Protein 3JZ4 (pdb70)

Foldseek 3Di:
DAPDPVLFAAAWAAQNDGHAEPVRDWFWAAFQQPGHTPHTHHAYFLVSLVRLLVLQQVCQVVLQPDDLLVLLQLLVLLLVVLLVRLQRLLVLLCRQFPAASVLSSVLSNQLSQLSNQLSVLLNVQDKDWDDDPDPQKTKIKGKAFLEEAEEEEESLSQRNSLSLPLNLNSSRSYAYEYEYHRSRCSSVVSSVVSSVVSPPGGSRYTYDYHDPCRSLLNLLQPLSHQEYEYEEELVVVVVSVVSNVVNVHQYWYFYAAQAEEEEEPQFPLLLSLVLLCCQCCSSQNQDRARHLEYEYEPNCQVVNVVSNVVVQVLAAEHRSHDPRHRHTFHSFVVLVVLLLVLLVQQVVVPKDKPDFNAADPSDRRGGGQTEIEPRDLVGPSLADRNSHRYYYYDYDHDLVVVLCSRQVYQWAFEYEYGHDDPVSCCVSVVSRRHPYYHYSHNDDDHQADWGFTPGSRIDFTTHHSRSSSSRIDMDMDMDGD/DAPDPVLFAQFWAAQNDGHAAPVRDWQWAAFLQPGHTPHTHHAYFLVRLVRLLVLQQVCQVVLQPDQLLVLLQLLVLLLVVLLVRLQRLLVLLCRQFNAASVLSSVLSNQLSQLSNQLSVLLNVQDKDWDDDPDPQKTKIKGKAFLEEAEEEEESLSQRNSLSLPLRLNSSRSYAYEYEYHRSRCSSVVSSVVSSVVSPPGGSRYTYDYHDCCRNLLSLLQDLNHQEYEYEEELVVVVVSVVSNVVNVHQYWYFYADAAEAEEEPAFPLLLSLVLLCCQCCSSQNQDRARHLEYEYEPNCQVVSVVSNVVVQVLAAEHGSHDPPHRHTFGSFPVLQVLLLVLLVQQVVVPKDWPDFRHADPSDRRGGGQTEIEPGDCPGCSNAGHNSHNYYYYHYDHDDVVVLCSRQVYQWAFEYEYGHDDPVSCVVSVVSHRHPYYHYSHNDDDHQADWGFGPGSRIDFTTHHSRSSSSRIDMDMDMDGD/DAPDPVLFAQFWAAQNDGDAEPVNDWFWAAFLQPGHTPHTHHAYFLVRLVSLLVLQQVCQVVLQPDQLLVLLQLLVLLLVVLLVRLQRLLVLLCRQFPAASVLSSVLSNQLSQLSNQLSVLLNVQDKDWDDDPDPQKTKIKGKAFLEEAEEEEESLSQRNSLSLALRLNSSRSYAYEYEYHRSRCSSVVSSVVSSVVSPPGGSRYTYDYHDPCRSLLSLLQPLNHQEYEYEEELVVVVVSVVSNVVNVHQYWYFYADAAEEEEEPAFPLLLSLVLLCCQCCSSQNQDRARHLEYEYEPNCQVVSVVSNVVVLVLAAEHGSHDPSHRHTFGSFPVLVVLLLVLLVQQVVVPKDWPDFNAADPSDTRGGRQTEIEPGDCPGCSNAGRNSHNYYYYDYDHDDVVVLCSQQVYQWAFEYEYGHDDPVSCVVSVVSRQHPYYHYSHNDDRHQADWGFTPGSRIDFTTHHSRSSVSRIDMDMDMDGD/DFPDPVLFAQAWAAQNDGDAEPVNDWFWAAFLQPGHTPHTHHAYFLVRLVSLLVLQQVCQVVLQPDDLLVLLQLLVLLLVVLLVRLQRLLVLLCRQFPAASVLSSVLSNQLSQLSNQLSVLLNVQDKDWDDDPDPQKTKIKGKAFLEEAEEEEESLSQRNSLSLPLRLQSSRSYAYEYEYHRSRCSSVVSSVVSSVVSPPGGSRYTYDYHDPVRSLLNLLQPLNHQEYEYEEELVVVVVSVVSNVVNVHQYWYFYAAAAEAEEEPAFPLLLSLVLLCCQCCSSQNQDRARHLAYEYEPNCQVVSVVSNVVVLVQAAEHRSHDPSHRHTFHSFVVLQVLLLVLLVQQVVVPKDWPDFRHADPSDRRGGRQTEIEPGDCPRVSLAGRSSHNYYYYDYDHDDVTVLCSQQVYQWAFEYEYGHDDPVSCVVSVVSHRHPYYHYSHNDDRHQADWGHTPGSRIDFTTHHSRSSNSRIDMDMDMDGD

Secondary structure (DSSP, 8-state):
--SSGGG---SEEETTEEE--TT--EEEEE-TTT--EEEEEE-B-HHHHHHHHHHHHHHHHHHHHS-HHHHHHHHHHHHHHHHHTHHHHHHHHHHHH---HHHHHHHHHHHHHHHHHHHHHGGG--EEEE--SSTTEEEEEEEEE--EEEEE--SSSTTHHHHHHHHHHHHHT-EEEEE--TTS-HHHHHHHHHHHHHTPPTTTEEE--B-THHHHHHHHH-TTEEEEEEES-HHHHHHHHHHHTTTT-EEEEE----EEEEE-TTS-HHHHHHHHHHHHHGGGG-STTSEEEEEEEGGGHHHHHHHHHHHHTT--BS-TTSTT--B---S-HHHHHHHHHHHHHHHHTT-EEEE--SB-TT-TT-B--EEEES--TTSGGGTS---SSEEEEEEE--HHHHHHHHH-SS--SEEEEE--BHHHHHHHHHH---SEEEES-S----SSS-B--SGGGEES-BSHHHHHHTTEEEEEEEEE-/--SSGGG---SEEETTEEE--TT--EEEEE-TTT--EEEEEE-B-HHHHHHHHHHHHHHHHHHHHS-HHHHHHHHHHHHHHHHHTHHHHHHHHHHHH---HHHHHHHHHHHHHHHHHHHHHGGG--EEEE--SSTTEEEEEEEEE--EEEEE--SSSTTHHHHHHHHHHHHHT-EEEEE--TTS-HHHHHHHHHHHHHTPPTTTEEE--B-HHHHHHHHHH-TTEEEEEEES-HHHHHHHHHHHGGGT-EEEEE----EEEEE-TTS-HHHHHHHHHHHHHGGGG--TTSEEEEEEEGGGHHHHHHHHHHHHTT--BS-TTSTT--B---SSHHHHHHHHHHHHHHHHTT-EEEE--SB-TT-TT-B--EEEES--TTSHHHHS---SSEEEEEEE-SHHHHHHHHT-SS--SEEEEE--BHHHHHHHHHH---SEEEES-S----SSS-B--SGGGEES-BSTTGGGGGGEEEEEEEEE-/--SSGGG---SEEETTEEE--TT--EEEEE-TTT--EEEEEE-B-HHHHHHHHHHHHHHHHHHHTS-HHHHHHHHHHHHHHHHHTHHHHHHHHHHHH---HHHHHHHHHHHHHHHHHHHHHGGG--EEEE--SSTTEEEEEEEEE--EEEEE--SSSTTHHHHHHHHHHHHHT-EEEEE--TTSHHHHHHHHHHHHHHTPPTTTEEE--B-HHHHHHHHHH-TTEEEEEEES-HHHHHHHHHHHTTTT-EEEEE----EEEEE-TTS-HHHHHHHHHHHHHGGGG-STTSEEEEEEEGGGHHHHHHHHHHHHTT--BS-TTSTT--B---SSHHHHHHHHHHHHHHHHTT-EEEE--SB-TT-TT-B--EEEES--TTSHHHHS---SSEEEEEEE--HHHHHHHHH-SS--SEEEEE--BHHHHHHHHHH---SEEEES-S----SSS-B--SGGGEES-BSHHHHHHTTEEEEEEEEE-/--SSGGG---SEEETTEEE--TT--EEEEE-TTT--EEEEEE---HHHHHHHHHHHHHHHHHHHTS-HHHHHHHHHHHHHHHHHTHHHHHHHHHHHH---HHHHHHHHHHHHHHHHHHHHHGGG--EEEE--SSTTEEEEEEEEE--EEEEE--SSSTTHHHHHHHHHHHHHT-EEEEE--TTS-HHHHHHHHHHHHHTPPTTTEEE----THHHHHHHHH-TTEEEEEEES-HHHHHHHHHHHTTTT-EEEEE----EEEEE-TTS-HHHHHHHHHHHHHGGGG-STTSEEEEEEETTTHHHHHHHHHHHGGG--BS-TTSTT--B---SSHHHHHHHHHHHHHHHHTT-EEEE--SB-TT-TT-B--EEEES--TTSGGGTS---SSEEEEEEE--HHHHHHHHH-SS--SEEEEE--BHHHHHHHHHH---SEEEES-S----SSS-B--SGGGEES-BSHHHHTGGGEEEEEEEEE-

GO terms:
  GO:0050661 NADP binding (F, IDA)
  GO:0036243 succinate-semialdehyde dehydrogenase (NADP+) activity (F, EXP)
  GO:0102810 glutarate-semialdehyde dehydrogenase (NADP+) activity (F, IDA)
  GO:0036243 succinate-semialdehyde dehydrogenase (NADP+) activity (F, IDA)
  GO:0042802 identical protein binding (F, IDA)
  GO:0032991 protein-containing complex (C, IDA)
  GO:0009013 succinate-semialdehyde dehydrogenase [NAD(P)+] activity (F, IDA)
  GO:0051289 protein homotetramerization (P, IDA)
  GO:0009450 GABA catabolic process (P, IMP)
  GO:0004777 succinate-semialdehyde dehydrogenase (NAD+) activity (F, IDA)
  GO:0009450 GABA catabolic process (P, IDA)
  GO:1990748 cellular detoxification (P, TAS)
  GO:0070401 NADP+ binding (F, IDA)

Organism: Escherichia coli (strain K12) (NCBI:txid83333)

InterPro domains:
  IPR010102 Succinate semialdehyde dehydrogenase [TIGR01780] (30-476)
  IPR015590 Aldehyde dehydrogenase domain [PF00171] (19-477)
  IPR016160 Aldehyde dehydrogenase, cysteine active site [PS00070] (282-293)
  IPR016161 Aldehyde/histidinol dehydrogenase [SSF53720] (7-481)
  IPR016162 Aldehyde dehydrogenase, N-terminal [G3DSA:3.40.605.10] (25-472)
  IPR016163 Aldehyde dehydrogenase, C-terminal [G3DSA:3.40.309.10] (258-447)
  IPR029510 Aldehyde dehydrogenase, glutamic acid active site [PS00687] (254-261)
  IPR050740 Aldehyde Dehydrogenase Superfamily [PTHR43353] (4-481)

Nearest PDB structures (foldseek):
  3jz4-assembly1_D  TM=1.001E+00  e=0.000E+00  Escherichia coli
  8s33-assembly2_F  TM=9.940E-01  e=1.547E-83  Acinetobacter baumannii
  8of1-assembly1_A  TM=9.950E-01  e=2.136E-81  Physcomitrium patens
  4v6h-assembly1_A  TM=9.960E-01  e=1.552E-80  Burkholderia pseudomallei 1710b
  8c54-assembly1_D  TM=9.943E-01  e=3.131E-79  Rhizobium leguminosarum bv. trifolii SRDI565

B-factor: mean 19.6, std 7.21, range [2.0, 69.15]

Solvent-accessible surface area: 58274 Å² total; per-residue (Å²): 132,28,120,32,88,93,0,46,50,83,57,0,1,9,57,37,86,53,62,81,6,118,104,54,90,56,27,86,2,68,9,9,16,87,51,85,127,39,6,21,0,3,88,2,19,48,98,17,0,76,51,0,0,62,2,0,54,162,18,13,67,71,2,104,69,54,19,8,81,71,24,11,77,27,1,31,58,0,33,78,30,0,69,131,26,39,96,11,4,0,78,3,0,5,19,1,1,1,6,7,50,82,49,0,76,40,8,2,45,38,0,0,7,0,0,19,1,0,2,3,11,4,9,12,23,44,1,8,19,6,34,17,45,83,64,67,16,63,3,23,0,27,48,43,28,9,3,2,0,0,0,18,5,21,50,9,19,3,1,0,10,2,0,1,1,0,0,1,0,0,3,3,1,0,0,0,0,0,12,2,12,31,70,2,0,2,5,0,0,0,0,0,13,0,1,69,90,4,38,8,57,54,1,0,5,0,0,0,1,0,54,78,37,49,0,5,87,22,0,1,52,16,93,60,0,56,0,0,1,11,8,22,62,14,89,74,0,61,76,12,4,77,66,0,0,95,23,4,3,55,18,10,4,8,3,4,2,0,2,0,0,0,0,0,63,43,8,46,14,93,118,0,9,62,7,0,41,41,3,3,6,61,2,4,1,2,3,18,2,9,0,5,2,0,3,0,19,58,63,18,7,105,135,0,16,102,45,1,69,98,19,9,95,146,30,111,45,2,28,3,50,82,156,56,20,62,2,4,2,2,15,41,124,174,16,14,56,74,0,79,60,1,8,49,15,0,75,150,87,54,10,139,48,49,36,36,21,49,43,38,124,128,25,60,23,4,3,51,15,0,1,0,8,72,8,37,56,108,0,91,0,4,97,62,30,1,36,0,1,0,0,0,0,3,97,6,118,73,25,69,66,0,26,62,40,0,26,88,16,83,29,0,0,0,0,2,0,6,0,110,43,3,31,42,8,37,117,0,1,44,42,2,50,3,0,0,0,0,2,31,7,7,66,4,34,11,7,11,2,0,14,2,1,15,31,7,0,3,28,28,17,15,1,0,53,18,2,8,64,24,6,9,23,29,6,2,19,0,6,10,56,117,27,143,32,87,90,0,48,48,80,58,0,0,9,75,34,106,53,54,84,6,116,114,51,98,52,30,87,2,70,9,10,23,85,51,84,129,35,8,22,0,4,90,2,18,38,87,16,0,100,51,0,0,58,6,0,55,197,16,13,68,72,2,110,68,55,16,7,78,72,23,12,77,28,1,27,60,0,32,76,31,0,68,129,25,40,89,8,5,0,78,3,0,5,17,1,1,2,6,8,49,81,48,0,75,40,7,2,46,39,0,0,5,0,0,19,0,0,2,2,10,3,7,13,22,43,1,8,19,7,33,20,47,82,67,68,15,64,3,22,0,26,50,49,29,8,5,2,0,0,0,17,5,22,49,7,20,3,1,0,10,2,0,2,1,0,0,2,0,0,2,3,0,0,0,0,0,0,13,2,11,35,66,2,0,1,5,0,0,0,1,0,13,0,1,67,89,5,39,9,57,54,1,1,5,0,0,0,2,0,44,74,41,40,0,5,88,17,0,2,53,18,90,66,0,65,0,0,0,12,8,22,58,15,87,74,0,51,72,11,4,78,66,0,0,96,25,5,3,52,18,8,4,7,2,2,4,1,2,0,0,0,0,0,74,40,8,44,23,90,110,0,10,132,7,1,42,42,3,2,8,62,3,5,1,1,5,19,4,8,0,7,5,4,14,0,10,77,63,20,24,100,105,0,24,80,66,4,82,73,16,14,96,153,30,54,34,2,36,3,54,82,154,60,20,69,2,4,3,2,14,44,73,121,19,14,55,83,0,80,56,2,10,61,18,0,78,145,76,53,13,139,52,39,29,32,14,146,39,42,141,145,26,73,25,7,4,52,14,0,4,0,9,98,11,43,74,101,0,82,0,8,57,73,29,1,40,0,0,0,2,0,5,23,123,15,89,65,25,73,46,0,31,64,55,0,24,116,24,100,13,0,0,1,0,3,0,4,0,107,44,7,30,40,9,37,117,0,1,50,41,2,46,2,0,0,0,0,3,31,9,7,68,2,33,8,5,10,1,0,13,2,0,15,25,7,0,4,28,27,17,17,0,0,55,17,1,8,65,25,6,10,26,29,7,4,17,0,6,7,54,128,28,138,33,87,89,0,50,49,80,60,0,1,8,66,34,97,54,59,84,6,117,108,53,100,56,27,87,2,69,10,9,17,85,53,84,130,34,7,20,0,5,96,3,18,46,98,13,0,77,53,0,0,57,7,0,55,195,18,13,67,72,2,107,67,56,17,7,79,71,23,12,74,26,1,27,61,0,33,77,29,0,70,129,26,40,86,7,3,0,72,2,0,5,18,1,1,1,6,7,48,80,49,0,77,39,8,2,46,40,0,0,6,1,0,19,0,0,2,3,12,4,8,11,22,42,1,9,19,6,32,17,46,83,64,66,15,63,3,24,0,26,50,46,29,8,4,2,0,0,0,19,5,22,50,7,19,2,1,0,10,1,0,2,2,0,0,2,0,0,2,4,1,0,0,0,0,0,11,3,13,34,68,2,0,1,4,0,0,0,1,0,13,0,0,68,88,4,38,8,58,56,1,0,5,0,0,0,2,1,50,73,40,50,0,5,85,23,0,1,52,18,90,63,0,61,1,0,1,11,9,22,59,17,66,75,0,78,81,11,3,79,67,0,0,95,25,3,3,56,19,9,4,8,3,2,3,1,2,0,0,0,0,0,70,42,8,43,24,92,117,0,10,85,6,1,42,41,3,2,7,62,2,5,1,2,4,18,3,8,0,7,5,1,11,0,11,57,65,19,26,100,131,0,23,74,53,1,77,86,26,12,84,115,23,101,42,1,33,3,60,79,158,54,20,60,2,3,3,2,13,43,73,100,17,12,53,82,0,79,80,0,9,61,17,0,80,127,78,55,11,139,48,45,39,32,15,81,43,37,168,128,24,68,24,5,4,56,13,0,2,0,8,90,15,40,73,103,0,70,0,5,93,72,32,1,39,0,1,0,0,0,3,18,129,11,148,64,23,73,44,0,28,63,67,0,25,94,23,67,30,0,0,1,0,2,0,5,0,112,41,4,30,41,8,35,115,0,1,47,42,2,52,2,0,0,0,0,2,31,10,7,76,4,34,10,6,10,1,0,15,2,1,16,31,8,0,3,28,28,18,16,0,0,52,18,1,7,83,24,6,9,28,30,7,2,18,0,6,9,55,153,20,136,34,79,93,0,46,48,81,58,0,1,9,69,34,102,54,66,87,7,115,106,55,100,54,28,88,2,67,9,10,13,89,52,84,129,41,7,21,0,3,103,3,19,46,99,15,0,77,52,0,0,56,8,0,56,196,17,13,69,72,2,110,69,54,19,7,85,73,24,11,74,26,1,29,61,0,32,77,31,0,70,129,24,40,87,7,4,0,40,3,0,4,23,2,1,1,6,8,47,83,49,0,75,41,7,2,46,38,0,0,7,0,0,20,0,0,1,2,10,4,8,12,24,44,1,9,20,5,35,19,42,70,66,66,14,65,4,22,0,25,52,49,29,8,4,3,0,0,0,18,5,22,48,8,17,2,1,0,11,2,0,2,2,0,0,2,0,0,2,3,0,0,0,0,0,0,11,2,12,31,72,2,0,1,5,0,0,0,1,0,14,0,0,70,88,5,38,8,57,54,2,0,5,0,0,0,2,1,55,70,34,49,0,4,89,22,0,1,53,16,91,64,1,63,0,0,1,12,9,23,59,15,87,75,0,55,76,12,4,76,65,0,0,94,24,4,3,54,19,10,5,8,2,3,3,1,2,0,0,0,0,0,68,43,8,43,16,86,117,0,8,75,7,1,22,42,3,3,7,62,3,4,1,2,4,18,3,10,0,6,3,0,4,0,11,55,65,19,16,98,147,0,19,72,46,1,76,124,7,15,98,134,26,94,38,4,28,3,74,82,116,57,12,62,2,3,3,2,15,40,70,124,13,15,55,75,0,80,90,1,10,56,32,0,76,116,56,55,10,138,48,42,36,34,16,96,35,38,108,126,26,68,23,4,2,56,12,0,1,0,6,91,15,38,69,112,1,89,0,11,54,66,36,1,36,0,1,1,0,0,1,6,128,7,106,65,26,74,55,0,30,64,60,0,25,118,21,92,19,0,0,1,0,2,0,5,0,108,42,6,31,42,8,36,115,0,1,48,42,1,50,3,0,0,0,0,3,33,8,7,66,3,34,9,6,9,1,0,13,2,1,14,29,7,0,3,29,28,16,16,0,0,51,34,1,7,55,26,6,8,26,29,8,4,18,0,5,8,56

CATH classification: 3.40.605.10 (+1 more: 3.40.309.10)

Radius of gyration: 35.91 Å; Cα contacts (8 Å, |Δi|>4): 5128; chains: 4; bounding box: 89×90×89 Å

Sequence (1924 aa):
KLNDSNLFRQQALINGEWLLDANNGEAIDVTNPANGDKLGSVPKMGADETRAAIDDAANRALPAWRALTAKERATILRNWFNLMMEHQDDLARLMTLEQGKPLAEAKGEISYAASFIEWFAEEGKRIYGDTIPGHQADKRLIVIKQPIGVTAAITPWNFPAAMITRKAGPALAAGCTMVLKPASQTPFSALALAELAIRAGVPAGVFNVVTGSAGAVGNELTSNPLVRKLSFTGSTEIGRQLMEQCAKDIKKVSLEELGGNAPFIVFDDDADLDKAVEGALASKFRNAGQTCVCANRLYVQDDGVYDRFAEKLQQAMSKLHIGDGLDNNGVTIGPLIDEKAVAKVEEHIADALEKGARVVCGGKAHERGGNFFQPTILVDVPANAKVSKEETFGPLAPLFRFKDEADVIAQANDTEFGLAAYFYARDLSRVFRVGEALEYGIVGINTGIISNEVAPFFGGIKASGLGREGSKYGIEEDYLEIKYMCIGLKLNDSNLFRQQALINGEEWLDANNGEAIDVTNPANGDKLGSVPKMGADETRAAIDDAANRALPAWRALTAKERATILRNWFNLMMEHQDDLARLMTLEQGKPLAEAKGEISYAASFIEWFAEEGKRIYGDTIPGHQADKRLIVIKQPIGVTAAITPWNFPAAMITRKAGPALAAGCTMVLKPASQTPFSALALAELAIRAGVPAGVFNVVTGSAGAVGNELTSNPLVRKLSFTGSTEIGRQLMEQCAKDIKKVSLEELGGNAPFIVFDDDADLDKAVEGALASKFRNAGQTCVCANRLYVQDDGVYDRFAEKLQQAMSKLHIGDGLDNGVTIGPLIDEKAVAKVEEHIADALEKGARVVCGGKAHERGGNFFQPTILVDVPANAKVSKEETFGPLAPLFRFKDEADVIAQANDTEFGLAAYFYARDLSRVFRVGEALEYGIVGINTGIISNEVAPFFGGIKASGLGREGSKYGIEEDYLEIKYMCIGLKLNDSNLFRQQALINGEEWLDANNGEEAIDVTNPANGDKLGSVPKMGADETRAAIDDAANRALPAWRALTAKERATILRNWFNLMMEHQDDLARLMTLEQGKPLAEAKGEISYAASFIEWFAEEGKRIYGDTIPGHQADKRLIVIKQPIGVTAAITPWNFPAAMITRKAGPALAAGCTMVLKPASQTPFSALALAELAIRAGVPAGVFNVVTGSAGAVGNELTSNPLVRKLSFTGSTEIGRQLMEQCAKDIKKVSLEELGGNAPFIVFDDADLDKAVEGALASKFRNAGQTCVCANRLYVQDGVYDRFAEKLQQAMSKLHIGDGLDNGVTIGPLIDEKAVAKVEEHIADALEKGARVVCGGKAHERGGNFFQPTILVDVPANAKVSKEETFGPLAPLFRFKDEADVIAQANDTEFGLAAYFYARDLSRVFRVGEALEYGIVGINTGIISNEVAPFFGGIKASGLGREGSKYGIEDYLEIKYMCIGLKKLNDSNLFRQQALINGEEWLDANNNGEEAIDVTNPANGDKLGSVPKMGADDETRAAIDDAANRALPAWRALTAKERATILRNWFNLMMEHQDDLARLMTLEQGKPLAEAKGEISYAASFIEWFAEEGKRIYGDTIPGHQADKRLIVIKQPIGVTAAITPWNFPAAMITRKAGPALAAGCTMVLKPASQTPFSALALAELAIRAGVPAGVFNVVTGSAGAVGNELTSNPLVRKLSFTGSTEIGRQLMEQCAKDIKKVSLEELGGNAPFIVFDDDADLDKAVEGALASKFRNAGQTCVCANRLYVQDGVYDRFAEKLQQAMSKLHIGDGLDNGVTIGPLIDEKAVAKVEEHIADALEKGARVVCGGKAHERGGNFFQPTILVDVPANAKVSKEETFGPLAPLFRFKDEADVIAQANDTEFGLAAYFYARDLSRVFRVGEALEYGIVGINTGIISNEVAPFFGGIKASGLGREGSKYGIEDYLEIKYMCIGL

Structure (mmCIF, N/CA/C/O backbone):
data_3JZ4
#
_entry.id   3JZ4
#
_cell.length_a   151.885
_cell.length_b   151.885
_cell.length_c   165.772
_cell.angle_alpha   90.000
_cell.angle_beta   90.000
_cell.angle_gamma   90.000
#
_symmetry.space_group_name_H-M   'P 4 21 2'
#
loop_
_entity.id
_entity.type
_entity.pdbx_description
1 polymer 'Succinate-semialdehyde dehydrogenase [NADP+]'
2 non-polymer 'NADP NICOTINAMIDE-ADENINE-DINUCLEOTIDE PHOSPHATE'
3 water water
#
loop_
_atom_site.group_PDB
_atom_site.id
_atom_site.type_symbol
_atom_site.label_atom_id
_atom_site.label_alt_id
_atom_site.label_comp_id
_atom_site.label_asym_id
_atom_site.label_entity_id
_atom_site.label_seq_id
_atom_site.pdbx_PDB_ins_code
_atom_site.Cartn_x
_atom_site.Cartn_y
_atom_site.Cartn_z
_atom_site.occupancy
_atom_site.B_iso_or_equiv
_atom_site.auth_seq_id
_atom_site.auth_comp_id
_atom_site.auth_asym_id
_atom_site.auth_atom_id
_atom_site.pdbx_PDB_model_num
ATOM 1 N N . LYS A 1 1 ? -3.721 62.515 14.103 1.00 32.42 1 LYS A N 1
ATOM 2 C CA . LYS A 1 1 ? -4.980 62.016 14.726 1.00 33.11 1 LYS A CA 1
ATOM 3 C C . LYS A 1 1 ? -4.821 61.401 16.138 1.00 31.72 1 LYS A C 1
ATOM 4 O O . LYS A 1 1 ? -5.245 62.031 17.107 1.00 33.90 1 LYS A O 1
ATOM 10 N N . LEU A 1 2 ? -4.220 60.209 16.284 1.00 26.21 2 LEU A N 1
ATOM 11 C CA . LEU A 1 2 ? -4.311 59.486 17.585 1.00 22.93 2 LEU A CA 1
ATOM 12 C C . LEU A 1 2 ? -3.209 59.783 18.600 1.00 21.41 2 LEU A C 1
ATOM 13 O O . LEU A 1 2 ? -2.054 59.983 18.237 1.00 20.88 2 LEU A O 1
ATOM 18 N N . ASN A 1 3 ? -3.574 59.817 19.876 1.00 20.75 3 ASN A N 1
ATOM 19 C CA . ASN A 1 3 ? -2.589 59.896 20.957 1.00 20.44 3 ASN A CA 1
ATOM 20 C C . ASN A 1 3 ? -1.693 58.648 20.986 1.00 18.77 3 ASN A C 1
ATOM 21 O O . ASN A 1 3 ? -0.496 58.743 21.240 1.00 17.49 3 ASN A O 1
ATOM 24 N N . ASP A 1 4 ? -2.288 57.483 20.744 1.00 17.90 4 ASP A N 1
ATOM 25 C CA . ASP A 1 4 ? -1.556 56.223 20.699 1.00 18.87 4 ASP A CA 1
ATOM 26 C C . ASP A 1 4 ? -1.716 55.665 19.294 1.00 20.08 4 ASP A C 1
ATOM 27 O O . ASP A 1 4 ? -2.752 55.104 18.948 1.00 18.50 4 ASP A O 1
ATOM 32 N N . SER A 1 5 ? -0.684 55.835 18.475 1.00 22.27 5 SER A N 1
ATOM 33 C CA . SER A 1 5 ? -0.755 55.471 17.064 1.00 23.47 5 SER A CA 1
ATOM 34 C C . SER A 1 5 ? -0.928 53.975 16.835 1.00 22.87 5 SER A C 1
ATOM 35 O O . SER A 1 5 ? -1.489 53.570 15.812 1.00 22.39 5 SER A O 1
ATOM 38 N N . ASN A 1 6 ? -0.459 53.159 17.784 1.00 21.78 6 ASN A N 1
ATOM 39 C CA . ASN A 1 6 ? -0.527 51.680 17.648 1.00 20.65 6 ASN A CA 1
ATOM 40 C C . ASN A 1 6 ? -1.939 51.080 17.773 1.00 19.05 6 ASN A C 1
ATOM 41 O O . ASN A 1 6 ? -2.129 49.877 17.608 1.00 19.54 6 ASN A O 1
ATOM 46 N N . LEU A 1 7 ? -2.914 51.927 18.082 1.00 18.50 7 LEU A N 1
ATOM 47 C CA . LEU A 1 7 ? -4.317 51.545 18.143 1.00 17.56 7 LEU A CA 1
ATOM 48 C C . LEU A 1 7 ? -4.934 51.409 16.745 1.00 17.80 7 LEU A C 1
ATOM 49 O O . LEU A 1 7 ? -5.932 50.679 16.551 1.00 17.90 7 LEU A O 1
ATOM 54 N N . PHE A 1 8 ? -4.349 52.129 15.783 1.00 16.65 8 PHE A N 1
ATOM 55 C CA . PHE A 1 8 ? -4.768 52.059 14.396 1.00 17.20 8 PHE A CA 1
ATOM 56 C C . PHE A 1 8 ? -4.066 50.905 13.687 1.00 16.94 8 PHE A C 1
ATOM 57 O O . PHE A 1 8 ? -2.860 50.959 13.436 1.00 18.03 8 PHE A O 1
ATOM 65 N N . ARG A 1 9 ? -4.835 49.864 13.368 1.00 17.43 9 ARG A N 1
ATOM 66 C CA . ARG A 1 9 ? -4.301 48.615 12.830 1.00 17.06 9 ARG A CA 1
ATOM 67 C C . ARG A 1 9 ? -4.853 48.328 11.446 1.00 18.38 9 ARG A C 1
ATOM 68 O O . ARG A 1 9 ? -6.069 48.440 11.216 1.00 19.22 9 ARG A O 1
ATOM 76 N N . GLN A 1 10 ? -3.969 47.932 10.529 1.00 17.13 10 GLN A N 1
ATOM 77 C CA . GLN A 1 10 ? -4.380 47.643 9.153 1.00 17.07 10 GLN A CA 1
ATOM 78 C C . GLN A 1 10 ? -4.108 46.190 8.784 1.00 18.08 10 GLN A C 1
ATOM 79 O O . GLN A 1 10 ? -3.952 45.849 7.610 1.00 19.11 10 GLN A O 1
ATOM 85 N N . GLN A 1 11 ? -4.057 45.346 9.809 1.00 18.84 11 GLN A N 1
ATOM 86 C CA . GLN A 1 11 ? -3.796 43.921 9.669 1.00 17.81 11 GLN A CA 1
ATOM 87 C C . GLN A 1 11 ? -4.747 43.179 10.588 1.00 17.55 11 GLN A C 1
ATOM 88 O O . GLN A 1 11 ? -5.214 43.727 11.588 1.00 18.13 11 GLN A O 1
ATOM 94 N N . ALA A 1 12 ? -5.045 41.934 10.239 1.00 16.39 12 ALA A N 1
ATOM 95 C CA . ALA A 1 12 ? -5.890 41.078 11.083 1.00 15.36 12 ALA A CA 1
ATOM 96 C C . ALA A 1 12 ? -5.068 40.446 12.222 1.00 15.77 12 ALA A C 1
ATOM 97 O O . ALA A 1 12 ? -3.839 40.444 12.189 1.00 14.33 12 ALA A O 1
ATOM 99 N N . LEU A 1 13 ? -5.756 39.927 13.237 1.00 15.99 13 LEU A N 1
ATOM 100 C CA . LEU A 1 13 ? -5.078 39.302 14.364 1.00 15.94 13 LEU A CA 1
ATOM 101 C C . LEU A 1 13 ? -5.448 37.812 14.441 1.00 17.06 13 LEU A C 1
ATOM 102 O O . LEU A 1 13 ? -6.601 37.453 14.741 1.00 16.93 13 LEU A O 1
ATOM 107 N N . ILE A 1 14 ? -4.470 36.955 14.159 1.00 16.77 14 ILE A N 1
ATOM 108 C CA . ILE A 1 14 ? -4.667 35.509 14.227 1.00 17.18 14 ILE A CA 1
ATOM 109 C C . ILE A 1 14 ? -3.560 34.873 15.064 1.00 17.39 14 ILE A C 1
ATOM 110 O O . ILE A 1 14 ? -2.377 34.982 14.728 1.00 15.73 14 ILE A O 1
ATOM 115 N N . ASN A 1 15 ? -3.961 34.227 16.158 1.00 16.35 15 ASN A N 1
ATOM 116 C CA . ASN A 1 15 ? -3.042 33.530 17.051 1.00 15.95 15 ASN A CA 1
ATOM 117 C C . ASN A 1 15 ? -1.926 34.434 17.530 1.00 15.43 15 ASN A C 1
ATOM 118 O O . ASN A 1 15 ? -0.778 34.038 17.517 1.00 17.85 15 ASN A O 1
ATOM 123 N N . GLY A 1 16 ? -2.267 35.663 17.929 1.00 16.52 16 GLY A N 1
ATOM 124 C CA . GLY A 1 16 ? -1.303 36.602 18.501 1.00 16.39 16 GLY A CA 1
ATOM 125 C C . GLY A 1 16 ? -0.430 37.291 17.475 1.00 18.48 16 GLY A C 1
ATOM 126 O O . GLY A 1 16 ? 0.469 38.068 17.809 1.00 21.35 16 GLY A O 1
ATOM 127 N N . GLU A 1 17 ? -0.719 37.028 16.214 1.00 18.16 17 GLU A N 1
ATOM 128 C CA . GLU A 1 17 ? 0.085 37.535 15.126 1.00 20.51 17 GLU A CA 1
ATOM 129 C C . GLU A 1 17 ? -0.679 38.541 14.276 1.00 17.20 17 GLU A C 1
ATOM 130 O O . GLU A 1 17 ? -1.807 38.270 13.864 1.00 17.26 17 GLU A O 1
ATOM 136 N N . TRP A 1 18 ? -0.089 39.708 14.028 1.00 17.26 18 TRP A N 1
ATOM 137 C CA . TRP A 1 18 ? -0.669 40.664 13.076 1.00 16.53 18 TRP A CA 1
ATOM 138 C C . TRP A 1 18 ? -0.258 40.231 11.677 1.00 16.57 18 TRP A C 1
ATOM 139 O O . TRP A 1 18 ? 0.935 40.114 11.399 1.00 16.13 18 TRP A O 1
ATOM 150 N N . LEU A 1 19 ? -1.232 39.973 10.808 1.00 16.00 19 LEU A N 1
ATOM 151 C CA A LEU A 1 19 ? -1.007 39.338 9.490 0.50 18.12 19 LEU A CA 1
ATOM 152 C CA B LEU A 1 19 ? -0.919 39.431 9.483 0.50 15.50 19 LEU A CA 1
ATOM 153 C C . LEU A 1 19 ? -1.797 39.979 8.351 1.00 17.67 19 LEU A C 1
ATOM 154 O O . LEU A 1 19 ? -2.905 40.495 8.563 1.00 17.15 19 LEU A O 1
ATOM 163 N N . ASP A 1 20 ? -1.258 39.897 7.145 1.00 18.51 20 ASP A N 1
ATOM 164 C CA . ASP A 1 20 ? -1.983 40.272 5.935 1.00 19.28 20 ASP A CA 1
ATOM 165 C C . ASP A 1 20 ? -2.667 38.994 5.429 1.00 18.45 20 ASP A C 1
ATOM 166 O O . ASP A 1 20 ? -2.374 37.893 5.922 1.00 17.30 20 ASP A O 1
ATOM 171 N N . ALA A 1 21 ? -3.589 39.133 4.471 1.00 17.65 21 ALA A N 1
ATOM 172 C CA . ALA A 1 21 ? -4.153 37.981 3.756 1.00 17.00 21 ALA A CA 1
ATOM 173 C C . ALA A 1 21 ? -3.034 37.228 3.038 1.00 18.39 21 ALA A C 1
ATOM 174 O O . ALA A 1 21 ? -2.050 37.841 2.599 1.00 18.04 21 ALA A O 1
ATOM 176 N N . ASN A 1 22 ? -3.183 35.917 2.922 1.00 18.60 22 ASN A N 1
ATOM 177 C CA . ASN A 1 22 ? -2.277 35.084 2.151 1.00 19.88 22 ASN A CA 1
ATOM 178 C C . ASN A 1 22 ? -1.979 35.647 0.754 1.00 22.28 22 ASN A C 1
ATOM 179 O O . ASN A 1 22 ? -0.844 35.690 0.343 1.00 22.54 22 ASN A O 1
ATOM 184 N N . ASN A 1 23 ? -3.002 36.082 0.038 1.00 22.26 23 ASN A N 1
ATOM 185 C CA . ASN A 1 23 ? -2.826 36.612 -1.299 1.00 23.53 23 ASN A CA 1
ATOM 186 C C . ASN A 1 23 ? -2.487 38.073 -1.396 1.00 23.75 23 ASN A C 1
ATOM 187 O O . ASN A 1 23 ? -2.384 38.605 -2.453 1.00 25.87 23 ASN A O 1
ATOM 192 N N . GLY A 1 24 ? -2.362 38.714 -0.253 1.00 22.63 24 GLY A N 1
ATOM 193 C CA . GLY A 1 24 ? -2.138 40.122 -0.149 1.00 22.17 24 GLY A CA 1
ATOM 194 C C . GLY A 1 24 ? -3.258 41.103 -0.419 1.00 22.00 24 GLY A C 1
ATOM 195 O O . GLY A 1 24 ? -3.040 42.276 -0.264 1.00 23.08 24 GLY A O 1
ATOM 196 N N . GLU A 1 25 ? -4.438 40.646 -0.797 1.00 18.75 25 GLU A N 1
ATOM 197 C CA . GLU A 1 25 ? -5.539 41.549 -1.080 0.50 14.75 25 GLU A CA 1
ATOM 198 C C . GLU A 1 25 ? -6.075 42.288 0.148 1.00 18.40 25 GLU A C 1
ATOM 199 O O . GLU A 1 25 ? -6.069 41.765 1.219 1.00 18.77 25 GLU A O 1
ATOM 205 N N . ALA A 1 26 ? -6.543 43.506 -0.044 1.00 17.14 26 ALA A N 1
ATOM 206 C CA . ALA A 1 26 ? -7.046 44.294 1.071 1.00 17.37 26 ALA A CA 1
ATOM 207 C C . ALA A 1 26 ? -8.394 44.926 0.719 1.00 17.25 26 ALA A C 1
ATOM 208 O O . ALA A 1 26 ? -8.725 45.076 -0.458 1.00 17.53 26 ALA A O 1
ATOM 210 N N . ILE A 1 27 ? -9.161 45.279 1.748 1.00 17.14 27 ILE A N 1
ATOM 211 C CA . ILE A 1 27 ? -10.407 46.021 1.610 1.00 17.99 27 ILE A CA 1
ATOM 212 C C . ILE A 1 27 ? -10.167 47.462 2.065 1.00 19.10 27 ILE A C 1
ATOM 213 O O . ILE A 1 27 ? -9.795 47.680 3.222 1.00 18.92 27 ILE A O 1
ATOM 218 N N . ASP A 1 28 ? -10.399 48.435 1.178 1.00 17.04 28 ASP A N 1
ATOM 219 C CA . ASP A 1 28 ? -10.289 49.847 1.543 1.00 17.74 28 ASP A CA 1
ATOM 220 C C . ASP A 1 28 ? -11.432 50.255 2.481 1.00 17.34 28 ASP A C 1
ATOM 221 O O . ASP A 1 28 ? -12.591 49.843 2.291 1.00 15.73 28 ASP A O 1
ATOM 226 N N . VAL A 1 29 ? -11.103 51.083 3.475 1.00 16.02 29 VAL A N 1
ATOM 227 C CA . VAL A 1 29 ? -12.092 51.649 4.388 1.00 14.88 29 VAL A CA 1
ATOM 228 C C . VAL A 1 29 ? -12.123 53.165 4.224 1.00 14.82 29 VAL A C 1
ATOM 229 O O . VAL A 1 29 ? -11.075 53.811 4.298 1.00 15.66 29 VAL A O 1
ATOM 233 N N . THR A 1 30 ? -13.312 53.724 3.999 1.00 14.65 30 THR A N 1
ATOM 234 C CA . THR A 1 30 ? -13.469 55.155 3.733 1.00 15.36 30 THR A CA 1
ATOM 235 C C . THR A 1 30 ? -14.256 55.882 4.832 1.00 15.36 30 THR A C 1
ATOM 236 O O . THR A 1 30 ? -15.012 55.268 5.583 1.00 16.45 30 THR A O 1
ATOM 240 N N . ASN A 1 31 ? -14.053 57.195 4.912 1.00 13.97 31 ASN A N 1
ATOM 241 C CA . ASN A 1 31 ? -14.785 58.057 5.833 1.00 13.78 31 ASN A CA 1
ATOM 242 C C . ASN A 1 31 ? -16.144 58.458 5.234 1.00 14.31 31 ASN A C 1
ATOM 243 O O . ASN A 1 31 ? -16.207 59.133 4.195 1.00 15.76 31 ASN A O 1
ATOM 248 N N . PRO A 1 32 ? -17.250 58.032 5.877 1.00 14.81 32 PRO A N 1
ATOM 249 C CA . PRO A 1 32 ? -18.610 58.292 5.336 1.00 14.27 32 PRO A CA 1
ATOM 250 C C . PRO A 1 32 ? -19.051 59.768 5.274 1.00 13.08 32 PRO A C 1
ATOM 251 O O . PRO A 1 32 ? -20.023 60.099 4.585 1.00 12.87 32 PRO A O 1
ATOM 255 N N . ALA A 1 33 ? -18.339 60.632 5.987 1.00 13.53 33 ALA A N 1
ATOM 256 C CA . ALA A 1 33 ? -18.600 62.068 5.950 1.00 13.18 33 ALA A CA 1
ATOM 257 C C . ALA A 1 33 ? -18.092 62.749 4.672 1.00 15.51 33 ALA A C 1
ATOM 258 O O . ALA A 1 33 ? -18.620 63.798 4.295 1.00 15.95 33 ALA A O 1
ATOM 260 N N . ASN A 1 34 ? -17.072 62.168 4.022 1.00 16.46 34 ASN A N 1
ATOM 261 C CA . ASN A 1 34 ? -16.406 62.825 2.874 1.00 17.95 34 ASN A CA 1
ATOM 262 C C . ASN A 1 34 ? -15.841 61.901 1.786 1.00 17.96 34 ASN A C 1
ATOM 263 O O . ASN A 1 34 ? -15.410 62.383 0.747 1.00 18.56 34 ASN A O 1
ATOM 268 N N . GLY A 1 35 ? -15.831 60.592 2.035 1.00 17.79 35 GLY A N 1
ATOM 269 C CA . GLY A 1 35 ? -15.333 59.639 1.061 1.00 17.17 35 GLY A CA 1
ATOM 270 C C . GLY A 1 35 ? -13.833 59.364 1.066 1.00 18.31 35 GLY A C 1
ATOM 271 O O . GLY A 1 35 ? -13.388 58.498 0.328 1.00 16.54 35 GLY A O 1
ATOM 272 N N . ASP A 1 36 ? -13.065 60.095 1.888 1.00 19.66 36 ASP A N 1
ATOM 273 C CA . ASP A 1 36 ? -11.616 59.902 2.016 1.00 20.55 36 ASP A CA 1
ATOM 274 C C . ASP A 1 36 ? -11.272 58.472 2.410 1.00 20.24 36 ASP A C 1
ATOM 275 O O . ASP A 1 36 ? -11.954 57.870 3.237 1.00 18.96 36 ASP A O 1
ATOM 280 N N . LYS A 1 37 ? -10.198 57.946 1.831 1.00 20.13 37 LYS A N 1
ATOM 281 C CA . LYS A 1 37 ? -9.634 56.678 2.275 1.00 21.11 37 LYS A CA 1
ATOM 282 C C . LYS A 1 37 ? -8.953 56.845 3.650 1.00 19.57 37 LYS A C 1
ATOM 283 O O . LYS A 1 37 ? -8.118 57.721 3.856 1.00 17.76 37 LYS A O 1
ATOM 289 N N . LEU A 1 38 ? -9.344 56.008 4.594 1.00 17.84 38 LEU A N 1
ATOM 290 C CA . LEU A 1 38 ? -8.726 56.005 5.921 1.00 17.01 38 LEU A CA 1
ATOM 291 C C . LEU A 1 38 ? -7.572 55.016 5.986 1.00 16.78 38 LEU A C 1
ATOM 292 O O . LEU A 1 38 ? -6.544 55.279 6.616 1.00 16.46 38 LEU A O 1
ATOM 297 N N . GLY A 1 39 ? -7.775 53.874 5.355 1.00 14.98 39 GLY A N 1
ATOM 298 C CA . GLY A 1 39 ? -6.836 52.795 5.299 1.00 14.71 39 GLY A CA 1
ATOM 299 C C . GLY A 1 39 ? -7.447 51.539 4.727 1.00 14.45 39 GLY A C 1
ATOM 300 O O . GLY A 1 39 ? -8.433 51.578 4.079 1.00 14.92 39 GLY A O 1
ATOM 301 N N . SER A 1 40 ? -6.820 50.417 5.008 1.00 14.00 40 SER A N 1
ATOM 302 C CA . SER A 1 40 ? -7.322 49.118 4.623 1.00 14.01 40 SER A CA 1
ATOM 303 C C . SER A 1 40 ? -7.113 48.002 5.632 1.00 15.68 40 SER A C 1
ATOM 304 O O . SER A 1 40 ? -6.505 48.163 6.639 1.00 15.76 40 SER A O 1
ATOM 307 N N . VAL A 1 41 ? -7.635 46.850 5.287 1.00 15.72 41 VAL A N 1
ATOM 308 C CA . VAL A 1 41 ? -7.730 45.745 6.188 1.00 15.33 41 VAL A CA 1
ATOM 309 C C . VAL A 1 41 ? -7.660 44.514 5.318 1.00 16.06 41 VAL A C 1
ATOM 310 O O . VAL A 1 41 ? -8.143 44.565 4.235 1.00 15.28 41 VAL A O 1
ATOM 314 N N . PRO A 1 42 ? -7.016 43.433 5.762 1.00 16.72 42 PRO A N 1
ATOM 315 C CA . PRO A 1 42 ? -6.878 42.261 4.891 1.00 15.38 42 PRO A CA 1
ATOM 316 C C . PRO A 1 42 ? -8.211 41.726 4.348 1.00 14.91 42 PRO A C 1
ATOM 317 O O . PRO A 1 42 ? -9.219 41.729 5.042 1.00 13.58 42 PRO A O 1
ATOM 321 N N . LYS A 1 43 ? -8.203 41.294 3.092 1.00 14.98 43 LYS A N 1
ATOM 322 C CA . LYS A 1 43 ? -9.336 40.608 2.506 1.00 16.48 43 LYS A CA 1
ATOM 323 C C . LYS A 1 43 ? -9.151 39.091 2.652 1.00 18.40 43 LYS A C 1
ATOM 324 O O . LYS A 1 43 ? -8.759 38.398 1.714 1.00 18.87 43 LYS A O 1
ATOM 330 N N . MET A 1 44 ? -9.421 38.574 3.843 1.00 18.15 44 MET A N 1
ATOM 331 C CA . MET A 1 44 ? -9.145 37.177 4.106 1.00 18.83 44 MET A CA 1
ATOM 332 C C . MET A 1 44 ? -10.258 36.256 3.634 1.00 17.05 44 MET A C 1
ATOM 333 O O . MET A 1 44 ? -11.346 36.705 3.337 1.00 19.02 44 MET A O 1
ATOM 338 N N . GLY A 1 45 ? -9.962 34.972 3.526 1.00 15.47 45 GLY A N 1
ATOM 339 C CA . GLY A 1 45 ? -10.934 33.986 3.122 1.00 13.30 45 GLY A CA 1
ATOM 340 C C . GLY A 1 45 ? -10.949 32.771 4.036 1.00 14.66 45 GLY A C 1
ATOM 341 O O . GLY A 1 45 ? -10.599 32.854 5.217 1.00 12.15 45 GLY A O 1
ATOM 342 N N . ALA A 1 46 ? -11.350 31.642 3.458 1.00 13.79 46 ALA A N 1
ATOM 343 C CA . ALA A 1 46 ? -11.479 30.370 4.172 1.00 14.99 46 ALA A CA 1
ATOM 344 C C . ALA A 1 46 ? -10.202 29.949 4.875 1.00 15.14 46 ALA A C 1
ATOM 345 O O . ALA A 1 46 ? -10.249 29.591 6.048 1.00 17.01 46 ALA A O 1
ATOM 347 N N . ASP A 1 47 ? -9.072 30.011 4.157 1.00 15.32 47 ASP A N 1
ATOM 348 C CA . ASP A 1 47 ? -7.781 29.529 4.664 1.00 14.65 47 ASP A CA 1
ATOM 349 C C . ASP A 1 47 ? -7.304 30.217 5.948 1.00 13.11 47 ASP A C 1
ATOM 350 O O . ASP A 1 47 ? -6.936 29.542 6.903 1.00 13.01 47 ASP A O 1
ATOM 355 N N . GLU A 1 48 ? -7.327 31.544 5.971 1.00 11.43 48 GLU A N 1
ATOM 356 C CA . GLU A 1 48 ? -6.975 32.318 7.166 1.00 12.46 48 GLU A CA 1
ATOM 357 C C . GLU A 1 48 ? -7.988 32.088 8.285 1.00 14.75 48 GLU A C 1
ATOM 358 O O . GLU A 1 48 ? -7.611 31.925 9.444 1.00 14.83 48 GLU A O 1
ATOM 364 N N . THR A 1 49 ? -9.268 32.038 7.926 1.00 15.05 49 THR A N 1
ATOM 365 C CA . THR A 1 49 ? -10.342 31.770 8.879 1.00 15.80 49 THR A CA 1
ATOM 366 C C . THR A 1 49 ? -10.159 30.393 9.513 1.00 17.15 49 THR A C 1
ATOM 367 O O . THR A 1 49 ? -10.311 30.254 10.736 1.00 15.85 49 THR A O 1
ATOM 371 N N . ARG A 1 50 ? -9.822 29.397 8.683 1.00 15.65 50 ARG A N 1
ATOM 372 C CA . ARG A 1 50 ? -9.537 28.037 9.151 1.00 15.33 50 ARG A CA 1
ATOM 373 C C . ARG A 1 50 ? -8.360 28.048 10.133 1.00 14.95 50 ARG A C 1
ATOM 374 O O . ARG A 1 50 ? -8.443 27.436 11.202 1.00 14.03 50 ARG A O 1
ATOM 379 N N . ALA A 1 51 ? -7.293 28.775 9.784 1.00 14.73 51 ALA A 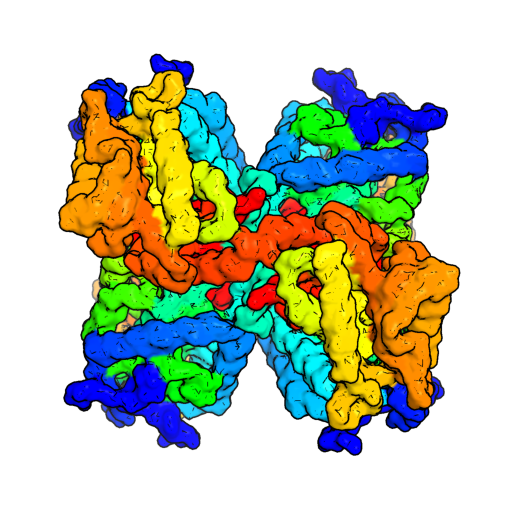N 1
ATOM 380 C CA . ALA A 1 51 ? -6.135 28.914 10.672 1.00 14.93 51 ALA A CA 1
ATOM 381 C C . ALA A 1 51 ? -6.525 29.598 11.985 1.00 15.37 51 ALA A C 1
ATOM 382 O O . ALA A 1 51 ? -6.037 29.233 13.057 1.00 17.44 51 ALA A O 1
ATOM 384 N N . ALA A 1 52 ? -7.416 30.580 11.911 1.00 15.21 52 ALA A N 1
ATOM 385 C CA . ALA A 1 52 ? -7.880 31.245 13.133 1.00 16.61 52 ALA A CA 1
ATOM 386 C C . ALA A 1 52 ? -8.691 30.298 14.025 1.00 17.45 52 ALA A C 1
ATOM 387 O O . ALA A 1 52 ? -8.540 30.307 15.258 1.00 18.31 52 ALA A O 1
ATOM 389 N N . ILE A 1 53 ? -9.537 29.472 13.410 1.00 16.92 53 ILE A N 1
ATOM 390 C CA . ILE A 1 53 ? -10.320 28.490 14.176 1.00 17.17 53 ILE A CA 1
ATOM 391 C C . ILE A 1 53 ? -9.404 27.451 14.867 1.00 17.69 53 ILE A C 1
ATOM 392 O O . ILE A 1 53 ? -9.619 27.104 16.036 1.00 17.67 53 ILE A O 1
ATOM 397 N N A ASP A 1 54 ? -8.393 26.974 14.138 0.50 16.75 54 ASP A N 1
ATOM 398 N N B ASP A 1 54 ? -8.392 26.973 14.142 0.50 17.12 54 ASP A N 1
ATOM 399 C CA A ASP A 1 54 ? -7.415 26.033 14.680 0.50 17.19 54 ASP A CA 1
ATOM 400 C CA B ASP A 1 54 ? -7.429 26.034 14.702 0.50 17.75 54 ASP A CA 1
ATOM 401 C C A ASP A 1 54 ? -6.620 26.634 15.843 0.50 15.71 54 ASP A C 1
ATOM 402 C C B ASP A 1 54 ? -6.679 26.652 15.881 0.50 16.21 54 ASP A C 1
ATOM 403 O O A ASP A 1 54 ? -6.287 25.929 16.792 0.50 15.94 54 ASP A O 1
ATOM 404 O O B ASP A 1 54 ? -6.444 25.982 16.883 0.50 16.77 54 ASP A O 1
ATOM 413 N N . ALA A 1 55 ? -6.318 27.931 15.751 1.00 14.50 55 ALA A N 1
ATOM 414 C CA . ALA A 1 55 ? -5.629 28.682 16.819 1.00 12.70 55 ALA A CA 1
ATOM 415 C C . ALA A 1 55 ? -6.523 28.808 18.049 1.00 13.59 55 ALA A C 1
ATOM 416 O O . ALA A 1 55 ? -6.062 28.594 19.163 1.00 12.77 55 ALA A O 1
ATOM 418 N N . ALA A 1 56 ? -7.802 29.125 17.830 1.00 12.77 56 ALA A N 1
ATOM 419 C CA . ALA A 1 56 ? -8.794 29.213 18.904 1.00 11.83 56 ALA A CA 1
ATOM 420 C C . ALA A 1 56 ? -8.958 27.897 19.631 1.00 14.18 56 ALA A C 1
ATOM 421 O O . ALA A 1 56 ? -9.042 27.872 20.863 1.00 14.69 56 ALA A O 1
ATOM 423 N N . ASN A 1 57 ? -9.005 26.809 18.856 1.00 14.10 57 ASN A N 1
ATOM 424 C CA . ASN A 1 57 ? -9.124 25.462 19.386 1.00 13.66 57 ASN A CA 1
ATOM 425 C C . ASN A 1 57 ? -7.898 25.052 20.206 1.00 13.97 57 ASN A C 1
ATOM 426 O O . ASN A 1 57 ? -8.029 24.452 21.281 1.00 13.32 57 ASN A O 1
ATOM 431 N N . ARG A 1 58 ? -6.718 25.340 19.685 0.50 12.78 58 ARG A N 1
ATOM 432 C CA . ARG A 1 58 ? -5.472 25.061 20.382 0.50 15.07 58 ARG A CA 1
ATOM 433 C C . ARG A 1 58 ? -5.290 25.832 21.688 0.50 13.58 58 ARG A C 1
ATOM 434 O O . ARG A 1 58 ? -4.746 25.305 22.620 0.50 12.03 58 ARG A O 1
ATOM 442 N N . ALA A 1 59 ? -5.787 27.055 21.736 1.00 13.24 59 ALA A N 1
ATOM 443 C CA . ALA A 1 59 ? -5.683 27.922 22.913 1.00 14.84 59 ALA A CA 1
ATOM 444 C C . ALA A 1 59 ? -6.735 27.653 23.980 1.00 15.36 59 ALA A C 1
ATOM 445 O O . ALA A 1 59 ? -6.610 28.112 25.112 1.00 17.89 59 ALA A O 1
ATOM 447 N N . LEU A 1 60 ? -7.783 26.918 23.603 1.00 16.35 60 LEU A N 1
ATOM 448 C CA . LEU A 1 60 ? -8.930 26.673 24.477 1.00 14.91 60 LEU A CA 1
ATOM 449 C C . LEU A 1 60 ? -8.604 25.950 25.799 1.00 15.81 60 LEU A C 1
ATOM 450 O O . LEU A 1 60 ? -8.993 26.441 26.865 1.00 16.86 60 LEU A O 1
ATOM 455 N N . PRO A 1 61 ? -7.916 24.791 25.754 1.00 15.46 61 PRO A N 1
ATOM 456 C CA . PRO A 1 61 ? -7.670 24.100 27.028 1.00 15.70 61 PRO A CA 1
ATOM 457 C C . PRO A 1 61 ? -6.994 24.951 28.119 1.00 17.20 61 PRO A C 1
ATOM 458 O O . PRO A 1 61 ? -7.403 24.888 29.304 1.00 15.21 61 PRO A O 1
ATOM 462 N N . ALA A 1 62 ? -5.994 25.746 27.734 1.00 16.08 62 ALA A N 1
ATOM 463 C CA . ALA A 1 62 ? -5.261 26.543 28.713 1.00 17.09 62 ALA A CA 1
ATOM 464 C C . ALA A 1 62 ? -6.067 27.754 29.200 1.00 17.13 62 ALA A C 1
ATOM 465 O O . ALA A 1 62 ? -5.923 28.191 30.358 1.00 18.69 62 ALA A O 1
ATOM 467 N N . TRP A 1 63 ? -6.903 28.296 28.315 1.00 17.18 63 TRP A N 1
ATOM 468 C CA . TRP A 1 63 ? -7.772 29.418 28.683 1.00 17.21 63 TRP A CA 1
ATOM 469 C C . TRP A 1 63 ? -8.873 28.966 29.653 1.00 16.50 63 TRP A C 1
ATOM 470 O O . TRP A 1 63 ? -9.082 29.572 30.722 1.00 16.20 63 TRP A O 1
ATOM 481 N N . ARG A 1 64 ? -9.564 27.905 29.246 1.00 17.74 64 ARG A N 1
ATOM 482 C CA . ARG A 1 64 ? -10.552 27.190 30.043 1.00 17.32 64 ARG A CA 1
ATOM 483 C C . ARG A 1 64 ? -9.989 26.783 31.435 1.00 17.03 64 ARG A C 1
ATOM 484 O O . ARG A 1 64 ? -10.712 26.835 32.441 1.00 15.76 64 ARG A O 1
ATOM 492 N N . ALA A 1 65 ? -8.705 26.414 31.501 1.00 16.46 65 ALA A N 1
ATOM 493 C CA . ALA A 1 65 ? -8.106 25.884 32.747 1.00 16.74 65 ALA A CA 1
ATOM 494 C C . ALA A 1 65 ? -7.710 26.936 33.783 1.00 17.04 65 ALA A C 1
ATOM 495 O O . ALA A 1 65 ? -7.482 26.591 34.950 1.00 17.93 65 ALA A O 1
ATOM 497 N N . LEU A 1 66 ? -7.624 28.206 33.369 1.00 14.45 66 LEU A N 1
ATOM 498 C CA . LEU A 1 66 ? -7.370 29.304 34.309 1.00 13.90 66 LEU A CA 1
ATOM 499 C C . LEU A 1 66 ? -8.496 29.378 35.353 1.00 14.94 66 LEU A C 1
ATOM 500 O O . LEU A 1 66 ? -9.602 28.871 35.124 1.00 16.69 66 LEU A O 1
ATOM 505 N N . THR A 1 67 ? -8.228 29.972 36.515 1.00 14.30 67 THR A N 1
ATOM 506 C CA . THR A 1 67 ? -9.327 30.249 37.449 1.00 14.12 67 THR A CA 1
ATOM 507 C C . THR A 1 67 ? -10.175 31.385 36.877 1.00 15.15 67 THR A C 1
ATOM 508 O O . THR A 1 67 ? -9.690 32.150 36.042 1.00 15.49 67 THR A O 1
ATOM 512 N N . ALA A 1 68 ? -11.431 31.470 37.316 1.00 13.50 68 ALA A N 1
ATOM 513 C CA . ALA A 1 68 ? -12.320 32.600 36.986 1.00 12.98 68 ALA A CA 1
ATOM 514 C C . ALA A 1 68 ? -11.723 33.953 37.387 1.00 14.26 68 ALA A C 1
ATOM 515 O O . ALA A 1 68 ? -11.886 34.945 36.654 1.00 15.72 68 ALA A O 1
ATOM 517 N N . LYS A 1 69 ? -11.028 34.002 38.525 1.00 13.93 69 LYS A N 1
ATOM 518 C CA . LYS A 1 69 ? -10.346 35.232 38.923 1.00 16.32 69 LYS A CA 1
ATOM 519 C C . LYS A 1 69 ? -9.206 35.647 37.980 1.00 15.97 69 LYS A C 1
ATOM 520 O O . LYS A 1 69 ? -9.059 36.841 37.673 1.00 17.16 69 LYS A O 1
ATOM 526 N N . GLU A 1 70 ? -8.401 34.701 37.515 1.00 15.90 70 GLU A N 1
ATOM 527 C CA . GLU A 1 70 ? -7.349 35.107 36.591 1.00 18.74 70 GLU A CA 1
ATOM 528 C C . GLU A 1 70 ? -7.878 35.544 35.211 1.00 16.87 70 GLU A C 1
ATOM 529 O O . GLU A 1 70 ? -7.322 36.466 34.619 1.00 16.89 70 GLU A O 1
ATOM 535 N N . ARG A 1 71 ? -8.963 34.925 34.731 1.00 15.99 71 ARG A N 1
ATOM 536 C CA . ARG A 1 71 ? -9.680 35.448 33.555 1.00 14.86 71 ARG A CA 1
ATOM 537 C C . ARG A 1 71 ? -10.263 36.836 33.869 1.00 14.39 71 ARG A C 1
ATOM 538 O O . ARG A 1 71 ? -10.154 37.764 33.069 1.00 14.75 71 ARG A O 1
ATOM 546 N N . ALA A 1 72 ? -10.830 36.999 35.057 1.00 12.25 72 ALA A N 1
ATOM 547 C CA . ALA A 1 72 ? -11.375 38.302 35.459 1.00 13.88 72 ALA A CA 1
ATOM 548 C C . ALA A 1 72 ? -10.298 39.402 35.483 1.00 14.96 72 ALA A C 1
ATOM 549 O O . ALA A 1 72 ? -10.556 40.530 35.064 1.00 14.58 72 ALA A O 1
ATOM 551 N N . THR A 1 73 ? -9.092 39.055 35.933 1.00 15.73 73 THR A N 1
ATOM 552 C CA . THR A 1 73 ? -7.965 39.982 35.958 1.00 15.81 73 THR A CA 1
ATOM 553 C C . THR A 1 73 ? -7.581 40.463 34.554 1.00 16.38 73 THR A C 1
ATOM 554 O O . THR A 1 73 ? -7.406 41.660 34.332 1.00 16.59 73 THR A O 1
ATOM 558 N N . ILE A 1 74 ? -7.458 39.529 33.621 1.00 15.64 74 ILE A N 1
ATOM 559 C CA . ILE A 1 74 ? -7.156 39.862 32.228 1.00 15.17 74 ILE A CA 1
ATOM 560 C C . ILE A 1 74 ? -8.284 40.719 31.612 1.00 15.59 74 ILE A C 1
ATOM 561 O O . ILE A 1 74 ? -8.012 41.777 31.036 1.00 16.23 74 ILE A O 1
ATOM 566 N N . LEU A 1 75 ? -9.535 40.285 31.782 1.00 14.08 75 LEU A N 1
ATOM 567 C CA . LEU A 1 75 ? -10.673 40.998 31.220 1.00 14.42 75 LEU A CA 1
ATOM 568 C C . LEU A 1 75 ? -10.824 42.394 31.810 1.00 16.08 75 LEU A C 1
ATOM 569 O O . LEU A 1 75 ? -11.089 43.353 31.074 1.00 17.68 75 LEU A O 1
ATOM 574 N N . ARG A 1 76 ? -10.628 42.527 33.122 1.00 14.94 76 ARG A N 1
ATOM 575 C CA . ARG A 1 76 ? -10.638 43.862 33.752 1.00 15.51 76 ARG A CA 1
ATOM 576 C C . ARG A 1 76 ? -9.505 44.788 33.244 1.00 14.53 76 ARG A C 1
ATOM 577 O O . ARG A 1 76 ? -9.715 46.006 33.070 1.00 15.47 76 ARG A O 1
ATOM 585 N N . ASN A 1 77 ? -8.325 44.216 32.995 1.00 13.15 77 ASN A N 1
ATOM 586 C CA . ASN A 1 77 ? -7.262 44.942 32.297 1.00 14.60 77 ASN A CA 1
ATOM 587 C C . ASN A 1 77 ? -7.741 45.478 30.941 1.00 14.54 77 ASN A C 1
ATOM 588 O O . ASN A 1 77 ? -7.478 46.634 30.606 1.00 16.25 77 ASN A O 1
ATOM 593 N N . TRP A 1 78 ? -8.443 44.640 30.185 1.00 14.48 78 TRP A N 1
ATOM 594 C CA . TRP A 1 78 ? -9.007 45.012 28.886 1.00 15.61 78 TRP A CA 1
ATOM 595 C C . TRP A 1 78 ? -9.988 46.173 29.015 1.00 16.20 78 TRP A C 1
ATOM 596 O O . TRP A 1 78 ? -9.899 47.155 28.258 1.00 15.79 78 TRP A O 1
ATOM 607 N N . PHE A 1 79 ? -10.900 46.059 29.988 1.00 16.22 79 PHE A N 1
ATOM 608 C CA . PHE A 1 79 ? -11.864 47.104 30.324 1.00 15.10 79 PHE A CA 1
ATOM 609 C C . PHE A 1 79 ? -11.178 48.433 30.657 1.00 16.32 79 PHE A C 1
ATOM 610 O O . PHE A 1 79 ? -11.516 49.485 30.079 1.00 15.04 79 PHE A O 1
ATOM 618 N N . ASN A 1 80 ? -10.232 48.387 31.603 1.00 15.92 80 ASN A N 1
ATOM 619 C CA . ASN A 1 80 ? -9.467 49.571 32.008 1.00 15.99 80 ASN A CA 1
ATOM 620 C C . ASN A 1 80 ? -8.742 50.233 30.824 1.00 16.49 80 ASN A C 1
ATOM 621 O O . ASN A 1 80 ? -8.720 51.462 30.704 1.00 15.60 80 ASN A O 1
ATOM 626 N N . LEU A 1 81 ? -8.159 49.409 29.955 1.00 15.20 81 LEU A N 1
ATOM 627 C CA . LEU A 1 81 ? -7.454 49.918 28.778 1.00 15.64 81 LEU A CA 1
ATOM 628 C C . LEU A 1 81 ? -8.399 50.652 27.817 1.00 16.24 81 LEU A C 1
ATOM 629 O O . LEU A 1 81 ? -8.037 51.710 27.267 1.00 14.05 81 LEU A O 1
ATOM 634 N N . MET A 1 82 ? -9.603 50.097 27.641 1.00 15.07 82 MET A N 1
ATOM 635 C CA . MET A 1 82 ? -10.640 50.720 26.819 1.00 16.31 82 MET A CA 1
ATOM 636 C C . MET A 1 82 ? -10.999 52.100 27.348 1.00 16.88 82 MET A C 1
ATOM 637 O O . MET A 1 82 ? -11.125 53.053 26.573 1.00 16.98 82 MET A O 1
ATOM 642 N N . MET A 1 83 ? -11.140 52.218 28.666 1.00 15.02 83 MET A N 1
ATOM 643 C CA . MET A 1 83 ? -11.496 53.506 29.271 1.00 16.29 83 MET A CA 1
ATOM 644 C C . MET A 1 83 ? -10.337 54.493 29.215 1.00 16.58 83 MET A C 1
ATOM 645 O O . MET A 1 83 ? -10.547 55.663 28.953 1.00 18.35 83 MET A O 1
ATOM 650 N N . GLU A 1 84 ? -9.120 54.005 29.449 1.00 18.15 84 GLU A N 1
ATOM 651 C CA . GLU A 1 84 ? -7.894 54.800 29.313 1.00 21.18 84 GLU A CA 1
ATOM 652 C C . GLU A 1 84 ? -7.754 55.386 27.900 1.00 19.97 84 GLU A C 1
ATOM 653 O O . GLU A 1 84 ? -7.457 56.575 27.730 1.00 17.36 84 GLU A O 1
ATOM 659 N N . HIS A 1 85 ? -7.986 54.549 26.888 1.00 17.58 85 HIS A N 1
ATOM 660 C CA . HIS A 1 85 ? -7.844 54.994 25.505 1.00 17.62 85 HIS A CA 1
ATOM 661 C C . HIS A 1 85 ? -9.148 55.463 24.853 1.00 16.98 85 HIS A C 1
ATOM 662 O O . HIS A 1 85 ? -9.250 55.507 23.628 1.00 19.11 85 HIS A O 1
ATOM 669 N N . GLN A 1 86 ? -10.109 55.858 25.677 1.00 16.35 86 GLN A N 1
ATOM 670 C CA . GLN A 1 86 ? -11.446 56.208 25.215 1.00 16.62 86 GLN A CA 1
ATOM 671 C C . GLN A 1 86 ? -11.468 57.250 24.101 1.00 16.48 86 GLN A C 1
ATOM 672 O O . GLN A 1 86 ? -12.183 57.061 23.110 1.00 16.53 86 GLN A O 1
ATOM 678 N N . ASP A 1 87 ? -10.716 58.340 24.275 1.00 15.37 87 ASP A N 1
ATOM 679 C CA . ASP A 1 87 ? -10.693 59.422 23.287 1.00 17.74 87 ASP A CA 1
ATOM 680 C C . ASP A 1 87 ? -10.194 58.958 21.921 1.00 16.94 87 ASP A C 1
ATOM 681 O O . ASP A 1 87 ? -10.789 59.301 20.912 1.00 17.33 87 ASP A O 1
ATOM 686 N N . ASP A 1 88 ? -9.133 58.154 21.890 1.00 16.65 88 ASP A N 1
ATOM 687 C CA . ASP A 1 88 ? -8.621 57.644 20.618 1.00 17.20 88 ASP A CA 1
ATOM 688 C C . ASP A 1 88 ? -9.618 56.724 19.966 1.00 16.57 88 ASP A C 1
ATOM 689 O O . ASP A 1 88 ? -9.846 56.827 18.761 1.00 15.95 88 ASP A O 1
ATOM 694 N N . LEU A 1 89 ? -10.223 55.840 20.765 1.00 15.96 89 LEU A N 1
ATOM 695 C CA . LEU A 1 89 ? -11.160 54.848 20.253 1.00 16.18 89 LEU A CA 1
ATOM 696 C C . LEU A 1 89 ? -12.420 55.486 19.664 1.00 16.11 89 LEU A C 1
ATOM 697 O O . LEU A 1 89 ? -12.903 55.077 18.613 1.00 15.71 89 LEU A O 1
ATOM 702 N N . ALA A 1 90 ? -12.926 56.494 20.357 1.00 14.73 90 ALA A N 1
ATOM 703 C CA . ALA A 1 90 ? -14.053 57.279 19.891 1.00 15.07 90 ALA A CA 1
ATOM 704 C C . ALA A 1 90 ? -13.744 57.988 18.563 1.00 15.14 90 ALA A C 1
ATOM 705 O O . ALA A 1 90 ? -14.579 57.996 17.645 1.00 16.23 90 ALA A O 1
ATOM 707 N N . ARG A 1 91 ? -12.555 58.583 18.469 1.00 16.91 91 ARG A N 1
ATOM 708 C CA . ARG A 1 91 ? -12.129 59.291 17.252 1.00 19.11 91 ARG A CA 1
ATOM 709 C C . ARG A 1 91 ? -12.059 58.330 16.066 1.00 18.76 91 ARG A C 1
ATOM 710 O O . ARG A 1 91 ? -12.544 58.630 14.972 1.00 19.64 91 ARG A O 1
ATOM 718 N N . LEU A 1 92 ? -11.476 57.164 16.310 1.00 18.18 92 LEU A N 1
ATOM 719 C CA . LEU A 1 92 ? -11.359 56.117 15.311 1.00 19.31 92 LEU A CA 1
ATOM 720 C C . LEU A 1 92 ? -12.729 55.690 14.788 1.00 19.12 92 LEU A C 1
ATOM 721 O O . LEU A 1 92 ? -12.936 55.533 13.586 1.00 18.53 92 LEU A O 1
ATOM 726 N N . MET A 1 93 ? -13.668 55.527 15.709 1.00 17.57 93 MET A N 1
ATOM 727 C CA . MET A 1 93 ? -15.015 55.123 15.373 1.00 17.67 93 MET A CA 1
ATOM 728 C C . MET A 1 93 ? -15.788 56.188 14.590 1.00 15.16 93 MET A C 1
ATOM 729 O O . MET A 1 93 ? -16.436 55.864 13.606 1.00 15.62 93 MET A O 1
ATOM 734 N N . THR A 1 94 ? -15.735 57.444 15.034 1.00 14.11 94 THR A N 1
ATOM 735 C CA . THR A 1 94 ? -16.362 58.530 14.281 1.00 13.32 94 THR A CA 1
ATOM 736 C C . THR A 1 94 ? -15.851 58.569 12.831 1.00 14.14 94 THR A C 1
ATOM 737 O O . THR A 1 94 ? -16.653 58.702 11.904 1.00 13.59 94 THR A O 1
ATOM 741 N N . LEU A 1 95 ? -14.529 58.435 12.652 1.00 12.53 95 LEU A N 1
ATOM 742 C CA . LEU A 1 95 ? -13.910 58.515 11.325 1.00 13.77 95 LEU A CA 1
ATOM 743 C C . LEU A 1 95 ? -14.413 57.418 10.389 1.00 14.60 95 LEU A C 1
ATOM 744 O O . LEU A 1 95 ? -14.719 57.686 9.227 1.00 14.15 95 LEU A O 1
ATOM 749 N N . GLU A 1 96 ? -14.525 56.190 10.898 1.00 14.23 96 GLU A N 1
ATOM 750 C CA . GLU A 1 96 ? -14.914 55.061 10.041 1.00 15.65 96 GLU A CA 1
ATOM 751 C C . GLU A 1 96 ? -16.426 54.846 9.922 1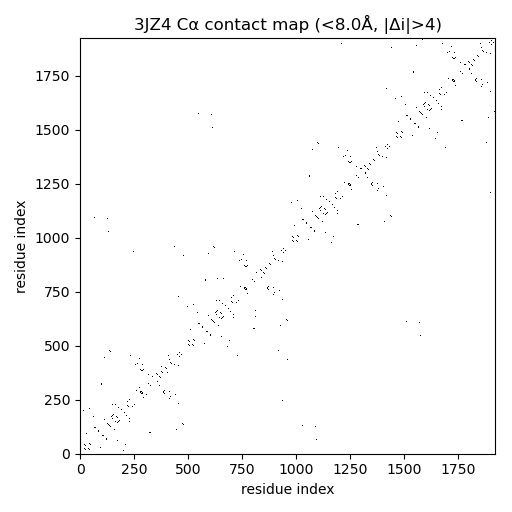.00 15.33 96 GLU A C 1
ATOM 752 O O . GLU A 1 96 ? -16.897 54.370 8.876 1.00 14.21 96 GLU A O 1
ATOM 758 N N . GLN A 1 97 ? -17.186 55.169 10.976 1.00 14.50 97 GLN A N 1
ATOM 759 C CA . GLN A 1 97 ? -18.623 54.893 10.939 1.00 14.05 97 GLN A CA 1
ATOM 760 C C . GLN A 1 97 ? -19.522 56.113 10.842 1.00 13.00 97 GLN A C 1
ATOM 761 O O . GLN A 1 97 ? -20.647 56.000 10.369 1.00 12.65 97 GLN A O 1
ATOM 767 N N . GLY A 1 98 ? -19.038 57.263 11.297 1.00 12.73 98 GLY A N 1
ATOM 768 C CA . GLY A 1 98 ? -19.730 58.532 11.049 1.00 12.01 98 GLY A CA 1
ATOM 769 C C . GLY A 1 98 ? -20.425 59.219 12.209 1.00 12.71 98 GLY A C 1
ATOM 770 O O . GLY A 1 98 ? -20.641 60.427 12.172 1.00 13.58 98 GLY A O 1
ATOM 771 N N . LYS A 1 99 ? -20.771 58.475 13.259 1.00 13.28 99 LYS A N 1
ATOM 772 C CA . LYS A 1 99 ? -21.589 59.051 14.338 1.00 12.39 99 LYS A CA 1
ATOM 773 C C . LYS A 1 99 ? -20.833 60.155 15.072 1.00 13.98 99 LYS A C 1
ATOM 774 O O . LYS A 1 99 ? -19.586 60.134 15.080 1.00 13.72 99 LYS A O 1
ATOM 780 N N . PRO A 1 100 ? -21.567 61.128 15.668 1.00 13.90 100 PRO A N 1
ATOM 781 C CA . PRO A 1 100 ? -20.928 62.225 16.405 1.00 14.44 100 PRO A CA 1
ATOM 782 C C . PRO A 1 100 ? -19.961 61.712 17.471 1.00 16.00 100 PRO A C 1
ATOM 783 O O . PRO A 1 100 ? -20.169 60.641 18.056 1.00 17.37 100 PRO A O 1
ATOM 787 N N . LEU A 1 101 ? -18.910 62.476 17.715 1.00 15.16 101 LEU A N 1
ATOM 788 C CA . LEU A 1 101 ? -17.871 62.089 18.650 1.00 17.69 101 LEU A CA 1
ATOM 789 C C . LEU A 1 101 ? -18.404 61.768 20.048 1.00 17.85 101 LEU A C 1
ATOM 790 O O . LEU A 1 101 ? -17.947 60.814 20.684 1.00 17.95 101 LEU A O 1
ATOM 795 N N . ALA A 1 102 ? -19.372 62.553 20.514 1.00 16.62 102 ALA A N 1
ATOM 796 C CA . ALA A 1 102 ? -19.993 62.329 21.822 1.00 17.32 102 ALA A CA 1
ATOM 797 C C . ALA A 1 102 ? -20.730 61.002 21.875 1.00 18.15 102 ALA A C 1
ATOM 798 O O . ALA A 1 102 ? -20.687 60.333 22.907 1.00 19.18 102 ALA A O 1
ATOM 800 N N . GLU A 1 103 ? -21.391 60.629 20.770 1.00 17.52 103 GLU A N 1
ATOM 801 C CA . GLU A 1 103 ? -22.047 59.321 20.642 1.00 17.63 103 GLU A CA 1
ATOM 802 C C . GLU A 1 103 ? -21.013 58.207 20.678 1.00 15.98 103 GLU A C 1
ATOM 803 O O . GLU A 1 103 ? -21.220 57.174 21.329 1.00 15.56 103 GLU A O 1
ATOM 809 N N . ALA A 1 104 ? -19.896 58.432 19.995 1.00 14.48 104 ALA A N 1
ATOM 810 C CA . ALA A 1 104 ? -18.828 57.436 19.900 1.00 14.99 104 ALA A CA 1
ATOM 811 C C . ALA A 1 104 ? -18.165 57.222 21.272 1.00 15.75 104 ALA A C 1
ATOM 812 O O . ALA A 1 104 ? -17.908 56.090 21.657 1.00 16.44 104 ALA A O 1
ATOM 814 N N . LYS A 1 105 ? -17.931 58.312 22.014 1.00 16.22 105 LYS A N 1
ATOM 815 C CA . LYS A 1 105 ? -17.436 58.225 23.393 1.00 19.05 105 LYS A CA 1
ATOM 816 C C . LYS A 1 105 ? -18.401 57.462 24.280 1.00 16.84 105 LYS A C 1
ATOM 817 O O . LYS A 1 105 ? -17.967 56.631 25.083 1.00 16.44 105 LYS A O 1
ATOM 823 N N . GLY A 1 106 ? -19.699 57.767 24.149 1.00 14.62 106 GLY A N 1
ATOM 824 C CA . GLY A 1 106 ? -20.763 57.010 24.847 1.00 12.80 106 GLY A CA 1
ATOM 825 C C . GLY A 1 106 ? -20.733 55.517 24.508 1.00 14.90 106 GLY A C 1
ATOM 826 O O . GLY A 1 106 ? -20.860 54.688 25.404 1.00 16.30 106 GLY A O 1
ATOM 827 N N . GLU A 1 107 ? -20.526 55.174 23.225 1.00 14.82 107 GLU A N 1
ATOM 828 C CA . GLU A 1 107 ? -20.452 53.774 22.820 1.00 15.23 107 GLU A CA 1
ATOM 829 C C . GLU A 1 107 ? -19.241 53.071 23.427 1.00 14.53 107 GLU A C 1
ATOM 830 O O . GLU A 1 107 ? -19.350 51.919 23.839 1.00 14.77 107 GLU A O 1
ATOM 836 N N . ILE A 1 108 ? -18.101 53.758 23.497 1.00 13.55 108 ILE A N 1
ATOM 837 C CA . ILE A 1 108 ? -16.899 53.143 24.078 1.00 15.45 108 ILE A CA 1
ATOM 838 C C . ILE A 1 108 ? -17.148 52.753 25.542 1.00 15.42 108 ILE A C 1
ATOM 839 O O . ILE A 1 108 ? -16.835 51.643 25.972 1.00 16.84 108 ILE A O 1
ATOM 844 N N . SER A 1 109 ? -17.755 53.664 26.277 1.00 14.52 109 SER A N 1
ATOM 845 C CA . SER A 1 109 ? -18.105 53.441 27.654 1.00 15.32 109 SER A CA 1
ATOM 846 C C . SER A 1 109 ? -19.084 52.277 27.857 1.00 15.27 109 SER A C 1
ATOM 847 O O . SER A 1 109 ? -18.904 51.433 28.751 1.00 14.58 109 SER A O 1
ATOM 850 N N . TYR A 1 110 ? -20.125 52.253 27.033 1.00 14.68 110 TYR A N 1
ATOM 851 C CA . TYR A 1 110 ? -21.091 51.177 27.017 1.00 14.85 110 TYR A CA 1
ATOM 852 C C . TYR A 1 110 ? -20.431 49.835 26.600 1.00 14.45 110 TYR A C 1
ATOM 853 O O . TYR A 1 110 ? -20.636 48.813 27.249 1.00 15.13 110 TYR A O 1
ATOM 862 N N . ALA A 1 111 ? -19.641 49.850 25.531 1.00 12.86 111 ALA A N 1
ATOM 863 C CA . ALA A 1 111 ? -18.958 48.667 25.043 1.00 11.42 111 ALA A CA 1
ATOM 864 C C . ALA A 1 111 ? -18.083 48.079 26.141 1.00 12.86 111 ALA A C 1
ATOM 865 O O . ALA A 1 111 ? -18.127 46.863 26.420 1.00 12.36 111 ALA A O 1
ATOM 867 N N . ALA A 1 112 ? -17.277 48.944 26.757 1.00 11.98 112 ALA A N 1
ATOM 868 C CA . ALA A 1 112 ? -16.371 48.535 27.837 1.00 12.18 112 ALA A CA 1
ATOM 869 C C . ALA A 1 112 ? -17.151 47.915 29.011 1.00 13.69 112 ALA A C 1
ATOM 870 O O . ALA A 1 112 ? -16.683 46.977 29.650 1.00 14.90 112 ALA A O 1
ATOM 872 N N . SER A 1 113 ? -18.352 48.408 29.271 1.00 12.44 113 SER A N 1
ATOM 873 C CA . SER A 1 113 ? -19.115 47.903 30.409 1.00 14.59 113 SER A CA 1
ATOM 874 C C . SER A 1 113 ? -19.463 46.411 30.298 1.00 15.62 113 SER A C 1
ATOM 875 O O . SER A 1 113 ? -19.611 45.726 31.314 1.00 17.43 113 SER A O 1
ATOM 878 N N . PHE A 1 114 ? -19.560 45.908 29.072 1.00 14.83 114 PHE A N 1
ATOM 879 C CA . PHE A 1 114 ? -19.767 44.480 28.858 1.00 16.15 114 PHE A CA 1
ATOM 880 C C . PHE A 1 114 ? -18.552 43.646 29.268 1.00 16.00 114 PHE A C 1
ATOM 881 O O . PHE A 1 114 ? -18.687 42.554 29.834 1.00 15.96 114 PHE A O 1
ATOM 889 N N . ILE A 1 115 ? -17.363 44.167 28.991 1.00 14.70 115 ILE A N 1
ATOM 890 C CA . ILE A 1 115 ? -16.147 43.485 29.406 1.00 15.31 115 ILE A CA 1
ATOM 891 C C . ILE A 1 115 ? -16.060 43.427 30.935 1.00 15.43 115 ILE A C 1
ATOM 892 O O . ILE A 1 115 ? -15.828 42.368 31.509 1.00 18.01 115 ILE A O 1
ATOM 897 N N . GLU A 1 116 ? -16.293 44.552 31.598 1.00 15.32 116 GLU A N 1
ATOM 898 C CA . GLU A 1 116 ? -16.312 44.575 33.059 1.00 17.34 116 GLU A CA 1
ATOM 899 C C . GLU A 1 116 ? -17.377 43.652 33.668 1.00 16.83 116 GLU A C 1
ATOM 900 O O . GLU A 1 116 ? -17.073 42.889 34.595 1.00 16.50 116 GLU A O 1
ATOM 906 N N . TRP A 1 117 ? -18.620 43.760 33.178 1.00 14.90 117 TRP A N 1
ATOM 907 C CA . TRP A 1 117 ? -19.732 42.972 33.711 1.00 14.55 117 TRP A CA 1
ATOM 908 C C . TRP A 1 117 ? -19.433 41.469 33.631 1.00 14.93 117 TRP A C 1
ATOM 909 O O . TRP A 1 117 ? -19.602 40.741 34.619 1.00 14.88 117 TRP A O 1
ATOM 920 N N . PHE A 1 118 ? -18.994 41.011 32.452 1.00 13.53 118 PHE A N 1
ATOM 921 C CA . PHE A 1 118 ? -18.748 39.589 32.252 1.00 12.71 118 PHE A CA 1
ATOM 922 C C . PHE A 1 118 ? -17.497 39.054 32.977 1.00 13.75 118 PHE A C 1
ATOM 923 O O . PHE A 1 118 ? -17.497 37.899 33.430 1.00 14.12 118 PHE A O 1
ATOM 931 N N . ALA A 1 119 ? -16.468 39.897 33.125 1.00 11.20 119 ALA A N 1
ATOM 932 C CA . ALA A 1 119 ? -15.328 39.571 33.995 1.00 13.55 119 ALA A CA 1
ATOM 933 C C . ALA A 1 119 ? -15.858 39.173 35.394 1.00 14.21 119 ALA A C 1
ATOM 934 O O . ALA A 1 119 ? -15.441 38.176 35.983 1.00 14.64 119 ALA A O 1
ATOM 936 N N . GLU A 1 120 ? -16.807 39.954 35.886 1.00 13.84 120 GLU A N 1
ATOM 937 C CA . GLU A 1 120 ? -17.462 39.709 37.164 1.00 14.62 120 GLU A CA 1
ATOM 938 C C . GLU A 1 120 ? -18.356 38.484 37.124 1.00 15.64 120 GLU A C 1
ATOM 939 O O . GLU A 1 120 ? -18.314 37.649 38.052 1.00 16.03 120 GLU A O 1
ATOM 945 N N . GLU A 1 121 ? -19.142 38.364 36.053 1.00 14.85 121 GLU A N 1
ATOM 946 C CA . GLU A 1 121 ? -20.056 37.233 35.899 1.00 14.80 121 GLU A CA 1
ATOM 947 C C . GLU A 1 121 ? -19.331 35.884 35.871 1.00 14.59 121 GLU A C 1
ATOM 948 O O . GLU A 1 121 ? -19.848 34.901 36.365 1.00 13.80 121 GLU A O 1
ATOM 954 N N . GLY A 1 122 ? -18.135 35.846 35.290 1.00 13.55 122 GLY A N 1
ATOM 955 C CA . GLY A 1 122 ? -17.375 34.608 35.166 1.00 12.76 122 GLY A CA 1
ATOM 956 C C . GLY A 1 122 ? -17.116 33.948 36.508 1.00 14.05 122 GLY A C 1
ATOM 957 O O . GLY A 1 122 ? -16.969 32.726 36.607 1.00 14.20 122 GLY A O 1
ATOM 958 N N . LYS A 1 123 ? -17.086 34.757 37.553 1.00 15.02 123 LYS A N 1
ATOM 959 C CA . LYS A 1 123 ? -16.871 34.251 38.909 1.00 15.86 123 LYS A CA 1
ATOM 960 C C . LYS A 1 123 ? -18.166 33.731 39.555 1.00 16.22 123 LYS A C 1
ATOM 961 O O . LYS A 1 123 ? -18.142 33.249 40.686 1.00 14.67 123 LYS A O 1
ATOM 967 N N . ARG A 1 124 ? -19.270 33.807 38.811 1.00 14.43 124 ARG A N 1
ATOM 968 C CA . ARG A 1 124 ? -20.610 33.525 39.325 1.00 15.33 124 ARG A CA 1
ATOM 969 C C . ARG A 1 124 ? -21.356 32.567 38.407 1.00 15.55 124 ARG A C 1
ATOM 970 O O . ARG A 1 124 ? -22.579 32.597 38.317 1.00 17.13 124 ARG A O 1
ATOM 978 N N . ILE A 1 125 ? -20.609 31.728 37.703 1.00 14.48 125 ILE A N 1
ATOM 979 C CA . ILE A 1 125 ? -21.202 30.657 36.934 1.00 14.71 125 ILE A CA 1
ATOM 980 C C . ILE A 1 125 ? -21.566 29.539 37.904 1.00 15.36 125 ILE A C 1
ATOM 981 O O . ILE A 1 125 ? -20.735 28.710 38.257 1.00 17.76 125 ILE A O 1
ATOM 986 N N . TYR A 1 126 ? -22.820 29.538 38.338 1.00 14.56 126 TYR A N 1
ATOM 987 C CA . TYR A 1 126 ? -23.268 28.624 39.373 1.00 14.53 126 TYR A CA 1
ATOM 988 C C . TYR A 1 126 ? -23.847 27.327 38.821 1.00 14.92 126 TYR A C 1
ATOM 989 O O . TYR A 1 126 ? -24.775 27.348 38.002 1.00 14.72 126 TYR A O 1
ATOM 998 N N . GLY A 1 127 ? -23.315 26.195 39.290 1.00 15.29 127 GLY A N 1
ATOM 999 C CA . GLY A 1 127 ? -23.983 24.923 39.098 1.00 14.49 127 GLY A CA 1
ATOM 1000 C C . GLY A 1 127 ? -25.043 24.737 40.176 1.00 15.31 127 GLY A C 1
ATOM 1001 O O . GLY A 1 127 ? -25.362 25.680 40.933 1.00 14.34 127 GLY A O 1
ATOM 1002 N N . ASP A 1 128 ? -25.588 23.524 40.241 1.00 13.10 128 ASP A N 1
ATOM 1003 C CA . ASP A 1 128 ? -26.636 23.165 41.197 1.00 14.99 128 ASP A CA 1
ATOM 1004 C C . ASP A 1 128 ? -26.346 21.792 41.767 1.00 15.43 128 ASP A C 1
ATOM 1005 O O . ASP A 1 128 ? -25.664 20.970 41.155 1.00 15.24 128 ASP A O 1
ATOM 1010 N N . THR A 1 129 ? -26.874 21.558 42.955 1.00 14.62 129 THR A N 1
ATOM 1011 C CA . THR A 1 129 ? -27.134 20.218 43.416 1.00 13.71 129 THR A CA 1
ATOM 1012 C C . THR A 1 129 ? -28.658 20.150 43.480 1.00 14.27 129 THR A C 1
ATOM 1013 O O . THR A 1 129 ? -29.319 21.143 43.832 1.00 12.05 129 THR A O 1
ATOM 1017 N N . ILE A 1 130 ? -29.212 18.990 43.126 1.00 13.91 130 ILE A N 1
ATOM 1018 C CA . ILE A 1 130 ? -30.673 18.774 43.079 1.00 11.89 130 ILE A CA 1
ATOM 1019 C C . ILE A 1 130 ? -31.040 17.561 43.935 1.00 11.07 130 ILE A C 1
ATOM 1020 O O . ILE A 1 130 ? -30.363 16.528 43.840 1.00 10.68 130 ILE A O 1
ATOM 1025 N N . PRO A 1 131 ? -32.095 17.672 44.783 1.00 11.55 131 PRO A N 1
ATOM 1026 C CA . PRO A 1 131 ? -32.430 16.499 45.606 1.00 10.96 131 PRO A CA 1
ATOM 1027 C C . PRO A 1 131 ? -32.650 15.266 44.725 1.00 11.95 131 PRO A C 1
ATOM 1028 O O . PRO A 1 131 ? -33.306 15.358 43.674 1.00 10.51 131 PRO A O 1
ATOM 1032 N N . GLY A 1 132 ? -32.058 14.140 45.135 1.00 11.51 132 GLY A N 1
ATOM 1033 C CA . GLY A 1 132 ? -32.038 12.928 44.313 1.00 13.29 132 GLY A CA 1
ATOM 1034 C C . GLY A 1 132 ? -33.355 12.171 44.187 1.00 14.93 132 GLY A C 1
ATOM 1035 O O . GLY A 1 132 ? -34.234 12.233 45.065 1.00 13.51 132 GLY A O 1
ATOM 1036 N N . HIS A 1 133 ? -33.481 11.435 43.081 1.00 15.32 133 HIS A N 1
ATOM 1037 C CA . HIS A 1 133 ? -34.671 10.609 42.831 1.00 18.07 133 HIS A CA 1
ATOM 1038 C C . HIS A 1 133 ? -34.657 9.309 43.651 1.00 17.68 133 HIS A C 1
ATOM 1039 O O . HIS A 1 133 ? -35.712 8.696 43.887 1.00 19.53 133 HIS A O 1
ATOM 1046 N N . GLN A 1 134 ? -33.465 8.907 44.091 1.00 17.48 134 GLN A N 1
ATOM 1047 C CA . GLN A 1 134 ? -33.308 7.770 45.004 1.00 19.44 134 GLN A CA 1
ATOM 1048 C C . GLN A 1 134 ? -32.319 8.111 46.108 1.00 18.64 134 GLN A C 1
ATOM 1049 O O . GLN A 1 134 ? -31.424 8.924 45.886 1.00 19.29 134 GLN A O 1
ATOM 1055 N N . ALA A 1 135 ? -32.467 7.469 47.269 1.00 18.78 135 ALA A N 1
ATOM 1056 C CA . ALA A 1 135 ? -31.626 7.736 48.458 1.00 19.39 135 ALA A CA 1
ATOM 1057 C C . ALA A 1 135 ? -30.119 7.537 48.190 1.00 19.94 135 ALA A C 1
ATOM 1058 O O . ALA A 1 135 ? -29.260 8.185 48.804 1.00 20.10 135 ALA A O 1
ATOM 1060 N N . ASP A 1 136 ? -29.816 6.640 47.256 1.00 20.47 136 ASP A N 1
ATOM 1061 C CA . ASP A 1 136 ? -28.439 6.323 46.914 1.00 21.00 136 ASP A CA 1
ATOM 1062 C C . ASP A 1 136 ? -27.961 7.037 45.658 1.00 19.94 136 ASP A C 1
ATOM 1063 O O . ASP A 1 136 ? -26.970 6.621 45.033 1.00 21.19 136 ASP A O 1
ATOM 1068 N N . LYS A 1 137 ? -28.656 8.113 45.284 1.00 16.48 137 LYS A N 1
ATOM 1069 C CA . LYS A 1 137 ? -28.238 8.909 44.134 1.00 15.03 137 LYS A CA 1
ATOM 1070 C C . LYS A 1 137 ? -27.969 10.357 44.516 1.00 14.94 137 LYS A C 1
ATOM 1071 O O . LYS A 1 137 ? -28.626 10.905 45.408 1.00 13.02 137 LYS A O 1
ATOM 1077 N N . ARG A 1 138 ? -27.005 10.972 43.827 1.00 13.74 138 ARG A N 1
ATOM 1078 C CA . ARG A 1 138 ? -26.717 12.397 43.998 1.00 13.86 138 ARG A CA 1
ATOM 1079 C C . ARG A 1 138 ? -26.666 13.108 42.660 1.00 13.91 138 ARG A C 1
ATOM 1080 O O . ARG A 1 138 ? -26.045 12.609 41.704 1.00 15.56 138 ARG A O 1
ATOM 1088 N N . LEU A 1 139 ? -27.311 14.270 42.584 1.00 12.60 139 LEU A N 1
ATOM 1089 C CA . LEU A 1 139 ? -27.425 14.984 41.320 1.00 14.33 139 LEU A CA 1
ATOM 1090 C C . LEU A 1 139 ? -26.707 16.322 41.360 1.00 14.64 139 LEU A C 1
ATOM 1091 O O . LEU A 1 139 ? -26.970 17.174 42.215 1.00 13.22 139 LEU A O 1
ATOM 1096 N N . ILE A 1 140 ? -25.794 16.502 40.418 1.00 15.43 140 ILE A N 1
ATOM 1097 C CA . ILE A 1 140 ? -25.003 17.721 40.350 1.00 18.10 140 ILE A CA 1
ATOM 1098 C C . ILE A 1 140 ? -25.027 18.244 38.930 1.00 17.05 140 ILE A C 1
ATOM 1099 O O . ILE A 1 140 ? -24.851 17.485 37.979 1.00 17.97 140 ILE A O 1
ATOM 1104 N N . VAL A 1 141 ? -25.274 19.540 38.804 1.00 16.84 141 VAL A N 1
ATOM 1105 C CA . VAL A 1 141 ? -25.229 20.229 37.525 1.00 16.08 141 VAL A CA 1
ATOM 1106 C C . VAL A 1 141 ? -24.057 21.206 37.537 1.00 16.13 141 VAL A C 1
ATOM 1107 O O . VAL A 1 141 ? -23.920 21.998 38.466 1.00 15.21 141 VAL A O 1
ATOM 1111 N N . ILE A 1 142 ? -23.201 21.127 36.514 1.00 15.69 142 ILE A N 1
ATOM 1112 C CA . ILE A 1 142 ? -22.144 22.123 36.306 1.00 15.45 142 ILE A CA 1
ATOM 1113 C C . ILE A 1 142 ? -22.296 22.768 34.931 1.00 15.40 142 ILE A C 1
ATOM 1114 O O . ILE A 1 142 ? -22.908 22.199 34.037 1.00 16.15 142 ILE A O 1
ATOM 1119 N N . LYS A 1 143 ? -21.753 23.964 34.774 1.00 16.50 143 LYS A N 1
ATOM 1120 C CA . LYS A 1 143 ? -21.826 24.679 33.495 1.00 16.12 143 LYS A CA 1
ATOM 1121 C C . LYS A 1 143 ? -20.420 24.923 32.980 1.00 16.59 143 LYS A C 1
ATOM 1122 O O . LYS A 1 143 ? -19.563 25.435 33.696 1.00 16.51 143 LYS A O 1
ATOM 1128 N N . GLN A 1 144 ? -20.180 24.523 31.739 1.00 15.01 144 GLN A N 1
ATOM 1129 C CA . GLN A 1 144 ? -18.844 24.593 31.171 1.00 15.48 144 GLN A CA 1
ATOM 1130 C C . GLN A 1 144 ? -18.859 25.354 29.851 1.00 15.02 144 GLN A C 1
ATOM 1131 O O . GLN A 1 144 ? -19.867 25.361 29.138 1.00 14.59 144 GLN A O 1
ATOM 1137 N N . PRO A 1 145 ? -17.727 25.975 29.489 1.00 16.10 145 PRO A N 1
ATOM 1138 C CA . PRO A 1 145 ? -17.656 26.702 28.215 1.00 14.48 145 PRO A CA 1
ATOM 1139 C C . PRO A 1 145 ? -18.036 25.810 27.029 1.00 14.99 145 PRO A C 1
ATOM 1140 O O . PRO A 1 145 ? -17.633 24.651 26.976 1.00 15.69 145 PRO A O 1
ATOM 1144 N N . ILE A 1 146 ? -18.824 26.348 26.102 1.00 14.01 146 ILE A N 1
ATOM 1145 C CA . ILE A 1 146 ? -19.249 25.588 24.933 1.00 13.96 146 ILE A CA 1
ATOM 1146 C C . ILE A 1 146 ? -18.055 25.242 24.028 1.00 14.74 146 ILE A C 1
ATOM 1147 O O . ILE A 1 146 ? -18.082 24.225 23.339 1.00 15.49 146 ILE A O 1
ATOM 1152 N N . GLY A 1 147 ? -17.007 26.072 24.068 1.00 14.20 147 GLY A N 1
ATOM 1153 C CA . GLY A 1 147 ? -15.744 25.770 23.377 1.00 14.52 147 GLY A CA 1
ATOM 1154 C C . GLY A 1 147 ? -15.318 26.877 22.427 1.00 15.58 147 GLY A C 1
ATOM 1155 O O . GLY A 1 147 ? -15.276 28.034 22.807 1.00 16.84 147 GLY A O 1
ATOM 1156 N N . VAL A 1 148 ? -15.019 26.525 21.180 1.00 13.78 148 VAL A N 1
ATOM 1157 C CA . VAL A 1 148 ? -14.631 27.525 20.182 1.00 14.13 148 VAL A CA 1
ATOM 1158 C C . VAL A 1 148 ? -15.885 28.222 19.678 1.00 13.63 148 VAL A C 1
ATOM 1159 O O . VAL A 1 148 ? -16.852 27.561 19.308 1.00 14.94 148 VAL A O 1
ATOM 1163 N N . THR A 1 149 ? -15.881 29.554 19.692 1.00 12.70 149 THR A N 1
ATOM 1164 C CA . THR A 1 149 ? -17.046 30.312 19.241 1.00 14.42 149 THR A CA 1
ATOM 1165 C C . THR A 1 149 ? -16.716 31.285 18.101 1.00 14.61 149 THR A C 1
ATOM 1166 O O . THR A 1 149 ? -15.595 31.756 17.962 1.00 15.22 149 THR A O 1
ATOM 1170 N N . ALA A 1 150 ? -17.712 31.561 17.276 1.00 13.53 150 ALA A N 1
ATOM 1171 C CA . ALA A 1 150 ? -17.580 32.515 16.201 1.00 13.09 150 ALA A CA 1
ATOM 1172 C C . ALA A 1 150 ? -18.561 33.669 16.408 1.00 13.64 150 ALA A C 1
ATOM 1173 O O . ALA A 1 150 ? -19.687 33.468 16.899 1.00 12.99 150 ALA A O 1
ATOM 1175 N N . ALA A 1 151 ? -18.116 34.869 16.025 1.00 12.84 151 ALA A N 1
ATOM 1176 C CA . ALA A 1 151 ? -18.936 36.076 16.077 1.00 13.10 151 ALA A CA 1
ATOM 1177 C C . ALA A 1 151 ? -18.833 36.847 14.766 1.00 15.41 151 ALA A C 1
ATOM 1178 O O . ALA A 1 151 ? -17.735 37.024 14.207 1.00 15.92 151 ALA A O 1
ATOM 1180 N N . ILE A 1 152 ? -19.991 37.294 14.286 1.00 15.42 152 ILE A N 1
ATOM 1181 C CA . ILE A 1 152 ? -20.088 38.157 13.120 1.00 15.00 152 ILE A CA 1
ATOM 1182 C C . ILE A 1 152 ? -20.795 39.451 13.544 1.00 15.85 152 ILE A C 1
ATOM 1183 O O . ILE A 1 152 ? -21.899 39.417 14.092 1.00 16.08 152 ILE A O 1
ATOM 1188 N N . THR A 1 153 ? -20.160 40.593 13.308 1.00 15.19 153 THR A N 1
ATOM 1189 C CA . THR A 1 153 ? -20.662 41.846 13.873 1.00 16.21 153 THR A CA 1
ATOM 1190 C C . THR A 1 153 ? -20.828 42.925 12.801 1.00 16.65 153 THR A C 1
ATOM 1191 O O . THR A 1 153 ? -20.041 42.995 11.853 1.00 16.76 153 THR A O 1
ATOM 1195 N N . PRO A 1 154 ? -21.859 43.769 12.960 1.00 16.50 154 PRO A N 1
ATOM 1196 C CA . PRO A 1 154 ? -22.211 44.798 11.994 1.00 15.50 154 PRO A CA 1
ATOM 1197 C C . PRO A 1 154 ? -21.463 46.125 12.250 1.00 15.62 154 PRO A C 1
ATOM 1198 O O . PRO A 1 154 ? -20.604 46.203 13.158 1.00 13.34 154 PRO A O 1
ATOM 1202 N N . TRP A 1 155 ? -21.809 47.142 11.456 1.00 12.72 155 TRP A N 1
ATOM 1203 C CA . TRP A 1 155 ? -21.054 48.381 11.342 1.00 13.59 155 TRP A CA 1
ATOM 1204 C C . TRP A 1 155 ? -21.636 49.497 12.193 1.00 16.13 155 TRP A C 1
ATOM 1205 O O . TRP A 1 155 ? -21.025 50.558 12.306 1.00 18.50 155 TRP A O 1
ATOM 1216 N N . ASN A 1 156 ? -22.834 49.300 12.736 1.00 15.97 156 ASN A N 1
ATOM 1217 C CA . ASN A 1 156 ? -23.545 50.417 13.373 1.00 17.92 156 ASN A CA 1
ATOM 1218 C C . ASN A 1 156 ? -23.102 50.725 14.803 1.00 18.48 156 ASN A C 1
ATOM 1219 O O . ASN A 1 156 ? -23.131 51.880 15.227 1.00 18.65 156 ASN A O 1
ATOM 1224 N N . PHE A 1 157 ? -22.694 49.687 15.529 1.00 17.65 157 PHE A N 1
ATOM 1225 C CA . PHE A 1 157 ? -22.020 49.841 16.804 1.00 19.40 157 PHE A CA 1
ATOM 1226 C C . PHE A 1 157 ? -20.718 49.053 16.771 1.00 20.28 157 PHE A C 1
ATOM 1227 O O . PHE A 1 157 ? -20.631 47.942 17.314 1.00 20.71 157 PHE A O 1
ATOM 1235 N N . PRO A 1 158 ? -19.688 49.638 16.138 1.00 20.14 158 PRO A N 1
ATOM 1236 C CA . PRO A 1 158 ? -18.454 48.918 15.800 1.00 19.36 158 PRO A CA 1
ATOM 1237 C C . PRO A 1 158 ? -17.642 48.432 17.013 1.00 18.24 158 PRO A C 1
ATOM 1238 O O . PRO A 1 158 ? -16.779 47.583 16.845 1.00 19.90 158 PRO A O 1
ATOM 1242 N N . ALA A 1 159 ? -17.889 48.980 18.203 1.00 15.72 159 ALA A N 1
ATOM 1243 C CA . ALA A 1 159 ? -17.193 48.537 19.422 1.00 15.32 159 ALA A CA 1
ATOM 1244 C C . ALA A 1 159 ? -18.084 47.687 20.345 1.00 16.06 159 ALA A C 1
ATOM 1245 O O . ALA A 1 159 ? -17.678 46.621 20.812 1.00 16.11 159 ALA A O 1
ATOM 1247 N N . ALA A 1 160 ? -19.309 48.147 20.571 1.00 14.06 160 ALA A N 1
ATOM 1248 C CA . ALA A 1 160 ? -20.223 47.480 21.481 1.00 15.11 160 ALA A CA 1
ATOM 1249 C C . ALA A 1 160 ? -20.663 46.095 20.994 1.00 16.43 160 ALA A C 1
ATOM 1250 O O . ALA A 1 160 ? -20.820 45.179 21.794 1.00 17.30 160 ALA A O 1
ATOM 1252 N N . MET A 1 161 ? -20.842 45.938 19.687 1.00 16.42 161 MET A N 1
ATOM 1253 C CA . MET A 1 161 ? -21.137 44.623 19.104 1.00 18.91 161 MET A CA 1
ATOM 1254 C C . MET A 1 161 ? -20.041 43.598 19.388 1.00 17.97 161 MET A C 1
ATOM 1255 O O . MET A 1 161 ? -20.337 42.431 19.562 1.00 20.86 161 MET A O 1
ATOM 1260 N N . ILE A 1 162 ? -18.776 44.034 19.390 1.00 16.44 162 ILE A N 1
ATOM 1261 C CA . ILE A 1 162 ? -17.651 43.157 19.699 1.00 14.48 162 ILE A CA 1
ATOM 1262 C C . ILE A 1 162 ? -17.729 42.686 21.144 1.00 16.15 162 ILE A C 1
ATOM 1263 O O . ILE A 1 162 ? -17.716 41.486 21.419 1.00 16.70 162 ILE A O 1
ATOM 1268 N N . THR A 1 163 ? -17.793 43.641 22.072 1.00 15.54 163 THR A N 1
ATOM 1269 C CA . THR A 1 163 ? -17.708 43.334 23.492 1.00 15.04 163 THR A CA 1
ATOM 1270 C C . THR A 1 163 ? -18.945 42.597 24.039 1.00 16.08 163 THR A C 1
ATOM 1271 O O . THR A 1 163 ? -18.828 41.836 25.006 1.00 14.03 163 THR A O 1
ATOM 1275 N N . ARG A 1 164 ? -20.109 42.810 23.418 1.00 17.13 164 ARG A N 1
ATOM 1276 C CA . ARG A 1 164 ? -21.334 42.070 23.769 1.00 17.60 164 ARG A CA 1
ATOM 1277 C C . ARG A 1 164 ? -21.226 40.564 23.502 1.00 17.31 164 ARG A C 1
ATOM 1278 O O . ARG A 1 164 ? -21.989 39.774 24.056 1.00 18.08 164 ARG A O 1
ATOM 1286 N N . LYS A 1 165 ? -20.286 40.182 22.643 1.00 15.27 165 LYS A N 1
ATOM 1287 C CA . LYS A 1 165 ? -20.062 38.781 22.297 1.00 14.36 165 LYS A CA 1
ATOM 1288 C C . LYS A 1 165 ? -18.751 38.232 22.882 1.00 14.10 165 LYS A C 1
ATOM 1289 O O . LYS A 1 165 ? -18.761 37.167 23.485 1.00 13.91 165 LYS A O 1
ATOM 1295 N N . ALA A 1 166 ? -17.640 38.951 22.707 1.00 12.97 166 ALA A N 1
ATOM 1296 C CA . ALA A 1 166 ? -16.343 38.532 23.271 1.00 14.15 166 ALA A CA 1
ATOM 1297 C C . ALA A 1 166 ? -16.349 38.483 24.803 1.00 15.21 166 ALA A C 1
ATOM 1298 O O . ALA A 1 166 ? -15.770 37.566 25.401 1.00 16.22 166 ALA A O 1
ATOM 1300 N N . GLY A 1 167 ? -17.021 39.453 25.430 1.00 15.28 167 GLY A N 1
ATOM 1301 C CA . GLY A 1 167 ? -17.141 39.529 26.899 1.00 14.41 167 GLY A CA 1
ATOM 1302 C C . GLY A 1 167 ? -17.659 38.224 27.501 1.00 15.58 167 GLY A C 1
ATOM 1303 O O . GLY A 1 167 ? -16.939 37.538 28.244 1.00 13.16 167 GLY A O 1
ATOM 1304 N N . PRO A 1 168 ? -18.897 37.842 27.154 1.00 14.76 168 PRO A N 1
ATOM 1305 C CA . PRO A 1 168 ? -19.412 36.596 27.726 1.00 13.93 168 PRO A CA 1
ATOM 1306 C C . PRO A 1 168 ? -18.663 35.338 27.258 1.00 13.74 168 PRO A C 1
ATOM 1307 O O . PRO A 1 168 ? -18.480 34.391 28.051 1.00 12.10 168 PRO A O 1
ATOM 1311 N N . ALA A 1 169 ? -18.240 35.313 25.992 1.00 13.02 169 ALA A N 1
ATOM 1312 C CA . ALA A 1 169 ? -17.503 34.156 25.478 1.00 13.93 169 ALA A CA 1
ATOM 1313 C C . ALA A 1 169 ? -16.245 33.919 26.311 1.00 13.62 169 ALA A C 1
ATOM 1314 O O . ALA A 1 169 ? -16.046 32.821 26.840 1.00 14.68 169 ALA A O 1
ATOM 1316 N N . LEU A 1 170 ? -15.411 34.948 26.452 1.00 11.96 170 LEU A N 1
ATOM 1317 C CA . LEU A 1 170 ? -14.137 34.754 27.154 1.00 14.23 170 LEU A CA 1
ATOM 1318 C C . LEU A 1 170 ? -14.338 34.510 28.635 1.00 14.69 170 LEU A C 1
ATOM 1319 O O . LEU A 1 170 ? -13.602 33.717 29.217 1.00 15.88 170 LEU A O 1
ATOM 1324 N N . ALA A 1 171 ? -15.328 35.189 29.235 1.00 14.17 171 ALA A N 1
ATOM 1325 C CA . ALA A 1 171 ? -15.657 34.989 30.652 1.00 14.28 171 ALA A CA 1
ATOM 1326 C C . ALA A 1 171 ? -16.225 33.586 30.936 1.00 14.73 171 ALA A C 1
ATOM 1327 O O . ALA A 1 171 ? -16.063 33.050 32.040 1.00 13.77 171 ALA A O 1
ATOM 1329 N N . ALA A 1 172 ? -16.871 32.997 29.930 1.00 14.45 172 ALA A N 1
ATOM 1330 C CA . ALA A 1 172 ? -17.358 31.628 30.043 1.00 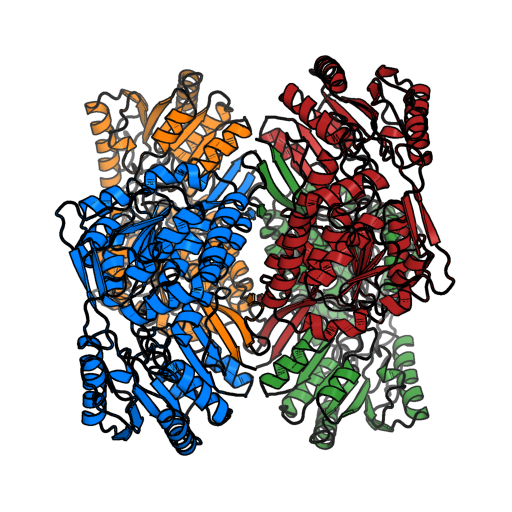15.16 172 ALA A CA 1
ATOM 1331 C C . ALA A 1 172 ? -16.210 30.618 30.011 1.00 16.45 172 ALA A C 1
ATOM 1332 O O . ALA A 1 172 ? -16.389 29.475 30.428 1.00 18.44 172 ALA A O 1
ATOM 1334 N N . GLY A 1 173 ? -15.038 31.052 29.528 1.00 15.58 173 GLY A N 1
ATOM 1335 C CA . GLY A 1 173 ? -13.890 30.165 29.293 1.00 13.54 173 GLY A CA 1
ATOM 1336 C C . GLY A 1 173 ? -13.764 29.709 27.840 1.00 16.05 173 GLY A C 1
ATOM 1337 O O . GLY A 1 173 ? -12.945 28.838 27.533 1.00 16.48 173 GLY A O 1
ATOM 1338 N N . CYS A 1 174 ? -14.565 30.292 26.942 1.00 14.45 174 CYS A N 1
ATOM 1339 C CA . CYS A 1 174 ? -14.480 29.993 25.494 1.00 15.54 174 CYS A CA 1
ATOM 1340 C C . CYS A 1 174 ? -13.364 30.787 24.809 1.00 15.97 174 CYS A C 1
ATOM 1341 O O . CYS A 1 174 ? -12.872 31.788 25.327 1.00 16.39 174 CYS A O 1
ATOM 1344 N N . THR A 1 175 ? -13.000 30.342 23.622 1.00 15.06 175 THR A N 1
ATOM 1345 C CA . THR A 1 175 ? -12.182 31.140 22.716 1.00 14.36 175 THR A CA 1
ATOM 1346 C C . THR A 1 175 ? -13.040 31.625 21.542 1.00 16.16 175 THR A C 1
ATOM 1347 O O . THR A 1 175 ? -14.165 31.147 21.343 1.00 16.39 175 THR A O 1
ATOM 1351 N N . MET A 1 176 ? -12.531 32.593 20.784 1.00 15.73 176 MET A N 1
ATOM 1352 C CA . MET A 1 176 ? -13.364 33.278 19.797 1.00 15.77 176 MET A CA 1
ATOM 1353 C C . MET A 1 176 ? -12.632 33.661 18.524 1.00 13.99 176 MET A C 1
ATOM 1354 O O . MET A 1 176 ? -11.505 34.121 18.581 1.00 14.04 176 MET A O 1
ATOM 1359 N N . VAL A 1 177 ? -13.309 33.476 17.391 1.00 10.91 177 VAL A N 1
ATOM 1360 C CA . VAL A 1 177 ? -12.907 34.039 16.120 1.00 11.38 177 VAL A CA 1
ATOM 1361 C C . VAL A 1 177 ? -14.007 35.008 15.685 1.00 13.08 177 VAL A C 1
ATOM 1362 O O . VAL A 1 177 ? -15.160 34.621 15.495 1.00 13.91 177 VAL A O 1
ATOM 1366 N N . LEU A 1 178 ? -13.640 36.275 15.543 1.00 14.10 178 LEU A N 1
ATOM 1367 C CA . LEU A 1 178 ? -14.595 37.327 15.272 1.00 14.22 178 LEU A CA 1
ATOM 1368 C C . LEU A 1 178 ? -14.349 37.909 13.881 1.00 15.03 178 LEU A C 1
ATOM 1369 O O . LEU A 1 178 ? -13.208 38.152 13.491 1.00 15.04 178 LEU A O 1
ATOM 1374 N N . LYS A 1 179 ? -15.429 38.100 13.132 1.00 14.61 179 LYS A N 1
ATOM 1375 C CA . LYS A 1 179 ? -15.365 38.779 11.844 1.00 14.36 179 LYS A CA 1
ATOM 1376 C C . LYS A 1 179 ? -16.159 40.072 11.935 1.00 15.39 179 LYS A C 1
ATOM 1377 O O . LYS A 1 179 ? -17.392 40.053 11.965 1.00 15.00 179 LYS A O 1
ATOM 1383 N N . PRO A 1 180 ? -15.452 41.208 11.963 1.00 15.79 180 PRO A N 1
ATOM 1384 C CA . PRO A 1 180 ? -16.103 42.508 12.059 1.00 15.29 180 PRO A CA 1
ATOM 1385 C C . PRO A 1 180 ? -16.603 43.014 10.688 1.00 15.31 180 PRO A C 1
ATOM 1386 O O . PRO A 1 180 ? -16.195 42.500 9.644 1.00 14.31 180 PRO A O 1
ATOM 1390 N N . ALA A 1 181 ? -17.464 44.027 10.708 1.00 14.84 181 ALA A N 1
ATOM 1391 C CA . ALA A 1 181 ? -17.977 44.635 9.472 1.00 14.95 181 ALA A CA 1
ATOM 1392 C C . ALA A 1 181 ? -16.849 45.234 8.631 1.00 14.00 181 ALA A C 1
ATOM 1393 O O . ALA A 1 181 ? -16.028 45.988 9.159 1.00 14.22 181 ALA A O 1
ATOM 1395 N N . SER A 1 182 ? -16.821 44.899 7.338 1.00 11.65 182 SER A N 1
ATOM 1396 C CA . SER A 1 182 ? -15.818 45.435 6.409 1.00 13.81 182 SER A CA 1
ATOM 1397 C C . SER A 1 182 ? -15.812 46.952 6.305 1.00 14.14 182 SER A C 1
ATOM 1398 O O . SER A 1 182 ? -14.802 47.533 5.973 1.00 14.30 182 SER A O 1
ATOM 1401 N N . GLN A 1 183 ? -16.950 47.582 6.582 1.00 15.02 183 GLN A N 1
ATOM 1402 C CA . GLN A 1 183 ? -17.060 49.052 6.598 1.00 16.31 183 GLN A CA 1
ATOM 1403 C C . GLN A 1 183 ? -16.528 49.732 7.869 1.00 16.61 183 GLN A C 1
ATOM 1404 O O . GLN A 1 183 ? -16.185 50.920 7.842 1.00 16.71 183 GLN A O 1
ATOM 1410 N N . THR A 1 184 ? -16.477 48.992 8.977 1.00 14.51 184 THR A N 1
ATOM 1411 C CA . THR A 1 184 ? -15.937 49.534 10.231 1.00 14.92 184 THR A CA 1
ATOM 1412 C C . THR A 1 184 ? -15.058 48.514 10.989 1.00 14.58 184 THR A C 1
ATOM 1413 O O . THR A 1 184 ? -15.391 48.115 12.120 1.00 15.11 184 THR A O 1
ATOM 1417 N N . PRO A 1 185 ? -13.937 48.081 10.371 1.00 13.87 185 PRO A N 1
ATOM 1418 C CA . PRO A 1 185 ? -13.133 47.049 11.021 1.00 11.56 185 PRO A CA 1
ATOM 1419 C C . PRO A 1 185 ? -12.127 47.609 12.029 1.00 11.53 185 PRO A C 1
ATOM 1420 O O . PRO A 1 185 ? -11.675 46.873 12.896 1.00 14.82 185 PRO A O 1
ATOM 1424 N N . PHE A 1 186 ? -11.789 48.897 11.931 1.00 12.43 186 PHE A N 1
ATOM 1425 C CA . PHE A 1 186 ? -10.701 49.473 12.724 1.00 12.10 186 PHE A CA 1
ATOM 1426 C C . PHE A 1 186 ? -11.017 49.453 14.197 1.00 13.97 186 PHE A C 1
ATOM 1427 O O . PHE A 1 186 ? -10.119 49.227 15.032 1.00 15.06 186 PHE A O 1
ATOM 1435 N N . SER A 1 187 ? -12.286 49.695 14.528 1.00 13.11 187 SER A N 1
ATOM 1436 C CA . SER A 1 187 ? -12.690 49.662 15.913 1.00 12.97 187 SER A CA 1
ATOM 1437 C C . SER A 1 187 ? -12.438 48.277 16.533 1.00 14.34 187 SER A C 1
ATOM 1438 O O . SER A 1 187 ? -11.946 48.178 17.663 1.00 12.75 187 SER A O 1
ATOM 1441 N N . ALA A 1 188 ? -12.753 47.230 15.768 1.00 14.63 188 ALA A N 1
ATOM 1442 C CA . ALA A 1 188 ? -12.595 45.837 16.187 1.00 14.39 188 ALA A CA 1
ATOM 1443 C C . ALA A 1 188 ? -11.140 45.500 16.403 1.00 14.50 188 ALA A C 1
ATOM 1444 O O . ALA A 1 188 ? -10.799 44.850 17.416 1.00 13.81 188 ALA A O 1
ATOM 1446 N N . LEU A 1 189 ? -10.292 45.936 15.459 1.00 13.19 189 LEU A N 1
ATOM 1447 C CA . LEU A 1 189 ? -8.857 45.663 15.521 1.00 12.95 189 LEU A CA 1
ATOM 1448 C C . LEU A 1 189 ? -8.175 46.421 16.663 1.00 16.12 189 LEU A C 1
ATOM 1449 O O . LEU A 1 189 ? -7.257 45.897 17.303 1.00 18.61 189 LEU A O 1
ATOM 1454 N N . ALA A 1 190 ? -8.618 47.649 16.924 1.00 15.63 190 ALA A N 1
ATOM 1455 C CA . ALA A 1 190 ? -8.100 48.404 18.064 1.00 14.67 190 ALA A CA 1
ATOM 1456 C C . ALA A 1 190 ? -8.382 47.651 19.369 1.00 15.00 190 ALA A C 1
ATOM 1457 O O . ALA A 1 190 ? -7.517 47.507 20.217 1.00 16.22 190 ALA A O 1
ATOM 1459 N N . LEU A 1 191 ? -9.604 47.165 19.517 1.00 15.56 191 LEU A N 1
ATOM 1460 C CA . LEU A 1 191 ? -9.986 46.334 20.669 1.00 15.21 191 LEU A CA 1
ATOM 1461 C C . LEU A 1 191 ? -9.129 45.067 20.788 1.00 15.79 191 LEU A C 1
ATOM 1462 O O . LEU A 1 191 ? -8.763 44.672 21.892 1.00 16.38 191 LEU A O 1
ATOM 1467 N N . ALA A 1 192 ? -8.820 44.459 19.641 1.00 14.24 192 ALA A N 1
ATOM 1468 C CA . ALA A 1 192 ? -7.910 43.320 19.546 1.00 15.20 192 ALA A CA 1
ATOM 1469 C C . ALA A 1 192 ? -6.520 43.668 20.062 1.00 16.48 192 ALA A C 1
ATOM 1470 O O . ALA A 1 192 ? -5.914 42.872 20.771 1.00 16.08 192 ALA A O 1
ATOM 1472 N N . GLU A 1 193 ? -6.025 44.850 19.685 1.00 15.88 193 GLU A N 1
ATOM 1473 C CA . GLU A 1 193 ? -4.746 45.366 20.150 1.00 16.25 193 GLU A CA 1
ATOM 1474 C C . GLU A 1 193 ? -4.761 45.488 21.672 1.00 15.96 193 GLU A C 1
ATOM 1475 O O . GLU A 1 193 ? -3.838 45.036 22.345 1.00 16.66 193 GLU A O 1
ATOM 1481 N N . LEU A 1 194 ? -5.831 46.051 22.216 1.00 15.01 194 LEU A N 1
ATOM 1482 C CA . LEU A 1 194 ? -5.916 46.244 23.667 1.00 14.95 194 LEU A CA 1
ATOM 1483 C C . LEU A 1 194 ? -6.045 44.923 24.405 1.00 15.74 194 LEU A C 1
ATOM 1484 O O . LEU A 1 194 ? -5.583 44.794 25.533 1.00 17.52 194 LEU A O 1
ATOM 1489 N N . ALA A 1 195 ? -6.638 43.930 23.746 1.00 16.20 195 ALA A N 1
ATOM 1490 C CA . ALA A 1 195 ? -6.698 42.576 24.287 1.00 16.17 195 ALA A CA 1
ATOM 1491 C C . ALA A 1 195 ? -5.291 41.993 24.472 1.00 16.08 195 ALA A C 1
ATOM 1492 O O . ALA A 1 195 ? -4.993 41.440 25.533 1.00 16.64 195 ALA A O 1
ATOM 1494 N N . ILE A 1 196 ? -4.424 42.146 23.467 1.00 16.24 196 ILE A N 1
ATOM 1495 C CA . ILE A 1 196 ? -3.015 41.761 23.595 1.00 17.47 196 ILE A CA 1
ATOM 1496 C C . ILE A 1 196 ? -2.364 42.419 24.810 1.00 16.89 196 ILE A C 1
ATOM 1497 O O . ILE A 1 196 ? -1.754 41.736 25.636 1.00 18.39 196 ILE A O 1
ATOM 1502 N N . ARG A 1 197 ? -2.517 43.741 24.916 1.00 15.44 197 ARG A N 1
ATOM 1503 C CA . ARG A 1 197 ? -1.934 44.518 25.998 1.00 15.36 197 ARG A CA 1
ATOM 1504 C C . ARG A 1 197 ? -2.487 44.098 27.348 1.00 16.64 197 ARG A C 1
ATOM 1505 O O . ARG A 1 197 ? -1.784 44.163 28.354 1.00 16.69 197 ARG A O 1
ATOM 1513 N N . ALA A 1 198 ? -3.742 43.664 27.364 1.00 15.85 198 ALA A N 1
ATOM 1514 C CA . ALA A 1 198 ? -4.398 43.248 28.593 1.00 14.87 198 ALA A CA 1
ATOM 1515 C C . ALA A 1 198 ? -3.903 41.905 29.132 1.00 14.91 198 ALA A C 1
ATOM 1516 O O . ALA A 1 198 ? -4.174 41.582 30.286 1.00 15.15 198 ALA A O 1
ATOM 1518 N N . GLY A 1 199 ? -3.215 41.120 28.290 1.00 14.66 199 GLY A N 1
ATOM 1519 C CA . GLY A 1 199 ? -2.814 39.755 28.648 1.00 13.47 199 GLY A CA 1
ATOM 1520 C C . GLY A 1 199 ? -3.674 38.623 28.083 1.00 14.62 199 GLY A C 1
ATOM 1521 O O . GLY A 1 199 ? -3.533 37.478 28.503 1.00 14.57 199 GLY A O 1
ATOM 1522 N N . VAL A 1 200 ? -4.576 38.921 27.139 1.00 14.58 200 VAL A N 1
ATOM 1523 C CA . VAL A 1 200 ? -5.340 37.857 26.484 1.00 13.11 200 VAL A CA 1
ATOM 1524 C C . VAL A 1 200 ? -4.353 36.997 25.660 1.00 14.49 200 VAL A C 1
ATOM 1525 O O . VAL A 1 200 ? -3.666 37.510 24.765 1.00 15.13 200 VAL A O 1
ATOM 1529 N N . PRO A 1 201 ? -4.237 35.704 25.989 1.00 15.17 201 PRO A N 1
ATOM 1530 C CA . PRO A 1 201 ? -3.239 34.878 25.302 1.00 15.33 201 PRO A CA 1
ATOM 1531 C C . PRO A 1 201 ? -3.466 34.719 23.780 1.00 15.76 201 PRO A C 1
ATOM 1532 O O . PRO A 1 201 ? -4.577 34.883 23.261 1.00 14.29 201 PRO A O 1
ATOM 1536 N N . ALA A 1 202 ? -2.396 34.416 23.065 1.00 15.15 202 ALA A N 1
ATOM 1537 C CA . ALA A 1 202 ? -2.498 34.171 21.636 1.00 15.94 202 ALA A CA 1
ATOM 1538 C C . ALA A 1 202 ? -3.555 33.096 21.344 1.00 16.63 202 ALA A C 1
ATOM 1539 O O . ALA A 1 202 ? -3.548 32.016 21.970 1.00 16.24 202 ALA A O 1
ATOM 1541 N N . GLY A 1 203 ? -4.460 33.403 20.407 1.00 15.12 203 GLY A N 1
ATOM 1542 C CA . GLY A 1 203 ? -5.432 32.432 19.909 1.00 13.20 203 GLY A CA 1
ATOM 1543 C C . GLY A 1 203 ? -6.769 32.460 20.621 1.00 13.80 203 GLY A C 1
ATOM 1544 O O . GLY A 1 203 ? -7.743 31.888 20.116 1.00 14.08 203 GLY A O 1
ATOM 1545 N N . VAL A 1 204 ? -6.825 33.140 21.765 1.00 12.17 204 VAL A N 1
ATOM 1546 C CA . VAL A 1 204 ? -8.051 33.215 22.579 1.00 12.66 204 VAL A CA 1
ATOM 1547 C C . VAL A 1 204 ? -9.069 34.162 21.952 1.00 13.94 204 VAL A C 1
ATOM 1548 O O . VAL A 1 204 ? -10.282 33.881 21.971 1.00 14.62 204 VAL A O 1
ATOM 1552 N N . PHE A 1 205 ? -8.578 35.268 21.384 1.00 13.73 205 PHE A N 1
ATOM 1553 C CA . PHE A 1 205 ? -9.431 36.226 20.687 1.00 13.44 205 PHE A CA 1
ATOM 1554 C C . PHE A 1 205 ? -8.804 36.595 19.353 1.00 15.14 205 PHE A C 1
ATOM 1555 O O . PHE A 1 205 ? -7.734 37.194 19.298 1.00 16.83 205 PHE A O 1
ATOM 1563 N N . ASN A 1 206 ? -9.457 36.198 18.268 1.00 15.18 206 ASN A N 1
ATOM 1564 C CA . ASN A 1 206 ? -8.922 36.429 16.927 1.00 13.78 206 ASN A CA 1
ATOM 1565 C C . ASN A 1 206 ? -9.894 37.290 16.148 1.00 14.45 206 ASN A C 1
ATOM 1566 O O . ASN A 1 206 ? -11.109 37.143 16.290 1.00 14.34 206 ASN A O 1
ATOM 1571 N N . VAL A 1 207 ? -9.358 38.194 15.339 1.00 13.26 207 VAL A N 1
ATOM 1572 C CA . VAL A 1 207 ? -10.168 39.065 14.505 1.00 11.56 207 VAL A CA 1
ATOM 1573 C C . VAL A 1 207 ? -9.751 38.884 13.062 1.00 13.65 207 VAL A C 1
ATOM 1574 O O . VAL A 1 207 ? -8.605 39.208 12.670 1.00 14.66 207 VAL A O 1
ATOM 1578 N N . VAL A 1 208 ? -10.677 38.324 12.282 1.00 13.89 208 VAL A N 1
ATOM 1579 C CA . VAL A 1 208 ? -10.478 38.055 10.858 1.00 13.09 208 VAL A CA 1
ATOM 1580 C C . VAL A 1 208 ? -11.356 38.985 9.984 1.00 13.88 208 VAL A C 1
ATOM 1581 O O . VAL A 1 208 ? -12.576 38.983 10.093 1.00 14.77 208 VAL A O 1
ATOM 1585 N N . THR A 1 209 ? -10.735 39.768 9.111 1.00 12.86 209 THR A N 1
ATOM 1586 C CA . THR A 1 209 ? -11.466 40.648 8.206 1.00 13.49 209 THR A CA 1
ATOM 1587 C C . THR A 1 209 ? -11.565 40.031 6.813 1.00 13.67 209 THR A C 1
ATOM 1588 O O . THR A 1 209 ? -10.648 39.348 6.377 1.00 15.04 209 THR A O 1
ATOM 1592 N N . GLY A 1 210 ? -12.674 40.271 6.124 1.00 14.14 210 GLY A N 1
ATOM 1593 C CA . GLY A 1 210 ? -12.862 39.790 4.749 1.00 17.83 210 GLY A CA 1
ATOM 1594 C C . GLY A 1 210 ? -14.285 40.033 4.278 1.00 21.45 210 GLY A C 1
ATOM 1595 O O . GLY A 1 210 ? -15.080 40.627 5.013 1.00 21.37 210 GLY A O 1
ATOM 1596 N N . SER A 1 211 ? -14.625 39.546 3.082 1.00 25.14 211 SER A N 1
ATOM 1597 C CA . SER A 1 211 ? -15.952 39.804 2.484 1.00 30.55 211 SER A CA 1
ATOM 1598 C C . SER A 1 211 ? -17.004 38.797 2.922 1.00 29.94 211 SER A C 1
ATOM 1599 O O . SER A 1 211 ? -16.911 37.622 2.559 1.00 33.37 211 SER A O 1
ATOM 1602 N N . ALA A 1 212 ? -17.985 39.262 3.703 1.00 28.30 212 ALA A N 1
ATOM 1603 C CA . ALA A 1 212 ? -19.159 38.462 4.128 1.00 26.37 212 ALA A CA 1
ATOM 1604 C C . ALA A 1 212 ? -18.988 36.929 4.026 1.00 25.15 212 ALA A C 1
ATOM 1605 O O . ALA A 1 212 ? -18.445 36.294 4.929 1.00 24.51 212 ALA A O 1
ATOM 1607 N N . GLY A 1 213 ? -19.417 36.362 2.899 1.00 24.54 213 GLY A N 1
ATOM 1608 C CA . GLY A 1 213 ? -19.432 34.914 2.666 1.00 23.86 213 GLY A CA 1
ATOM 1609 C C . GLY A 1 213 ? -18.147 34.106 2.742 1.00 21.30 213 GLY A C 1
ATOM 1610 O O . GLY A 1 213 ? -18.169 33.001 3.244 1.00 23.30 213 GLY A O 1
ATOM 1611 N N . ALA A 1 214 ? -17.036 34.632 2.236 1.00 21.44 214 ALA A N 1
ATOM 1612 C CA . ALA A 1 214 ? -15.731 33.933 2.298 1.00 22.36 214 ALA A CA 1
ATOM 1613 C C . ALA A 1 214 ? -15.350 33.447 3.713 1.00 22.76 214 ALA A C 1
ATOM 1614 O O . ALA A 1 214 ? -15.111 32.247 3.931 1.00 25.57 214 ALA A O 1
ATOM 1616 N N . VAL A 1 215 ? -15.319 34.386 4.661 1.00 18.93 215 VAL A N 1
ATOM 1617 C CA . VAL A 1 215 ? -15.063 34.111 6.069 1.00 16.75 215 VAL A CA 1
ATOM 1618 C C . VAL A 1 215 ? -16.228 33.358 6.723 1.00 17.44 215 VAL A C 1
ATOM 1619 O O . VAL A 1 215 ? -16.017 32.331 7.407 1.00 16.47 215 VAL A O 1
ATOM 1623 N N . GLY A 1 216 ? -17.446 33.856 6.483 1.00 16.37 216 GLY A N 1
ATOM 1624 C CA . GLY A 1 216 ? -18.670 33.310 7.069 1.00 14.76 216 GLY A CA 1
ATOM 1625 C C . GLY A 1 216 ? -18.921 31.850 6.764 1.00 15.69 216 GLY A C 1
ATOM 1626 O O . GLY A 1 216 ? -19.338 31.085 7.646 1.00 15.69 216 GLY A O 1
ATOM 1627 N N . ASN A 1 217 ? -18.690 31.450 5.519 1.00 15.07 217 ASN A N 1
ATOM 1628 C CA . ASN A 1 217 ? -18.879 30.052 5.139 1.00 17.66 217 ASN A CA 1
ATOM 1629 C C . ASN A 1 217 ? -18.000 29.102 5.929 1.00 17.24 217 ASN A C 1
ATOM 1630 O O . ASN A 1 217 ? -18.419 28.000 6.267 1.00 18.14 217 ASN A O 1
ATOM 1635 N N . GLU A 1 218 ? -16.785 29.532 6.225 1.00 15.56 218 GLU A N 1
ATOM 1636 C CA . GLU A 1 218 ? -15.851 28.707 6.990 1.00 15.41 218 GLU A CA 1
ATOM 1637 C C . GLU A 1 218 ? -16.283 28.632 8.459 1.00 15.12 218 GLU A C 1
ATOM 1638 O O . GLU A 1 218 ? -16.258 27.557 9.070 1.00 14.14 218 GLU A O 1
ATOM 1644 N N . LEU A 1 219 ? -16.699 29.771 9.004 1.00 14.77 219 LEU A N 1
ATOM 1645 C CA . LEU A 1 219 ? -17.200 29.836 10.375 1.00 15.43 219 LEU A CA 1
ATOM 1646 C C . LEU A 1 219 ? -18.395 28.901 10.583 1.00 17.10 219 LEU A C 1
ATOM 1647 O O . LEU A 1 219 ? -18.464 28.189 11.588 1.00 16.87 219 LEU A O 1
ATOM 1652 N N . THR A 1 220 ? -19.316 28.870 9.625 1.00 17.69 220 THR A N 1
ATOM 1653 C CA . THR A 1 220 ? -20.525 28.047 9.780 1.00 17.48 220 THR A CA 1
ATOM 1654 C C . THR A 1 220 ? -20.361 26.568 9.399 1.00 18.18 220 THR A C 1
ATOM 1655 O O . THR A 1 220 ? -21.162 25.738 9.810 1.00 20.44 220 THR A O 1
ATOM 1659 N N . SER A 1 221 ? -19.337 26.233 8.621 1.00 18.08 221 SER A N 1
ATOM 1660 C CA . SER A 1 221 ? -19.163 24.856 8.175 1.00 17.61 221 SER A CA 1
ATOM 1661 C C . SER A 1 221 ? -18.060 24.074 8.911 1.00 18.19 221 SER A C 1
ATOM 1662 O O . SER A 1 221 ? -17.999 22.840 8.803 1.00 18.07 221 SER A O 1
ATOM 1665 N N . ASN A 1 222 ? -17.192 24.774 9.645 1.00 16.83 222 ASN A N 1
ATOM 1666 C CA . ASN A 1 222 ? -16.148 24.122 10.430 1.00 16.28 222 ASN A CA 1
ATOM 1667 C C . ASN A 1 222 ? -16.703 23.579 11.756 1.00 17.00 222 ASN A C 1
ATOM 1668 O O . ASN A 1 222 ? -17.115 24.363 12.621 1.00 17.04 222 ASN A O 1
ATOM 1673 N N . PRO A 1 223 ? -16.700 22.239 11.925 1.00 17.65 223 PRO A N 1
ATOM 1674 C CA . PRO A 1 223 ? -17.298 21.623 13.116 1.00 18.34 223 PRO A CA 1
ATOM 1675 C C . PRO A 1 223 ? -16.578 21.943 14.436 1.00 19.62 223 PRO A C 1
ATOM 1676 O O . PRO A 1 223 ? -17.116 21.633 15.499 1.00 20.93 223 PRO A O 1
ATOM 1680 N N . LEU A 1 224 ? -15.381 22.529 14.372 1.00 18.29 224 LEU A N 1
ATOM 1681 C CA . LEU A 1 224 ? -14.683 22.937 15.570 1.00 17.98 224 LEU A CA 1
ATOM 1682 C C . LEU A 1 224 ? -15.396 24.136 16.203 1.00 18.75 224 LEU A C 1
ATOM 1683 O O . LEU A 1 224 ? -15.314 24.337 17.420 1.00 20.63 224 LEU A O 1
ATOM 1688 N N . VAL A 1 225 ? -16.099 24.920 15.374 1.00 16.16 225 VAL A N 1
ATOM 1689 C CA . VAL A 1 225 ? -16.915 26.030 15.862 1.00 15.62 225 VAL A CA 1
ATOM 1690 C C . VAL A 1 225 ? -18.227 25.476 16.407 1.00 17.15 225 VAL A C 1
ATOM 1691 O O . VAL A 1 225 ? -19.032 24.898 15.660 1.00 17.03 225 VAL A O 1
ATOM 1695 N N . ARG A 1 226 ? -18.449 25.668 17.704 1.00 16.43 226 ARG A N 1
ATOM 1696 C CA . ARG A 1 226 ? -19.606 25.060 18.356 1.00 16.74 226 ARG A CA 1
ATOM 1697 C C . ARG A 1 226 ? -20.745 26.029 18.594 1.00 15.01 226 ARG A C 1
ATOM 1698 O O . ARG A 1 226 ? -21.850 25.631 18.933 1.00 14.05 226 ARG A O 1
ATOM 1706 N N . LYS A 1 227 ? -20.459 27.307 18.392 1.00 14.15 227 LYS A N 1
ATOM 1707 C CA . LYS A 1 227 ? -21.392 28.372 18.723 1.00 14.95 227 LYS A CA 1
ATOM 1708 C C . LYS A 1 227 ? -21.159 29.560 17.792 1.00 15.29 227 LYS A C 1
ATOM 1709 O O . LYS A 1 227 ? -20.012 29.952 17.539 1.00 16.82 227 LYS A O 1
ATOM 1715 N N . LEU A 1 228 ? -22.247 30.095 17.247 1.00 13.98 228 LEU A N 1
ATOM 1716 C CA . LEU A 1 228 ? -22.168 31.274 16.415 1.00 14.46 228 LEU A CA 1
ATOM 1717 C C . LEU A 1 228 ? -23.074 32.349 16.986 1.00 14.66 228 LEU A C 1
ATOM 1718 O O . LEU A 1 228 ? -24.228 32.078 17.325 1.00 14.68 228 LEU A O 1
ATOM 1723 N N . SER A 1 229 ? -22.540 33.563 17.077 1.00 14.52 229 SER A N 1
ATOM 1724 C CA . SER A 1 229 ? -23.330 34.726 17.399 1.00 13.84 229 SER A CA 1
ATOM 1725 C C . SER A 1 229 ? -23.244 35.750 16.260 1.00 15.16 229 SER A C 1
ATOM 1726 O O . SER A 1 229 ? -22.145 36.101 15.811 1.00 13.27 229 SER A O 1
ATOM 1729 N N . PHE A 1 230 ? -24.409 36.215 15.804 1.00 14.38 230 PHE A N 1
ATOM 1730 C CA . PHE A 1 230 ? -24.498 37.172 14.711 1.00 13.60 230 PHE A CA 1
ATOM 1731 C C . PHE A 1 230 ? -25.436 38.336 15.055 1.00 15.23 230 PHE A C 1
ATOM 1732 O O . PHE A 1 230 ? -26.505 38.134 15.614 1.00 17.98 230 PHE A O 1
ATOM 1740 N N . THR A 1 231 ? -25.031 39.548 14.709 1.00 14.26 231 THR A N 1
ATOM 1741 C CA . THR A 1 231 ? -25.946 40.682 14.705 1.00 13.38 231 THR A CA 1
ATOM 1742 C C . THR A 1 231 ? -25.974 41.309 13.304 1.00 13.55 231 THR A C 1
ATOM 1743 O O . THR A 1 231 ? -24.932 41.575 12.718 1.00 14.17 231 THR A O 1
ATOM 1747 N N . GLY A 1 232 ? -27.166 41.488 12.754 1.00 12.91 232 GLY A N 1
ATOM 1748 C CA . GLY A 1 232 ? -27.312 42.091 11.440 1.00 12.60 232 GLY A CA 1
ATOM 1749 C C . GLY A 1 232 ? -28.694 41.870 10.877 1.00 13.84 232 GLY A C 1
ATOM 1750 O O . GLY A 1 232 ? -29.661 41.753 11.638 1.00 14.63 232 GLY A O 1
ATOM 1751 N N . SER A 1 233 ? -28.785 41.794 9.550 1.00 12.48 233 SER A N 1
ATOM 1752 C CA . SER A 1 233 ? -30.075 41.681 8.868 1.00 15.68 233 SER A CA 1
ATOM 1753 C C . SER A 1 233 ? -30.717 40.334 9.091 1.00 18.30 233 SER A C 1
ATOM 1754 O O . SER A 1 233 ? -30.025 39.310 9.259 1.00 19.83 233 SER A O 1
ATOM 1757 N N . THR A 1 234 ? -32.045 40.342 9.071 1.00 17.91 234 THR A N 1
ATOM 1758 C CA . THR A 1 234 ? -32.840 39.129 9.207 1.00 20.38 234 THR A CA 1
ATOM 1759 C C . THR A 1 234 ? -32.528 38.077 8.126 1.00 18.63 234 THR A C 1
ATOM 1760 O O . THR A 1 234 ? -32.427 36.894 8.431 1.00 19.46 234 THR A O 1
ATOM 1764 N N . GLU A 1 235 ? -32.354 38.511 6.881 1.00 18.05 235 GLU A N 1
ATOM 1765 C CA . GLU A 1 235 ? -32.079 37.590 5.788 1.00 18.76 235 GLU A CA 1
ATOM 1766 C C . GLU A 1 235 ? -30.756 36.833 5.951 1.00 18.01 235 GLU A C 1
ATOM 1767 O O . GLU A 1 235 ? -30.698 35.625 5.667 1.00 17.78 235 GLU A O 1
ATOM 1773 N N . ILE A 1 236 ? -29.711 37.527 6.420 1.00 16.04 236 ILE A N 1
ATOM 1774 C CA . ILE A 1 236 ? -28.398 36.901 6.643 1.00 14.98 236 ILE A CA 1
ATOM 1775 C C . ILE A 1 236 ? -28.462 36.000 7.876 1.00 16.08 236 ILE A C 1
ATOM 1776 O O . ILE A 1 236 ? -27.844 34.920 7.885 1.00 15.47 236 ILE A O 1
ATOM 1781 N N . GLY A 1 237 ? -29.239 36.429 8.880 1.00 14.30 237 GLY A N 1
ATOM 1782 C CA . GLY A 1 237 ? -29.560 35.607 10.040 1.00 13.52 237 GLY A CA 1
ATOM 1783 C C . GLY A 1 237 ? -30.173 34.280 9.655 1.00 15.43 237 GLY A C 1
ATOM 1784 O O . GLY A 1 237 ? -29.749 33.242 10.152 1.00 15.64 237 GLY A O 1
ATOM 1785 N N . ARG A 1 238 ? -31.172 34.309 8.765 1.00 15.62 238 ARG A N 1
ATOM 1786 C CA . ARG A 1 238 ? -31.775 33.083 8.211 1.00 17.56 238 ARG A CA 1
ATOM 1787 C C . ARG A 1 238 ? -30.723 32.176 7.583 1.00 16.47 238 ARG A C 1
ATOM 1788 O O . ARG A 1 238 ? -30.664 30.996 7.888 1.00 16.15 238 ARG A O 1
ATOM 1796 N N . GLN A 1 239 ? -29.901 32.736 6.700 1.00 16.09 239 GLN A N 1
ATOM 1797 C CA . GLN A 1 239 ? -28.883 31.956 5.982 1.00 17.41 239 GLN A CA 1
ATOM 1798 C C . GLN A 1 239 ? -27.838 31.377 6.937 1.00 15.72 239 GLN A C 1
ATOM 1799 O O . GLN A 1 239 ? -27.442 30.233 6.791 1.00 15.99 239 GLN A O 1
ATOM 1805 N N . LEU A 1 240 ? -27.404 32.170 7.915 1.00 14.03 240 LEU A N 1
ATOM 1806 C CA . LEU A 1 240 ? -26.436 31.685 8.875 1.00 15.08 240 LEU A CA 1
ATOM 1807 C C . LEU A 1 240 ? -27.009 30.561 9.734 1.00 16.39 240 LEU A C 1
ATOM 1808 O O . LEU A 1 240 ? -26.311 29.571 9.978 1.00 18.02 240 LEU A O 1
ATOM 1813 N N . MET A 1 241 ? -28.274 30.679 10.150 1.00 14.47 241 MET A N 1
ATOM 1814 C CA . MET A 1 241 ? -28.903 29.616 10.931 1.00 15.74 241 MET A CA 1
ATOM 1815 C C . MET A 1 241 ? -29.045 28.327 10.118 1.00 15.45 241 MET A C 1
ATOM 1816 O O . MET A 1 241 ? -28.813 27.238 10.638 1.00 15.70 241 MET A O 1
ATOM 1821 N N . GLU A 1 242 ? -29.431 28.440 8.851 1.00 16.02 242 GLU A N 1
ATOM 1822 C CA . GLU A 1 242 ? -29.465 27.294 7.953 1.00 18.03 242 GLU A CA 1
ATOM 1823 C C . GLU A 1 242 ? -28.114 26.616 7.890 1.00 17.02 242 GLU A C 1
ATOM 1824 O O . GLU A 1 242 ? -28.020 25.403 8.046 1.00 17.03 242 GLU A O 1
ATOM 1830 N N . GLN A 1 243 ? -27.071 27.402 7.649 1.00 16.11 243 GLN A N 1
ATOM 1831 C CA . GLN A 1 243 ? -25.712 26.863 7.568 1.00 16.66 243 GLN A CA 1
ATOM 1832 C C . GLN A 1 243 ? -25.259 26.154 8.860 1.00 16.07 243 GLN A C 1
ATOM 1833 O O . GLN A 1 243 ? -24.585 25.135 8.794 1.00 15.76 243 GLN A O 1
ATOM 1839 N N . CYS A 1 244 ? -25.676 26.672 10.008 1.00 13.58 244 CYS A N 1
ATOM 1840 C CA . CYS A 1 244 ? -25.331 26.099 11.303 1.00 14.95 244 CYS A CA 1
ATOM 1841 C C . CYS A 1 244 ? -26.017 24.782 11.640 1.00 16.39 244 CYS A C 1
ATOM 1842 O O . CYS A 1 244 ? -25.642 24.113 12.616 1.00 15.33 244 CYS A O 1
ATOM 1845 N N . ALA A 1 245 ? -27.009 24.413 10.832 1.00 16.82 245 ALA A N 1
ATOM 1846 C CA . ALA A 1 245 ? -27.786 23.199 11.061 1.00 17.31 245 ALA A CA 1
ATOM 1847 C C . ALA A 1 245 ? -26.947 21.951 10.889 1.00 19.04 245 ALA A C 1
ATOM 1848 O O . ALA A 1 245 ? -27.189 20.968 11.584 1.00 20.76 245 ALA A O 1
ATOM 1850 N N . LYS A 1 246 ? -25.969 21.989 9.978 1.00 18.60 246 LYS A N 1
ATOM 1851 C CA . LYS A 1 246 ? -25.124 20.824 9.688 1.00 20.99 246 LYS A CA 1
ATOM 1852 C C . LYS A 1 246 ? -24.454 20.262 10.944 1.00 20.33 246 LYS A C 1
ATOM 1853 O O . LYS A 1 246 ? -24.405 19.043 11.130 1.00 22.06 246 LYS A O 1
ATOM 1859 N N . ASP A 1 247 ? -23.947 21.149 11.792 1.00 17.87 247 ASP A N 1
ATOM 1860 C CA . ASP A 1 247 ? -23.228 20.751 12.993 1.00 19.52 247 ASP A CA 1
ATOM 1861 C C . ASP A 1 247 ? -24.093 20.878 14.234 1.00 18.58 247 ASP A C 1
ATOM 1862 O O . ASP A 1 247 ? -23.609 20.626 15.340 1.00 18.58 247 ASP A O 1
ATOM 1867 N N . ILE A 1 248 ? -25.355 21.276 14.054 1.00 16.10 248 ILE A N 1
ATOM 1868 C CA . ILE A 1 248 ? -26.275 21.539 15.180 1.00 14.37 248 ILE A CA 1
ATOM 1869 C C . ILE A 1 248 ? -25.617 22.551 16.137 1.00 14.75 248 ILE A C 1
ATOM 1870 O O . ILE A 1 248 ? -25.575 22.341 17.360 1.00 15.54 248 ILE A O 1
ATOM 1875 N N . LYS A 1 249 ? -25.058 23.623 15.578 1.00 13.74 249 LYS A N 1
ATOM 1876 C CA . LYS A 1 249 ? -24.417 24.649 16.398 1.00 13.95 249 LYS A CA 1
ATOM 1877 C C . LYS A 1 249 ? -25.462 25.371 17.241 1.00 15.92 249 LYS A C 1
ATOM 1878 O O . LYS A 1 249 ? -26.611 25.554 16.810 1.00 16.46 249 LYS A O 1
ATOM 1884 N N . LYS A 1 250 ? -25.058 25.783 18.443 1.00 15.92 250 LYS A N 1
ATOM 1885 C CA . LYS A 1 250 ? -25.806 26.765 19.209 1.00 17.97 250 LYS A CA 1
ATOM 1886 C C . LYS A 1 250 ? -25.684 28.140 18.535 1.00 16.72 250 LYS A C 1
ATOM 1887 O O . LYS A 1 250 ? -24.585 28.615 18.279 1.00 18.44 250 LYS A O 1
ATOM 1893 N N . VAL A 1 251 ? -26.814 28.776 18.245 1.00 16.71 251 VAL A N 1
ATOM 1894 C CA . VAL A 1 251 ? -26.819 30.027 17.492 1.00 16.44 251 VAL A CA 1
ATOM 1895 C C . VAL A 1 251 ? -27.500 31.156 18.271 1.00 17.82 251 VAL A C 1
ATOM 1896 O O . VAL A 1 251 ? -28.611 30.991 18.764 1.00 19.54 251 VAL A O 1
ATOM 1900 N N . SER A 1 252 ? -26.818 32.291 18.394 1.00 17.88 252 SER A N 1
ATOM 1901 C CA . SER A 1 252 ? -27.427 33.519 18.901 1.00 18.03 252 SER A CA 1
ATOM 1902 C C . SER A 1 252 ? -27.567 34.507 17.756 1.00 16.90 252 SER A C 1
ATOM 1903 O O . SER A 1 252 ? -26.647 34.664 16.951 1.00 17.83 252 SER A O 1
ATOM 1906 N N . LEU A 1 253 ? -28.711 35.175 17.698 1.00 15.59 253 LEU A N 1
ATOM 1907 C CA . LEU A 1 253 ? -29.014 36.108 16.623 1.00 14.71 253 LEU A CA 1
ATOM 1908 C C . LEU A 1 253 ? -29.699 37.333 17.182 1.00 16.19 253 LEU A C 1
ATOM 1909 O O . LEU A 1 253 ? -30.587 37.220 18.018 1.00 17.51 253 LEU A O 1
ATOM 1914 N N . GLU A 1 254 ? -29.246 38.503 16.744 1.00 16.45 254 GLU A N 1
ATOM 1915 C CA A GLU A 1 254 ? -29.959 39.747 16.991 0.50 16.17 254 GLU A CA 1
ATOM 1916 C CA B GLU A 1 254 ? -29.920 39.768 17.014 0.50 16.05 254 GLU A CA 1
ATOM 1917 C C . GLU A 1 254 ? -30.184 40.368 15.630 1.00 16.49 254 GLU A C 1
ATOM 1918 O O . GLU A 1 254 ? -29.246 40.775 14.931 1.00 14.83 254 GLU A O 1
ATOM 1929 N N . LEU A 1 255 ? -31.441 40.414 15.228 1.00 15.99 255 LEU A N 1
ATOM 1930 C CA . LEU A 1 255 ? -31.746 40.710 13.853 1.00 15.53 255 LEU A CA 1
ATOM 1931 C C . LEU A 1 255 ? -32.479 42.033 13.637 1.00 17.67 255 LEU A C 1
ATOM 1932 O O . LEU A 1 255 ? -32.306 43.003 14.395 1.00 18.03 255 LEU A O 1
ATOM 1937 N N . GLY A 1 256 ? -33.298 42.067 12.595 1.00 19.04 256 GLY A N 1
ATOM 1938 C CA . GLY A 1 256 ? -34.123 43.235 12.319 1.00 24.23 256 GLY A CA 1
ATOM 1939 C C . GLY A 1 256 ? -35.085 43.610 13.440 1.00 25.58 256 GLY A C 1
ATOM 1940 O O . GLY A 1 256 ? -35.504 42.767 14.242 1.00 22.58 256 GLY A O 1
ATOM 1941 N N . GLY A 1 257 ? -35.418 44.894 13.492 1.00 25.60 257 GLY A N 1
ATOM 1942 C CA . GLY A 1 257 ? -36.498 45.379 14.320 1.00 25.71 257 GLY A CA 1
ATOM 1943 C C . GLY A 1 257 ? -37.372 46.362 13.576 1.00 25.09 257 GLY A C 1
ATOM 1944 O O . GLY A 1 257 ? -37.002 46.896 12.532 1.00 25.06 257 GLY A O 1
ATOM 1945 N N . ASN A 1 258 ? -38.552 46.596 14.126 1.00 25.68 258 ASN A N 1
ATOM 1946 C CA . ASN A 1 258 ? -39.468 47.592 13.589 1.00 25.70 258 ASN A CA 1
ATOM 1947 C C . ASN A 1 258 ? -40.208 48.141 14.807 1.00 22.98 258 ASN A C 1
ATOM 1948 O O . ASN A 1 258 ? -41.369 47.793 15.083 1.00 21.97 258 ASN A O 1
ATOM 1953 N N . ALA A 1 259 ? -39.497 48.978 15.557 1.00 19.91 259 ALA A N 1
ATOM 1954 C CA . ALA A 1 259 ? -39.928 49.364 16.892 1.00 17.39 259 ALA A CA 1
ATOM 1955 C C . ALA A 1 259 ? -41.088 50.332 16.846 1.00 15.92 259 ALA A C 1
ATOM 1956 O O . ALA A 1 259 ? -40.988 51.405 16.245 1.00 16.31 259 ALA A O 1
ATOM 1958 N N . PRO A 1 260 ? -42.210 49.949 17.470 1.00 14.75 260 PRO A N 1
ATOM 1959 C CA . PRO A 1 260 ? -43.270 50.921 17.660 1.00 13.80 260 PRO A CA 1
ATOM 1960 C C . PRO A 1 260 ? -42.934 51.812 18.853 1.00 13.12 260 PRO A C 1
ATOM 1961 O O . PRO A 1 260 ? -42.344 51.345 19.824 1.00 14.97 260 PRO A O 1
ATOM 1965 N N . PHE A 1 261 ? -43.294 53.085 18.769 1.00 13.28 261 PHE A N 1
ATOM 1966 C CA . PHE A 1 261 ? -43.081 54.056 19.850 1.00 13.03 261 PHE A CA 1
ATOM 1967 C C . PHE A 1 261 ? -44.453 54.706 20.068 1.00 12.80 261 PHE A C 1
ATOM 1968 O O . PHE A 1 261 ? -44.935 55.449 19.207 1.00 14.21 261 PHE A O 1
ATOM 1976 N N . ILE A 1 262 ? -45.083 54.394 21.201 1.00 11.01 262 ILE A N 1
ATOM 1977 C CA . ILE A 1 262 ? -46.509 54.687 21.431 1.00 11.13 262 ILE A CA 1
ATOM 1978 C C . ILE A 1 262 ? -46.738 55.784 22.481 1.00 12.18 262 ILE A C 1
ATOM 1979 O O . ILE A 1 262 ? -46.268 55.685 23.615 1.00 13.14 262 ILE A O 1
ATOM 1984 N N . VAL A 1 263 ? -47.461 56.828 22.097 1.00 13.16 263 VAL A N 1
ATOM 1985 C CA . VAL A 1 263 ? -47.735 57.929 23.006 1.00 11.53 263 VAL A CA 1
ATOM 1986 C C . VAL A 1 263 ? -49.230 57.977 23.307 1.00 12.05 263 VAL A C 1
ATOM 1987 O O . VAL A 1 263 ? -50.027 58.256 22.418 1.00 11.75 263 VAL A O 1
ATOM 1991 N N . PHE A 1 264 ? -49.600 57.706 24.557 1.00 13.31 264 PHE A N 1
ATOM 1992 C CA . PHE A 1 264 ? -51.008 57.744 24.962 1.00 14.03 264 PHE A CA 1
ATOM 1993 C C . PHE A 1 264 ? -51.396 59.143 25.391 1.00 16.06 264 PHE A C 1
ATOM 1994 O O . PHE A 1 264 ? -50.520 59.969 25.653 1.00 14.63 264 PHE A O 1
ATOM 2002 N N . ASP A 1 265 ? -52.700 59.412 25.444 1.00 19.38 265 ASP A N 1
ATOM 2003 C CA A ASP A 1 265 ? -53.193 60.731 25.839 0.50 21.04 265 ASP A CA 1
ATOM 2004 C CA B ASP A 1 265 ? -53.196 60.730 25.830 0.50 20.32 265 ASP A CA 1
ATOM 2005 C C . ASP A 1 265 ? -52.775 61.162 27.246 1.00 22.28 265 ASP A C 1
ATOM 2006 O O . ASP A 1 265 ? -52.700 62.355 27.520 1.00 22.10 265 ASP A O 1
ATOM 2015 N N . ASP A 1 266 ? -52.480 60.198 28.126 1.00 21.24 266 ASP A N 1
ATOM 2016 C CA . ASP A 1 266 ? -52.086 60.524 29.508 1.00 23.53 266 ASP A CA 1
ATOM 2017 C C . ASP A 1 266 ? -50.570 60.612 29.693 1.00 23.48 266 ASP A C 1
ATOM 2018 O O . ASP A 1 266 ? -50.077 60.668 30.818 1.00 27.37 266 ASP A O 1
ATOM 2023 N N . ALA A 1 267 ? -49.834 60.638 28.594 1.00 22.22 267 ALA A N 1
ATOM 2024 C CA . ALA A 1 267 ? -48.370 60.728 28.656 1.00 22.30 267 ALA A CA 1
ATOM 2025 C C . ALA A 1 267 ? -47.930 62.129 29.051 1.00 22.74 267 ALA A C 1
ATOM 2026 O O . ALA A 1 267 ? -48.652 63.095 28.818 1.00 23.20 267 ALA A O 1
ATOM 2028 N N . ASP A 1 268 ? -46.753 62.236 29.656 1.00 21.72 268 ASP A N 1
ATOM 2029 C CA . ASP A 1 268 ? -46.044 63.513 29.746 1.00 21.74 268 ASP A CA 1
ATOM 2030 C C . ASP A 1 268 ? -45.462 63.801 28.358 1.00 20.66 268 ASP A C 1
ATOM 2031 O O . ASP A 1 268 ? -44.498 63.144 27.940 1.00 20.16 268 ASP A O 1
ATOM 2036 N N . LEU A 1 269 ? -46.047 64.770 27.651 1.00 19.58 269 LEU A N 1
ATOM 2037 C CA . LEU A 1 269 ? -45.724 64.998 26.234 1.00 20.09 269 LEU A CA 1
ATOM 2038 C C . LEU A 1 269 ? -44.317 65.467 25.969 1.00 19.52 269 LEU A C 1
ATOM 2039 O O . LEU A 1 269 ? -43.689 65.037 25.002 1.00 19.94 269 LEU A O 1
ATOM 2044 N N . ASP A 1 270 ? -43.821 66.357 26.818 1.00 20.23 270 ASP A N 1
ATOM 2045 C CA . ASP A 1 270 ? -42.456 66.867 26.669 1.00 21.15 270 ASP A CA 1
ATOM 2046 C C . ASP A 1 270 ? -41.441 65.746 26.817 1.00 20.63 270 ASP A C 1
ATOM 2047 O O . ASP A 1 270 ? -40.489 65.670 26.033 1.00 19.76 270 ASP A O 1
ATOM 2052 N N . LYS A 1 271 ? -41.668 64.879 27.813 1.00 19.86 271 LYS A N 1
ATOM 2053 C CA . LYS A 1 271 ? -40.882 63.661 28.001 1.00 19.47 271 LYS A CA 1
ATOM 2054 C C . LYS A 1 271 ? -41.004 62.640 26.861 1.00 18.38 271 LYS A C 1
ATOM 2055 O O . LYS A 1 271 ? -40.003 62.040 26.467 1.00 18.91 271 LYS A O 1
ATOM 2061 N N . ALA A 1 272 ? -42.217 62.436 26.345 1.00 17.98 272 ALA A N 1
ATOM 2062 C CA . ALA A 1 272 ? -42.414 61.626 25.145 1.00 18.31 272 ALA A CA 1
ATOM 2063 C C . ALA A 1 272 ? -41.586 62.158 23.980 1.00 19.76 272 ALA A C 1
ATOM 2064 O O . ALA A 1 272 ? -40.890 61.377 23.317 1.00 19.47 272 ALA A O 1
ATOM 2066 N N . VAL A 1 273 ? -41.646 63.478 23.749 1.00 19.49 273 VAL A N 1
ATOM 2067 C CA . VAL A 1 273 ? -40.903 64.100 22.647 1.00 21.71 273 VAL A CA 1
ATOM 2068 C C . VAL A 1 273 ? -39.391 63.925 22.798 1.00 22.83 273 VAL A C 1
ATOM 2069 O O . VAL A 1 273 ? -38.705 63.594 21.831 1.00 22.92 273 VAL A O 1
ATOM 2073 N N . GLU A 1 274 ? -38.882 64.138 24.014 1.00 22.75 274 GLU A N 1
ATOM 2074 C CA . GLU A 1 274 ? -37.465 63.906 24.322 1.00 24.05 274 GLU A CA 1
ATOM 2075 C C . GLU A 1 274 ? -37.079 62.432 24.113 1.00 23.94 274 GLU A C 1
ATOM 2076 O O . GLU A 1 274 ? -36.039 62.120 23.505 1.00 24.29 274 GLU A O 1
ATOM 2078 N N . GLY A 1 275 ? -37.926 61.529 24.609 1.00 20.91 275 GLY A N 1
ATOM 2079 C CA . GLY A 1 275 ? -37.723 60.098 24.399 1.00 20.34 275 GLY A CA 1
ATOM 2080 C C . GLY A 1 275 ? -37.690 59.727 22.932 1.00 21.68 275 GLY A C 1
ATOM 2081 O O . GLY A 1 275 ? -36.873 58.904 22.534 1.00 23.26 275 GLY A O 1
ATOM 2082 N N . ALA A 1 276 ? -38.567 60.354 22.137 1.00 19.96 276 ALA A N 1
ATOM 2083 C CA . ALA A 1 276 ? -38.723 60.051 20.712 1.00 20.58 276 ALA A CA 1
ATOM 2084 C C . ALA A 1 276 ? -37.511 60.529 19.934 1.00 20.61 276 ALA A C 1
ATOM 2085 O O . ALA A 1 276 ? -36.986 59.812 19.083 1.00 22.36 276 ALA A O 1
ATOM 2087 N N . LEU A 1 277 ? -37.051 61.727 20.258 1.00 21.52 277 LEU A N 1
ATOM 2088 C CA . LEU A 1 277 ? -35.873 62.297 19.638 1.00 23.16 277 LEU A CA 1
ATOM 2089 C C . LEU A 1 277 ? -34.619 61.443 19.917 1.00 24.27 277 LEU A C 1
ATOM 2090 O O . LEU A 1 277 ? -33.846 61.111 18.998 1.00 24.01 277 LEU A O 1
ATOM 2095 N N . ALA A 1 278 ? -34.435 61.068 21.178 1.00 23.35 278 ALA A N 1
ATOM 2096 C CA . ALA A 1 278 ? -33.332 60.170 21.572 1.00 23.90 278 ALA A CA 1
ATOM 2097 C C . ALA A 1 278 ? -33.401 58.778 20.930 1.00 25.39 278 ALA A C 1
ATOM 2098 O O . ALA A 1 278 ? -32.384 58.224 20.498 1.00 26.71 278 ALA A O 1
ATOM 2100 N N . SER A 1 279 ? -34.602 58.221 20.866 1.00 24.40 279 SER A N 1
ATOM 2101 C CA . SER A 1 279 ? -34.783 56.883 20.336 1.00 25.20 279 SER A CA 1
ATOM 2102 C C . SER A 1 279 ? -34.657 56.819 18.799 1.00 25.21 279 SER A C 1
ATOM 2103 O O . SER A 1 279 ? -34.009 55.921 18.253 1.00 26.92 279 SER A O 1
ATOM 2106 N N . LYS A 1 280 ? -35.266 57.778 18.118 1.00 22.66 280 LYS A N 1
ATOM 2107 C CA . LYS A 1 280 ? -35.296 57.773 16.654 1.00 22.64 280 LYS A CA 1
ATOM 2108 C C . LYS A 1 280 ? -33.968 58.181 16.025 1.00 21.20 280 LYS A C 1
ATOM 2109 O O . LYS A 1 280 ? -33.499 57.539 15.103 1.00 20.09 280 LYS A O 1
ATOM 2115 N N . PHE A 1 281 ? -33.360 59.237 16.553 1.00 21.32 281 PHE A N 1
ATOM 2116 C CA . PHE A 1 281 ? -32.254 59.926 15.866 1.00 21.55 281 PHE A CA 1
ATOM 2117 C C . PHE A 1 281 ? -30.851 59.618 16.400 1.00 23.56 281 PHE A C 1
ATOM 2118 O O . PHE A 1 281 ? -29.851 60.138 15.897 1.00 25.06 281 PHE A O 1
ATOM 2126 N N . ARG A 1 282 ? -30.775 58.746 17.397 1.00 23.74 282 ARG A N 1
ATOM 2127 C CA . ARG A 1 282 ? -29.494 58.182 17.833 1.00 24.90 282 ARG A CA 1
ATOM 2128 C C . ARG A 1 282 ? -28.848 57.413 16.670 1.00 23.83 282 ARG A C 1
ATOM 2129 O O . ARG A 1 282 ? -29.529 56.661 15.967 1.00 23.27 282 ARG A O 1
ATOM 2137 N N . ASN A 1 283 ? -27.554 57.646 16.441 1.00 21.64 283 ASN A N 1
ATOM 2138 C CA . ASN A 1 283 ? -26.843 57.008 15.326 1.00 21.45 283 ASN A CA 1
ATOM 2139 C C . ASN A 1 283 ? -27.547 57.264 13.991 1.00 20.98 283 ASN A C 1
ATOM 2140 O O . ASN A 1 283 ? -27.550 56.421 13.107 1.00 21.41 283 ASN A O 1
ATOM 2145 N N . ALA A 1 284 ? -28.157 58.440 13.870 1.00 21.31 284 ALA A N 1
ATOM 2146 C CA . ALA A 1 284 ? -28.933 58.831 12.681 1.00 21.70 284 ALA A CA 1
ATOM 2147 C C . ALA A 1 284 ? -30.049 57.830 12.325 1.00 22.38 284 ALA A C 1
ATOM 2148 O O . ALA A 1 284 ? -30.394 57.666 11.150 1.00 23.12 284 ALA A O 1
ATOM 2150 N N . GLY A 1 285 ? -30.594 57.180 13.345 1.00 21.43 285 GLY A N 1
ATOM 2151 C CA . GLY A 1 285 ? -31.573 56.125 13.195 1.00 20.89 285 GLY A CA 1
ATOM 2152 C C . GLY A 1 285 ? -31.064 54.758 12.790 1.00 20.72 285 GLY A C 1
ATOM 2153 O O . GLY A 1 285 ? -31.831 53.884 12.532 1.00 21.01 285 GLY A O 1
ATOM 2154 N N . GLN A 1 286 ? -29.754 54.592 12.779 1.00 21.36 286 GLN A N 1
ATOM 2155 C CA . GLN A 1 286 ? -29.115 53.362 12.375 1.00 22.23 286 GLN A CA 1
ATOM 2156 C C . GLN A 1 286 ? -28.873 52.407 13.529 1.00 25.52 286 GLN A C 1
ATOM 2157 O O . GLN A 1 286 ? -27.774 52.085 13.882 1.00 24.91 286 GLN A O 1
ATOM 2163 N N . THR A 1 287 ? -29.963 51.954 14.107 1.00 28.88 287 THR A N 1
ATOM 2164 C CA . THR A 1 287 ? -29.964 51.210 15.337 1.00 30.48 287 THR A CA 1
ATOM 2165 C C . THR A 1 287 ? -31.093 50.214 15.280 1.00 30.35 287 THR A C 1
ATOM 2166 O O . THR A 1 287 ? -32.144 50.508 14.789 1.00 28.39 287 THR A O 1
ATOM 2170 N N . CYS A 1 288 ? -30.840 49.013 15.761 1.00 30.60 288 CYS A N 1
ATOM 2171 C CA . CYS A 1 288 ? -31.827 47.935 15.706 1.00 34.12 288 CYS A CA 1
ATOM 2172 C C . CYS A 1 288 ? -33.007 48.148 16.666 1.00 32.23 288 CYS A C 1
ATOM 2173 O O . CYS A 1 288 ? -34.041 47.483 16.556 1.00 31.72 288 CYS A O 1
ATOM 2176 N N . VAL A 1 289 ? -32.846 49.083 17.598 1.00 29.30 289 VAL A N 1
ATOM 2177 C CA . VAL A 1 289 ? -33.894 49.401 18.561 1.00 28.03 289 VAL A CA 1
ATOM 2178 C C . VAL A 1 289 ? -34.474 50.812 18.408 1.00 28.89 289 VAL A C 1
ATOM 2179 O O . VAL A 1 289 ? -35.265 51.245 19.244 1.00 29.33 289 VAL A O 1
ATOM 2183 N N . CYS A 1 290 ? -34.079 51.524 17.352 1.00 28.55 290 CYS A N 1
ATOM 2184 C CA . CYS A 1 290 ? -34.625 52.850 17.052 1.00 29.65 290 CYS A CA 1
ATOM 2185 C C . CYS A 1 290 ? -36.120 52.783 16.829 1.00 28.96 290 CYS A C 1
ATOM 2186 O O . CYS A 1 290 ? -36.613 51.842 16.188 1.00 28.23 290 CYS A O 1
ATOM 2189 N N . ALA A 1 291 ? -36.841 53.778 17.342 1.00 27.83 291 ALA A N 1
ATOM 2190 C CA . ALA A 1 291 ? -38.244 53.942 17.015 1.00 27.13 291 ALA A CA 1
ATOM 2191 C C . ALA A 1 291 ? -38.357 53.989 15.483 1.00 28.58 291 ALA A C 1
ATOM 2192 O O . ALA A 1 291 ? -37.678 54.778 14.823 1.00 30.29 291 ALA A O 1
ATOM 2194 N N . ASN A 1 292 ? -39.180 53.108 14.929 1.00 30.00 292 ASN A N 1
ATOM 2195 C CA . ASN A 1 292 ? -39.420 53.039 13.487 1.00 30.44 292 ASN A CA 1
ATOM 2196 C C . ASN A 1 292 ? -40.847 53.477 13.137 1.00 30.89 292 ASN A C 1
ATOM 2197 O O . ASN A 1 292 ? -41.110 53.918 12.022 1.00 32.00 292 ASN A O 1
ATOM 2202 N N . ARG A 1 293 ? -41.762 53.345 14.098 1.00 26.55 293 ARG A N 1
ATOM 2203 C CA . ARG A 1 293 ? -43.148 53.745 13.913 1.00 24.04 293 ARG A CA 1
ATOM 2204 C C . ARG A 1 293 ? -43.614 54.520 15.147 1.00 23.29 293 ARG A C 1
ATOM 2205 O O . ARG A 1 293 ? -43.590 53.980 16.255 1.00 22.12 293 ARG A O 1
ATOM 2213 N N . LEU A 1 294 ? -44.060 55.760 14.955 1.00 22.13 294 LEU A N 1
ATOM 2214 C CA . LEU A 1 294 ? -44.546 56.571 16.065 1.00 22.49 294 LEU A CA 1
ATOM 2215 C C . LEU A 1 294 ? -46.062 56.643 16.097 1.00 21.43 294 LEU A C 1
ATOM 2216 O O . LEU A 1 294 ? -46.677 57.335 15.287 1.00 21.92 294 LEU A O 1
ATOM 2221 N N . TYR A 1 295 ? -46.652 55.905 17.033 1.00 20.69 295 TYR A N 1
ATOM 2222 C CA . TYR A 1 295 ? -48.098 55.902 17.272 1.00 19.26 295 TYR A CA 1
ATOM 2223 C C . TYR A 1 295 ? -48.452 56.895 18.356 1.00 19.18 295 TYR A C 1
ATOM 2224 O O . TYR A 1 295 ? -47.993 56.750 19.494 1.00 20.25 295 TYR A O 1
ATOM 2233 N N . VAL A 1 296 ? -49.263 57.893 18.007 1.00 18.79 296 VAL A N 1
ATOM 2234 C CA . VAL A 1 296 ? -49.691 58.921 18.966 1.00 18.80 296 VAL A CA 1
ATOM 2235 C C . VAL A 1 296 ? -51.217 58.977 19.020 1.00 18.44 296 VAL A C 1
ATOM 2236 O O . VAL A 1 296 ? -51.851 59.032 17.974 1.00 18.91 296 VAL A O 1
ATOM 2240 N N . GLN A 1 297 ? -51.792 58.948 20.225 1.00 18.50 297 GLN A N 1
ATOM 2241 C CA . GLN A 1 297 ? -53.241 58.880 20.405 1.00 19.52 297 GLN A CA 1
ATOM 2242 C C . GLN A 1 297 ? -53.881 60.169 19.887 1.00 21.49 297 GLN A C 1
ATOM 2243 O O . GLN A 1 297 ? -53.285 61.249 19.972 1.00 22.18 297 GLN A O 1
ATOM 2249 N N . ASP A 1 298 ? -55.087 60.053 19.343 1.00 23.03 298 ASP A N 1
ATOM 2250 C CA A ASP A 1 298 ? -55.729 61.190 18.701 0.50 24.56 298 ASP A CA 1
ATOM 2251 C CA B ASP A 1 298 ? -55.788 61.177 18.723 0.50 22.59 298 ASP A CA 1
ATOM 2252 C C . ASP A 1 298 ? -55.836 62.436 19.596 1.00 24.28 298 ASP A C 1
ATOM 2253 O O . ASP A 1 298 ? -55.653 63.543 19.104 1.00 25.00 298 ASP A O 1
ATOM 2262 N N . GLY A 1 299 ? -56.096 62.279 20.893 1.00 24.39 299 GLY A N 1
ATOM 2263 C CA . GLY A 1 299 ? -56.209 63.450 21.774 1.00 23.95 299 GLY A CA 1
ATOM 2264 C C . GLY A 1 299 ? -54.979 64.347 21.811 1.00 24.38 299 GLY A C 1
ATOM 2265 O O . GLY A 1 299 ? -55.095 65.544 22.041 1.00 24.85 299 GLY A O 1
ATOM 2266 N N . VAL A 1 300 ? -53.796 63.769 21.592 1.00 23.04 300 VAL A N 1
ATOM 2267 C CA . VAL A 1 300 ? -52.525 64.509 21.744 1.00 20.50 300 VAL A CA 1
ATOM 2268 C C . VAL A 1 300 ? -51.692 64.551 20.458 1.00 20.67 300 VAL A C 1
ATOM 2269 O O . VAL A 1 300 ? -50.570 65.068 20.439 1.00 20.83 300 VAL A O 1
ATOM 2273 N N . TYR A 1 301 ? -52.253 64.017 19.382 1.00 19.55 301 TYR A N 1
ATOM 2274 C CA . TYR A 1 301 ? -51.536 63.899 18.123 1.00 20.68 301 TYR A CA 1
ATOM 2275 C C . TYR A 1 301 ? -50.981 65.239 17.602 1.00 22.15 301 TYR A C 1
ATOM 2276 O O . TYR A 1 301 ? -49.801 65.356 17.275 1.00 21.24 301 TYR A O 1
ATOM 2285 N N . ASP A 1 302 ? -51.846 66.243 17.506 1.00 23.12 302 ASP A N 1
ATOM 2286 C CA . ASP A 1 302 ? -51.451 67.543 16.984 1.00 24.60 302 ASP A CA 1
ATOM 2287 C C . ASP A 1 302 ? -50.378 68.197 17.850 1.00 24.05 302 ASP A C 1
ATOM 2288 O O . ASP A 1 302 ? -49.378 68.679 17.324 1.00 24.13 302 ASP A O 1
ATOM 2293 N N . ARG A 1 303 ? -50.574 68.197 19.169 1.00 22.46 303 ARG A N 1
ATOM 2294 C CA . ARG A 1 303 ? -49.605 68.796 20.093 1.00 22.80 303 ARG A CA 1
ATOM 2295 C C . ARG A 1 303 ? -48.226 68.120 20.046 1.00 20.04 303 ARG A C 1
ATOM 2296 O O . ARG A 1 303 ? -47.198 68.790 20.027 1.00 17.33 303 ARG A O 1
ATOM 2304 N N . PHE A 1 304 ? -48.222 66.791 20.020 1.00 20.46 304 PHE A N 1
ATOM 2305 C CA . PHE A 1 304 ? -46.995 66.019 19.926 1.00 20.97 304 PHE A CA 1
ATOM 2306 C C . PHE A 1 304 ? -46.256 66.298 18.609 1.00 21.89 304 PHE A C 1
ATOM 2307 O O . PHE A 1 304 ? -45.041 66.530 18.614 1.00 22.09 304 PHE A O 1
ATOM 2315 N N . ALA A 1 305 ? -46.977 66.276 17.488 1.00 20.89 305 ALA A N 1
ATOM 2316 C CA . ALA A 1 305 ? -46.356 66.533 16.189 1.00 21.45 305 ALA A CA 1
ATOM 2317 C C . ALA A 1 305 ? -45.680 67.900 16.170 1.00 21.95 305 ALA A C 1
ATOM 2318 O O . ALA A 1 305 ? -44.559 68.019 15.699 1.00 23.57 305 ALA A O 1
ATOM 2320 N N . GLU A 1 306 ? -46.361 68.918 16.698 1.00 21.18 306 GLU A N 1
ATOM 2321 C CA . GLU A 1 306 ? -45.822 70.276 16.804 1.00 22.38 306 GLU A CA 1
ATOM 2322 C C . GLU A 1 306 ? -44.541 70.296 17.649 1.00 22.46 306 GLU A C 1
ATOM 2323 O O . GLU A 1 306 ? -43.534 70.863 17.230 1.00 20.81 306 GLU A O 1
ATOM 2329 N N . LYS A 1 307 ? -44.581 69.658 18.825 1.00 21.57 307 LYS A N 1
ATOM 2330 C CA . LYS A 1 307 ? -43.444 69.663 19.749 1.00 20.27 307 LYS A CA 1
ATOM 2331 C C . LYS A 1 307 ? -42.275 68.873 19.158 1.00 21.93 307 LYS A C 1
ATOM 2332 O O . LYS A 1 307 ? -41.113 69.276 19.272 1.00 21.97 307 LYS A O 1
ATOM 2338 N N . LEU A 1 308 ? -42.576 67.747 18.514 1.00 21.40 308 LEU A N 1
ATOM 2339 C CA . LEU A 1 308 ? -41.545 66.962 17.884 1.00 22.01 308 LEU A CA 1
ATOM 2340 C C . LEU A 1 308 ? -40.856 67.762 16.770 1.00 22.79 308 LEU A C 1
ATOM 2341 O O . LEU A 1 308 ? -39.634 67.668 16.580 1.00 21.38 308 LEU A O 1
ATOM 2346 N N . GLN A 1 309 ? -41.644 68.535 16.025 1.00 22.63 309 GLN A N 1
ATOM 2347 C CA . GLN A 1 309 ? -41.102 69.340 14.956 1.00 24.12 309 GLN A CA 1
ATOM 2348 C C . GLN A 1 309 ? -40.220 70.467 15.514 1.00 23.40 309 GLN A C 1
ATOM 2349 O O . GLN A 1 309 ? -39.162 70.747 14.961 1.00 22.09 309 GLN A O 1
ATOM 2355 N N . GLN A 1 310 ? -40.652 71.090 16.615 1.00 23.00 310 GLN A N 1
ATOM 2356 C CA . GLN A 1 310 ? -39.832 72.080 17.298 1.00 23.97 310 GLN A CA 1
ATOM 2357 C C . GLN A 1 310 ? -38.488 71.444 17.691 1.00 25.05 310 GLN A C 1
ATOM 2358 O O . GLN A 1 310 ? -37.423 71.971 17.364 1.00 23.84 310 GLN A O 1
ATOM 2364 N N . ALA A 1 311 ? -38.543 70.281 18.340 1.00 25.13 311 ALA A N 1
ATOM 2365 C CA . ALA A 1 311 ? -37.346 69.624 18.866 1.00 27.00 311 ALA A CA 1
ATOM 2366 C C . ALA A 1 311 ? -36.366 69.193 17.769 1.00 29.47 311 ALA A C 1
ATOM 2367 O O . ALA A 1 311 ? -35.151 69.229 17.963 1.00 30.26 311 ALA A O 1
ATOM 2369 N N . MET A 1 312 ? -36.897 68.770 16.623 1.00 30.36 312 MET A N 1
ATOM 2370 C CA . MET A 1 312 ? -36.074 68.294 15.515 1.00 31.79 312 MET A CA 1
ATOM 2371 C C . MET A 1 312 ? -35.259 69.362 14.775 1.00 32.10 312 MET A C 1
ATOM 2372 O O . MET A 1 312 ? -34.152 69.084 14.305 1.00 32.99 312 MET A O 1
ATOM 2377 N N . SER A 1 313 ? -35.813 70.552 14.609 1.00 24.96 313 SER A N 1
ATOM 2378 C CA . SER A 1 313 ? -35.098 71.607 13.930 1.00 21.21 313 SER A CA 1
ATOM 2379 C C . SER A 1 313 ? -33.810 71.966 14.686 1.00 22.78 313 SER A C 1
ATOM 2380 O O . SER A 1 313 ? -32.940 72.639 14.137 1.00 20.55 313 SER A O 1
ATOM 2383 N N . LYS A 1 314 ? -33.675 71.479 15.926 1.00 23.00 314 LYS A N 1
ATOM 2384 C CA . LYS A 1 314 ? -32.494 71.783 16.754 1.00 23.90 314 LYS A CA 1
ATOM 2385 C C . LYS A 1 314 ? -31.300 70.854 16.529 1.00 24.87 314 LYS A C 1
ATOM 2386 O O . LYS A 1 314 ? -30.212 71.121 17.045 1.00 23.49 314 LYS A O 1
ATOM 2392 N N . LEU A 1 315 ? -31.505 69.777 15.759 1.00 23.07 315 LEU A N 1
ATOM 2393 C CA . LEU A 1 315 ? -30.431 68.860 15.421 1.00 20.87 315 LEU A CA 1
ATOM 2394 C C . LEU A 1 315 ? -29.469 69.475 14.394 1.00 22.40 315 LEU A C 1
ATOM 2395 O O . LEU A 1 315 ? -29.893 70.193 13.480 1.00 16.62 315 LEU A O 1
ATOM 2400 N N . HIS A 1 316 ? -28.179 69.175 14.555 1.00 22.86 316 HIS A N 1
ATOM 2401 C CA . HIS A 1 316 ? -27.139 69.667 13.663 1.00 25.38 316 HIS A CA 1
ATOM 2402 C C . HIS A 1 316 ? -26.494 68.558 12.843 1.00 26.04 316 HIS A C 1
ATOM 2403 O O . HIS A 1 316 ? -25.862 67.640 13.387 1.00 25.91 316 HIS A O 1
ATOM 2410 N N . ILE A 1 317 ? -26.696 68.644 11.532 1.00 23.63 317 ILE A N 1
ATOM 2411 C CA . ILE A 1 317 ? -26.150 67.685 10.592 1.00 23.36 317 ILE A CA 1
ATOM 2412 C C . ILE A 1 317 ? -24.740 68.123 10.202 1.00 22.50 317 ILE A C 1
ATOM 2413 O O . ILE A 1 317 ? -24.487 69.301 9.964 1.00 21.86 317 ILE A O 1
ATOM 2418 N N . GLY A 1 318 ? -23.811 67.174 10.162 1.00 22.17 318 GLY A N 1
ATOM 2419 C CA . GLY A 1 318 ? -22.444 67.482 9.749 1.00 22.23 318 GLY A CA 1
ATOM 2420 C C . GLY A 1 318 ? -21.457 66.362 10.006 1.00 22.66 318 GLY A C 1
ATOM 2421 O O . GLY A 1 318 ? -21.848 65.224 10.317 1.00 23.54 318 GLY A O 1
ATOM 2422 N N . ASP A 1 319 ? -20.178 66.704 9.853 1.00 21.85 319 ASP A N 1
ATOM 2423 C CA . ASP A 1 319 ? -19.052 65.835 10.152 1.00 20.49 319 ASP A CA 1
ATOM 2424 C C . ASP A 1 319 ? -19.023 65.566 11.651 1.00 19.70 319 ASP A C 1
ATOM 2425 O O . ASP A 1 319 ? -18.995 66.491 12.455 1.00 19.25 319 ASP A O 1
ATOM 2430 N N . GLY A 1 320 ? -19.034 64.292 12.023 1.00 18.17 320 GLY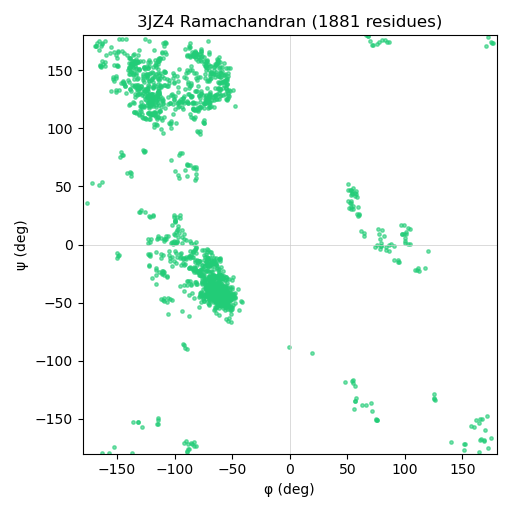 A N 1
ATOM 2431 C CA . GLY A 1 320 ? -19.115 63.891 13.416 1.00 17.81 320 GLY A CA 1
ATOM 2432 C C . GLY A 1 320 ? -17.980 64.348 14.312 1.00 18.28 320 GLY A C 1
ATOM 2433 O O . GLY A 1 320 ? -18.080 64.252 15.539 1.00 17.81 320 GLY A O 1
ATOM 2434 N N . LEU A 1 321 ? -16.904 64.851 13.714 1.00 16.95 321 LEU A N 1
ATOM 2435 C CA . LEU A 1 321 ? -15.808 65.444 14.487 1.00 17.92 321 LEU A CA 1
ATOM 2436 C C . LEU A 1 321 ? -16.002 66.926 14.801 1.00 17.95 321 LEU A C 1
ATOM 2437 O O . LEU A 1 321 ? -15.233 67.489 15.577 1.00 16.76 321 LEU A O 1
ATOM 2442 N N . ASP A 1 322 ? -16.989 67.568 14.184 1.00 16.99 322 ASP A N 1
ATOM 2443 C CA . ASP A 1 322 ? -17.200 68.991 14.401 1.00 19.15 322 ASP A CA 1
ATOM 2444 C C . ASP A 1 322 ? -18.072 69.295 15.618 1.00 19.18 322 ASP A C 1
ATOM 2445 O O . ASP A 1 322 ? -18.924 68.473 16.014 1.00 17.51 322 ASP A O 1
ATOM 2450 N N . ASN A 1 323 ? -17.845 70.490 16.170 1.00 19.87 323 ASN A N 1
ATOM 2451 C CA A ASN A 1 323 ? -18.553 70.970 17.347 0.50 21.96 323 ASN A CA 1
ATOM 2452 C CA B ASN A 1 323 ? -18.556 70.999 17.349 0.50 19.78 323 ASN A CA 1
ATOM 2453 C C . ASN A 1 323 ? -20.069 71.078 17.160 1.00 21.02 323 ASN A C 1
ATOM 2454 O O . ASN A 1 323 ? -20.534 71.726 16.228 1.00 20.48 323 ASN A O 1
ATOM 2463 N N . GLY A 1 324 ? -20.829 70.428 18.042 1.00 20.07 324 GLY A N 1
ATOM 2464 C CA . GLY A 1 324 ? -22.280 70.584 18.062 1.00 20.61 324 GLY A CA 1
ATOM 2465 C C . GLY A 1 324 ? -23.068 69.734 17.102 1.00 21.05 324 GLY A C 1
ATOM 2466 O O . GLY A 1 324 ? -24.299 69.740 17.144 1.00 23.72 324 GLY A O 1
ATOM 2467 N N . VAL A 1 325 ? -22.371 68.983 16.256 1.00 19.69 325 VAL A N 1
ATOM 2468 C CA . VAL A 1 325 ? -23.021 68.026 15.350 1.00 19.40 325 VAL A CA 1
ATOM 2469 C C . VAL A 1 325 ? -23.698 66.903 16.131 1.00 19.63 325 VAL A C 1
ATOM 2470 O O . VAL A 1 325 ? -23.069 66.287 16.991 1.00 21.32 325 VAL A O 1
ATOM 2474 N N . THR A 1 326 ? -24.973 66.659 15.827 1.00 19.31 326 THR A N 1
ATOM 2475 C CA . THR A 1 326 ? -25.759 65.618 16.495 1.00 19.70 326 THR A CA 1
ATOM 2476 C C . THR A 1 326 ? -26.343 64.570 15.526 1.00 19.62 326 THR A C 1
ATOM 2477 O O . THR A 1 326 ? -26.898 63.564 15.964 1.00 21.00 326 THR A O 1
ATOM 2481 N N . ILE A 1 327 ? -26.230 64.821 14.224 1.00 18.84 327 ILE A N 1
ATOM 2482 C CA . ILE A 1 327 ? -26.560 63.837 13.210 1.00 20.50 327 ILE A CA 1
ATOM 2483 C C . ILE A 1 327 ? -25.383 63.773 12.240 1.00 19.34 327 ILE A C 1
ATOM 2484 O O . ILE A 1 327 ? -25.047 64.769 11.587 1.00 19.65 327 ILE A O 1
ATOM 2489 N N . GLY A 1 328 ? -24.775 62.596 12.145 1.00 17.89 328 GLY A N 1
ATOM 2490 C CA . GLY A 1 328 ? -23.747 62.329 11.157 1.00 17.55 328 GLY A CA 1
ATOM 2491 C C . GLY A 1 328 ? -24.319 61.821 9.838 1.00 19.31 328 GLY A C 1
ATOM 2492 O O . GLY A 1 328 ? -25.545 61.833 9.648 1.00 19.09 328 GLY A O 1
ATOM 2493 N N . PRO A 1 329 ? -23.440 61.377 8.912 1.00 17.62 329 PRO A N 1
ATOM 2494 C CA . PRO A 1 329 ? -23.915 60.777 7.671 1.00 17.19 329 PRO A CA 1
ATOM 2495 C C . PRO A 1 329 ? -24.391 59.346 7.940 1.00 17.99 329 PRO A C 1
ATOM 2496 O O . PRO A 1 329 ? -23.997 58.739 8.936 1.00 15.75 329 PRO A O 1
ATOM 2500 N N . LEU A 1 330 ? -25.245 58.821 7.063 1.00 18.51 330 LEU A N 1
ATOM 2501 C CA . LEU A 1 330 ? -25.536 57.390 7.035 1.00 16.29 330 LEU A CA 1
ATOM 2502 C C . LEU A 1 330 ? -24.300 56.626 6.526 1.00 17.19 330 LEU A C 1
ATOM 2503 O O . LEU A 1 330 ? -23.367 57.232 5.953 1.00 11.62 330 LEU A O 1
ATOM 2508 N N . ILE A 1 331 ? -24.302 55.301 6.716 1.00 16.67 331 ILE A N 1
ATOM 2509 C CA . ILE A 1 331 ? -23.151 54.449 6.350 1.00 16.30 331 ILE A CA 1
ATOM 2510 C C . ILE A 1 331 ? -22.799 54.379 4.829 1.00 18.75 331 ILE A C 1
ATOM 2511 O O . ILE A 1 331 ? -21.622 54.319 4.442 1.00 17.19 331 ILE A O 1
ATOM 2516 N N . ASP A 1 332 ? -23.813 54.379 3.973 1.00 21.20 332 ASP A N 1
ATOM 2517 C CA . ASP A 1 332 ? -23.573 54.317 2.532 1.00 20.75 332 ASP A CA 1
ATOM 2518 C C . ASP A 1 332 ? -24.787 54.810 1.738 1.00 20.41 332 ASP A C 1
ATOM 2519 O O . ASP A 1 332 ? -25.830 55.130 2.312 1.00 19.69 332 ASP A O 1
ATOM 2524 N N . GLU A 1 333 ? -24.639 54.884 0.426 1.00 19.41 333 GLU A N 1
ATOM 2525 C CA . GLU A 1 333 ? -25.694 55.395 -0.420 1.00 21.66 333 GLU A CA 1
ATOM 2526 C C . GLU A 1 333 ? -26.833 54.392 -0.476 1.00 19.34 333 GLU A C 1
ATOM 2527 O O . GLU A 1 333 ? -27.966 54.743 -0.759 1.00 20.78 333 GLU A O 1
ATOM 2533 N N . LYS A 1 334 ? -26.527 53.136 -0.201 1.00 20.34 334 LYS A N 1
ATOM 2534 C CA . LYS A 1 334 ? -27.566 52.129 -0.128 1.00 21.96 334 LYS A CA 1
ATOM 2535 C C . LYS A 1 334 ? -28.551 52.410 1.011 1.00 20.84 334 LYS A C 1
ATOM 2536 O O . LYS A 1 334 ? -29.758 52.208 0.851 1.00 20.82 334 LYS A O 1
ATOM 2542 N N . ALA A 1 335 ? -28.032 52.892 2.143 1.00 19.66 335 ALA A N 1
ATOM 2543 C CA . ALA A 1 335 ? -28.857 53.315 3.277 1.00 18.82 335 ALA A CA 1
ATOM 2544 C C . ALA A 1 335 ? -29.745 54.490 2.899 1.00 19.01 335 ALA A C 1
ATOM 2545 O O . ALA A 1 335 ? -30.922 54.524 3.264 1.00 22.63 335 ALA A O 1
ATOM 2547 N N . VAL A 1 336 ? -29.180 55.451 2.181 1.00 16.88 336 VAL A N 1
ATOM 2548 C CA . VAL A 1 336 ? -29.926 56.622 1.718 1.00 18.88 336 VAL A CA 1
ATOM 2549 C C . VAL A 1 336 ? -31.107 56.242 0.812 1.00 20.08 336 VAL A C 1
ATOM 2550 O O . VAL A 1 336 ? -32.233 56.743 1.000 1.00 17.68 336 VAL A O 1
ATOM 2554 N N . ALA A 1 337 ? -30.834 55.377 -0.170 1.00 18.63 337 ALA A N 1
ATOM 2555 C CA . ALA A 1 337 ? -31.852 54.895 -1.095 1.00 20.68 337 ALA A CA 1
ATOM 2556 C C . ALA A 1 337 ? -33.042 54.258 -0.370 1.00 21.15 337 ALA A C 1
ATOM 2557 O O . ALA A 1 337 ? -34.182 54.450 -0.775 1.00 20.31 337 ALA A O 1
ATOM 2559 N N . LYS A 1 338 ? -32.779 53.520 0.709 1.00 21.71 338 LYS A N 1
ATOM 2560 C CA . LYS A 1 338 ? -33.856 52.896 1.469 1.00 23.55 338 LYS A CA 1
ATOM 2561 C C . LYS A 1 338 ? -34.727 53.934 2.166 1.00 23.22 338 LYS A C 1
ATOM 2562 O O . LYS A 1 338 ? -35.948 53.796 2.211 1.00 22.86 338 LYS A O 1
ATOM 2568 N N . VAL A 1 339 ? -34.096 54.962 2.721 1.00 22.39 339 VAL A N 1
ATOM 2569 C CA . VAL A 1 339 ? -34.835 56.041 3.367 1.00 22.21 339 VAL A CA 1
ATOM 2570 C C . VAL A 1 339 ? -35.681 56.723 2.298 1.00 22.34 339 VAL A C 1
ATOM 2571 O O . VAL A 1 339 ? -36.883 56.912 2.483 1.00 21.57 339 VAL A O 1
ATOM 2575 N N . GLU A 1 340 ? -35.066 57.037 1.158 1.00 21.83 340 GLU A N 1
ATOM 2576 C CA . GLU A 1 340 ? -35.793 57.685 0.082 1.00 23.13 340 GLU A CA 1
ATOM 2577 C C . GLU A 1 340 ? -37.014 56.868 -0.336 1.00 23.48 340 GLU A C 1
ATOM 2578 O O . GLU A 1 340 ? -38.097 57.428 -0.513 1.00 23.33 340 GLU A O 1
ATOM 2584 N N . GLU A 1 341 ? -36.829 55.551 -0.449 1.00 23.15 341 GLU A N 1
ATOM 2585 C CA . GLU A 1 341 ? -37.868 54.608 -0.881 1.00 24.57 341 GLU A CA 1
ATOM 2586 C C . GLU A 1 341 ? -39.057 54.557 0.085 1.00 23.79 341 GLU A C 1
ATOM 2587 O O . GLU A 1 341 ? -40.216 54.501 -0.329 1.00 24.45 341 GLU A O 1
ATOM 2590 N N . HIS A 1 342 ? -38.756 54.579 1.374 1.00 23.68 342 HIS A N 1
ATOM 2591 C CA . HIS A 1 342 ? -39.767 54.569 2.422 1.00 24.29 342 HIS A CA 1
ATOM 2592 C C . HIS A 1 342 ? -40.608 55.843 2.395 1.00 24.40 342 HIS A C 1
ATOM 2593 O O . HIS A 1 342 ? -41.838 55.788 2.605 1.00 23.03 342 HIS A O 1
ATOM 2600 N N . ILE A 1 343 ? -39.942 56.978 2.146 1.00 22.77 343 ILE A N 1
ATOM 2601 C CA . ILE A 1 343 ? -40.626 58.262 2.007 1.00 22.22 343 ILE A CA 1
ATOM 2602 C C . ILE A 1 343 ? -41.568 58.220 0.796 1.00 22.59 343 ILE A C 1
ATOM 2603 O O . ILE A 1 343 ? -42.766 58.466 0.945 1.00 24.28 343 ILE A O 1
ATOM 2608 N N . ALA A 1 344 ? -41.044 57.866 -0.375 1.00 21.13 344 ALA A N 1
ATOM 2609 C CA . ALA A 1 344 ? -41.855 57.744 -1.590 1.00 22.32 344 ALA A CA 1
ATOM 2610 C C . ALA A 1 344 ? -43.073 56.852 -1.374 1.00 23.29 344 ALA A C 1
ATOM 2611 O O . ALA A 1 344 ? -44.182 57.211 -1.750 1.00 22.71 344 ALA A O 1
ATOM 2613 N N . ASP A 1 345 ? -42.861 55.690 -0.762 1.00 25.04 345 ASP A N 1
ATOM 2614 C CA . ASP A 1 345 ? -43.945 54.731 -0.543 1.00 25.47 345 ASP A CA 1
ATOM 2615 C C . ASP A 1 345 ? -45.045 55.287 0.360 1.00 25.15 345 ASP A C 1
ATOM 2616 O O . ASP A 1 345 ? -46.233 55.084 0.083 1.00 25.12 345 ASP A O 1
ATOM 2621 N N . ALA A 1 346 ? -44.651 55.987 1.424 1.00 23.16 346 ALA A N 1
ATOM 2622 C CA . ALA A 1 346 ? -45.622 56.608 2.329 1.00 23.18 346 ALA A CA 1
ATOM 2623 C C . ALA A 1 346 ? -46.431 57.697 1.604 1.00 23.48 346 ALA A C 1
ATOM 2624 O O . ALA A 1 346 ? -47.637 57.837 1.819 1.00 21.62 346 ALA A O 1
ATOM 2626 N N . LEU A 1 347 ? -45.764 58.434 0.721 1.00 24.16 347 LEU A N 1
ATOM 2627 C CA . LEU A 1 347 ? -46.418 59.455 -0.087 1.00 24.82 347 LEU A CA 1
ATOM 2628 C C . LEU A 1 347 ? -47.442 58.872 -1.062 1.00 27.01 347 LEU A C 1
ATOM 2629 O O . LEU A 1 347 ? -48.600 59.296 -1.040 1.00 27.84 347 LEU A O 1
ATOM 2634 N N . GLU A 1 348 ? -47.029 57.902 -1.891 1.00 28.51 348 GLU A N 1
ATOM 2635 C CA . GLU A 1 348 ? -47.938 57.179 -2.805 1.00 30.33 348 GLU A CA 1
ATOM 2636 C C . GLU A 1 348 ? -49.200 56.670 -2.097 1.00 30.85 348 GLU A C 1
ATOM 2637 O O . GLU A 1 348 ? -50.253 56.494 -2.733 1.00 31.14 348 GLU A O 1
ATOM 2643 N N . LYS A 1 349 ? -49.074 56.418 -0.791 1.00 28.20 349 LYS A N 1
ATOM 2644 C CA . LYS A 1 349 ? -50.179 55.950 0.046 1.00 27.19 349 LYS A CA 1
ATOM 2645 C C . LYS A 1 349 ? -50.850 57.066 0.876 1.00 27.20 349 LYS A C 1
ATOM 2646 O O . LYS A 1 349 ? -51.686 56.786 1.736 1.00 26.48 349 LYS A O 1
ATOM 2652 N N . GLY A 1 350 ? -50.480 58.322 0.627 1.00 27.21 350 GLY A N 1
ATOM 2653 C CA . GLY A 1 350 ? -51.209 59.457 1.199 1.00 27.69 350 GLY A CA 1
ATOM 2654 C C . GLY A 1 350 ? -50.609 60.234 2.361 1.00 28.38 350 GLY A C 1
ATOM 2655 O O . GLY A 1 350 ? -51.231 61.189 2.858 1.00 27.84 350 GLY A O 1
ATOM 2656 N N . ALA A 1 351 ? -49.416 59.837 2.812 1.00 28.49 351 ALA A N 1
ATOM 2657 C CA . ALA A 1 351 ? -48.721 60.575 3.862 1.00 27.64 351 ALA A CA 1
ATOM 2658 C C . ALA A 1 351 ? -48.246 61.913 3.327 1.00 28.24 351 ALA A C 1
ATOM 2659 O O . ALA A 1 351 ? -48.193 62.130 2.116 1.00 26.17 351 ALA A O 1
ATOM 2661 N N . ARG A 1 352 ? -47.900 62.799 4.255 1.00 29.42 352 ARG A N 1
ATOM 2662 C CA . ARG A 1 352 ? -47.418 64.125 3.938 1.00 29.70 352 ARG A CA 1
ATOM 2663 C C . ARG A 1 352 ? -46.065 64.344 4.641 1.00 29.35 352 ARG A C 1
ATOM 2664 O O . ARG A 1 352 ? -45.915 64.017 5.829 1.00 28.42 352 ARG A O 1
ATOM 2672 N N . VAL A 1 353 ? -45.074 64.843 3.894 1.00 26.85 353 VAL A N 1
ATOM 2673 C CA . VAL A 1 353 ? -43.825 65.313 4.494 1.00 27.14 353 VAL A CA 1
ATOM 2674 C C . VAL A 1 353 ? -44.114 66.645 5.177 1.00 26.97 353 VAL A C 1
ATOM 2675 O O . VAL A 1 353 ? -44.594 67.580 4.545 1.00 27.20 353 VAL A O 1
ATOM 2679 N N . VAL A 1 354 ? -43.863 66.708 6.477 1.00 28.76 354 VAL A N 1
ATOM 2680 C CA . VAL A 1 354 ? -44.000 67.951 7.233 1.00 30.22 354 VAL A CA 1
ATOM 2681 C C . VAL A 1 354 ? -42.688 68.737 7.172 1.00 29.78 354 VAL A C 1
ATOM 2682 O O . VAL A 1 354 ? -42.690 69.955 6.993 1.00 29.31 354 VAL A O 1
ATOM 2686 N N . CYS A 1 355 ? -41.572 68.032 7.338 1.00 29.42 355 CYS A N 1
ATOM 2687 C CA . CYS A 1 355 ? -40.252 68.649 7.257 1.00 30.11 355 CYS A CA 1
ATOM 2688 C C . CYS A 1 355 ? -39.237 67.633 6.747 1.00 27.51 355 CYS A C 1
ATOM 2689 O O . CYS A 1 355 ? -39.494 66.426 6.793 1.00 26.68 355 CYS A O 1
ATOM 2692 N N . GLY A 1 356 ? -38.099 68.126 6.247 1.00 25.78 356 GLY A N 1
ATOM 2693 C CA . GLY A 1 356 ? -37.042 67.265 5.698 1.00 21.01 356 GLY A CA 1
ATOM 2694 C C . GLY A 1 356 ? -37.486 66.652 4.385 1.00 19.21 356 GLY A C 1
ATOM 2695 O O . GLY A 1 356 ? -38.057 67.335 3.552 1.00 17.44 356 GLY A O 1
ATOM 2696 N N . GLY A 1 357 ? -37.216 65.361 4.206 1.00 21.65 357 GLY A N 1
ATOM 2697 C CA . GLY A 1 357 ? -37.807 64.579 3.120 1.00 22.77 357 GLY A CA 1
ATOM 2698 C C . GLY A 1 357 ? -36.883 64.322 1.952 1.00 26.72 357 GLY A C 1
ATOM 2699 O O . GLY A 1 357 ? -37.273 63.689 0.963 1.00 28.22 357 GLY A O 1
ATOM 2700 N N . LYS A 1 358 ? -35.654 64.815 2.051 1.00 27.76 358 LYS A N 1
ATOM 2701 C CA . LYS A 1 358 ? -34.721 64.714 0.933 1.00 29.41 358 LYS A CA 1
ATOM 2702 C C . LYS A 1 358 ? -33.296 64.537 1.437 1.00 29.27 358 LYS A C 1
ATOM 2703 O O . LYS A 1 358 ? -33.012 64.719 2.624 1.00 28.93 358 LYS A O 1
ATOM 2705 N N . ALA A 1 359 ? -32.407 64.152 0.530 1.00 29.61 359 ALA A N 1
ATOM 2706 C CA . ALA A 1 359 ? -30.990 64.095 0.827 1.00 29.10 359 ALA A CA 1
ATOM 2707 C C . ALA A 1 359 ? -30.523 65.491 1.227 1.00 29.57 359 ALA A C 1
ATOM 2708 O O . ALA A 1 359 ? -31.013 66.482 0.687 1.00 28.54 359 ALA A O 1
ATOM 2710 N N . HIS A 1 360 ? -29.596 65.564 2.180 1.00 29.84 360 HIS A N 1
ATOM 2711 C CA . HIS A 1 360 ? -29.024 66.836 2.628 1.00 30.41 360 HIS A CA 1
ATOM 2712 C C . HIS A 1 360 ? -28.232 67.551 1.522 1.00 31.61 360 HIS A C 1
ATOM 2713 O O . HIS A 1 360 ? -27.720 66.897 0.601 1.00 30.06 360 HIS A O 1
ATOM 2720 N N . GLU A 1 361 ? -28.136 68.882 1.624 1.00 33.45 361 GLU A N 1
ATOM 2721 C CA . GLU A 1 361 ? -27.407 69.709 0.645 1.00 36.04 361 GLU A CA 1
ATOM 2722 C C . GLU A 1 361 ? -25.937 69.279 0.460 1.00 36.73 361 GLU A C 1
ATOM 2723 O O . GLU A 1 361 ? -25.384 69.422 -0.629 1.00 35.93 361 GLU A O 1
ATOM 2726 N N . ARG A 1 362 ? -25.329 68.737 1.522 1.00 37.04 362 ARG A N 1
ATOM 2727 C CA . ARG A 1 362 ? -23.958 68.202 1.477 1.00 36.63 362 ARG A CA 1
ATOM 2728 C C . ARG A 1 362 ? -23.829 67.048 0.494 1.00 35.07 362 ARG A C 1
ATOM 2729 O O . ARG A 1 362 ? -22.756 66.809 -0.054 1.00 35.58 362 ARG A O 1
ATOM 2737 N N . GLY A 1 363 ? -24.926 66.333 0.279 1.00 33.83 363 GLY A N 1
ATOM 2738 C CA . GLY A 1 363 ? -24.920 65.171 -0.598 1.00 33.05 363 GLY A CA 1
ATOM 2739 C C . GLY A 1 363 ? -24.239 63.995 0.075 1.00 32.48 363 GLY A C 1
ATOM 2740 O O . GLY A 1 363 ? -24.267 63.879 1.307 1.00 32.58 363 GLY A O 1
ATOM 2741 N N . GLY A 1 364 ? -23.633 63.134 -0.744 1.00 30.57 364 GLY A N 1
ATOM 2742 C CA . GLY A 1 364 ? -23.000 61.898 -0.292 1.00 29.18 364 GLY A CA 1
ATOM 2743 C C . GLY A 1 364 ? -23.927 61.011 0.533 1.00 27.23 364 GLY A C 1
ATOM 2744 O O . GLY A 1 364 ? -24.971 60.546 0.052 1.00 26.74 364 GLY A O 1
ATOM 2745 N N . ASN A 1 365 ? -23.549 60.787 1.786 1.00 25.00 365 ASN A N 1
ATOM 2746 C CA . ASN A 1 365 ? -24.328 59.912 2.659 1.00 22.34 365 ASN A CA 1
ATOM 2747 C C . ASN A 1 365 ? -25.216 60.683 3.628 1.00 21.68 365 ASN A C 1
ATOM 2748 O O . ASN A 1 365 ? -25.819 60.087 4.519 1.00 22.28 365 ASN A O 1
ATOM 2753 N N . PHE A 1 366 ? -25.320 61.999 3.447 1.00 20.73 366 PHE A N 1
ATOM 2754 C CA . PHE A 1 366 ? -26.116 62.829 4.366 1.00 22.59 366 PHE A CA 1
ATOM 2755 C C . PHE A 1 366 ? -27.604 62.930 3.992 1.00 22.95 366 PHE A C 1
ATOM 2756 O O . PHE A 1 366 ? -27.950 63.247 2.857 1.00 25.05 366 PHE A O 1
ATOM 2764 N N . PHE A 1 367 ? -28.473 62.668 4.970 1.00 22.55 367 PHE A N 1
ATOM 2765 C CA . PHE A 1 367 ? -29.898 62.782 4.769 1.00 21.99 367 PHE A CA 1
ATOM 2766 C C . PHE A 1 367 ? -30.550 63.665 5.832 1.00 23.34 367 PHE A C 1
ATOM 2767 O O . PHE A 1 367 ? -30.117 63.679 6.991 1.00 23.15 367 PHE A O 1
ATOM 2775 N N . GLN A 1 368 ? -31.594 64.388 5.423 1.00 21.96 368 GLN A N 1
ATOM 2776 C CA . GLN A 1 368 ? -32.331 65.310 6.294 1.00 22.80 368 GLN A CA 1
ATOM 2777 C C . GLN A 1 368 ? -33.219 64.577 7.296 1.00 22.19 368 GLN A C 1
ATOM 2778 O O . GLN A 1 368 ? -34.050 63.740 6.907 1.00 23.57 368 GLN A O 1
ATOM 2784 N N . PRO A 1 369 ? -33.054 64.870 8.593 1.00 20.13 369 PRO A N 1
ATOM 2785 C CA . PRO A 1 369 ? -34.099 64.386 9.495 1.00 20.25 369 PRO A CA 1
ATOM 2786 C C . PRO A 1 369 ? -35.489 64.764 8.960 1.00 19.05 369 PRO A C 1
ATOM 2787 O O . PRO A 1 369 ? -35.712 65.897 8.527 1.00 18.50 369 PRO A O 1
ATOM 2791 N N . THR A 1 370 ? -36.398 63.795 8.962 1.00 19.20 370 THR A N 1
ATOM 2792 C CA . THR A 1 370 ? -37.689 63.933 8.280 1.00 18.92 370 THR A CA 1
ATOM 2793 C C . THR A 1 370 ? -38.872 63.513 9.178 1.00 19.03 370 THR A C 1
ATOM 2794 O O . THR A 1 370 ? -38.754 62.571 9.953 1.00 19.00 370 THR A O 1
ATOM 2798 N N . ILE A 1 371 ? -40.000 64.215 9.057 1.00 20.88 371 ILE A N 1
ATOM 2799 C CA . ILE A 1 371 ? -41.269 63.817 9.692 1.00 22.05 371 ILE A CA 1
ATOM 2800 C C . ILE A 1 371 ? -42.379 63.553 8.662 1.00 21.82 371 ILE A C 1
ATOM 2801 O O . ILE A 1 371 ? -42.687 64.409 7.821 1.00 21.02 371 ILE A O 1
ATOM 2806 N N . LEU A 1 372 ? -42.970 62.365 8.729 1.00 21.16 372 LEU A N 1
ATOM 2807 C CA . LEU A 1 372 ? -44.177 62.076 7.960 1.00 21.81 372 LEU A CA 1
ATOM 2808 C C . LEU A 1 372 ? -45.373 62.055 8.910 1.00 24.38 372 LEU A C 1
ATOM 2809 O O . LEU A 1 372 ? -45.282 61.496 10.014 1.00 24.83 372 LEU A O 1
ATOM 2814 N N . VAL A 1 373 ? -46.478 62.675 8.485 1.00 23.86 373 VAL A N 1
ATOM 2815 C CA . VAL A 1 373 ? -47.754 62.549 9.183 1.00 22.44 373 VAL A CA 1
ATOM 2816 C C . VAL A 1 373 ? -48.782 61.898 8.275 1.00 24.62 373 VAL A C 1
ATOM 2817 O O . VAL A 1 373 ? -48.559 61.779 7.061 1.00 25.11 373 VAL A O 1
ATOM 2821 N N . ASP A 1 374 ? -49.905 61.480 8.872 1.00 25.93 374 ASP A N 1
ATOM 2822 C CA . ASP A 1 374 ? -50.987 60.804 8.153 1.00 26.18 374 ASP A CA 1
ATOM 2823 C C . ASP A 1 374 ? -50.474 59.524 7.496 1.00 25.25 374 ASP A C 1
ATOM 2824 O O . ASP A 1 374 ? -50.950 59.136 6.419 1.00 25.25 374 ASP A O 1
ATOM 2829 N N . VAL A 1 375 ? -49.494 58.877 8.133 1.00 25.13 375 VAL A N 1
ATOM 2830 C CA . VAL A 1 375 ? -48.932 57.648 7.568 1.00 26.06 375 VAL A CA 1
ATOM 2831 C C . VAL A 1 375 ? -49.918 56.528 7.856 1.00 26.48 375 VAL A C 1
ATOM 2832 O O . VAL A 1 375 ? -50.299 56.343 9.019 1.00 25.99 375 VAL A O 1
ATOM 2836 N N . PRO A 1 376 ? -50.345 55.800 6.801 1.00 26.53 376 PRO A N 1
ATOM 2837 C CA . PRO A 1 376 ? -51.291 54.691 6.929 1.00 28.23 376 PRO A CA 1
ATOM 2838 C C . PRO A 1 376 ? -50.627 53.379 7.353 1.00 28.87 376 PRO A C 1
ATOM 2839 O O . PRO A 1 376 ? -49.409 53.210 7.220 1.00 29.11 376 PRO A O 1
ATOM 2843 N N . ALA A 1 377 ? -51.437 52.455 7.852 1.00 30.08 377 ALA A N 1
ATOM 2844 C CA . ALA A 1 377 ? -50.927 51.187 8.370 1.00 31.86 377 ALA A CA 1
ATOM 2845 C C . ALA A 1 377 ? -50.409 50.205 7.301 1.00 31.80 377 ALA A C 1
ATOM 2846 O O . ALA A 1 377 ? -49.852 49.166 7.647 1.00 34.07 377 ALA A O 1
ATOM 2848 N N . ASN A 1 378 ? -50.580 50.526 6.017 1.00 31.43 378 ASN A N 1
ATOM 2849 C CA . ASN A 1 378 ? -50.121 49.626 4.935 1.00 32.05 378 ASN A CA 1
ATOM 2850 C C . ASN A 1 378 ? -48.802 50.054 4.277 1.00 30.20 378 ASN A C 1
ATOM 2851 O O . ASN A 1 378 ? -48.303 49.386 3.364 1.00 29.13 378 ASN A O 1
ATOM 2856 N N . ALA A 1 379 ? -48.254 51.165 4.769 1.00 28.30 379 ALA A N 1
ATOM 2857 C CA . ALA A 1 379 ? -46.981 51.712 4.316 1.00 27.23 379 ALA A CA 1
ATOM 2858 C C . ALA A 1 379 ? -45.825 50.751 4.582 1.00 26.42 379 ALA A C 1
ATOM 2859 O O . ALA A 1 379 ? -45.833 50.042 5.590 1.00 27.36 379 ALA A O 1
ATOM 2861 N N . LYS A 1 380 ? -44.846 50.733 3.670 1.00 25.08 380 LYS A N 1
ATOM 2862 C CA . LYS A 1 380 ? -43.603 49.971 3.837 1.00 24.20 380 LYS A CA 1
ATOM 2863 C C . LYS A 1 380 ? -42.984 50.189 5.201 1.00 23.87 380 LYS A C 1
ATOM 2864 O O . LYS A 1 380 ? -42.680 49.235 5.896 1.00 25.06 380 LYS A O 1
ATOM 2870 N N . VAL A 1 381 ? -42.825 51.443 5.596 1.00 22.75 381 VAL A N 1
ATOM 2871 C CA . VAL A 1 381 ? -42.247 51.753 6.892 1.00 23.51 381 VAL A CA 1
ATOM 2872 C C . VAL A 1 381 ? -42.976 51.080 8.064 1.00 23.94 381 VAL A C 1
ATOM 2873 O O . VAL A 1 381 ? -42.351 50.770 9.077 1.00 26.91 381 VAL A O 1
ATOM 2877 N N . SER A 1 382 ? -44.272 50.804 7.922 1.00 23.78 382 SER A N 1
ATOM 2878 C CA . SER A 1 382 ? -44.984 50.086 8.986 1.00 25.57 382 SER A CA 1
ATOM 2879 C C . SER A 1 382 ? -44.571 48.611 9.120 1.00 24.92 382 SER A C 1
ATOM 2880 O O . SER A 1 382 ? -44.885 47.972 10.124 1.00 25.52 382 SER A O 1
ATOM 2883 N N . LYS A 1 383 ? -43.878 48.081 8.115 1.00 22.94 383 LYS A N 1
ATOM 2884 C CA . LYS A 1 383 ? -43.532 46.663 8.070 1.00 24.59 383 LYS A CA 1
ATOM 2885 C C . LYS A 1 383 ? -42.028 46.419 7.980 1.00 24.33 383 LYS A C 1
ATOM 2886 O O . LYS A 1 383 ? -41.541 45.317 8.258 1.00 24.63 383 LYS A O 1
ATOM 2892 N N . GLU A 1 384 ? -41.302 47.456 7.603 1.00 23.26 384 GLU A N 1
ATOM 2893 C CA . GLU A 1 384 ? -39.930 47.316 7.192 1.00 26.70 384 GLU A CA 1
ATOM 2894 C C . GLU A 1 384 ? -39.097 48.290 8.010 1.00 29.86 384 GLU A C 1
ATOM 2895 O O . GLU A 1 384 ? -39.548 49.399 8.309 1.00 30.22 384 GLU A O 1
ATOM 2901 N N . GLU A 1 385 ? -37.888 47.867 8.372 1.00 31.17 385 GLU A N 1
ATOM 2902 C CA . GLU A 1 385 ? -36.958 48.679 9.154 1.00 31.94 385 GLU A CA 1
ATOM 2903 C C . GLU A 1 385 ? -36.411 49.796 8.260 1.00 30.48 385 GLU A C 1
ATOM 2904 O O . GLU A 1 385 ? -35.879 49.516 7.186 1.00 28.89 385 GLU A O 1
ATOM 2910 N N . THR A 1 386 ? -36.550 51.053 8.682 1.00 29.39 386 THR A N 1
ATOM 2911 C CA . THR A 1 386 ? -35.976 52.169 7.908 1.00 29.20 386 THR A CA 1
ATOM 2912 C C . THR A 1 386 ? -34.452 52.325 8.024 1.00 27.77 386 THR A C 1
ATOM 2913 O O . THR A 1 386 ? -33.785 52.533 7.013 1.00 27.30 386 THR A O 1
ATOM 2917 N N . PHE A 1 387 ? -33.922 52.256 9.246 1.00 26.30 387 PHE A N 1
ATOM 2918 C CA . PHE A 1 387 ? -32.489 52.476 9.519 1.00 26.34 387 PHE A CA 1
ATOM 2919 C C . PHE A 1 387 ? -31.984 53.845 9.053 1.00 27.20 387 PHE A C 1
ATOM 2920 O O . PHE A 1 387 ? -30.920 53.968 8.426 1.00 29.67 387 PHE A O 1
ATOM 2928 N N . GLY A 1 388 ? -32.743 54.883 9.371 1.00 24.92 388 GLY A N 1
ATOM 2929 C CA . GLY A 1 388 ? -32.382 56.236 8.964 1.00 22.85 388 GLY A CA 1
ATOM 2930 C C . GLY A 1 388 ? -33.237 57.230 9.701 1.00 24.48 388 GLY A C 1
ATOM 2931 O O . GLY A 1 388 ? -34.183 56.833 10.397 1.00 25.74 388 GLY A O 1
ATOM 2932 N N . PRO A 1 389 ? -32.941 58.533 9.536 1.00 23.96 389 PRO A N 1
ATOM 2933 C CA . PRO A 1 389 ? -33.517 59.602 10.378 1.00 22.70 389 PRO A CA 1
ATOM 2934 C C . PRO A 1 389 ? -34.927 60.052 9.938 1.00 21.81 389 PRO A C 1
ATOM 2935 O O . PRO A 1 389 ? -35.177 61.242 9.707 1.00 20.62 389 PRO A O 1
ATOM 2939 N N . LEU A 1 390 ? -35.835 59.092 9.848 1.00 19.44 390 LEU A N 1
ATOM 2940 C CA . LEU A 1 390 ? -37.199 59.349 9.452 1.00 21.16 390 LEU A CA 1
ATOM 2941 C C . LEU A 1 390 ? -38.180 59.016 10.593 1.00 22.51 390 LEU A C 1
ATOM 2942 O O . LEU A 1 390 ? -38.203 57.881 11.087 1.00 23.39 390 LEU A O 1
ATOM 2947 N N . ALA A 1 391 ? -38.975 60.008 11.007 1.00 19.72 391 ALA A N 1
ATOM 2948 C CA . ALA A 1 391 ? -40.027 59.812 12.016 1.00 19.96 391 ALA A CA 1
ATOM 2949 C C . ALA A 1 391 ? -41.396 59.754 11.357 1.00 18.70 391 ALA A C 1
ATOM 2950 O O . ALA A 1 391 ? -41.934 60.793 10.999 1.00 18.95 391 ALA A O 1
ATOM 2952 N N . PRO A 1 392 ? -41.956 58.542 11.162 1.00 19.68 392 PRO A N 1
ATOM 2953 C CA . PRO A 1 392 ? -43.315 58.459 10.614 1.00 18.60 392 PRO A CA 1
ATOM 2954 C C . PRO A 1 392 ? -44.353 58.401 11.731 1.00 19.36 392 PRO A C 1
ATOM 2955 O O . PRO A 1 392 ? -44.266 57.554 12.630 1.00 17.43 392 PRO A O 1
ATOM 2959 N N . LEU A 1 393 ? -45.322 59.305 11.669 1.00 19.49 393 LEU A N 1
ATOM 2960 C CA . LEU A 1 393 ? -46.320 59.430 12.717 1.00 21.52 393 LEU A CA 1
ATOM 2961 C C . LEU A 1 393 ? -47.651 58.787 12.343 1.00 18.98 393 LEU A C 1
ATOM 2962 O O . LEU A 1 393 ? -48.349 59.257 11.456 1.00 16.66 393 LEU A O 1
ATOM 2967 N N . PHE A 1 394 ? -47.981 57.706 13.043 1.00 19.44 394 PHE A N 1
ATOM 2968 C CA . PHE A 1 394 ? -49.267 57.020 12.903 1.00 19.52 394 PHE A CA 1
ATOM 2969 C C . PHE A 1 394 ? -50.234 57.474 13.992 1.00 18.39 394 PHE A C 1
ATOM 2970 O O . PHE A 1 394 ? -49.891 57.505 15.171 1.00 20.26 394 PHE A O 1
ATOM 2978 N N . ARG A 1 395 ? -51.444 57.816 13.582 1.00 20.90 395 ARG A N 1
ATOM 2979 C CA . ARG A 1 395 ? -52.506 58.214 14.500 1.00 21.23 395 ARG A CA 1
ATOM 2980 C C . ARG A 1 395 ? -53.217 56.979 15.030 1.00 20.39 395 ARG A C 1
ATOM 2981 O O . ARG A 1 395 ? -53.262 55.941 14.365 1.00 21.22 395 ARG A O 1
ATOM 2989 N N . PHE A 1 396 ? -53.744 57.067 16.243 1.00 18.17 396 PHE A N 1
ATOM 2990 C CA . PHE A 1 396 ? -54.551 55.976 16.756 1.00 14.18 396 PHE A CA 1
ATOM 2991 C C . PHE A 1 396 ? -55.571 56.485 17.730 1.00 14.17 396 PHE A C 1
ATOM 2992 O O . PHE A 1 396 ? -55.473 57.609 18.221 1.00 13.44 396 PHE A O 1
ATOM 3000 N N . LYS A 1 397 ? -56.576 55.660 17.987 1.00 17.77 397 LYS A N 1
ATOM 3001 C CA . LYS A 1 397 ? -57.687 56.077 18.808 1.00 20.08 397 LYS A CA 1
ATOM 3002 C C . LYS A 1 397 ? -57.753 55.247 20.068 1.00 20.96 397 LYS A C 1
ATOM 3003 O O . LYS A 1 397 ? -58.074 55.756 21.144 1.00 20.02 397 LYS A O 1
ATOM 3007 N N . ASP A 1 398 ? -57.370 53.984 19.939 1.00 22.21 398 ASP A N 1
ATOM 3008 C CA . ASP A 1 398 ? -57.718 52.989 20.935 1.00 24.04 398 ASP A CA 1
ATOM 3009 C C . ASP A 1 398 ? -56.538 52.104 21.371 1.00 21.92 398 ASP A C 1
ATOM 3010 O O . ASP A 1 398 ? -55.748 51.654 20.542 1.00 21.69 398 ASP A O 1
ATOM 3015 N N . GLU A 1 399 ? -56.440 51.853 22.675 1.00 20.66 399 GLU A N 1
ATOM 3016 C CA . GLU A 1 399 ? -55.358 51.055 23.265 1.00 18.54 399 GLU A CA 1
ATOM 3017 C C . GLU A 1 399 ? -55.275 49.636 22.687 1.00 17.57 399 GLU A C 1
ATOM 3018 O O . GLU A 1 399 ? -54.224 49.200 22.241 1.00 19.71 399 GLU A O 1
ATOM 3024 N N . ALA A 1 400 ? -56.385 48.920 22.681 1.00 17.49 400 ALA A N 1
ATOM 3025 C CA . ALA A 1 400 ? -56.434 47.602 22.071 1.00 17.13 400 ALA A CA 1
ATOM 3026 C C . ALA A 1 400 ? -55.998 47.689 20.609 1.00 18.33 400 ALA A C 1
ATOM 3027 O O . ALA A 1 400 ? -55.214 46.847 20.151 1.00 19.60 400 ALA A O 1
ATOM 3029 N N . ASP A 1 401 ? -56.504 48.704 19.892 1.00 16.86 401 ASP A N 1
ATOM 3030 C CA . ASP A 1 401 ? -56.144 48.912 18.506 1.00 17.51 401 ASP A CA 1
ATOM 3031 C C . ASP A 1 401 ? -54.633 49.103 18.297 1.00 16.18 401 ASP A C 1
ATOM 3032 O O . ASP A 1 401 ? -54.028 48.427 17.465 1.00 14.52 401 ASP A O 1
ATOM 3037 N N . VAL A 1 402 ? -54.026 50.011 19.058 1.00 15.69 402 VAL A N 1
ATOM 3038 C CA . VAL A 1 402 ? -52.584 50.243 18.928 1.00 14.69 402 VAL A CA 1
ATOM 3039 C C . VAL A 1 402 ? -51.720 49.009 19.282 1.00 14.25 402 VAL A C 1
ATOM 3040 O O . VAL A 1 402 ? -50.674 48.799 18.666 1.00 14.07 402 VAL A O 1
ATOM 3044 N N . ILE A 1 403 ? -52.167 48.199 20.248 1.00 14.50 403 ILE A N 1
ATOM 3045 C CA . ILE A 1 403 ? -51.455 46.976 20.625 1.00 14.59 403 ILE A CA 1
ATOM 3046 C C . ILE A 1 403 ? -51.482 46.004 19.444 1.00 14.39 403 ILE A C 1
ATOM 3047 O O . ILE A 1 403 ? -50.460 45.404 19.110 1.00 13.46 403 ILE A O 1
ATOM 3052 N N . ALA A 1 404 ? -52.646 45.878 18.808 1.00 13.85 404 ALA A N 1
ATOM 3053 C CA . ALA A 1 404 ? -52.795 45.027 17.635 1.00 15.67 404 ALA A CA 1
ATOM 3054 C C . ALA A 1 404 ? -51.889 45.526 16.513 1.00 17.27 404 ALA A C 1
ATOM 3055 O O . ALA A 1 404 ? -51.225 44.728 15.852 1.00 19.51 404 ALA A O 1
ATOM 3057 N N . GLN A 1 405 ? -51.851 46.843 16.312 1.00 16.28 405 GLN A N 1
ATOM 3058 C CA . GLN A 1 405 ? -51.001 47.426 15.277 1.00 17.26 405 GLN A CA 1
ATOM 3059 C C . GLN A 1 405 ? -49.514 47.227 15.578 1.00 16.07 405 GLN A C 1
ATOM 3060 O O . GLN A 1 405 ? -48.726 46.860 14.688 1.00 16.81 405 GLN A O 1
ATOM 3066 N N . ALA A 1 406 ? -49.135 47.459 16.830 1.00 13.41 406 ALA A N 1
ATOM 3067 C CA . ALA A 1 406 ? -47.757 47.332 17.236 1.00 12.40 406 ALA A CA 1
ATOM 3068 C C . ALA A 1 406 ? -47.274 45.907 16.988 1.00 13.86 406 ALA A C 1
ATOM 3069 O O . ALA A 1 406 ? -46.180 45.715 16.466 1.00 13.95 406 ALA A O 1
ATOM 3071 N N . ASN A 1 407 ? -48.115 44.932 17.318 1.00 12.93 407 ASN A N 1
ATOM 3072 C CA . ASN A 1 407 ? -47.749 43.525 17.252 1.00 14.13 407 ASN A CA 1
ATOM 3073 C C . ASN A 1 407 ? -47.911 42.920 15.848 1.00 16.33 407 ASN A C 1
ATOM 3074 O O . ASN A 1 407 ? -47.546 41.756 15.631 1.00 17.28 407 ASN A O 1
ATOM 3079 N N . ASP A 1 408 ? -48.461 43.687 14.908 1.00 15.08 408 ASP A N 1
ATOM 3080 C CA . ASP A 1 408 ? -48.771 43.139 13.585 1.00 16.36 408 ASP A CA 1
ATOM 3081 C C . ASP A 1 408 ? -47.548 43.150 12.660 1.00 16.05 408 ASP A C 1
ATOM 3082 O O . ASP A 1 408 ? -47.499 43.866 11.657 1.00 15.97 408 ASP A O 1
ATOM 3087 N N . THR A 1 409 ? -46.565 42.339 13.022 1.00 15.75 409 THR A N 1
ATOM 3088 C CA . THR A 1 409 ? -45.273 42.317 12.363 1.00 16.17 409 THR A CA 1
ATOM 3089 C C . THR A 1 409 ? -44.535 41.044 12.759 1.00 17.25 409 THR A C 1
ATOM 3090 O O . THR A 1 409 ? -44.771 40.496 13.824 1.00 15.48 409 THR A O 1
ATOM 3094 N N . GLU A 1 410 ? -43.654 40.596 11.899 1.00 19.32 410 GLU A N 1
ATOM 3095 C CA . GLU A 1 410 ? -42.834 39.454 12.163 1.00 19.54 410 GLU A CA 1
ATOM 3096 C C . GLU A 1 410 ? -41.689 39.727 13.112 1.00 17.83 410 GLU A C 1
ATOM 3097 O O . GLU A 1 410 ? -41.144 38.825 13.639 1.00 19.29 410 GLU A O 1
ATOM 3100 N N . PHE A 1 411 ? -41.350 40.992 13.298 1.00 16.81 411 PHE A N 1
ATOM 3101 C CA . PHE A 1 411 ? -40.309 41.412 14.201 1.00 20.41 411 PHE A CA 1
ATOM 3102 C C . PHE A 1 411 ? -40.787 41.520 15.631 1.00 20.13 411 PHE A C 1
ATOM 3103 O O . PHE A 1 411 ? -41.954 41.547 15.906 1.00 22.23 411 PHE A O 1
ATOM 3111 N N . GLY A 1 412 ? -39.831 41.586 16.525 1.00 20.99 412 GLY A N 1
ATOM 3112 C CA . GLY A 1 412 ? -40.104 41.664 17.920 1.00 19.30 412 GLY A CA 1
ATOM 3113 C C . GLY A 1 412 ? -38.931 41.924 18.795 1.00 16.52 412 GLY A C 1
ATOM 3114 O O . GLY A 1 412 ? -38.725 41.238 19.730 1.00 16.33 412 GLY A O 1
ATOM 3115 N N . LEU A 1 413 ? -38.205 42.970 18.486 1.00 15.10 413 LEU A N 1
ATOM 3116 C CA . LEU A 1 413 ? -37.084 43.385 19.275 1.00 16.72 413 LEU A CA 1
ATOM 3117 C C . LEU A 1 413 ? -37.418 44.436 20.354 1.00 15.66 413 LEU A C 1
ATOM 3118 O O . LEU A 1 413 ? -37.677 44.081 21.458 1.00 16.87 413 LEU A O 1
ATOM 3123 N N . ALA A 1 414 ? -37.421 45.717 20.013 1.00 15.35 414 ALA A N 1
ATOM 3124 C CA . ALA A 1 414 ? -37.765 46.751 21.000 1.00 14.66 414 ALA A CA 1
ATOM 3125 C C . ALA A 1 414 ? -39.068 47.461 20.686 1.00 13.92 414 ALA A C 1
ATOM 3126 O O . ALA A 1 414 ? -39.422 47.641 19.528 1.00 15.18 414 ALA A O 1
ATOM 3128 N N . ALA A 1 415 ? -39.771 47.858 21.729 1.00 12.58 415 ALA A N 1
ATOM 3129 C CA . ALA A 1 415 ? -40.945 48.702 21.617 1.00 12.84 415 ALA A CA 1
ATOM 3130 C C . ALA A 1 415 ? -40.881 49.706 22.775 1.00 13.81 415 ALA A C 1
ATOM 3131 O O . ALA A 1 415 ? -40.219 49.463 23.789 1.00 12.80 415 ALA A O 1
ATOM 3133 N N . TYR A 1 416 ? -41.547 50.847 22.599 1.00 14.22 416 TYR A N 1
ATOM 3134 C CA . TYR A 1 416 ? -41.583 51.906 23.625 1.00 13.55 416 TYR A CA 1
ATOM 3135 C C . TYR A 1 416 ? -42.990 52.434 23.765 1.00 13.22 416 TYR A C 1
ATOM 3136 O O . TYR A 1 416 ? -43.739 52.501 22.769 1.00 14.36 416 TYR A O 1
ATOM 3145 N N . PHE A 1 417 ? -43.352 52.827 24.991 1.00 12.85 417 PHE A N 1
ATOM 3146 C CA . PHE A 1 417 ? -44.597 53.577 25.176 1.00 11.99 417 PHE A CA 1
ATOM 3147 C C . PHE A 1 417 ? -44.562 54.544 26.358 1.00 12.42 417 PHE A C 1
ATOM 3148 O O . PHE A 1 417 ? -43.799 54.368 27.309 1.00 10.22 417 PHE A O 1
ATOM 3156 N N . TYR A 1 418 ? -45.389 55.576 26.258 1.00 11.72 418 TYR A N 1
ATOM 3157 C CA . TYR A 1 418 ? -45.487 56.607 27.284 1.00 11.34 418 TYR A CA 1
ATOM 3158 C C . TYR A 1 418 ? -46.926 56.659 27.789 1.00 11.22 418 TYR A C 1
ATOM 3159 O O . TYR A 1 418 ? -47.869 56.878 27.011 1.00 11.32 418 TYR A O 1
ATOM 3168 N N . ALA A 1 419 ? -47.072 56.445 29.094 1.00 11.10 419 ALA A N 1
ATOM 3169 C CA . ALA A 1 419 ? -48.360 56.472 29.785 1.00 10.92 419 ALA A CA 1
ATOM 3170 C C . ALA A 1 419 ? -48.086 56.561 31.288 1.00 13.95 419 ALA A C 1
ATOM 3171 O O . ALA A 1 419 ? -47.029 56.132 31.745 1.00 12.44 419 ALA A O 1
ATOM 3173 N N . ARG A 1 420 ? -49.038 57.112 32.041 1.00 14.07 420 ARG A N 1
ATOM 3174 C CA . ARG A 1 420 ? -48.877 57.313 33.489 1.00 16.42 420 ARG A CA 1
ATOM 3175 C C . ARG A 1 420 ? -49.787 56.401 34.329 1.00 16.13 420 ARG A C 1
ATOM 3176 O O . ARG A 1 420 ? -49.512 56.151 35.502 1.00 17.80 420 ARG A O 1
ATOM 3184 N N . ASP A 1 421 ? -50.878 55.926 33.736 1.00 14.83 421 ASP A N 1
ATOM 3185 C CA . ASP A 1 421 ? -51.795 55.031 34.424 1.00 16.26 421 ASP A CA 1
ATOM 3186 C C . ASP A 1 421 ? -51.221 53.631 34.690 1.00 16.14 421 ASP A C 1
ATOM 3187 O O . ASP A 1 421 ? -50.836 52.921 33.750 1.00 15.13 421 ASP A O 1
ATOM 3192 N N . LEU A 1 422 ? -51.191 53.236 35.966 1.00 14.35 422 LEU A N 1
ATOM 3193 C CA . LEU A 1 422 ? -50.572 51.970 36.375 1.00 16.04 422 LEU A CA 1
ATOM 3194 C C . LEU A 1 422 ? -51.133 50.757 35.597 1.00 16.02 422 LEU A C 1
ATOM 3195 O O . LEU A 1 422 ? -50.386 49.980 34.994 1.00 15.67 422 LEU A O 1
ATOM 3200 N N . SER A 1 423 ? -52.453 50.626 35.602 1.00 16.93 423 SER A N 1
ATOM 3201 C CA . SER A 1 423 ? -53.131 49.513 34.944 1.00 17.94 423 SER A CA 1
ATOM 3202 C C . SER A 1 423 ? -52.878 49.443 33.452 1.00 17.44 423 SER A C 1
ATOM 3203 O O . SER A 1 423 ? -52.672 48.360 32.895 1.00 18.80 423 SER A O 1
ATOM 3206 N N . ARG A 1 424 ? -52.913 50.603 32.801 1.00 16.98 424 ARG A N 1
ATOM 3207 C CA . ARG A 1 424 ? -52.507 50.725 31.398 1.00 16.27 424 ARG A CA 1
ATOM 3208 C C . ARG A 1 424 ? -51.073 50.242 31.164 1.00 17.55 424 ARG A C 1
ATOM 3209 O O . ARG A 1 424 ? -50.819 49.517 30.194 1.00 19.20 424 ARG A O 1
ATOM 3217 N N . VAL A 1 425 ? -50.151 50.655 32.040 1.00 17.10 425 VAL A N 1
ATOM 3218 C CA . VAL A 1 425 ? -48.755 50.302 31.894 1.00 16.64 425 VAL A CA 1
ATOM 3219 C C . VAL A 1 425 ? -48.626 48.779 31.892 1.00 18.08 425 VAL A C 1
ATOM 3220 O O . VAL A 1 425 ? -47.954 48.216 31.018 1.00 18.57 425 VAL A O 1
ATOM 3224 N N . PHE A 1 426 ? -49.279 48.120 32.848 1.00 17.62 426 PHE A N 1
ATOM 3225 C CA . PHE A 1 426 ? -49.193 46.667 32.963 1.00 17.78 426 PHE A CA 1
ATOM 3226 C C . PHE A 1 426 ? -49.763 46.001 31.714 1.00 17.02 426 PHE A C 1
ATOM 3227 O O . PHE A 1 426 ? -49.114 45.141 31.113 1.00 17.71 426 PHE A O 1
ATOM 3235 N N . ARG A 1 427 ? -50.977 46.401 31.332 1.00 14.73 427 ARG A N 1
ATOM 3236 C CA . ARG A 1 427 ? -51.690 45.826 30.187 1.00 14.70 427 ARG A CA 1
ATOM 3237 C C . ARG A 1 427 ? -50.868 45.940 28.911 1.00 14.72 427 ARG A C 1
ATOM 3238 O O . ARG A 1 427 ? -50.719 44.959 28.161 1.00 14.66 427 ARG A O 1
ATOM 3246 N N . VAL A 1 428 ? -50.348 47.133 28.644 1.00 12.50 428 VAL A N 1
ATOM 3247 C CA . VAL A 1 428 ? -49.595 47.346 27.411 1.00 13.25 428 VAL A CA 1
ATOM 3248 C C . VAL A 1 428 ? -48.228 46.655 27.492 1.00 14.28 428 VAL A C 1
ATOM 3249 O O . VAL A 1 428 ? -47.846 45.955 26.571 1.00 15.02 428 VAL A O 1
ATOM 3253 N N . GLY A 1 429 ? -47.515 46.833 28.605 1.00 15.74 429 GLY A N 1
ATOM 3254 C CA . GLY A 1 429 ? -46.229 46.183 28.811 1.00 16.33 429 GLY A CA 1
ATOM 3255 C C . GLY A 1 429 ? -46.301 44.673 28.616 1.00 18.03 429 GLY A C 1
ATOM 3256 O O . GLY A 1 429 ? -45.435 44.072 27.965 1.00 17.73 429 GLY A O 1
ATOM 3257 N N . GLU A 1 430 ? -47.338 44.055 29.175 1.00 16.56 430 GLU A N 1
ATOM 3258 C CA . GLU A 1 430 ? -47.496 42.616 29.073 1.00 15.06 430 GLU A CA 1
ATOM 3259 C C . GLU A 1 430 ? -47.909 42.151 27.668 1.00 13.74 430 GLU A C 1
ATOM 3260 O O . GLU A 1 430 ? -47.447 41.110 27.209 1.00 11.15 430 GLU A O 1
ATOM 3266 N N . ALA A 1 431 ? -48.737 42.942 26.980 1.00 12.21 431 ALA A N 1
ATOM 3267 C CA . ALA A 1 431 ? -49.309 42.534 25.700 1.00 13.16 431 ALA A CA 1
ATOM 3268 C C . ALA A 1 431 ? -48.393 42.759 24.503 1.00 14.50 431 ALA A C 1
ATOM 3269 O O . ALA A 1 431 ? -48.585 42.155 23.454 1.00 15.17 431 ALA A O 1
ATOM 3271 N N . LEU A 1 432 ? -47.421 43.650 24.638 1.00 14.52 432 LEU A N 1
ATOM 3272 C CA . LEU A 1 432 ? -46.489 43.919 23.544 1.00 12.98 432 LEU A CA 1
ATOM 3273 C C . LEU A 1 432 ? -45.624 42.689 23.266 1.00 14.21 432 LEU A C 1
ATOM 3274 O O . LEU A 1 432 ? -45.009 42.135 24.172 1.00 15.15 432 LEU A O 1
ATOM 3279 N N . GLU A 1 433 ? -45.588 42.264 22.005 1.00 13.89 433 GLU A N 1
ATOM 3280 C CA . GLU A 1 433 ? -44.783 41.117 21.601 1.00 15.53 433 GLU A CA 1
ATOM 3281 C C . GLU A 1 433 ? -43.354 41.522 21.222 1.00 14.88 433 GLU A C 1
ATOM 3282 O O . GLU A 1 433 ? -42.948 41.437 20.049 1.00 14.22 433 GLU A O 1
ATOM 3288 N N . TYR A 1 434 ? -42.596 41.946 22.232 1.00 15.48 434 TYR A N 1
ATOM 3289 C CA . TYR A 1 434 ? -41.240 42.433 22.035 1.00 14.33 434 TYR A CA 1
ATOM 3290 C C . TYR A 1 434 ? -40.332 41.896 23.151 1.00 15.40 434 TYR A C 1
ATOM 3291 O O . TYR A 1 434 ? -40.808 41.602 24.242 1.00 14.06 434 TYR A O 1
ATOM 3300 N N . GLY A 1 435 ? -39.037 41.758 22.856 1.00 13.98 435 GLY A N 1
ATOM 3301 C CA . GLY A 1 435 ? -38.066 41.329 23.847 1.00 13.39 435 GLY A CA 1
ATOM 3302 C C . GLY A 1 435 ? -37.629 42.441 24.790 1.00 15.04 435 GLY A C 1
ATOM 3303 O O . GLY A 1 435 ? -37.190 42.181 25.904 1.00 15.31 435 GLY A O 1
ATOM 3304 N N . ILE A 1 436 ? -37.756 43.681 24.337 1.00 16.01 436 ILE A N 1
ATOM 3305 C CA . ILE A 1 436 ? -37.346 44.861 25.092 1.00 16.87 436 ILE A CA 1
ATOM 3306 C C . ILE A 1 436 ? -38.481 45.880 25.041 1.00 16.61 436 ILE A C 1
ATOM 3307 O O . ILE A 1 436 ? -38.998 46.190 23.948 1.00 13.56 436 ILE A O 1
ATOM 3312 N N . VAL A 1 437 ? -38.880 46.382 26.215 1.00 16.47 437 VAL A N 1
ATOM 3313 C CA . VAL A 1 437 ? -39.936 47.390 26.283 1.00 15.37 437 VAL A CA 1
ATOM 3314 C C . VAL A 1 437 ? -39.519 48.568 27.143 1.00 15.38 437 VAL A C 1
ATOM 3315 O O . VAL A 1 437 ? -39.362 48.419 28.362 1.00 16.15 437 VAL A O 1
ATOM 3319 N N . GLY A 1 438 ? -39.336 49.728 26.507 1.00 15.52 438 GLY A N 1
ATOM 3320 C CA . GLY A 1 438 ? -39.073 50.987 27.222 1.00 13.26 438 GLY A CA 1
ATOM 3321 C C . GLY A 1 438 ? -40.384 51.637 27.627 1.00 14.57 438 GLY A C 1
ATOM 3322 O O . GLY A 1 438 ? -41.262 51.820 26.787 1.00 13.13 438 GLY A O 1
ATOM 3323 N N . ILE A 1 439 ? -40.516 51.985 28.910 1.00 13.27 439 ILE A N 1
ATOM 3324 C CA . ILE A 1 439 ? -41.738 52.591 29.462 1.00 12.37 439 ILE A CA 1
ATOM 3325 C C . ILE A 1 439 ? -41.420 53.959 30.037 1.00 12.70 439 ILE A C 1
ATOM 3326 O O . ILE A 1 439 ? -40.704 54.068 31.038 1.00 13.80 439 ILE A O 1
ATOM 3331 N N . ASN A 1 440 ? -41.947 55.004 29.396 1.00 11.55 440 ASN A N 1
ATOM 3332 C CA . ASN A 1 440 ? -41.627 56.395 29.730 1.00 10.79 440 ASN A CA 1
ATOM 3333 C C . ASN A 1 440 ? -40.161 56.758 29.602 1.00 12.27 440 ASN A C 1
ATOM 3334 O O . ASN A 1 440 ? -39.692 57.703 30.220 1.00 13.67 440 ASN A O 1
ATOM 3339 N N . THR A 1 441 ? -39.442 56.018 28.773 1.00 13.50 441 THR A N 1
ATOM 3340 C CA . THR A 1 441 ? -38.061 56.341 28.454 1.00 15.85 441 THR A CA 1
ATOM 3341 C C . THR A 1 441 ? -37.729 55.845 27.049 1.00 17.84 441 THR A C 1
ATOM 3342 O O . THR A 1 441 ? -38.241 54.805 26.613 1.00 17.58 441 THR A O 1
ATOM 3346 N N . GLY A 1 442 ? -36.888 56.603 26.351 1.00 19.05 442 GLY A N 1
ATOM 3347 C CA . GLY A 1 442 ? -36.454 56.238 25.011 1.00 23.22 442 GLY A CA 1
ATOM 3348 C C . GLY A 1 442 ? -35.092 55.583 24.977 1.00 24.76 442 GLY A C 1
ATOM 3349 O O . GLY A 1 442 ? -34.666 55.097 23.920 1.00 28.31 442 GLY A O 1
ATOM 3350 N N . ILE A 1 443 ? -34.419 55.571 26.130 1.00 24.59 443 ILE A N 1
ATOM 3351 C CA . ILE A 1 443 ? -33.085 54.990 26.263 1.00 27.01 443 ILE A CA 1
ATOM 3352 C C . ILE A 1 443 ? -33.029 53.859 27.305 1.00 28.03 443 ILE A C 1
ATOM 3353 O O . ILE A 1 443 ? -33.068 54.075 28.535 1.00 29.50 443 ILE A O 1
ATOM 3357 N N . ILE A 1 444 ? -32.895 52.652 26.775 1.00 27.26 444 ILE A N 1
ATOM 3358 C CA . ILE A 1 444 ? -33.005 51.415 27.530 1.00 26.37 444 ILE A CA 1
ATOM 3359 C C . ILE A 1 444 ? -31.659 50.684 27.697 1.00 25.63 444 ILE A C 1
ATOM 3360 O O . ILE A 1 444 ? -31.575 49.731 28.452 1.00 25.08 444 ILE A O 1
ATOM 3365 N N . SER A 1 445 ? -30.623 51.144 26.992 1.00 24.04 445 SER A N 1
ATOM 3366 C CA . SER A 1 445 ? -29.321 50.472 26.915 1.00 22.84 445 SER A CA 1
ATOM 3367 C C . SER A 1 445 ? -28.552 50.362 28.232 1.00 20.68 445 SER A C 1
ATOM 3368 O O . SER A 1 445 ? -28.387 51.349 28.937 1.00 22.60 445 SER A O 1
ATOM 3371 N N . ASN A 1 446 ? -28.110 49.144 28.551 1.00 18.12 446 ASN A N 1
ATOM 3372 C CA . ASN A 1 446 ? -27.145 48.873 29.631 1.00 18.90 446 ASN A CA 1
ATOM 3373 C C . ASN A 1 446 ? -26.624 47.427 29.541 1.00 17.83 446 ASN A C 1
ATOM 3374 O O . ASN A 1 446 ? -27.168 46.618 28.787 1.00 20.16 446 ASN A O 1
ATOM 3379 N N . GLU A 1 447 ? -25.604 47.094 30.336 1.00 14.54 447 GLU A N 1
ATOM 3380 C CA . GLU A 1 447 ? -24.995 45.768 30.281 1.00 12.68 447 GLU A CA 1
ATOM 3381 C C . GLU A 1 447 ? -25.642 44.755 31.236 1.00 13.54 447 GLU A C 1
ATOM 3382 O O . GLU A 1 447 ? -25.416 43.554 31.119 1.00 13.51 447 GLU A O 1
ATOM 3388 N N . VAL A 1 448 ? -26.466 45.246 32.161 1.00 13.67 448 VAL A N 1
ATOM 3389 C CA . VAL A 1 448 ? -26.983 44.431 33.275 1.00 12.25 448 VAL A CA 1
ATOM 3390 C C . VAL A 1 448 ? -28.316 43.725 32.994 1.00 13.98 448 VAL A C 1
ATOM 3391 O O . VAL A 1 448 ? -28.671 42.788 33.729 1.00 15.85 448 VAL A O 1
ATOM 3395 N N . ALA A 1 449 ? -29.036 44.172 31.956 1.00 12.03 449 ALA A N 1
ATOM 3396 C CA . ALA A 1 449 ? -30.346 43.599 31.572 1.00 12.56 449 ALA A CA 1
ATOM 3397 C C . ALA A 1 449 ? -30.259 42.785 30.272 1.00 15.06 449 ALA A C 1
ATOM 3398 O O . ALA A 1 449 ? -29.451 43.115 29.401 1.00 15.61 449 ALA A O 1
ATOM 3400 N N . PRO A 1 450 ? -31.092 41.731 30.129 1.00 15.31 450 PRO A N 1
ATOM 3401 C CA . PRO A 1 450 ? -31.066 40.913 28.902 1.00 15.53 450 PRO A CA 1
ATOM 3402 C C . PRO A 1 450 ? -31.679 41.642 27.688 1.00 16.51 450 PRO A C 1
ATOM 3403 O O . PRO A 1 450 ? -32.843 42.074 27.740 1.00 15.80 450 PRO A O 1
ATOM 3407 N N . PHE A 1 451 ? -30.876 41.750 26.631 1.00 14.16 451 PHE A N 1
ATOM 3408 C CA A PHE A 1 451 ? -31.204 42.455 25.396 0.50 14.77 451 PHE A CA 1
ATOM 3409 C CA B PHE A 1 451 ? -31.259 42.427 25.404 0.50 16.02 451 PHE A CA 1
ATOM 3410 C C . PHE A 1 451 ? -31.310 41.418 24.274 1.00 15.96 451 PHE A C 1
ATOM 3411 O O . PHE A 1 451 ? -30.328 40.718 23.992 1.00 16.38 451 PHE A O 1
ATOM 3426 N N . GLY A 1 452 ? -32.473 41.325 23.634 1.00 14.47 452 GLY A N 1
ATOM 3427 C CA . GLY A 1 452 ? -32.653 40.402 22.521 1.00 13.39 452 GLY A CA 1
ATOM 3428 C C . GLY A 1 452 ? -34.078 40.406 22.017 1.00 15.81 452 GLY A C 1
ATOM 3429 O O . GLY A 1 452 ? -34.952 41.041 22.614 1.00 14.25 452 GLY A O 1
ATOM 3430 N N . GLY A 1 453 ? -34.317 39.694 20.922 1.00 15.60 453 GLY A N 1
ATOM 3431 C CA . GLY A 1 453 ? -35.616 39.724 20.280 1.00 15.67 453 GLY A CA 1
ATOM 3432 C C . GLY A 1 453 ? -36.399 38.424 20.346 1.00 16.07 453 GLY A C 1
ATOM 3433 O O . GLY A 1 453 ? -35.847 37.345 20.607 1.00 19.38 453 GLY A O 1
ATOM 3434 N N . ILE A 1 454 ? -37.695 38.534 20.150 1.00 14.70 454 ILE A N 1
ATOM 3435 C CA . ILE A 1 454 ? -38.569 37.395 19.938 1.00 13.05 454 ILE A CA 1
ATOM 3436 C C . ILE A 1 454 ? -39.001 37.359 18.486 1.00 13.18 454 ILE A C 1
ATOM 3437 O O . ILE A 1 454 ? -38.706 38.237 17.746 1.00 11.76 454 ILE A O 1
ATOM 3442 N N . LYS A 1 455 ? -39.689 36.315 18.088 1.00 12.26 455 LYS A N 1
ATOM 3443 C CA . LYS A 1 455 ? -40.128 36.151 16.723 1.00 13.21 455 LYS A CA 1
ATOM 3444 C C . LYS A 1 455 ? -38.985 36.187 15.709 1.00 13.29 455 LYS A C 1
ATOM 3445 O O . LYS A 1 455 ? -37.973 35.593 15.921 1.00 13.11 455 LYS A O 1
ATOM 3451 N N . ALA A 1 456 ? -39.164 36.908 14.627 1.00 11.17 456 ALA A N 1
ATOM 3452 C CA . ALA A 1 456 ? -38.138 37.012 13.622 1.00 11.04 456 ALA A CA 1
ATOM 3453 C C . ALA A 1 456 ? -36.938 37.860 13.995 1.00 12.55 456 ALA A C 1
ATOM 3454 O O . ALA A 1 456 ? -35.966 37.846 13.317 1.00 14.71 456 ALA A O 1
ATOM 3456 N N . SER A 1 457 ? -37.027 38.548 15.110 1.00 12.41 457 SER A N 1
ATOM 3457 C CA . SER A 1 457 ? -35.960 39.362 15.615 1.00 13.49 457 SER A CA 1
ATOM 3458 C C . SER A 1 457 ? -34.733 38.703 16.263 1.00 15.24 457 SER A C 1
ATOM 3459 O O . SER A 1 457 ? -33.807 39.380 16.599 1.00 14.10 457 SER A O 1
ATOM 3462 N N . GLY A 1 458 ? -34.723 37.394 16.427 1.00 15.58 458 GLY A N 1
ATOM 3463 C CA . GLY A 1 458 ? -33.555 36.739 16.960 1.00 15.05 458 GLY A CA 1
ATOM 3464 C C . GLY A 1 458 ? -33.695 35.605 17.935 1.00 15.74 458 GLY A C 1
ATOM 3465 O O . GLY A 1 458 ? -34.755 35.082 18.113 1.00 16.20 458 GLY A O 1
ATOM 3466 N N . LEU A 1 459 ? -32.569 35.214 18.515 1.00 15.35 459 LEU A N 1
ATOM 3467 C CA . LEU A 1 459 ? -32.459 34.112 19.460 1.00 15.33 459 LEU A CA 1
ATOM 3468 C C . LEU A 1 459 ? -31.399 34.471 20.491 1.00 14.37 459 LEU A C 1
ATOM 3469 O O . LEU A 1 459 ? -30.333 34.996 20.133 1.00 14.29 459 LEU A O 1
ATOM 3474 N N . GLY A 1 460 ? -31.665 34.134 21.754 1.00 13.64 460 GLY A N 1
ATOM 3475 C CA . GLY A 1 460 ? -30.718 34.383 22.839 1.00 13.49 460 GLY A CA 1
ATOM 3476 C C . GLY A 1 460 ? -30.763 35.829 23.311 1.00 15.26 460 GLY A C 1
ATOM 3477 O O . GLY A 1 460 ? -31.489 36.661 22.740 1.00 15.46 460 GLY A O 1
ATOM 3478 N N . ARG A 1 461 ? -29.991 36.118 24.357 1.00 14.70 461 ARG A N 1
ATOM 3479 C CA . ARG A 1 461 ? -29.961 37.433 24.986 1.00 14.26 461 ARG A CA 1
ATOM 3480 C C . ARG A 1 461 ? -28.526 37.879 25.212 1.00 14.09 461 ARG A C 1
ATOM 3481 O O . ARG A 1 461 ? -27.671 37.061 25.470 1.00 14.10 461 ARG A O 1
ATOM 3489 N N . GLU A 1 462 ? -28.284 39.182 25.126 1.00 13.07 462 GLU A N 1
ATOM 3490 C CA . GLU A 1 462 ? -26.973 39.747 25.391 1.00 16.01 462 GLU A CA 1
ATOM 3491 C C . GLU A 1 462 ? -27.026 40.637 26.631 1.00 15.73 462 GLU A C 1
ATOM 3492 O O . GLU A 1 462 ? -28.080 41.195 26.937 1.00 14.57 462 GLU A O 1
ATOM 3498 N N . GLY A 1 463 ? -25.898 40.745 27.339 1.00 11.14 463 GLY A N 1
ATOM 3499 C CA . GLY A 1 463 ? -25.843 41.420 28.639 1.00 11.87 463 GLY A CA 1
ATOM 3500 C C . GLY A 1 463 ? -26.540 40.606 29.726 1.00 12.07 463 GLY A C 1
ATOM 3501 O O . GLY A 1 463 ? -27.198 39.599 29.427 1.00 8.97 463 GLY A O 1
ATOM 3502 N N . SER A 1 464 ? -26.404 41.050 30.980 1.00 11.61 464 SER A N 1
ATOM 3503 C CA . SER A 1 464 ? -27.031 40.418 32.186 1.00 12.26 464 SER A CA 1
ATOM 3504 C C . SER A 1 464 ? -26.483 39.033 32.553 1.00 13.08 464 SER A C 1
ATOM 3505 O O . SER A 1 464 ? -25.621 38.485 31.854 1.00 12.73 464 SER A O 1
ATOM 3508 N N . LYS A 1 465 ? -27.023 38.460 33.629 1.00 11.61 465 LYS A N 1
ATOM 3509 C CA . LYS A 1 465 ? -26.732 37.065 33.990 1.00 13.63 465 LYS A CA 1
ATOM 3510 C C . LYS A 1 465 ? -27.172 36.084 32.897 1.00 14.72 465 LYS A C 1
ATOM 3511 O O . LYS A 1 465 ? -26.551 35.021 32.735 1.00 14.40 465 LYS A O 1
ATOM 3517 N N . TYR A 1 466 ? -28.220 36.443 32.138 1.00 15.10 466 TYR A N 1
ATOM 3518 C CA . TYR A 1 466 ? -28.707 35.569 31.051 1.00 16.62 466 TYR A CA 1
ATOM 3519 C C . TYR A 1 466 ? -27.709 35.485 29.884 1.00 15.78 466 TYR A C 1
ATOM 3520 O O . TYR A 1 466 ? -27.601 34.439 29.231 1.00 18.00 466 TYR A O 1
ATOM 3529 N N . GLY A 1 467 ? -26.967 36.569 29.663 1.00 17.06 467 GLY A N 1
ATOM 3530 C CA . GLY A 1 467 ? -26.043 36.695 28.528 1.00 18.03 467 GLY A CA 1
ATOM 3531 C C . GLY A 1 467 ? -24.958 35.631 28.432 1.00 18.75 467 GLY A C 1
ATOM 3532 O O . GLY A 1 467 ? -24.628 35.189 27.342 1.00 22.09 467 GLY A O 1
ATOM 3533 N N . ILE A 1 468 ? -24.415 35.203 29.565 1.00 17.61 468 ILE A N 1
ATOM 3534 C CA . ILE A 1 468 ? -23.342 34.192 29.578 1.00 17.17 468 ILE A CA 1
ATOM 3535 C C . ILE A 1 468 ? -23.831 32.754 29.330 1.00 19.45 468 ILE A C 1
ATOM 3536 O O . ILE A 1 468 ? -23.064 31.900 28.857 1.00 19.67 468 ILE A O 1
ATOM 3541 N N A GLU A 1 469 ? -25.103 32.508 29.669 0.50 19.97 469 GLU A N 1
ATOM 3542 N N B GLU A 1 469 ? -25.098 32.503 29.621 0.50 18.75 469 GLU A N 1
ATOM 3543 C CA A GLU A 1 469 ? -25.792 31.233 29.444 0.50 21.67 469 GLU A CA 1
ATOM 3544 C CA B GLU A 1 469 ? -25.661 31.178 29.468 0.50 19.35 469 GLU A CA 1
ATOM 3545 C C A GLU A 1 469 ? -25.530 30.683 28.043 0.50 21.50 469 GLU A C 1
ATOM 3546 C C B GLU A 1 469 ? -25.612 30.652 28.027 0.50 20.16 469 GLU A C 1
ATOM 3547 O O A GLU A 1 469 ? -25.211 29.500 27.885 0.50 18.59 469 GLU A O 1
ATOM 3548 O O B GLU A 1 469 ? -25.503 29.439 27.826 0.50 17.24 469 GLU A O 1
ATOM 3559 N N . ASP A 1 470 ? -25.659 31.559 27.042 1.00 21.71 470 ASP A N 1
ATOM 3560 C CA . ASP A 1 470 ? -25.582 31.181 25.622 1.00 22.77 470 ASP A CA 1
ATOM 3561 C C . ASP A 1 470 ? -24.217 30.617 25.226 1.00 20.74 470 ASP A C 1
ATOM 3562 O O . ASP A 1 470 ? -24.083 29.978 24.170 1.00 22.63 470 ASP A O 1
ATOM 3567 N N . TYR A 1 471 ? -23.218 30.852 26.080 1.00 17.42 471 TYR A N 1
ATOM 3568 C CA . TYR A 1 471 ? -21.827 30.453 25.827 1.00 14.18 471 TYR A CA 1
ATOM 3569 C C . TYR A 1 471 ? -21.398 29.286 26.707 1.00 14.44 471 TYR A C 1
ATOM 3570 O O . TYR A 1 471 ? -20.237 28.883 26.683 1.00 14.63 471 TYR A O 1
ATOM 3579 N N . LEU A 1 472 ? -22.346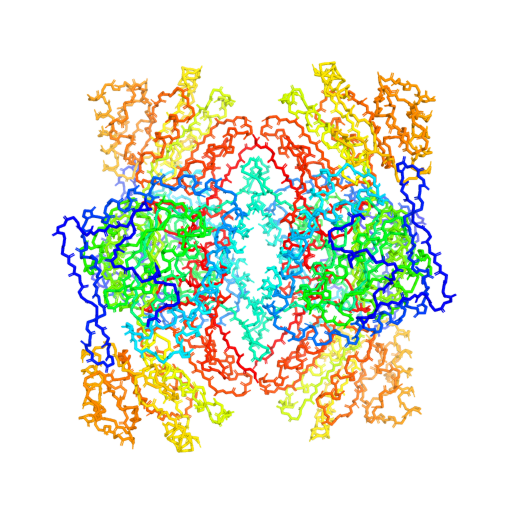 28.754 27.479 1.00 13.42 472 LEU A N 1
ATOM 3580 C CA . LEU A 1 472 ? -22.116 27.605 28.348 1.00 14.59 472 LEU A CA 1
ATOM 3581 C C . LEU A 1 472 ? -22.923 26.381 27.916 1.00 16.02 472 LEU A C 1
ATOM 3582 O O . LEU A 1 472 ? -23.958 26.516 27.254 1.00 17.34 472 LEU A O 1
ATOM 3587 N N . GLU A 1 473 ? -22.437 25.194 28.284 1.00 16.01 473 GLU A N 1
ATOM 3588 C CA . GLU A 1 473 ? -23.231 23.960 28.192 1.00 14.44 473 GLU A CA 1
ATOM 3589 C C . GLU A 1 473 ? -23.490 23.458 29.587 1.00 14.68 473 GLU A C 1
ATOM 3590 O O . GLU A 1 473 ? -22.587 23.445 30.418 1.00 14.64 473 GLU A O 1
ATOM 3596 N N . ILE A 1 474 ? -24.739 23.082 29.836 1.00 15.20 474 ILE A N 1
ATOM 3597 C CA . ILE A 1 474 ? -25.144 22.430 31.061 1.00 15.56 474 ILE A CA 1
ATOM 3598 C C . ILE A 1 474 ? -24.713 20.966 31.015 1.00 16.19 474 ILE A C 1
ATOM 3599 O O . ILE A 1 474 ? -24.970 20.259 30.029 1.00 15.11 474 ILE A O 1
ATOM 3604 N N . LYS A 1 475 ? -24.059 20.525 32.087 1.00 14.73 475 LYS A N 1
ATOM 3605 C CA . LYS A 1 475 ? -23.722 19.109 32.257 1.00 14.31 475 LYS A CA 1
ATOM 3606 C C . LYS A 1 475 ? -24.382 18.529 33.513 1.00 14.94 475 LYS A C 1
ATOM 3607 O O . LYS A 1 475 ? -24.126 19.007 34.637 1.00 13.84 475 LYS A O 1
ATOM 3613 N N . TYR A 1 476 ? -25.205 17.498 33.312 1.00 13.20 476 TYR A N 1
ATOM 3614 C CA . TYR A 1 476 ? -25.871 16.814 34.408 1.00 13.51 476 TYR A CA 1
ATOM 3615 C C . TYR A 1 476 ? -25.063 15.576 34.781 1.00 14.74 476 TYR A C 1
ATOM 3616 O O . TYR A 1 476 ? -24.806 14.714 33.938 1.00 14.63 476 TYR A O 1
ATOM 3625 N N . MET A 1 477 ? -24.652 15.516 36.049 1.00 16.74 477 MET A N 1
ATOM 3626 C CA . MET A 1 477 ? -23.948 14.367 36.583 1.00 18.08 477 MET A CA 1
ATOM 3627 C C . MET A 1 477 ? -24.781 13.665 37.639 1.00 15.66 477 MET A C 1
ATOM 3628 O O . MET A 1 477 ? -25.306 14.296 38.548 1.00 13.96 477 MET A O 1
ATOM 3633 N N . CYS A 1 478 ? -24.892 12.352 37.502 1.00 14.93 478 CYS A N 1
ATOM 3634 C CA . CYS A 1 478 ? -25.695 11.547 38.399 1.00 15.11 478 CYS A CA 1
ATOM 3635 C C . CYS A 1 478 ? -24.765 10.546 39.059 1.00 14.22 478 CYS A C 1
ATOM 3636 O O . CYS A 1 478 ? -24.233 9.667 38.386 1.00 13.14 478 CYS A O 1
ATOM 3639 N N . ILE A 1 479 ? -24.551 10.691 40.362 1.00 14.30 479 ILE A N 1
ATOM 3640 C CA . ILE A 1 479 ? -23.605 9.823 41.072 1.00 14.50 479 ILE A CA 1
ATOM 3641 C C . ILE A 1 479 ? -24.331 8.734 41.858 1.00 14.08 479 ILE A C 1
ATOM 3642 O O . ILE A 1 479 ? -25.248 9.018 42.647 1.00 12.60 479 ILE A O 1
ATOM 3647 N N . GLY A 1 480 ? -23.911 7.490 41.627 1.00 13.48 480 GLY A N 1
ATOM 3648 C CA . GLY A 1 480 ? -24.422 6.332 42.374 1.00 15.20 480 GLY A CA 1
ATOM 3649 C C . GLY A 1 480 ? -23.605 6.087 43.629 1.00 17.42 480 GLY A C 1
ATOM 3650 O O . GLY A 1 480 ? -22.393 5.913 43.566 1.00 17.85 480 GLY A O 1
ATOM 3651 N N . LEU A 1 481 ? -24.262 6.114 44.780 1.00 20.16 481 LEU A N 1
ATOM 3652 C CA . LEU A 1 481 ? -23.638 5.664 46.022 1.00 20.79 481 LEU A CA 1
ATOM 3653 C C . LEU A 1 481 ? -24.036 4.209 46.241 1.00 21.80 481 LEU A C 1
ATOM 3654 O O . LEU A 1 481 ? -23.426 3.511 47.040 1.00 25.85 481 LEU A O 1
ATOM 3659 N N . LYS B 1 1 ? -58.414 -6.112 25.245 1.00 30.83 1 LYS B N 1
ATOM 3660 C CA . LYS B 1 1 ? -57.184 -5.995 25.995 1.00 30.17 1 LYS B CA 1
ATOM 3661 C C . LYS B 1 1 ? -57.327 -5.220 27.305 1.00 27.26 1 LYS B C 1
ATOM 3662 O O . LYS B 1 1 ? -56.910 -5.663 28.351 1.00 22.51 1 LYS B O 1
ATOM 3668 N N . LEU B 1 2 ? -57.904 -4.043 27.216 1.00 25.76 2 LEU B N 1
ATOM 3669 C CA . LEU B 1 2 ? -57.758 -3.030 28.258 1.00 22.85 2 LEU B CA 1
ATOM 3670 C C . LEU B 1 2 ? -58.882 -2.970 29.280 1.00 21.41 2 LEU B C 1
ATOM 3671 O O . LEU B 1 2 ? -60.029 -3.301 28.983 1.00 20.73 2 LEU B O 1
ATOM 3676 N N . ASN B 1 3 ? -58.530 -2.545 30.494 1.00 20.86 3 ASN B N 1
ATOM 3677 C CA . ASN B 1 3 ? -59.508 -2.271 31.546 1.00 20.51 3 ASN B CA 1
ATOM 3678 C C . ASN B 1 3 ? -60.454 -1.138 31.181 1.00 18.73 3 ASN B C 1
ATOM 3679 O O . ASN B 1 3 ? -61.652 -1.211 31.473 1.00 17.18 3 ASN B O 1
ATOM 3684 N N . ASP B 1 4 ? -59.898 -0.097 30.564 1.00 17.85 4 ASP B N 1
ATOM 3685 C CA . ASP B 1 4 ? -60.658 1.027 30.044 1.00 18.68 4 ASP B CA 1
ATOM 3686 C C . ASP B 1 4 ? -60.461 1.029 28.533 1.00 20.09 4 ASP B C 1
ATOM 3687 O O . ASP B 1 4 ? -59.400 1.424 28.039 1.00 18.42 4 ASP B O 1
ATOM 3692 N N . SER B 1 5 ? -61.481 0.578 27.803 1.00 22.26 5 SER B N 1
ATOM 3693 C CA . SER B 1 5 ? -61.377 0.443 26.340 1.00 23.50 5 SER B CA 1
ATOM 3694 C C . SER B 1 5 ? -61.215 1.775 25.612 1.00 22.90 5 SER B C 1
ATOM 3695 O O . SER B 1 5 ? -60.612 1.819 24.532 1.00 22.57 5 SER B O 1
ATOM 3698 N N . ASN B 1 6 ? -61.726 2.850 26.222 1.00 21.93 6 ASN B N 1
ATOM 3699 C CA . ASN B 1 6 ? -61.663 4.189 25.629 1.00 20.66 6 ASN B CA 1
ATOM 3700 C C . ASN B 1 6 ? -60.285 4.809 25.539 1.00 19.05 6 ASN B C 1
ATOM 3701 O O . ASN B 1 6 ? -60.138 5.863 24.942 1.00 19.77 6 ASN B O 1
ATOM 3706 N N . LEU B 1 7 ? -59.283 4.144 26.113 1.00 18.81 7 LEU B N 1
ATOM 3707 C CA . LEU B 1 7 ? -57.871 4.577 26.005 1.00 17.68 7 LEU B CA 1
ATOM 3708 C C . LEU B 1 7 ? -57.251 4.222 24.665 1.00 17.45 7 LEU B C 1
ATOM 3709 O O . LEU B 1 7 ? -56.299 4.857 24.228 1.00 17.89 7 LEU B O 1
ATOM 3714 N N . PHE B 1 8 ? -57.784 3.182 24.030 1.00 16.83 8 PHE B N 1
ATOM 3715 C CA . PHE B 1 8 ? -57.347 2.786 22.699 1.00 17.35 8 PHE B CA 1
ATOM 3716 C C . PHE B 1 8 ? -58.052 3.647 21.645 1.00 16.83 8 PHE B C 1
ATOM 3717 O O . PHE B 1 8 ? -59.267 3.531 21.435 1.00 17.66 8 PHE B O 1
ATOM 3725 N N . ARG B 1 9 ? -57.282 4.525 21.007 1.00 17.57 9 ARG B N 1
ATOM 3726 C CA . ARG B 1 9 ? -57.817 5.495 20.038 1.00 17.41 9 ARG B CA 1
ATOM 3727 C C . ARG B 1 9 ? -57.241 5.282 18.651 1.00 18.27 9 ARG B C 1
ATOM 3728 O O . ARG B 1 9 ? -56.046 5.064 18.518 1.00 19.36 9 ARG B O 1
ATOM 3736 N N . GLN B 1 10 ? -58.094 5.363 17.632 1.00 16.88 10 GLN B N 1
ATOM 3737 C CA . GLN B 1 10 ? -57.691 5.151 16.254 1.00 16.96 10 GLN B CA 1
ATOM 3738 C C . GLN B 1 10 ? -58.026 6.387 15.416 1.00 17.84 10 GLN B C 1
ATOM 3739 O O . GLN B 1 10 ? -58.188 6.325 14.200 1.00 18.93 10 GLN B O 1
ATOM 3745 N N . GLN B 1 11 ? -58.109 7.518 16.101 1.00 18.82 11 GLN B N 1
ATOM 3746 C CA . GLN B 1 11 ? -58.380 8.810 15.493 1.00 17.84 11 GLN B CA 1
ATOM 3747 C C . GLN B 1 11 ? -57.474 9.857 16.103 1.00 17.65 11 GLN B C 1
ATOM 3748 O O . GLN B 1 11 ? -57.001 9.683 17.235 1.00 18.27 11 GLN B O 1
ATOM 3754 N N . ALA B 1 12 ? -57.223 10.928 15.350 1.00 16.22 12 ALA B N 1
ATOM 3755 C CA . ALA B 1 12 ? -56.373 12.010 15.805 1.00 15.37 12 ALA B CA 1
ATOM 3756 C C . ALA B 1 12 ? -57.192 12.968 16.681 1.00 15.97 12 ALA B C 1
ATOM 3757 O O . ALA B 1 12 ? -58.428 12.948 16.665 1.00 14.25 12 ALA B O 1
ATOM 3759 N N . LEU B 1 13 ? -56.504 13.796 17.462 1.00 16.01 13 LEU B N 1
ATOM 3760 C CA . LEU B 1 13 ? -57.189 14.787 18.291 1.00 15.92 13 LEU B CA 1
ATOM 3761 C C . LEU B 1 13 ? -56.871 16.206 17.849 1.00 16.72 13 LEU B C 1
ATOM 3762 O O . LEU B 1 13 ? -55.748 16.682 18.028 1.00 17.27 13 LEU B O 1
ATOM 3767 N N . ILE B 1 14 ? -57.856 16.877 17.274 1.00 16.69 14 ILE B N 1
ATOM 3768 C CA . ILE B 1 14 ? -57.675 18.260 16.840 1.00 17.26 14 ILE B CA 1
ATOM 3769 C C . ILE B 1 14 ? -58.796 19.101 17.425 1.00 17.27 14 ILE B C 1
ATOM 3770 O O . ILE B 1 14 ? -59.972 18.846 17.188 1.00 15.71 14 ILE B O 1
ATOM 3775 N N . ASN B 1 15 ? -58.406 20.093 18.222 1.00 16.79 15 ASN B N 1
ATOM 3776 C CA . ASN B 1 15 ? -59.328 21.083 18.770 1.00 16.16 15 ASN B CA 1
ATOM 3777 C C . ASN B 1 15 ? -60.428 20.420 19.562 1.00 15.28 15 ASN B C 1
ATOM 3778 O O . ASN B 1 15 ? -61.591 20.775 19.426 1.00 17.59 15 ASN B O 1
ATOM 3783 N N . GLY B 1 16 ? -60.049 19.434 20.369 1.00 16.09 16 GLY B N 1
ATOM 3784 C CA . GLY B 1 16 ? -60.990 18.683 21.199 1.00 16.34 16 GLY B CA 1
ATOM 3785 C C . GLY B 1 16 ? -61.862 17.652 20.499 1.00 18.44 16 GLY B C 1
ATOM 3786 O O . GLY B 1 16 ? -62.662 16.993 21.152 1.00 21.44 16 GLY B O 1
ATOM 3787 N N . GLU B 1 17 ? -61.710 17.505 19.187 1.00 18.18 17 GLU B N 1
ATOM 3788 C CA A GLU B 1 17 ? -62.485 16.558 18.384 0.50 18.28 17 GLU B CA 1
ATOM 3789 C CA B GLU B 1 17 ? -62.493 16.532 18.457 0.50 17.94 17 GLU B CA 1
ATOM 3790 C C . GLU B 1 17 ? -61.616 15.383 17.982 1.00 17.02 17 GLU B C 1
ATOM 3791 O O . GLU B 1 17 ? -60.470 15.568 17.585 1.00 17.08 17 GLU B O 1
ATOM 3802 N N . TRP B 1 18 ? -62.174 14.182 18.058 1.00 17.79 18 TRP B N 1
ATOM 3803 C CA . TRP B 1 18 ? -61.553 12.985 17.483 1.00 16.78 18 TRP B CA 1
ATOM 3804 C C . TRP B 1 18 ? -61.928 12.915 15.995 1.00 16.63 18 TRP B C 1
ATOM 3805 O O . TRP B 1 18 ? -63.116 12.911 15.659 1.00 16.01 18 TRP B O 1
ATOM 3816 N N . LEU B 1 19 ? -60.922 12.877 15.121 1.00 16.19 19 LEU B N 1
ATOM 3817 C CA . LEU B 1 19 ? -61.150 12.947 13.665 1.00 19.65 19 LEU B CA 1
ATOM 3818 C C . LEU B 1 19 ? -60.361 11.888 12.871 1.00 18.00 19 LEU B C 1
ATOM 3819 O O . LEU B 1 19 ? -59.295 11.450 13.308 1.00 17.21 19 LEU B O 1
ATOM 3824 N N . ASP B 1 20 ? -60.888 11.490 11.713 1.00 18.56 20 ASP B N 1
ATOM 3825 C CA . ASP B 1 20 ? -60.096 10.822 10.680 1.00 19.13 20 ASP B CA 1
ATOM 3826 C C . ASP B 1 20 ? -59.422 11.861 9.780 1.00 18.22 20 ASP B C 1
ATOM 3827 O O . ASP B 1 20 ? -59.747 13.039 9.878 1.00 17.48 20 ASP B O 1
ATOM 3832 N N . ALA B 1 21 ? -58.494 11.431 8.918 1.00 17.75 21 ALA B N 1
ATOM 3833 C CA . ALA B 1 21 ? -57.921 12.304 7.882 1.00 17.24 21 ALA B CA 1
ATOM 3834 C C . ALA B 1 21 ? -59.076 12.782 7.019 1.00 18.26 21 ALA B C 1
ATOM 3835 O O . ALA B 1 21 ? -60.060 12.063 6.897 1.00 18.27 21 ALA B O 1
ATOM 3837 N N . ASN B 1 22 ? -58.967 13.983 6.451 1.00 18.50 22 ASN B N 1
ATOM 3838 C CA . ASN B 1 22 ? -59.920 14.429 5.447 1.00 21.26 22 ASN B CA 1
ATOM 3839 C C . ASN B 1 22 ? -60.157 13.392 4.327 1.00 22.26 22 ASN B C 1
ATOM 3840 O O . ASN B 1 22 ? -61.306 13.176 3.965 1.00 22.44 22 ASN B O 1
ATOM 3845 N N . ASN B 1 23 ? -59.097 12.758 3.793 1.00 22.42 23 ASN B N 1
ATOM 3846 C CA . ASN B 1 23 ? -59.237 11.802 2.654 1.00 23.47 23 ASN B CA 1
ATOM 3847 C C . ASN B 1 23 ? -59.545 10.378 3.113 1.00 23.79 23 ASN B C 1
ATOM 3848 O O . ASN B 1 23 ? -59.644 9.446 2.307 1.00 25.95 23 ASN B O 1
ATOM 3853 N N . GLY B 1 24 ? -59.691 10.248 4.429 1.00 22.76 24 GLY B N 1
ATOM 3854 C CA . GLY B 1 24 ? -59.870 8.993 5.144 1.00 22.31 24 GLY B CA 1
ATOM 3855 C C . GLY B 1 24 ? -58.796 7.912 5.105 1.00 21.85 24 GLY B C 1
ATOM 3856 O O . GLY B 1 24 ? -59.063 6.788 5.520 1.00 22.75 24 GLY B O 1
ATOM 3857 N N . GLU B 1 25 ? -57.601 8.229 4.612 1.00 18.91 25 GLU B N 1
ATOM 3858 C CA . GLU B 1 25 ? -56.525 7.274 4.592 0.50 13.73 25 GLU B CA 1
ATOM 3859 C C . GLU B 1 25 ? -55.949 7.056 5.981 1.00 18.45 25 GLU B C 1
ATOM 3860 O O . GLU B 1 25 ? -55.922 7.982 6.825 1.00 18.82 25 GLU B O 1
ATOM 3866 N N . ALA B 1 26 ? -55.513 5.825 6.230 1.00 17.12 26 ALA B N 1
ATOM 3867 C CA . ALA B 1 26 ? -54.956 5.470 7.532 1.00 17.45 26 ALA B CA 1
ATOM 3868 C C . ALA B 1 26 ? -53.566 4.809 7.452 1.00 17.09 26 ALA B C 1
ATOM 3869 O O . ALA B 1 26 ? -53.191 4.289 6.413 1.00 17.26 26 ALA B O 1
ATOM 3871 N N . ILE B 1 27 ? -52.816 4.874 8.548 1.00 16.99 27 ILE B N 1
ATOM 3872 C CA . ILE B 1 27 ? -51.560 4.147 8.721 1.00 17.96 27 ILE B CA 1
ATOM 3873 C C . ILE B 1 27 ? -51.825 2.918 9.607 1.00 18.94 27 ILE B C 1
ATOM 3874 O O . ILE B 1 27 ? -52.282 3.067 10.740 1.00 18.93 27 ILE B O 1
ATOM 3879 N N . ASP B 1 28 ? -51.555 1.717 9.105 1.00 17.07 28 ASP B N 1
ATOM 3880 C CA . ASP B 1 28 ? -51.621 0.508 9.941 1.00 17.78 28 ASP B CA 1
ATOM 3881 C C . ASP B 1 28 ? -50.503 0.469 10.969 1.00 17.14 28 ASP B C 1
ATOM 3882 O O . ASP B 1 28 ? -49.371 0.868 10.688 1.00 16.12 28 ASP B O 1
ATOM 3887 N N . VAL B 1 29 ? -50.828 -0.018 12.156 1.00 15.84 29 VAL B N 1
ATOM 3888 C CA . VAL B 1 29 ? -49.846 -0.189 13.237 1.00 15.24 29 VAL B CA 1
ATOM 3889 C C . VAL B 1 29 ? -49.782 -1.669 13.596 1.00 14.81 29 VAL B C 1
ATOM 3890 O O . VAL B 1 29 ? -50.807 -2.271 13.871 1.00 15.48 29 VAL B O 1
ATOM 3894 N N . THR B 1 30 ? -48.589 -2.257 13.573 1.00 14.93 30 THR B N 1
ATOM 3895 C CA . THR B 1 30 ? -48.431 -3.683 13.856 1.00 15.12 30 THR B CA 1
ATOM 3896 C C . THR B 1 30 ? -47.659 -3.966 15.155 1.00 15.32 30 THR B C 1
ATOM 3897 O O . THR B 1 30 ? -46.933 -3.116 15.679 1.00 16.91 30 THR B O 1
ATOM 3901 N N . ASN B 1 31 ? -47.825 -5.174 15.670 1.00 13.87 31 ASN B N 1
ATOM 3902 C CA . ASN B 1 31 ? -47.097 -5.620 16.843 1.00 14.12 31 ASN B CA 1
ATOM 3903 C C . ASN B 1 31 ? -45.712 -6.160 16.419 1.00 14.38 31 ASN B C 1
ATOM 3904 O O . ASN B 1 31 ? -45.631 -7.142 15.687 1.00 15.77 31 ASN B O 1
ATOM 3909 N N . PRO B 1 32 ? -44.616 -5.510 16.869 1.00 14.72 32 PRO B N 1
ATOM 3910 C CA . PRO B 1 32 ? -43.251 -5.927 16.462 1.00 14.18 32 PRO B CA 1
ATOM 3911 C C . PRO B 1 32 ? -42.820 -7.326 16.913 1.00 12.84 32 PRO B C 1
ATOM 3912 O O . PRO B 1 32 ? -41.850 -7.843 16.386 1.00 12.80 32 PRO B O 1
ATOM 3916 N N . ALA B 1 33 ? -43.517 -7.907 17.891 1.00 13.52 33 ALA B N 1
ATOM 3917 C CA . ALA B 1 33 ? -43.210 -9.250 18.398 1.00 13.04 33 ALA B CA 1
ATOM 3918 C C . ALA B 1 33 ? -43.649 -10.343 17.422 1.00 15.42 33 ALA B C 1
ATOM 3919 O O . ALA B 1 33 ? -43.071 -11.420 17.415 1.00 15.77 33 ALA B O 1
ATOM 3921 N N . ASN B 1 34 ? -44.654 -10.055 16.589 1.00 16.55 34 ASN B N 1
ATOM 3922 C CA . ASN B 1 34 ? -45.286 -11.086 15.762 1.00 17.79 34 ASN B CA 1
ATOM 3923 C C . ASN B 1 34 ? -45.872 -10.619 14.424 1.00 17.92 34 ASN B C 1
ATOM 3924 O O . ASN B 1 34 ? -46.245 -11.446 13.600 1.00 18.90 34 ASN B O 1
ATOM 3929 N N . GLY B 1 35 ? -45.988 -9.311 14.218 1.00 17.88 35 GLY B N 1
ATOM 3930 C CA . GLY B 1 35 ? -46.458 -8.783 12.938 1.00 17.14 35 GLY B CA 1
ATOM 3931 C C . GLY B 1 35 ? -47.956 -8.577 12.821 1.00 18.11 35 GLY B C 1
ATOM 3932 O O . GLY B 1 35 ? -48.424 -8.116 11.794 1.00 16.81 35 GLY B O 1
ATOM 3933 N N . ASP B 1 36 ? -48.707 -8.914 13.867 1.00 19.50 36 ASP B N 1
ATOM 3934 C CA . ASP B 1 36 ? -50.159 -8.735 13.892 1.00 20.47 36 ASP B CA 1
ATOM 3935 C C . ASP B 1 36 ? -50.559 -7.284 13.776 1.00 20.49 36 ASP B C 1
ATOM 3936 O O . ASP B 1 36 ? -49.941 -6.419 14.403 1.00 19.22 36 ASP B O 1
ATOM 3941 N N . LYS B 1 37 ? -51.624 -7.021 13.014 1.00 20.47 37 LYS B N 1
ATOM 3942 C CA . LYS B 1 37 ? -52.195 -5.683 12.966 1.00 21.20 37 LYS B CA 1
ATOM 3943 C C . LYS B 1 37 ? -52.903 -5.383 14.293 1.00 19.86 37 LYS B C 1
ATOM 3944 O O . LYS B 1 37 ? -53.760 -6.150 14.743 1.00 17.94 37 LYS B O 1
ATOM 3950 N N . LEU B 1 38 ? -52.523 -4.274 14.918 1.00 18.01 38 LEU B N 1
ATOM 3951 C CA . LEU B 1 38 ? -53.179 -3.819 16.121 1.00 16.88 38 LEU B CA 1
ATOM 3952 C C . LEU B 1 38 ? -54.355 -2.896 15.783 1.00 16.89 38 LEU B C 1
ATOM 3953 O O . LEU B 1 38 ? -55.383 -2.904 16.469 1.00 16.67 38 LEU B O 1
ATOM 3958 N N . GLY B 1 39 ? -54.202 -2.114 14.720 1.00 15.11 39 GLY B N 1
ATOM 3959 C CA . GLY B 1 39 ? -55.208 -1.128 14.316 1.00 14.56 39 GLY B CA 1
ATOM 3960 C C . GLY B 1 39 ? -54.566 -0.123 13.393 1.00 14.40 39 GLY B C 1
ATOM 3961 O O . GLY B 1 39 ? -53.592 -0.438 12.698 1.00 15.04 39 GLY B O 1
ATOM 3962 N N . SER B 1 40 ? -55.085 1.098 13.393 1.00 13.76 40 SER B N 1
ATOM 3963 C CA . SER B 1 40 ? -54.557 2.121 12.513 1.00 14.07 40 SER B CA 1
ATOM 3964 C C . SER B 1 40 ? -54.839 3.501 13.077 1.00 15.84 40 SER B C 1
ATOM 3965 O O . SER B 1 40 ? -55.618 3.643 14.018 1.00 15.92 40 SER B O 1
ATOM 3968 N N . VAL B 1 41 ? -54.248 4.521 12.500 1.00 16.29 41 VAL B N 1
ATOM 3969 C CA . VAL B 1 41 ? -54.466 5.892 12.897 1.00 15.46 41 VAL B CA 1
ATOM 3970 C C . VAL B 1 41 ? -54.596 6.677 11.618 1.00 15.88 41 VAL B C 1
ATOM 3971 O O . VAL B 1 41 ? -54.122 6.248 10.605 1.00 15.40 41 VAL B O 1
ATOM 3975 N N . PRO B 1 42 ? -55.227 7.832 11.686 1.00 16.52 42 PRO B N 1
ATOM 3976 C CA . PRO B 1 42 ? -55.360 8.695 10.526 1.00 15.34 42 PRO B CA 1
ATOM 3977 C C . PRO B 1 42 ? -54.045 9.048 9.836 1.00 14.93 42 PRO B C 1
ATOM 3978 O O . PRO B 1 42 ? -53.019 9.189 10.434 1.00 14.00 42 PRO B O 1
ATOM 3982 N N . LYS B 1 43 ? -54.093 9.139 8.532 1.00 14.88 43 LYS B N 1
ATOM 3983 C CA . LYS B 1 43 ? -52.959 9.574 7.792 1.00 16.42 43 LYS B CA 1
ATOM 3984 C C . LYS B 1 43 ? -53.103 11.015 7.324 1.00 18.25 43 LYS B C 1
ATOM 3985 O O . LYS B 1 43 ? -53.288 11.271 6.179 1.00 18.86 43 LYS B O 1
ATOM 3991 N N . MET B 1 44 ? -52.989 11.956 8.236 1.00 18.10 44 MET B N 1
ATOM 3992 C CA . MET B 1 44 ? -53.161 13.355 7.924 1.00 18.89 44 MET B CA 1
ATOM 3993 C C . MET B 1 44 ? -52.007 14.043 7.227 1.00 17.12 44 MET B C 1
ATOM 3994 O O . MET B 1 44 ? -50.908 13.567 7.237 1.00 19.05 44 MET B O 1
ATOM 3999 N N . GLY B 1 45 ? -52.305 15.168 6.610 1.00 15.74 45 GLY B N 1
ATOM 4000 C CA . GLY B 1 45 ? -51.344 15.957 5.878 1.00 13.16 45 GLY B CA 1
ATOM 4001 C C . GLY B 1 45 ? -51.351 17.397 6.309 1.00 14.59 45 GLY B C 1
ATOM 4002 O O . GLY B 1 45 ? -51.753 17.671 7.408 1.00 12.54 45 GLY B O 1
ATOM 4003 N N . ALA B 1 46 ? -50.887 18.286 5.436 1.00 13.58 46 ALA B N 1
ATOM 4004 C CA . ALA B 1 46 ? -50.752 19.712 5.681 1.00 14.72 46 ALA B CA 1
ATOM 4005 C C . ALA B 1 46 ? -52.063 20.338 6.153 1.00 15.04 46 ALA B C 1
ATOM 4006 O O . ALA B 1 46 ? -52.066 21.098 7.110 1.00 16.71 46 ALA B O 1
ATOM 4008 N N . ASP B 1 47 ? -53.166 19.991 5.484 1.00 15.01 47 ASP B N 1
ATOM 4009 C CA . ASP B 1 47 ? -54.505 20.553 5.763 1.00 13.48 47 ASP B CA 1
ATOM 4010 C C . ASP B 1 47 ? -54.937 20.408 7.224 1.00 13.36 47 ASP B C 1
ATOM 4011 O O . ASP B 1 47 ? -55.328 21.381 7.865 1.00 12.79 47 ASP B O 1
ATOM 4016 N N . GLU B 1 48 ? -54.896 19.176 7.728 1.00 11.75 48 GLU B N 1
ATOM 4017 C CA . GLU B 1 48 ? -55.258 18.883 9.108 1.00 12.54 48 GLU B CA 1
ATOM 4018 C C . GLU B 1 48 ? -54.268 19.507 10.073 1.00 14.65 48 GLU B C 1
ATOM 4019 O O . GLU B 1 48 ? -54.672 20.028 11.107 1.00 14.49 48 GLU B O 1
ATOM 4025 N N . THR B 1 49 ? -52.981 19.468 9.727 1.00 15.13 49 THR B N 1
ATOM 4026 C CA . THR B 1 49 ? -51.936 20.066 10.565 1.00 15.74 49 THR B CA 1
ATOM 4027 C C . THR B 1 49 ? -52.181 21.571 10.696 1.00 17.32 49 THR B C 1
ATOM 4028 O O . THR B 1 49 ? -52.095 22.135 11.809 1.00 15.41 49 THR B O 1
ATOM 4032 N N . ARG B 1 50 ? -52.516 22.195 9.555 1.00 15.83 50 ARG B N 1
ATOM 4033 C CA . ARG B 1 50 ? -52.803 23.609 9.494 1.00 15.16 50 ARG B CA 1
ATOM 4034 C C . ARG B 1 50 ? -53.949 23.914 10.428 1.00 14.87 50 ARG B C 1
ATOM 4035 O O . ARG B 1 50 ? -53.857 24.828 11.237 1.00 14.04 50 ARG B O 1
ATOM 4043 N N . ALA B 1 51 ? -55.013 23.122 10.336 1.00 14.57 51 ALA B N 1
ATOM 4044 C CA . ALA B 1 51 ? -56.180 23.286 11.193 1.00 14.82 51 ALA B CA 1
ATOM 4045 C C . ALA B 1 51 ? -55.819 23.086 12.668 1.00 15.38 51 ALA B C 1
ATOM 4046 O O . ALA B 1 51 ? -56.347 23.772 13.529 1.00 17.39 51 ALA B O 1
ATOM 4048 N N . ALA B 1 52 ? -54.901 22.168 12.956 1.00 15.45 52 ALA B N 1
ATOM 4049 C CA . ALA B 1 52 ? -54.452 21.958 14.331 1.00 16.69 52 ALA B CA 1
ATOM 4050 C C . ALA B 1 52 ? -53.689 23.182 14.838 1.00 17.55 52 ALA B C 1
ATOM 4051 O O . ALA B 1 52 ? -53.906 23.627 15.978 1.00 18.06 52 ALA B O 1
ATOM 4053 N N . ILE B 1 53 ? -52.819 23.734 13.988 1.00 16.84 53 ILE B N 1
ATOM 4054 C CA . ILE B 1 53 ? -52.057 24.931 14.347 1.00 17.07 53 ILE B CA 1
ATOM 4055 C C . ILE B 1 53 ? -52.989 26.108 14.648 1.00 17.63 53 ILE B C 1
ATOM 4056 O O . ILE B 1 53 ? -52.758 26.855 15.620 1.00 17.71 53 ILE B O 1
ATOM 4061 N N . ASP B 1 54 ? -54.043 26.246 13.833 1.00 15.92 54 ASP B N 1
ATOM 4062 C CA A ASP B 1 54 ? -54.995 27.337 13.983 0.50 17.13 54 ASP B CA 1
ATOM 4063 C CA B ASP B 1 54 ? -54.987 27.339 13.996 0.50 17.67 54 ASP B CA 1
ATOM 4064 C C . ASP B 1 54 ? -55.788 27.157 15.283 1.00 17.29 54 ASP B C 1
ATOM 4065 O O . ASP B 1 54 ? -56.087 28.124 15.979 1.00 14.74 54 ASP B O 1
ATOM 4074 N N . ALA B 1 55 ? -56.123 25.909 15.607 1.00 14.31 55 ALA B N 1
ATOM 4075 C CA . ALA B 1 55 ? -56.802 25.605 16.872 1.00 12.63 55 ALA B CA 1
ATOM 4076 C C . ALA B 1 55 ? -55.915 25.956 18.091 1.00 13.66 55 ALA B C 1
ATOM 4077 O O . ALA B 1 55 ? -56.390 26.541 19.062 1.00 12.51 55 ALA B O 1
ATOM 4079 N N . ALA B 1 56 ? -54.629 25.609 18.014 1.00 12.80 56 ALA B N 1
ATOM 4080 C CA . ALA B 1 56 ? -53.659 25.898 19.064 1.00 11.83 56 ALA B CA 1
ATOM 4081 C C . ALA B 1 56 ? -53.483 27.399 19.240 1.00 14.21 56 ALA B C 1
ATOM 4082 O O . ALA B 1 56 ? -53.456 27.899 20.370 1.00 14.36 56 ALA B O 1
ATOM 4084 N N . ASN B 1 57 ? -53.368 28.112 18.124 1.00 13.81 57 ASN B N 1
ATOM 4085 C CA . ASN B 1 57 ? -53.398 29.553 18.121 1.00 13.57 57 ASN B CA 1
ATOM 4086 C C . ASN B 1 57 ? -54.623 30.206 18.713 1.00 13.91 57 ASN B C 1
ATOM 4087 O O . ASN B 1 57 ? -54.520 31.174 19.409 1.00 13.70 57 ASN B O 1
ATOM 4092 N N . ARG B 1 58 ? -55.774 29.648 18.430 1.00 13.04 58 ARG B N 1
ATOM 4093 C CA . ARG B 1 58 ? -57.022 30.135 18.946 1.00 15.11 58 ARG B CA 1
ATOM 4094 C C . ARG B 1 58 ? -57.173 29.935 20.445 1.00 13.69 58 ARG B C 1
ATOM 4095 O O . ARG B 1 58 ? -57.754 30.727 21.099 1.00 12.38 58 ARG B O 1
ATOM 4103 N N . ALA B 1 59 ? -56.660 28.827 20.940 1.00 13.67 59 ALA B N 1
ATOM 4104 C CA . ALA B 1 59 ? -56.775 28.416 22.317 1.00 14.81 59 ALA B CA 1
ATOM 4105 C C . ALA B 1 59 ? -55.727 29.094 23.205 1.00 15.47 59 ALA B C 1
ATOM 4106 O O . ALA B 1 59 ? -55.837 29.097 24.380 1.00 18.01 59 ALA B O 1
ATOM 4108 N N . LEU B 1 60 ? -54.735 29.699 22.603 1.00 15.84 60 LEU B N 1
ATOM 4109 C CA . LEU B 1 60 ? -53.611 30.219 23.357 1.00 14.85 60 LEU B CA 1
ATOM 4110 C C . LEU B 1 60 ? -53.921 31.374 24.326 1.00 15.77 60 LEU B C 1
ATOM 4111 O O . LEU B 1 60 ? -53.482 31.318 25.469 1.00 16.65 60 LEU B O 1
ATOM 4116 N N . PRO B 1 61 ? -54.643 32.433 23.878 1.00 15.79 61 PRO B N 1
ATOM 4117 C CA . PRO B 1 61 ? -54.924 33.515 24.839 1.00 15.80 61 PRO B CA 1
ATOM 4118 C C . PRO B 1 61 ? -55.593 33.075 26.143 1.00 17.04 61 PRO B C 1
ATOM 4119 O O . PRO B 1 61 ? -55.155 33.522 27.208 1.00 15.00 61 PRO B O 1
ATOM 4123 N N . ALA B 1 62 ? -56.599 32.195 26.068 1.00 16.05 62 ALA B N 1
ATOM 4124 C CA . ALA B 1 62 ? -57.330 31.777 27.272 1.00 16.93 62 ALA B CA 1
ATOM 4125 C C . ALA B 1 62 ? -56.501 30.842 28.136 1.00 17.01 62 ALA B C 1
ATOM 4126 O O . ALA B 1 62 ? -56.685 30.802 29.344 1.00 18.70 62 ALA B O 1
ATOM 4128 N N . TRP B 1 63 ? -55.606 30.066 27.518 1.00 17.43 63 TRP B N 1
ATOM 4129 C CA . TRP B 1 63 ? -54.783 29.109 28.268 1.00 17.18 63 TRP B CA 1
ATOM 4130 C C . TRP B 1 63 ? -53.697 29.876 29.020 1.00 16.30 63 TRP B C 1
ATOM 4131 O O . TRP B 1 63 ? -53.441 29.687 30.209 1.00 16.06 63 TRP B O 1
ATOM 4142 N N . ARG B 1 64 ? -53.077 30.767 28.282 1.00 17.69 64 ARG B N 1
ATOM 4143 C CA . ARG B 1 64 ? -52.095 31.721 28.769 1.00 17.49 64 ARG B CA 1
ATOM 4144 C C . ARG B 1 64 ? -52.653 32.595 29.904 1.00 16.95 64 ARG B C 1
ATOM 4145 O O . ARG B 1 64 ? -51.932 32.892 30.848 1.00 15.39 64 ARG B O 1
ATOM 4153 N N . ALA B 1 65 ? -53.932 32.967 29.820 1.00 16.34 65 ALA B N 1
ATOM 4154 C CA . ALA B 1 65 ? -54.572 33.841 30.814 1.00 16.93 65 ALA B CA 1
ATOM 4155 C C . ALA B 1 65 ? -54.992 33.161 32.137 1.00 16.86 65 ALA B C 1
ATOM 4156 O O . ALA B 1 65 ? -55.297 33.841 33.106 1.00 17.74 65 ALA B O 1
ATOM 4158 N N . LEU B 1 66 ? -55.019 31.831 32.178 1.00 14.49 66 LEU B N 1
ATOM 4159 C CA . LEU B 1 66 ? -55.294 31.118 33.435 1.00 13.82 66 LEU B CA 1
ATOM 4160 C C . LEU B 1 66 ? -54.200 31.423 34.462 1.00 14.60 66 LEU B C 1
ATOM 4161 O O . LEU B 1 66 ? -53.130 31.841 34.094 1.00 16.09 66 LEU B O 1
ATOM 4166 N N . THR B 1 67 ? -54.469 31.246 35.752 1.00 14.39 67 THR B N 1
ATOM 4167 C CA . THR B 1 67 ? -53.416 31.363 36.738 1.00 13.91 67 THR B CA 1
ATOM 4168 C C . THR B 1 67 ? -52.542 30.122 36.602 1.00 15.40 67 THR B C 1
ATOM 4169 O O . THR B 1 67 ? -52.999 29.086 36.085 1.00 15.82 67 THR B O 1
ATOM 4173 N N . ALA B 1 68 ? -51.296 30.220 37.069 1.00 13.52 68 ALA B N 1
ATOM 4174 C CA . ALA B 1 68 ? -50.422 29.062 37.162 1.00 12.98 68 ALA B CA 1
ATOM 4175 C C . ALA B 1 68 ? -51.039 27.909 37.976 1.00 14.20 68 ALA B C 1
ATOM 4176 O O . ALA B 1 68 ? -50.838 26.738 37.614 1.00 15.46 68 ALA B O 1
ATOM 4178 N N . LYS B 1 69 ? -51.784 28.238 39.046 1.00 14.35 69 LYS B N 1
ATOM 4179 C CA . LYS B 1 69 ? -52.452 27.211 39.875 1.00 16.23 69 LYS B CA 1
ATOM 4180 C C . LYS B 1 69 ? -53.561 26.479 39.134 1.00 15.76 69 LYS B C 1
ATOM 4181 O O . LYS B 1 69 ? -53.730 25.268 39.301 1.00 17.12 69 LYS B O 1
ATOM 4187 N N . GLU B 1 70 ? -54.328 27.185 38.313 1.00 15.98 70 GLU B N 1
ATOM 4188 C CA . GLU B 1 70 ? -55.371 26.473 37.576 1.00 18.61 70 GLU B CA 1
ATOM 4189 C C . GLU B 1 70 ? -54.819 25.591 36.455 1.00 16.87 70 GLU B C 1
ATOM 4190 O O . GLU B 1 70 ? -55.355 24.518 36.207 1.00 16.55 70 GLU B O 1
ATOM 4196 N N . ARG B 1 71 ? -53.723 26.030 35.824 1.00 16.06 71 ARG B N 1
ATOM 4197 C CA . ARG B 1 71 ? -52.972 25.177 34.909 1.00 14.75 71 ARG B CA 1
ATOM 4198 C C . ARG B 1 71 ? -52.387 23.976 35.651 1.00 14.60 71 ARG B C 1
ATOM 4199 O O . ARG B 1 71 ? -52.513 22.842 35.163 1.00 15.03 71 ARG B O 1
ATOM 4207 N N . ALA B 1 72 ? -51.778 24.219 36.820 1.00 12.14 72 ALA B N 1
ATOM 4208 C CA . ALA B 1 72 ? -51.300 23.139 37.699 1.00 13.77 72 ALA B CA 1
ATOM 4209 C C . ALA B 1 72 ? -52.387 22.116 38.054 1.00 14.66 72 ALA B C 1
ATOM 4210 O O . ALA B 1 72 ? -52.122 20.923 38.084 1.00 14.30 72 ALA B O 1
ATOM 4212 N N . THR B 1 73 ? -53.609 22.584 38.305 1.00 15.71 73 THR B N 1
ATOM 4213 C CA . THR B 1 73 ? -54.724 21.694 38.684 1.00 15.82 73 THR B CA 1
ATOM 4214 C C . THR B 1 73 ? -55.056 20.732 37.542 1.00 16.33 73 THR B C 1
ATOM 4215 O O . THR B 1 73 ? -55.179 19.519 37.737 1.00 16.94 73 THR B O 1
ATOM 4219 N N . ILE B 1 74 ? -55.149 21.276 36.340 1.00 15.67 74 ILE B N 1
ATOM 4220 C CA . ILE B 1 74 ? -55.438 20.491 35.161 1.00 14.89 74 ILE B CA 1
ATOM 4221 C C . ILE B 1 74 ? -54.287 19.509 34.875 1.00 15.61 74 ILE B C 1
ATOM 4222 O O . ILE B 1 74 ? -54.524 18.326 34.610 1.00 16.49 74 ILE B O 1
ATOM 4227 N N . LEU B 1 75 ? -53.045 19.987 34.947 1.00 14.32 75 LEU B N 1
ATOM 4228 C CA . LEU B 1 75 ? -51.898 19.124 34.678 1.00 14.59 75 LEU B CA 1
ATOM 4229 C C . LEU B 1 75 ? -51.743 18.002 35.715 1.00 15.95 75 LEU B C 1
ATOM 4230 O O . LEU B 1 75 ? -51.441 16.859 35.357 1.00 17.20 75 LEU B O 1
ATOM 4235 N N . ARG B 1 76 ? -51.969 18.325 36.990 1.00 15.00 76 ARG B N 1
ATOM 4236 C CA . ARG B 1 76 ? -51.925 17.311 38.052 1.00 15.33 76 ARG B CA 1
ATOM 4237 C C . ARG B 1 76 ? -53.035 16.287 37.880 1.00 14.25 76 ARG B C 1
ATOM 4238 O O . ARG B 1 76 ? -52.830 15.112 38.164 1.00 15.72 76 ARG B O 1
ATOM 4246 N N . ASN B 1 77 ? -54.206 16.722 37.415 1.00 13.31 77 ASN B N 1
ATOM 4247 C CA . ASN B 1 77 ? -55.258 15.781 37.005 1.00 14.56 77 ASN B CA 1
ATOM 4248 C C . ASN B 1 77 ? -54.776 14.788 35.933 1.00 14.36 77 ASN B C 1
ATOM 4249 O O . ASN B 1 77 ? -55.042 13.599 36.010 1.00 15.99 77 ASN B O 1
ATOM 4254 N N . TRP B 1 78 ? -54.060 15.301 34.939 1.00 14.85 78 TRP B N 1
ATOM 4255 C CA . TRP B 1 78 ? -53.497 14.494 33.848 1.00 15.77 78 TRP B CA 1
ATOM 4256 C C . TRP B 1 78 ? -52.488 13.501 34.401 1.00 15.95 78 TRP B C 1
ATOM 4257 O O . TRP B 1 78 ? -52.534 12.333 34.053 1.00 15.51 78 TRP B O 1
ATOM 4268 N N . PHE B 1 79 ? -51.593 13.976 35.273 1.00 16.00 79 PHE B N 1
ATOM 4269 C CA . PHE B 1 79 ? -50.624 13.136 35.980 1.00 14.95 79 PHE B CA 1
ATOM 4270 C C . PHE B 1 79 ? -51.318 12.007 36.728 1.00 16.05 79 PHE B C 1
ATOM 4271 O O . PHE B 1 79 ? -51.007 10.835 36.516 1.00 14.96 79 PHE B O 1
ATOM 4279 N N . ASN B 1 80 ? -52.272 12.362 37.585 1.00 15.68 80 ASN B N 1
ATOM 4280 C CA . ASN B 1 80 ? -53.017 11.384 38.364 1.00 15.87 80 ASN B CA 1
ATOM 4281 C C . ASN B 1 80 ? -53.699 10.336 37.473 1.00 16.34 80 ASN B C 1
ATOM 4282 O O . ASN B 1 80 ? -53.683 9.136 37.781 1.00 15.82 80 ASN B O 1
ATOM 4287 N N . LEU B 1 81 ? -54.293 10.787 36.371 1.00 15.14 81 LEU B N 1
ATOM 4288 C CA . LEU B 1 81 ? -54.947 9.873 35.426 1.00 15.68 81 LEU B CA 1
ATOM 4289 C C . LEU B 1 81 ? -53.957 8.875 34.831 1.00 16.11 81 LEU B C 1
ATOM 4290 O O . LEU B 1 81 ? -54.266 7.684 34.716 1.00 13.98 81 LEU B O 1
ATOM 4295 N N . MET B 1 82 ? -52.766 9.363 34.482 1.00 14.96 82 MET B N 1
ATOM 4296 C CA . MET B 1 82 ? -51.714 8.506 33.941 1.00 16.46 82 MET B CA 1
ATOM 4297 C C . MET B 1 82 ? -51.359 7.373 34.901 1.00 17.11 82 MET B C 1
ATOM 4298 O O . MET B 1 82 ? -51.241 6.212 34.483 1.00 16.83 82 MET B O 1
ATOM 4303 N N . MET B 1 83 ? -51.223 7.716 36.182 1.00 14.98 83 MET B N 1
ATOM 4304 C CA . MET B 1 83 ? -50.866 6.752 37.200 1.00 16.33 83 MET B CA 1
ATOM 4305 C C . MET B 1 83 ? -52.020 5.821 37.512 1.00 16.51 83 MET B C 1
ATOM 4306 O O . MET B 1 83 ? -51.798 4.637 37.731 1.00 18.64 83 MET B O 1
ATOM 4311 N N . GLU B 1 84 ? -53.239 6.350 37.513 1.00 17.98 84 GLU B N 1
ATOM 4312 C CA . GLU B 1 84 ? -54.441 5.526 37.662 1.00 21.23 84 GLU B CA 1
ATOM 4313 C C . GLU B 1 84 ? -54.536 4.439 36.560 1.00 20.09 84 GLU B C 1
ATOM 4314 O O . GLU B 1 84 ? -54.819 3.274 36.858 1.00 17.67 84 GLU B O 1
ATOM 4320 N N . HIS B 1 85 ? -54.281 4.828 35.307 1.00 17.53 85 HIS B N 1
ATOM 4321 C CA . HIS B 1 85 ? -54.422 3.929 34.170 1.00 17.38 85 HIS B CA 1
ATOM 4322 C C . HIS B 1 85 ? -53.085 3.358 33.709 1.00 17.03 85 HIS B C 1
ATOM 4323 O O . HIS B 1 85 ? -52.931 2.956 32.553 1.00 18.76 85 HIS B O 1
ATOM 4330 N N . GLN B 1 86 ? -52.133 3.302 34.635 1.00 16.49 86 GLN B N 1
ATOM 4331 C CA . GLN B 1 86 ? -50.791 2.815 34.355 1.00 16.45 86 GLN B CA 1
ATOM 4332 C C . GLN B 1 86 ? -50.726 1.449 33.676 1.00 16.35 86 GLN B C 1
ATOM 4333 O O . GLN B 1 86 ? -49.973 1.277 32.707 1.00 16.28 86 GLN B O 1
ATOM 4339 N N . ASP B 1 87 ? -51.481 0.481 34.196 1.00 15.49 87 ASP B N 1
ATOM 4340 C CA . ASP B 1 87 ? -51.456 -0.875 33.650 1.00 17.55 87 ASP B CA 1
ATOM 4341 C C . ASP B 1 87 ? -51.930 -0.935 32.189 1.00 17.07 87 ASP B C 1
ATOM 4342 O O . ASP B 1 87 ? -51.294 -1.579 31.363 1.00 17.39 87 ASP B O 1
ATOM 4347 N N . ASP B 1 88 ? -53.037 -0.267 31.875 1.00 16.65 88 ASP B N 1
ATOM 4348 C CA . ASP B 1 88 ? -53.523 -0.225 30.509 1.00 17.31 88 ASP B CA 1
ATOM 4349 C C . ASP B 1 88 ? -52.513 0.445 29.589 1.00 16.65 88 ASP B C 1
ATOM 4350 O O . ASP B 1 88 ? -52.266 -0.044 28.494 1.00 15.93 88 ASP B O 1
ATOM 4355 N N . LEU B 1 89 ? -51.945 1.566 30.035 1.00 16.05 89 LEU B N 1
ATOM 4356 C CA . LEU B 1 89 ? -51.000 2.331 29.220 1.00 16.14 89 LEU B CA 1
ATOM 4357 C C . LEU B 1 89 ? -49.725 1.542 28.921 1.00 16.23 89 LEU B C 1
ATOM 4358 O O . LEU B 1 89 ? -49.203 1.600 27.807 1.00 15.64 89 LEU B O 1
ATOM 4363 N N . ALA B 1 90 ? -49.227 0.822 29.932 1.00 14.76 90 ALA B N 1
ATOM 4364 C CA . ALA B 1 90 ? -48.080 -0.054 29.765 1.00 14.78 90 ALA B CA 1
ATOM 4365 C C . ALA B 1 90 ? -48.359 -1.159 28.766 1.00 15.32 90 ALA B C 1
ATOM 4366 O O . ALA B 1 90 ? -47.531 -1.403 27.885 1.00 16.44 90 ALA B O 1
ATOM 4368 N N . ARG B 1 91 ? -49.512 -1.823 28.897 1.00 17.11 91 ARG B N 1
ATOM 4369 C CA . ARG B 1 91 ? -49.921 -2.883 27.962 1.00 19.20 91 ARG B CA 1
ATOM 4370 C C . ARG B 1 91 ? -49.947 -2.364 26.521 1.00 18.72 91 ARG B C 1
ATOM 4371 O O . ARG B 1 91 ? -49.366 -2.973 25.609 1.00 19.35 91 ARG B O 1
ATOM 4379 N N . LEU B 1 92 ? -50.592 -1.219 26.342 1.00 18.20 92 LEU B N 1
ATOM 4380 C CA . LEU B 1 92 ? -50.721 -0.575 25.043 1.00 19.33 92 LEU B CA 1
ATOM 4381 C C . LEU B 1 92 ? -49.347 -0.317 24.416 1.00 19.31 92 LEU B C 1
ATOM 4382 O O . LEU B 1 92 ? -49.150 -0.518 23.212 1.00 18.57 92 LEU B O 1
ATOM 4387 N N . MET B 1 93 ? -48.395 0.101 25.251 1.00 17.70 93 MET B N 1
ATOM 4388 C CA . MET B 1 93 ? -47.061 0.421 24.802 1.00 17.43 93 MET B CA 1
ATOM 4389 C C . MET B 1 93 ? -46.245 -0.818 24.455 1.00 15.22 93 MET B C 1
ATOM 4390 O O . MET B 1 93 ? -45.543 -0.836 23.454 1.00 15.83 93 MET B O 1
ATOM 4395 N N . THR B 1 94 ? -46.324 -1.851 25.285 1.00 13.83 94 THR B N 1
ATOM 4396 C CA . THR B 1 94 ? -45.667 -3.105 24.983 1.00 13.11 94 THR B CA 1
ATOM 4397 C C . THR B 1 94 ? -46.159 -3.663 23.632 1.00 14.12 94 THR B C 1
ATOM 4398 O O . THR B 1 94 ? -45.343 -4.033 22.779 1.00 13.63 94 THR B O 1
ATOM 4402 N N . LEU B 1 95 ? -47.479 -3.702 23.446 1.00 12.25 95 LEU B N 1
ATOM 4403 C CA . LEU B 1 95 ? -48.065 -4.184 22.203 1.00 13.78 95 LEU B CA 1
ATOM 4404 C C . LEU B 1 95 ? -47.545 -3.468 20.940 1.00 14.71 95 LEU B C 1
ATOM 4405 O O . LEU B 1 95 ? -47.178 -4.142 19.966 1.00 13.99 95 LEU B O 1
ATOM 4410 N N . GLU B 1 96 ? -47.487 -2.129 20.972 1.00 14.10 96 GLU B N 1
ATOM 4411 C CA . GLU B 1 96 ? -47.087 -1.346 19.795 1.00 15.47 96 GLU B CA 1
ATOM 4412 C C . GLU B 1 96 ? -45.570 -1.157 19.629 1.00 15.22 96 GLU B C 1
ATOM 4413 O O . GLU B 1 96 ? -45.074 -1.126 18.504 1.00 14.18 96 GLU B O 1
ATOM 4419 N N . GLN B 1 97 ? -44.825 -1.021 20.724 1.00 14.66 97 GLN B N 1
ATOM 4420 C CA . GLN B 1 97 ? -43.378 -0.776 20.575 1.00 14.18 97 GLN B CA 1
ATOM 4421 C C . GLN B 1 97 ? -42.472 -1.969 20.911 1.00 13.29 97 GLN B C 1
ATOM 4422 O O . GLN B 1 97 ? -41.366 -2.073 20.362 1.00 13.02 97 GLN B O 1
ATOM 4428 N N . GLY B 1 98 ? -42.937 -2.854 21.799 1.00 12.89 98 GLY B N 1
ATOM 4429 C CA . GLY B 1 98 ? -42.270 -4.130 22.002 1.00 11.96 98 GLY B CA 1
ATOM 4430 C C . GLY B 1 98 ? -41.568 -4.372 23.323 1.00 12.91 98 GLY B C 1
ATOM 4431 O O . GLY B 1 98 ? -41.325 -5.537 23.693 1.00 14.00 98 GLY B O 1
ATOM 4432 N N . LYS B 1 99 ? -41.245 -3.309 24.054 1.00 13.15 99 LYS B N 1
ATOM 4433 C CA . LYS B 1 99 ? -40.460 -3.470 25.270 1.00 12.48 99 LYS B CA 1
ATOM 4434 C C . LYS B 1 99 ? -41.191 -4.306 26.321 1.00 13.92 99 LYS B C 1
ATOM 4435 O O . LYS B 1 99 ? -42.426 -4.395 26.281 1.00 13.55 99 LYS B O 1
ATOM 4441 N N . PRO B 1 100 ? -40.435 -4.951 27.244 1.00 14.19 100 PRO B N 1
ATOM 4442 C CA . PRO B 1 100 ? -41.074 -5.750 28.296 1.00 14.42 100 PRO B CA 1
ATOM 4443 C C . PRO B 1 100 ? -42.044 -4.916 29.122 1.00 15.96 100 PRO B C 1
ATOM 4444 O O . PRO B 1 100 ? -41.801 -3.717 29.351 1.00 17.11 100 PRO B O 1
ATOM 4448 N N . LEU B 1 101 ? -43.125 -5.550 29.566 1.00 15.05 101 LEU B N 1
ATOM 4449 C CA . LEU B 1 101 ? -44.171 -4.873 30.340 1.00 17.70 101 LEU B CA 1
ATOM 4450 C C . LEU B 1 101 ? -43.617 -4.060 31.534 1.00 17.82 101 LEU B C 1
ATOM 4451 O O . LEU B 1 101 ? -44.031 -2.916 31.772 1.00 17.85 101 LEU B O 1
ATOM 4456 N N . ALA B 1 102 ? -42.660 -4.628 32.259 1.00 16.37 102 ALA B N 1
ATOM 4457 C CA . ALA B 1 102 ? -42.082 -3.947 33.415 1.00 17.27 102 ALA B CA 1
ATOM 4458 C C . ALA B 1 102 ? -41.361 -2.658 32.996 1.00 18.40 102 ALA B C 1
ATOM 4459 O O . ALA B 1 102 ? -41.372 -1.673 33.726 1.00 19.18 102 ALA B O 1
ATOM 4461 N N . GLU B 1 103 ? -40.730 -2.680 31.820 1.00 17.70 103 GLU B N 1
ATOM 4462 C CA . GLU B 1 103 ? -40.091 -1.492 31.268 1.00 17.68 103 GLU B CA 1
ATOM 4463 C C . GLU B 1 103 ? -41.138 -0.465 30.852 1.00 16.09 103 GLU B C 1
ATOM 4464 O O . GLU B 1 103 ? -40.954 0.736 31.044 1.00 15.51 103 GLU B O 1
ATOM 4470 N N . ALA B 1 104 ? -42.236 -0.947 30.276 1.00 14.61 104 ALA B N 1
ATOM 4471 C CA . ALA B 1 104 ? -43.333 -0.082 29.884 1.00 15.05 104 ALA B CA 1
ATOM 4472 C C . ALA B 1 104 ? -44.007 0.587 31.095 1.00 15.71 104 ALA B C 1
ATOM 4473 O O . ALA B 1 104 ? -44.315 1.784 31.046 1.00 16.64 104 ALA B O 1
ATOM 4475 N N . LYS B 1 105 ? -44.213 -0.168 32.176 1.00 16.16 105 LYS B N 1
ATOM 4476 C CA . LYS B 1 105 ? -44.754 0.395 33.427 1.00 18.97 105 LYS B CA 1
ATOM 4477 C C . LYS B 1 105 ? -43.801 1.451 33.983 1.00 17.07 105 LYS B C 1
ATOM 4478 O O . LYS B 1 105 ? -44.237 2.520 34.438 1.00 16.64 105 LYS B O 1
ATOM 4484 N N . GLY B 1 106 ? -42.504 1.149 33.933 1.00 14.48 106 GLY B N 1
ATOM 4485 C CA . GLY B 1 106 ? -41.475 2.079 34.354 1.00 12.78 106 GLY B CA 1
ATOM 4486 C C . GLY B 1 106 ? -41.533 3.369 33.550 1.00 15.03 106 GLY B C 1
ATOM 4487 O O . GLY B 1 106 ? -41.444 4.477 34.113 1.00 16.23 106 GLY B O 1
ATOM 4488 N N . GLU B 1 107 ? -41.709 3.240 32.234 1.00 14.94 107 GLU B N 1
ATOM 4489 C CA . GLU B 1 107 ? -41.798 4.421 31.379 1.00 15.15 107 GLU B CA 1
ATOM 4490 C C . GLU B 1 107 ? -43.042 5.260 31.654 1.00 14.40 107 GLU B C 1
ATOM 4491 O O . GLU B 1 107 ? -42.987 6.485 31.600 1.00 14.73 107 GLU B O 1
ATOM 4497 N N . ILE B 1 108 ? -44.160 4.610 31.953 1.00 13.73 108 ILE B N 1
ATOM 4498 C CA . ILE B 1 108 ? -45.387 5.370 32.271 1.00 15.43 108 ILE B CA 1
ATOM 4499 C C . ILE B 1 108 ? -45.172 6.241 33.497 1.00 15.17 108 ILE B C 1
ATOM 4500 O O . ILE B 1 108 ? -45.550 7.393 33.508 1.00 16.70 108 ILE B O 1
ATOM 4505 N N . SER B 1 109 ? -44.527 5.674 34.509 1.00 14.79 109 SER B N 1
ATOM 4506 C CA . SER B 1 109 ? -44.222 6.367 35.747 1.00 15.54 109 SER B CA 1
ATOM 4507 C C . SER B 1 109 ? -43.277 7.564 35.538 1.00 15.13 109 SER B C 1
ATOM 4508 O O . SER B 1 109 ? -43.460 8.651 36.100 1.00 14.42 109 SER B O 1
ATOM 4511 N N . TYR B 1 110 ? -42.268 7.339 34.713 1.00 14.50 110 TYR B N 1
ATOM 4512 C CA . TYR B 1 110 ? -41.280 8.340 34.368 1.00 14.52 110 TYR B CA 1
ATOM 4513 C C . TYR B 1 110 ? -41.927 9.423 33.497 1.00 14.53 110 TYR B C 1
ATOM 4514 O O . TYR B 1 110 ? -41.813 10.620 33.779 1.00 15.09 110 TYR B O 1
ATOM 4523 N N . ALA B 1 111 ? -42.661 9.006 32.469 1.00 13.08 111 ALA B N 1
ATOM 4524 C CA . ALA B 1 111 ? -43.389 9.948 31.629 1.00 11.65 111 ALA B CA 1
ATOM 4525 C C . ALA B 1 111 ? -44.327 10.837 32.451 1.00 12.98 111 ALA B C 1
ATOM 4526 O O . ALA B 1 111 ? -44.333 12.062 32.275 1.00 12.53 111 ALA B O 1
ATOM 4528 N N . ALA B 1 112 ? -45.124 10.222 33.324 1.00 11.82 112 ALA B N 1
ATOM 4529 C CA . ALA B 1 112 ? -46.046 10.959 34.185 1.00 12.13 112 ALA B CA 1
ATOM 4530 C C . ALA B 1 112 ? -45.315 11.986 35.059 1.00 13.87 112 ALA B C 1
ATOM 4531 O O . ALA B 1 112 ? -45.832 13.090 35.265 1.00 15.04 112 ALA B O 1
ATOM 4533 N N . SER B 1 113 ? -44.112 11.649 35.538 1.00 12.80 113 SER B N 1
ATOM 4534 C CA . SER B 1 113 ? -43.382 12.547 36.448 1.00 14.30 113 SER B CA 1
ATOM 4535 C C . SER B 1 113 ? -43.079 13.911 35.827 1.00 15.59 113 SER B C 1
ATOM 4536 O O . SER B 1 113 ? -43.017 14.918 36.537 1.00 17.49 113 SER B O 1
ATOM 4539 N N . PHE B 1 114 ? -42.905 13.950 34.508 1.00 14.72 114 PHE B N 1
ATOM 4540 C CA . PHE B 1 114 ? -42.684 15.212 33.798 1.00 16.05 114 PHE B CA 1
ATOM 4541 C C . PHE B 1 114 ? -43.918 16.102 33.868 1.00 15.91 114 PHE B C 1
ATOM 4542 O O . PHE B 1 114 ? -43.811 17.320 34.033 1.00 15.92 114 PHE B O 1
ATOM 4550 N N . ILE B 1 115 ? -45.094 15.495 33.740 1.00 14.85 115 ILE B N 1
ATOM 4551 C CA . ILE B 1 115 ? -46.328 16.261 33.888 1.00 15.48 115 ILE B CA 1
ATOM 4552 C C . ILE B 1 115 ? -46.440 16.847 35.300 1.00 15.59 115 ILE B C 1
ATOM 4553 O O . ILE B 1 115 ? -46.718 18.038 35.449 1.00 18.03 115 ILE B O 1
ATOM 4558 N N . GLU B 1 116 ? -46.194 16.035 36.320 1.00 15.26 116 GLU B N 1
ATOM 4559 C CA . GLU B 1 116 ? -46.230 16.532 37.708 1.00 17.37 116 GLU B CA 1
ATOM 4560 C C . GLU B 1 116 ? -45.175 17.626 37.950 1.00 16.68 116 GLU B C 1
ATOM 4561 O O . GLU B 1 116 ? -45.493 18.711 38.451 1.00 16.35 116 GLU B O 1
ATOM 4567 N N . TRP B 1 117 ? -43.928 17.333 37.582 1.00 14.75 117 TRP B N 1
ATOM 4568 C CA . TRP B 1 117 ? -42.843 18.273 37.793 1.00 14.55 117 TRP B CA 1
ATOM 4569 C C . TRP B 1 117 ? -43.158 19.639 37.193 1.00 14.84 117 TRP B C 1
ATOM 4570 O O . TRP B 1 117 ? -42.994 20.658 37.864 1.00 15.20 117 TRP B O 1
ATOM 4581 N N . PHE B 1 118 ? -43.632 19.658 35.946 1.00 13.23 118 PHE B N 1
ATOM 4582 C CA . PHE B 1 118 ? -43.879 20.931 35.279 1.00 12.72 118 PHE B CA 1
ATOM 4583 C C . PHE B 1 118 ? -45.137 21.658 35.733 1.00 13.64 118 PHE B C 1
ATOM 4584 O O . PHE B 1 118 ? -45.148 22.894 35.782 1.00 14.28 118 PHE B O 1
ATOM 4592 N N . ALA B 1 119 ? -46.172 20.907 36.115 1.00 11.36 119 ALA B N 1
ATOM 4593 C CA . ALA B 1 119 ? -47.307 21.487 36.847 1.00 13.55 119 ALA B CA 1
ATOM 4594 C C . ALA B 1 119 ? -46.820 22.375 38.027 1.00 14.08 119 ALA B C 1
ATOM 4595 O O . ALA B 1 119 ? -47.284 23.501 38.231 1.00 14.51 119 ALA B O 1
ATOM 4597 N N . GLU B 1 120 ? -45.857 21.849 38.770 1.00 13.78 120 GLU B N 1
ATOM 4598 C CA . GLU B 1 120 ? -45.232 22.533 39.887 1.00 14.42 120 GLU B CA 1
ATOM 4599 C C . GLU B 1 120 ? -44.324 23.672 39.431 1.00 15.73 120 GLU B C 1
ATOM 4600 O O . GLU B 1 120 ? -44.356 24.777 39.997 1.00 16.24 120 GLU B O 1
ATOM 4606 N N . GLU B 1 121 ? -43.534 23.419 38.387 1.00 14.87 121 GLU B N 1
ATOM 4607 C CA . GLU B 1 121 ? -42.622 24.430 37.878 1.00 14.76 121 GLU B CA 1
ATOM 4608 C C . GLU B 1 121 ? -43.324 25.679 37.346 1.00 14.83 121 GLU B C 1
ATOM 4609 O O . GLU B 1 121 ? -42.761 26.783 37.427 1.00 13.88 121 GLU B O 1
ATOM 4615 N N . GLY B 1 122 ? -44.525 25.488 36.778 1.00 13.54 122 GLY B N 1
ATOM 4616 C CA . GLY B 1 122 ? -45.345 26.580 36.242 1.00 12.70 122 GLY B CA 1
ATOM 4617 C C . GLY B 1 122 ? -45.618 27.686 37.246 1.00 13.91 122 GLY B C 1
ATOM 4618 O O . GLY B 1 122 ? -45.776 28.840 36.871 1.00 13.81 122 GLY B O 1
ATOM 4619 N N . LYS B 1 123 ? -45.656 27.314 38.528 1.00 15.32 123 LYS B N 1
ATOM 4620 C CA . LYS B 1 123 ? -45.916 28.224 39.630 1.00 15.70 123 LYS B CA 1
ATOM 4621 C C . LYS B 1 123 ? -44.643 28.958 40.040 1.00 16.30 123 LYS B C 1
ATOM 4622 O O . LYS B 1 123 ? -44.679 29.858 40.909 1.00 15.23 123 LYS B O 1
ATOM 4628 N N . ARG B 1 124 ? -43.526 28.578 39.415 1.00 14.35 124 ARG B N 1
ATOM 4629 C CA . ARG B 1 124 ? -42.183 29.057 39.811 1.00 15.43 124 ARG B CA 1
ATOM 4630 C C . ARG B 1 124 ? -41.418 29.678 38.619 1.00 15.64 124 ARG B C 1
ATOM 4631 O O . ARG B 1 124 ? -40.188 29.672 38.567 1.00 16.68 124 ARG B O 1
ATOM 4639 N N . ILE B 1 125 ? -42.162 30.214 37.659 1.00 14.34 125 ILE B N 1
ATOM 4640 C CA . ILE B 1 125 ? -41.545 30.982 36.608 1.00 14.71 125 ILE B CA 1
ATOM 4641 C C . ILE B 1 125 ? -41.233 32.376 37.191 1.00 15.58 125 ILE B C 1
ATOM 4642 O O . ILE B 1 125 ? -42.104 33.248 37.281 1.00 17.75 125 ILE B O 1
ATOM 4647 N N . TYR B 1 126 ? -39.980 32.559 37.610 1.00 14.59 126 TYR B N 1
ATOM 4648 C CA . TYR B 1 126 ? -39.578 33.785 38.288 1.00 14.74 126 TYR B CA 1
ATOM 4649 C C . TYR B 1 126 ? -38.981 34.831 37.346 1.00 14.70 126 TYR B C 1
ATOM 4650 O O . TYR B 1 126 ? -38.019 34.566 36.636 1.00 14.27 126 TYR B O 1
ATOM 4659 N N . GLY B 1 127 ? -39.547 36.030 37.372 1.00 15.21 127 GLY B N 1
ATOM 4660 C CA . GLY B 1 127 ? -38.922 37.170 36.695 1.00 14.77 127 GLY B CA 1
ATOM 4661 C C . GLY B 1 127 ? -37.886 37.729 37.640 1.00 15.18 127 GLY B C 1
ATOM 4662 O O . GLY B 1 127 ? -37.639 37.142 38.704 1.00 14.34 127 GLY B O 1
ATOM 4663 N N . ASP B 1 128 ? -37.297 38.857 37.257 1.00 13.20 128 ASP B N 1
ATOM 4664 C CA . ASP B 1 128 ? -36.307 39.552 38.075 1.00 15.01 128 ASP B CA 1
ATOM 4665 C C . ASP B 1 128 ? -36.653 41.018 38.208 1.00 15.32 128 ASP B C 1
ATOM 4666 O O . ASP B 1 128 ? -37.367 41.584 37.368 1.00 15.30 128 ASP B O 1
ATOM 4671 N N . THR B 1 129 ? -36.126 41.633 39.258 1.00 14.65 129 THR B N 1
ATOM 4672 C CA . THR B 1 129 ? -35.868 43.077 39.240 1.00 14.11 129 THR B CA 1
ATOM 4673 C C . THR B 1 129 ? -34.346 43.208 39.308 1.00 14.29 129 THR B C 1
ATOM 4674 O O . THR B 1 129 ? -33.692 42.411 39.989 1.00 12.10 129 THR B O 1
ATOM 4678 N N . ILE B 1 130 ? -33.796 44.183 38.588 1.00 13.62 130 ILE B N 1
ATOM 4679 C CA . ILE B 1 130 ? -32.340 44.373 38.482 1.00 11.86 130 ILE B CA 1
ATOM 4680 C C . ILE B 1 130 ? -32.018 45.823 38.847 1.00 11.04 130 ILE B C 1
ATOM 4681 O O . ILE B 1 130 ? -32.703 46.725 38.379 1.00 10.87 130 ILE B O 1
ATOM 4686 N N . PRO B 1 131 ? -30.993 46.056 39.692 1.00 11.55 131 PRO B N 1
ATOM 4687 C CA . PRO B 1 131 ? -30.663 47.456 40.034 1.00 10.93 131 PRO B CA 1
ATOM 4688 C C . PRO B 1 131 ? -30.423 48.321 38.793 1.00 11.71 131 PRO B C 1
ATOM 4689 O O . PRO B 1 131 ? -29.706 47.905 37.886 1.00 10.35 131 PRO B O 1
ATOM 4693 N N . GLY B 1 132 ? -31.037 49.508 38.783 1.00 11.42 132 GLY B N 1
ATOM 4694 C CA . GLY B 1 132 ? -31.056 50.385 37.626 1.00 13.56 132 GLY B CA 1
ATOM 4695 C C . GLY B 1 132 ? -29.712 51.004 37.261 1.00 14.99 132 GLY B C 1
ATOM 4696 O O . GLY B 1 132 ? -28.834 51.174 38.110 1.00 13.96 132 GLY B O 1
ATOM 4697 N N . HIS B 1 133 ? -29.565 51.335 35.985 1.00 15.17 133 HIS B N 1
ATOM 4698 C CA . HIS B 1 133 ? -28.399 52.039 35.494 1.00 18.08 133 HIS B CA 1
ATOM 4699 C C . HIS B 1 133 ? -28.433 53.533 35.862 1.00 17.58 133 HIS B C 1
ATOM 4700 O O . HIS B 1 133 ? -27.392 54.180 35.906 1.00 19.10 133 HIS B O 1
ATOM 4707 N N . GLN B 1 134 ? -29.623 54.065 36.121 1.00 17.40 134 GLN B N 1
ATOM 4708 C CA . GLN B 1 134 ? -29.777 55.456 36.553 1.00 19.38 134 GLN B CA 1
ATOM 4709 C C . GLN B 1 134 ? -30.786 55.479 37.685 1.00 18.78 134 GLN B C 1
ATOM 4710 O O . GLN B 1 134 ? -31.615 54.567 37.796 1.00 19.19 134 GLN B O 1
ATOM 4716 N N . ALA B 1 135 ? -30.738 56.529 38.504 1.00 18.86 135 ALA B N 1
ATOM 4717 C CA . ALA B 1 135 ? -31.596 56.625 39.687 1.00 19.11 135 ALA B CA 1
ATOM 4718 C C . ALA B 1 135 ? -33.083 56.697 39.338 1.00 19.68 135 ALA B C 1
ATOM 4719 O O . ALA B 1 135 ? -33.931 56.288 40.133 1.00 20.22 135 ALA B O 1
ATOM 4721 N N . ASP B 1 136 ? -33.389 57.211 38.150 1.00 20.37 136 ASP B N 1
ATOM 4722 C CA . ASP B 1 136 ? -34.770 57.384 37.718 1.00 21.05 136 ASP B CA 1
ATOM 4723 C C . ASP B 1 136 ? -35.236 56.267 36.784 1.00 19.83 136 ASP B C 1
ATOM 4724 O O . ASP B 1 136 ? -36.208 56.433 36.051 1.00 21.36 136 ASP B O 1
ATOM 4729 N N . LYS B 1 137 ? -34.546 55.132 36.819 1.00 16.34 137 LYS B N 1
ATOM 4730 C CA . LYS B 1 137 ? -34.908 53.992 35.980 1.00 14.97 137 LYS B CA 1
ATOM 4731 C C . LYS B 1 137 ? -35.137 52.746 36.819 1.00 14.93 137 LYS B C 1
ATOM 4732 O O . LYS B 1 137 ? -34.453 52.534 37.835 1.00 13.23 137 LYS B O 1
ATOM 4738 N N . ARG B 1 138 ? -36.098 51.922 36.402 1.00 13.71 138 ARG B N 1
ATOM 4739 C CA . ARG B 1 138 ? -36.352 50.637 37.059 1.00 14.12 138 ARG B CA 1
ATOM 4740 C C . ARG B 1 138 ? -36.330 49.521 36.030 1.00 13.64 138 ARG B C 1
ATOM 4741 O O . ARG B 1 138 ? -36.836 49.678 34.927 1.00 15.50 138 ARG B O 1
ATOM 4749 N N . LEU B 1 139 ? -35.745 48.392 36.404 1.00 12.58 139 LEU B N 1
ATOM 4750 C CA . LEU B 1 139 ? -35.543 47.297 35.475 1.00 14.39 139 LEU B CA 1
ATOM 4751 C C . LEU B 1 139 ? -36.257 46.053 35.960 1.00 14.74 139 LEU B C 1
ATOM 4752 O O . LEU B 1 139 ? -36.022 45.610 37.085 1.00 13.07 139 LEU B O 1
ATOM 4757 N N . ILE B 1 140 ? -37.143 45.524 35.113 1.00 15.19 140 ILE B N 1
ATOM 4758 C CA . ILE B 1 140 ? -37.948 44.363 35.435 1.00 17.90 140 ILE B CA 1
ATOM 4759 C C . ILE B 1 140 ? -37.893 43.375 34.268 1.00 17.33 140 ILE B C 1
ATOM 4760 O O . ILE B 1 140 ? -38.019 43.760 33.099 1.00 18.13 140 ILE B O 1
ATOM 4765 N N . VAL B 1 141 ? -37.660 42.109 34.597 1.00 17.03 141 VAL B N 1
ATOM 4766 C CA . VAL B 1 141 ? -37.661 41.033 33.624 1.00 16.15 141 VAL B CA 1
ATOM 4767 C C . VAL B 1 141 ? -38.808 40.068 33.922 1.00 16.16 141 VAL B C 1
ATOM 4768 O O . VAL B 1 141 ? -38.959 39.610 35.053 1.00 15.44 141 VAL B O 1
ATOM 4772 N N . ILE B 1 142 ? -39.633 39.786 32.916 1.00 15.44 142 ILE B N 1
ATOM 4773 C CA . ILE B 1 142 ? -40.681 38.785 33.067 1.00 15.36 142 ILE B CA 1
ATOM 4774 C C . ILE B 1 142 ? -40.468 37.717 32.004 1.00 15.39 142 ILE B C 1
ATOM 4775 O O . ILE B 1 142 ? -39.776 37.945 31.024 1.00 15.97 142 ILE B O 1
ATOM 4780 N N . LYS B 1 143 ? -41.026 36.538 32.224 1.00 16.87 143 LYS B N 1
ATOM 4781 C CA . LYS B 1 143 ? -40.908 35.426 31.280 1.00 15.94 143 LYS B CA 1
ATOM 4782 C C . LYS B 1 143 ? -42.300 35.000 30.901 1.00 16.72 143 LYS B C 1
ATOM 4783 O O . LYS B 1 143 ? -43.152 34.764 31.770 1.00 16.98 143 LYS B O 1
ATOM 4789 N N . GLN B 1 144 ? -42.543 34.956 29.597 1.00 15.03 144 GLN B N 1
ATOM 4790 C CA . GLN B 1 144 ? -43.879 34.679 29.066 1.00 15.64 144 GLN B CA 1
ATOM 4791 C C . GLN B 1 144 ? -43.827 33.521 28.073 1.00 14.96 144 GLN B C 1
ATOM 4792 O O . GLN B 1 144 ? -42.794 33.313 27.441 1.00 14.60 144 GLN B O 1
ATOM 4798 N N . PRO B 1 145 ? -44.945 32.769 27.921 1.00 15.99 145 PRO B N 1
ATOM 4799 C CA . PRO B 1 145 ? -44.977 31.642 26.984 1.00 14.26 145 PRO B CA 1
ATOM 4800 C C . PRO B 1 145 ? -44.562 32.089 25.596 1.00 14.97 145 PRO B C 1
ATOM 4801 O O . PRO B 1 145 ? -44.938 33.180 25.158 1.00 15.55 145 PRO B O 1
ATOM 4805 N N . ILE B 1 146 ? -43.760 31.272 24.920 1.00 14.08 146 ILE B N 1
ATOM 4806 C CA . ILE B 1 146 ? -43.321 31.593 23.558 1.00 13.84 146 ILE B CA 1
ATOM 4807 C C . ILE B 1 146 ? -44.498 31.604 22.565 1.00 14.60 146 ILE B C 1
ATOM 4808 O O . ILE B 1 146 ? -44.475 32.333 21.573 1.00 15.49 146 ILE B O 1
ATOM 4813 N N . GLY B 1 147 ? -45.536 30.823 22.857 1.00 14.69 147 GLY B N 1
ATOM 4814 C CA . GLY B 1 147 ? -46.772 30.818 22.038 1.00 14.58 147 GLY B CA 1
ATOM 4815 C C . GLY B 1 147 ? -47.139 29.417 21.562 1.00 15.78 147 GLY B C 1
ATOM 4816 O O . GLY B 1 147 ? -47.128 28.459 22.342 1.00 17.32 147 GLY B O 1
ATOM 4817 N N . VAL B 1 148 ? -47.470 29.299 20.279 1.00 13.97 148 VAL B N 1
ATOM 4818 C CA . VAL B 1 148 ? -47.805 28.001 19.677 1.00 14.14 148 VAL B CA 1
ATOM 4819 C C . VAL B 1 148 ? -46.536 27.176 19.461 1.00 13.54 148 VAL B C 1
ATOM 4820 O O . VAL B 1 148 ? -45.555 27.654 18.897 1.00 14.70 148 VAL B O 1
ATOM 4824 N N . THR B 1 149 ? -46.542 25.938 19.935 1.00 12.74 149 THR B N 1
ATOM 4825 C CA . THR B 1 149 ? -45.361 25.109 19.811 1.00 14.55 149 THR B CA 1
ATOM 4826 C C . THR B 1 149 ? -45.669 23.808 19.062 1.00 14.56 149 THR B C 1
ATOM 4827 O O . THR B 1 149 ? -46.794 23.330 19.062 1.00 15.67 149 THR B O 1
ATOM 4831 N N . ALA B 1 150 ? -44.661 23.266 18.390 1.00 13.45 150 ALA B N 1
ATOM 4832 C CA . ALA B 1 150 ? -44.777 21.984 17.732 1.00 13.03 150 ALA B CA 1
ATOM 4833 C C . ALA B 1 150 ? -43.802 21.011 18.358 1.00 13.67 150 ALA B C 1
ATOM 4834 O O . ALA B 1 150 ? -42.690 21.397 18.763 1.00 13.41 150 ALA B O 1
ATOM 4836 N N . ALA B 1 151 ? -44.223 19.756 18.425 1.00 12.73 151 ALA B N 1
ATOM 4837 C CA . ALA B 1 151 ? -43.391 18.665 18.921 1.00 13.19 151 ALA B CA 1
ATOM 4838 C C . ALA B 1 151 ? -43.455 17.485 17.949 1.00 15.38 151 ALA B C 1
ATOM 4839 O O . ALA B 1 151 ? -44.524 17.153 17.422 1.00 15.93 151 ALA B O 1
ATOM 4841 N N . ILE B 1 152 ? -42.292 16.900 17.670 1.00 15.80 152 ILE B N 1
ATOM 4842 C CA . ILE B 1 152 ? -42.181 15.685 16.858 1.00 14.88 152 ILE B CA 1
ATOM 4843 C C . ILE B 1 152 ? -41.463 14.632 17.702 1.00 15.90 152 ILE B C 1
ATOM 4844 O O . ILE B 1 152 ? -40.366 14.876 18.188 1.00 15.97 152 ILE B O 1
ATOM 4849 N N . THR B 1 153 ? -42.106 13.489 17.913 1.00 15.06 153 THR B N 1
ATOM 4850 C CA . THR B 1 153 ? -41.593 12.500 18.851 1.00 16.18 153 THR B CA 1
ATOM 4851 C C . THR B 1 153 ? -41.353 11.132 18.208 1.00 16.66 153 THR B C 1
ATOM 4852 O O . THR B 1 153 ? -42.104 10.730 17.315 1.00 16.82 153 THR B O 1
ATOM 4856 N N . PRO B 1 154 ? -40.314 10.404 18.681 1.00 16.68 154 PRO B N 1
ATOM 4857 C CA . PRO B 1 154 ? -39.933 9.116 18.125 1.00 15.28 154 PRO B CA 1
ATOM 4858 C C . PRO B 1 154 ? -40.686 7.934 18.769 1.00 15.45 154 PRO B C 1
ATOM 4859 O O . PRO B 1 154 ? -41.557 8.143 19.620 1.00 13.40 154 PRO B O 1
ATOM 4863 N N . TRP B 1 155 ? -40.323 6.715 18.367 1.00 12.91 155 TRP B N 1
ATOM 4864 C CA . TRP B 1 155 ? -41.030 5.472 18.719 1.00 13.85 155 TRP B CA 1
ATOM 4865 C C . TRP B 1 155 ? -40.446 4.748 19.916 1.00 15.85 155 TRP B C 1
ATOM 4866 O O . TRP B 1 155 ? -41.052 3.809 20.405 1.00 18.59 155 TRP B O 1
ATOM 4877 N N . ASN B 1 156 ? -39.261 5.143 20.369 1.00 16.02 156 ASN B N 1
ATOM 4878 C CA . ASN B 1 156 ? -38.557 4.344 21.383 1.00 17.88 156 ASN B CA 1
ATOM 4879 C C . ASN B 1 156 ? -39.045 4.554 22.819 1.00 18.36 156 ASN B C 1
ATOM 4880 O O . ASN B 1 156 ? -39.050 3.628 23.630 1.00 18.62 156 ASN B O 1
ATOM 4885 N N . PHE B 1 157 ? -39.458 5.781 23.117 1.00 17.82 157 PHE B N 1
ATOM 4886 C CA . PHE B 1 157 ? -40.156 6.088 24.370 1.00 19.68 157 PHE B CA 1
ATOM 4887 C C . PHE B 1 157 ? -41.470 6.784 24.036 1.00 20.25 157 PHE B C 1
ATOM 4888 O O . PHE B 1 157 ? -41.570 8.003 24.128 1.00 20.49 157 PHE B O 1
ATOM 4896 N N . PRO B 1 158 ? -42.492 5.985 23.658 1.00 20.18 158 PRO B N 1
ATOM 4897 C CA . PRO B 1 158 ? -43.730 6.517 23.073 1.00 19.32 158 PRO B CA 1
ATOM 4898 C C . PRO B 1 158 ? -44.592 7.353 24.039 1.00 18.41 158 PRO B C 1
ATOM 4899 O O . PRO B 1 158 ? -45.486 8.058 23.577 1.00 19.84 158 PRO B O 1
ATOM 4903 N N . ALA B 1 159 ? -44.340 7.274 25.346 1.00 15.84 159 ALA B N 1
ATOM 4904 C CA . ALA B 1 159 ? -45.061 8.102 26.334 1.00 15.30 159 ALA B CA 1
ATOM 4905 C C . ALA B 1 159 ? -44.167 9.218 26.894 1.00 16.12 159 ALA B C 1
ATOM 4906 O O . ALA B 1 159 ? -44.566 10.398 26.917 1.00 16.13 159 ALA B O 1
ATOM 4908 N N . ALA B 1 160 ? -42.959 8.850 27.335 1.00 14.12 160 ALA B N 1
ATOM 4909 C CA . ALA B 1 160 ? -42.036 9.835 27.922 1.00 15.33 160 ALA B CA 1
ATOM 4910 C C . ALA B 1 160 ? -41.673 10.985 26.977 1.00 16.44 160 ALA B C 1
ATOM 4911 O O . ALA B 1 160 ? -41.640 12.141 27.398 1.00 17.24 160 ALA B O 1
ATOM 4913 N N . MET B 1 161 ? -41.434 10.672 25.705 1.00 16.26 161 MET B N 1
ATOM 4914 C CA . MET B 1 161 ? -41.153 11.711 24.700 1.00 18.88 161 MET B CA 1
ATOM 4915 C C . MET B 1 161 ? -42.259 12.760 24.556 1.00 17.97 161 MET B C 1
ATOM 4916 O O . MET B 1 161 ? -41.963 13.934 24.324 1.00 20.87 161 MET B O 1
ATOM 4921 N N . ILE B 1 162 ? -43.518 12.332 24.677 1.00 16.09 162 ILE B N 1
ATOM 4922 C CA . ILE B 1 162 ? -44.658 13.232 24.670 1.00 14.44 162 ILE B CA 1
ATOM 4923 C C . ILE B 1 162 ? -44.604 14.169 25.873 1.00 16.01 162 ILE B C 1
ATOM 4924 O O . ILE B 1 162 ? -44.564 15.380 25.696 1.00 16.80 162 ILE B O 1
ATOM 4929 N N . THR B 1 163 ? -44.600 13.602 27.088 1.00 15.50 163 THR B N 1
ATOM 4930 C CA . THR B 1 163 ? -44.682 14.389 28.326 1.00 15.05 163 THR B CA 1
ATOM 4931 C C . THR B 1 163 ? -43.462 15.294 28.578 1.00 15.91 163 THR B C 1
ATOM 4932 O O . THR B 1 163 ? -43.604 16.366 29.167 1.00 14.18 163 THR B O 1
ATOM 4936 N N . ARG B 1 164 ? -42.282 14.881 28.121 1.00 17.03 164 ARG B N 1
ATOM 4937 C CA . ARG B 1 164 ? -41.075 15.711 28.248 1.00 17.62 164 ARG B CA 1
ATOM 4938 C C . ARG B 1 164 ? -41.201 17.027 27.472 1.00 17.45 164 ARG B C 1
ATOM 4939 O O . ARG B 1 164 ? -40.450 17.973 27.722 1.00 18.29 164 ARG B O 1
ATOM 4947 N N . LYS B 1 165 ? -42.145 17.076 26.528 1.00 15.57 165 LYS B N 1
ATOM 4948 C CA . LYS B 1 165 ? -42.363 18.272 25.703 1.00 14.32 165 LYS B CA 1
ATOM 4949 C C . LYS B 1 165 ? -43.679 18.955 26.037 1.00 14.13 165 LYS B C 1
ATOM 4950 O O . LYS B 1 165 ? -43.708 20.174 26.228 1.00 14.10 165 LYS B O 1
ATOM 4956 N N . ALA B 1 166 ? -44.766 18.185 26.118 1.00 12.98 166 ALA B N 1
ATOM 4957 C CA . ALA B 1 166 ? -46.076 18.764 26.451 1.00 14.26 166 ALA B CA 1
ATOM 4958 C C . ALA B 1 166 ? -46.108 19.336 27.880 1.00 15.25 166 ALA B C 1
ATOM 4959 O O . ALA B 1 166 ? -46.742 20.370 28.132 1.00 15.99 166 ALA B O 1
ATOM 4961 N N . GLY B 1 167 ? -45.417 18.666 28.804 1.00 15.05 167 GLY B N 1
ATOM 4962 C CA . GLY B 1 167 ? -45.346 19.111 30.203 1.00 14.41 167 GLY B CA 1
ATOM 4963 C C . GLY B 1 167 ? -44.885 20.561 30.304 1.00 15.40 167 GLY B C 1
ATOM 4964 O O . GLY B 1 167 ? -45.668 21.431 30.713 1.00 12.59 167 GLY B O 1
ATOM 4965 N N . PRO B 1 168 ? -43.616 20.835 29.914 1.00 14.74 168 PRO B N 1
ATOM 4966 C CA . PRO B 1 168 ? -43.115 22.213 30.008 1.00 14.00 168 PRO B CA 1
ATOM 4967 C C . PRO B 1 168 ? -43.860 23.227 29.113 1.00 13.73 168 PRO B C 1
ATOM 4968 O O . PRO B 1 168 ? -44.035 24.382 29.506 1.00 12.45 168 PRO B O 1
ATOM 4972 N N . ALA B 1 169 ? -44.297 22.804 27.933 1.00 12.85 169 ALA B N 1
ATOM 4973 C CA . ALA B 1 169 ? -45.013 23.690 27.026 1.00 13.96 169 ALA B CA 1
ATOM 4974 C C . ALA B 1 169 ? -46.305 24.186 27.674 1.00 13.79 169 ALA B C 1
ATOM 4975 O O . ALA B 1 169 ? -46.552 25.403 27.735 1.00 14.49 169 ALA B O 1
ATOM 4977 N N . LEU B 1 170 ? -47.118 23.260 28.167 1.00 11.95 170 LEU B N 1
ATOM 4978 C CA . LEU B 1 170 ? -48.395 23.651 28.746 1.00 13.92 170 LEU B CA 1
ATOM 4979 C C . LEU B 1 170 ? -48.207 24.432 30.042 1.00 14.67 170 LEU B C 1
ATOM 4980 O O . LEU B 1 170 ? -48.944 25.383 30.286 1.00 15.85 170 LEU B O 1
ATOM 4985 N N . ALA B 1 171 ? -47.212 24.051 30.847 1.00 14.04 171 ALA B N 1
ATOM 4986 C CA . ALA B 1 171 ? -46.950 24.710 32.119 1.00 14.25 171 ALA B CA 1
ATOM 4987 C C . ALA B 1 171 ? -46.397 26.117 31.890 1.00 14.75 171 ALA B C 1
ATOM 4988 O O . ALA B 1 171 ? -46.589 27.028 32.713 1.00 13.90 171 ALA B O 1
ATOM 4990 N N . ALA B 1 172 ? -45.700 26.300 30.776 1.00 14.43 172 ALA B N 1
ATOM 4991 C CA . ALA B 1 172 ? -45.224 27.628 30.416 1.00 15.11 172 ALA B CA 1
ATOM 4992 C C . ALA B 1 172 ? -46.372 28.525 29.992 1.00 16.38 172 ALA B C 1
ATOM 4993 O O . ALA B 1 172 ? -46.219 29.738 29.991 1.00 18.68 172 ALA B O 1
ATOM 4995 N N . GLY B 1 173 ? -47.514 27.937 29.634 1.00 15.11 173 GLY B N 1
ATOM 4996 C CA . GLY B 1 173 ? -48.638 28.711 29.114 1.00 13.67 173 GLY B CA 1
ATOM 4997 C C . GLY B 1 173 ? -48.732 28.674 27.585 1.00 16.05 173 GLY B C 1
ATOM 4998 O O . GLY B 1 173 ? -49.521 29.404 26.987 1.00 16.58 173 GLY B O 1
ATOM 4999 N N . CYS B 1 174 ? -47.924 27.822 26.959 1.00 14.44 174 CYS B N 1
ATOM 5000 C CA . CYS B 1 174 ? -48.015 27.533 25.529 1.00 15.53 174 CYS B CA 1
ATOM 5001 C C . CYS B 1 174 ? -49.095 26.518 25.179 1.00 16.02 174 CYS B C 1
ATOM 5002 O O . CYS B 1 174 ? -49.522 25.715 26.025 1.00 16.08 174 CYS B O 1
ATOM 5005 N N . THR B 1 175 ? -49.488 26.544 23.902 1.00 14.91 175 THR B N 1
ATOM 5006 C CA . THR B 1 175 ? -50.279 25.479 23.313 1.00 14.03 175 THR B CA 1
ATOM 5007 C C . THR B 1 175 ? -49.419 24.639 22.341 1.00 16.12 175 THR B C 1
ATOM 5008 O O . THR B 1 175 ? -48.319 25.053 21.949 1.00 16.15 175 THR B O 1
ATOM 5012 N N . MET B 1 176 ? -49.906 23.452 21.983 1.00 15.54 176 MET B N 1
ATOM 5013 C CA . MET B 1 176 ? -49.072 22.464 21.318 1.00 15.81 176 MET B CA 1
ATOM 5014 C C . MET B 1 176 ? -49.789 21.637 20.242 1.00 14.11 176 MET B C 1
ATOM 5015 O O . MET B 1 176 ? -50.910 21.172 20.436 1.00 13.86 176 MET B O 1
ATOM 5020 N N . VAL B 1 177 ? -49.109 21.454 19.114 1.00 11.39 177 VAL B N 1
ATOM 5021 C CA . VAL B 1 177 ? -49.488 20.461 18.107 1.00 11.14 177 VAL B CA 1
ATOM 5022 C C . VAL B 1 177 ? -48.369 19.437 18.106 1.00 12.82 177 VAL B C 1
ATOM 5023 O O . VAL B 1 177 ? -47.204 19.782 17.864 1.00 14.04 177 VAL B O 1
ATOM 5027 N N . LEU B 1 178 ? -48.714 18.190 18.406 1.00 13.93 178 LEU B N 1
ATOM 5028 C CA . LEU B 1 178 ? -47.739 17.122 18.537 1.00 14.18 178 LEU B CA 1
ATOM 5029 C C . LEU B 1 178 ? -47.927 16.100 17.431 1.00 14.95 178 LEU B C 1
ATOM 5030 O O . LEU B 1 178 ? -49.056 15.658 17.199 1.00 15.38 178 LEU B O 1
ATOM 5035 N N . LYS B 1 179 ? -46.840 15.736 16.748 1.00 14.34 179 LYS B N 1
ATOM 5036 C CA . LYS B 1 179 ? -46.850 14.613 15.807 1.00 14.11 179 LYS B CA 1
ATOM 5037 C C . LYS B 1 179 ? -46.042 13.433 16.372 1.00 15.33 179 LYS B C 1
ATOM 5038 O O . LYS B 1 179 ? -44.820 13.501 16.442 1.00 14.73 179 LYS B O 1
ATOM 5044 N N . PRO B 1 180 ? -46.729 12.344 16.766 1.00 15.56 180 PRO B N 1
ATOM 5045 C CA . PRO B 1 180 ? -46.060 11.172 17.325 1.00 15.12 180 PRO B CA 1
ATOM 5046 C C . PRO B 1 180 ? -45.553 10.223 16.234 1.00 15.54 180 PRO B C 1
ATOM 5047 O O . PRO B 1 180 ? -45.959 10.336 15.069 1.00 14.43 180 PRO B O 1
ATOM 5051 N N . ALA B 1 181 ? -44.683 9.288 16.614 1.00 15.05 181 ALA B N 1
ATOM 5052 C CA . ALA B 1 181 ? -44.160 8.313 15.664 1.00 14.89 181 ALA B CA 1
ATOM 5053 C C . ALA B 1 181 ? -45.291 7.458 15.061 1.00 13.94 181 ALA B C 1
ATOM 5054 O O . ALA B 1 181 ? -46.146 6.960 15.783 1.00 14.23 181 ALA B O 1
ATOM 5056 N N . SER B 1 182 ? -45.278 7.295 13.739 1.00 11.54 182 SER B N 1
ATOM 5057 C CA . SER B 1 182 ? -46.242 6.448 13.044 1.00 13.78 182 SER B CA 1
ATOM 5058 C C . SER B 1 182 ? -46.216 4.979 13.478 1.00 14.47 182 SER B C 1
ATOM 5059 O O . SER B 1 182 ? -47.234 4.283 13.360 1.00 14.53 182 SER B O 1
ATOM 5062 N N . GLN B 1 183 ? -45.073 4.505 13.975 1.00 14.93 183 GLN B N 1
ATOM 5063 C CA . GLN B 1 183 ? -44.987 3.128 14.473 1.00 16.03 183 GLN B CA 1
ATOM 5064 C C . GLN B 1 183 ? -45.566 2.934 15.887 1.00 16.54 183 GLN B C 1
ATOM 5065 O O . GLN B 1 183 ? -45.925 1.815 16.257 1.00 16.80 183 GLN B O 1
ATOM 5071 N N . THR B 1 184 ? -45.629 4.006 16.679 1.00 14.59 184 THR B N 1
ATOM 5072 C CA . THR B 1 184 ? -46.134 3.914 18.055 1.00 14.88 184 THR B CA 1
ATOM 5073 C C . THR B 1 184 ? -47.043 5.096 18.407 1.00 14.31 184 THR B C 1
ATOM 5074 O O . THR B 1 184 ? -46.744 5.861 19.325 1.00 15.34 184 THR B O 1
ATOM 5078 N N . PRO B 1 185 ? -48.164 5.249 17.681 1.00 13.50 185 PRO B N 1
ATOM 5079 C CA . PRO B 1 185 ? -49.005 6.426 17.898 1.00 11.86 185 PRO B CA 1
ATOM 5080 C C . PRO B 1 185 ? -50.052 6.269 18.996 1.00 11.46 185 PRO B C 1
ATOM 5081 O O . PRO B 1 185 ? -50.539 7.268 19.529 1.00 14.72 185 PRO B O 1
ATOM 5085 N N . PHE B 1 186 ? -50.379 5.029 19.341 1.00 12.19 186 PHE B N 1
ATOM 5086 C CA . PHE B 1 186 ? -51.438 4.750 20.302 1.00 12.26 186 PHE B CA 1
ATOM 5087 C C . PHE B 1 186 ? -51.142 5.271 21.693 1.00 13.81 186 PHE B C 1
ATOM 5088 O O . PHE B 1 186 ? -52.047 5.744 22.377 1.00 14.80 186 PHE B O 1
ATOM 5096 N N . SER B 1 187 ? -49.883 5.176 22.112 1.00 13.01 187 SER B N 1
ATOM 5097 C CA . SER B 1 187 ? -49.475 5.716 23.383 1.00 12.71 187 SER B CA 1
ATOM 5098 C C . SER B 1 187 ? -49.779 7.205 23.438 1.00 14.31 187 SER B C 1
ATOM 5099 O O . SER B 1 187 ? -50.269 7.701 24.459 1.00 12.75 187 SER B O 1
ATOM 5102 N N . ALA B 1 188 ? -49.498 7.909 22.337 1.00 14.65 188 ALA B N 1
ATOM 5103 C CA . ALA B 1 188 ? -49.667 9.358 22.287 1.00 14.36 188 ALA B CA 1
ATOM 5104 C C . ALA B 1 188 ? -51.129 9.697 22.415 1.00 14.03 188 ALA B C 1
ATOM 5105 O O . ALA B 1 188 ? -51.505 10.569 23.169 1.00 13.26 188 ALA B O 1
ATOM 5107 N N . LEU B 1 189 ? -51.949 8.971 21.664 1.00 13.50 189 LEU B N 1
ATOM 5108 C CA . LEU B 1 189 ? -53.384 9.224 21.583 1.00 13.15 189 LEU B CA 1
ATOM 5109 C C . LEU B 1 189 ? -54.119 8.888 22.886 1.00 16.23 189 LEU B C 1
ATOM 5110 O O . LEU B 1 189 ? -55.117 9.525 23.219 1.00 18.41 189 LEU B O 1
ATOM 5115 N N . ALA B 1 190 ? -53.616 7.893 23.622 1.00 15.51 190 ALA B N 1
ATOM 5116 C CA . ALA B 1 190 ? -54.153 7.564 24.932 1.00 14.28 190 ALA B CA 1
ATOM 5117 C C . ALA B 1 190 ? -53.890 8.721 25.914 1.00 15.05 190 ALA B C 1
ATOM 5118 O O . ALA B 1 190 ? -54.771 9.135 26.695 1.00 15.68 190 ALA B O 1
ATOM 5120 N N . LEU B 1 191 ? -52.668 9.242 25.878 1.00 15.39 191 LEU B N 1
ATOM 5121 C CA . LEU B 1 191 ? -52.309 10.428 26.645 1.00 15.03 191 LEU B CA 1
ATOM 5122 C C . LEU B 1 191 ? -53.201 11.637 26.287 1.00 15.95 191 LEU B C 1
ATOM 5123 O O . LEU B 1 191 ? -53.636 12.374 27.173 1.00 16.84 191 LEU B O 1
ATOM 5128 N N . ALA B 1 192 ? -53.481 11.808 24.995 1.00 14.08 192 ALA B N 1
ATOM 5129 C CA . ALA B 1 192 ? -54.431 12.795 24.507 1.00 15.39 192 ALA B CA 1
ATOM 5130 C C . ALA B 1 192 ? -55.810 12.619 25.141 1.00 16.71 192 ALA B C 1
ATOM 5131 O O . ALA B 1 192 ? -56.426 13.588 25.607 1.00 16.06 192 ALA B O 1
ATOM 5133 N N . GLU B 1 193 ? -56.289 11.378 25.150 1.00 15.87 193 GLU B N 1
ATOM 5134 C CA . GLU B 1 193 ? -57.564 11.064 25.768 1.00 16.22 193 GLU B CA 1
ATOM 5135 C C . GLU B 1 193 ? -57.595 11.471 27.262 1.00 16.15 193 GLU B C 1
ATOM 5136 O O . GLU B 1 193 ? -58.550 12.080 27.739 1.00 16.72 193 GLU B O 1
ATOM 5142 N N . LEU B 1 194 ? -56.541 11.134 27.996 1.00 15.12 194 LEU B N 1
ATOM 5143 C CA . LEU B 1 194 ? -56.467 11.487 29.391 1.00 14.94 194 LEU B CA 1
ATOM 5144 C C . LEU B 1 194 ? -56.355 13.005 29.599 1.00 15.88 194 LEU B C 1
ATOM 5145 O O . LEU B 1 194 ? -56.832 13.530 30.597 1.00 17.65 194 LEU B O 1
ATOM 5150 N N . ALA B 1 195 ? -55.750 13.708 28.643 1.00 16.34 195 ALA B N 1
ATOM 5151 C CA . ALA B 1 195 ? -55.706 15.172 28.670 1.00 16.24 195 ALA B CA 1
ATOM 5152 C C . ALA B 1 195 ? -57.116 15.773 28.606 1.00 16.13 195 ALA B C 1
ATOM 5153 O O . ALA B 1 195 ? -57.427 16.686 29.367 1.00 16.38 195 ALA B O 1
ATOM 5155 N N . ILE B 1 196 ? -57.968 15.241 27.723 1.00 16.24 196 ILE B N 1
ATOM 5156 C CA . ILE B 1 196 ? -59.386 15.619 27.690 1.00 17.44 196 ILE B CA 1
ATOM 5157 C C . ILE B 1 196 ? -60.029 15.400 29.058 1.00 17.06 196 ILE B C 1
ATOM 5158 O O . ILE B 1 196 ? -60.620 16.320 29.627 1.00 18.55 196 ILE B O 1
ATOM 5163 N N . ARG B 1 197 ? -59.893 14.190 29.591 1.00 15.58 197 ARG B N 1
ATOM 5164 C CA . ARG B 1 197 ? -60.482 13.849 30.887 1.00 15.69 197 ARG B CA 1
ATOM 5165 C C . ARG B 1 197 ? -59.970 14.733 32.024 1.00 16.58 197 ARG B C 1
ATOM 5166 O O . ARG B 1 197 ? -60.683 14.987 32.981 1.00 16.69 197 ARG B O 1
ATOM 5174 N N . ALA B 1 198 ? -58.724 15.180 31.914 1.00 16.12 198 ALA B N 1
ATOM 5175 C CA . ALA B 1 198 ? -58.089 16.023 32.930 1.00 14.83 198 ALA B CA 1
ATOM 5176 C C . ALA B 1 198 ? -58.604 17.469 32.927 1.00 14.86 198 ALA B C 1
ATOM 5177 O O . ALA B 1 198 ? -58.416 18.187 33.895 1.00 15.14 198 ALA B O 1
ATOM 5179 N N . GLY B 1 199 ? -59.232 17.896 31.833 1.00 14.63 199 GLY B N 1
ATOM 5180 C CA . GLY B 1 199 ? -59.713 19.266 31.704 1.00 13.47 199 GLY B CA 1
ATOM 5181 C C . GLY B 1 199 ? -58.879 20.152 30.802 1.00 14.52 199 GLY B C 1
ATOM 5182 O O . GLY B 1 199 ? -59.041 21.377 30.806 1.00 14.62 199 GLY B O 1
ATOM 5183 N N . VAL B 1 200 ? -57.980 19.561 30.024 1.00 14.40 200 VAL B N 1
ATOM 5184 C CA . VAL B 1 200 ? -57.173 20.353 29.086 1.00 13.15 200 VAL B CA 1
ATOM 5185 C C . VAL B 1 200 ? -58.125 20.847 28.009 1.00 14.45 200 VAL B C 1
ATOM 5186 O O . VAL B 1 200 ? -58.781 20.041 27.345 1.00 15.27 200 VAL B O 1
ATOM 5190 N N . PRO B 1 201 ? -58.272 22.180 27.874 1.00 15.84 201 PRO B N 1
ATOM 5191 C CA . PRO B 1 201 ? -59.276 22.729 26.941 1.00 15.07 201 PRO B CA 1
ATOM 5192 C C . PRO B 1 201 ? -58.983 22.403 25.486 1.00 15.68 201 PRO B C 1
ATOM 5193 O O . PRO B 1 201 ? -57.827 22.147 25.119 1.00 14.45 201 PRO B O 1
ATOM 5197 N N . ALA B 1 202 ? -60.035 22.408 24.670 1.00 15.05 202 ALA B N 1
ATOM 5198 C CA . ALA B 1 202 ? -59.913 22.145 23.240 1.00 15.99 202 ALA B CA 1
ATOM 5199 C C . ALA B 1 202 ? -58.864 23.050 22.573 1.00 16.64 202 ALA B C 1
ATOM 5200 O O . ALA B 1 202 ? -58.882 24.272 22.734 1.00 15.93 202 ALA B O 1
ATOM 5202 N N . GLY B 1 203 ? -57.933 22.435 21.855 1.00 15.16 203 GLY B N 1
ATOM 5203 C CA . GLY B 1 203 ? -56.956 23.171 21.080 1.00 13.10 203 GLY B CA 1
ATOM 5204 C C . GLY B 1 203 ? -55.635 23.423 21.792 1.00 13.90 203 GLY B C 1
ATOM 5205 O O . GLY B 1 203 ? -54.640 23.787 21.163 1.00 14.04 203 GLY B O 1
ATOM 5206 N N . VAL B 1 204 ? -55.612 23.237 23.102 1.00 12.49 204 VAL B N 1
ATOM 5207 C CA . VAL B 1 204 ? -54.379 23.442 23.871 1.00 12.76 204 VAL B CA 1
ATOM 5208 C C . VAL B 1 204 ? -53.349 22.336 23.586 1.00 13.70 204 VAL B C 1
ATOM 5209 O O . VAL B 1 204 ? -52.162 22.606 23.507 1.00 14.11 204 VAL B O 1
ATOM 5213 N N . PHE B 1 205 ? -53.819 21.099 23.432 1.00 13.65 205 PHE B N 1
ATOM 5214 C CA . PHE B 1 205 ? -52.965 19.964 23.142 1.00 13.51 205 PHE B CA 1
ATOM 5215 C C . PHE B 1 205 ? -53.597 19.152 22.017 1.00 15.04 205 PHE B C 1
ATOM 5216 O O . PHE B 1 205 ? -54.683 18.610 22.162 1.00 16.67 205 PHE B O 1
ATOM 5224 N N . ASN B 1 206 ? -52.927 19.117 20.875 1.00 15.17 206 ASN B N 1
ATOM 5225 C CA . ASN B 1 206 ? -53.440 18.430 19.691 1.00 13.71 206 ASN B CA 1
ATOM 5226 C C . ASN B 1 206 ? -52.442 17.386 19.262 1.00 14.43 206 ASN B C 1
ATOM 5227 O O . ASN B 1 206 ? -51.231 17.615 19.311 1.00 14.10 206 ASN B O 1
ATOM 5232 N N . VAL B 1 207 ? -52.951 16.239 18.832 1.00 13.41 207 VAL B N 1
ATOM 5233 C CA . VAL B 1 207 ? -52.104 15.157 18.371 1.00 11.70 207 VAL B CA 1
ATOM 5234 C C . VAL B 1 207 ? -52.500 14.837 16.954 1.00 13.61 207 VAL B C 1
ATOM 5235 O O . VAL B 1 207 ? -53.635 14.444 16.697 1.00 14.96 207 VAL B O 1
ATOM 5239 N N . VAL B 1 208 ? -51.566 15.028 16.032 1.00 13.93 208 VAL B N 1
ATOM 5240 C CA . VAL B 1 208 ? -51.815 14.806 14.614 1.00 13.08 208 VAL B CA 1
ATOM 5241 C C . VAL B 1 208 ? -50.952 13.646 14.141 1.00 13.69 208 VAL B C 1
ATOM 5242 O O . VAL B 1 208 ? -49.725 13.677 14.265 1.00 15.25 208 VAL B O 1
ATOM 5246 N N . THR B 1 209 ? -51.591 12.615 13.612 1.00 11.55 209 THR B N 1
ATOM 5247 C CA . THR B 1 209 ? -50.855 11.506 13.029 1.00 13.69 209 THR B CA 1
ATOM 5248 C C . THR B 1 209 ? -50.823 11.612 11.502 1.00 13.11 209 THR B C 1
ATOM 5249 O O . THR B 1 209 ? -51.830 11.937 10.864 1.00 13.25 209 THR B O 1
ATOM 5253 N N . GLY B 1 210 ? -49.669 11.316 10.914 1.00 12.35 210 GLY B N 1
ATOM 5254 C CA . GLY B 1 210 ? -49.562 11.288 9.469 1.00 18.81 210 GLY B CA 1
ATOM 5255 C C . GLY B 1 210 ? -48.154 11.061 8.991 1.00 20.29 210 GLY B C 1
ATOM 5256 O O . GLY B 1 210 ? -47.281 10.683 9.780 1.00 20.01 210 GLY B O 1
ATOM 5257 N N . SER B 1 211 ? -47.938 11.304 7.700 1.00 22.93 211 SER B N 1
ATOM 5258 C CA . SER B 1 211 ? -46.622 11.130 7.092 1.00 29.29 211 SER B CA 1
ATOM 5259 C C . SER B 1 211 ? -45.690 12.205 7.624 1.00 28.73 211 SER B C 1
ATOM 5260 O O . SER B 1 211 ? -46.123 13.337 7.880 1.00 29.34 211 SER B O 1
ATOM 5263 N N . ALA B 1 212 ? -44.423 11.846 7.800 1.00 26.17 212 ALA B N 1
ATOM 5264 C CA . ALA B 1 212 ? -43.434 12.772 8.340 1.00 27.68 212 ALA B CA 1
ATOM 5265 C C . ALA B 1 212 ? -43.361 14.044 7.507 1.00 27.85 212 ALA B C 1
ATOM 5266 O O . ALA B 1 212 ? -43.494 15.146 8.032 1.00 29.18 212 ALA B O 1
ATOM 5268 N N . GLY B 1 213 ? -43.165 13.880 6.202 1.00 26.96 213 GLY B N 1
ATOM 5269 C CA . GLY B 1 213 ? -43.069 15.011 5.286 1.00 26.27 213 GLY B CA 1
ATOM 5270 C C . GLY B 1 213 ? -44.274 15.926 5.344 1.00 25.26 213 GLY B C 1
ATOM 5271 O O . GLY B 1 213 ? -44.133 17.117 5.619 1.00 26.49 213 GLY B O 1
ATOM 5272 N N . ALA B 1 214 ? -45.457 15.360 5.111 1.00 24.20 214 ALA B N 1
ATOM 5273 C CA . ALA B 1 214 ? -46.698 16.135 5.019 1.00 23.32 214 ALA B CA 1
ATOM 5274 C C . ALA B 1 214 ? -47.033 16.895 6.302 1.00 22.30 214 ALA B C 1
ATOM 5275 O O . ALA B 1 214 ? -47.411 18.068 6.217 1.00 22.32 214 ALA B O 1
ATOM 5277 N N . VAL B 1 215 ? -46.870 16.259 7.474 1.00 19.06 215 VAL B N 1
ATOM 5278 C CA . VAL B 1 215 ? -47.113 16.946 8.766 1.00 16.62 215 VAL B CA 1
ATOM 5279 C C . VAL B 1 215 ? -45.964 17.876 9.162 1.00 17.32 215 VAL B C 1
ATOM 5280 O O . VAL B 1 215 ? -46.204 19.034 9.509 1.00 16.57 215 VAL B O 1
ATOM 5284 N N . GLY B 1 216 ? -44.731 17.367 9.100 1.00 16.32 216 GLY B N 1
ATOM 5285 C CA . GLY B 1 216 ? -43.543 18.123 9.515 1.00 15.24 216 GLY B CA 1
ATOM 5286 C C . GLY B 1 216 ? -43.279 19.385 8.717 1.00 15.58 216 GLY B C 1
ATOM 5287 O O . GLY B 1 216 ? -42.887 20.406 9.282 1.00 15.49 216 GLY B O 1
ATOM 5288 N N . ASN B 1 217 ? -43.488 19.319 7.404 1.00 15.41 217 ASN B N 1
ATOM 5289 C CA . ASN B 1 217 ? -43.280 20.484 6.544 1.00 17.63 217 ASN B CA 1
ATOM 5290 C C . ASN B 1 217 ? -44.199 21.634 6.924 1.00 17.34 217 ASN B C 1
ATOM 5291 O O . ASN B 1 217 ? -43.804 22.807 6.849 1.00 17.99 217 ASN B O 1
ATOM 5296 N N . GLU B 1 218 ? -45.423 21.293 7.325 1.00 15.52 218 GLU B N 1
ATOM 5297 C CA . GLU B 1 218 ? -46.394 22.297 7.758 1.00 15.41 218 GLU B CA 1
ATOM 5298 C C . GLU B 1 218 ? -46.019 22.886 9.117 1.00 15.06 218 GLU B C 1
ATOM 5299 O O . GLU B 1 218 ? -46.066 24.110 9.295 1.00 13.98 218 GLU B O 1
ATOM 5305 N N . LEU B 1 219 ? -45.630 22.019 10.055 1.00 14.65 219 LEU B N 1
ATOM 5306 C CA . LEU B 1 219 ? -45.114 22.458 11.359 1.00 15.35 219 LEU B CA 1
ATOM 5307 C C . LEU B 1 219 ? -43.951 23.454 11.237 1.00 17.23 219 LEU B C 1
ATOM 5308 O O . LEU B 1 219 ? -43.974 24.503 11.893 1.00 16.65 219 LEU B O 1
ATOM 5313 N N . THR B 1 220 ? -42.972 23.155 10.369 1.00 17.63 220 THR B N 1
ATOM 5314 C CA . THR B 1 220 ? -41.773 24.003 10.256 1.00 17.47 220 THR B CA 1
ATOM 5315 C C . THR B 1 220 ? -41.972 25.270 9.416 1.00 18.18 220 THR B C 1
ATOM 5316 O O . THR B 1 220 ? -41.227 26.239 9.590 1.00 20.63 220 THR B O 1
ATOM 5320 N N . SER B 1 221 ? -42.968 25.275 8.529 1.00 17.92 221 SER B N 1
ATOM 5321 C CA . SER B 1 221 ? -43.149 26.387 7.602 1.00 17.78 221 SER B CA 1
ATOM 5322 C C . SER B 1 221 ? -44.257 27.368 7.985 1.00 18.00 221 SER B C 1
ATOM 5323 O O . SER B 1 221 ? -44.276 28.510 7.501 1.00 17.76 221 SER B O 1
ATOM 5326 N N . ASN B 1 222 ? -45.160 26.938 8.857 1.00 16.65 222 ASN B N 1
ATOM 5327 C CA . ASN B 1 222 ? -46.191 27.824 9.399 1.00 16.36 222 ASN B CA 1
ATOM 5328 C C . ASN B 1 222 ? -45.635 28.801 10.439 1.00 16.90 222 ASN B C 1
ATOM 5329 O O . ASN B 1 222 ? -45.140 28.362 11.484 1.00 17.07 222 ASN B O 1
ATOM 5334 N N . PRO B 1 223 ? -45.709 30.119 10.160 1.00 17.66 223 PRO B N 1
ATOM 5335 C CA . PRO B 1 223 ? -45.146 31.133 11.075 1.00 18.46 223 PRO B CA 1
ATOM 5336 C C . PRO B 1 223 ? -45.880 31.289 12.382 1.00 19.46 223 PRO B C 1
ATOM 5337 O O . PRO B 1 223 ? -45.357 31.942 13.287 1.00 21.13 223 PRO B O 1
ATOM 5341 N N . LEU B 1 224 ? -47.070 30.701 12.492 1.00 18.55 224 LEU B N 1
ATOM 5342 C CA . LEU B 1 224 ? -47.781 30.673 13.780 1.00 18.09 224 LEU B CA 1
ATOM 5343 C C . LEU B 1 224 ? -47.051 29.792 14.798 1.00 18.51 224 LEU B C 1
ATOM 5344 O O . LEU B 1 224 ? -47.138 30.035 15.995 1.00 20.69 224 LEU B O 1
ATOM 5349 N N . VAL B 1 225 ? -46.328 28.784 14.312 1.00 16.02 225 VAL B N 1
ATOM 5350 C CA . VAL B 1 225 ? -45.483 27.953 15.174 1.00 15.83 225 VAL B CA 1
ATOM 5351 C C . VAL B 1 225 ? -44.190 28.692 15.494 1.00 16.88 225 VAL B C 1
ATOM 5352 O O . VAL B 1 225 ? -43.393 28.989 14.598 1.00 16.79 225 VAL B O 1
ATOM 5356 N N . ARG B 1 226 ? -43.964 28.960 16.775 1.00 16.64 226 ARG B N 1
ATOM 5357 C CA . ARG B 1 226 ? -42.819 29.784 17.191 1.00 16.39 226 ARG B CA 1
ATOM 5358 C C . ARG B 1 226 ? -41.677 28.968 17.785 1.00 15.35 226 ARG B C 1
ATOM 5359 O O . ARG B 1 226 ? -40.550 29.462 17.964 1.00 14.26 226 ARG B O 1
ATOM 5367 N N . LYS B 1 227 ? -41.974 27.702 18.049 1.00 14.08 227 LYS B N 1
ATOM 5368 C CA . LYS B 1 227 ? -41.072 26.832 18.740 1.00 15.05 227 LYS B CA 1
ATOM 5369 C C . LYS B 1 227 ? -41.259 25.398 18.247 1.00 15.17 227 LYS B C 1
ATOM 5370 O O . LYS B 1 227 ? -42.383 24.922 18.106 1.00 17.14 227 LYS B O 1
ATOM 5376 N N . LEU B 1 228 ? -40.160 24.724 17.955 1.00 14.06 228 LEU B N 1
ATOM 5377 C CA . LEU B 1 228 ? -40.194 23.299 17.600 1.00 14.51 228 LEU B CA 1
ATOM 5378 C C . LEU B 1 228 ? -39.289 22.491 18.535 1.00 14.41 228 LEU B C 1
ATOM 5379 O O . LEU B 1 228 ? -38.150 22.879 18.810 1.00 14.58 228 LEU B O 1
ATOM 5384 N N . SER B 1 229 ? -39.806 21.371 19.010 1.00 14.37 229 SER B N 1
ATOM 5385 C CA . SER B 1 229 ? -39.017 20.425 19.749 1.00 13.83 229 SER B CA 1
ATOM 5386 C C . SER B 1 229 ? -39.047 19.080 19.028 1.00 14.97 229 SER B C 1
ATOM 5387 O O . SER B 1 229 ? -40.109 18.579 18.673 1.00 13.25 229 SER B O 1
ATOM 5390 N N . PHE B 1 230 ? -37.873 18.503 18.807 1.00 14.43 230 PHE B N 1
ATOM 5391 C CA . PHE B 1 230 ? -37.752 17.225 18.104 1.00 13.53 230 PHE B CA 1
ATOM 5392 C C . PHE B 1 230 ? -36.804 16.266 18.811 1.00 15.15 230 PHE B C 1
ATOM 5393 O O . PHE B 1 230 ? -35.733 16.667 19.275 1.00 17.90 230 PHE B O 1
ATOM 5401 N N . THR B 1 231 ? -37.205 15.000 18.898 1.00 14.24 231 THR B N 1
ATOM 5402 C CA . THR B 1 231 ? -36.309 13.921 19.321 1.00 13.19 231 THR B CA 1
ATOM 5403 C C . THR B 1 231 ? -36.272 12.852 18.229 1.00 13.74 231 THR B C 1
ATOM 5404 O O . THR B 1 231 ? -37.321 12.382 17.774 1.00 14.02 231 THR B O 1
ATOM 5408 N N . GLY B 1 232 ? -35.058 12.495 17.793 1.00 13.22 232 GLY B N 1
ATOM 5409 C CA . GLY B 1 232 ? -34.865 11.528 16.723 1.00 12.67 232 GLY B CA 1
ATOM 5410 C C . GLY B 1 232 ? -33.452 11.563 16.161 1.00 13.91 232 GLY B C 1
ATOM 5411 O O . GLY B 1 232 ? -32.503 11.940 16.851 1.00 14.53 232 GLY B O 1
ATOM 5412 N N . SER B 1 233 ? -33.315 11.173 14.905 1.00 12.17 233 SER B N 1
ATOM 5413 C CA . SER B 1 233 ? -32.016 11.052 14.276 1.00 15.70 233 SER B CA 1
ATOM 5414 C C . SER B 1 233 ? -31.401 12.412 14.002 1.00 18.30 233 SER B C 1
ATOM 5415 O O . SER B 1 233 ? -32.114 13.391 13.762 1.00 19.77 233 SER B O 1
ATOM 5418 N N . THR B 1 234 ? -30.070 12.437 14.000 1.00 17.90 234 THR B N 1
ATOM 5419 C CA . THR B 1 234 ? -29.291 13.628 13.742 1.00 20.23 234 THR B CA 1
ATOM 5420 C C . THR B 1 234 ? -29.605 14.242 12.380 1.00 18.45 234 THR B C 1
ATOM 5421 O O . THR B 1 234 ? -29.754 15.443 12.274 1.00 19.31 234 THR B O 1
ATOM 5425 N N . GLU B 1 235 ? -29.742 13.412 11.359 1.00 17.92 235 GLU B N 1
ATOM 5426 C CA . GLU B 1 235 ? -30.008 13.898 10.014 1.00 18.89 235 GLU B CA 1
ATOM 5427 C C . GLU B 1 235 ? -31.351 14.634 9.901 1.00 17.93 235 GLU B C 1
ATOM 5428 O O . GLU B 1 235 ? -31.432 15.680 9.248 1.00 17.50 235 GLU B O 1
ATOM 5434 N N . ILE B 1 236 ? -32.391 14.111 10.552 1.00 15.88 236 ILE B N 1
ATOM 5435 C CA . ILE B 1 236 ? -33.708 14.768 10.525 1.00 14.86 236 ILE B CA 1
ATOM 5436 C C . ILE B 1 236 ? -33.670 16.048 11.368 1.00 15.86 236 ILE B C 1
ATOM 5437 O O . ILE B 1 236 ? -34.251 17.080 10.990 1.00 15.24 236 ILE B O 1
ATOM 5442 N N . GLY B 1 237 ? -32.948 15.993 12.488 1.00 14.12 237 GLY B N 1
ATOM 5443 C CA . GLY B 1 237 ? -32.646 17.194 13.269 1.00 13.67 237 GLY B CA 1
ATOM 5444 C C . GLY B 1 237 ? -32.034 18.317 12.418 1.00 15.84 237 GLY B C 1
ATOM 5445 O O . GLY B 1 237 ? -32.463 19.476 12.513 1.00 15.83 237 GLY B O 1
ATOM 5446 N N . ARG B 1 238 ? -31.041 17.976 11.590 1.00 15.39 238 ARG B N 1
ATOM 5447 C CA . ARG B 1 238 ? -30.418 18.941 10.693 1.00 17.61 238 ARG B CA 1
ATOM 5448 C C . ARG B 1 238 ? -31.459 19.574 9.769 1.00 16.81 238 ARG B C 1
ATOM 5449 O O . ARG B 1 238 ? -31.542 20.806 9.648 1.00 16.02 238 ARG B O 1
ATOM 5457 N N . GLN B 1 239 ? -32.241 18.719 9.109 1.00 16.31 239 GLN B N 1
ATOM 5458 C CA . GLN B 1 239 ? -33.262 19.164 8.157 1.00 17.17 239 GLN B CA 1
ATOM 5459 C C . GLN B 1 239 ? -34.323 20.039 8.819 1.00 15.88 239 GLN B C 1
ATOM 5460 O O . GLN B 1 239 ? -34.713 21.066 8.252 1.00 16.17 239 GLN B O 1
ATOM 5466 N N . LEU B 1 240 ? -34.765 19.648 10.021 1.00 14.17 240 LEU B N 1
ATOM 5467 C CA . LEU B 1 240 ? -35.774 20.416 10.759 1.00 15.20 240 LEU B CA 1
ATOM 5468 C C . LEU B 1 240 ? -35.259 21.781 11.196 1.00 16.01 240 LEU B C 1
ATOM 5469 O O . LEU B 1 240 ? -35.979 22.763 11.111 1.00 17.54 240 LEU B O 1
ATOM 5474 N N . MET B 1 241 ? -34.005 21.833 11.635 1.00 14.55 241 MET B N 1
ATOM 5475 C CA . MET B 1 241 ? -33.362 23.100 12.009 1.00 16.03 241 MET B CA 1
ATOM 5476 C C . MET B 1 241 ? -33.237 24.033 10.797 1.00 15.45 241 MET B C 1
ATOM 5477 O O . MET B 1 241 ? -33.536 25.214 10.898 1.00 15.53 241 MET B O 1
ATOM 5482 N N . GLU B 1 242 ? -32.815 23.495 9.655 1.00 15.93 242 GLU B N 1
ATOM 5483 C CA . GLU B 1 242 ? -32.784 24.252 8.406 1.00 18.08 242 GLU B CA 1
ATOM 5484 C C . GLU B 1 242 ? -34.138 24.868 8.090 1.00 17.02 242 GLU B C 1
ATOM 5485 O O . GLU B 1 242 ? -34.236 26.057 7.796 1.00 16.91 242 GLU B O 1
ATOM 5491 N N . GLN B 1 243 ? -35.176 24.042 8.163 1.00 16.46 243 GLN B N 1
ATOM 5492 C CA . GLN B 1 243 ? -36.534 24.466 7.837 1.00 16.60 243 GLN B CA 1
ATOM 5493 C C . GLN B 1 243 ? -37.045 25.550 8.793 1.00 16.01 243 GLN B C 1
ATOM 5494 O O . GLN B 1 243 ? -37.792 26.434 8.380 1.00 15.13 243 GLN B O 1
ATOM 5500 N N . CYS B 1 244 ? -36.610 25.486 10.052 1.00 13.68 244 CYS B N 1
ATOM 5501 C CA . CYS B 1 244 ? -37.014 26.454 11.054 1.00 14.78 244 CYS B CA 1
ATOM 5502 C C . CYS B 1 244 ? -36.356 27.821 10.908 1.00 16.26 244 CYS B C 1
ATOM 5503 O O . CYS B 1 244 ? -36.793 28.792 11.530 1.00 15.49 244 CYS B O 1
ATOM 5506 N N . ALA B 1 245 ? -35.315 27.894 10.085 1.00 16.96 245 ALA B N 1
ATOM 5507 C CA . ALA B 1 245 ? -34.568 29.128 9.872 1.00 17.54 245 ALA B CA 1
ATOM 5508 C C . ALA B 1 245 ? -35.411 30.226 9.266 1.00 18.95 245 ALA B C 1
ATOM 5509 O O . ALA B 1 245 ? -35.180 31.401 9.563 1.00 20.76 245 ALA B O 1
ATOM 5511 N N . LYS B 1 246 ? -36.380 29.854 8.428 1.00 18.48 246 LYS B N 1
ATOM 5512 C CA . LYS B 1 246 ? -37.217 30.831 7.736 1.00 20.81 246 LYS B CA 1
ATOM 5513 C C . LYS B 1 246 ? -37.901 31.800 8.718 1.00 20.44 246 LYS B C 1
ATOM 5514 O O . LYS B 1 246 ? -37.890 33.024 8.507 1.00 22.12 246 LYS B O 1
ATOM 5520 N N . ASP B 1 247 ? -38.467 31.253 9.795 1.00 18.06 247 ASP B N 1
ATOM 5521 C CA . ASP B 1 247 ? -39.183 32.044 10.786 1.00 19.28 247 ASP B CA 1
ATOM 5522 C C . ASP B 1 247 ? -38.311 32.369 12.004 1.00 18.71 247 ASP B C 1
ATOM 5523 O O . ASP B 1 247 ? -38.792 32.985 12.973 1.00 18.45 247 ASP B O 1
ATOM 5528 N N . ILE B 1 248 ? -37.041 31.954 11.976 1.00 16.12 248 ILE B N 1
ATOM 5529 C CA . ILE B 1 248 ? -36.166 32.088 13.151 1.00 14.38 248 ILE B CA 1
ATOM 5530 C C . ILE B 1 248 ? -36.845 31.453 14.372 1.00 14.56 248 ILE B C 1
ATOM 5531 O O . ILE B 1 248 ? -36.842 32.013 15.471 1.00 15.33 248 ILE B O 1
ATOM 5536 N N . LYS B 1 249 ? -37.448 30.285 14.178 1.00 13.84 249 LYS B N 1
ATOM 5537 C CA . LYS B 1 249 ? -38.042 29.557 15.315 1.00 14.18 249 LYS B CA 1
ATOM 5538 C C . LYS B 1 249 ? -37.005 29.192 16.384 1.00 15.63 249 LYS B C 1
ATOM 5539 O O . LYS B 1 249 ? -35.839 28.906 16.068 1.00 16.36 249 LYS B O 1
ATOM 5545 N N . LYS B 1 250 ? -37.442 29.174 17.636 1.00 15.71 250 LYS B N 1
ATOM 5546 C CA . LYS B 1 250 ? -36.674 28.571 18.703 1.00 18.07 250 LYS B CA 1
ATOM 5547 C C . LYS B 1 250 ? -36.736 27.048 18.537 1.00 17.01 250 LYS B C 1
ATOM 5548 O O . LYS B 1 250 ? -37.819 26.466 18.423 1.00 18.63 250 LYS B O 1
ATOM 5554 N N . VAL B 1 251 ? -35.581 26.393 18.527 1.00 16.81 251 VAL B N 1
ATOM 5555 C CA . VAL B 1 251 ? -35.543 24.948 18.279 1.00 16.69 251 VAL B CA 1
ATOM 5556 C C . VAL B 1 251 ? -34.895 24.167 19.424 1.00 17.79 251 VAL B C 1
ATOM 5557 O O . VAL B 1 251 ? -33.808 24.497 19.850 1.00 19.36 251 VAL B O 1
ATOM 5561 N N . SER B 1 252 ? -35.583 23.141 19.923 1.00 17.92 252 SER B N 1
ATOM 5562 C CA . SER B 1 252 ? -34.982 22.151 20.827 1.00 17.94 252 SER B CA 1
ATOM 5563 C C . SER B 1 252 ? -34.817 20.833 20.087 1.00 16.90 252 SER B C 1
ATOM 5564 O O . SER B 1 252 ? -35.721 20.400 19.369 1.00 17.66 252 SER B O 1
ATOM 5567 N N . LEU B 1 253 ? -33.666 20.193 20.291 1.00 15.70 253 LEU B N 1
ATOM 5568 C CA . LEU B 1 253 ? -33.319 18.963 19.591 1.00 14.84 253 LEU B CA 1
ATOM 5569 C C . LEU B 1 253 ? -32.653 18.002 20.565 1.00 16.36 253 LEU B C 1
ATOM 5570 O O . LEU B 1 253 ? -31.805 18.407 21.359 1.00 17.82 253 LEU B O 1
ATOM 5575 N N . GLU B 1 254 ? -33.079 16.747 20.535 1.00 16.06 254 GLU B N 1
ATOM 5576 C CA A GLU B 1 254 ? -32.352 15.687 21.209 0.50 16.18 254 GLU B CA 1
ATOM 5577 C CA B GLU B 1 254 ? -32.392 15.674 21.238 0.50 16.06 254 GLU B CA 1
ATOM 5578 C C . GLU B 1 254 ? -32.098 14.619 20.167 1.00 16.41 254 GLU B C 1
ATOM 5579 O O . GLU B 1 254 ? -33.023 13.960 19.667 1.00 14.39 254 GLU B O 1
ATOM 5590 N N . LEU B 1 255 ? -30.828 14.467 19.822 1.00 16.07 255 LEU B N 1
ATOM 5591 C CA . LEU B 1 255 ? -30.467 13.712 18.643 1.00 15.73 255 LEU B CA 1
ATOM 5592 C C . LEU B 1 255 ? -29.678 12.420 18.923 1.00 17.84 255 LEU B C 1
ATOM 5593 O O . LEU B 1 255 ? -29.775 11.818 20.006 1.00 18.15 255 LEU B O 1
ATOM 5598 N N . GLY B 1 256 ? -28.898 12.004 17.932 1.00 19.23 256 GLY B N 1
ATOM 5599 C CA . GLY B 1 256 ? -28.014 10.864 18.073 1.00 24.25 256 GLY B CA 1
ATOM 5600 C C . GLY B 1 256 ? -27.055 10.923 19.262 1.00 25.64 256 GLY B C 1
ATOM 5601 O O . GLY B 1 256 ? -26.652 11.996 19.744 1.00 22.57 256 GLY B O 1
ATOM 5602 N N . GLY B 1 257 ? -26.700 9.740 19.735 1.00 25.71 257 GLY B N 1
ATOM 5603 C CA . GLY B 1 257 ? -25.644 9.595 20.719 1.00 25.91 257 GLY B CA 1
ATOM 5604 C C . GLY B 1 257 ? -24.794 8.388 20.394 1.00 24.97 257 GLY B C 1
ATOM 5605 O O . GLY B 1 257 ? -25.203 7.501 19.664 1.00 24.94 257 GLY B O 1
ATOM 5606 N N . ASN B 1 258 ? -23.601 8.365 20.954 1.00 25.81 258 ASN B N 1
ATOM 5607 C CA . ASN B 1 258 ? -22.711 7.229 20.843 1.00 25.50 258 ASN B CA 1
ATOM 5608 C C . ASN B 1 258 ? -21.971 7.144 22.185 1.00 22.91 258 ASN B C 1
ATOM 5609 O O . ASN B 1 258 ? -20.813 7.568 22.323 1.00 22.04 258 ASN B O 1
ATOM 5614 N N . ALA B 1 259 ? -22.679 6.630 23.186 1.00 19.68 259 ALA B N 1
ATOM 5615 C CA . ALA B 1 259 ? -22.270 6.797 24.578 1.00 17.48 259 ALA B CA 1
ATOM 5616 C C . ALA B 1 259 ? -21.093 5.912 24.929 1.00 15.79 259 ALA B C 1
ATOM 5617 O O . ALA B 1 259 ? -21.165 4.697 24.768 1.00 16.38 259 ALA B O 1
ATOM 5619 N N . PRO B 1 260 ? -19.990 6.518 25.385 1.00 14.53 260 PRO B N 1
ATOM 5620 C CA . PRO B 1 260 ? -18.889 5.692 25.931 1.00 13.84 260 PRO B CA 1
ATOM 5621 C C . PRO B 1 260 ? -19.178 5.271 27.365 1.00 13.18 260 PRO B C 1
ATOM 5622 O O . PRO B 1 260 ? -19.761 6.041 28.137 1.00 14.50 260 PRO B O 1
ATOM 5626 N N . PHE B 1 261 ? -18.813 4.038 27.697 1.00 13.15 261 PHE B N 1
ATOM 5627 C CA . PHE B 1 261 ? -19.047 3.490 29.031 1.00 13.29 261 PHE B CA 1
ATOM 5628 C C . PHE B 1 261 ? -17.684 3.000 29.515 1.00 12.75 261 PHE B C 1
ATOM 5629 O O . PHE B 1 261 ? -17.155 2.014 28.997 1.00 13.97 261 PHE B O 1
ATOM 5637 N N . ILE B 1 262 ? -17.116 3.715 30.486 1.00 10.79 262 ILE B N 1
ATOM 5638 C CA . ILE B 1 262 ? -15.708 3.549 30.859 1.00 11.11 262 ILE B CA 1
ATOM 5639 C C . ILE B 1 262 ? -15.504 2.909 32.244 1.00 12.26 262 ILE B C 1
ATOM 5640 O O . ILE B 1 262 ? -15.985 3.418 33.260 1.00 12.81 262 ILE B O 1
ATOM 5645 N N . VAL B 1 263 ? -14.769 1.801 32.278 1.00 13.34 263 VAL B N 1
ATOM 5646 C CA . VAL B 1 263 ? -14.486 1.085 33.530 1.00 11.38 263 VAL B CA 1
ATOM 5647 C C . VAL B 1 263 ? -12.999 1.159 33.848 1.00 12.04 263 VAL B C 1
ATOM 5648 O O . VAL B 1 263 ? -12.170 0.605 33.120 1.00 12.11 263 VAL B O 1
ATOM 5652 N N . PHE B 1 264 ? -12.664 1.834 34.946 1.00 13.12 264 PHE B N 1
ATOM 5653 C CA . PHE B 1 264 ? -11.272 1.987 35.373 1.00 13.88 264 PHE B CA 1
ATOM 5654 C C . PHE B 1 264 ? -10.821 0.857 36.295 1.00 16.19 264 PHE B C 1
ATOM 5655 O O . PHE B 1 264 ? -11.659 0.165 36.879 1.00 14.41 264 PHE B O 1
ATOM 5663 N N . ASP B 1 265 ? -9.490 0.713 36.433 1.00 19.63 265 ASP B N 1
ATOM 5664 C CA A ASP B 1 265 ? -8.847 -0.283 37.316 0.50 20.67 265 ASP B CA 1
ATOM 5665 C CA B ASP B 1 265 ? -8.857 -0.295 37.298 0.50 21.69 265 ASP B CA 1
ATOM 5666 C C . ASP B 1 265 ? -9.434 -0.343 38.713 1.00 22.45 265 ASP B C 1
ATOM 5667 O O . ASP B 1 265 ? -9.485 -1.420 39.345 1.00 22.06 265 ASP B O 1
ATOM 5676 N N . ASP B 1 266 ? -9.845 0.822 39.210 1.00 21.09 266 ASP B N 1
ATOM 5677 C CA . ASP B 1 266 ? -10.278 0.944 40.592 1.00 23.46 266 ASP B CA 1
ATOM 5678 C C . ASP B 1 266 ? -11.780 0.881 40.758 1.00 23.62 266 ASP B C 1
ATOM 5679 O O . ASP B 1 266 ? -12.281 1.190 41.828 1.00 27.08 266 ASP B O 1
ATOM 5684 N N . ALA B 1 267 ? -12.492 0.481 39.707 1.00 22.37 267 ALA B N 1
ATOM 5685 C CA . ALA B 1 267 ? -13.943 0.381 39.756 1.00 22.10 267 ALA B CA 1
ATOM 5686 C C . ALA B 1 267 ? -14.391 -0.811 40.597 1.00 22.82 267 ALA B C 1
ATOM 5687 O O . ALA B 1 267 ? -13.654 -1.793 40.741 1.00 23.08 267 ALA B O 1
ATOM 5689 N N . ASP B 1 268 ? -15.594 -0.718 41.164 1.00 21.59 268 ASP B N 1
ATOM 5690 C CA . ASP B 1 268 ? -16.289 -1.895 41.657 1.00 21.63 268 ASP B CA 1
ATOM 5691 C C . ASP B 1 268 ? -16.811 -2.668 40.439 1.00 20.60 268 ASP B C 1
ATOM 5692 O O . ASP B 1 268 ? -17.780 -2.248 39.812 1.00 20.28 268 ASP B O 1
ATOM 5697 N N . LEU B 1 269 ? -16.161 -3.782 40.097 1.00 19.60 269 LEU B N 1
ATOM 5698 C CA . LEU B 1 269 ? -16.457 -4.498 38.852 1.00 19.94 269 LEU B CA 1
ATOM 5699 C C . LEU B 1 269 ? -17.862 -5.084 38.757 1.00 19.64 269 LEU B C 1
ATOM 5700 O O . LEU B 1 269 ? -18.462 -5.050 37.681 1.00 19.87 269 LEU B O 1
ATOM 5705 N N . ASP B 1 270 ? -18.379 -5.630 39.858 1.00 20.02 270 ASP B N 1
ATOM 5706 C CA . ASP B 1 270 ? -19.745 -6.170 39.874 1.00 21.02 270 ASP B CA 1
ATOM 5707 C C . ASP B 1 270 ? -20.777 -5.075 39.629 1.00 20.54 270 ASP B C 1
ATOM 5708 O O . ASP B 1 270 ? -21.740 -5.279 38.895 1.00 19.64 270 ASP B O 1
ATOM 5713 N N . LYS B 1 271 ? -20.562 -3.908 40.240 1.00 19.88 271 LYS B N 1
ATOM 5714 C CA . LYS B 1 271 ? -21.393 -2.732 39.976 1.00 19.65 271 LYS B CA 1
ATOM 5715 C C . LYS B 1 271 ? -21.250 -2.217 38.542 1.00 18.50 271 LYS B C 1
ATOM 5716 O O . LYS B 1 271 ? -22.239 -1.848 37.919 1.00 18.89 271 LYS B O 1
ATOM 5722 N N . ALA B 1 272 ? -20.026 -2.200 38.017 1.00 18.08 272 ALA B N 1
ATOM 5723 C CA . ALA B 1 272 ? -19.805 -1.794 36.634 1.00 18.41 272 ALA B CA 1
ATOM 5724 C C . ALA B 1 272 ? -20.580 -2.707 35.674 1.00 19.82 272 ALA B C 1
ATOM 5725 O O . ALA B 1 272 ? -21.247 -2.213 34.754 1.00 19.55 272 ALA B O 1
ATOM 5727 N N . VAL B 1 273 ? -20.503 -4.022 35.899 1.00 19.43 273 VAL B N 1
ATOM 5728 C CA . VAL B 1 273 ? -21.240 -4.993 35.081 1.00 21.77 273 VAL B CA 1
ATOM 5729 C C . VAL B 1 273 ? -22.762 -4.776 35.146 1.00 22.81 273 VAL B C 1
ATOM 5730 O O . VAL B 1 273 ? -23.415 -4.735 34.096 1.00 22.85 273 VAL B O 1
ATOM 5734 N N . GLU B 1 274 ? -23.303 -4.622 36.361 1.00 22.74 274 GLU B N 1
ATOM 5735 C CA . GLU B 1 274 ? -24.718 -4.312 36.568 1.00 24.29 274 GLU B CA 1
ATOM 5736 C C . GLU B 1 274 ? -25.100 -3.050 35.782 1.00 24.05 274 GLU B C 1
ATOM 5737 O O . GLU B 1 274 ? -26.099 -3.047 35.051 1.00 24.32 274 GLU B O 1
ATOM 5743 N N . GLY B 1 275 ? -24.308 -1.986 35.936 1.00 21.11 275 GLY B N 1
ATOM 5744 C CA . GLY B 1 275 ? -24.553 -0.716 35.243 1.00 20.37 275 GLY B CA 1
ATOM 5745 C C . GLY B 1 275 ? -24.494 -0.860 33.725 1.00 21.81 275 GLY B C 1
ATOM 5746 O O . GLY B 1 275 ? -25.283 -0.258 33.019 1.00 23.19 275 GLY B O 1
ATOM 5747 N N . ALA B 1 276 ? -23.559 -1.667 33.230 1.00 19.89 276 ALA B N 1
ATOM 5748 C CA . ALA B 1 276 ? -23.398 -1.905 31.795 1.00 20.58 276 ALA B CA 1
ATOM 5749 C C . ALA B 1 276 ? -24.575 -2.668 31.227 1.00 20.58 276 ALA B C 1
ATOM 5750 O O . ALA B 1 276 ? -25.049 -2.365 30.138 1.00 21.93 276 ALA B O 1
ATOM 5752 N N . LEU B 1 277 ? -25.044 -3.658 31.974 1.00 21.75 277 LEU B N 1
ATOM 5753 C CA . LEU B 1 277 ? -26.194 -4.445 31.560 1.00 23.12 277 LEU B CA 1
ATOM 5754 C C . LEU B 1 277 ? -27.447 -3.568 31.473 1.00 24.15 277 LEU B C 1
ATOM 5755 O O . LEU B 1 277 ? -28.174 -3.618 30.475 1.00 23.57 277 LEU B O 1
ATOM 5760 N N . ALA B 1 278 ? -27.671 -2.755 32.508 1.00 23.40 278 ALA B N 1
ATOM 5761 C CA . ALA B 1 278 ? -28.816 -1.856 32.562 1.00 23.85 278 ALA B CA 1
ATOM 5762 C C . ALA B 1 278 ? -28.760 -0.779 31.468 1.00 25.32 278 ALA B C 1
ATOM 5763 O O . ALA B 1 278 ? -29.778 -0.429 30.877 1.00 26.61 278 ALA B O 1
ATOM 5765 N N . SER B 1 279 ? -27.565 -0.271 31.193 1.00 24.49 279 SER B N 1
ATOM 5766 C CA . SER B 1 279 ? -27.408 0.850 30.280 1.00 25.07 279 SER B CA 1
ATOM 5767 C C . SER B 1 279 ? -27.504 0.398 28.829 1.00 25.14 279 SER B C 1
ATOM 5768 O O . SER B 1 279 ? -28.124 1.048 27.996 1.00 26.62 279 SER B O 1
ATOM 5771 N N . LYS B 1 280 ? -26.888 -0.729 28.535 1.00 22.76 280 LYS B N 1
ATOM 5772 C CA . LYS B 1 280 ? -26.791 -1.195 27.168 1.00 22.37 280 LYS B CA 1
ATOM 5773 C C . LYS B 1 280 ? -28.098 -1.845 26.698 1.00 21.47 280 LYS B C 1
ATOM 5774 O O . LYS B 1 280 ? -28.579 -1.556 25.598 1.00 19.87 280 LYS B O 1
ATOM 5780 N N . PHE B 1 281 ? -28.681 -2.697 27.536 1.00 20.97 281 PHE B N 1
ATOM 5781 C CA . PHE B 1 281 ? -29.770 -3.563 27.085 1.00 21.58 281 PHE B CA 1
ATOM 5782 C C . PHE B 1 281 ? -31.202 -3.096 27.430 1.00 23.79 281 PHE B C 1
ATOM 5783 O O . PHE B 1 281 ? -32.193 -3.773 27.087 1.00 25.11 281 PHE B O 1
ATOM 5791 N N . ARG B 1 282 ? -31.310 -1.939 28.078 1.00 23.51 282 ARG B N 1
ATOM 5792 C CA . ARG B 1 282 ? -32.606 -1.314 28.321 1.00 24.79 282 ARG B CA 1
ATOM 5793 C C . ARG B 1 282 ? -33.238 -0.986 26.961 1.00 23.89 282 ARG B C 1
ATOM 5794 O O . ARG B 1 282 ? -32.557 -0.483 26.047 1.00 23.25 282 ARG B O 1
ATOM 5802 N N . ASN B 1 283 ? -34.523 -1.314 26.814 1.00 21.53 283 ASN B N 1
ATOM 5803 C CA . ASN B 1 283 ? -35.248 -1.126 25.555 1.00 21.20 283 ASN B CA 1
ATOM 5804 C C . ASN B 1 283 ? -34.513 -1.772 24.380 1.00 21.22 283 ASN B C 1
ATOM 5805 O O . ASN B 1 283 ? -34.484 -1.223 23.281 1.00 21.57 283 ASN B O 1
ATOM 5810 N N . ALA B 1 284 ? -33.905 -2.930 24.634 1.00 21.22 284 ALA B N 1
ATOM 5811 C CA . ALA B 1 284 ? -33.086 -3.667 23.657 1.00 21.49 284 ALA B CA 1
ATOM 5812 C C . ALA B 1 284 ? -31.997 -2.826 22.985 1.00 22.50 284 ALA B C 1
ATOM 5813 O O . ALA B 1 284 ? -31.634 -3.079 21.834 1.00 23.18 284 ALA B O 1
ATOM 5815 N N . GLY B 1 285 ? -31.453 -1.839 23.680 1.00 21.67 285 GLY B N 1
ATOM 5816 C CA . GLY B 1 285 ? -30.441 -0.974 23.125 1.00 20.51 285 GLY B CA 1
ATOM 5817 C C . GLY B 1 285 ? -30.925 0.165 22.267 1.00 20.45 285 GLY B C 1
ATOM 5818 O O . GLY B 1 285 ? -30.138 0.830 21.678 1.00 20.96 285 GLY B O 1
ATOM 5819 N N . GLN B 1 286 ? -32.224 0.383 22.212 1.00 21.27 286 GLN B N 1
ATOM 5820 C CA . GLN B 1 286 ? -32.832 1.418 21.371 1.00 22.24 286 GLN B CA 1
ATOM 5821 C C . GLN B 1 286 ? -33.087 2.707 22.158 1.00 25.65 286 GLN B C 1
ATOM 5822 O O . GLN B 1 286 ? -34.183 3.177 22.258 1.00 25.18 286 GLN B O 1
ATOM 5828 N N . THR B 1 287 ? -32.032 3.241 22.727 1.00 28.72 287 THR B N 1
ATOM 5829 C CA . THR B 1 287 ? -32.090 4.348 23.643 1.00 30.42 287 THR B CA 1
ATOM 5830 C C . THR B 1 287 ? -31.026 5.340 23.192 1.00 30.49 287 THR B C 1
ATOM 5831 O O . THR B 1 287 ? -29.955 4.970 22.782 1.00 28.69 287 THR B O 1
ATOM 5835 N N . CYS B 1 288 ? -31.326 6.613 23.287 1.00 30.47 288 CYS B N 1
ATOM 5836 C CA . CYS B 1 288 ? -30.361 7.611 22.859 1.00 34.08 288 CYS B CA 1
ATOM 5837 C C . CYS B 1 288 ? -29.168 7.740 23.821 1.00 32.28 288 CYS B C 1
ATOM 5838 O O . CYS B 1 288 ? -28.134 8.322 23.468 1.00 31.94 288 CYS B O 1
ATOM 5841 N N . VAL B 1 289 ? -29.310 7.181 25.020 1.00 29.36 289 VAL B N 1
ATOM 5842 C CA . VAL B 1 289 ? -28.276 7.277 26.046 1.00 28.04 289 VAL B CA 1
ATOM 5843 C C . VAL B 1 289 ? -27.670 5.930 26.396 1.00 28.89 289 VAL B C 1
ATOM 5844 O O . VAL B 1 289 ? -26.850 5.850 27.301 1.00 29.47 289 VAL B O 1
ATOM 5848 N N . CYS B 1 290 ? -28.072 4.881 25.675 1.00 28.68 290 CYS B N 1
ATOM 5849 C CA . CYS B 1 290 ? -27.508 3.534 25.845 1.00 29.77 290 CYS B CA 1
ATOM 5850 C C . CYS B 1 290 ? -25.991 3.508 25.669 1.00 28.72 290 CYS B C 1
ATOM 5851 O O . CYS B 1 290 ? -25.454 4.151 24.771 1.00 27.84 290 CYS B O 1
ATOM 5854 N N . ALA B 1 291 ? -25.305 2.738 26.503 1.00 27.76 291 ALA B N 1
ATOM 5855 C CA . ALA B 1 291 ? -23.883 2.484 26.284 1.00 27.46 291 ALA B CA 1
ATOM 5856 C C . ALA B 1 291 ? -23.694 1.934 24.876 1.00 28.48 291 ALA B C 1
ATOM 5857 O O . ALA B 1 291 ? -24.333 0.968 24.497 1.00 30.38 291 ALA B O 1
ATOM 5859 N N . ASN B 1 292 ? -22.837 2.568 24.094 1.00 29.89 292 ASN B N 1
ATOM 5860 C CA . ASN B 1 292 ? -22.611 2.149 22.718 1.00 30.48 292 ASN B CA 1
ATOM 5861 C C . ASN B 1 292 ? -21.178 1.684 22.519 1.00 31.09 292 ASN B C 1
ATOM 5862 O O . ASN B 1 292 ? -20.889 0.974 21.545 1.00 32.20 292 ASN B O 1
ATOM 5867 N N . ARG B 1 293 ? -20.290 2.104 23.427 1.00 26.77 293 ARG B N 1
ATOM 5868 C CA . ARG B 1 293 ? -18.867 1.742 23.404 1.00 23.96 293 ARG B CA 1
ATOM 5869 C C . ARG B 1 293 ? -18.396 1.434 24.824 1.00 23.32 293 ARG B C 1
ATOM 5870 O O . ARG B 1 293 ? -18.473 2.291 25.714 1.00 22.14 293 ARG B O 1
ATOM 5878 N N . LEU B 1 294 ? -17.908 0.218 25.039 1.00 22.20 294 LEU B N 1
ATOM 5879 C CA . LEU B 1 294 ? -17.469 -0.190 26.373 1.00 22.73 294 LEU B CA 1
ATOM 5880 C C . LEU B 1 294 ? -15.934 -0.190 26.504 1.00 21.74 294 LEU B C 1
ATOM 5881 O O . LEU B 1 294 ? -15.238 -1.053 25.939 1.00 21.94 294 LEU B O 1
ATOM 5886 N N . TYR B 1 295 ? -15.421 0.816 27.216 1.00 20.69 295 TYR B N 1
ATOM 5887 C CA . TYR B 1 295 ? -13.978 0.982 27.439 1.00 19.43 295 TYR B CA 1
ATOM 5888 C C . TYR B 1 295 ? -13.596 0.451 28.817 1.00 19.21 295 TYR B C 1
ATOM 5889 O O . TYR B 1 295 ? -14.056 0.954 29.835 1.00 20.02 295 TYR B O 1
ATOM 5898 N N . VAL B 1 296 ? -12.761 -0.578 28.840 1.00 18.96 296 VAL B N 1
ATOM 5899 C CA . VAL B 1 296 ? -12.352 -1.221 30.085 1.00 18.81 296 VAL B CA 1
ATOM 5900 C C . VAL B 1 296 ? -10.827 -1.211 30.189 1.00 18.53 296 VAL B C 1
ATOM 5901 O O . VAL B 1 296 ? -10.130 -1.628 29.262 1.00 18.45 296 VAL B O 1
ATOM 5905 N N . GLN B 1 297 ? -10.318 -0.717 31.316 1.00 18.36 297 GLN B N 1
ATOM 5906 C CA . GLN B 1 297 ? -8.878 -0.595 31.524 1.00 19.52 297 GLN B CA 1
ATOM 5907 C C . GLN B 1 297 ? -8.136 -1.943 31.584 1.00 21.57 297 GLN B C 1
ATOM 5908 O O . GLN B 1 297 ? -8.672 -2.947 32.100 1.00 22.27 297 GLN B O 1
ATOM 5914 N N . ASP B 1 298 ? -6.909 -1.929 31.041 1.00 23.02 298 ASP B N 1
ATOM 5915 C CA A ASP B 1 298 ? -6.045 -3.101 30.905 0.50 23.85 298 ASP B CA 1
ATOM 5916 C CA B ASP B 1 298 ? -6.096 -3.131 30.879 0.50 21.77 298 ASP B CA 1
ATOM 5917 C C . ASP B 1 298 ? -6.155 -4.088 32.071 1.00 24.33 298 ASP B C 1
ATOM 5918 O O . ASP B 1 298 ? -6.362 -5.303 31.887 1.00 24.94 298 ASP B O 1
ATOM 5927 N N . GLY B 1 299 ? -5.976 -3.545 33.277 1.00 24.42 299 GLY B N 1
ATOM 5928 C CA . GLY B 1 299 ? -5.895 -4.343 34.497 1.00 23.76 299 GLY B CA 1
ATOM 5929 C C . GLY B 1 299 ? -7.121 -5.170 34.818 1.00 24.38 299 GLY B C 1
ATOM 5930 O O . GLY B 1 299 ? -7.012 -6.192 35.486 1.00 24.70 299 GLY B O 1
ATOM 5931 N N . VAL B 1 300 ? -8.289 -4.733 34.341 1.00 22.98 300 VAL B N 1
ATOM 5932 C CA . VAL B 1 300 ? -9.559 -5.393 34.680 1.00 20.52 300 VAL B CA 1
ATOM 5933 C C . VAL B 1 300 ? -10.346 -5.905 33.475 1.00 20.50 300 VAL B C 1
ATOM 5934 O O . VAL B 1 300 ? -11.433 -6.468 33.648 1.00 21.12 300 VAL B O 1
ATOM 5938 N N . TYR B 1 301 ? -9.780 -5.734 32.276 1.00 19.52 301 TYR B N 1
ATOM 5939 C CA . TYR B 1 301 ? -10.430 -6.126 31.025 1.00 20.82 301 TYR B CA 1
ATOM 5940 C C . TYR B 1 301 ? -10.972 -7.556 31.029 1.00 22.01 301 TYR B C 1
ATOM 5941 O O . TYR B 1 301 ? -12.148 -7.772 30.734 1.00 21.61 301 TYR B O 1
ATOM 5950 N N . ASP B 1 302 ? -10.113 -8.517 31.355 1.00 22.94 302 ASP B N 1
ATOM 5951 C CA . ASP B 1 302 ? -10.463 -9.935 31.272 1.00 24.62 302 ASP B CA 1
ATOM 5952 C C . ASP B 1 302 ? -11.548 -10.315 32.275 1.00 24.12 302 ASP B C 1
ATOM 5953 O O . ASP B 1 302 ? -12.532 -10.984 31.921 1.00 24.53 302 ASP B O 1
ATOM 5958 N N . ARG B 1 303 ? -11.384 -9.860 33.513 1.00 22.39 303 ARG B N 1
ATOM 5959 C CA . ARG B 1 303 ? -12.376 -10.110 34.558 1.00 22.82 303 ARG B CA 1
ATOM 5960 C C . ARG B 1 303 ? -13.739 -9.487 34.266 1.00 20.19 303 ARG B C 1
ATOM 5961 O O . ARG B 1 303 ? -14.774 -10.105 34.550 1.00 17.58 303 ARG B O 1
ATOM 5966 N N . PHE B 1 304 ? -13.732 -8.263 33.734 1.00 20.25 304 PHE B N 1
ATOM 5967 C CA . PHE B 1 304 ? -14.974 -7.582 33.380 1.00 21.19 304 PHE B CA 1
ATOM 5968 C C . PHE B 1 304 ? -15.683 -8.346 32.270 1.00 21.50 304 PHE B C 1
ATOM 5969 O O . PHE B 1 304 ? -16.885 -8.574 32.357 1.00 22.15 304 PHE B O 1
ATOM 5977 N N . ALA B 1 305 ? -14.926 -8.763 31.255 1.00 20.85 305 ALA B N 1
ATOM 5978 C CA . ALA B 1 305 ? -15.492 -9.448 30.091 1.00 21.58 305 ALA B CA 1
ATOM 5979 C C . ALA B 1 305 ? -16.154 -10.756 30.519 1.00 22.04 305 ALA B C 1
ATOM 5980 O O . ALA B 1 305 ? -17.258 -11.089 30.070 1.00 24.00 305 ALA B O 1
ATOM 5982 N N . GLU B 1 306 ? -15.483 -11.477 31.407 1.00 20.71 306 GLU B N 1
ATOM 5983 C CA . GLU B 1 306 ? -16.013 -12.721 31.949 1.00 22.47 306 GLU B CA 1
ATOM 5984 C C . GLU B 1 306 ? -17.311 -12.474 32.724 1.00 22.64 306 GLU B C 1
ATOM 5985 O O . GLU B 1 306 ? -18.300 -13.202 32.536 1.00 21.33 306 GLU B O 1
ATOM 5988 N N . LYS B 1 307 ? -17.302 -11.439 33.574 1.00 21.58 307 LYS B N 1
ATOM 5989 C CA . LYS B 1 307 ? -18.442 -11.132 34.419 1.00 20.44 307 LYS B CA 1
ATOM 5990 C C . LYS B 1 307 ? -19.611 -10.666 33.585 1.00 21.82 307 LYS B C 1
ATOM 5991 O O . LYS B 1 307 ? -20.748 -11.067 33.850 1.00 22.31 307 LYS B O 1
ATOM 5997 N N . LEU B 1 308 ? -19.326 -9.844 32.572 1.00 21.21 308 LEU B N 1
ATOM 5998 C CA . LEU B 1 308 ? -20.373 -9.329 31.688 1.00 22.24 308 LEU B CA 1
ATOM 5999 C C . LEU B 1 308 ? -21.048 -10.476 30.959 1.00 22.48 308 LEU B C 1
ATOM 6000 O O . LEU B 1 308 ? -22.272 -10.513 30.843 1.00 21.49 308 LEU B O 1
ATOM 6005 N N . GLN B 1 309 ? -20.234 -11.419 30.497 1.00 22.39 309 GLN B N 1
ATOM 6006 C CA . GLN B 1 309 ? -20.730 -12.577 29.786 1.00 24.09 309 GLN B CA 1
ATOM 6007 C C . GLN B 1 309 ? -21.581 -13.500 30.665 1.00 23.25 309 GLN B C 1
ATOM 6008 O O . GLN B 1 309 ? -22.576 -14.030 30.198 1.00 22.54 309 GLN B O 1
ATOM 6014 N N . GLN B 1 310 ? -21.196 -13.673 31.929 1.00 22.85 310 GLN B N 1
ATOM 6015 C CA . GLN B 1 310 ? -22.040 -14.368 32.908 1.00 24.13 310 GLN B CA 1
ATOM 6016 C C . GLN B 1 310 ? -23.400 -13.686 33.067 1.00 24.93 310 GLN B C 1
ATOM 6017 O O . GLN B 1 310 ? -24.428 -14.350 33.019 1.00 24.06 310 GLN B O 1
ATOM 6020 N N . ALA B 1 311 ? -23.388 -12.362 33.226 1.00 25.07 311 ALA B N 1
ATOM 6021 C CA . ALA B 1 311 ? -24.593 -11.587 33.478 1.00 27.13 311 ALA B CA 1
ATOM 6022 C C . ALA B 1 311 ? -25.544 -11.591 32.274 1.00 29.25 311 ALA B C 1
ATOM 6023 O O . ALA B 1 311 ? -26.768 -11.553 32.428 1.00 30.28 311 ALA B O 1
ATOM 6025 N N . MET B 1 312 ? -24.970 -11.638 31.080 1.00 30.26 312 MET B N 1
ATOM 6026 C CA . MET B 1 312 ? -25.747 -11.571 29.841 1.00 32.11 312 MET B CA 1
ATOM 6027 C C . MET B 1 312 ? -26.458 -12.862 29.499 1.00 32.36 312 MET B C 1
ATOM 6028 O O . MET B 1 312 ? -27.535 -12.847 28.897 1.00 33.21 312 MET B O 1
ATOM 6033 N N . SER B 1 313 ? -25.822 -13.978 29.842 1.00 34.24 313 SER B N 1
ATOM 6034 C CA . SER B 1 313 ? -26.394 -15.295 29.577 1.00 36.96 313 SER B CA 1
ATOM 6035 C C . SER B 1 313 ? -27.747 -15.449 30.283 1.00 36.74 313 SER B C 1
ATOM 6036 O O . SER B 1 313 ? -28.563 -16.287 29.900 1.00 37.93 313 SER B O 1
ATOM 6039 N N . LYS B 1 314 ? -27.979 -14.609 31.290 1.00 35.91 314 LYS B N 1
ATOM 6040 C CA . LYS B 1 314 ? -29.242 -14.568 32.013 1.00 38.44 314 LYS B CA 1
ATOM 6041 C C . LYS B 1 314 ? -30.365 -13.779 31.299 1.00 37.87 314 LYS B C 1
ATOM 6042 O O . LYS B 1 314 ? -31.545 -13.950 31.647 1.00 38.77 314 LYS B O 1
ATOM 6048 N N . LEU B 1 315 ? -30.006 -12.927 30.325 1.00 33.06 315 LEU B N 1
ATOM 6049 C CA . LEU B 1 315 ? -30.987 -12.172 29.508 1.00 30.21 315 LEU B CA 1
ATOM 6050 C C . LEU B 1 315 ? -31.985 -13.088 28.792 1.00 28.41 315 LEU B C 1
ATOM 6051 O O . LEU B 1 315 ? -31.610 -14.133 28.265 1.00 26.69 315 LEU B O 1
ATOM 6056 N N . HIS B 1 316 ? -33.257 -12.695 28.801 1.00 26.23 316 HIS B N 1
ATOM 6057 C CA . HIS B 1 316 ? -34.325 -13.523 28.252 1.00 23.18 316 HIS B CA 1
ATOM 6058 C C . HIS B 1 316 ? -35.068 -12.780 27.170 1.00 23.43 316 HIS B C 1
ATOM 6059 O O . HIS B 1 316 ? -35.587 -11.668 27.371 1.00 22.46 316 HIS B O 1
ATOM 6062 N N . ILE B 1 317 ? -35.098 -13.403 26.005 1.00 23.65 317 ILE B N 1
ATOM 6063 C CA . ILE B 1 317 ? -35.656 -12.785 24.817 1.00 23.46 317 ILE B CA 1
ATOM 6064 C C . ILE B 1 317 ? -37.057 -13.327 24.589 1.00 22.27 317 ILE B C 1
ATOM 6065 O O . ILE B 1 317 ? -37.285 -14.510 24.771 1.00 22.15 317 ILE B O 1
ATOM 6070 N N . GLY B 1 318 ? -37.987 -12.472 24.192 1.00 21.56 318 GLY B N 1
ATOM 6071 C CA . GLY B 1 318 ? -39.339 -12.931 23.884 1.00 22.24 318 GLY B CA 1
ATOM 6072 C C . GLY B 1 318 ? -40.360 -11.833 23.695 1.00 22.57 318 GLY B C 1
ATOM 6073 O O . GLY B 1 318 ? -39.995 -10.659 23.560 1.00 23.80 318 GLY B O 1
ATOM 6074 N N . ASP B 1 319 ? -41.635 -12.227 23.664 1.00 21.94 319 ASP B N 1
ATOM 6075 C CA . ASP B 1 319 ? -42.777 -11.316 23.629 1.00 20.52 319 ASP B CA 1
ATOM 6076 C C . ASP B 1 319 ? -42.780 -10.542 24.949 1.00 19.73 319 ASP B C 1
ATOM 6077 O O . ASP B 1 319 ? -42.701 -11.141 26.027 1.00 19.24 319 ASP B O 1
ATOM 6082 N N . GLY B 1 320 ? -42.839 -9.217 24.848 1.00 18.06 320 GLY B N 1
ATOM 6083 C CA . GLY B 1 320 ? -42.800 -8.342 25.999 1.00 17.77 320 GLY B CA 1
ATOM 6084 C C . GLY B 1 320 ? -43.928 -8.525 27.003 1.00 18.48 320 GLY B C 1
ATOM 6085 O O . GLY B 1 320 ? -43.834 -8.000 28.123 1.00 18.08 320 GLY B O 1
ATOM 6086 N N . LEU B 1 321 ? -44.992 -9.239 26.618 1.00 16.79 321 LEU B N 1
ATOM 6087 C CA . LEU B 1 321 ? -46.105 -9.510 27.545 1.00 18.12 321 LEU B CA 1
ATOM 6088 C C . LEU B 1 321 ? -45.867 -10.742 28.430 1.00 18.15 321 LEU B C 1
ATOM 6089 O O . LEU B 1 321 ? -46.609 -10.975 29.386 1.00 16.81 321 LEU B O 1
ATOM 6094 N N . ASP B 1 322 ? -44.828 -11.519 28.118 1.00 17.05 322 ASP B N 1
ATOM 6095 C CA . ASP B 1 322 ? -44.610 -12.790 28.799 1.00 19.31 322 ASP B CA 1
ATOM 6096 C C . ASP B 1 322 ? -43.734 -12.659 30.044 1.00 19.21 322 ASP B C 1
ATOM 6097 O O . ASP B 1 322 ? -42.841 -11.807 30.102 1.00 17.26 322 ASP B O 1
ATOM 6102 N N . ASN B 1 323 ? -43.991 -13.501 31.046 1.00 19.76 323 ASN B N 1
ATOM 6103 C CA . ASN B 1 323 ? -43.227 -13.421 32.293 1.00 18.42 323 ASN B CA 1
ATOM 6104 C C . ASN B 1 323 ? -41.742 -13.577 32.074 1.00 20.92 323 ASN B C 1
ATOM 6105 O O . ASN B 1 323 ? -41.273 -14.458 31.335 1.00 20.15 323 ASN B O 1
ATOM 6110 N N . GLY B 1 324 ? -41.007 -12.694 32.734 1.00 19.93 324 GLY B N 1
ATOM 6111 C CA . GLY B 1 324 ? -39.567 -12.814 32.847 1.00 20.58 324 GLY B CA 1
ATOM 6112 C C . GLY B 1 324 ? -38.798 -12.360 31.614 1.00 21.38 324 GLY B C 1
ATOM 6113 O O . GLY B 1 324 ? -37.564 -12.395 31.606 1.00 23.54 324 GLY B O 1
ATOM 6114 N N . VAL B 1 325 ? -39.507 -11.938 30.567 1.00 19.58 325 VAL B N 1
ATOM 6115 C CA . VAL B 1 325 ? -38.844 -11.453 29.355 1.00 19.38 325 VAL B CA 1
ATOM 6116 C C . VAL B 1 325 ? -38.168 -10.114 29.637 1.00 19.70 325 VAL B C 1
ATOM 6117 O O . VAL B 1 325 ? -38.780 -9.201 30.180 1.00 21.42 325 VAL B O 1
ATOM 6121 N N . THR B 1 326 ? -36.890 -10.013 29.303 1.00 19.01 326 THR B N 1
ATOM 6122 C CA . THR B 1 326 ? -36.145 -8.793 29.578 1.00 19.86 326 THR B CA 1
ATOM 6123 C C . THR B 1 326 ? -35.553 -8.165 28.303 1.00 19.69 326 THR B C 1
ATOM 6124 O O . THR B 1 326 ? -35.036 -7.040 28.322 1.00 20.80 326 THR B O 1
ATOM 6128 N N . ILE B 1 327 ? -35.609 -8.898 27.201 1.00 18.82 327 ILE B N 1
ATOM 6129 C CA . ILE B 1 327 ? -35.305 -8.311 25.899 1.00 20.36 327 ILE B CA 1
ATOM 6130 C C . ILE B 1 327 ? -36.447 -8.573 24.923 1.00 19.10 327 ILE B C 1
ATOM 6131 O O . ILE B 1 327 ? -36.759 -9.714 24.635 1.00 19.89 327 ILE B O 1
ATOM 6136 N N . GLY B 1 328 ? -37.074 -7.516 24.432 1.00 17.87 328 GLY B N 1
ATOM 6137 C CA . GLY B 1 328 ? -38.136 -7.647 23.442 1.00 17.71 328 GLY B CA 1
ATOM 6138 C C . GLY B 1 328 ? -37.575 -7.564 22.024 1.00 19.33 328 GLY B C 1
ATOM 6139 O O . GLY B 1 328 ? -36.344 -7.557 21.839 1.00 19.16 328 GLY B O 1
ATOM 6140 N N . PRO B 1 329 ? -38.460 -7.487 21.011 1.00 17.54 329 PRO B N 1
ATOM 6141 C CA . PRO B 1 329 ? -37.985 -7.335 19.629 1.00 17.26 329 PRO B CA 1
ATOM 6142 C C . PRO B 1 329 ? -37.549 -5.899 19.353 1.00 17.96 329 PRO B C 1
ATOM 6143 O O . PRO B 1 329 ? -37.881 -4.993 20.132 1.00 15.97 329 PRO B O 1
ATOM 6147 N N . LEU B 1 330 ? -36.822 -5.685 18.254 1.00 17.79 330 LEU B N 1
ATOM 6148 C CA . LEU B 1 330 ? -36.561 -4.323 17.762 1.00 16.98 330 LEU B CA 1
ATOM 6149 C C . LEU B 1 330 ? -37.805 -3.779 17.049 1.00 16.76 330 LEU B C 1
ATOM 6150 O O . LEU B 1 330 ? -38.727 -4.534 16.745 1.00 16.79 330 LEU B O 1
ATOM 6155 N N . ILE B 1 331 ? -37.837 -2.474 16.779 1.00 17.24 331 ILE B N 1
ATOM 6156 C CA . ILE B 1 331 ? -39.052 -1.839 16.244 1.00 16.10 331 ILE B CA 1
ATOM 6157 C C . ILE B 1 331 ? -39.446 -2.272 14.816 1.00 18.46 331 ILE B C 1
ATOM 6158 O O . ILE B 1 331 ? -40.647 -2.342 14.494 1.00 18.82 331 ILE B O 1
ATOM 6163 N N . ASP B 1 332 ? -38.457 -2.542 13.965 1.00 20.11 332 ASP B N 1
ATOM 6164 C CA . ASP B 1 332 ? -38.723 -2.987 12.579 1.00 21.11 332 ASP B CA 1
ATOM 6165 C C . ASP B 1 332 ? -37.517 -3.632 11.880 1.00 20.57 332 ASP B C 1
ATOM 6166 O O . ASP B 1 332 ? -36.403 -3.623 12.410 1.00 18.73 332 ASP B O 1
ATOM 6171 N N . GLU B 1 333 ? -37.747 -4.171 10.684 1.00 20.74 333 GLU B N 1
ATOM 6172 C CA . GLU B 1 333 ? -36.717 -4.906 9.938 1.00 20.89 333 GLU B CA 1
ATOM 6173 C C . GLU B 1 333 ? -35.461 -4.057 9.614 1.00 21.70 333 GLU B C 1
ATOM 6174 O O . GLU B 1 333 ? -34.344 -4.586 9.485 1.00 22.15 333 GLU B O 1
ATOM 6176 N N . LYS B 1 334 ? -35.651 -2.747 9.486 1.00 21.35 334 LYS B N 1
ATOM 6177 C CA . LYS B 1 334 ? -34.551 -1.832 9.208 1.00 22.53 334 LYS B CA 1
ATOM 6178 C C . LYS B 1 334 ? -33.670 -1.629 10.445 1.00 22.51 334 LYS B C 1
ATOM 6179 O O . LYS B 1 334 ? -32.463 -1.385 10.329 1.00 24.43 334 LYS B O 1
ATOM 6183 N N . ALA B 1 335 ? -34.276 -1.719 11.625 1.00 19.87 335 ALA B N 1
ATOM 6184 C CA . ALA B 1 335 ? -33.525 -1.712 12.866 1.00 19.26 335 ALA B CA 1
ATOM 6185 C C . ALA B 1 335 ? -32.562 -2.904 12.843 1.00 19.79 335 ALA B C 1
ATOM 6186 O O . ALA B 1 335 ? -31.364 -2.754 13.088 1.00 21.60 335 ALA B O 1
ATOM 6188 N N . VAL B 1 336 ? -33.090 -4.076 12.499 1.00 18.64 336 VAL B N 1
ATOM 6189 C CA . VAL B 1 336 ? -32.282 -5.279 12.402 1.00 19.02 336 VAL B CA 1
ATOM 6190 C C . VAL B 1 336 ? -31.157 -5.089 11.376 1.00 20.74 336 VAL B C 1
ATOM 6191 O O . VAL B 1 336 ? -29.984 -5.374 11.675 1.00 18.94 336 VAL B O 1
ATOM 6195 N N . ALA B 1 337 ? -31.516 -4.571 10.195 1.00 22.37 337 ALA B N 1
ATOM 6196 C CA . ALA B 1 337 ? -30.558 -4.342 9.099 1.00 22.17 337 ALA B CA 1
ATOM 6197 C C . ALA B 1 337 ? -29.378 -3.490 9.540 1.00 23.01 337 ALA B C 1
ATOM 6198 O O . ALA B 1 337 ? -28.231 -3.783 9.173 1.00 21.67 337 ALA B O 1
ATOM 6200 N N . LYS B 1 338 ? -29.649 -2.444 10.328 1.00 22.31 338 LYS B N 1
ATOM 6201 C CA . LYS B 1 338 ? -28.572 -1.594 10.789 1.00 22.97 338 LYS B CA 1
ATOM 6202 C C . LYS B 1 338 ? -27.626 -2.345 11.729 1.00 23.03 338 LYS B C 1
ATOM 6203 O O . LYS B 1 338 ? -26.405 -2.257 11.577 1.00 22.26 338 LYS B O 1
ATOM 6209 N N . VAL B 1 339 ? -28.190 -3.088 12.683 1.00 22.19 339 VAL B N 1
ATOM 6210 C CA . VAL B 1 339 ? -27.391 -3.867 13.628 1.00 21.56 339 VAL B CA 1
ATOM 6211 C C . VAL B 1 339 ? -26.507 -4.860 12.872 1.00 22.13 339 VAL B C 1
ATOM 6212 O O . VAL B 1 339 ? -25.301 -4.969 13.154 1.00 20.53 339 VAL B O 1
ATOM 6216 N N . GLU B 1 340 ? -27.120 -5.556 11.908 1.00 21.72 340 GLU B N 1
ATOM 6217 C CA . GLU B 1 340 ? -26.438 -6.500 11.022 1.00 23.90 340 GLU B CA 1
ATOM 6218 C C . GLU B 1 340 ? -25.294 -5.824 10.229 1.00 23.75 340 GLU B C 1
ATOM 6219 O O . GLU B 1 340 ? -24.201 -6.389 10.100 1.00 22.13 340 GLU B O 1
ATOM 6225 N N . GLU B 1 341 ? -25.542 -4.608 9.738 1.00 23.51 341 GLU B N 1
ATOM 6226 C CA . GLU B 1 341 ? -24.512 -3.821 9.060 1.00 25.42 341 GLU B CA 1
ATOM 6227 C C . GLU B 1 341 ? -23.339 -3.476 9.992 1.00 24.43 341 GLU B C 1
ATOM 6228 O O . GLU B 1 341 ? -22.174 -3.657 9.624 1.00 24.25 341 GLU B O 1
ATOM 6231 N N . HIS B 1 342 ? -23.637 -2.981 11.190 1.00 23.37 342 HIS B N 1
ATOM 6232 C CA . HIS B 1 342 ? -22.580 -2.655 12.148 1.00 23.62 342 HIS B CA 1
ATOM 6233 C C . HIS B 1 342 ? -21.722 -3.867 12.506 1.00 23.54 342 HIS B C 1
ATOM 6234 O O . HIS B 1 342 ? -20.508 -3.733 12.627 1.00 23.90 342 HIS B O 1
ATOM 6241 N N . ILE B 1 343 ? -22.343 -5.040 12.661 1.00 22.42 343 ILE B N 1
ATOM 6242 C CA . ILE B 1 343 ? -21.587 -6.285 12.893 1.00 22.74 343 ILE B CA 1
ATOM 6243 C C . ILE B 1 343 ? -20.720 -6.628 11.681 1.00 22.29 343 ILE B C 1
ATOM 6244 O O . ILE B 1 343 ? -19.508 -6.807 11.814 1.00 22.48 343 ILE B O 1
ATOM 6249 N N . ALA B 1 344 ? -21.342 -6.699 10.503 1.00 23.24 344 ALA B N 1
ATOM 6250 C CA . ALA B 1 344 ? -20.632 -7.012 9.254 1.00 22.42 344 ALA B CA 1
ATOM 6251 C C . ALA B 1 344 ? -19.414 -6.121 9.070 1.00 23.42 344 ALA B C 1
ATOM 6252 O O . ALA B 1 344 ? -18.343 -6.605 8.704 1.00 22.99 344 ALA B O 1
ATOM 6254 N N . ASP B 1 345 ? -19.589 -4.826 9.343 1.00 25.33 345 ASP B N 1
ATOM 6255 C CA . ASP B 1 345 ? -18.525 -3.822 9.197 1.00 25.30 345 ASP B CA 1
ATOM 6256 C C . ASP B 1 345 ? -17.362 -4.077 10.160 1.00 24.25 345 ASP B C 1
ATOM 6257 O O . ASP B 1 345 ? -16.202 -4.111 9.733 1.00 21.89 345 ASP B O 1
ATOM 6262 N N . ALA B 1 346 ? -17.676 -4.267 11.446 1.00 21.19 346 ALA B N 1
ATOM 6263 C CA . ALA B 1 346 ? -16.655 -4.569 12.451 1.00 21.94 346 ALA B CA 1
ATOM 6264 C C . ALA B 1 346 ? -15.854 -5.856 12.157 1.00 21.51 346 ALA B C 1
ATOM 6265 O O . ALA B 1 346 ? -14.635 -5.868 12.330 1.00 20.69 346 ALA B O 1
ATOM 6267 N N . LEU B 1 347 ? -16.542 -6.912 11.706 1.00 22.73 347 LEU B N 1
ATOM 6268 C CA . LEU B 1 347 ? -15.915 -8.199 11.328 1.00 23.69 347 LEU B CA 1
ATOM 6269 C C . LEU B 1 347 ? -14.955 -8.076 10.151 1.00 26.24 347 LEU B C 1
ATOM 6270 O O . LEU B 1 347 ? -13.828 -8.589 10.191 1.00 28.31 347 LEU B O 1
ATOM 6275 N N . GLU B 1 348 ? -15.414 -7.395 9.105 1.00 27.62 348 GLU B N 1
ATOM 6276 C CA . GLU B 1 348 ? -14.600 -7.062 7.940 1.00 29.03 348 GLU B CA 1
ATOM 6277 C C . GLU B 1 348 ? -13.345 -6.293 8.348 1.00 29.23 348 GLU B C 1
ATOM 6278 O O . GLU B 1 348 ? -12.307 -6.407 7.699 1.00 30.05 348 GLU B O 1
ATOM 6284 N N . LYS B 1 349 ? -13.450 -5.516 9.428 1.00 28.56 349 LYS B N 1
ATOM 6285 C CA . LYS B 1 349 ? -12.333 -4.740 9.965 1.00 26.37 349 LYS B CA 1
ATOM 6286 C C . LYS B 1 349 ? -11.536 -5.495 11.028 1.00 26.56 349 LYS B C 1
ATOM 6287 O O . LYS B 1 349 ? -10.682 -4.910 11.694 1.00 27.00 349 LYS B O 1
ATOM 6293 N N . GLY B 1 350 ? -11.824 -6.785 11.192 1.00 27.25 350 GLY B N 1
ATOM 6294 C CA . GLY B 1 350 ? -11.039 -7.661 12.063 1.00 27.66 350 GLY B CA 1
ATOM 6295 C C . GLY B 1 350 ? -11.550 -7.891 13.476 1.00 27.69 350 GLY B C 1
ATOM 6296 O O . GLY B 1 350 ? -10.802 -8.354 14.339 1.00 28.26 350 GLY B O 1
ATOM 6297 N N . ALA B 1 351 ? -12.819 -7.587 13.728 1.00 27.44 351 ALA B N 1
ATOM 6298 C CA . ALA B 1 351 ? -13.380 -7.804 15.066 1.00 28.34 351 ALA B CA 1
ATOM 6299 C C . ALA B 1 351 ? -13.811 -9.253 15.293 1.00 28.11 351 ALA B C 1
ATOM 6300 O O . ALA B 1 351 ? -13.939 -10.026 14.346 1.00 26.49 351 ALA B O 1
ATOM 6302 N N . ARG B 1 352 ? -14.032 -9.596 16.557 1.00 28.28 352 ARG B N 1
ATOM 6303 C CA . ARG B 1 352 ? -14.401 -10.940 16.966 1.00 29.50 352 ARG B CA 1
ATOM 6304 C C . ARG B 1 352 ? -15.740 -10.903 17.713 1.00 29.40 352 ARG B C 1
ATOM 6305 O O . ARG B 1 352 ? -15.972 -10.017 18.545 1.00 29.49 352 ARG B O 1
ATOM 6313 N N . VAL B 1 353 ? -16.626 -11.847 17.403 1.00 27.95 353 VAL B N 1
ATOM 6314 C CA . VAL B 1 353 ? -17.870 -12.011 18.155 1.00 27.58 353 VAL B CA 1
ATOM 6315 C C . VAL B 1 353 ? -17.594 -12.856 19.388 1.00 28.29 353 VAL B C 1
ATOM 6316 O O . VAL B 1 353 ? -17.107 -13.992 19.288 1.00 28.80 353 VAL B O 1
ATOM 6320 N N . VAL B 1 354 ? -17.886 -12.285 20.549 1.00 27.61 354 VAL B N 1
ATOM 6321 C CA . VAL B 1 354 ? -17.656 -12.961 21.814 1.00 29.57 354 VAL B CA 1
ATOM 6322 C C . VAL B 1 354 ? -18.938 -13.656 22.267 1.00 28.99 354 VAL B C 1
ATOM 6323 O O . VAL B 1 354 ? -18.886 -14.746 22.840 1.00 29.60 354 VAL B O 1
ATOM 6327 N N . CYS B 1 355 ? -20.076 -13.021 21.995 1.00 27.63 355 CYS B N 1
ATOM 6328 C CA . CYS B 1 355 ? -21.374 -13.669 22.113 1.00 28.80 355 CYS B CA 1
ATOM 6329 C C . CYS B 1 355 ? -22.440 -12.955 21.296 1.00 27.31 355 CYS B C 1
ATOM 6330 O O . CYS B 1 355 ? -22.260 -11.814 20.898 1.00 28.22 355 CYS B O 1
ATOM 6333 N N . GLY B 1 356 ? -23.555 -13.643 21.056 1.00 26.02 356 GLY B N 1
ATOM 6334 C CA . GLY B 1 356 ? -24.580 -13.180 20.128 1.00 22.07 356 GLY B CA 1
ATOM 6335 C C . GLY B 1 356 ? -23.964 -13.196 18.751 1.00 20.63 356 GLY B C 1
ATOM 6336 O O . GLY B 1 356 ? -23.232 -14.123 18.411 1.00 18.24 356 GLY B O 1
ATOM 6337 N N . GLY B 1 357 ? -24.234 -12.158 17.969 1.00 21.51 357 GLY B N 1
ATOM 6338 C CA . GLY B 1 357 ? -23.642 -12.031 16.642 1.00 24.15 357 GLY B CA 1
ATOM 6339 C C . GLY B 1 357 ? -24.612 -12.028 15.475 1.00 25.93 357 GLY B C 1
ATOM 6340 O O . GLY B 1 357 ? -24.253 -11.576 14.385 1.00 25.86 357 GLY B O 1
ATOM 6341 N N . LYS B 1 358 ? -25.829 -12.540 15.683 1.00 26.68 358 LYS B N 1
ATOM 6342 C CA . LYS B 1 358 ? -26.839 -12.556 14.612 1.00 28.41 358 LYS B CA 1
ATOM 6343 C C . LYS B 1 358 ? -28.304 -12.526 15.080 1.00 28.81 358 LYS B C 1
ATOM 6344 O O . LYS B 1 358 ? -28.575 -12.367 16.266 1.00 28.73 358 LYS B O 1
ATOM 6350 N N . ALA B 1 359 ? -29.235 -12.658 14.133 1.00 29.18 359 ALA B N 1
ATOM 6351 C CA . ALA B 1 359 ? -30.675 -12.601 14.403 1.00 29.43 359 ALA B CA 1
ATOM 6352 C C . ALA B 1 359 ? -31.217 -13.846 15.145 1.00 29.67 359 ALA B C 1
ATOM 6353 O O . ALA B 1 359 ? -30.895 -14.964 14.772 1.00 30.63 359 ALA B O 1
ATOM 6355 N N . HIS B 1 360 ? -32.048 -13.637 16.174 1.00 29.94 360 HIS B N 1
ATOM 6356 C CA . HIS B 1 360 ? -32.604 -14.696 17.018 1.00 30.47 360 HIS B CA 1
ATOM 6357 C C . HIS B 1 360 ? -33.380 -15.770 16.248 1.00 31.59 360 HIS B C 1
ATOM 6358 O O . HIS B 1 360 ? -33.865 -15.504 15.152 1.00 30.06 360 HIS B O 1
ATOM 6365 N N . GLU B 1 361 ? -33.484 -16.973 16.827 1.00 33.52 361 GLU B N 1
ATOM 6366 C CA . GLU B 1 361 ? -34.206 -18.108 16.228 1.00 35.95 361 GLU B CA 1
ATOM 6367 C C . GLU B 1 361 ? -35.681 -17.782 15.871 1.00 36.84 361 GLU B C 1
ATOM 6368 O O . GLU B 1 361 ? -36.211 -18.281 14.864 1.00 36.04 361 GLU B O 1
ATOM 6372 N N . ARG B 1 362 ? -36.326 -16.943 16.688 1.00 37.05 362 ARG B N 1
ATOM 6373 C CA . ARG B 1 362 ? -37.693 -16.468 16.438 1.00 36.77 362 ARG B CA 1
ATOM 6374 C C . ARG B 1 362 ? -37.820 -15.742 15.087 1.00 35.11 362 ARG B C 1
ATOM 6375 O O . ARG B 1 362 ? -38.884 -15.746 14.463 1.00 35.51 362 ARG B O 1
ATOM 6383 N N . GLY B 1 363 ? -36.729 -15.126 14.641 1.00 33.84 363 GLY B N 1
ATOM 6384 C CA . GLY B 1 363 ? -36.726 -14.335 13.417 1.00 33.03 363 GLY B CA 1
ATOM 6385 C C . GLY B 1 363 ? -37.427 -13.000 13.619 1.00 32.43 363 GLY B C 1
ATOM 6386 O O . GLY B 1 363 ? -37.441 -12.459 14.734 1.00 32.32 363 GLY B O 1
ATOM 6387 N N . GLY B 1 364 ? -38.012 -12.483 12.532 1.00 30.65 364 GLY B N 1
ATOM 6388 C CA . GLY B 1 364 ? -38.699 -11.186 12.525 1.00 29.16 364 GLY B CA 1
ATOM 6389 C C . GLY B 1 364 ? -37.821 -10.044 13.014 1.00 27.23 364 GLY B C 1
ATOM 6390 O O . GLY B 1 364 ? -36.767 -9.780 12.438 1.00 26.79 364 GLY B O 1
ATOM 6391 N N . ASN B 1 365 ? -38.243 -9.387 14.098 1.00 25.08 365 ASN B N 1
ATOM 6392 C CA . ASN B 1 365 ? -37.497 -8.246 14.648 1.00 22.40 365 ASN B CA 1
ATOM 6393 C C . ASN B 1 365 ? -36.576 -8.612 15.824 1.00 21.64 365 ASN B C 1
ATOM 6394 O O . ASN B 1 365 ? -35.993 -7.740 16.457 1.00 22.07 365 ASN B O 1
ATOM 6399 N N . PHE B 1 366 ? -36.446 -9.891 16.121 1.00 19.37 366 PHE B N 1
ATOM 6400 C CA . PHE B 1 366 ? -35.643 -10.265 17.266 1.00 22.01 366 PHE B CA 1
ATOM 6401 C C . PHE B 1 366 ? -34.166 -10.394 16.928 1.00 21.82 366 PHE B C 1
ATOM 6402 O O . PHE B 1 366 ? -33.803 -10.954 15.890 1.00 24.62 366 PHE B O 1
ATOM 6410 N N . PHE B 1 367 ? -33.326 -9.874 17.818 1.00 21.15 367 PHE B N 1
ATOM 6411 C CA . PHE B 1 367 ? -31.889 -9.906 17.621 1.00 22.54 367 PHE B CA 1
ATOM 6412 C C . PHE B 1 367 ? -31.149 -10.358 18.883 1.00 23.63 367 PHE B C 1
ATOM 6413 O O . PHE B 1 367 ? -31.586 -10.053 20.001 1.00 22.88 367 PHE B O 1
ATOM 6421 N N . GLN B 1 368 ? -30.037 -11.082 18.682 1.00 22.09 368 GLN B N 1
ATOM 6422 C CA . GLN B 1 368 ? -29.246 -11.665 19.757 1.00 21.63 368 GLN B CA 1
ATOM 6423 C C . GLN B 1 368 ? -28.386 -10.581 20.388 1.00 21.53 368 GLN B C 1
ATOM 6424 O O . GLN B 1 368 ? -27.610 -9.938 19.676 1.00 22.98 368 GLN B O 1
ATOM 6430 N N . PRO B 1 369 ? -28.523 -10.360 21.716 1.00 20.44 369 PRO B N 1
ATOM 6431 C CA . PRO B 1 369 ? -27.594 -9.503 22.460 1.00 20.03 369 PRO B CA 1
ATOM 6432 C C . PRO B 1 369 ? -26.134 -9.851 22.129 1.00 20.14 369 PRO B C 1
ATOM 6433 O O . PRO B 1 369 ? -25.695 -10.991 22.336 1.00 20.09 369 PRO B O 1
ATOM 6437 N N . THR B 1 370 ? -25.411 -8.872 21.593 1.00 18.60 370 THR B N 1
ATOM 6438 C CA . THR B 1 370 ? -24.121 -9.113 20.958 1.00 17.60 370 THR B CA 1
ATOM 6439 C C . THR B 1 370 ? -22.974 -8.307 21.562 1.00 18.37 370 THR B C 1
ATOM 6440 O O . THR B 1 370 ? -23.120 -7.118 21.839 1.00 18.90 370 THR B O 1
ATOM 6444 N N . ILE B 1 371 ? -21.829 -8.958 21.753 1.00 20.15 371 ILE B N 1
ATOM 6445 C CA . ILE B 1 371 ? -20.591 -8.253 22.111 1.00 21.74 371 ILE B CA 1
ATOM 6446 C C . ILE B 1 371 ? -19.548 -8.465 21.034 1.00 21.92 371 ILE B C 1
ATOM 6447 O O . ILE B 1 371 ? -19.369 -9.585 20.542 1.00 23.92 371 ILE B O 1
ATOM 6452 N N . LEU B 1 372 ? -18.870 -7.380 20.673 1.00 21.03 372 LEU B N 1
ATOM 6453 C CA . LEU B 1 372 ? -17.708 -7.444 19.805 1.00 21.63 372 LEU B CA 1
ATOM 6454 C C . LEU B 1 372 ? -16.466 -7.019 20.563 1.00 22.22 372 LEU B C 1
ATOM 6455 O O . LEU B 1 372 ? -16.550 -6.192 21.469 1.00 24.47 372 LEU B O 1
ATOM 6460 N N . VAL B 1 373 ? -15.331 -7.612 20.199 1.00 22.02 373 VAL B N 1
ATOM 6461 C CA . VAL B 1 373 ? -14.002 -7.207 20.667 1.00 21.74 373 VAL B CA 1
ATOM 6462 C C . VAL B 1 373 ? -13.069 -7.079 19.449 1.00 23.58 373 VAL B C 1
ATOM 6463 O O . VAL B 1 373 ? -13.417 -7.535 18.353 1.00 24.21 373 VAL B O 1
ATOM 6467 N N . ASP B 1 374 ? -11.898 -6.466 19.643 1.00 23.72 374 ASP B N 1
ATOM 6468 C CA . ASP B 1 374 ? -10.951 -6.202 18.547 1.00 25.23 374 ASP B CA 1
ATOM 6469 C C . ASP B 1 374 ? -11.580 -5.338 17.438 1.00 24.90 374 ASP B C 1
ATOM 6470 O O . ASP B 1 374 ? -11.384 -5.575 16.246 1.00 23.55 374 ASP B O 1
ATOM 6475 N N . VAL B 1 375 ? -12.338 -4.338 17.871 1.00 24.81 375 VAL B N 1
ATOM 6476 C CA . VAL B 1 375 ? -12.977 -3.367 16.988 1.00 26.03 375 VAL B CA 1
ATOM 6477 C C . VAL B 1 375 ? -12.110 -2.103 16.888 1.00 26.76 375 VAL B C 1
ATOM 6478 O O . VAL B 1 375 ? -11.806 -1.473 17.909 1.00 26.08 375 VAL B O 1
ATOM 6482 N N . PRO B 1 376 ? -11.717 -1.722 15.662 1.00 26.82 376 PRO B N 1
ATOM 6483 C CA . PRO B 1 376 ? -10.949 -0.493 15.487 1.00 28.57 376 PRO B CA 1
ATOM 6484 C C . PRO B 1 376 ? -11.795 0.773 15.670 1.00 28.73 376 PRO B C 1
ATOM 6485 O O . PRO B 1 376 ? -13.010 0.738 15.484 1.00 30.58 376 PRO B O 1
ATOM 6489 N N . ALA B 1 377 ? -11.148 1.881 16.021 1.00 30.35 377 ALA B N 1
ATOM 6490 C CA . ALA B 1 377 ? -11.847 3.139 16.337 1.00 31.71 377 ALA B CA 1
ATOM 6491 C C . ALA B 1 377 ? -12.678 3.726 15.184 1.00 31.73 377 ALA B C 1
ATOM 6492 O O . ALA B 1 377 ? -13.631 4.463 15.414 1.00 34.31 377 ALA B O 1
ATOM 6494 N N . ASN B 1 378 ? -12.331 3.381 13.952 1.00 31.71 378 ASN B N 1
ATOM 6495 C CA . ASN B 1 378 ? -13.039 3.885 12.769 1.00 32.14 378 ASN B CA 1
ATOM 6496 C C . ASN B 1 378 ? -14.224 3.020 12.294 1.00 30.51 378 ASN B C 1
ATOM 6497 O O . ASN B 1 378 ? -14.819 3.306 11.251 1.00 28.41 378 ASN B O 1
ATOM 6502 N N . ALA B 1 379 ? -14.547 1.963 13.039 1.00 28.26 379 ALA B N 1
ATOM 6503 C CA . ALA B 1 379 ? -15.654 1.080 12.681 1.00 26.01 379 ALA B CA 1
ATOM 6504 C C . ALA B 1 379 ? -16.999 1.787 12.852 1.00 25.59 379 ALA B C 1
ATOM 6505 O O . ALA B 1 379 ? -17.168 2.624 13.749 1.00 26.68 379 ALA B O 1
ATOM 6507 N N . LYS B 1 380 ? -17.951 1.448 11.987 1.00 23.12 380 LYS B N 1
ATOM 6508 C CA . LYS B 1 380 ? -19.287 2.022 12.041 1.00 24.16 380 LYS B CA 1
ATOM 6509 C C . LYS B 1 380 ? -19.853 1.952 13.447 1.00 24.74 380 LYS B C 1
ATOM 6510 O O . LYS B 1 380 ? -20.445 2.912 13.925 1.00 24.81 380 LYS B O 1
ATOM 6516 N N . VAL B 1 381 ? -19.645 0.811 14.104 1.00 24.13 381 VAL B N 1
ATOM 6517 C CA . VAL B 1 381 ? -20.210 0.540 15.421 1.00 24.30 381 VAL B CA 1
ATOM 6518 C C . VAL B 1 381 ? -19.634 1.471 16.479 1.00 24.37 381 VAL B C 1
ATOM 6519 O O . VAL B 1 381 ? -20.244 1.675 17.518 1.00 27.10 381 VAL B O 1
ATOM 6523 N N . SER B 1 382 ? -18.468 2.049 16.218 1.00 24.79 382 SER B N 1
ATOM 6524 C CA . SER B 1 382 ? -17.859 2.925 17.219 1.00 26.34 382 SER B CA 1
ATOM 6525 C C . SER B 1 382 ? -17.860 4.413 16.851 1.00 25.49 382 SER B C 1
ATOM 6526 O O . SER B 1 382 ? -17.360 5.239 17.612 1.00 26.05 382 SER B O 1
ATOM 6529 N N . LYS B 1 383 ? -18.464 4.738 15.705 1.00 24.67 383 LYS B N 1
ATOM 6530 C CA . LYS B 1 383 ? -18.553 6.105 15.177 1.00 24.75 383 LYS B CA 1
ATOM 6531 C C . LYS B 1 383 ? -19.996 6.563 15.014 1.00 24.43 383 LYS B C 1
ATOM 6532 O O . LYS B 1 383 ? -20.275 7.759 15.063 1.00 25.89 383 LYS B O 1
ATOM 6535 N N . GLU B 1 384 ? -20.899 5.615 14.781 1.00 23.83 384 GLU B N 1
ATOM 6536 C CA . GLU B 1 384 ? -22.298 5.910 14.505 1.00 26.72 384 GLU B CA 1
ATOM 6537 C C . GLU B 1 384 ? -23.170 5.481 15.687 1.00 29.00 384 GLU B C 1
ATOM 6538 O O . GLU B 1 384 ? -22.680 4.818 16.606 1.00 28.35 384 GLU B O 1
ATOM 6544 N N . GLU B 1 385 ? -24.453 5.867 15.655 1.00 30.87 385 GLU B N 1
ATOM 6545 C CA . GLU B 1 385 ? -25.438 5.423 16.648 1.00 32.38 385 GLU B CA 1
ATOM 6546 C C . GLU B 1 385 ? -26.017 4.061 16.263 1.00 30.58 385 GLU B C 1
ATOM 6547 O O . GLU B 1 385 ? -26.666 3.942 15.224 1.00 31.12 385 GLU B O 1
ATOM 6553 N N . THR B 1 386 ? -25.792 3.045 17.096 1.00 29.50 386 THR B N 1
ATOM 6554 C CA . THR B 1 386 ? -26.224 1.670 16.776 1.00 29.95 386 THR B CA 1
ATOM 6555 C C . THR B 1 386 ? -27.740 1.447 16.969 1.00 29.26 386 THR B C 1
ATOM 6556 O O . THR B 1 386 ? -28.403 0.821 16.115 1.00 28.03 386 THR B O 1
ATOM 6560 N N . PHE B 1 387 ? -28.278 1.973 18.072 1.00 26.32 387 PHE B N 1
ATOM 6561 C CA . PHE B 1 387 ? -29.685 1.750 18.450 1.00 28.14 387 PHE B CA 1
ATOM 6562 C C . PHE B 1 387 ? -30.140 0.278 18.459 1.00 27.87 387 PHE B C 1
ATOM 6563 O O . PHE B 1 387 ? -31.274 -0.029 18.084 1.00 28.32 387 PHE B O 1
ATOM 6571 N N . GLY B 1 388 ? -29.250 -0.614 18.888 1.00 26.46 388 GLY B N 1
ATOM 6572 C CA . GLY B 1 388 ? -29.533 -2.050 18.934 1.00 26.38 388 GLY B CA 1
ATOM 6573 C C . GLY B 1 388 ? -28.773 -2.662 20.094 1.00 25.50 388 GLY B C 1
ATOM 6574 O O . GLY B 1 388 ? -28.024 -1.959 20.770 1.00 26.06 388 GLY B O 1
ATOM 6575 N N . PRO B 1 389 ? -28.954 -3.972 20.332 1.00 24.44 389 PRO B N 1
ATOM 6576 C CA . PRO B 1 389 ? -28.361 -4.600 21.505 1.00 21.89 389 PRO B CA 1
ATOM 6577 C C . PRO B 1 389 ? -26.967 -5.120 21.186 1.00 22.52 389 PRO B C 1
ATOM 6578 O O . PRO B 1 389 ? -26.697 -6.327 21.292 1.00 23.84 389 PRO B O 1
ATOM 6582 N N . LEU B 1 390 ? -26.096 -4.207 20.772 1.00 21.92 390 LEU B N 1
ATOM 6583 C CA . LEU B 1 390 ? -24.747 -4.551 20.317 1.00 21.62 390 LEU B CA 1
ATOM 6584 C C . LEU B 1 390 ? -23.731 -3.605 20.951 1.00 22.10 390 LEU B C 1
ATOM 6585 O O . LEU B 1 390 ? -23.892 -2.391 20.878 1.00 24.64 390 LEU B O 1
ATOM 6590 N N . ALA B 1 391 ? -22.704 -4.162 21.586 1.00 20.76 391 ALA B N 1
ATOM 6591 C CA . ALA B 1 391 ? -21.659 -3.357 22.234 1.00 21.05 391 ALA B CA 1
ATOM 6592 C C . ALA B 1 391 ? -20.243 -3.785 21.829 1.00 21.19 391 ALA B C 1
ATOM 6593 O O . ALA B 1 391 ? -19.872 -4.949 21.996 1.00 21.72 391 ALA B O 1
ATOM 6595 N N . PRO B 1 392 ? -19.448 -2.854 21.277 1.00 20.47 392 PRO B N 1
ATOM 6596 C CA . PRO B 1 392 ? -18.037 -3.167 21.086 1.00 19.73 392 PRO B CA 1
ATOM 6597 C C . PRO B 1 392 ? -17.279 -2.945 22.403 1.00 20.57 392 PRO B C 1
ATOM 6598 O O . PRO B 1 392 ? -17.640 -2.070 23.207 1.00 20.57 392 PRO B O 1
ATOM 6602 N N . LEU B 1 393 ? -16.246 -3.739 22.627 1.00 20.21 393 LEU B N 1
ATOM 6603 C CA . LEU B 1 393 ? -15.530 -3.699 23.891 1.00 20.31 393 LEU B CA 1
ATOM 6604 C C . LEU B 1 393 ? -14.086 -3.295 23.595 1.00 20.55 393 LEU B C 1
ATOM 6605 O O . LEU B 1 393 ? -13.435 -3.890 22.726 1.00 17.89 393 LEU B O 1
ATOM 6610 N N . PHE B 1 394 ? -13.618 -2.247 24.282 1.00 20.49 394 PHE B N 1
ATOM 6611 C CA . PHE B 1 394 ? -12.283 -1.695 24.064 1.00 18.53 394 PHE B CA 1
ATOM 6612 C C . PHE B 1 394 ? -11.400 -1.774 25.306 1.00 20.03 394 PHE B C 1
ATOM 6613 O O . PHE B 1 394 ? -11.844 -1.519 26.426 1.00 20.57 394 PHE B O 1
ATOM 6621 N N . ARG B 1 395 ? -10.135 -2.102 25.090 1.00 21.25 395 ARG B N 1
ATOM 6622 C CA . ARG B 1 395 ? -9.121 -2.053 26.138 1.00 21.02 395 ARG B CA 1
ATOM 6623 C C . ARG B 1 395 ? -8.473 -0.674 26.098 1.00 20.80 395 ARG B C 1
ATOM 6624 O O . ARG B 1 395 ? -8.309 -0.106 25.021 1.00 23.57 395 ARG B O 1
ATOM 6632 N N . PHE B 1 396 ? -8.124 -0.125 27.257 1.00 17.85 396 PHE B N 1
ATOM 6633 C CA . PHE B 1 396 ? -7.378 1.138 27.305 1.00 16.05 396 PHE B CA 1
ATOM 6634 C C . PHE B 1 396 ? -6.321 1.126 28.433 1.00 15.89 396 PHE B C 1
ATOM 6635 O O . PHE B 1 396 ? -6.378 0.292 29.339 1.00 14.61 396 PHE B O 1
ATOM 6643 N N . LYS B 1 397 ? -5.372 2.053 28.353 1.00 16.83 397 LYS B N 1
ATOM 6644 C CA . LYS B 1 397 ? -4.174 2.043 29.193 1.00 19.17 397 LYS B CA 1
ATOM 6645 C C . LYS B 1 397 ? -4.387 2.896 30.425 1.00 20.15 397 LYS B C 1
ATOM 6646 O O . LYS B 1 397 ? -4.257 2.413 31.545 1.00 17.68 397 LYS B O 1
ATOM 6649 N N . ASP B 1 398 ? -4.715 4.168 30.183 1.00 22.47 398 ASP B N 1
ATOM 6650 C CA . ASP B 1 398 ? -4.785 5.199 31.210 1.00 23.78 398 ASP B CA 1
ATOM 6651 C C . ASP B 1 398 ? -5.873 6.230 30.952 1.00 21.61 398 ASP B C 1
ATOM 6652 O O . ASP B 1 398 ? -6.554 6.212 29.934 1.00 20.08 398 ASP B O 1
ATOM 6657 N N . GLU B 1 399 ? -5.997 7.142 31.900 1.00 20.11 399 GLU B N 1
ATOM 6658 C CA . GLU B 1 399 ? -6.944 8.239 31.865 1.00 18.76 399 GLU B CA 1
ATOM 6659 C C . GLU B 1 399 ? -6.888 9.137 30.623 1.00 18.35 399 GLU B C 1
ATOM 6660 O O . GLU B 1 399 ? -7.923 9.469 30.051 1.00 19.12 399 GLU B O 1
ATOM 6666 N N . ALA B 1 400 ? -5.694 9.565 30.229 1.00 18.42 400 ALA B N 1
ATOM 6667 C CA . ALA B 1 400 ? -5.562 10.464 29.076 1.00 18.23 400 ALA B CA 1
ATOM 6668 C C . ALA B 1 400 ? -6.104 9.823 27.779 1.00 17.57 400 ALA B C 1
ATOM 6669 O O . ALA B 1 400 ? -6.947 10.404 27.094 1.00 18.31 400 ALA B O 1
ATOM 6671 N N . ASP B 1 401 ? -5.664 8.606 27.491 1.00 16.62 401 ASP B N 1
ATOM 6672 C CA . ASP B 1 401 ? -6.054 7.905 26.271 1.00 17.71 401 ASP B CA 1
ATOM 6673 C C . ASP B 1 401 ? -7.572 7.717 26.103 1.00 16.22 401 ASP B C 1
ATOM 6674 O O . ASP B 1 401 ? -8.146 8.038 25.049 1.00 14.94 401 ASP B O 1
ATOM 6676 N N . VAL B 1 402 ? -8.221 7.212 27.140 1.00 15.56 402 VAL B N 1
ATOM 6677 C CA . VAL B 1 402 ? -9.649 6.941 27.070 1.00 14.63 402 VAL B CA 1
ATOM 6678 C C . VAL B 1 402 ? -10.507 8.208 26.944 1.00 14.22 402 VAL B C 1
ATOM 6679 O O . VAL B 1 402 ? -11.513 8.199 26.244 1.00 14.32 402 VAL B O 1
ATOM 6683 N N . ILE B 1 403 ? -10.091 9.294 27.595 1.00 14.43 403 ILE B N 1
ATOM 6684 C CA . ILE B 1 403 ? -10.773 10.583 27.456 1.00 14.64 403 ILE B CA 1
ATOM 6685 C C . ILE B 1 403 ? -10.733 11.072 26.003 1.00 14.38 403 ILE B C 1
ATOM 6686 O O . ILE B 1 403 ? -11.768 11.464 25.443 1.00 13.55 403 ILE B O 1
ATOM 6691 N N . ALA B 1 404 ? -9.544 11.019 25.400 1.00 13.78 404 ALA B N 1
ATOM 6692 C CA . ALA B 1 404 ? -9.371 11.351 23.993 1.00 15.60 404 ALA B CA 1
ATOM 6693 C C . ALA B 1 404 ? -10.249 10.474 23.086 1.00 17.24 404 ALA B C 1
ATOM 6694 O O . ALA B 1 404 ? -10.915 10.988 22.182 1.00 19.56 404 ALA B O 1
ATOM 6696 N N . GLN B 1 405 ? -10.277 9.168 23.352 1.00 16.20 405 GLN B N 1
ATOM 6697 C CA . GLN B 1 405 ? -11.125 8.242 22.585 1.00 17.24 405 GLN B CA 1
ATOM 6698 C C . GLN B 1 405 ? -12.625 8.516 22.791 1.00 15.88 405 GLN B C 1
ATOM 6699 O O . GLN B 1 405 ? -13.399 8.567 21.829 1.00 16.28 405 GLN B O 1
ATOM 6702 N N . ALA B 1 406 ? -13.012 8.716 24.051 1.00 13.63 406 ALA B N 1
ATOM 6703 C CA . ALA B 1 406 ? -14.402 8.984 24.399 1.00 12.66 406 ALA B CA 1
ATOM 6704 C C . ALA B 1 406 ? -14.928 10.230 23.686 1.00 13.89 406 ALA B C 1
ATOM 6705 O O . ALA B 1 406 ? -16.037 10.222 23.141 1.00 13.99 406 ALA B O 1
ATOM 6707 N N . ASN B 1 407 ? -14.110 11.281 23.680 1.00 13.17 407 ASN B N 1
ATOM 6708 C CA . ASN B 1 407 ? -14.474 12.565 23.091 1.00 14.13 407 ASN B CA 1
ATOM 6709 C C . ASN B 1 407 ? -14.285 12.671 21.579 1.00 16.18 407 ASN B C 1
ATOM 6710 O O . ASN B 1 407 ? -14.634 13.707 20.998 1.00 17.18 407 ASN B O 1
ATOM 6715 N N . ASP B 1 408 ? -13.731 11.625 20.954 1.00 15.38 408 ASP B N 1
ATOM 6716 C CA . ASP B 1 408 ? -13.395 11.665 19.514 1.00 16.41 408 ASP B CA 1
ATOM 6717 C C . ASP B 1 408 ? -14.596 11.335 18.626 1.00 16.00 408 ASP B C 1
ATOM 6718 O O . ASP B 1 408 ? -14.618 10.315 17.933 1.00 16.03 408 ASP B O 1
ATOM 6723 N N . THR B 1 409 ? -15.588 12.214 18.658 1.00 15.53 409 THR B N 1
ATOM 6724 C CA . THR B 1 409 ? -16.878 11.976 18.030 1.00 16.17 409 THR B CA 1
ATOM 6725 C C . THR B 1 409 ? -17.626 13.305 17.911 1.00 17.46 409 THR B C 1
ATOM 6726 O O . THR B 1 409 ? -17.385 14.231 18.694 1.00 15.88 409 THR B O 1
ATOM 6730 N N . GLU B 1 410 ? -18.514 13.395 16.923 1.00 19.39 410 GLU B N 1
ATOM 6731 C CA . GLU B 1 410 ? -19.349 14.580 16.709 1.00 19.56 410 GLU B CA 1
ATOM 6732 C C . GLU B 1 410 ? -20.475 14.624 17.736 1.00 17.95 410 GLU B C 1
ATOM 6733 O O . GLU B 1 410 ? -21.082 15.672 17.937 1.00 19.44 410 GLU B O 1
ATOM 6739 N N . PHE B 1 411 ? -20.747 13.485 18.371 1.00 16.59 411 PHE B N 1
ATOM 6740 C CA . PHE B 1 411 ? -21.755 13.430 19.421 1.00 20.51 411 PHE B CA 1
ATOM 6741 C C . PHE B 1 411 ? -21.193 13.796 20.776 1.00 20.29 411 PHE B C 1
ATOM 6742 O O . PHE B 1 411 ? -19.974 13.906 20.993 1.00 22.17 411 PHE B O 1
ATOM 6750 N N . GLY B 1 412 ? -22.160 13.873 21.672 1.00 20.72 412 GLY B N 1
ATOM 6751 C CA . GLY B 1 412 ? -22.126 14.515 22.904 1.00 19.04 412 GLY B CA 1
ATOM 6752 C C . GLY B 1 412 ? -23.315 14.422 23.831 1.00 16.49 412 GLY B C 1
ATOM 6753 O O . GLY B 1 412 ? -23.552 15.370 24.576 1.00 16.42 412 GLY B O 1
ATOM 6754 N N . LEU B 1 413 ? -24.008 13.292 23.870 1.00 15.20 413 LEU B N 1
ATOM 6755 C CA . LEU B 1 413 ? -25.213 13.180 24.693 1.00 16.87 413 LEU B CA 1
ATOM 6756 C C . LEU B 1 413 ? -24.868 12.642 26.077 1.00 15.96 413 LEU B C 1
ATOM 6757 O O . LEU B 1 413 ? -24.653 13.426 27.002 1.00 16.76 413 LEU B O 1
ATOM 6762 N N . ALA B 1 414 ? -24.828 11.313 26.214 1.00 15.30 414 ALA B N 1
ATOM 6763 C CA . ALA B 1 414 ? -24.515 10.678 27.494 1.00 14.64 414 ALA B CA 1
ATOM 6764 C C . ALA B 1 414 ? -23.188 9.920 27.487 1.00 13.83 414 ALA B C 1
ATOM 6765 O O . ALA B 1 414 ? -22.812 9.331 26.492 1.00 15.10 414 ALA B O 1
ATOM 6767 N N . ALA B 1 415 ? -22.508 9.930 28.623 1.00 12.98 415 ALA B N 1
ATOM 6768 C CA . ALA B 1 415 ? -21.334 9.113 28.856 1.00 12.82 415 ALA B CA 1
ATOM 6769 C C . ALA B 1 415 ? -21.428 8.552 30.272 1.00 13.80 415 ALA B C 1
ATOM 6770 O O . ALA B 1 415 ? -22.124 9.129 31.121 1.00 12.98 415 ALA B O 1
ATOM 6772 N N . TYR B 1 416 ? -20.747 7.427 30.517 1.00 13.44 416 TYR B N 1
ATOM 6773 C CA . TYR B 1 416 ? -20.719 6.798 31.831 1.00 13.36 416 TYR B CA 1
ATOM 6774 C C . TYR B 1 416 ? -19.312 6.376 32.200 1.00 13.10 416 TYR B C 1
ATOM 6775 O O . TYR B 1 416 ? -18.524 6.008 31.332 1.00 14.53 416 TYR B O 1
ATOM 6784 N N . PHE B 1 417 ? -18.993 6.425 33.489 1.00 12.77 417 PHE B N 1
ATOM 6785 C CA . PHE B 1 417 ? -17.743 5.828 33.963 1.00 12.00 417 PHE B CA 1
ATOM 6786 C C . PHE B 1 417 ? -17.812 5.317 35.394 1.00 12.38 417 PHE B C 1
ATOM 6787 O O . PHE B 1 417 ? -18.632 5.787 36.200 1.00 10.38 417 PHE B O 1
ATOM 6795 N N . TYR B 1 418 ? -16.961 4.332 35.678 1.00 11.74 418 TYR B N 1
ATOM 6796 C CA . TYR B 1 418 ? -16.860 3.721 36.981 1.00 10.75 418 TYR B CA 1
ATOM 6797 C C . TYR B 1 418 ? -15.449 3.848 37.534 1.00 11.22 418 TYR B C 1
ATOM 6798 O O . TYR B 1 418 ? -14.482 3.364 36.936 1.00 11.77 418 TYR B O 1
ATOM 6807 N N . ALA B 1 419 ? -15.338 4.521 38.674 1.00 10.82 419 ALA B N 1
ATOM 6808 C CA . ALA B 1 419 ? -14.067 4.752 39.349 1.00 10.93 419 ALA B CA 1
ATOM 6809 C C . ALA B 1 419 ? -14.373 5.092 40.810 1.00 14.06 419 ALA B C 1
ATOM 6810 O O . ALA B 1 419 ? -15.483 5.523 41.129 1.00 12.69 419 ALA B O 1
ATOM 6812 N N . ARG B 1 420 ? -13.411 4.879 41.702 1.00 14.16 420 ARG B N 1
ATOM 6813 C CA . ARG B 1 420 ? -13.608 5.212 43.117 1.00 16.41 420 ARG B CA 1
ATOM 6814 C C . ARG B 1 420 ? -12.772 6.384 43.608 1.00 16.22 420 ARG B C 1
ATOM 6815 O O . ARG B 1 420 ? -13.131 6.997 44.598 1.00 17.86 420 ARG B O 1
ATOM 6823 N N . ASP B 1 421 ? -11.649 6.664 42.944 1.00 15.51 421 ASP B N 1
ATOM 6824 C CA . ASP B 1 421 ? -10.754 7.763 43.340 1.00 16.48 421 ASP B CA 1
ATOM 6825 C C . ASP B 1 421 ? -11.402 9.119 43.043 1.00 16.12 421 ASP B C 1
ATOM 6826 O O . ASP B 1 421 ? -11.769 9.401 41.901 1.00 15.07 421 ASP B O 1
ATOM 6831 N N . LEU B 1 422 ? -11.520 9.939 44.088 1.00 14.56 422 LEU B N 1
ATOM 6832 C CA . LEU B 1 422 ? -12.124 11.278 44.016 1.00 16.01 422 LEU B CA 1
ATOM 6833 C C . LEU B 1 422 ? -11.555 12.198 42.927 1.00 15.68 422 LEU B C 1
ATOM 6834 O O . LEU B 1 422 ? -12.313 12.721 42.118 1.00 15.47 422 LEU B O 1
ATOM 6839 N N . SER B 1 423 ? -10.231 12.390 42.938 1.00 16.99 423 SER B N 1
ATOM 6840 C CA . SER B 1 423 ? -9.533 13.182 41.931 1.00 18.10 423 SER B CA 1
ATOM 6841 C C . SER B 1 423 ? -9.793 12.701 40.510 1.00 17.36 423 SER B C 1
ATOM 6842 O O . SER B 1 423 ? -10.062 13.528 39.632 1.00 19.07 423 SER B O 1
ATOM 6845 N N . ARG B 1 424 ? -9.718 11.381 40.302 1.00 16.57 424 ARG B N 1
ATOM 6846 C CA . ARG B 1 424 ? -10.047 10.770 39.015 1.00 16.32 424 ARG B CA 1
ATOM 6847 C C . ARG B 1 424 ? -11.470 11.113 38.589 1.00 17.56 424 ARG B C 1
ATOM 6848 O O . ARG B 1 424 ? -11.718 11.495 37.431 1.00 19.50 424 ARG B O 1
ATOM 6856 N N . VAL B 1 425 ? -12.398 11.011 39.536 1.00 17.13 425 VAL B N 1
ATOM 6857 C CA . VAL B 1 425 ? -13.805 11.291 39.250 1.00 16.75 425 VAL B CA 1
ATOM 6858 C C . VAL B 1 425 ? -14.018 12.712 38.755 1.00 18.05 425 VAL B C 1
ATOM 6859 O O . VAL B 1 425 ? -14.732 12.917 37.775 1.00 18.64 425 VAL B O 1
ATOM 6863 N N . PHE B 1 426 ? -13.385 13.685 39.412 1.00 17.85 426 PHE B N 1
ATOM 6864 C CA . PHE B 1 426 ? -13.455 15.076 38.961 1.00 17.78 426 PHE B CA 1
ATOM 6865 C C . PHE B 1 426 ? -12.812 15.282 37.611 1.00 16.99 426 PHE B C 1
ATOM 6866 O O . PHE B 1 426 ? -13.422 15.943 36.753 1.00 17.73 426 PHE B O 1
ATOM 6874 N N . ARG B 1 427 ? -11.590 14.746 37.439 1.00 14.51 427 ARG B N 1
ATOM 6875 C CA . ARG B 1 427 ? -10.839 14.913 36.195 1.00 14.83 427 ARG B CA 1
ATOM 6876 C C . ARG B 1 427 ? -11.660 14.415 35.026 1.00 14.35 427 ARG B C 1
ATOM 6877 O O . ARG B 1 427 ? -11.849 15.141 34.060 1.00 14.40 427 ARG B O 1
ATOM 6885 N N . VAL B 1 428 ? -12.163 13.192 35.148 1.00 12.27 428 VAL B N 1
ATOM 6886 C CA . VAL B 1 428 ? -12.859 12.537 34.048 1.00 13.58 428 VAL B CA 1
ATOM 6887 C C . VAL B 1 428 ? -14.235 13.176 33.837 1.00 14.46 428 VAL B C 1
ATOM 6888 O O . VAL B 1 428 ? -14.633 13.430 32.708 1.00 14.99 428 VAL B O 1
ATOM 6892 N N . GLY B 1 429 ? -14.937 13.437 34.936 1.00 15.64 429 GLY B N 1
ATOM 6893 C CA . GLY B 1 429 ? -16.258 14.045 34.884 1.00 16.38 429 GLY B CA 1
ATOM 6894 C C . GLY B 1 429 ? -16.239 15.393 34.183 1.00 18.08 429 GLY B C 1
ATOM 6895 O O . GLY B 1 429 ? -17.110 15.691 33.360 1.00 17.59 429 GLY B O 1
ATOM 6896 N N . GLU B 1 430 ? -15.230 16.204 34.500 1.00 16.91 430 GLU B N 1
ATOM 6897 C CA . GLU B 1 430 ? -15.058 17.505 33.850 1.00 15.46 430 GLU B CA 1
ATOM 6898 C C . GLU B 1 430 ? -14.578 17.437 32.409 1.00 13.56 430 GLU B C 1
ATOM 6899 O O . GLU B 1 430 ? -14.958 18.280 31.616 1.00 11.20 430 GLU B O 1
ATOM 6905 N N . ALA B 1 431 ? -13.771 16.432 32.073 1.00 12.24 431 ALA B N 1
ATOM 6906 C CA . ALA B 1 431 ? -13.142 16.372 30.748 1.00 13.40 431 ALA B CA 1
ATOM 6907 C C . ALA B 1 431 ? -14.026 15.762 29.654 1.00 14.54 431 ALA B C 1
ATOM 6908 O O . ALA B 1 431 ? -13.809 15.991 28.458 1.00 15.41 431 ALA B O 1
ATOM 6910 N N . LEU B 1 432 ? -15.015 14.982 30.067 1.00 14.34 432 LEU B N 1
ATOM 6911 C CA . LEU B 1 432 ? -15.914 14.332 29.128 1.00 13.12 432 LEU B CA 1
ATOM 6912 C C . LEU B 1 432 ? -16.817 15.349 28.426 1.00 13.93 432 LEU B C 1
ATOM 6913 O O . LEU B 1 432 ? -17.480 16.146 29.086 1.00 15.25 432 LEU B O 1
ATOM 6918 N N . GLU B 1 433 ? -16.832 15.320 27.098 1.00 13.93 433 GLU B N 1
ATOM 6919 C CA . GLU B 1 433 ? -17.611 16.266 26.290 1.00 15.25 433 GLU B CA 1
ATOM 6920 C C . GLU B 1 433 ? -19.003 15.724 26.044 1.00 14.60 433 GLU B C 1
ATOM 6921 O O . GLU B 1 433 ? -19.360 15.351 24.929 1.00 14.38 433 GLU B O 1
ATOM 6927 N N . TYR B 1 434 ? -19.793 15.673 27.112 1.00 15.64 434 TYR B N 1
ATOM 6928 C CA . TYR B 1 434 ? -21.141 15.102 27.072 1.00 14.35 434 TYR B CA 1
ATOM 6929 C C . TYR B 1 434 ? -22.058 15.959 27.921 1.00 15.52 434 TYR B C 1
ATOM 6930 O O . TYR B 1 434 ? -21.600 16.591 28.886 1.00 14.64 434 TYR B O 1
ATOM 6939 N N . GLY B 1 435 ? -23.339 15.999 27.552 1.00 14.16 435 GLY B N 1
ATOM 6940 C CA . GLY B 1 435 ? -24.332 16.735 28.323 1.00 13.59 435 GLY B CA 1
ATOM 6941 C C . GLY B 1 435 ? -24.793 16.012 29.571 1.00 15.06 435 GLY B C 1
ATOM 6942 O O . GLY B 1 435 ? -25.283 16.639 30.510 1.00 15.05 435 GLY B O 1
ATOM 6943 N N . ILE B 1 436 ? -24.669 14.682 29.554 1.00 16.26 436 ILE B N 1
ATOM 6944 C CA . ILE B 1 436 ? -25.048 13.809 30.675 1.00 16.76 436 ILE B CA 1
ATOM 6945 C C . ILE B 1 436 ? -23.907 12.859 31.000 1.00 16.06 436 ILE B C 1
ATOM 6946 O O . ILE B 1 436 ? -23.372 12.213 30.108 1.00 13.41 436 ILE B O 1
ATOM 6951 N N . VAL B 1 437 ? -23.542 12.777 32.277 1.00 16.50 437 VAL B N 1
ATOM 6952 C CA . VAL B 1 437 ? -22.478 11.878 32.735 1.00 15.34 437 VAL B CA 1
ATOM 6953 C C . VAL B 1 437 ? -22.920 11.055 33.945 1.00 15.50 437 VAL B C 1
ATOM 6954 O O . VAL B 1 437 ? -23.122 11.594 35.029 1.00 16.47 437 VAL B O 1
ATOM 6958 N N . GLY B 1 438 ? -23.075 9.745 33.754 1.00 15.47 438 GLY B N 1
ATOM 6959 C CA . GLY B 1 438 ? -23.344 8.825 34.856 1.00 13.23 438 GLY B CA 1
ATOM 6960 C C . GLY B 1 438 ? -22.045 8.366 35.519 1.00 14.66 438 GLY B C 1
ATOM 6961 O O . GLY B 1 438 ? -21.131 7.889 34.846 1.00 13.39 438 GLY B O 1
ATOM 6962 N N . ILE B 1 439 ? -21.959 8.511 36.837 1.00 13.01 439 ILE B N 1
ATOM 6963 C CA . ILE B 1 439 ? -20.748 8.166 37.568 1.00 12.50 439 ILE B CA 1
ATOM 6964 C C . ILE B 1 439 ? -21.066 7.039 38.550 1.00 12.78 439 ILE B C 1
ATOM 6965 O O . ILE B 1 439 ? -21.835 7.231 39.497 1.00 13.82 439 ILE B O 1
ATOM 6970 N N . ASN B 1 440 ? -20.489 5.855 38.300 1.00 11.76 440 ASN B N 1
ATOM 6971 C CA . ASN B 1 440 ? -20.759 4.635 39.099 1.00 11.12 440 ASN B CA 1
ATOM 6972 C C . ASN B 1 440 ? -22.221 4.238 39.067 1.00 12.45 440 ASN B C 1
ATOM 6973 O O . ASN B 1 440 ? -22.717 3.610 39.988 1.00 13.66 440 ASN B O 1
ATOM 6978 N N . THR B 1 441 ? -22.915 4.628 38.008 1.00 13.53 441 THR B N 1
ATOM 6979 C CA . THR B 1 441 ? -24.303 4.213 37.798 1.00 15.98 441 THR B CA 1
ATOM 6980 C C . THR B 1 441 ? -24.627 4.203 36.311 1.00 17.99 441 THR B C 1
ATOM 6981 O O . THR B 1 441 ? -24.190 5.088 35.562 1.00 17.93 441 THR B O 1
ATOM 6985 N N . GLY B 1 442 ? -25.387 3.197 35.893 1.00 19.15 442 GLY B N 1
ATOM 6986 C CA . GLY B 1 442 ? -25.818 3.087 34.504 1.00 23.16 442 GLY B CA 1
ATOM 6987 C C . GLY B 1 442 ? -27.187 3.681 34.221 1.00 24.62 442 GLY B C 1
ATOM 6988 O O . GLY B 1 442 ? -27.587 3.772 33.064 1.00 28.10 442 GLY B O 1
ATOM 6989 N N . ILE B 1 443 ? -27.893 4.091 35.275 1.00 24.80 443 ILE B N 1
ATOM 6990 C CA . ILE B 1 443 ? -29.241 4.666 35.163 1.00 27.04 443 ILE B CA 1
ATOM 6991 C C . ILE B 1 443 ? -29.325 6.079 35.749 1.00 27.78 443 ILE B C 1
ATOM 6992 O O . ILE B 1 443 ? -29.261 6.289 36.962 1.00 29.74 443 ILE B O 1
ATOM 6996 N N . ILE B 1 444 ? -29.515 7.031 34.854 1.00 27.15 444 ILE B N 1
ATOM 6997 C CA . ILE B 1 444 ? -29.412 8.457 35.139 1.00 26.52 444 ILE B CA 1
ATOM 6998 C C . ILE B 1 444 ? -30.748 9.218 34.966 1.00 25.73 444 ILE B C 1
ATOM 6999 O O . ILE B 1 444 ? -30.847 10.410 35.274 1.00 25.11 444 ILE B O 1
ATOM 7004 N N . SER B 1 445 ? -31.759 8.517 34.464 1.00 24.07 445 SER B N 1
ATOM 7005 C CA . SER B 1 445 ? -33.082 9.076 34.170 1.00 22.88 445 SER B CA 1
ATOM 7006 C C . SER B 1 445 ? -33.868 9.607 35.371 1.00 20.90 445 SER B C 1
ATOM 7007 O O . SER B 1 445 ? -34.081 8.877 36.348 1.00 23.01 445 SER B O 1
ATOM 7010 N N . ASN B 1 446 ? -34.295 10.867 35.283 1.00 18.12 446 ASN B N 1
ATOM 7011 C CA . ASN B 1 446 ? -35.298 11.461 36.187 1.00 18.97 446 ASN B CA 1
ATOM 7012 C C . ASN B 1 446 ? -35.855 12.756 35.557 1.00 17.68 446 ASN B C 1
ATOM 7013 O O . ASN B 1 446 ? -35.332 13.219 34.551 1.00 19.98 446 ASN B O 1
ATOM 7018 N N . GLU B 1 447 ? -36.888 13.340 36.167 1.00 14.47 447 GLU B N 1
ATOM 7019 C CA . GLU B 1 447 ? -37.512 14.562 35.659 1.00 12.67 447 GLU B CA 1
ATOM 7020 C C . GLU B 1 447 ? -36.900 15.842 36.217 1.00 13.59 447 GLU B C 1
ATOM 7021 O O . GLU B 1 447 ? -37.191 16.936 35.707 1.00 13.99 447 GLU B O 1
ATOM 7027 N N . VAL B 1 448 ? -36.058 15.714 37.246 1.00 13.29 448 VAL B N 1
ATOM 7028 C CA . VAL B 1 448 ? -35.591 16.875 38.019 1.00 12.22 448 VAL B CA 1
ATOM 7029 C C . VAL B 1 448 ? -34.270 17.471 37.524 1.00 13.89 448 VAL B C 1
ATOM 7030 O O . VAL B 1 448 ? -33.934 18.609 37.871 1.00 16.01 448 VAL B O 1
ATOM 7034 N N . ALA B 1 449 ? -33.541 16.711 36.711 1.00 11.92 449 ALA B N 1
ATOM 7035 C CA . ALA B 1 449 ? -32.232 17.121 36.205 1.00 12.46 449 ALA B CA 1
ATOM 7036 C C . ALA B 1 449 ? -32.274 17.442 34.706 1.00 15.11 449 ALA B C 1
ATOM 7037 O O . ALA B 1 449 ? -33.057 16.855 33.971 1.00 15.69 449 ALA B O 1
ATOM 7039 N N . PRO B 1 450 ? -31.425 18.377 34.244 1.00 15.89 450 PRO B N 1
ATOM 7040 C CA . PRO B 1 450 ? -31.449 18.729 32.825 1.00 15.55 450 PRO B CA 1
ATOM 7041 C C . PRO B 1 450 ? -30.838 17.634 31.927 1.00 16.23 450 PRO B C 1
ATOM 7042 O O . PRO B 1 450 ? -29.687 17.238 32.113 1.00 15.80 450 PRO B O 1
ATOM 7046 N N . PHE B 1 451 ? -31.629 17.180 30.960 1.00 14.09 451 PHE B N 1
ATOM 7047 C CA A PHE B 1 451 ? -31.266 16.100 30.045 0.50 14.88 451 PHE B CA 1
ATOM 7048 C CA B PHE B 1 451 ? -31.209 16.131 30.040 0.50 16.15 451 PHE B CA 1
ATOM 7049 C C . PHE B 1 451 ? -31.119 16.675 28.616 1.00 15.94 451 PHE B C 1
ATOM 7050 O O . PHE B 1 451 ? -32.068 17.253 28.081 1.00 16.61 451 PHE B O 1
ATOM 7065 N N . GLY B 1 452 ? -29.955 16.511 28.003 1.00 14.47 452 GLY B N 1
ATOM 7066 C CA . GLY B 1 452 ? -29.755 16.971 26.643 1.00 13.14 452 GLY B CA 1
ATOM 7067 C C . GLY B 1 452 ? -28.317 16.850 26.227 1.00 15.67 452 GLY B C 1
ATOM 7068 O O . GLY B 1 452 ? -27.463 16.459 27.030 1.00 13.76 452 GLY B O 1
ATOM 7069 N N . GLY B 1 453 ? -28.052 17.212 24.997 1.00 15.95 453 GLY B N 1
ATOM 7070 C CA . GLY B 1 453 ? -26.765 16.977 24.405 1.00 15.76 453 GLY B CA 1
ATOM 7071 C C . GLY B 1 453 ? -25.962 18.190 24.065 1.00 15.99 453 GLY B C 1
ATOM 7072 O O . GLY B 1 453 ? -26.481 19.248 23.941 1.00 19.63 453 GLY B O 1
ATOM 7073 N N . ILE B 1 454 ? -24.674 18.005 23.925 1.00 14.59 454 ILE B N 1
ATOM 7074 C CA . ILE B 1 454 ? -23.801 19.011 23.389 1.00 12.86 454 ILE B CA 1
ATOM 7075 C C . ILE B 1 454 ? -23.358 18.583 21.996 1.00 13.39 454 ILE B C 1
ATOM 7076 O O . ILE B 1 454 ? -23.636 17.503 21.552 1.00 11.64 454 ILE B O 1
ATOM 7081 N N . LYS B 1 455 ? -22.655 19.464 21.315 1.00 12.10 455 LYS B N 1
ATOM 7082 C CA . LYS B 1 455 ? -22.162 19.175 19.998 1.00 13.47 455 LYS B CA 1
ATOM 7083 C C . LYS B 1 455 ? -23.305 18.771 19.057 1.00 13.47 455 LYS B C 1
ATOM 7084 O O . LYS B 1 455 ? -24.365 19.302 19.154 1.00 13.27 455 LYS B O 1
ATOM 7090 N N . ALA B 1 456 ? -23.086 17.817 18.178 1.00 11.07 456 ALA B N 1
ATOM 7091 C CA . ALA B 1 456 ? -24.114 17.385 17.252 1.00 10.84 456 ALA B CA 1
ATOM 7092 C C . ALA B 1 456 ? -25.316 16.674 17.855 1.00 12.45 456 ALA B C 1
ATOM 7093 O O . ALA B 1 456 ? -26.274 16.448 17.180 1.00 14.53 456 ALA B O 1
ATOM 7095 N N . SER B 1 457 ? -25.223 16.356 19.136 1.00 12.46 457 SER B N 1
ATOM 7096 C CA . SER B 1 457 ? -26.249 15.702 19.915 1.00 13.53 457 SER B CA 1
ATOM 7097 C C . SER B 1 457 ? -27.532 16.446 20.307 1.00 15.02 457 SER B C 1
ATOM 7098 O O . SER B 1 457 ? -28.438 15.839 20.764 1.00 14.06 457 SER B O 1
ATOM 7101 N N . GLY B 1 458 ? -27.594 17.750 20.131 1.00 15.43 458 GLY B N 1
ATOM 7102 C CA . GLY B 1 458 ? -28.826 18.492 20.327 1.00 14.71 458 GLY B CA 1
ATOM 7103 C C . GLY B 1 458 ? -28.717 19.933 20.762 1.00 15.72 458 GLY B C 1
ATOM 7104 O O . GLY B 1 458 ? -27.625 20.523 20.785 1.00 16.50 458 GLY B O 1
ATOM 7105 N N . LEU B 1 459 ? -29.876 20.499 21.084 1.00 15.02 459 LEU B N 1
ATOM 7106 C CA . LEU B 1 459 ? -29.993 21.863 21.615 1.00 15.47 459 LEU B CA 1
ATOM 7107 C C . LEU B 1 459 ? -31.039 21.850 22.709 1.00 14.21 459 LEU B C 1
ATOM 7108 O O . LEU B 1 459 ? -32.076 21.196 22.575 1.00 14.26 459 LEU B O 1
ATOM 7113 N N . GLY B 1 460 ? -30.772 22.581 23.781 1.00 13.67 460 GLY B N 1
ATOM 7114 C CA . GLY B 1 460 ? -31.720 22.718 24.874 1.00 13.48 460 GLY B CA 1
ATOM 7115 C C . GLY B 1 460 ? -31.687 21.562 25.860 1.00 15.13 460 GLY B C 1
ATOM 7116 O O . GLY B 1 460 ? -30.954 20.581 25.679 1.00 15.51 460 GLY B O 1
ATOM 7117 N N . ARG B 1 461 ? -32.478 21.682 26.919 1.00 14.47 461 ARG B N 1
ATOM 7118 C CA . ARG B 1 461 ? -32.535 20.643 27.953 1.00 14.54 461 ARG B CA 1
ATOM 7119 C C . ARG B 1 461 ? -33.972 20.281 28.273 1.00 14.33 461 ARG B C 1
ATOM 7120 O O . ARG B 1 461 ? -34.876 21.106 28.127 1.00 14.00 461 ARG B O 1
ATOM 7128 N N . GLU B 1 462 ? -34.175 19.031 28.682 1.00 13.26 462 GLU B N 1
ATOM 7129 C CA . GLU B 1 462 ? -35.487 18.552 29.057 1.00 15.84 462 GLU B CA 1
ATOM 7130 C C . GLU B 1 462 ? -35.454 18.112 30.514 1.00 15.97 462 GLU B C 1
ATOM 7131 O O . GLU B 1 462 ? -34.404 17.661 31.018 1.00 14.56 462 GLU B O 1
ATOM 7137 N N . GLY B 1 463 ? -36.590 18.280 31.194 1.00 12.98 463 GLY B N 1
ATOM 7138 C CA . GLY B 1 463 ? -36.640 18.048 32.634 1.00 16.53 463 GLY B CA 1
ATOM 7139 C C . GLY B 1 463 ? -36.002 19.195 33.404 1.00 16.13 463 GLY B C 1
ATOM 7140 O O . GLY B 1 463 ? -35.436 20.103 32.811 1.00 17.05 463 GLY B O 1
ATOM 7141 N N . SER B 1 464 ? -36.117 19.163 34.724 1.00 14.78 464 SER B N 1
ATOM 7142 C CA . SER B 1 464 ? -35.527 20.188 35.605 1.00 17.45 464 SER B CA 1
ATOM 7143 C C . SER B 1 464 ? -36.150 21.582 35.465 1.00 16.96 464 SER B C 1
ATOM 7144 O O . SER B 1 464 ? -37.070 21.783 34.660 1.00 16.63 464 SER B O 1
ATOM 7147 N N . LYS B 1 465 ? -35.638 22.535 36.253 1.00 17.06 465 LYS B N 1
ATOM 7148 C CA . LYS B 1 465 ? -35.997 23.958 36.113 1.00 15.78 465 LYS B CA 1
ATOM 7149 C C . LYS B 1 465 ? -35.532 24.567 34.783 1.00 15.48 465 LYS B C 1
ATOM 7150 O O . LYS B 1 465 ? -36.167 25.486 34.263 1.00 19.33 465 LYS B O 1
ATOM 7156 N N . TYR B 1 466 ? -34.453 24.052 34.213 1.00 14.34 466 TYR B N 1
ATOM 7157 C CA . TYR B 1 466 ? -33.994 24.543 32.898 1.00 15.78 466 TYR B CA 1
ATOM 7158 C C . TYR B 1 466 ? -34.942 24.152 31.779 1.00 16.53 466 TYR B C 1
ATOM 7159 O O . TYR B 1 466 ? -35.026 24.856 30.782 1.00 18.16 466 TYR B O 1
ATOM 7168 N N . GLY B 1 467 ? -35.652 23.036 31.950 1.00 17.23 467 GLY B N 1
ATOM 7169 C CA . GLY B 1 467 ? -36.534 22.482 30.909 1.00 17.86 467 GLY B CA 1
ATOM 7170 C C . GLY B 1 467 ? -37.597 23.447 30.409 1.00 18.68 467 GLY B C 1
ATOM 7171 O O . GLY B 1 467 ? -37.903 23.466 29.223 1.00 21.82 467 GLY B O 1
ATOM 7172 N N . ILE B 1 468 ? -38.140 24.263 31.312 1.00 17.70 468 ILE B N 1
ATOM 7173 C CA . ILE B 1 468 ? -39.238 25.184 30.975 1.00 17.31 468 ILE B CA 1
ATOM 7174 C C . ILE B 1 468 ? -38.784 26.454 30.230 1.00 19.49 468 ILE B C 1
ATOM 7175 O O . ILE B 1 468 ? -39.579 27.099 29.516 1.00 19.36 468 ILE B O 1
ATOM 7180 N N A GLU B 1 469 ? -37.506 26.791 30.401 0.50 18.27 469 GLU B N 1
ATOM 7181 N N B GLU B 1 469 ? -37.504 26.779 30.367 0.50 19.07 469 GLU B N 1
ATOM 7182 C CA A GLU B 1 469 ? -36.884 27.952 29.764 0.50 19.31 469 GLU B CA 1
ATOM 7183 C CA B GLU B 1 469 ? -36.937 27.987 29.779 0.50 20.59 469 GLU B CA 1
ATOM 7184 C C A GLU B 1 469 ? -37.086 27.934 28.257 0.50 19.10 469 GLU B C 1
ATOM 7185 C C B GLU B 1 469 ? -36.875 27.958 28.245 0.50 20.36 469 GLU B C 1
ATOM 7186 O O A GLU B 1 469 ? -37.421 28.952 27.656 0.50 17.18 469 GLU B O 1
ATOM 7187 O O B GLU B 1 469 ? -36.825 29.009 27.609 0.50 19.99 469 GLU B O 1
ATOM 7198 N N . ASP B 1 470 ? -36.896 26.765 27.655 1.00 21.51 470 ASP B N 1
ATOM 7199 C CA . ASP B 1 470 ? -36.965 26.634 26.197 1.00 22.78 470 ASP B CA 1
ATOM 7200 C C . ASP B 1 470 ? -38.335 27.005 25.611 1.00 20.66 470 ASP B C 1
ATOM 7201 O O . ASP B 1 470 ? -38.456 27.204 24.410 1.00 22.33 470 ASP B O 1
ATOM 7206 N N . TYR B 1 471 ? -39.346 27.108 26.473 1.00 17.61 471 TYR B N 1
ATOM 7207 C CA . TYR B 1 471 ? -40.730 27.376 26.080 1.00 14.23 471 TYR B CA 1
ATOM 7208 C C . TYR B 1 471 ? -41.170 28.786 26.497 1.00 14.46 471 TYR B C 1
ATOM 7209 O O . TYR B 1 471 ? -42.334 29.171 26.325 1.00 14.65 471 TYR B O 1
ATOM 7218 N N . LEU B 1 472 ? -40.233 29.546 27.043 1.00 13.08 472 LEU B N 1
ATOM 7219 C CA . LEU B 1 472 ? -40.495 30.899 27.515 1.00 14.71 472 LEU B CA 1
ATOM 7220 C C . LEU B 1 472 ? -39.693 31.914 26.714 1.00 16.05 472 LEU B C 1
ATOM 7221 O O . LEU B 1 472 ? -38.643 31.579 26.149 1.00 17.46 472 LEU B O 1
ATOM 7226 N N . GLU B 1 473 ? -40.188 33.148 26.660 1.00 16.11 473 GLU B N 1
ATOM 7227 C CA . GLU B 1 473 ? -39.400 34.261 26.129 1.00 14.28 473 GLU B CA 1
ATOM 7228 C C . GLU B 1 473 ? -39.156 35.214 27.270 1.00 14.72 473 GLU B C 1
ATOM 7229 O O . GLU B 1 473 ? -40.040 35.464 28.073 1.00 14.56 473 GLU B O 1
ATOM 7235 N N . ILE B 1 474 ? -37.936 35.719 27.349 1.00 15.21 474 ILE B N 1
ATOM 7236 C CA . ILE B 1 474 ? -37.574 36.736 28.326 1.00 15.73 474 ILE B CA 1
ATOM 7237 C C . ILE B 1 474 ? -38.000 38.111 27.789 1.00 16.37 474 ILE B C 1
ATOM 7238 O O . ILE B 1 474 ? -37.745 38.421 26.625 1.00 15.40 474 ILE B O 1
ATOM 7243 N N . LYS B 1 475 ? -38.665 38.905 28.632 1.00 14.88 475 LYS B N 1
ATOM 7244 C CA . LYS B 1 475 ? -39.043 40.271 28.279 1.00 14.30 475 LYS B CA 1
ATOM 7245 C C . LYS B 1 475 ? -38.427 41.243 29.277 1.00 15.06 475 LYS B C 1
ATOM 7246 O O . LYS B 1 475 ? -38.686 41.151 30.478 1.00 14.12 475 LYS B O 1
ATOM 7252 N N . TYR B 1 476 ? -37.611 42.161 28.765 1.00 13.60 476 TYR B N 1
ATOM 7253 C CA . TYR B 1 476 ? -36.979 43.185 29.567 1.00 13.50 476 TYR B CA 1
ATOM 7254 C C . TYR B 1 476 ? -37.783 44.482 29.476 1.00 14.58 476 TYR B C 1
ATOM 7255 O O . TYR B 1 476 ? -37.994 45.031 28.396 1.00 14.74 476 TYR B O 1
ATOM 7264 N N . MET B 1 477 ? -38.219 44.965 30.633 1.00 16.78 477 MET B N 1
ATOM 7265 C CA . MET B 1 477 ? -38.945 46.217 30.731 1.00 18.12 477 MET B CA 1
ATOM 7266 C C . MET B 1 477 ? -38.130 47.219 31.508 1.00 15.79 477 MET B C 1
ATOM 7267 O O . MET B 1 477 ? -37.594 46.912 32.584 1.00 13.77 477 MET B O 1
ATOM 7272 N N . CYS B 1 478 ? -38.019 48.416 30.938 1.00 15.21 478 CYS B N 1
ATOM 7273 C CA . CYS B 1 478 ? -37.249 49.503 31.528 1.00 14.80 478 CYS B CA 1
ATOM 7274 C C . CYS B 1 478 ? -38.190 50.665 31.765 1.00 14.16 478 CYS B C 1
ATOM 7275 O O . CYS B 1 478 ? -38.686 51.283 30.808 1.00 13.15 478 CYS B O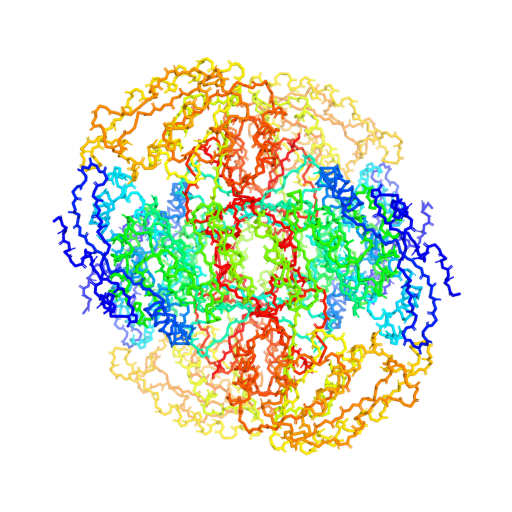 1
ATOM 7278 N N . ILE B 1 479 ? -38.449 50.962 33.038 1.00 14.28 479 ILE B N 1
ATOM 7279 C CA . ILE B 1 479 ? -39.417 52.018 33.377 1.00 14.47 479 ILE B CA 1
ATOM 7280 C C . ILE B 1 479 ? -38.722 53.335 33.737 1.00 14.08 479 ILE B C 1
ATOM 7281 O O . ILE B 1 479 ? -37.834 53.368 34.584 1.00 12.62 479 ILE B O 1
ATOM 7286 N N . GLY B 1 480 ? -39.129 54.416 33.082 1.00 13.38 480 GLY B N 1
ATOM 7287 C CA . GLY B 1 480 ? -38.616 55.736 33.405 1.00 15.01 480 GLY B CA 1
ATOM 7288 C C . GLY B 1 480 ? -39.494 56.427 34.436 1.00 17.51 480 GLY B C 1
ATOM 7289 O O . GLY B 1 480 ? -40.698 56.606 34.230 1.00 18.26 480 GLY B O 1
ATOM 7290 N N . LEU B 1 481 ? -38.902 56.806 35.563 1.00 19.97 481 LEU B N 1
ATOM 7291 C CA . LEU B 1 481 ? -39.589 57.667 36.530 1.00 20.72 481 LEU B CA 1
ATOM 7292 C C . LEU B 1 481 ? -39.151 59.099 36.274 1.00 21.77 481 LEU B C 1
ATOM 7293 O O . LEU B 1 481 ? -39.739 60.033 36.807 1.00 25.82 481 LEU B O 1
ATOM 7298 N N . LYS C 1 1 ? -72.879 17.830 64.708 1.00 33.10 1 LYS C N 1
ATOM 7299 C CA . LYS C 1 1 ? -71.453 17.571 64.687 1.00 32.04 1 LYS C CA 1
ATOM 7300 C C . LYS C 1 1 ? -70.807 17.404 63.296 1.00 29.07 1 LYS C C 1
ATOM 7301 O O . LYS C 1 1 ? -71.143 18.016 62.302 1.00 26.80 1 LYS C O 1
ATOM 7307 N N . LEU C 1 2 ? -69.874 16.494 63.318 1.00 25.74 2 LEU C N 1
ATOM 7308 C CA . LEU C 1 2 ? -68.885 16.204 62.279 1.00 23.02 2 LEU C CA 1
ATOM 7309 C C . LEU C 1 2 ? -69.219 14.980 61.415 1.00 21.51 2 LEU C C 1
ATOM 7310 O O . LEU C 1 2 ? -69.757 13.994 61.914 1.00 20.71 2 LEU C O 1
ATOM 7315 N N . ASN C 1 3 ? -68.894 15.059 60.122 1.00 20.66 3 ASN C N 1
ATOM 7316 C CA . ASN C 1 3 ? -68.986 13.907 59.218 1.00 20.54 3 ASN C CA 1
ATOM 7317 C C . ASN C 1 3 ? -68.019 12.787 59.623 1.00 18.87 3 ASN C C 1
ATOM 7318 O O . ASN C 1 3 ? -68.341 11.600 59.559 1.00 17.42 3 ASN C O 1
ATOM 7323 N N . ASP C 1 4 ? -66.821 13.182 60.028 1.00 17.98 4 ASP C N 1
ATOM 7324 C CA . ASP C 1 4 ? -65.824 12.251 60.506 1.00 18.88 4 ASP C CA 1
ATOM 7325 C C . ASP C 1 4 ? -65.541 12.632 61.961 1.00 20.19 4 ASP C C 1
ATOM 7326 O O . ASP C 1 4 ? -64.856 13.618 62.231 1.00 18.71 4 ASP C O 1
ATOM 7331 N N . SER C 1 5 ? -66.084 11.852 62.893 1.00 22.19 5 SER C N 1
ATOM 7332 C CA . SER C 1 5 ? -65.973 12.169 64.314 1.00 23.51 5 SER C CA 1
ATOM 7333 C C . SER C 1 5 ? -64.549 12.051 64.861 1.00 22.83 5 SER C C 1
ATOM 7334 O O . SER C 1 5 ? -64.215 12.697 65.855 1.00 22.60 5 SER C O 1
ATOM 7337 N N . ASN C 1 6 ? -63.710 11.249 64.210 1.00 21.78 6 ASN C N 1
ATOM 7338 C CA . ASN C 1 6 ? -62.322 11.077 64.647 1.00 20.59 6 ASN C CA 1
ATOM 7339 C C . ASN C 1 6 ? -61.411 12.275 64.410 1.00 19.07 6 ASN C C 1
ATOM 7340 O O . ASN C 1 6 ? -60.252 12.251 64.825 1.00 19.53 6 ASN C O 1
ATOM 7345 N N . LEU C 1 7 ? -61.943 13.317 63.768 1.00 18.55 7 LEU C N 1
ATOM 7346 C CA . LEU C 1 7 ? -61.222 14.583 63.580 1.00 17.58 7 LEU C CA 1
ATOM 7347 C C . LEU C 1 7 ? -61.216 15.428 64.849 1.00 17.65 7 LEU C C 1
ATOM 7348 O O . LEU C 1 7 ? -60.313 16.248 65.062 1.00 18.00 7 LEU C O 1
ATOM 7353 N N . PHE C 1 8 ? -62.229 15.227 65.686 1.00 16.69 8 PHE C N 1
ATOM 7354 C CA . PHE C 1 8 ? -62.321 15.910 66.968 1.00 17.24 8 PHE C CA 1
ATOM 7355 C C . PHE C 1 8 ? -61.496 15.185 68.021 1.00 16.95 8 PHE C C 1
ATOM 7356 O O . PHE C 1 8 ? -61.859 14.095 68.469 1.00 17.86 8 PHE C O 1
ATOM 7364 N N . ARG C 1 9 ? -60.379 15.799 68.406 1.00 17.56 9 ARG C N 1
ATOM 7365 C CA . ARG C 1 9 ? -59.413 15.185 69.321 1.00 17.26 9 ARG C CA 1
ATOM 7366 C C . ARG C 1 9 ? -59.298 15.983 70.610 1.00 18.36 9 ARG C C 1
ATOM 7367 O O . ARG C 1 9 ? -59.246 17.222 70.590 1.00 19.23 9 ARG C O 1
ATOM 7375 N N . GLN C 1 10 ? -59.262 15.279 71.731 1.00 17.18 10 GLN C N 1
ATOM 7376 C CA . GLN C 1 10 ? -59.146 15.917 73.036 1.00 17.06 10 GLN C CA 1
ATOM 7377 C C . GLN C 1 10 ? -57.905 15.409 73.758 1.00 18.04 10 GLN C C 1
ATOM 7378 O O . GLN C 1 10 ? -57.817 15.453 74.983 1.00 18.88 10 GLN C O 1
ATOM 7384 N N . GLN C 1 11 ? -56.946 14.928 72.968 1.00 18.72 11 GLN C N 1
ATOM 7385 C CA . GLN C 1 11 ? -55.661 14.450 73.477 1.00 18.04 11 GLN C CA 1
ATOM 7386 C C . GLN C 1 11 ? -54.536 14.999 72.615 1.00 17.55 11 GLN C C 1
ATOM 7387 O O . GLN C 1 11 ? -54.751 15.347 71.456 1.00 18.44 11 GLN C O 1
ATOM 7393 N N . ALA C 1 12 ? -53.341 15.081 73.186 1.00 16.30 12 ALA C N 1
ATOM 7394 C CA . ALA C 1 12 ? -52.171 15.561 72.463 1.00 15.33 12 ALA C CA 1
ATOM 7395 C C . ALA C 1 12 ? -51.562 14.424 71.668 1.00 15.81 12 ALA C C 1
ATOM 7396 O O . ALA C 1 12 ? -51.852 13.256 71.925 1.00 14.71 12 ALA C O 1
ATOM 7398 N N . LEU C 1 13 ? -50.727 14.765 70.693 1.00 15.93 13 LEU C N 1
ATOM 7399 C CA . LEU C 1 13 ? -50.057 13.757 69.882 1.00 15.84 13 LEU C CA 1
ATOM 7400 C C . LEU C 1 13 ? -48.546 13.815 70.067 1.00 16.79 13 LEU C C 1
ATOM 7401 O O . LEU C 1 13 ? -47.879 14.754 69.626 1.00 16.83 13 LEU C O 1
ATOM 7406 N N . ILE C 1 14 ? -48.014 12.795 70.725 1.00 17.04 14 ILE C N 1
ATOM 7407 C CA . ILE C 1 14 ? -46.578 12.688 70.947 1.00 17.20 14 ILE C CA 1
ATOM 7408 C C . ILE C 1 14 ? -46.095 11.327 70.462 1.00 17.35 14 ILE C C 1
ATOM 7409 O O . ILE C 1 14 ? -46.542 10.286 70.962 1.00 15.63 14 ILE C O 1
ATOM 7414 N N . ASN C 1 15 ? -45.185 11.353 69.486 1.00 16.44 15 ASN C N 1
ATOM 7415 C CA . ASN C 1 15 ? -44.550 10.141 68.975 1.00 16.21 15 ASN C CA 1
ATOM 7416 C C . ASN C 1 15 ? -45.559 9.129 68.464 1.00 15.41 15 ASN C C 1
ATOM 7417 O O . ASN C 1 15 ? -45.420 7.950 68.714 1.00 17.79 15 ASN C O 1
ATOM 7422 N N . GLY C 1 16 ? -46.579 9.603 67.761 1.00 16.20 16 GLY C N 1
ATOM 7423 C CA . GLY C 1 16 ? -47.588 8.732 67.177 1.00 16.26 16 GLY C CA 1
ATOM 7424 C C . GLY C 1 16 ? -48.656 8.242 68.142 1.00 18.67 16 GLY C C 1
ATOM 7425 O O . GLY C 1 16 ? -49.575 7.524 67.733 1.00 21.43 16 GLY C O 1
ATOM 7426 N N . GLU C 1 17 ? -48.555 8.622 69.417 1.00 18.14 17 GLU C N 1
ATOM 7427 C CA A GLU C 1 17 ? -49.525 8.221 70.441 0.50 17.03 17 GLU C CA 1
ATOM 7428 C CA B GLU C 1 17 ? -49.558 8.217 70.393 0.50 17.53 17 GLU C CA 1
ATOM 7429 C C . GLU C 1 17 ? -50.397 9.402 70.870 1.00 17.23 17 GLU C C 1
ATOM 7430 O O . GLU C 1 17 ? -49.890 10.515 71.101 1.00 17.09 17 GLU C O 1
ATOM 7441 N N . TRP C 1 18 ? -51.698 9.154 70.991 1.00 17.61 18 TRP C N 1
ATOM 7442 C CA . TRP C 1 18 ? -52.630 10.107 71.574 1.00 16.62 18 TRP C CA 1
ATOM 7443 C C . TRP C 1 18 ? -52.592 9.964 73.108 1.00 16.83 18 TRP C C 1
ATOM 7444 O O . TRP C 1 18 ? -52.851 8.890 73.653 1.00 15.63 18 TRP C O 1
ATOM 7455 N N . LEU C 1 19 ? -52.262 11.061 73.788 1.00 16.24 19 LEU C N 1
ATOM 7456 C CA . LEU C 1 19 ? -51.991 11.037 75.228 1.00 18.53 19 LEU C CA 1
ATOM 7457 C C . LEU C 1 19 ? -52.687 12.147 76.012 1.00 17.77 19 LEU C C 1
ATOM 7458 O O . LEU C 1 19 ? -52.911 13.237 75.504 1.00 16.81 19 LEU C O 1
ATOM 7463 N N . ASP C 1 20 ? -52.989 11.858 77.272 1.00 18.68 20 ASP C N 1
ATOM 7464 C CA . ASP C 1 20 ? -53.331 12.888 78.246 1.00 19.22 20 ASP C CA 1
ATOM 7465 C C . ASP C 1 20 ? -52.048 13.402 78.885 1.00 18.21 20 ASP C C 1
ATOM 7466 O O . ASP C 1 20 ? -50.988 12.808 78.702 1.00 17.09 20 ASP C O 1
ATOM 7471 N N . ALA C 1 21 ? -52.142 14.502 79.633 1.00 17.74 21 ALA C N 1
ATOM 7472 C CA . ALA C 1 21 ? -51.035 14.960 80.465 1.00 17.07 21 ALA C CA 1
ATOM 7473 C C . ALA C 1 21 ? -50.695 13.893 81.491 1.00 18.09 21 ALA C C 1
ATOM 7474 O O . ALA C 1 21 ? -51.568 13.140 81.929 1.00 18.05 21 ALA C O 1
ATOM 7476 N N . ASN C 1 22 ? -49.419 13.829 81.858 1.00 18.68 22 ASN C N 1
ATOM 7477 C CA . ASN C 1 22 ? -48.947 12.958 82.932 1.00 20.40 22 ASN C CA 1
ATOM 7478 C C . ASN C 1 22 ? -49.805 13.076 84.213 1.00 22.14 22 ASN C C 1
ATOM 7479 O O . ASN C 1 22 ? -50.135 12.062 84.812 1.00 22.65 22 ASN C O 1
ATOM 7484 N N . ASN C 1 23 ? -50.181 14.302 84.599 1.00 22.11 23 ASN C N 1
ATOM 7485 C CA . ASN C 1 23 ? -50.981 14.556 85.816 1.00 23.42 23 ASN C CA 1
ATOM 7486 C C . ASN C 1 23 ? -52.504 14.591 85.639 1.00 23.69 23 ASN C C 1
ATOM 7487 O O . ASN C 1 23 ? -53.253 14.899 86.571 1.00 25.62 23 ASN C O 1
ATOM 7492 N N . GLY C 1 24 ? -52.929 14.284 84.419 1.00 22.84 24 GLY C N 1
ATOM 7493 C CA . GLY C 1 24 ? -54.314 14.296 84.008 1.00 22.22 24 GLY C CA 1
ATOM 7494 C C . GLY C 1 24 ? -55.058 15.616 83.992 1.00 21.80 24 GLY C C 1
ATOM 7495 O O . GLY C 1 24 ? -56.276 15.610 83.830 1.00 22.91 24 GLY C O 1
ATOM 7496 N N . GLU C 1 25 ? -54.359 16.739 84.155 1.00 18.94 25 GLU C N 1
ATOM 7497 C CA A GLU C 1 25 ? -55.012 18.048 84.103 0.50 18.32 25 GLU C CA 1
ATOM 7498 C CA B GLU C 1 25 ? -54.986 18.063 84.095 0.50 18.59 25 GLU C CA 1
ATOM 7499 C C . GLU C 1 25 ? -55.323 18.453 82.661 1.00 18.58 25 GLU C C 1
ATOM 7500 O O . GLU C 1 25 ? -54.572 18.131 81.735 1.00 19.11 25 GLU C O 1
ATOM 7511 N N . ALA C 1 26 ? -56.438 19.157 82.477 1.00 17.27 26 ALA C N 1
ATOM 7512 C CA . ALA C 1 26 ? -56.877 19.554 81.143 1.00 17.45 26 ALA C CA 1
ATOM 7513 C C . ALA C 1 26 ? -57.254 21.027 81.088 1.00 17.07 26 ALA C C 1
ATOM 7514 O O . ALA C 1 26 ? -57.572 21.621 82.106 1.00 17.28 26 ALA C O 1
ATOM 7516 N N . ILE C 1 27 ? -57.208 21.600 79.888 1.00 17.32 27 ILE C N 1
ATOM 7517 C CA . ILE C 1 27 ? -57.629 22.974 79.613 1.00 17.87 27 ILE C CA 1
ATOM 7518 C C . ILE C 1 27 ? -58.984 22.918 78.919 1.00 18.81 27 ILE C C 1
ATOM 7519 O O . ILE C 1 27 ? -59.099 22.315 77.855 1.00 18.86 27 ILE C O 1
ATOM 7524 N N . ASP C 1 28 ? -60.002 23.547 79.499 1.00 16.91 28 ASP C N 1
ATOM 7525 C CA . ASP C 1 28 ? -61.314 23.646 78.846 1.00 17.78 28 ASP C CA 1
ATOM 7526 C C . ASP C 1 28 ? -61.290 24.596 77.645 1.00 17.08 28 ASP C C 1
ATOM 7527 O O . ASP C 1 28 ? -60.656 25.639 77.691 1.00 15.89 28 ASP C O 1
ATOM 7532 N N . VAL C 1 29 ? -62.000 24.233 76.583 1.00 15.81 29 VAL C N 1
ATOM 7533 C CA . VAL C 1 29 ? -62.115 25.078 75.391 1.00 15.19 29 VAL C CA 1
ATOM 7534 C C . VAL C 1 29 ? -63.588 25.424 75.195 1.00 14.89 29 VAL C C 1
ATOM 7535 O O . VAL C 1 29 ? -64.436 24.529 75.153 1.00 15.30 29 VAL C O 1
ATOM 7539 N N . THR C 1 30 ? -63.875 26.722 75.085 1.00 14.60 30 THR C N 1
ATOM 7540 C CA . THR C 1 30 ? -65.245 27.205 74.967 1.00 15.14 30 THR C CA 1
ATOM 7541 C C . THR C 1 30 ? -65.546 27.845 73.610 1.00 15.32 30 THR C C 1
ATOM 7542 O O . THR C 1 30 ? -64.641 28.274 72.883 1.00 16.90 30 THR C O 1
ATOM 7546 N N . ASN C 1 31 ? -66.829 27.886 73.266 1.00 14.04 31 ASN C N 1
ATOM 7547 C CA . ASN C 1 31 ? -67.307 28.531 72.052 1.00 13.90 31 ASN C CA 1
ATOM 7548 C C . ASN C 1 31 ? -67.471 30.033 72.327 1.00 14.42 31 ASN C C 1
ATOM 7549 O O . ASN C 1 31 ? -68.292 30.400 73.171 1.00 15.64 31 ASN C O 1
ATOM 7554 N N . PRO C 1 32 ? -66.693 30.897 71.625 1.00 14.61 32 PRO C N 1
ATOM 7555 C CA . PRO C 1 32 ? -66.721 32.354 71.853 1.00 14.08 32 PRO C CA 1
ATOM 7556 C C . PRO C 1 32 ? -68.041 33.034 71.503 1.00 12.95 32 PRO C C 1
ATOM 7557 O O . PRO C 1 32 ? -68.275 34.169 71.924 1.00 13.04 32 PRO C O 1
ATOM 7561 N N . ALA C 1 33 ? -68.896 32.346 70.755 1.00 13.33 33 ALA C N 1
ATOM 7562 C CA . ALA C 1 33 ? -70.194 32.885 70.354 1.00 12.97 33 ALA C CA 1
ATOM 7563 C C . ALA C 1 33 ? -71.223 32.823 71.474 1.00 15.52 33 ALA C C 1
ATOM 7564 O O . ALA C 1 33 ? -72.168 33.617 71.498 1.00 16.17 33 ALA C O 1
ATOM 7566 N N . ASN C 1 34 ? -71.043 31.891 72.407 1.00 16.42 34 ASN C N 1
ATOM 7567 C CA . ASN C 1 34 ? -72.035 31.674 73.467 1.00 17.88 34 ASN C CA 1
ATOM 7568 C C . ASN C 1 34 ? -71.506 31.170 74.811 1.00 17.92 34 ASN C C 1
ATOM 7569 O O . ASN C 1 34 ? -72.275 31.063 75.763 1.00 18.82 34 ASN C O 1
ATOM 7574 N N . GLY C 1 35 ? -70.222 30.825 74.888 1.00 17.89 35 GLY C N 1
ATOM 7575 C CA . GLY C 1 35 ? -69.630 30.389 76.160 1.00 17.34 35 GLY C CA 1
ATOM 7576 C C . GLY C 1 35 ? -69.762 28.914 76.512 1.00 18.21 35 GLY C C 1
ATOM 7577 O O . GLY C 1 35 ? -69.274 28.479 77.553 1.00 16.78 35 GLY C O 1
ATOM 7578 N N . ASP C 1 36 ? -70.415 28.142 75.647 1.00 19.70 36 ASP C N 1
ATOM 7579 C CA . ASP C 1 36 ? -70.536 26.691 75.812 1.00 20.53 36 ASP C CA 1
ATOM 7580 C C . ASP C 1 36 ? -69.182 26.004 75.832 1.00 20.50 36 ASP C C 1
ATOM 7581 O O . ASP C 1 36 ? -68.296 26.340 75.035 1.00 19.15 36 ASP C O 1
ATOM 7586 N N . LYS C 1 37 ? -69.033 25.025 76.724 1.00 20.27 37 LYS C N 1
ATOM 7587 C CA . LYS C 1 37 ? -67.861 24.156 76.697 1.00 21.09 37 LYS C CA 1
ATOM 7588 C C . LYS C 1 37 ? -67.921 23.224 75.482 1.00 19.69 37 LYS C C 1
ATOM 7589 O O . LYS C 1 37 ? -68.919 22.515 75.280 1.00 17.91 37 LYS C O 1
ATOM 7595 N N . LEU C 1 38 ? -66.864 23.248 74.671 1.00 17.83 38 LEU C N 1
ATOM 7596 C CA . LEU C 1 38 ? -66.762 22.353 73.518 1.00 17.06 38 LEU C CA 1
ATOM 7597 C C . LEU C 1 38 ? -66.095 21.042 73.921 1.00 16.90 38 LEU C C 1
ATOM 7598 O O . LEU C 1 38 ? -66.406 19.987 73.378 1.00 16.80 38 LEU C O 1
ATOM 7603 N N . GLY C 1 39 ? -65.187 21.124 74.891 1.00 15.18 39 GLY C N 1
ATOM 7604 C CA . GLY C 1 39 ? -64.347 20.000 75.272 1.00 14.61 39 GLY C CA 1
ATOM 7605 C C . GLY C 1 39 ? -63.095 20.504 75.953 1.00 14.41 39 GLY C C 1
ATOM 7606 O O . GLY C 1 39 ? -63.084 21.606 76.507 1.00 15.30 39 GLY C O 1
ATOM 7607 N N . SER C 1 40 ? -62.040 19.699 75.926 1.00 13.93 40 SER C N 1
ATOM 7608 C CA . SER C 1 40 ? -60.786 20.069 76.583 1.00 14.22 40 SER C CA 1
ATOM 7609 C C . SER C 1 40 ? -59.586 19.409 75.921 1.00 15.71 40 SER C C 1
ATOM 7610 O O . SER C 1 40 ? -59.729 18.483 75.114 1.00 15.74 40 SER C O 1
ATOM 7613 N N . VAL C 1 41 ? -58.404 19.907 76.260 1.00 15.86 41 VAL C N 1
ATOM 7614 C CA . VAL C 1 41 ? -57.155 19.337 75.777 1.00 15.53 41 VAL C CA 1
ATOM 7615 C C . VAL C 1 41 ? -56.185 19.192 76.956 1.00 16.04 41 VAL C C 1
ATOM 7616 O O . VAL C 1 41 ? -56.342 19.883 77.967 1.00 15.26 41 VAL C O 1
ATOM 7620 N N . PRO C 1 42 ? -55.205 18.272 76.851 1.00 16.40 42 PRO C N 1
ATOM 7621 C CA . PRO C 1 42 ? -54.254 18.130 77.962 1.00 15.59 42 PRO C CA 1
ATOM 7622 C C . PRO C 1 42 ? -53.492 19.409 78.331 1.00 15.11 42 PRO C C 1
ATOM 7623 O O . PRO C 1 42 ? -53.121 20.197 77.452 1.00 13.57 42 PRO C O 1
ATOM 7627 N N . LYS C 1 43 ? -53.311 19.611 79.636 1.00 14.88 43 LYS C N 1
ATOM 7628 C CA . LYS C 1 43 ? -52.525 20.716 80.150 1.00 16.56 43 LYS C CA 1
ATOM 7629 C C . LYS C 1 43 ? -51.118 20.199 80.421 1.00 18.15 43 LYS C C 1
ATOM 7630 O O . LYS C 1 43 ? -50.735 19.940 81.565 1.00 18.91 43 LYS C O 1
ATOM 7636 N N . MET C 1 44 ? -50.346 20.047 79.357 1.00 17.98 44 MET C N 1
ATOM 7637 C CA . MET C 1 44 ? -49.009 19.486 79.464 1.00 18.87 44 MET C CA 1
ATOM 7638 C C . MET C 1 44 ? -47.948 20.491 79.898 1.00 17.21 44 MET C C 1
ATOM 7639 O O . MET C 1 44 ? -48.174 21.702 79.891 1.00 18.81 44 MET C O 1
ATOM 7644 N N . GLY C 1 45 ? -46.796 19.966 80.303 1.00 15.61 45 GLY C N 1
ATOM 7645 C CA . GLY C 1 45 ? -45.709 20.788 80.814 1.00 13.36 45 GLY C CA 1
ATOM 7646 C C . GLY C 1 45 ? -44.368 20.374 80.248 1.00 14.52 45 GLY C C 1
ATOM 7647 O O . GLY C 1 45 ? -44.279 19.827 79.155 1.00 12.35 45 GLY C O 1
ATOM 7648 N N . ALA C 1 46 ? -43.319 20.640 81.017 1.00 14.09 46 ALA C N 1
ATOM 7649 C CA . ALA C 1 46 ? -41.946 20.397 80.597 1.00 14.92 46 ALA C CA 1
ATOM 7650 C C . ALA C 1 46 ? -41.719 18.935 80.263 1.00 15.16 46 ALA C C 1
ATOM 7651 O O . ALA C 1 46 ? -41.134 18.621 79.231 1.00 16.95 46 ALA C O 1
ATOM 7653 N N . ASP C 1 47 ? -42.199 18.047 81.129 1.00 15.17 47 ASP C N 1
ATOM 7654 C CA . ASP C 1 47 ? -41.987 16.609 80.964 1.00 15.71 47 ASP C CA 1
ATOM 7655 C C . ASP C 1 47 ? -42.448 16.072 79.616 1.00 13.23 47 ASP C C 1
ATOM 7656 O O . ASP C 1 47 ? -41.680 15.442 78.916 1.00 12.87 47 ASP C O 1
ATOM 7661 N N . GLU C 1 48 ? -43.701 16.332 79.266 1.00 11.64 48 GLU C N 1
ATOM 7662 C CA . GLU C 1 48 ? -44.280 15.819 78.031 1.00 12.68 48 GLU C CA 1
ATOM 7663 C C . GLU C 1 48 ? -43.630 16.518 76.825 1.00 14.89 48 GLU C C 1
ATOM 7664 O O . GLU C 1 48 ? -43.379 15.890 75.790 1.00 14.50 48 GLU C O 1
ATOM 7670 N N . THR C 1 49 ? -43.343 17.814 76.968 1.00 15.28 49 THR C N 1
ATOM 7671 C CA . THR C 1 49 ? -42.651 18.568 75.919 1.00 15.68 49 THR C CA 1
ATOM 7672 C C . THR C 1 49 ? -41.255 17.977 75.648 1.00 17.12 49 THR C C 1
ATOM 7673 O O . THR C 1 49 ? -40.846 17.857 74.493 1.00 15.48 49 THR C O 1
ATOM 7677 N N . ARG C 1 50 ? -40.547 17.613 76.723 1.00 15.79 50 ARG C N 1
ATOM 7678 C CA . ARG C 1 50 ? -39.223 17.000 76.649 1.00 15.18 50 ARG C CA 1
ATOM 7679 C C . ARG C 1 50 ? -39.313 15.656 75.922 1.00 14.87 50 ARG C C 1
ATOM 7680 O O . ARG C 1 50 ? -38.495 15.353 75.051 1.00 13.77 50 ARG C O 1
ATOM 7685 N N . ALA C 1 51 ? -40.321 14.859 76.273 1.00 14.93 51 ALA C N 1
ATOM 7686 C CA . ALA C 1 51 ? -40.584 13.586 75.597 1.00 14.95 51 ALA C CA 1
ATOM 7687 C C . ALA C 1 51 ? -40.910 13.808 74.112 1.00 15.42 51 ALA C C 1
ATOM 7688 O O . ALA C 1 51 ? -40.518 13.014 73.252 1.00 17.28 51 ALA C O 1
ATOM 7690 N N . ALA C 1 52 ? -41.618 14.894 73.814 1.00 15.27 52 ALA C N 1
ATOM 7691 C CA . ALA C 1 52 ? -41.930 15.232 72.425 1.00 16.80 52 ALA C CA 1
ATOM 7692 C C . ALA C 1 52 ? -40.670 15.599 71.638 1.00 17.56 52 ALA C C 1
ATOM 7693 O O . ALA C 1 52 ? -40.487 15.165 70.483 1.00 17.91 52 ALA C O 1
ATOM 7695 N N . ILE C 1 53 ? -39.805 16.393 72.267 1.00 16.88 53 ILE C N 1
ATOM 7696 C CA . ILE C 1 53 ? -38.538 16.783 71.646 1.00 17.02 53 ILE C CA 1
ATOM 7697 C C . ILE C 1 53 ? -37.645 15.567 71.365 1.00 17.69 53 ILE C C 1
ATOM 7698 O O . ILE C 1 53 ? -37.076 15.461 70.270 1.00 17.70 53 ILE C O 1
ATOM 7703 N N . ASP C 1 54 ? -37.541 14.663 72.350 1.00 18.06 54 ASP C N 1
ATOM 7704 C CA A ASP C 1 54 ? -36.783 13.420 72.215 0.50 17.19 54 ASP C CA 1
ATOM 7705 C CA B ASP C 1 54 ? -36.779 13.425 72.200 0.50 17.73 54 ASP C CA 1
ATOM 7706 C C . ASP C 1 54 ? -37.319 12.538 71.068 1.00 17.03 54 ASP C C 1
ATOM 7707 O O . ASP C 1 54 ? -36.540 11.960 70.293 1.00 18.45 54 ASP C O 1
ATOM 7716 N N . ALA C 1 55 ? -38.645 12.435 70.969 1.00 14.18 55 ALA C N 1
ATOM 7717 C CA . ALA C 1 55 ? -39.309 11.696 69.892 1.00 12.61 55 ALA C CA 1
ATOM 7718 C C . ALA C 1 55 ? -39.017 12.316 68.515 1.00 13.72 55 ALA C C 1
ATOM 7719 O O . ALA C 1 55 ? -38.758 11.585 67.556 1.00 12.71 55 ALA C O 1
ATOM 7721 N N . ALA C 1 56 ? -39.038 13.651 68.429 1.00 12.74 56 ALA C N 1
ATOM 7722 C CA . ALA C 1 56 ? -38.705 14.361 67.185 1.00 11.81 56 ALA C CA 1
ATOM 7723 C C . ALA C 1 56 ? -37.250 14.146 66.783 1.00 14.20 56 ALA C C 1
ATOM 7724 O O . ALA C 1 56 ? -36.940 13.963 65.599 1.00 14.44 56 ALA C O 1
ATOM 7726 N N . ASN C 1 57 ? -36.370 14.161 67.784 1.00 14.10 57 ASN C N 1
ATOM 7727 C CA . ASN C 1 57 ? -34.952 13.897 67.582 1.00 13.77 57 ASN C CA 1
ATOM 7728 C C . ASN C 1 57 ? -34.700 12.486 67.068 1.00 14.05 57 ASN C C 1
ATOM 7729 O O . ASN C 1 57 ? -33.872 12.271 66.190 1.00 13.72 57 ASN C O 1
ATOM 7734 N N . ARG C 1 58 ? -35.419 11.534 67.649 1.00 13.28 58 ARG C N 1
ATOM 7735 C CA . ARG C 1 58 ? -35.275 10.118 67.350 1.00 15.20 58 ARG C CA 1
ATOM 7736 C C . ARG C 1 58 ? -35.768 9.822 65.928 1.00 13.86 58 ARG C C 1
ATOM 7737 O O . ARG C 1 58 ? -35.186 9.012 65.203 1.00 12.44 58 ARG C O 1
ATOM 7745 N N . ALA C 1 59 ? -36.835 10.504 65.520 1.00 13.58 59 ALA C N 1
ATOM 7746 C CA . ALA C 1 59 ? -37.435 10.287 64.201 1.00 14.93 59 ALA C CA 1
ATOM 7747 C C . ALA C 1 59 ? -36.691 11.003 63.067 1.00 15.30 59 ALA C C 1
ATOM 7748 O O . ALA C 1 59 ? -36.929 10.721 61.902 1.00 17.85 59 ALA C O 1
ATOM 7750 N N . LEU C 1 60 ? -35.804 11.926 63.417 1.00 15.98 60 LEU C N 1
ATOM 7751 C CA . LEU C 1 60 ? -35.166 12.805 62.448 1.00 14.77 60 LEU C CA 1
ATOM 7752 C C . LEU C 1 60 ? -34.305 12.075 61.408 1.00 15.69 60 LEU C C 1
ATOM 7753 O O . LEU C 1 60 ? -34.451 12.328 60.222 1.00 16.63 60 LEU C O 1
ATOM 7758 N N . PRO C 1 61 ? -33.383 11.193 61.841 1.00 15.64 61 PRO C N 1
ATOM 7759 C CA . PRO C 1 61 ? -32.542 10.543 60.832 1.00 15.60 61 PRO C CA 1
ATOM 7760 C C . PRO C 1 61 ? -33.317 9.824 59.707 1.00 17.17 61 PRO C C 1
ATOM 7761 O O . PRO C 1 61 ? -32.939 9.928 58.528 1.00 14.91 61 PRO C O 1
ATOM 7765 N N . ALA C 1 62 ? -34.392 9.119 60.058 1.00 16.24 62 ALA C N 1
ATOM 7766 C CA . ALA C 1 62 ? -35.149 8.357 59.055 1.00 17.10 62 ALA C CA 1
ATOM 7767 C C . ALA C 1 62 ? -36.025 9.241 58.181 1.00 17.00 62 ALA C C 1
ATOM 7768 O O . ALA C 1 62 ? -36.287 8.911 57.031 1.00 18.81 62 ALA C O 1
ATOM 7770 N N . TRP C 1 63 ? -36.479 10.363 58.724 1.00 17.33 63 TRP C N 1
ATOM 7771 C CA . TRP C 1 63 ? -37.294 11.312 57.961 1.00 17.09 63 TRP C CA 1
ATOM 7772 C C . TRP C 1 63 ? -36.408 12.070 56.974 1.00 16.40 63 TRP C C 1
ATOM 7773 O O . TRP C 1 63 ? -36.722 12.196 55.780 1.00 16.12 63 TRP C O 1
ATOM 7784 N N . ARG C 1 64 ? -35.297 12.564 57.506 1.00 17.77 64 ARG C N 1
ATOM 7785 C CA . ARG C 1 64 ? -34.215 13.190 56.749 1.00 17.58 64 ARG C CA 1
ATOM 7786 C C . ARG C 1 64 ? -33.692 12.287 55.610 1.00 17.11 64 ARG C C 1
ATOM 7787 O O . ARG C 1 64 ? -33.373 12.763 54.518 1.00 15.57 64 ARG C O 1
ATOM 7795 N N . ALA C 1 65 ? -33.621 10.981 55.862 1.00 16.63 65 ALA C N 1
ATOM 7796 C CA . ALA C 1 65 ? -33.063 10.026 54.890 1.00 16.75 65 ALA C CA 1
ATOM 7797 C C . ALA C 1 65 ? -33.991 9.627 53.737 1.00 16.99 65 ALA C C 1
ATOM 7798 O O . ALA C 1 65 ? -33.526 9.030 52.764 1.00 17.90 65 ALA C O 1
ATOM 7800 N N . LEU C 1 66 ? -35.285 9.926 53.840 1.00 14.49 66 LEU C N 1
ATOM 7801 C CA . LEU C 1 66 ? -36.210 9.706 52.718 1.00 13.92 66 LEU C CA 1
ATOM 7802 C C . LEU C 1 66 ? -35.822 10.566 51.503 1.00 15.03 66 LEU C C 1
ATOM 7803 O O . LEU C 1 66 ? -35.118 11.581 51.642 1.00 16.72 66 LEU C O 1
ATOM 7808 N N . THR C 1 67 ? -36.247 10.169 50.305 1.00 14.19 67 THR C N 1
ATOM 7809 C CA . THR C 1 67 ? -36.088 11.066 49.170 1.00 14.06 67 THR C CA 1
ATOM 7810 C C . THR C 1 67 ? -37.067 12.225 49.307 1.00 15.20 67 THR C C 1
ATOM 7811 O O . THR C 1 67 ? -38.079 12.116 50.017 1.00 15.49 67 THR C O 1
ATOM 7815 N N . ALA C 1 68 ? -36.763 13.330 48.622 1.00 13.55 68 ALA C N 1
ATOM 7816 C CA . ALA C 1 68 ? -37.675 14.455 48.541 1.00 12.83 68 ALA C CA 1
ATOM 7817 C C . ALA C 1 68 ? -39.031 14.024 48.008 1.00 14.11 68 ALA C C 1
ATOM 7818 O O . ALA C 1 68 ? -40.056 14.516 48.495 1.00 15.39 68 ALA C O 1
ATOM 7820 N N . LYS C 1 69 ? -39.041 13.109 47.028 1.00 14.23 69 LYS C N 1
ATOM 7821 C CA . LYS C 1 69 ? -40.295 12.634 46.430 1.00 16.24 69 LYS C CA 1
ATOM 7822 C C . LYS C 1 69 ? -41.155 11.850 47.413 1.00 15.91 69 LYS C C 1
ATOM 7823 O O . LYS C 1 69 ? -42.377 12.030 47.450 1.00 16.94 69 LYS C O 1
ATOM 7829 N N . GLU C 1 70 ? -40.539 10.985 48.213 1.00 16.08 70 GLU C N 1
ATOM 7830 C CA . GLU C 1 70 ? -41.336 10.273 49.210 1.00 18.99 70 GLU C CA 1
ATOM 7831 C C . GLU C 1 70 ? -41.868 11.172 50.348 1.00 16.69 70 GLU C C 1
ATOM 7832 O O . GLU C 1 70 ? -42.983 10.976 50.813 1.00 16.58 70 GLU C O 1
ATOM 7838 N N . ARG C 1 71 ? -41.108 12.189 50.743 1.00 15.82 71 ARG C N 1
ATOM 7839 C CA . ARG C 1 71 ? -41.648 13.229 51.625 1.00 14.90 71 ARG C CA 1
ATOM 7840 C C . ARG C 1 71 ? -42.793 13.994 50.920 1.00 14.61 71 ARG C C 1
ATOM 7841 O O . ARG C 1 71 ? -43.843 14.242 51.522 1.00 15.06 71 ARG C O 1
ATOM 7849 N N . ALA C 1 72 ? -42.600 14.330 49.646 1.00 12.09 72 ALA C N 1
ATOM 7850 C CA . ALA C 1 72 ? -43.644 14.977 48.849 1.00 13.86 72 ALA C CA 1
ATOM 7851 C C . ALA C 1 72 ? -44.939 14.156 48.776 1.00 15.01 72 ALA C C 1
ATOM 7852 O O . ALA C 1 72 ? -46.035 14.715 48.872 1.00 14.45 72 ALA C O 1
ATOM 7854 N N . THR C 1 73 ? -44.805 12.839 48.609 1.00 15.75 73 THR C N 1
ATOM 7855 C CA . THR C 1 73 ? -45.960 11.926 48.585 1.00 15.83 73 THR C CA 1
ATOM 7856 C C . THR C 1 73 ? -46.756 12.030 49.890 1.00 16.32 73 THR C C 1
ATOM 7857 O O . THR C 1 73 ? -47.966 12.229 49.878 1.00 16.84 73 THR C O 1
ATOM 7861 N N . ILE C 1 74 ? -46.060 11.934 51.016 1.00 15.66 74 ILE C N 1
ATOM 7862 C CA . ILE C 1 74 ? -46.701 11.998 52.327 1.00 15.08 74 ILE C CA 1
ATOM 7863 C C . ILE C 1 74 ? -47.362 13.361 52.557 1.00 15.39 74 ILE C C 1
ATOM 7864 O O . ILE C 1 74 ? -48.525 13.440 52.959 1.00 15.98 74 ILE C O 1
ATOM 7869 N N . LEU C 1 75 ? -46.631 14.434 52.281 1.00 14.24 75 LEU C N 1
ATOM 7870 C CA . LEU C 1 75 ? -47.196 15.778 52.451 1.00 14.64 75 LEU C CA 1
ATOM 7871 C C . LEU C 1 75 ? -48.388 16.051 51.519 1.00 16.02 75 LEU C C 1
ATOM 7872 O O . LEU C 1 75 ? -49.375 16.659 51.951 1.00 17.50 75 LEU C O 1
ATOM 7877 N N . ARG C 1 76 ? -48.306 15.607 50.261 1.00 14.87 76 ARG C N 1
ATOM 7878 C CA . ARG C 1 76 ? -49.441 15.737 49.341 1.00 15.31 76 ARG C CA 1
ATOM 7879 C C . ARG C 1 76 ? -50.662 14.964 49.858 1.00 14.34 76 ARG C C 1
ATOM 7880 O O . ARG C 1 76 ? -51.796 15.443 49.737 1.00 15.33 76 ARG C O 1
ATOM 7888 N N . ASN C 1 77 ? -50.423 13.794 50.458 1.00 13.14 77 ASN C N 1
ATOM 7889 C CA . ASN C 1 77 ? -51.512 13.032 51.092 1.00 14.80 77 ASN C CA 1
ATOM 7890 C C . ASN C 1 77 ? -52.194 13.852 52.183 1.00 14.61 77 ASN C C 1
ATOM 7891 O O . ASN C 1 77 ? -53.421 13.836 52.313 1.00 16.31 77 ASN C O 1
ATOM 7896 N N . TRP C 1 78 ? -51.383 14.559 52.960 1.00 14.71 78 TRP C N 1
ATOM 7897 C CA . TRP C 1 78 ? -51.865 15.448 54.011 1.00 15.69 78 TRP C CA 1
ATOM 7898 C C . TRP C 1 78 ? -52.691 16.571 53.418 1.00 15.89 78 TRP C C 1
ATOM 7899 O O . TRP C 1 78 ? -53.788 16.838 53.886 1.00 15.51 78 TRP C O 1
ATOM 7910 N N . PHE C 1 79 ? -52.157 17.217 52.380 1.00 16.15 79 PHE C N 1
ATOM 7911 C CA . PHE C 1 79 ? -52.873 18.270 51.648 1.00 15.35 79 PHE C CA 1
ATOM 7912 C C . PHE C 1 79 ? -54.235 17.791 51.143 1.00 16.25 79 PHE C C 1
ATOM 7913 O O . PHE C 1 79 ? -55.261 18.432 51.401 1.00 14.87 79 PHE C O 1
ATOM 7921 N N . ASN C 1 80 ? -54.225 16.652 50.444 1.00 15.95 80 ASN C N 1
ATOM 7922 C CA . ASN C 1 80 ? -55.443 16.057 49.897 1.00 15.96 80 ASN C CA 1
ATOM 7923 C C . ASN C 1 80 ? -56.486 15.768 50.979 1.00 16.45 80 ASN C C 1
ATOM 7924 O O . ASN C 1 80 ? -57.665 16.037 50.798 1.00 15.86 80 ASN C O 1
ATOM 7929 N N . LEU C 1 81 ? -56.031 15.243 52.110 1.00 15.40 81 LEU C N 1
ATOM 7930 C CA . LEU C 1 81 ? -56.905 14.925 53.229 1.00 15.50 81 LEU C CA 1
ATOM 7931 C C . LEU C 1 81 ? -57.547 16.178 53.815 1.00 16.19 81 LEU C C 1
ATOM 7932 O O . LEU C 1 81 ? -58.744 16.173 54.135 1.00 14.04 81 LEU C O 1
ATOM 7937 N N . MET C 1 82 ? -56.758 17.253 53.929 1.00 15.30 82 MET C N 1
ATOM 7938 C CA . MET C 1 82 ? -57.265 18.564 54.374 1.00 16.39 82 MET C CA 1
ATOM 7939 C C . MET C 1 82 ? -58.386 19.073 53.486 1.00 17.07 82 MET C C 1
ATOM 7940 O O . MET C 1 82 ? -59.391 19.566 54.005 1.00 17.19 82 MET C O 1
ATOM 7945 N N . MET C 1 83 ? -58.232 18.924 52.162 1.00 15.14 83 MET C N 1
ATOM 7946 C CA . MET C 1 83 ? -59.261 19.363 51.224 1.00 16.28 83 MET C CA 1
ATOM 7947 C C . MET C 1 83 ? -60.483 18.453 51.259 1.00 16.60 83 MET C C 1
ATOM 7948 O O . MET C 1 83 ? -61.614 18.926 51.198 1.00 18.78 83 MET C O 1
ATOM 7953 N N . GLU C 1 84 ? -60.253 17.150 51.371 1.00 18.05 84 GLU C N 1
ATOM 7954 C CA . GLU C 1 84 ? -61.325 16.173 51.511 1.00 20.97 84 GLU C CA 1
ATOM 7955 C C . GLU C 1 84 ? -62.206 16.445 52.748 1.00 19.84 84 GLU C C 1
ATOM 7956 O O . GLU C 1 84 ? -63.430 16.384 52.673 1.00 17.52 84 GLU C O 1
ATOM 7962 N N . HIS C 1 85 ? -61.579 16.752 53.878 1.00 17.57 85 HIS C N 1
ATOM 7963 C CA . HIS C 1 85 ? -62.312 17.006 55.116 1.00 17.44 85 HIS C CA 1
ATOM 7964 C C . HIS C 1 85 ? -62.519 18.496 55.406 1.00 17.09 85 HIS C C 1
ATOM 7965 O O . HIS C 1 85 ? -62.730 18.891 56.559 1.00 19.00 85 HIS C O 1
ATOM 7972 N N . GLN C 1 86 ? -62.479 19.316 54.357 1.00 16.36 86 GLN C N 1
ATOM 7973 C CA . GLN C 1 86 ? -62.611 20.762 54.497 1.00 16.64 86 GLN C CA 1
ATOM 7974 C C . GLN C 1 86 ? -63.829 21.203 55.328 1.00 16.27 86 GLN C C 1
ATOM 7975 O O . GLN C 1 86 ? -63.705 22.062 56.195 1.00 16.33 86 GLN C O 1
ATOM 7981 N N . ASP C 1 87 ? -64.996 20.627 55.050 1.00 15.57 87 ASP C N 1
ATOM 7982 C CA . ASP C 1 87 ? -66.227 21.048 55.720 1.00 17.69 87 ASP C CA 1
ATOM 7983 C C . ASP C 1 87 ? -66.158 20.821 57.233 1.00 17.11 87 ASP C C 1
ATOM 7984 O O . ASP C 1 87 ? -66.495 21.717 58.010 1.00 17.28 87 ASP C O 1
ATOM 7989 N N . ASP C 1 88 ? -65.698 19.641 57.646 1.00 16.71 88 ASP C N 1
ATOM 7990 C CA . ASP C 1 88 ? -65.543 19.340 59.075 1.00 17.34 88 ASP C CA 1
ATOM 7991 C C . ASP C 1 88 ? -64.545 20.275 59.739 1.00 16.60 88 ASP C C 1
ATOM 7992 O O . ASP C 1 88 ? -64.786 20.785 60.841 1.00 15.73 88 ASP C O 1
ATOM 7997 N N . LEU C 1 89 ? -63.427 20.505 59.050 1.00 16.08 89 LEU C N 1
ATOM 7998 C CA . LEU C 1 89 ? -62.349 21.316 59.590 1.00 16.16 89 LEU C CA 1
ATOM 7999 C C . LEU C 1 89 ? -62.778 22.773 59.782 1.00 16.29 89 LEU C C 1
ATOM 8000 O O . LEU C 1 89 ? -62.391 23.421 60.762 1.00 15.71 89 LEU C O 1
ATOM 8005 N N . ALA C 1 90 ? -63.559 23.277 58.830 1.00 14.68 90 ALA C N 1
ATOM 8006 C CA . ALA C 1 90 ? -64.091 24.623 58.895 1.00 14.95 90 ALA C CA 1
ATOM 8007 C C . ALA C 1 90 ? -65.069 24.754 60.069 1.00 15.22 90 ALA C C 1
ATOM 8008 O O . ALA C 1 90 ? -65.015 25.716 60.828 1.00 16.26 90 ALA C O 1
ATOM 8010 N N . ARG C 1 91 ? -65.952 23.776 60.219 1.00 16.97 91 ARG C N 1
ATOM 8011 C CA . ARG C 1 91 ? -66.930 23.789 61.299 1.00 19.18 91 ARG C CA 1
ATOM 8012 C C . ARG C 1 91 ? -66.231 23.833 62.661 1.00 18.73 91 ARG C C 1
ATOM 8013 O O . ARG C 1 91 ? -66.555 24.659 63.521 1.00 19.32 91 ARG C O 1
ATOM 8021 N N . LEU C 1 92 ? -65.258 22.942 62.826 1.00 18.44 92 LEU C N 1
ATOM 8022 C CA . LEU C 1 92 ? -64.465 22.825 64.038 1.00 19.38 92 LEU C CA 1
ATOM 8023 C C . LEU C 1 92 ? -63.814 24.162 64.393 1.00 19.04 92 LEU C C 1
ATOM 8024 O O . LEU C 1 92 ? -63.811 24.585 65.550 1.00 18.27 92 LEU C O 1
ATOM 8029 N N . MET C 1 93 ? -63.281 24.827 63.375 1.00 17.69 93 MET C N 1
ATOM 8030 C CA . MET C 1 93 ? -62.630 26.120 63.537 1.00 17.77 93 MET C CA 1
ATOM 8031 C C . MET C 1 93 ? -63.615 27.242 63.912 1.00 15.32 93 MET C C 1
ATOM 8032 O O . MET C 1 93 ? -63.342 28.026 64.822 1.00 15.69 93 MET C O 1
ATOM 8037 N N . THR C 1 94 ? -64.754 27.310 63.220 1.00 13.84 94 THR C N 1
ATOM 8038 C CA . THR C 1 94 ? -65.779 28.288 63.556 1.00 13.30 94 THR C CA 1
ATOM 8039 C C . THR C 1 94 ? -66.236 28.120 65.012 1.00 14.02 94 THR C C 1
ATOM 8040 O O . THR C 1 94 ? -66.344 29.103 65.743 1.00 13.63 94 THR C O 1
ATOM 8044 N N . LEU C 1 95 ? -66.460 26.869 65.427 1.00 12.55 95 LEU C N 1
ATOM 8045 C CA . LEU C 1 95 ? -66.913 26.575 66.788 1.00 13.72 95 LEU C CA 1
ATOM 8046 C C . LEU C 1 95 ? -65.937 27.052 67.853 1.00 14.64 95 LEU C C 1
ATOM 8047 O O . LEU C 1 95 ? -66.370 27.672 68.827 1.00 13.98 95 LEU C O 1
ATOM 8052 N N . GLU C 1 96 ? -64.638 26.791 67.655 1.00 14.08 96 GLU C N 1
ATOM 8053 C CA . GLU C 1 96 ? -63.623 27.154 68.662 1.00 15.67 96 GLU C CA 1
ATOM 8054 C C . GLU C 1 96 ? -63.084 28.593 68.573 1.00 15.37 96 GLU C C 1
ATOM 8055 O O . GLU C 1 96 ? -62.793 29.192 69.613 1.00 14.45 96 GLU C O 1
ATOM 8061 N N . GLN C 1 97 ? -62.957 29.155 67.367 1.00 14.41 97 GLN C N 1
ATOM 8062 C CA . GLN C 1 97 ? -62.382 30.494 67.267 1.00 14.16 97 GLN C CA 1
ATOM 8063 C C . GLN C 1 97 ? -63.388 31.600 66.955 1.00 13.37 97 GLN C C 1
ATOM 8064 O O . GLN C 1 97 ? -63.168 32.760 67.342 1.00 12.91 97 GLN C O 1
ATOM 8070 N N . GLY C 1 98 ? -64.481 31.249 66.275 1.00 12.90 98 GLY C N 1
ATOM 8071 C CA . GLY C 1 98 ? -65.608 32.183 66.109 1.00 11.92 98 GLY C CA 1
ATOM 8072 C C . GLY C 1 98 ? -65.911 32.723 64.720 1.00 12.79 98 GLY C C 1
ATOM 8073 O O . GLY C 1 98 ? -67.048 33.123 64.453 1.00 13.36 98 GLY C O 1
ATOM 8074 N N . LYS C 1 99 ? -64.917 32.727 63.829 1.00 13.21 99 LYS C N 1
ATOM 8075 C CA . LYS C 1 99 ? -65.077 33.348 62.507 1.00 12.31 99 LYS C CA 1
ATOM 8076 C C . LYS C 1 99 ? -66.188 32.693 61.672 1.00 13.83 99 LYS C C 1
ATOM 8077 O O . LYS C 1 99 ? -66.483 31.500 61.833 1.00 13.24 99 LYS C O 1
ATOM 8083 N N . PRO C 1 100 ? -66.809 33.472 60.764 1.00 14.18 100 PRO C N 1
ATOM 8084 C CA . PRO C 1 100 ? -67.845 32.910 59.900 1.00 14.51 100 PRO C CA 1
ATOM 8085 C C . PRO C 1 100 ? -67.364 31.669 59.147 1.00 16.06 100 PRO C C 1
ATOM 8086 O O . PRO C 1 100 ? -66.190 31.575 58.751 1.00 17.24 100 PRO C O 1
ATOM 8090 N N . LEU C 1 101 ? -68.284 30.733 58.951 1.00 15.28 101 LEU C N 1
ATOM 8091 C CA . LEU C 1 101 ? -67.984 29.466 58.299 1.00 17.76 101 LEU C CA 1
ATOM 8092 C C . LEU C 1 101 ? -67.272 29.623 56.946 1.00 17.77 101 LEU C C 1
ATOM 8093 O O . LEU C 1 101 ? -66.352 28.862 56.653 1.00 17.76 101 LEU C O 1
ATOM 8098 N N . ALA C 1 102 ? -67.697 30.604 56.143 1.00 16.43 102 ALA C N 1
ATOM 8099 C CA . ALA C 1 102 ? -67.094 30.850 54.828 1.00 17.43 102 ALA C CA 1
ATOM 8100 C C . ALA C 1 102 ? -65.628 31.273 54.961 1.00 18.29 102 ALA C C 1
ATOM 8101 O O . ALA C 1 102 ? -64.788 30.858 54.153 1.00 19.37 102 ALA C O 1
ATOM 8103 N N . GLU C 1 103 ? -65.333 32.088 55.979 1.00 17.70 103 GLU C N 1
ATOM 8104 C CA . GLU C 1 103 ? -63.962 32.490 56.308 1.00 17.62 103 GLU C CA 1
ATOM 8105 C C . GLU C 1 103 ? -63.140 31.303 56.758 1.00 15.96 103 GLU C C 1
ATOM 8106 O O . GLU C 1 103 ? -61.958 31.192 56.397 1.00 15.75 103 GLU C O 1
ATOM 8112 N N . ALA C 1 104 ? -63.754 30.423 57.550 1.00 14.65 104 ALA C N 1
ATOM 8113 C CA . ALA C 1 104 ? -63.077 29.204 58.002 1.00 15.02 104 ALA C CA 1
ATOM 8114 C C . ALA C 1 104 ? -62.758 28.250 56.840 1.00 15.58 104 ALA C C 1
ATOM 8115 O O . ALA C 1 104 ? -61.646 27.725 56.766 1.00 16.58 104 ALA C O 1
ATOM 8117 N N . LYS C 1 105 ? -63.708 28.056 55.925 1.00 16.14 105 LYS C N 1
ATOM 8118 C CA . LYS C 1 105 ? -63.475 27.246 54.703 1.00 18.98 105 LYS C CA 1
ATOM 8119 C C . LYS C 1 105 ? -62.355 27.840 53.864 1.00 16.96 105 LYS C C 1
ATOM 8120 O O . LYS C 1 105 ? -61.506 27.108 53.343 1.00 16.48 105 LYS C O 1
ATOM 8126 N N . GLY C 1 106 ? -62.364 29.171 53.728 1.00 14.77 106 GLY C N 1
ATOM 8127 C CA . GLY C 1 106 ? -61.272 29.892 53.068 1.00 12.87 106 GLY C CA 1
ATOM 8128 C C . GLY C 1 106 ? -59.936 29.625 53.751 1.00 14.81 106 GLY C C 1
ATOM 8129 O O . GLY C 1 106 ? -58.947 29.334 53.085 1.00 16.27 106 GLY C O 1
ATOM 8130 N N . GLU C 1 107 ? -59.904 29.682 55.080 1.00 14.84 107 GLU C N 1
ATOM 8131 C CA . GLU C 1 107 ? -58.650 29.420 55.791 1.00 15.21 107 GLU C CA 1
ATOM 8132 C C . GLU C 1 107 ? -58.140 27.996 55.606 1.00 14.70 107 GLU C C 1
ATOM 8133 O O . GLU C 1 107 ? -56.930 27.781 55.502 1.00 15.07 107 GLU C O 1
ATOM 8139 N N . ILE C 1 108 ? -59.047 27.024 55.569 1.00 13.83 108 ILE C N 1
ATOM 8140 C CA . ILE C 1 108 ? -58.622 25.631 55.356 1.00 15.44 108 ILE C CA 1
ATOM 8141 C C . ILE C 1 108 ? -57.895 25.511 54.017 1.00 15.23 108 ILE C C 1
ATOM 8142 O O . ILE C 1 108 ? -56.821 24.918 53.930 1.00 16.62 108 ILE C O 1
ATOM 8147 N N . SER C 1 109 ? -58.481 26.109 52.992 1.00 14.70 109 SER C N 1
ATOM 8148 C CA . SER C 1 109 ? -57.948 26.040 51.641 1.00 15.42 109 SER C CA 1
ATOM 8149 C C . SER C 1 109 ? -56.570 26.704 51.549 1.00 15.22 109 SER C C 1
ATOM 8150 O O . SER C 1 109 ? -55.633 26.173 50.933 1.00 14.37 109 SER C O 1
ATOM 8153 N N . TYR C 1 110 ? -56.468 27.868 52.180 1.00 14.56 110 TYR C N 1
ATOM 8154 C CA . TYR C 1 110 ? -55.233 28.621 52.270 1.00 14.90 110 TYR C CA 1
ATOM 8155 C C . TYR C 1 110 ? -54.178 27.861 53.103 1.00 14.66 110 TYR C C 1
ATOM 8156 O O . TYR C 1 110 ? -53.028 27.710 52.667 1.00 15.23 110 TYR C O 1
ATOM 8165 N N . ALA C 1 111 ? -54.581 27.378 54.277 1.00 12.86 111 ALA C N 1
ATOM 8166 C CA . ALA C 1 111 ? -53.714 26.545 55.132 1.00 11.69 111 ALA C CA 1
ATOM 8167 C C . ALA C 1 111 ? -53.178 25.331 54.368 1.00 13.00 111 ALA C C 1
ATOM 8168 O O . ALA C 1 111 ? -51.966 25.074 54.383 1.00 12.37 111 ALA C O 1
ATOM 8170 N N . ALA C 1 112 ? -54.083 24.602 53.695 1.00 12.00 112 ALA C N 1
ATOM 8171 C CA . ALA C 1 112 ? -53.710 23.433 52.905 1.00 12.13 112 ALA C CA 1
ATOM 8172 C C . ALA C 1 112 ? -52.681 23.778 51.822 1.00 13.96 112 ALA C C 1
ATOM 8173 O O . ALA C 1 112 ? -51.769 22.981 51.559 1.00 14.94 112 ALA C O 1
ATOM 8175 N N . SER C 1 113 ? -52.795 24.970 51.231 1.00 12.78 113 SER C N 1
ATOM 8176 C CA . SER C 1 113 ? -51.927 25.334 50.111 1.00 14.37 113 SER C CA 1
ATOM 8177 C C . SER C 1 113 ? -50.447 25.375 50.514 1.00 15.63 113 SER C C 1
ATOM 8178 O O . SER C 1 113 ? -49.573 25.123 49.685 1.00 17.63 113 SER C O 1
ATOM 8181 N N . PHE C 1 114 ? -50.171 25.668 51.782 1.00 15.02 114 PHE C N 1
ATOM 8182 C CA . PHE C 1 114 ? -48.783 25.664 52.305 1.00 16.11 114 PHE C CA 1
ATOM 8183 C C . PHE C 1 114 ? -48.180 24.273 52.310 1.00 15.85 114 PHE C C 1
ATOM 8184 O O . PHE C 1 114 ? -47.009 24.099 51.969 1.00 15.76 114 PHE C O 1
ATOM 8192 N N . ILE C 1 115 ? -48.987 23.285 52.680 1.00 14.57 115 ILE C N 1
ATOM 8193 C CA . ILE C 1 115 ? -48.550 21.899 52.638 1.00 15.30 115 ILE C CA 1
ATOM 8194 C C . ILE C 1 115 ? -48.228 21.464 51.193 1.00 15.57 115 ILE C C 1
ATOM 8195 O O . ILE C 1 115 ? -47.175 20.872 50.946 1.00 17.85 115 ILE C O 1
ATOM 8200 N N . GLU C 1 116 ? -49.116 21.766 50.247 1.00 15.26 116 GLU C N 1
ATOM 8201 C CA . GLU C 1 116 ? -48.869 21.427 48.855 1.00 17.16 116 GLU C CA 1
ATOM 8202 C C . GLU C 1 116 ? -47.628 22.159 48.343 1.00 16.66 116 GLU C C 1
ATOM 8203 O O . GLU C 1 116 ? -46.742 21.543 47.756 1.00 16.51 116 GLU C O 1
ATOM 8209 N N . TRP C 1 117 ? -47.568 23.473 48.566 1.00 14.91 117 TRP C N 1
ATOM 8210 C CA . TRP C 1 117 ? -46.464 24.287 48.069 1.00 14.60 117 TRP C CA 1
ATOM 8211 C C . TRP C 1 117 ? -45.102 23.744 48.520 1.00 14.65 117 TRP C C 1
ATOM 8212 O O . TRP C 1 117 ? -44.165 23.610 47.721 1.00 14.95 117 TRP C O 1
ATOM 8223 N N . PHE C 1 118 ? -44.998 23.435 49.801 1.00 13.20 118 PHE C N 1
ATOM 8224 C CA . PHE C 1 118 ? -43.743 22.950 50.357 1.00 12.84 118 PHE C CA 1
ATOM 8225 C C . PHE C 1 118 ? -43.403 21.485 50.024 1.00 13.75 118 PHE C C 1
ATOM 8226 O O . PHE C 1 118 ? -42.231 21.158 49.824 1.00 14.40 118 PHE C O 1
ATOM 8234 N N . ALA C 1 119 ? -44.412 20.619 49.904 1.00 11.20 119 ALA C N 1
ATOM 8235 C CA . ALA C 1 119 ? -44.213 19.308 49.281 1.00 13.48 119 ALA C CA 1
ATOM 8236 C C . ALA C 1 119 ? -43.457 19.452 47.948 1.00 14.30 119 ALA C C 1
ATOM 8237 O O . ALA C 1 119 ? -42.517 18.707 47.662 1.00 14.83 119 ALA C O 1
ATOM 8239 N N . GLU C 1 120 ? -43.877 20.422 47.144 1.00 13.68 120 GLU C N 1
ATOM 8240 C CA . GLU C 1 120 ? -43.238 20.710 45.865 1.00 14.59 120 GLU C CA 1
ATOM 8241 C C . GLU C 1 120 ? -41.838 21.336 46.027 1.00 15.61 120 GLU C C 1
ATOM 8242 O O . GLU C 1 120 ? -40.897 20.983 45.299 1.00 15.93 120 GLU C O 1
ATOM 8248 N N . GLU C 1 121 ? -41.710 22.253 46.991 1.00 14.95 121 GLU C N 1
ATOM 8249 C CA . GLU C 1 121 ? -40.469 22.989 47.202 1.00 14.77 121 GLU C CA 1
ATOM 8250 C C . GLU C 1 121 ? -39.350 22.079 47.717 1.00 14.74 121 GLU C C 1
ATOM 8251 O O . GLU C 1 121 ? -38.178 22.293 47.400 1.00 14.05 121 GLU C O 1
ATOM 8257 N N . GLY C 1 122 ? -39.709 21.073 48.513 1.00 13.43 122 GLY C N 1
ATOM 8258 C CA . GLY C 1 122 ? -38.747 20.085 48.987 1.00 12.79 122 GLY C CA 1
ATOM 8259 C C . GLY C 1 122 ? -37.921 19.423 47.884 1.00 14.10 122 GLY C C 1
ATOM 8260 O O . GLY C 1 122 ? -36.770 19.044 48.104 1.00 14.02 122 GLY C O 1
ATOM 8261 N N . LYS C 1 123 ? -38.504 19.307 46.692 1.00 15.01 123 LYS C N 1
ATOM 8262 C CA . LYS C 1 123 ? -37.837 18.712 45.548 1.00 15.89 123 LYS C CA 1
ATOM 8263 C C . LYS C 1 123 ? -36.907 19.713 44.856 1.00 16.35 123 LYS C C 1
ATOM 8264 O O . LYS C 1 123 ? -36.209 19.370 43.889 1.00 15.14 123 LYS C O 1
ATOM 8270 N N . ARG C 1 124 ? -36.903 20.946 45.356 1.00 14.46 124 ARG C N 1
ATOM 8271 C CA . ARG C 1 124 ? -36.233 22.058 44.689 1.00 15.43 124 ARG C CA 1
ATOM 8272 C C . ARG C 1 124 ? -35.308 22.792 45.648 1.00 15.61 124 ARG C C 1
ATOM 8273 O O . ARG C 1 124 ? -35.069 23.991 45.512 1.00 17.29 124 ARG C O 1
ATOM 8281 N N . ILE C 1 125 ? -34.780 22.070 46.616 1.00 14.39 125 ILE C N 1
ATOM 8282 C CA . ILE C 1 125 ? -33.755 22.616 47.482 1.00 14.87 125 ILE C CA 1
ATOM 8283 C C . ILE C 1 125 ? -32.426 22.527 46.735 1.00 15.27 125 ILE C C 1
ATOM 8284 O O . ILE C 1 125 ? -31.785 21.479 46.690 1.00 17.60 125 ILE C O 1
ATOM 8289 N N . TYR C 1 126 ? -32.036 23.638 46.129 1.00 14.43 126 TYR C N 1
ATOM 8290 C CA . TYR C 1 126 ? -30.864 23.671 45.270 1.00 14.64 126 TYR C CA 1
ATOM 8291 C C . TYR C 1 126 ? -29.576 24.101 45.995 1.00 14.81 126 TYR C C 1
ATOM 8292 O O . TYR C 1 126 ? -29.502 25.183 46.589 1.00 14.52 126 TYR C O 1
ATOM 8301 N N . GLY C 1 127 ? -28.558 23.246 45.943 1.00 15.31 127 GLY C N 1
ATOM 8302 C CA . GLY C 1 127 ? -27.215 23.653 46.330 1.00 14.64 127 GLY C CA 1
ATOM 8303 C C . GLY C 1 127 ? -26.567 24.388 45.166 1.00 15.08 127 GLY C C 1
ATOM 8304 O O . GLY C 1 127 ? -27.232 24.666 44.147 1.00 14.16 127 GLY C O 1
ATOM 8305 N N . ASP C 1 128 ? -25.279 24.708 45.313 1.00 13.17 128 ASP C N 1
ATOM 8306 C CA . ASP C 1 128 ? -24.528 25.426 44.255 1.00 15.08 128 ASP C CA 1
ATOM 8307 C C . ASP C 1 128 ? -23.199 24.760 44.029 1.00 15.44 128 ASP C C 1
ATOM 8308 O O . ASP C 1 128 ? -22.706 24.050 44.906 1.00 15.40 128 ASP C O 1
ATOM 8313 N N . THR C 1 129 ? -22.641 24.968 42.841 1.00 14.55 129 THR C N 1
ATOM 8314 C CA . THR C 1 129 ? -21.206 24.854 42.635 1.00 13.73 129 THR C CA 1
ATOM 8315 C C . THR C 1 129 ? -20.753 26.278 42.317 1.00 14.12 129 THR C C 1
ATOM 8316 O O . THR C 1 129 ? -21.478 27.032 41.650 1.00 11.63 129 THR C O 1
ATOM 8320 N N . ILE C 1 130 ? -19.579 26.647 42.827 1.00 13.60 130 ILE C N 1
ATOM 8321 C CA . ILE C 1 130 ? -19.041 28.004 42.705 1.00 11.68 130 ILE C CA 1
ATOM 8322 C C . ILE C 1 130 ? -17.632 27.953 42.105 1.00 11.25 130 ILE C C 1
ATOM 8323 O O . ILE C 1 130 ? -16.812 27.147 42.557 1.00 11.10 130 ILE C O 1
ATOM 8328 N N . PRO C 1 131 ? -17.332 28.796 41.082 1.00 11.50 131 PRO C N 1
ATOM 8329 C CA . PRO C 1 131 ? -15.975 28.706 40.505 1.00 10.84 131 PRO C CA 1
ATOM 8330 C C . PRO C 1 131 ? -14.923 28.876 41.587 1.00 11.82 131 PRO C C 1
ATOM 8331 O O . PRO C 1 131 ? -15.058 29.747 42.459 1.00 10.97 131 PRO C O 1
ATOM 8335 N N . GLY C 1 132 ? -13.914 28.022 41.556 1.00 11.26 132 GLY C N 1
ATOM 8336 C CA . GLY C 1 132 ? -12.936 27.954 42.632 1.00 13.62 132 GLY C CA 1
ATOM 8337 C C . GLY C 1 132 ? -11.939 29.095 42.678 1.00 14.83 132 GLY C C 1
ATOM 8338 O O . GLY C 1 132 ? -11.649 29.725 41.664 1.00 13.85 132 GLY C O 1
ATOM 8339 N N . HIS C 1 133 ? -11.409 29.339 43.869 1.00 15.10 133 HIS C N 1
ATOM 8340 C CA . HIS C 1 133 ? -10.372 30.348 44.088 1.00 17.91 133 HIS C CA 1
ATOM 8341 C C . HIS C 1 133 ? -8.986 29.906 43.592 1.00 17.63 133 HIS C C 1
ATOM 8342 O O . HIS C 1 133 ? -8.113 30.730 43.363 1.00 19.41 133 HIS C O 1
ATOM 8349 N N . GLN C 1 134 ? -8.788 28.600 43.441 1.00 17.67 134 GLN C N 1
ATOM 8350 C CA . GLN C 1 134 ? -7.552 28.035 42.888 1.00 19.42 134 GLN C CA 1
ATOM 8351 C C . GLN C 1 134 ? -7.946 26.917 41.934 1.00 18.48 134 GLN C C 1
ATOM 8352 O O . GLN C 1 134 ? -9.011 26.331 42.077 1.00 19.06 134 GLN C O 1
ATOM 8358 N N . ALA C 1 135 ? -7.075 26.621 40.973 1.00 18.92 135 ALA C N 1
ATOM 8359 C CA . ALA C 1 135 ? -7.328 25.600 39.937 1.00 19.22 135 ALA C CA 1
ATOM 8360 C C . ALA C 1 135 ? -7.504 24.197 40.510 1.00 19.83 135 ALA C C 1
ATOM 8361 O O . ALA C 1 135 ? -8.173 23.360 39.921 1.00 20.30 135 ALA C O 1
ATOM 8363 N N . ASP C 1 136 ? -6.899 23.945 41.660 1.00 20.39 136 ASP C N 1
ATOM 8364 C CA . ASP C 1 136 ? -6.977 22.639 42.289 1.00 21.06 136 ASP C CA 1
ATOM 8365 C C . ASP C 1 136 ? -8.016 22.595 43.411 1.00 19.85 136 ASP C C 1
ATOM 8366 O O . ASP C 1 136 ? -7.967 21.729 44.278 1.00 21.37 136 ASP C O 1
ATOM 8371 N N . LYS C 1 137 ? -8.956 23.528 43.394 1.00 16.37 137 LYS C N 1
ATOM 8372 C CA . LYS C 1 137 ? -10.019 23.544 44.399 1.00 15.10 137 LYS C CA 1
ATOM 8373 C C . LYS C 1 137 ? -11.388 23.523 43.736 1.00 14.92 137 LYS C C 1
ATOM 8374 O O . LYS C 1 137 ? -11.578 24.096 42.650 1.00 13.20 137 LYS C O 1
ATOM 8380 N N . ARG C 1 138 ? -12.337 22.866 44.392 1.00 13.82 138 ARG C N 1
ATOM 8381 C CA . ARG C 1 138 ? -13.728 22.846 43.940 1.00 14.07 138 ARG C CA 1
ATOM 8382 C C . ARG C 1 138 ? -14.639 23.219 45.090 1.00 13.83 138 ARG C C 1
ATOM 8383 O O . ARG C 1 138 ? -14.457 22.733 46.213 1.00 15.46 138 ARG C O 1
ATOM 8391 N N . LEU C 1 139 ? -15.620 24.071 44.802 1.00 12.78 139 LEU C N 1
ATOM 8392 C CA . LEU C 1 139 ? -16.520 24.584 45.821 1.00 14.31 139 LEU C CA 1
ATOM 8393 C C . LEU C 1 139 ? -17.945 24.103 45.585 1.00 14.82 139 LEU C C 1
ATOM 8394 O O . LEU C 1 139 ? -18.521 24.311 44.515 1.00 13.28 139 LEU C O 1
ATOM 8399 N N . ILE C 1 140 ? -18.515 23.475 46.605 1.00 15.51 140 ILE C N 1
ATOM 8400 C CA . ILE C 1 140 ? -19.888 22.990 46.545 1.00 17.97 140 ILE C CA 1
ATOM 8401 C C . ILE C 1 140 ? -20.648 23.428 47.797 1.00 17.22 140 ILE C C 1
ATOM 8402 O O . ILE C 1 140 ? -20.137 23.339 48.911 1.00 18.11 140 ILE C O 1
ATOM 8407 N N . VAL C 1 141 ? -21.859 23.932 47.592 1.00 17.12 141 VAL C N 1
ATOM 8408 C CA . VAL C 1 141 ? -22.752 24.315 48.672 1.00 16.07 141 VAL C CA 1
ATOM 8409 C C . VAL C 1 141 ? -23.956 23.382 48.633 1.00 16.12 141 VAL C C 1
ATOM 8410 O O . VAL C 1 141 ? -24.603 23.258 47.597 1.00 15.56 141 VAL C O 1
ATOM 8414 N N . ILE C 1 142 ? -24.235 22.726 49.757 1.00 15.24 142 ILE C N 1
ATOM 8415 C CA . ILE C 1 142 ? -25.489 21.991 49.934 1.00 15.28 142 ILE C CA 1
ATOM 8416 C C . ILE C 1 142 ? -26.325 22.593 51.072 1.00 15.60 142 ILE C C 1
ATOM 8417 O O . ILE C 1 142 ? -25.799 23.319 51.944 1.00 15.68 142 ILE C O 1
ATOM 8422 N N . LYS C 1 143 ? -27.627 22.311 51.039 1.00 16.71 143 LYS C N 1
ATOM 8423 C CA . LYS C 1 143 ? -28.560 22.796 52.055 1.00 16.24 143 LYS C CA 1
ATOM 8424 C C . LYS C 1 143 ? -29.220 21.613 52.731 1.00 16.78 143 LYS C C 1
ATOM 8425 O O . LYS C 1 143 ? -29.800 20.750 52.065 1.00 17.04 143 LYS C O 1
ATOM 8431 N N . GLN C 1 144 ? -29.107 21.566 54.054 1.00 15.17 144 GLN C N 1
ATOM 8432 C CA . GLN C 1 144 ? -29.584 20.425 54.835 1.00 15.58 144 GLN C CA 1
ATOM 8433 C C . GLN C 1 144 ? -30.539 20.866 55.947 1.00 14.83 144 GLN C C 1
ATOM 8434 O O . GLN C 1 144 ? -30.417 21.980 56.452 1.00 14.49 144 GLN C O 1
ATOM 8440 N N . PRO C 1 145 ? -31.476 19.985 56.352 1.00 15.89 145 PRO C N 1
ATOM 8441 C CA . PRO C 1 145 ? -32.429 20.332 57.407 1.00 14.25 145 PRO C CA 1
ATOM 8442 C C . PRO C 1 145 ? -31.729 20.791 58.686 1.00 14.82 145 PRO C C 1
ATOM 8443 O O . PRO C 1 145 ? -30.718 20.215 59.079 1.00 15.59 145 PRO C O 1
ATOM 8447 N N . ILE C 1 146 ? -32.253 21.830 59.322 1.00 13.71 146 ILE C N 1
ATOM 8448 C CA . ILE C 1 146 ? -31.626 22.369 60.524 1.00 13.92 146 ILE C CA 1
ATOM 8449 C C . ILE C 1 146 ? -31.718 21.365 61.676 1.00 14.84 146 ILE C C 1
ATOM 8450 O O . ILE C 1 146 ? -30.859 21.343 62.566 1.00 15.33 146 ILE C O 1
ATOM 8455 N N . GLY C 1 147 ? -32.735 20.505 61.627 1.00 14.62 147 GLY C N 1
ATOM 8456 C CA . GLY C 1 147 ? -32.873 19.430 62.614 1.00 14.48 147 GLY C CA 1
ATOM 8457 C C . GLY C 1 147 ? -34.227 19.449 63.303 1.00 15.59 147 GLY C C 1
ATOM 8458 O O . GLY C 1 147 ? -35.259 19.535 62.645 1.00 17.20 147 GLY C O 1
ATOM 8459 N N . VAL C 1 148 ? -34.227 19.349 64.626 1.00 13.47 148 VAL C N 1
ATOM 8460 C CA . VAL C 1 148 ? -35.465 19.409 65.394 1.00 14.13 148 VAL C CA 1
ATOM 8461 C C . VAL C 1 148 ? -35.936 20.870 65.492 1.00 13.59 148 VAL C C 1
ATOM 8462 O O . VAL C 1 148 ? -35.150 21.775 65.804 1.00 14.74 148 VAL C O 1
ATOM 8466 N N . THR C 1 149 ? -37.211 21.096 65.211 1.00 12.47 149 THR C N 1
ATOM 8467 C CA . THR C 1 149 ? -37.737 22.442 65.239 1.00 14.63 149 THR C CA 1
ATOM 8468 C C . THR C 1 149 ? -38.943 22.561 66.185 1.00 14.59 149 THR C C 1
ATOM 8469 O O . THR C 1 149 ? -39.654 21.579 66.436 1.00 15.21 149 THR C O 1
ATOM 8473 N N . ALA C 1 150 ? -39.150 23.769 66.702 1.00 13.28 150 ALA C N 1
ATOM 8474 C CA . ALA C 1 150 ? -40.290 24.073 67.543 1.00 13.13 150 ALA C CA 1
ATOM 8475 C C . ALA C 1 150 ? -41.136 25.173 66.918 1.00 13.71 150 ALA C C 1
ATOM 8476 O O . ALA C 1 150 ? -40.606 26.089 66.279 1.00 13.34 150 ALA C O 1
ATOM 8478 N N . ALA C 1 151 ? -42.456 25.053 67.081 1.00 12.94 151 ALA C N 1
ATOM 8479 C CA . ALA C 1 151 ? -43.406 26.037 66.585 1.00 13.07 151 ALA C CA 1
ATOM 8480 C C . ALA C 1 151 ? -44.426 26.380 67.680 1.00 15.46 151 ALA C C 1
ATOM 8481 O O . ALA C 1 151 ? -44.934 25.488 68.395 1.00 15.94 151 ALA C O 1
ATOM 8483 N N . ILE C 1 152 ? -44.674 27.678 67.841 1.00 15.35 152 ILE C N 1
ATOM 8484 C CA . ILE C 1 152 ? -45.683 28.180 68.766 1.00 14.84 152 ILE C CA 1
ATOM 8485 C C . ILE C 1 152 ? -46.657 29.035 67.963 1.00 16.00 152 ILE C C 1
ATOM 8486 O O . ILE C 1 152 ? -46.234 30.003 67.313 1.00 16.07 152 ILE C O 1
ATOM 8491 N N . THR C 1 153 ? -47.944 28.681 67.996 1.00 15.09 153 THR C N 1
ATOM 8492 C CA . THR C 1 153 ? -48.911 29.287 67.079 1.00 16.14 153 THR C CA 1
ATOM 8493 C C . THR C 1 153 ? -50.073 29.927 67.813 1.00 16.70 153 THR C C 1
ATOM 8494 O O . THR C 1 153 ? -50.470 29.451 68.863 1.00 17.13 153 THR C O 1
ATOM 8498 N N . PRO C 1 154 ? -50.621 31.025 67.261 1.00 16.60 154 PRO C N 1
ATOM 8499 C CA . PRO C 1 154 ? -51.700 31.771 67.893 1.00 15.51 154 PRO C CA 1
ATOM 8500 C C . PRO C 1 154 ? -53.106 31.260 67.517 1.00 15.44 154 PRO C C 1
ATOM 8501 O O . PRO C 1 154 ? -53.228 30.292 66.769 1.00 13.60 154 PRO C O 1
ATOM 8505 N N . TRP C 1 155 ? -54.138 31.930 68.035 1.00 12.91 155 TRP C N 1
ATOM 8506 C CA . TRP C 1 155 ? -55.544 31.498 67.947 1.00 13.88 155 TRP C CA 1
ATOM 8507 C C . TRP C 1 155 ? -56.318 32.065 66.753 1.00 16.11 155 TRP C C 1
ATOM 8508 O O . TRP C 1 155 ? -57.450 31.644 66.500 1.00 18.52 155 TRP C O 1
ATOM 8519 N N . ASN C 1 156 ? -55.749 33.045 66.059 1.00 16.15 156 ASN C N 1
ATOM 8520 C CA . ASN C 1 156 ? -56.526 33.797 65.077 1.00 17.87 156 ASN C CA 1
ATOM 8521 C C . ASN C 1 156 ? -56.639 33.100 63.742 1.00 18.44 156 ASN C C 1
ATOM 8522 O O . ASN C 1 156 ? -57.650 33.251 63.066 1.00 18.69 156 ASN C O 1
ATOM 8527 N N . PHE C 1 157 ? -55.599 32.353 63.368 1.00 17.76 157 PHE C N 1
ATOM 8528 C CA . PHE C 1 157 ? -55.653 31.475 62.213 1.00 19.36 157 PHE C CA 1
ATOM 8529 C C . PHE C 1 157 ? -55.224 30.086 62.642 1.00 20.18 157 PHE C C 1
ATOM 8530 O O . PHE C 1 157 ? -54.082 29.698 62.442 1.00 20.80 157 PHE C O 1
ATOM 8538 N N . PRO C 1 158 ? -56.157 29.326 63.245 1.00 19.96 158 PRO C N 1
ATOM 8539 C CA . PRO C 1 158 ? -55.834 28.086 63.951 1.00 19.30 158 PRO C CA 1
ATOM 8540 C C . PRO C 1 158 ? -55.357 26.926 63.076 1.00 18.37 158 PRO C C 1
ATOM 8541 O O . PRO C 1 158 ? -54.790 25.961 63.604 1.00 19.72 158 PRO C O 1
ATOM 8545 N N . ALA C 1 159 ? -55.588 27.005 61.766 1.00 16.18 159 ALA C N 1
ATOM 8546 C CA . ALA C 1 159 ? -55.059 26.010 60.825 1.00 15.31 159 ALA C CA 1
ATOM 8547 C C . ALA C 1 159 ? -53.839 26.537 60.029 1.00 16.23 159 ALA C C 1
ATOM 8548 O O . ALA C 1 159 ? -52.813 25.842 59.915 1.00 16.12 159 ALA C O 1
ATOM 8550 N N . ALA C 1 160 ? -53.954 27.754 59.492 1.00 13.98 160 ALA C N 1
ATOM 8551 C CA . ALA C 1 160 ? -52.940 28.302 58.601 1.00 15.11 160 ALA C CA 1
ATOM 8552 C C . ALA C 1 160 ? -51.609 28.522 59.308 1.00 16.45 160 ALA C C 1
ATOM 8553 O O . ALA C 1 160 ? -50.544 28.294 58.724 1.00 17.34 160 ALA C O 1
ATOM 8555 N N . MET C 1 161 ? -51.670 28.933 60.571 1.00 16.54 161 MET C N 1
ATOM 8556 C CA . MET C 1 161 ? -50.469 29.143 61.369 1.00 18.85 161 MET C CA 1
ATOM 8557 C C . MET C 1 161 ? -49.677 27.856 61.562 1.00 17.99 161 MET C C 1
ATOM 8558 O O . MET C 1 161 ? -48.444 27.898 61.603 1.00 20.69 161 MET C O 1
ATOM 8563 N N . ILE C 1 162 ? -50.391 26.732 61.699 1.00 16.31 162 ILE C N 1
ATOM 8564 C CA . ILE C 1 162 ? -49.784 25.398 61.747 1.00 14.80 162 ILE C CA 1
ATOM 8565 C C . ILE C 1 162 ? -49.038 25.084 60.452 1.00 16.02 162 ILE C C 1
ATOM 8566 O O . ILE C 1 162 ? -47.825 24.870 60.471 1.00 16.65 162 ILE C O 1
ATOM 8571 N N . THR C 1 163 ? -49.765 25.076 59.333 1.00 15.16 163 THR C N 1
ATOM 8572 C CA . THR C 1 163 ? -49.215 24.625 58.061 1.00 14.73 163 THR C CA 1
ATOM 8573 C C . THR C 1 163 ? -48.114 25.541 57.504 1.00 15.98 163 THR C C 1
ATOM 8574 O O . THR C 1 163 ? -47.241 25.090 56.749 1.00 13.89 163 THR C O 1
ATOM 8578 N N . ARG C 1 164 ? -48.160 26.825 57.876 1.00 17.16 164 ARG C N 1
ATOM 8579 C CA . ARG C 1 164 ? -47.130 27.787 57.452 1.00 17.81 164 ARG C CA 1
ATOM 8580 C C . ARG C 1 164 ? -45.766 27.479 58.063 1.00 17.38 164 ARG C C 1
ATOM 8581 O O . ARG C 1 164 ? -44.740 27.983 57.579 1.00 18.29 164 ARG C O 1
ATOM 8589 N N . LYS C 1 165 ? -45.766 26.663 59.119 1.00 15.32 165 LYS C N 1
ATOM 8590 C CA . LYS C 1 165 ? -44.541 26.281 59.824 1.00 14.13 165 LYS C CA 1
ATOM 8591 C C . LYS C 1 165 ? -44.215 24.801 59.632 1.00 14.17 165 LYS C C 1
ATOM 8592 O O . LYS C 1 165 ? -43.059 24.461 59.336 1.00 13.98 165 LYS C O 1
ATOM 8598 N N . ALA C 1 166 ? -45.215 23.927 59.804 1.00 12.99 166 ALA C N 1
ATOM 8599 C CA . ALA C 1 166 ? -45.014 22.474 59.614 1.00 14.29 166 ALA C CA 1
ATOM 8600 C C . ALA C 1 166 ? -44.682 22.125 58.174 1.00 14.99 166 ALA C C 1
ATOM 8601 O O . ALA C 1 166 ? -43.849 21.260 57.939 1.00 16.02 166 ALA C O 1
ATOM 8603 N N . GLY C 1 167 ? -45.326 22.808 57.227 1.00 14.92 167 GLY C N 1
ATOM 8604 C CA . GLY C 1 167 ? -45.072 22.617 55.807 1.00 14.38 167 GLY C CA 1
ATOM 8605 C C . GLY C 1 167 ? -43.597 22.703 55.446 1.00 15.37 167 GLY C C 1
ATOM 8606 O O . GLY C 1 167 ? -43.000 21.700 55.055 1.00 12.68 167 GLY C O 1
ATOM 8607 N N . PRO C 1 168 ? -42.994 23.904 55.585 1.00 14.91 168 PRO C N 1
ATOM 8608 C CA . PRO C 1 168 ? -41.579 24.044 55.231 1.00 14.09 168 PRO C CA 1
ATOM 8609 C C . PRO C 1 168 ? -40.649 23.200 56.120 1.00 13.76 168 PRO C C 1
ATOM 8610 O O . PRO C 1 168 ? -39.627 22.712 55.640 1.00 12.43 168 PRO C O 1
ATOM 8614 N N . ALA C 1 169 ? -40.987 23.033 57.395 1.00 12.86 169 ALA C N 1
ATOM 8615 C CA . ALA C 1 169 ? -40.147 22.233 58.294 1.00 13.91 169 ALA C CA 1
ATOM 8616 C C . ALA C 1 169 ? -40.031 20.803 57.819 1.00 13.68 169 ALA C C 1
ATOM 8617 O O . ALA C 1 169 ? -38.920 20.287 57.677 1.00 14.46 169 ALA C O 1
ATOM 8619 N N . LEU C 1 170 ? -41.174 20.171 57.564 1.00 11.99 170 LEU C N 1
ATOM 8620 C CA . LEU C 1 170 ? -41.174 18.775 57.140 1.00 14.15 170 LEU C CA 1
ATOM 8621 C C . LEU C 1 170 ? -40.602 18.594 55.742 1.00 14.49 170 LEU C C 1
ATOM 8622 O O . LEU C 1 170 ? -39.923 17.606 55.479 1.00 15.42 170 LEU C O 1
ATOM 8627 N N . ALA C 1 171 ? -40.862 19.562 54.863 1.00 14.13 171 ALA C N 1
ATOM 8628 C CA . ALA C 1 171 ? -40.355 19.520 53.484 1.00 14.16 171 ALA C CA 1
ATOM 8629 C C . ALA C 1 171 ? -38.846 19.715 53.446 1.00 14.55 171 ALA C C 1
ATOM 8630 O O . ALA C 1 171 ? -38.172 19.215 52.554 1.00 13.90 171 ALA C O 1
ATOM 8632 N N . ALA C 1 172 ? -38.320 20.459 54.414 1.00 14.42 172 ALA C N 1
ATOM 8633 C CA . ALA C 1 172 ? -36.877 20.648 54.530 1.00 15.25 172 ALA C CA 1
ATOM 8634 C C . ALA C 1 172 ? -36.178 19.363 55.004 1.00 16.44 172 ALA C C 1
ATOM 8635 O O . ALA C 1 172 ? -34.973 19.202 54.801 1.00 18.20 172 ALA C O 1
ATOM 8637 N N . GLY C 1 173 ? -36.950 18.447 55.598 1.00 15.36 173 GLY C N 1
ATOM 8638 C CA . GLY C 1 173 ? -36.411 17.232 56.212 1.00 13.70 173 GLY C CA 1
ATOM 8639 C C . GLY C 1 173 ? -36.301 17.319 57.727 1.00 15.92 173 GLY C C 1
ATOM 8640 O O . GLY C 1 173 ? -35.723 16.434 58.353 1.00 16.35 173 GLY C O 1
ATOM 8641 N N . CYS C 1 174 ? -36.859 18.382 58.314 1.00 14.46 174 CYS C N 1
ATOM 8642 C CA . CYS C 1 174 ? -36.885 18.560 59.764 1.00 15.35 174 CYS C CA 1
ATOM 8643 C C . CYS C 1 174 ? -38.034 17.812 60.394 1.00 16.06 174 CYS C C 1
ATOM 8644 O O . CYS C 1 174 ? -38.984 17.418 59.709 1.00 15.96 174 CYS C O 1
ATOM 8647 N N . THR C 1 175 ? -37.939 17.656 61.715 1.00 14.98 175 THR C N 1
ATOM 8648 C CA . THR C 1 175 ? -39.045 17.210 62.535 1.00 14.16 175 THR C CA 1
ATOM 8649 C C . THR C 1 175 ? -39.501 18.373 63.421 1.00 16.30 175 THR C C 1
ATOM 8650 O O . THR C 1 175 ? -38.800 19.399 63.536 1.00 16.19 175 THR C O 1
ATOM 8654 N N . MET C 1 176 ? -40.687 18.232 64.014 1.00 15.41 176 MET C N 1
ATOM 8655 C CA . MET C 1 176 ? -41.328 19.361 64.651 1.00 15.80 176 MET C CA 1
ATOM 8656 C C . MET C 1 176 ? -42.118 18.994 65.902 1.00 14.08 176 MET C C 1
ATOM 8657 O O . MET C 1 176 ? -42.805 17.970 65.940 1.00 13.84 176 MET C O 1
ATOM 8662 N N . VAL C 1 177 ? -41.999 19.853 66.909 1.00 11.06 177 VAL C N 1
ATOM 8663 C CA . VAL C 1 177 ? -42.877 19.850 68.075 1.00 11.34 177 VAL C CA 1
ATOM 8664 C C . VAL C 1 177 ? -43.615 21.183 68.049 1.00 12.91 177 VAL C C 1
ATOM 8665 O O . VAL C 1 177 ? -42.993 22.254 68.072 1.00 13.79 177 VAL C O 1
ATOM 8669 N N . LEU C 1 178 ? -44.938 21.107 67.980 1.00 13.91 178 LEU C N 1
ATOM 8670 C CA . LEU C 1 178 ? -45.778 22.283 67.842 1.00 14.10 178 LEU C CA 1
ATOM 8671 C C . LEU C 1 178 ? -46.638 22.484 69.084 1.00 14.98 178 LEU C C 1
ATOM 8672 O O . LEU C 1 178 ? -47.240 21.536 69.595 1.00 15.05 178 LEU C O 1
ATOM 8677 N N . LYS C 1 179 ? -46.659 23.718 69.588 1.00 14.65 179 LYS C N 1
ATOM 8678 C CA . LYS C 1 179 ? -47.583 24.101 70.648 1.00 14.16 179 LYS C CA 1
ATOM 8679 C C . LYS C 1 179 ? -48.642 25.085 70.128 1.00 15.16 179 LYS C C 1
ATOM 8680 O O . LYS C 1 179 ? -48.335 26.244 69.880 1.00 14.71 179 LYS C O 1
ATOM 8686 N N . PRO C 1 180 ? -49.895 24.618 69.961 1.00 15.58 180 PRO C N 1
ATOM 8687 C CA . PRO C 1 180 ? -50.972 25.474 69.484 1.00 15.15 180 PRO C CA 1
ATOM 8688 C C . PRO C 1 180 ? -51.574 26.347 70.586 1.00 15.45 180 PRO C C 1
ATOM 8689 O O . PRO C 1 180 ? -51.365 26.090 71.774 1.00 14.54 180 PRO C O 1
ATOM 8693 N N . ALA C 1 181 ? -52.310 27.379 70.190 1.00 15.02 181 ALA C N 1
ATOM 8694 C CA . ALA C 1 181 ? -52.992 28.245 71.140 1.00 14.72 181 ALA C CA 1
ATOM 8695 C C . ALA C 1 181 ? -53.992 27.434 71.960 1.00 13.98 181 ALA C C 1
ATOM 8696 O O . ALA C 1 181 ? -54.769 26.646 71.399 1.00 14.17 181 ALA C O 1
ATOM 8698 N N . SER C 1 182 ? -53.967 27.648 73.278 1.00 11.56 182 SER C N 1
ATOM 8699 C CA . SER C 1 182 ? -54.880 26.994 74.217 1.00 13.99 182 SER C CA 1
ATOM 8700 C C . SER C 1 182 ? -56.355 27.286 73.932 1.00 14.40 182 SER C C 1
ATOM 8701 O O . SER C 1 182 ? -57.217 26.486 74.274 1.00 14.72 182 SER C O 1
ATOM 8704 N N . GLN C 1 183 ? -56.638 28.431 73.317 1.00 15.00 183 GLN C N 1
ATOM 8705 C CA . GLN C 1 183 ? -58.014 28.817 72.979 1.00 16.05 183 GLN C CA 1
ATOM 8706 C C . GLN C 1 183 ? -58.556 28.148 71.710 1.00 16.52 183 GLN C C 1
ATOM 8707 O O . GLN C 1 183 ? -59.768 28.041 71.540 1.00 16.58 183 GLN C O 1
ATOM 8713 N N . THR C 1 184 ? -57.657 27.702 70.827 1.00 14.62 184 THR C N 1
ATOM 8714 C CA . THR C 1 184 ? -58.055 27.051 69.578 1.00 14.87 184 THR C CA 1
ATOM 8715 C C . THR C 1 184 ? -57.195 25.819 69.226 1.00 14.41 184 THR C C 1
ATOM 8716 O O . THR C 1 184 ? -56.591 25.770 68.156 1.00 15.00 184 THR C O 1
ATOM 8720 N N . PRO C 1 185 ? -57.161 24.805 70.115 1.00 13.68 185 PRO C N 1
ATOM 8721 C CA . PRO C 1 185 ? -56.234 23.687 69.888 1.00 11.79 185 PRO C CA 1
ATOM 8722 C C . PRO C 1 185 ? -56.788 22.585 69.001 1.00 11.35 185 PRO C C 1
ATOM 8723 O O . PRO C 1 185 ? -56.019 21.804 68.455 1.00 14.81 185 PRO C O 1
ATOM 8727 N N . PHE C 1 186 ? -58.106 22.525 68.854 1.00 12.27 186 PHE C N 1
ATOM 8728 C CA . PHE C 1 186 ? -58.764 21.452 68.118 1.00 12.21 186 PHE C CA 1
ATOM 8729 C C . PHE C 1 186 ? -58.385 21.459 66.642 1.00 13.92 186 PHE C C 1
ATOM 8730 O O . PHE C 1 186 ? -58.192 20.399 66.033 1.00 15.06 186 PHE C O 1
ATOM 8738 N N . SER C 1 187 ? -58.273 22.646 66.061 1.00 12.90 187 SER C N 1
ATOM 8739 C CA . SER C 1 187 ? -57.878 22.732 64.672 1.00 12.89 187 SER C CA 1
ATOM 8740 C C . SER C 1 187 ? -56.506 22.094 64.454 1.00 14.33 187 SER C C 1
ATOM 8741 O O . SER C 1 187 ? -56.315 21.373 63.481 1.00 12.79 187 SER C O 1
ATOM 8744 N N . ALA C 1 188 ? -55.579 22.338 65.390 1.00 14.86 188 ALA C N 1
ATOM 8745 C CA . ALA C 1 188 ? -54.203 21.811 65.333 1.00 14.48 188 ALA C CA 1
ATOM 8746 C C . ALA C 1 188 ? -54.180 20.294 65.455 1.00 14.44 188 ALA C C 1
ATOM 8747 O O . ALA C 1 188 ? -53.454 19.619 64.723 1.00 13.62 188 ALA C O 1
ATOM 8749 N N . LEU C 1 189 ? -54.983 19.774 66.388 1.00 13.42 189 LEU C N 1
ATOM 8750 C CA . LEU C 1 189 ? -55.054 18.346 66.652 1.00 12.98 189 LEU C CA 1
ATOM 8751 C C . LEU C 1 189 ? -55.734 17.562 65.525 1.00 16.15 189 LEU C C 1
ATOM 8752 O O . LEU C 1 189 ? -55.358 16.416 65.234 1.00 18.30 189 LEU C O 1
ATOM 8757 N N . ALA C 1 190 ? -56.727 18.179 64.891 1.00 15.58 190 ALA C N 1
ATOM 8758 C CA . ALA C 1 190 ? -57.354 17.600 63.708 1.00 14.59 190 ALA C CA 1
ATOM 8759 C C . ALA C 1 190 ? -56.325 17.441 62.573 1.00 15.03 190 ALA C C 1
ATOM 8760 O O . ALA C 1 190 ? -56.247 16.404 61.923 1.00 16.03 190 ALA C O 1
ATOM 8762 N N . LEU C 1 191 ? -55.517 18.470 62.369 1.00 15.48 191 LEU C N 1
ATOM 8763 C CA . LEU C 1 191 ? -54.451 18.439 61.395 1.00 14.99 191 LEU C CA 1
ATOM 8764 C C . LEU C 1 191 ? -53.465 17.330 61.729 1.00 15.91 191 LEU C C 1
ATOM 8765 O O . LEU C 1 191 ? -53.029 16.594 60.829 1.00 16.76 191 LEU C O 1
ATOM 8770 N N . ALA C 1 192 ? -53.133 17.205 63.017 1.00 14.24 192 ALA C N 1
ATOM 8771 C CA . ALA C 1 192 ? -52.282 16.123 63.517 1.00 15.27 192 ALA C CA 1
ATOM 8772 C C . ALA C 1 192 ? -52.843 14.747 63.152 1.00 16.37 192 ALA C C 1
ATOM 8773 O O . ALA C 1 192 ? -52.107 13.859 62.722 1.00 16.14 192 ALA C O 1
ATOM 8775 N N . GLU C 1 193 ? -54.151 14.584 63.339 1.00 15.98 193 GLU C N 1
ATOM 8776 C CA . GLU C 1 193 ? -54.857 13.355 63.005 1.00 16.31 193 GLU C CA 1
ATOM 8777 C C . GLU C 1 193 ? -54.689 13.030 61.527 1.00 15.92 193 GLU C C 1
ATOM 8778 O O . GLU C 1 193 ? -54.386 11.900 61.171 1.00 16.52 193 GLU C O 1
ATOM 8784 N N . LEU C 1 194 ? -54.860 14.042 60.682 1.00 14.94 194 LEU C N 1
ATOM 8785 C CA . LEU C 1 194 ? -54.734 13.879 59.250 1.00 14.99 194 LEU C CA 1
ATOM 8786 C C . LEU C 1 194 ? -53.301 13.566 58.852 1.00 15.72 194 LEU C C 1
ATOM 8787 O O . LEU C 1 194 ? -53.075 12.813 57.906 1.00 17.66 194 LEU C O 1
ATOM 8792 N N . ALA C 1 195 ? -52.339 14.127 59.577 1.00 16.08 195 ALA C N 1
ATOM 8793 C CA . ALA C 1 195 ? -50.927 13.801 59.358 1.00 16.20 195 ALA C CA 1
ATOM 8794 C C . ALA C 1 195 ? -50.662 12.301 59.566 1.00 16.27 195 ALA C C 1
ATOM 8795 O O . ALA C 1 195 ? -49.971 11.678 58.747 1.00 16.36 195 ALA C O 1
ATOM 8797 N N . ILE C 1 196 ? -51.222 11.724 60.641 1.00 16.34 196 ILE C N 1
ATOM 8798 C CA . ILE C 1 196 ? -51.153 10.269 60.863 1.00 17.40 196 ILE C CA 1
ATOM 8799 C C . ILE C 1 196 ? -51.688 9.513 59.648 1.00 16.96 196 ILE C C 1
ATOM 8800 O O . ILE C 1 196 ? -51.014 8.630 59.123 1.00 18.23 196 ILE C O 1
ATOM 8805 N N . ARG C 1 197 ? -52.886 9.891 59.199 1.00 15.79 197 ARG C N 1
ATOM 8806 C CA . ARG C 1 197 ? -53.566 9.228 58.098 1.00 15.49 197 ARG C CA 1
ATOM 8807 C C . ARG C 1 197 ? -52.787 9.399 56.804 1.00 16.62 197 ARG C C 1
ATOM 8808 O O . ARG C 1 197 ? -52.855 8.552 55.920 1.00 16.73 197 ARG C O 1
ATOM 8816 N N . ALA C 1 198 ? -52.057 10.502 56.690 1.00 15.87 198 ALA C N 1
ATOM 8817 C CA . ALA C 1 198 ? -51.285 10.786 55.488 1.00 14.81 198 ALA C CA 1
ATOM 8818 C C . ALA C 1 198 ? -50.019 9.938 55.377 1.00 14.77 198 ALA C C 1
ATOM 8819 O O . ALA C 1 198 ? -49.444 9.826 54.297 1.00 15.35 198 ALA C O 1
ATOM 8821 N N . GLY C 1 199 ? -49.581 9.362 56.491 1.00 14.56 199 GLY C N 1
ATOM 8822 C CA . GLY C 1 199 ? -48.340 8.589 56.525 1.00 13.79 199 GLY C CA 1
ATOM 8823 C C . GLY C 1 199 ? -47.149 9.312 57.145 1.00 14.81 199 GLY C C 1
ATOM 8824 O O . GLY C 1 199 ? -46.005 8.884 56.969 1.00 14.90 199 GLY C O 1
ATOM 8825 N N . VAL C 1 200 ? -47.399 10.416 57.851 1.00 14.68 200 VAL C N 1
ATOM 8826 C CA . VAL C 1 200 ? -46.334 11.101 58.578 1.00 13.23 200 VAL C CA 1
ATOM 8827 C C . VAL C 1 200 ? -45.928 10.159 59.712 1.00 14.58 200 VAL C C 1
ATOM 8828 O O . VAL C 1 200 ? -46.769 9.783 60.535 1.00 15.07 200 VAL C O 1
ATOM 8832 N N . PRO C 1 201 ? -44.650 9.730 59.726 1.00 15.73 201 PRO C N 1
ATOM 8833 C CA . PRO C 1 201 ? -44.184 8.770 60.735 1.00 15.14 201 PRO C CA 1
ATOM 8834 C C . PRO C 1 201 ? -44.239 9.321 62.159 1.00 15.65 201 PRO C C 1
ATOM 8835 O O . PRO C 1 201 ? -44.208 10.540 62.348 1.00 14.53 201 PRO C O 1
ATOM 8839 N N . ALA C 1 202 ? -44.335 8.421 63.135 1.00 14.96 202 ALA C N 1
ATOM 8840 C CA . ALA C 1 202 ? -44.353 8.769 64.557 1.00 15.96 202 ALA C CA 1
ATOM 8841 C C . ALA C 1 202 ? -43.141 9.634 64.947 1.00 16.50 202 ALA C C 1
ATOM 8842 O O . ALA C 1 202 ? -41.995 9.298 64.629 1.00 16.23 202 ALA C O 1
ATOM 8844 N N . GLY C 1 203 ? -43.401 10.757 65.610 1.00 14.84 203 GLY C N 1
ATOM 8845 C CA . GLY C 1 203 ? -42.328 11.626 66.090 1.00 13.14 203 GLY C CA 1
ATOM 8846 C C . GLY C 1 203 ? -41.891 12.720 65.116 1.00 14.05 203 GLY C C 1
ATOM 8847 O O . GLY C 1 203 ? -41.186 13.668 65.490 1.00 14.31 203 GLY C O 1
ATOM 8848 N N . VAL C 1 204 ? -42.308 12.613 63.861 1.00 12.55 204 VAL C N 1
ATOM 8849 C CA . VAL C 1 204 ? -41.983 13.640 62.878 1.00 12.88 204 VAL C CA 1
ATOM 8850 C C . VAL C 1 204 ? -42.752 14.945 63.126 1.00 13.68 204 VAL C C 1
ATOM 8851 O O . VAL C 1 204 ? -42.197 16.037 62.965 1.00 14.11 204 VAL C O 1
ATOM 8855 N N . PHE C 1 205 ? -44.021 14.815 63.511 1.00 13.74 205 PHE C N 1
ATOM 8856 C CA . PHE C 1 205 ? -44.874 15.968 63.794 1.00 13.58 205 PHE C CA 1
ATOM 8857 C C . PHE C 1 205 ? -45.639 15.700 65.094 1.00 15.19 205 PHE C C 1
ATOM 8858 O O . PHE C 1 205 ? -46.467 14.792 65.170 1.00 16.62 205 PHE C O 1
ATOM 8866 N N . ASN C 1 206 ? -45.341 16.489 66.117 1.00 15.11 206 ASN C N 1
ATOM 8867 C CA . ASN C 1 206 ? -45.927 16.304 67.428 1.00 13.52 206 ASN C CA 1
ATOM 8868 C C . ASN C 1 206 ? -46.644 17.573 67.820 1.00 14.43 206 ASN C C 1
ATOM 8869 O O . ASN C 1 206 ? -46.156 18.681 67.546 1.00 14.05 206 ASN C O 1
ATOM 8874 N N . VAL C 1 207 ? -47.804 17.401 68.456 1.00 13.23 207 VAL C N 1
ATOM 8875 C CA . VAL C 1 207 ? -48.603 18.519 68.934 1.00 11.76 207 VAL C CA 1
ATOM 8876 C C . VAL C 1 207 ? -48.790 18.391 70.444 1.00 13.65 207 VAL C C 1
ATOM 8877 O O . VAL C 1 207 ? -49.435 17.462 70.942 1.00 14.41 207 VAL C O 1
ATOM 8881 N N . VAL C 1 208 ? -48.196 19.337 71.161 1.00 14.02 208 VAL C N 1
ATOM 8882 C CA . VAL C 1 208 ? -48.254 19.381 72.614 1.00 13.15 208 VAL C CA 1
ATOM 8883 C C . VAL C 1 208 ? -49.105 20.555 73.042 1.00 13.79 208 VAL C C 1
ATOM 8884 O O . VAL C 1 208 ? -48.805 21.703 72.692 1.00 15.18 208 VAL C O 1
ATOM 8888 N N . THR C 1 209 ? -50.165 20.263 73.790 1.00 13.63 209 THR C N 1
ATOM 8889 C CA . THR C 1 209 ? -51.041 21.303 74.321 1.00 16.66 209 THR C CA 1
ATOM 8890 C C . THR C 1 209 ? -50.703 21.534 75.783 1.00 18.49 209 THR C C 1
ATOM 8891 O O . THR C 1 209 ? -50.299 20.612 76.478 1.00 20.69 209 THR C O 1
ATOM 8895 N N . GLY C 1 210 ? -50.864 22.765 76.249 1.00 19.41 210 GLY C N 1
ATOM 8896 C CA . GLY C 1 210 ? -50.486 23.123 77.612 1.00 21.59 210 GLY C CA 1
ATOM 8897 C C . GLY C 1 210 ? -50.416 24.629 77.736 1.00 24.15 210 GLY C C 1
ATOM 8898 O O . GLY C 1 210 ? -50.683 25.343 76.768 1.00 26.86 210 GLY C O 1
ATOM 8899 N N . SER C 1 211 ? -50.053 25.122 78.915 1.00 28.30 211 SER C N 1
ATOM 8900 C CA . SER C 1 211 ? -50.103 26.566 79.173 1.00 31.37 211 SER C CA 1
ATOM 8901 C C . SER C 1 211 ? -48.803 27.260 78.796 1.00 29.55 211 SER C C 1
ATOM 8902 O O . SER C 1 211 ? -47.739 26.893 79.287 1.00 29.31 211 SER C O 1
ATOM 8905 N N . ALA C 1 212 ? -48.927 28.243 77.901 1.00 28.48 212 ALA C N 1
ATOM 8906 C CA . ALA C 1 212 ? -47.823 29.046 77.337 1.00 25.00 212 ALA C CA 1
ATOM 8907 C C . ALA C 1 212 ? -46.409 28.722 77.851 1.00 24.13 212 ALA C C 1
ATOM 8908 O O . ALA C 1 212 ? -45.722 27.881 77.276 1.00 22.52 212 ALA C O 1
ATOM 8910 N N . GLY C 1 213 ? -46.004 29.369 78.945 1.00 24.06 213 GLY C N 1
ATOM 8911 C CA . GLY C 1 213 ? -44.634 29.291 79.460 1.00 27.14 213 GLY C CA 1
ATOM 8912 C C . GLY C 1 213 ? -44.055 27.948 79.916 1.00 27.00 213 GLY C C 1
ATOM 8913 O O . GLY C 1 213 ? -42.845 27.769 79.906 1.00 25.59 213 GLY C O 1
ATOM 8914 N N . ALA C 1 214 ? -44.895 27.008 80.337 1.00 26.16 214 ALA C N 1
ATOM 8915 C CA . ALA C 1 214 ? -44.388 25.703 80.776 1.00 26.13 214 ALA C CA 1
ATOM 8916 C C . ALA C 1 214 ? -43.872 24.901 79.589 1.00 24.61 214 ALA C C 1
ATOM 8917 O O . ALA C 1 214 ? -42.741 24.397 79.631 1.00 27.97 214 ALA C O 1
ATOM 8919 N N . VAL C 1 215 ? -44.694 24.797 78.541 1.00 19.07 215 VAL C N 1
ATOM 8920 C CA . VAL C 1 215 ? -44.299 24.164 77.287 1.00 16.63 215 VAL C CA 1
ATOM 8921 C C . VAL C 1 215 ? -43.209 24.989 76.580 1.00 17.32 215 VAL C C 1
ATOM 8922 O O . VAL C 1 215 ? -42.178 24.449 76.167 1.00 16.50 215 VAL C O 1
ATOM 8926 N N . GLY C 1 216 ? -43.445 26.295 76.455 1.00 16.26 216 GLY C N 1
ATOM 8927 C CA . GLY C 1 216 ? -42.499 27.219 75.842 1.00 14.94 216 GLY C CA 1
ATOM 8928 C C . GLY C 1 216 ? -41.098 27.238 76.440 1.00 15.76 216 GLY C C 1
ATOM 8929 O O . GLY C 1 216 ? -40.108 27.230 75.694 1.00 15.67 216 GLY C O 1
ATOM 8930 N N . ASN C 1 217 ? -41.005 27.272 77.769 1.00 15.15 217 ASN C N 1
ATOM 8931 C CA . ASN C 1 217 ? -39.704 27.257 78.444 1.00 17.72 217 ASN C CA 1
ATOM 8932 C C . ASN C 1 217 ? -38.861 26.039 78.080 1.00 17.39 217 ASN C C 1
ATOM 8933 O O . ASN C 1 217 ? -37.637 26.143 77.958 1.00 18.01 217 ASN C O 1
ATOM 8938 N N . GLU C 1 218 ? -39.517 24.889 77.926 1.00 15.58 218 GLU C N 1
ATOM 8939 C CA . GLU C 1 218 ? -38.832 23.672 77.550 1.00 15.19 218 GLU C CA 1
ATOM 8940 C C . GLU C 1 218 ? -38.374 23.715 76.078 1.00 15.22 218 GLU C C 1
ATOM 8941 O O . GLU C 1 218 ? -37.231 23.355 75.770 1.00 14.03 218 GLU C O 1
ATOM 8947 N N . LEU C 1 219 ? -39.257 24.171 75.187 1.00 14.81 219 LEU C N 1
ATOM 8948 C CA . LEU C 1 219 ? -38.907 24.406 73.775 1.00 15.42 219 LEU C CA 1
ATOM 8949 C C . LEU C 1 219 ? -37.696 25.339 73.594 1.00 17.20 219 LEU C C 1
ATOM 8950 O O . LEU C 1 219 ? -36.814 25.062 72.762 1.00 16.84 219 LEU C O 1
ATOM 8955 N N . THR C 1 220 ? -37.630 26.423 74.368 1.00 17.57 220 THR C N 1
ATOM 8956 C CA . THR C 1 220 ? -36.547 27.397 74.184 1.00 17.43 220 THR C CA 1
ATOM 8957 C C . THR C 1 220 ? -35.249 27.029 74.894 1.00 18.10 220 THR C C 1
ATOM 8958 O O . THR C 1 220 ? -34.184 27.501 74.506 1.00 20.22 220 THR C O 1
ATOM 8962 N N . SER C 1 221 ? -35.329 26.205 75.934 1.00 18.11 221 SER C N 1
ATOM 8963 C CA . SER C 1 221 ? -34.132 25.856 76.717 1.00 17.78 221 SER C CA 1
ATOM 8964 C C . SER C 1 221 ? -33.483 24.501 76.356 1.00 18.00 221 SER C C 1
ATOM 8965 O O . SER C 1 221 ? -32.344 24.247 76.723 1.00 17.60 221 SER C O 1
ATOM 8968 N N . ASN C 1 222 ? -34.212 23.645 75.640 1.00 16.87 222 ASN C N 1
ATOM 8969 C CA . ASN C 1 222 ? -33.704 22.340 75.225 1.00 16.37 222 ASN C CA 1
ATOM 8970 C C . ASN C 1 222 ? -32.801 22.473 73.986 1.00 17.13 222 ASN C C 1
ATOM 8971 O O . ASN C 1 222 ? -33.268 22.881 72.914 1.00 16.88 222 ASN C O 1
ATOM 8976 N N . PRO C 1 223 ? -31.499 22.136 74.134 1.00 17.79 223 PRO C N 1
ATOM 8977 C CA . PRO C 1 223 ? -30.543 22.341 73.045 1.00 18.38 223 PRO C CA 1
ATOM 8978 C C . PRO C 1 223 ? -30.771 21.434 71.835 1.00 19.60 223 PRO C C 1
ATOM 8979 O O . PRO C 1 223 ? -30.200 21.690 70.774 1.00 20.96 223 PRO C O 1
ATOM 8983 N N . LEU C 1 224 ? -31.600 20.395 71.980 1.00 18.59 224 LEU C N 1
ATOM 8984 C CA . LEU C 1 224 ? -31.971 19.567 70.834 1.00 18.00 224 LEU C CA 1
ATOM 8985 C C . LEU C 1 224 ? -32.815 20.352 69.828 1.00 18.65 224 LEU C C 1
ATOM 8986 O O . LEU C 1 224 ? -32.792 20.057 68.625 1.00 20.75 224 LEU C O 1
ATOM 8991 N N . VAL C 1 225 ? -33.546 21.356 70.315 1.00 16.28 225 VAL C N 1
ATOM 8992 C CA . VAL C 1 225 ? -34.336 22.231 69.450 1.00 15.77 225 VAL C CA 1
ATOM 8993 C C . VAL C 1 225 ? -33.401 23.278 68.844 1.00 17.13 225 VAL C C 1
ATOM 8994 O O . VAL C 1 225 ? -32.806 24.092 69.563 1.00 17.02 225 VAL C O 1
ATOM 8998 N N . ARG C 1 226 ? -33.283 23.260 67.521 1.00 16.47 226 ARG C N 1
ATOM 8999 C CA . ARG C 1 226 ? -32.301 24.108 66.858 1.00 16.56 226 ARG C CA 1
ATOM 9000 C C . ARG C 1 226 ? -32.930 25.315 66.179 1.00 14.98 226 ARG C C 1
ATOM 9001 O O . ARG C 1 226 ? -32.248 26.233 65.737 1.00 14.17 226 ARG C O 1
ATOM 9009 N N . LYS C 1 227 ? -34.248 25.311 66.127 1.00 14.00 227 LYS C N 1
ATOM 9010 C CA . LYS C 1 227 ? -34.982 26.314 65.394 1.00 15.10 227 LYS C CA 1
ATOM 9011 C C . LYS C 1 227 ? -36.346 26.533 66.044 1.00 15.17 227 LYS C C 1
ATOM 9012 O O . LYS C 1 227 ? -37.027 25.579 66.385 1.00 17.06 227 LYS C O 1
ATOM 9018 N N . LEU C 1 228 ? -36.704 27.791 66.268 1.00 14.10 228 LEU C N 1
ATOM 9019 C CA . LEU C 1 228 ? -38.017 28.145 66.799 1.00 14.48 228 LEU C CA 1
ATOM 9020 C C . LEU C 1 228 ? -38.720 29.123 65.864 1.00 14.43 228 LEU C C 1
ATOM 9021 O O . LEU C 1 228 ? -38.138 30.108 65.419 1.00 14.24 228 LEU C O 1
ATOM 9026 N N . SER C 1 229 ? -39.985 28.828 65.581 1.00 14.71 229 SER C N 1
ATOM 9027 C CA . SER C 1 229 ? -40.857 29.727 64.855 1.00 13.73 229 SER C CA 1
ATOM 9028 C C . SER C 1 229 ? -42.049 30.092 65.721 1.00 14.99 229 SER C C 1
ATOM 9029 O O . SER C 1 229 ? -42.702 29.217 66.286 1.00 13.52 229 SER C O 1
ATOM 9032 N N . PHE C 1 230 ? -42.321 31.387 65.830 1.00 14.32 230 PHE C N 1
ATOM 9033 C CA . PHE C 1 230 ? -43.412 31.890 66.663 1.00 13.60 230 PHE C CA 1
ATOM 9034 C C . PHE C 1 230 ? -44.220 32.959 65.933 1.00 15.26 230 PHE C C 1
ATOM 9035 O O . PHE C 1 230 ? -43.655 33.846 65.297 1.00 17.87 230 PHE C O 1
ATOM 9043 N N . THR C 1 231 ? -45.543 32.871 66.043 1.00 14.44 231 THR C N 1
ATOM 9044 C CA . THR C 1 231 ? -46.438 33.945 65.631 1.00 13.41 231 THR C CA 1
ATOM 9045 C C . THR C 1 231 ? -47.283 34.376 66.829 1.00 13.54 231 THR C C 1
ATOM 9046 O O . THR C 1 231 ? -47.883 33.547 67.496 1.00 14.11 231 THR C O 1
ATOM 9050 N N . GLY C 1 232 ? -47.291 35.674 67.114 1.00 13.15 232 GLY C N 1
ATOM 9051 C CA . GLY C 1 232 ? -48.051 36.210 68.235 1.00 12.49 232 GLY C CA 1
ATOM 9052 C C . GLY C 1 232 ? -47.671 37.637 68.553 1.00 13.69 232 GLY C C 1
ATOM 9053 O O . GLY C 1 232 ? -47.274 38.389 67.658 1.00 14.43 232 GLY C O 1
ATOM 9054 N N . SER C 1 233 ? -47.799 38.005 69.826 1.00 12.13 233 SER C N 1
ATOM 9055 C CA . SER C 1 233 ? -47.529 39.363 70.284 1.00 15.64 233 SER C CA 1
ATOM 9056 C C . SER C 1 233 ? -46.043 39.680 70.295 1.00 18.34 233 SER C C 1
ATOM 9057 O O . SER C 1 233 ? -45.208 38.786 70.526 1.00 19.89 233 SER C O 1
ATOM 9060 N N . THR C 1 234 ? -45.728 40.958 70.080 1.00 18.02 234 THR C N 1
ATOM 9061 C CA . THR C 1 234 ? -44.347 41.453 70.067 1.00 20.37 234 THR C CA 1
ATOM 9062 C C . THR C 1 234 ? -43.619 41.152 71.388 1.00 18.79 234 THR C C 1
ATOM 9063 O O . THR C 1 234 ? -42.461 40.707 71.389 1.00 19.40 234 THR C O 1
ATOM 9067 N N . GLU C 1 235 ? -44.306 41.374 72.502 1.00 18.05 235 GLU C N 1
ATOM 9068 C CA . GLU C 1 235 ? -43.693 41.193 73.814 1.00 18.92 235 GLU C CA 1
ATOM 9069 C C . GLU C 1 235 ? -43.247 39.737 74.057 1.00 18.00 235 GLU C C 1
ATOM 9070 O O . GLU C 1 235 ? -42.170 39.510 74.604 1.00 17.77 235 GLU C O 1
ATOM 9073 N N . ILE C 1 236 ? -44.066 38.767 73.648 1.00 15.93 236 ILE C N 1
ATOM 9074 C CA . ILE C 1 236 ? -43.723 37.349 73.798 1.00 15.02 236 ILE C CA 1
ATOM 9075 C C . ILE C 1 236 ? -42.617 36.967 72.794 1.00 15.98 236 ILE C C 1
ATOM 9076 O O . ILE C 1 236 ? -41.702 36.200 73.124 1.00 15.34 236 ILE C O 1
ATOM 9081 N N . GLY C 1 237 ? -42.701 37.529 71.588 1.00 14.25 237 GLY C N 1
ATOM 9082 C CA . GLY C 1 237 ? -41.609 37.459 70.606 1.00 13.80 237 GLY C CA 1
ATOM 9083 C C . GLY C 1 237 ? -40.267 37.855 71.194 1.00 15.58 237 GLY C C 1
ATOM 9084 O O . GLY C 1 237 ? -39.302 37.093 71.078 1.00 15.85 237 GLY C O 1
ATOM 9085 N N . ARG C 1 238 ? -40.205 39.029 71.837 1.00 15.79 238 ARG C N 1
ATOM 9086 C CA . ARG C 1 238 ? -38.984 39.489 72.550 1.00 17.72 238 ARG C CA 1
ATOM 9087 C C . ARG C 1 238 ? -38.476 38.462 73.574 1.00 16.77 238 ARG C C 1
ATOM 9088 O O . ARG C 1 238 ? -37.279 38.142 73.609 1.00 16.07 238 ARG C O 1
ATOM 9096 N N . GLN C 1 239 ? -39.393 37.949 74.393 1.00 16.07 239 GLN C N 1
ATOM 9097 C CA . GLN C 1 239 ? -39.042 37.008 75.448 1.00 17.25 239 GLN C CA 1
ATOM 9098 C C . GLN C 1 239 ? -38.537 35.680 74.865 1.00 15.84 239 GLN C C 1
ATOM 9099 O O . GLN C 1 239 ? -37.527 35.140 75.326 1.00 16.42 239 GLN C O 1
ATOM 9105 N N . LEU C 1 240 ? -39.217 35.167 73.844 1.00 14.14 240 LEU C N 1
ATOM 9106 C CA . LEU C 1 240 ? -38.790 33.931 73.212 1.00 15.04 240 LEU C CA 1
ATOM 9107 C C . LEU C 1 240 ? -37.424 34.069 72.542 1.00 16.20 240 LEU C C 1
ATOM 9108 O O . LEU C 1 240 ? -36.589 33.169 72.655 1.00 17.71 240 LEU C O 1
ATOM 9113 N N . MET C 1 241 ? -37.190 35.196 71.868 1.00 14.57 241 MET C N 1
ATOM 9114 C CA . MET C 1 241 ? -35.888 35.469 71.260 1.00 15.96 241 MET C CA 1
ATOM 9115 C C . MET C 1 241 ? -34.777 35.505 72.318 1.00 15.61 241 MET C C 1
ATOM 9116 O O . MET C 1 241 ? -33.701 34.949 72.095 1.00 15.89 241 MET C O 1
ATOM 9121 N N . GLU C 1 242 ? -35.049 36.146 73.461 1.00 16.18 242 GLU C N 1
ATOM 9122 C CA . GLU C 1 242 ? -34.101 36.206 74.573 1.00 18.14 242 GLU C CA 1
ATOM 9123 C C . GLU C 1 242 ? -33.754 34.811 75.031 1.00 17.12 242 GLU C C 1
ATOM 9124 O O . GLU C 1 242 ? -32.582 34.491 75.186 1.00 17.20 242 GLU C O 1
ATOM 9130 N N . GLN C 1 243 ? -34.783 33.991 75.238 1.00 16.17 243 GLN C N 1
ATOM 9131 C CA . GLN C 1 243 ? -34.613 32.616 75.700 1.00 16.47 243 GLN C CA 1
ATOM 9132 C C . GLN C 1 243 ? -33.813 31.752 74.717 1.00 15.93 243 GLN C C 1
ATOM 9133 O O . GLN C 1 243 ? -33.025 30.921 75.133 1.00 15.33 243 GLN C O 1
ATOM 9139 N N . CYS C 1 244 ? -33.995 31.985 73.420 1.00 14.00 244 CYS C N 1
ATOM 9140 C CA . CYS C 1 244 ? -33.282 31.245 72.378 1.00 14.84 244 CYS C CA 1
ATOM 9141 C C . CYS C 1 244 ? -31.797 31.603 72.262 1.00 16.41 244 CYS C C 1
ATOM 9142 O O . CYS C 1 244 ? -31.053 30.900 71.581 1.00 15.36 244 CYS C O 1
ATOM 9145 N N . ALA C 1 245 ? -31.379 32.697 72.905 1.00 16.73 245 ALA C N 1
ATOM 9146 C CA . ALA C 1 245 ? -29.989 33.158 72.839 1.00 17.44 245 ALA C CA 1
ATOM 9147 C C . ALA C 1 245 ? -29.000 32.155 73.427 1.00 19.05 245 ALA C C 1
ATOM 9148 O O . ALA C 1 245 ? -27.882 32.013 72.903 1.00 20.49 245 ALA C O 1
ATOM 9150 N N . LYS C 1 246 ? -29.420 31.457 74.490 1.00 18.47 246 LYS C N 1
ATOM 9151 C CA . LYS C 1 246 ? -28.578 30.465 75.180 1.00 20.94 246 LYS C CA 1
ATOM 9152 C C . LYS C 1 246 ? -27.957 29.444 74.212 1.00 20.35 246 LYS C C 1
ATOM 9153 O O . LYS C 1 246 ? -26.749 29.169 74.280 1.00 21.77 246 LYS C O 1
ATOM 9159 N N . ASP C 1 247 ? -28.787 28.902 73.318 1.00 18.06 247 ASP C N 1
ATOM 9160 C CA . ASP C 1 247 ? -28.356 27.892 72.351 1.00 19.37 247 ASP C CA 1
ATOM 9161 C C . ASP C 1 247 ? -28.039 28.476 70.977 1.00 18.53 247 ASP C C 1
ATOM 9162 O O . ASP C 1 247 ? -27.718 27.724 70.054 1.00 18.28 247 ASP C O 1
ATOM 9167 N N . ILE C 1 248 ? -28.148 29.801 70.846 1.00 15.98 248 ILE C N 1
ATOM 9168 C CA . ILE C 1 248 ? -28.000 30.482 69.564 1.00 14.34 248 ILE C CA 1
ATOM 9169 C C . ILE C 1 248 ? -28.926 29.838 68.539 1.00 14.50 248 ILE C C 1
ATOM 9170 O O . ILE C 1 248 ? -28.506 29.533 67.429 1.00 15.19 248 ILE C O 1
ATOM 9175 N N . LYS C 1 249 ? -30.179 29.608 68.923 1.00 13.72 249 LYS C N 1
ATOM 9176 C CA . LYS C 1 249 ? -31.168 29.029 68.004 1.00 14.14 249 LYS C CA 1
ATOM 9177 C C . LYS C 1 249 ? -31.443 29.962 66.836 1.00 15.77 249 LYS C C 1
ATOM 9178 O O . LYS C 1 249 ? -31.385 31.186 66.979 1.00 16.38 249 LYS C O 1
ATOM 9184 N N . LYS C 1 250 ? -31.744 29.380 65.681 1.00 15.85 250 LYS C N 1
ATOM 9185 C CA . LYS C 1 250 ? -32.317 30.136 64.570 1.00 17.86 250 LYS C CA 1
ATOM 9186 C C . LYS C 1 250 ? -33.781 30.454 64.924 1.00 16.90 250 LYS C C 1
ATOM 9187 O O . LYS C 1 250 ? -34.533 29.567 65.317 1.00 18.24 250 LYS C O 1
ATOM 9193 N N . VAL C 1 251 ? -34.171 31.723 64.824 1.00 16.55 251 VAL C N 1
ATOM 9194 C CA . VAL C 1 251 ? -35.499 32.141 65.270 1.00 16.55 251 VAL C CA 1
ATOM 9195 C C . VAL C 1 251 ? -36.288 32.844 64.148 1.00 17.89 251 VAL C C 1
ATOM 9196 O O . VAL C 1 251 ? -35.789 33.787 63.536 1.00 19.15 251 VAL C O 1
ATOM 9200 N N . SER C 1 252 ? -37.504 32.362 63.883 1.00 17.74 252 SER C N 1
ATOM 9201 C CA . SER C 1 252 ? -38.450 33.060 63.011 1.00 18.01 252 SER C CA 1
ATOM 9202 C C . SER C 1 252 ? -39.541 33.662 63.860 1.00 16.97 252 SER C C 1
ATOM 9203 O O . SER C 1 252 ? -40.057 33.007 64.778 1.00 17.98 252 SER C O 1
ATOM 9206 N N . LEU C 1 253 ? -39.898 34.908 63.558 1.00 15.56 253 LEU C N 1
ATOM 9207 C CA . LEU C 1 253 ? -40.938 35.606 64.314 1.00 14.88 253 LEU C CA 1
ATOM 9208 C C . LEU C 1 253 ? -41.861 36.386 63.399 1.00 16.48 253 LEU C C 1
ATOM 9209 O O . LEU C 1 253 ? -41.388 37.090 62.506 1.00 17.83 253 LEU C O 1
ATOM 9214 N N . GLU C 1 254 ? -43.170 36.237 63.603 1.00 16.47 254 GLU C N 1
ATOM 9215 C CA A GLU C 1 254 ? -44.137 37.112 62.962 0.50 16.06 254 GLU C CA 1
ATOM 9216 C CA B GLU C 1 254 ? -44.160 37.073 62.942 0.50 15.94 254 GLU C CA 1
ATOM 9217 C C . GLU C 1 254 ? -44.933 37.727 64.078 1.00 16.41 254 GLU C C 1
ATOM 9218 O O . GLU C 1 254 ? -45.672 37.049 64.789 1.00 14.31 254 GLU C O 1
ATOM 9229 N N . LEU C 1 255 ? -44.755 39.035 64.238 1.00 16.25 255 LEU C N 1
ATOM 9230 C CA . LEU C 1 255 ? -45.236 39.722 65.420 1.00 15.77 255 LEU C CA 1
ATOM 9231 C C . LEU C 1 255 ? -46.336 40.770 65.191 1.00 17.70 255 LEU C C 1
ATOM 9232 O O . LEU C 1 255 ? -47.113 40.703 64.223 1.00 18.30 255 LEU C O 1
ATOM 9237 N N . GLY C 1 256 ? -46.405 41.734 66.097 1.00 18.89 256 GLY C N 1
ATOM 9238 C CA . GLY C 1 256 ? -47.330 42.839 65.945 1.00 24.16 256 GLY C CA 1
ATOM 9239 C C . GLY C 1 256 ? -47.273 43.563 64.597 1.00 25.63 256 GLY C C 1
ATOM 9240 O O . GLY C 1 256 ? -46.234 43.605 63.916 1.00 22.55 256 GLY C O 1
ATOM 9241 N N . GLY C 1 257 ? -48.414 44.131 64.218 1.00 25.57 257 GLY C N 1
ATOM 9242 C CA . GLY C 1 257 ? -48.495 45.045 63.098 1.00 25.73 257 GLY C CA 1
ATOM 9243 C C . GLY C 1 257 ? -49.413 46.201 63.431 1.00 25.07 257 GLY C C 1
ATOM 9244 O O . GLY C 1 257 ? -50.222 46.131 64.345 1.00 25.33 257 GLY C O 1
ATOM 9245 N N . ASN C 1 258 ? -49.274 47.279 62.685 1.00 25.91 258 ASN C N 1
ATOM 9246 C CA . ASN C 1 258 ? -50.140 48.428 62.813 1.00 25.56 258 ASN C CA 1
ATOM 9247 C C . ASN C 1 258 ? -50.245 48.985 61.404 1.00 22.77 258 ASN C C 1
ATOM 9248 O O . ASN C 1 258 ? -49.550 49.938 61.039 1.00 22.00 258 ASN C O 1
ATOM 9253 N N . ALA C 1 259 ? -51.093 48.337 60.609 1.00 19.42 259 ALA C N 1
ATOM 9254 C CA . ALA C 1 259 ? -51.071 48.496 59.153 1.00 17.60 259 ALA C CA 1
ATOM 9255 C C . ALA C 1 259 ? -51.705 49.813 58.689 1.00 15.83 259 ALA C C 1
ATOM 9256 O O . ALA C 1 259 ? -52.874 50.079 58.970 1.00 16.52 259 ALA C O 1
ATOM 9258 N N . PRO C 1 260 ? -50.922 50.669 58.026 1.00 14.45 260 PRO C N 1
ATOM 9259 C CA . PRO C 1 260 ? -51.565 51.837 57.431 1.00 13.81 260 PRO C CA 1
ATOM 9260 C C . PRO C 1 260 ? -52.280 51.444 56.136 1.00 13.10 260 PRO C C 1
ATOM 9261 O O . PRO C 1 260 ? -51.814 50.567 55.405 1.00 14.97 260 PRO C O 1
ATOM 9265 N N . PHE C 1 261 ? -53.419 52.070 55.880 1.00 13.01 261 PHE C N 1
ATOM 9266 C CA . PHE C 1 261 ? -54.197 51.838 54.665 1.00 13.14 261 PHE C CA 1
ATOM 9267 C C . PHE C 1 261 ? -54.443 53.214 54.050 1.00 12.78 261 PHE C C 1
ATOM 9268 O O . PHE C 1 261 ? -55.205 54.012 54.594 1.00 14.15 261 PHE C O 1
ATOM 9276 N N . ILE C 1 262 ? -53.770 53.487 52.934 1.00 10.95 262 ILE C N 1
ATOM 9277 C CA . ILE C 1 262 ? -53.677 54.830 52.364 1.00 11.00 262 ILE C CA 1
ATOM 9278 C C . ILE C 1 262 ? -54.441 54.975 51.038 1.00 12.35 262 ILE C C 1
ATOM 9279 O O . ILE C 1 262 ? -54.234 54.223 50.082 1.00 12.87 262 ILE C O 1
ATOM 9284 N N . VAL C 1 263 ? -55.318 55.969 50.996 1.00 13.63 263 VAL C N 1
ATOM 9285 C CA . VAL C 1 263 ? -56.145 56.256 49.825 1.00 11.38 263 VAL C CA 1
ATOM 9286 C C . VAL C 1 263 ? -55.793 57.641 49.304 1.00 11.96 263 VAL C C 1
ATOM 9287 O O . VAL C 1 263 ? -56.052 58.649 49.976 1.00 11.66 263 VAL C O 1
ATOM 9291 N N . PHE C 1 264 ? -55.208 57.677 48.104 1.00 13.20 264 PHE C N 1
ATOM 9292 C CA . PHE C 1 264 ? -54.839 58.925 47.446 1.00 13.97 264 PHE C CA 1
ATOM 9293 C C . PHE C 1 264 ? -55.997 59.506 46.627 1.00 16.20 264 PHE C C 1
ATOM 9294 O O . PHE C 1 264 ? -56.940 58.779 46.309 1.00 14.75 264 PHE C O 1
ATOM 9302 N N . ASP C 1 265 ? -55.908 60.807 46.301 1.00 19.33 265 ASP C N 1
ATOM 9303 C CA . ASP C 1 265 ? -56.841 61.531 45.428 1.00 22.63 265 ASP C CA 1
ATOM 9304 C C . ASP C 1 265 ? -57.219 60.785 44.157 1.00 22.57 265 ASP C C 1
ATOM 9305 O O . ASP C 1 265 ? -58.360 60.888 43.685 1.00 22.13 265 ASP C O 1
ATOM 9310 N N . ASP C 1 266 ? -56.241 60.089 43.573 1.00 21.23 266 ASP C N 1
ATOM 9311 C CA . ASP C 1 266 ? -56.405 59.475 42.255 1.00 23.51 266 ASP C CA 1
ATOM 9312 C C . ASP C 1 266 ? -56.787 57.998 42.361 1.00 23.59 266 ASP C C 1
ATOM 9313 O O . ASP C 1 266 ? -56.736 57.275 41.370 1.00 27.29 266 ASP C O 1
ATOM 9318 N N . ALA C 1 267 ? -57.180 57.559 43.551 1.00 22.10 267 ALA C N 1
ATOM 9319 C CA . ALA C 1 267 ? -57.614 56.183 43.741 1.00 22.23 267 ALA C CA 1
ATOM 9320 C C . ALA C 1 267 ? -58.991 55.933 43.115 1.00 22.74 267 ALA C C 1
ATOM 9321 O O . ALA C 1 267 ? -59.792 56.863 42.979 1.00 22.85 267 ALA C O 1
ATOM 9323 N N . ASP C 1 268 ? -59.247 54.681 42.732 1.00 21.50 268 ASP C N 1
ATOM 9324 C CA . ASP C 1 268 ? -60.604 54.215 42.464 1.00 21.86 268 ASP C CA 1
ATOM 9325 C C . ASP C 1 268 ? -61.270 54.053 43.832 1.00 20.61 268 ASP C C 1
ATOM 9326 O O . ASP C 1 268 ? -60.966 53.105 44.555 1.00 20.29 268 ASP C O 1
ATOM 9331 N N . LEU C 1 269 ? -62.154 54.983 44.193 1.00 19.51 269 LEU C N 1
ATOM 9332 C CA . LEU C 1 269 ? -62.753 54.997 45.539 1.00 20.06 269 LEU C CA 1
ATOM 9333 C C . LEU C 1 269 ? -63.599 53.785 45.894 1.00 19.54 269 LEU C C 1
ATOM 9334 O O . LEU C 1 269 ? -63.525 53.299 47.014 1.00 20.09 269 LEU C O 1
ATOM 9339 N N . ASP C 1 270 ? -64.407 53.301 44.961 1.00 20.03 270 ASP C N 1
ATOM 9340 C CA . ASP C 1 270 ? -65.221 52.128 45.229 1.00 21.10 270 ASP C CA 1
ATOM 9341 C C . ASP C 1 270 ? -64.332 50.924 45.516 1.00 20.48 270 ASP C C 1
ATOM 9342 O O . ASP C 1 270 ? -64.642 50.110 46.380 1.00 19.61 270 ASP C O 1
ATOM 9347 N N . LYS C 1 271 ? -63.218 50.826 44.797 1.00 19.74 271 LYS C N 1
ATOM 9348 C CA . LYS C 1 271 ? -62.271 49.738 45.007 1.00 19.48 271 LYS C CA 1
ATOM 9349 C C . LYS C 1 271 ? -61.498 49.887 46.309 1.00 18.48 271 LYS C C 1
ATOM 9350 O O . LYS C 1 271 ? -61.241 48.895 46.997 1.00 18.68 271 LYS C O 1
ATOM 9356 N N . ALA C 1 272 ? -61.128 51.121 46.645 1.00 18.05 272 ALA C N 1
ATOM 9357 C CA . ALA C 1 272 ? -60.532 51.418 47.952 1.00 18.30 272 ALA C CA 1
ATOM 9358 C C . ALA C 1 272 ? -61.452 51.023 49.114 1.00 19.73 272 ALA C C 1
ATOM 9359 O O . ALA C 1 272 ? -60.989 50.424 50.085 1.00 19.16 272 ALA C O 1
ATOM 9361 N N . VAL C 1 273 ? -62.743 51.352 49.006 1.00 19.51 273 VAL C N 1
ATOM 9362 C CA . VAL C 1 273 ? -63.726 51.004 50.049 1.00 21.68 273 VAL C CA 1
ATOM 9363 C C . VAL C 1 273 ? -63.891 49.490 50.194 1.00 22.79 273 VAL C C 1
ATOM 9364 O O . VAL C 1 273 ? -63.892 48.974 51.310 1.00 23.01 273 VAL C O 1
ATOM 9368 N N . GLU C 1 274 ? -64.013 48.790 49.068 1.00 22.76 274 GLU C N 1
ATOM 9369 C CA . GLU C 1 274 ? -64.062 47.327 49.043 1.00 24.13 274 GLU C CA 1
ATOM 9370 C C . GLU C 1 274 ? -62.811 46.714 49.688 1.00 23.97 274 GLU C C 1
ATOM 9371 O O . GLU C 1 274 ? -62.914 45.770 50.476 1.00 24.36 274 GLU C O 1
ATOM 9374 N N . GLY C 1 275 ? -61.638 47.243 49.330 1.00 21.15 275 GLY C N 1
ATOM 9375 C CA . GLY C 1 275 ? -60.371 46.786 49.882 1.00 20.37 275 GLY C CA 1
ATOM 9376 C C . GLY C 1 275 ? -60.296 47.019 51.384 1.00 21.80 275 GLY C C 1
ATOM 9377 O O . GLY C 1 275 ? -59.843 46.153 52.129 1.00 23.15 275 GLY C O 1
ATOM 9378 N N . ALA C 1 276 ? -60.754 48.191 51.820 1.00 20.05 276 ALA C N 1
ATOM 9379 C CA . ALA C 1 276 ? -60.732 48.587 53.235 1.00 20.63 276 ALA C CA 1
ATOM 9380 C C . ALA C 1 276 ? -61.638 47.687 54.071 1.00 20.64 276 ALA C C 1
ATOM 9381 O O . ALA C 1 276 ? -61.255 47.230 55.145 1.00 21.96 276 ALA C O 1
ATOM 9383 N N . LEU C 1 277 ? -62.829 47.425 53.547 1.00 21.58 277 LEU C N 1
ATOM 9384 C CA . LEU C 1 277 ? -63.782 46.551 54.182 1.00 23.08 277 LEU C CA 1
ATOM 9385 C C . LEU C 1 277 ? -63.205 45.148 54.370 1.00 24.16 277 LEU C C 1
ATOM 9386 O O . LEU C 1 277 ? -63.246 44.615 55.473 1.00 23.93 277 LEU C O 1
ATOM 9391 N N . ALA C 1 278 ? -62.663 44.573 53.294 1.00 23.55 278 ALA C N 1
ATOM 9392 C CA . ALA C 1 278 ? -62.039 43.257 53.324 1.00 23.76 278 ALA C CA 1
ATOM 9393 C C . ALA C 1 278 ? -60.834 43.195 54.252 1.00 25.30 278 ALA C C 1
ATOM 9394 O O . ALA C 1 278 ? -60.650 42.200 54.946 1.00 26.87 278 ALA C O 1
ATOM 9396 N N . SER C 1 279 ? -60.013 44.240 54.249 1.00 24.32 279 SER C N 1
ATOM 9397 C CA . SER C 1 279 ? -58.750 44.228 54.986 1.00 25.09 279 SER C CA 1
ATOM 9398 C C . SER C 1 279 ? -58.983 44.436 56.490 1.00 25.41 279 SER C C 1
ATOM 9399 O O . SER C 1 279 ? -58.372 43.758 57.324 1.00 27.02 279 SER C O 1
ATOM 9402 N N . LYS C 1 280 ? -59.881 45.360 56.823 1.00 22.89 280 LYS C N 1
ATOM 9403 C CA . LYS C 1 280 ? -60.124 45.728 58.206 1.00 22.36 280 LYS C CA 1
ATOM 9404 C C . LYS C 1 280 ? -60.990 44.710 58.945 1.00 21.44 280 LYS C C 1
ATOM 9405 O O . LYS C 1 280 ? -60.685 44.345 60.083 1.00 20.16 280 LYS C O 1
ATOM 9411 N N . PHE C 1 281 ? -62.048 44.236 58.294 1.00 21.07 281 PHE C N 1
ATOM 9412 C CA . PHE C 1 281 ? -63.065 43.443 58.986 1.00 21.59 281 PHE C CA 1
ATOM 9413 C C . PHE C 1 281 ? -62.997 41.916 58.807 1.00 23.46 281 PHE C C 1
ATOM 9414 O O . PHE C 1 281 ? -63.840 41.190 59.320 1.00 24.96 281 PHE C O 1
ATOM 9422 N N . ARG C 1 282 ? -61.987 41.440 58.086 1.00 23.83 282 ARG C N 1
ATOM 9423 C CA . ARG C 1 282 ? -61.682 40.017 57.997 1.00 24.73 282 ARG C CA 1
ATOM 9424 C C . ARG C 1 282 ? -61.326 39.514 59.403 1.00 23.75 282 ARG C C 1
ATOM 9425 O O . ARG C 1 282 ? -60.588 40.171 60.147 1.00 23.18 282 ARG C O 1
ATOM 9433 N N . ASN C 1 283 ? -61.883 38.367 59.778 1.00 21.46 283 ASN C N 1
ATOM 9434 C CA . ASN C 1 283 ? -61.648 37.801 61.105 1.00 21.48 283 ASN C CA 1
ATOM 9435 C C . ASN C 1 283 ? -61.952 38.828 62.213 1.00 21.27 283 ASN C C 1
ATOM 9436 O O . ASN C 1 283 ? -61.258 38.868 63.229 1.00 21.40 283 ASN C O 1
ATOM 9441 N N . ALA C 1 284 ? -62.983 39.653 61.984 1.00 21.27 284 ALA C N 1
ATOM 9442 C CA . ALA C 1 284 ? -63.397 40.731 62.892 1.00 21.57 284 ALA C CA 1
ATOM 9443 C C . ALA C 1 284 ? -62.255 41.687 63.271 1.00 22.46 284 ALA C C 1
ATOM 9444 O O . ALA C 1 284 ? -62.247 42.260 64.367 1.00 23.04 284 ALA C O 1
ATOM 9446 N N . GLY C 1 285 ? -61.323 41.848 62.360 1.00 21.44 285 GLY C N 1
ATOM 9447 C CA . GLY C 1 285 ? -60.189 42.683 62.615 1.00 20.86 285 GLY C CA 1
ATOM 9448 C C . GLY C 1 285 ? -59.125 42.034 63.441 1.00 20.52 285 GLY C C 1
ATOM 9449 O O . GLY C 1 285 ? -58.254 42.679 63.890 1.00 21.17 285 GLY C O 1
ATOM 9450 N N . GLN C 1 286 ? -59.194 40.742 63.625 1.00 21.23 286 GLN C N 1
ATOM 9451 C CA . GLN C 1 286 ? -58.230 40.067 64.463 1.00 22.51 286 GLN C CA 1
ATOM 9452 C C . GLN C 1 286 ? -57.148 39.401 63.646 1.00 25.58 286 GLN C C 1
ATOM 9453 O O . GLN C 1 286 ? -57.003 38.201 63.659 1.00 24.97 286 GLN C O 1
ATOM 9459 N N . THR C 1 287 ? -56.390 40.225 62.939 1.00 28.68 287 THR C N 1
ATOM 9460 C CA . THR C 1 287 ? -55.430 39.772 61.962 1.00 30.55 287 THR C CA 1
ATOM 9461 C C . THR C 1 287 ? -54.183 40.623 62.034 1.00 30.45 287 THR C C 1
ATOM 9462 O O . THR C 1 287 ? -54.257 41.806 62.242 1.00 28.64 287 THR C O 1
ATOM 9466 N N . CYS C 1 288 ? -53.029 39.999 61.883 1.00 30.68 288 CYS C N 1
ATOM 9467 C CA . CYS C 1 288 ? -51.768 40.735 62.000 1.00 34.19 288 CYS C CA 1
ATOM 9468 C C . CYS C 1 288 ? -51.526 41.724 60.843 1.00 32.20 288 CYS C C 1
ATOM 9469 O O . CYS C 1 288 ? -50.698 42.629 60.962 1.00 31.89 288 CYS C O 1
ATOM 9472 N N . VAL C 1 289 ? -52.248 41.540 59.741 1.00 29.35 289 VAL C N 1
ATOM 9473 C CA . VAL C 1 289 ? -52.107 42.387 58.557 1.00 28.11 289 VAL C CA 1
ATOM 9474 C C . VAL C 1 289 ? -53.342 43.269 58.284 1.00 28.88 289 VAL C C 1
ATOM 9475 O O . VAL C 1 289 ? -53.409 43.959 57.264 1.00 29.30 289 VAL C O 1
ATOM 9479 N N . CYS C 1 290 ? -54.308 43.240 59.200 1.00 28.76 290 CYS C N 1
ATOM 9480 C CA . CYS C 1 290 ? -55.515 44.073 59.098 1.00 29.90 290 CYS C CA 1
ATOM 9481 C C . CYS C 1 290 ? -55.182 45.551 59.042 1.00 28.74 290 CYS C C 1
ATOM 9482 O O . CYS C 1 290 ? -54.317 46.014 59.786 1.00 27.97 290 CYS C O 1
ATOM 9485 N N . ALA C 1 291 ? -55.897 46.293 58.198 1.00 27.78 291 ALA C N 1
ATOM 9486 C CA . ALA C 1 291 ? -55.801 47.751 58.204 1.00 27.34 291 ALA C CA 1
ATOM 9487 C C . ALA C 1 291 ? -56.101 48.257 59.609 1.00 28.58 291 ALA C C 1
ATOM 9488 O O . ALA C 1 291 ? -57.124 47.923 60.186 1.00 30.45 291 ALA C O 1
ATOM 9490 N N . ASN C 1 292 ? -55.188 49.033 60.173 1.00 30.03 292 ASN C N 1
ATOM 9491 C CA . ASN C 1 292 ? -55.334 49.510 61.543 1.00 30.55 292 ASN C CA 1
ATOM 9492 C C . ASN C 1 292 ? -55.468 51.035 61.561 1.00 31.10 292 ASN C C 1
ATOM 9493 O O . ASN C 1 292 ? -55.985 51.602 62.525 1.00 32.39 292 ASN C O 1
ATOM 9498 N N . ARG C 1 293 ? -54.987 51.681 60.500 1.00 26.67 293 ARG C N 1
ATOM 9499 C CA . ARG C 1 293 ? -55.014 53.130 60.366 1.00 24.05 293 ARG C CA 1
ATOM 9500 C C . ARG C 1 293 ? -55.381 53.473 58.926 1.00 23.31 293 ARG C C 1
ATOM 9501 O O . ARG C 1 293 ? -54.667 53.106 57.997 1.00 22.17 293 ARG C O 1
ATOM 9509 N N . LEU C 1 294 ? -56.482 54.189 58.748 1.00 22.27 294 LEU C N 1
ATOM 9510 C CA . LEU C 1 294 ? -56.959 54.538 57.415 1.00 22.70 294 LEU C CA 1
ATOM 9511 C C . LEU C 1 294 ? -56.664 56.006 57.045 1.00 21.54 294 LEU C C 1
ATOM 9512 O O . LEU C 1 294 ? -57.331 56.926 57.520 1.00 21.81 294 LEU C O 1
ATOM 9517 N N . TYR C 1 295 ? -55.654 56.197 56.197 1.00 20.64 295 TYR C N 1
ATOM 9518 C CA . TYR C 1 295 ? -55.240 57.520 55.734 1.00 19.33 295 TYR C CA 1
ATOM 9519 C C . TYR C 1 295 ? -55.872 57.823 54.387 1.00 19.29 295 TYR C C 1
ATOM 9520 O O . TYR C 1 295 ? -55.659 57.095 53.416 1.00 19.98 295 TYR C O 1
ATOM 9529 N N . VAL C 1 296 ? -56.666 58.890 54.340 1.00 18.82 296 VAL C N 1
ATOM 9530 C CA . VAL C 1 296 ? -57.393 59.265 53.135 1.00 18.73 296 VAL C CA 1
ATOM 9531 C C . VAL C 1 296 ? -57.090 60.722 52.778 1.00 18.56 296 VAL C C 1
ATOM 9532 O O . VAL C 1 296 ? -57.213 61.621 53.620 1.00 18.84 296 VAL C O 1
ATOM 9536 N N . GLN C 1 297 ? -56.683 60.954 51.531 1.00 18.57 297 GLN C N 1
ATOM 9537 C CA . GLN C 1 297 ? -56.265 62.293 51.105 1.00 19.76 297 GLN C CA 1
ATOM 9538 C C . GLN C 1 297 ? -57.409 63.306 51.154 1.00 21.50 297 GLN C C 1
ATOM 9539 O O . GLN C 1 297 ? -58.570 62.956 50.901 1.00 22.21 297 GLN C O 1
ATOM 9545 N N . ASP C 1 298 ? -57.058 64.554 51.472 1.00 23.17 298 ASP C N 1
ATOM 9546 C CA . ASP C 1 298 ? -58.014 65.675 51.602 1.00 25.78 298 ASP C CA 1
ATOM 9547 C C . ASP C 1 298 ? -59.105 65.716 50.537 1.00 24.29 298 ASP C C 1
ATOM 9548 O O . ASP C 1 298 ? -60.282 65.844 50.851 1.00 25.02 298 ASP C O 1
ATOM 9553 N N . GLY C 1 299 ? -58.707 65.600 49.278 1.00 24.18 299 GLY C N 1
ATOM 9554 C CA . GLY C 1 299 ? -59.655 65.713 48.178 1.00 23.75 299 GLY C CA 1
ATOM 9555 C C . GLY C 1 299 ? -60.773 64.679 48.160 1.00 24.37 299 GLY C C 1
ATOM 9556 O O . GLY C 1 299 ? -61.838 64.938 47.613 1.00 24.80 299 GLY C O 1
ATOM 9557 N N . VAL C 1 300 ? -60.540 63.509 48.758 1.00 23.03 300 VAL C N 1
ATOM 9558 C CA . VAL C 1 300 ? -61.498 62.394 48.695 1.00 20.50 300 VAL C CA 1
ATOM 9559 C C . VAL C 1 300 ? -61.954 61.890 50.075 1.00 20.53 300 VAL C C 1
ATOM 9560 O O . VAL C 1 300 ? -62.686 60.905 50.171 1.00 20.98 300 VAL C O 1
ATOM 9564 N N . TYR C 1 301 ? -61.516 62.564 51.134 1.00 19.71 301 TYR C N 1
ATOM 9565 C CA . TYR C 1 301 ? -61.855 62.178 52.504 1.00 20.78 301 TYR C CA 1
ATOM 9566 C C . TYR C 1 301 ? -63.368 62.005 52.723 1.00 21.94 301 TYR C C 1
ATOM 9567 O O . TYR C 1 301 ? -63.834 60.940 53.155 1.00 21.24 301 TYR C O 1
ATOM 9576 N N . ASP C 1 302 ? -64.125 63.053 52.422 1.00 22.88 302 ASP C N 1
ATOM 9577 C CA . ASP C 1 302 ? -65.549 63.067 52.704 1.00 24.53 302 ASP C CA 1
ATOM 9578 C C . ASP C 1 302 ? -66.288 61.974 51.935 1.00 24.08 302 ASP C C 1
ATOM 9579 O O . ASP C 1 302 ? -67.077 61.227 52.529 1.00 24.37 302 ASP C O 1
ATOM 9584 N N . ARG C 1 303 ? -66.014 61.874 50.631 1.00 22.42 303 ARG C N 1
ATOM 9585 C CA . ARG C 1 303 ? -66.600 60.826 49.782 1.00 22.86 303 ARG C CA 1
ATOM 9586 C C . ARG C 1 303 ? -66.259 59.408 50.235 1.00 20.03 303 ARG C C 1
ATOM 9587 O O . ARG C 1 303 ? -67.126 58.542 50.271 1.00 17.77 303 ARG C O 1
ATOM 9595 N N . PHE C 1 304 ? -64.998 59.181 50.580 1.00 20.33 304 PHE C N 1
ATOM 9596 C CA . PHE C 1 304 ? -64.562 57.871 51.057 1.00 21.21 304 PHE C CA 1
ATOM 9597 C C . PHE C 1 304 ? -65.293 57.485 52.341 1.00 21.59 304 PHE C C 1
ATOM 9598 O O . PHE C 1 304 ? -65.791 56.365 52.452 1.00 22.28 304 PHE C O 1
ATOM 9606 N N . ALA C 1 305 ? -65.360 58.422 53.290 1.00 21.04 305 ALA C N 1
ATOM 9607 C CA . ALA C 1 305 ? -66.000 58.191 54.589 1.00 21.61 305 ALA C CA 1
ATOM 9608 C C . ALA C 1 305 ? -67.477 57.826 54.416 1.00 22.01 305 ALA C C 1
ATOM 9609 O O . ALA C 1 305 ? -67.974 56.909 55.060 1.00 23.79 305 ALA C O 1
ATOM 9611 N N . GLU C 1 306 ? -68.156 58.536 53.520 1.00 20.95 306 GLU C N 1
ATOM 9612 C CA . GLU C 1 306 ? -69.557 58.275 53.207 1.00 22.38 306 GLU C CA 1
ATOM 9613 C C . GLU C 1 306 ? -69.755 56.877 52.623 1.00 22.55 306 GLU C C 1
ATOM 9614 O O . GLU C 1 306 ? -70.653 56.139 53.059 1.00 21.19 306 GLU C O 1
ATOM 9617 N N . LYS C 1 307 ? -68.902 56.520 51.656 1.00 21.61 307 LYS C N 1
ATOM 9618 C CA . LYS C 1 307 ? -68.953 55.226 50.985 1.00 20.35 307 LYS C CA 1
ATOM 9619 C C . LYS C 1 307 ? -68.613 54.097 51.942 1.00 21.73 307 LYS C C 1
ATOM 9620 O O . LYS C 1 307 ? -69.296 53.078 51.953 1.00 22.04 307 LYS C O 1
ATOM 9626 N N . LEU C 1 308 ? -67.573 54.285 52.756 1.00 21.19 308 LEU C N 1
ATOM 9627 C CA . LEU C 1 308 ? -67.206 53.273 53.748 1.00 22.25 308 LEU C CA 1
ATOM 9628 C C . LEU C 1 308 ? -68.379 52.999 54.686 1.00 22.53 308 LEU C C 1
ATOM 9629 O O . LEU C 1 308 ? -68.699 51.842 54.981 1.00 21.42 308 LEU C O 1
ATOM 9634 N N . GLN C 1 309 ? -69.026 54.071 55.131 1.00 22.45 309 GLN C N 1
ATOM 9635 C CA . GLN C 1 309 ? -70.156 53.948 56.039 1.00 24.28 309 GLN C CA 1
ATOM 9636 C C . GLN C 1 309 ? -71.337 53.207 55.402 1.00 23.35 309 GLN C C 1
ATOM 9637 O O . GLN C 1 309 ? -71.985 52.404 56.065 1.00 22.49 309 GLN C O 1
ATOM 9643 N N . GLN C 1 310 ? -71.592 53.458 54.118 1.00 22.86 310 GLN C N 1
ATOM 9644 C CA . GLN C 1 310 ? -72.604 52.705 53.373 1.00 23.94 310 GLN C CA 1
ATOM 9645 C C . GLN C 1 310 ? -72.270 51.217 53.305 1.00 24.93 310 GLN C C 1
ATOM 9646 O O . GLN C 1 310 ? -73.123 50.366 53.549 1.00 24.01 310 GLN C O 1
ATOM 9649 N N . ALA C 1 311 ? -71.018 50.914 52.992 1.00 25.08 311 ALA C N 1
ATOM 9650 C CA . ALA C 1 311 ? -70.556 49.538 52.874 1.00 27.22 311 ALA C CA 1
ATOM 9651 C C . ALA C 1 311 ? -70.577 48.761 54.198 1.00 29.37 311 ALA C C 1
ATOM 9652 O O . ALA C 1 311 ? -70.832 47.556 54.211 1.00 30.30 311 ALA C O 1
ATOM 9654 N N . MET C 1 312 ? -70.304 49.455 55.301 1.00 30.42 312 MET C N 1
ATOM 9655 C CA . MET C 1 312 ? -70.287 48.834 56.621 1.00 31.97 312 MET C CA 1
ATOM 9656 C C . MET C 1 312 ? -71.658 48.405 57.096 1.00 32.32 312 MET C C 1
ATOM 9657 O O . MET C 1 312 ? -71.767 47.503 57.918 1.00 33.36 312 MET C O 1
ATOM 9662 N N . SER C 1 313 ? -72.699 49.020 56.543 1.00 35.53 313 SER C N 1
ATOM 9663 C CA . SER C 1 313 ? -74.070 48.706 56.935 1.00 38.13 313 SER C CA 1
ATOM 9664 C C . SER C 1 313 ? -74.444 47.262 56.567 1.00 39.51 313 SER C C 1
ATOM 9665 O O . SER C 1 313 ? -75.281 46.636 57.233 1.00 40.32 313 SER C O 1
ATOM 9668 N N . LYS C 1 314 ? -73.812 46.740 55.517 1.00 38.87 314 LYS C N 1
ATOM 9669 C CA . LYS C 1 314 ? -74.133 45.415 54.998 1.00 38.79 314 LYS C CA 1
ATOM 9670 C C . LYS C 1 314 ? -73.195 44.326 55.560 1.00 39.34 314 LYS C C 1
ATOM 9671 O O . LYS C 1 314 ? -72.971 43.279 54.926 1.00 40.66 314 LYS C O 1
ATOM 9675 N N . LEU C 1 315 ? -72.645 44.597 56.751 1.00 35.38 315 LEU C N 1
ATOM 9676 C CA . LEU C 1 315 ? -71.958 43.600 57.572 1.00 29.78 315 LEU C CA 1
ATOM 9677 C C . LEU C 1 315 ? -72.960 43.101 58.583 1.00 29.48 315 LEU C C 1
ATOM 9678 O O . LEU C 1 315 ? -73.674 43.898 59.203 1.00 26.39 315 LEU C O 1
ATOM 9683 N N . HIS C 1 316 ? -72.998 41.783 58.762 1.00 29.41 316 HIS C N 1
ATOM 9684 C CA . HIS C 1 316 ? -73.944 41.162 59.677 1.00 28.10 316 HIS C CA 1
ATOM 9685 C C . HIS C 1 316 ? -73.240 40.403 60.785 1.00 25.51 316 HIS C C 1
ATOM 9686 O O . HIS C 1 316 ? -72.455 39.488 60.519 1.00 24.38 316 HIS C O 1
ATOM 9693 N N . ILE C 1 317 ? -73.529 40.812 62.021 1.00 23.70 317 ILE C N 1
ATOM 9694 C CA . ILE C 1 317 ? -72.922 40.249 63.233 1.00 23.49 317 ILE C CA 1
ATOM 9695 C C . ILE C 1 317 ? -73.727 39.047 63.740 1.00 22.44 317 ILE C C 1
ATOM 9696 O O . ILE C 1 317 ? -74.953 39.061 63.713 1.00 21.83 317 ILE C O 1
ATOM 9701 N N . GLY C 1 318 ? -73.035 38.005 64.188 1.00 21.87 318 GLY C N 1
ATOM 9702 C CA . GLY C 1 318 ? -73.708 36.855 64.776 1.00 22.21 318 GLY C CA 1
ATOM 9703 C C . GLY C 1 318 ? -72.853 35.613 64.942 1.00 22.63 318 GLY C C 1
ATOM 9704 O O . GLY C 1 318 ? -71.625 35.663 64.826 1.00 23.64 318 GLY C O 1
ATOM 9705 N N . ASP C 1 319 ? -73.521 34.499 65.232 1.00 21.89 319 ASP C N 1
ATOM 9706 C CA . ASP C 1 319 ? -72.899 33.188 65.328 1.00 20.55 319 ASP C CA 1
ATOM 9707 C C . ASP C 1 319 ? -72.346 32.792 63.956 1.00 19.87 319 ASP C C 1
ATOM 9708 O O . ASP C 1 319 ? -73.068 32.782 62.958 1.00 19.17 319 ASP C O 1
ATOM 9713 N N . GLY C 1 320 ? -71.059 32.464 63.914 1.00 18.29 320 GLY C N 1
ATOM 9714 C CA . GLY C 1 320 ? -70.387 32.156 62.662 1.00 17.87 320 GLY C CA 1
ATOM 9715 C C . GLY C 1 320 ? -70.956 30.977 61.893 1.00 18.35 320 GLY C C 1
ATOM 9716 O O . GLY C 1 320 ? -70.599 30.769 60.731 1.00 17.74 320 GLY C O 1
ATOM 9717 N N . LEU C 1 321 ? -71.829 30.201 62.535 1.00 16.82 321 LEU C N 1
ATOM 9718 C CA . LEU C 1 321 ? -72.477 29.072 61.870 1.00 17.88 321 LEU C CA 1
ATOM 9719 C C . LEU C 1 321 ? -73.761 29.480 61.139 1.00 18.03 321 LEU C C 1
ATOM 9720 O O . LEU C 1 321 ? -74.323 28.693 60.367 1.00 16.79 321 LEU C O 1
ATOM 9725 N N . ASP C 1 322 ? -74.220 30.705 61.373 1.00 17.14 322 ASP C N 1
ATOM 9726 C CA . ASP C 1 322 ? -75.502 31.137 60.830 1.00 19.31 322 ASP C CA 1
ATOM 9727 C C . ASP C 1 322 ? -75.363 31.759 59.447 1.00 19.23 322 ASP C C 1
ATOM 9728 O O . ASP C 1 322 ? -74.335 32.365 59.126 1.00 17.63 322 ASP C O 1
ATOM 9733 N N . ASN C 1 323 ? -76.411 31.610 58.640 1.00 19.98 323 ASN C N 1
ATOM 9734 C CA . ASN C 1 323 ? -76.422 32.115 57.271 1.00 21.32 323 ASN C CA 1
ATOM 9735 C C . ASN C 1 323 ? -76.217 33.620 57.194 1.00 21.07 323 ASN C C 1
ATOM 9736 O O . ASN C 1 323 ? -76.902 34.374 57.888 1.00 20.47 323 ASN C O 1
ATOM 9741 N N . GLY C 1 324 ? -75.263 34.046 56.366 1.00 20.04 324 GLY C N 1
ATOM 9742 C CA . GLY C 1 324 ? -75.095 35.461 56.055 1.00 20.60 324 GLY C CA 1
ATOM 9743 C C . GLY C 1 324 ? -74.292 36.276 57.049 1.00 21.15 324 GLY C C 1
ATOM 9744 O O . GLY C 1 324 ? -74.073 37.464 56.832 1.00 23.68 324 GLY C O 1
ATOM 9745 N N . VAL C 1 325 ? -73.850 35.643 58.130 1.00 19.72 325 VAL C N 1
ATOM 9746 C CA . VAL C 1 325 ? -73.031 36.300 59.145 1.00 19.29 325 VAL C CA 1
ATOM 9747 C C . VAL C 1 325 ? -71.654 36.591 58.562 1.00 19.84 325 VAL C C 1
ATOM 9748 O O . VAL C 1 325 ? -71.023 35.711 57.963 1.00 21.51 325 VAL C O 1
ATOM 9752 N N . THR C 1 326 ? -71.199 37.834 58.706 1.00 19.43 326 THR C N 1
ATOM 9753 C CA . THR C 1 326 ? -69.895 38.222 58.165 1.00 19.79 326 THR C CA 1
ATOM 9754 C C . THR C 1 326 ? -68.966 38.788 59.237 1.00 19.60 326 THR C C 1
ATOM 9755 O O . THR C 1 326 ? -67.792 39.015 58.978 1.00 21.03 326 THR C O 1
ATOM 9759 N N . ILE C 1 327 ? -69.496 39.000 60.436 1.00 18.83 327 ILE C N 1
ATOM 9760 C CA . ILE C 1 327 ? -68.678 39.342 61.600 1.00 20.59 327 ILE C CA 1
ATOM 9761 C C . ILE C 1 327 ? -69.072 38.416 62.757 1.00 19.38 327 ILE C C 1
ATOM 9762 O O . ILE C 1 327 ? -70.213 38.455 63.232 1.00 19.44 327 ILE C O 1
ATOM 9767 N N . GLY C 1 328 ? -68.129 37.576 63.192 1.00 18.45 328 GLY C N 1
ATOM 9768 C CA . GLY C 1 328 ? -68.308 36.751 64.394 1.00 17.78 328 GLY C CA 1
ATOM 9769 C C . GLY C 1 328 ? -67.929 37.501 65.670 1.00 19.23 328 GLY C C 1
ATOM 9770 O O . GLY C 1 328 ? -67.667 38.720 65.634 1.00 18.83 328 GLY C O 1
ATOM 9771 N N . PRO C 1 329 ? -67.880 36.775 66.804 1.00 17.66 329 PRO C N 1
ATOM 9772 C CA . PRO C 1 329 ? -67.420 37.367 68.056 1.00 17.12 329 PRO C CA 1
ATOM 9773 C C . PRO C 1 329 ? -65.896 37.475 68.088 1.00 17.89 329 PRO C C 1
ATOM 9774 O O . PRO C 1 329 ? -65.190 36.829 67.297 1.00 16.23 329 PRO C O 1
ATOM 9778 N N . LEU C 1 330 ? -65.393 38.287 69.003 1.00 17.13 330 LEU C N 1
ATOM 9779 C CA . LEU C 1 330 ? -63.968 38.338 69.240 1.00 16.36 330 LEU C CA 1
ATOM 9780 C C . LEU C 1 330 ? -63.616 37.094 70.055 1.00 17.52 330 LEU C C 1
ATOM 9781 O O . LEU C 1 330 ? -64.514 36.386 70.546 1.00 16.59 330 LEU C O 1
ATOM 9786 N N . ILE C 1 331 ? -62.329 36.800 70.186 1.00 14.85 331 ILE C N 1
ATOM 9787 C CA . ILE C 1 331 ? -61.938 35.559 70.844 1.00 16.29 331 ILE C CA 1
ATOM 9788 C C . ILE C 1 331 ? -62.358 35.455 72.328 1.00 18.63 331 ILE C C 1
ATOM 9789 O O . ILE C 1 331 ? -62.697 34.369 72.801 1.00 19.32 331 ILE C O 1
ATOM 9794 N N . ASP C 1 332 ? -62.370 36.582 73.042 1.00 20.41 332 ASP C N 1
ATOM 9795 C CA . ASP C 1 332 ? -62.707 36.586 74.469 1.00 19.70 332 ASP C CA 1
ATOM 9796 C C . ASP C 1 332 ? -62.999 37.986 75.014 1.00 20.26 332 ASP C C 1
ATOM 9797 O O . ASP C 1 332 ? -62.847 38.995 74.304 1.00 17.42 332 ASP C O 1
ATOM 9802 N N . GLU C 1 333 ? -63.404 38.025 76.288 1.00 20.25 333 GLU C N 1
ATOM 9803 C CA . GLU C 1 333 ? -63.687 39.265 77.014 1.00 20.69 333 GLU C CA 1
ATOM 9804 C C . GLU C 1 333 ? -62.512 40.257 76.955 1.00 20.07 333 GLU C C 1
ATOM 9805 O O . GLU C 1 333 ? -62.728 41.452 76.771 1.00 21.77 333 GLU C O 1
ATOM 9807 N N . LYS C 1 334 ? -61.278 39.762 77.081 1.00 19.95 334 LYS C N 1
ATOM 9808 C CA . LYS C 1 334 ? -60.090 40.628 77.047 1.00 21.63 334 LYS C CA 1
ATOM 9809 C C . LYS C 1 334 ? -59.918 41.391 75.731 1.00 21.73 334 LYS C C 1
ATOM 9810 O O . LYS C 1 334 ? -59.439 42.524 75.737 1.00 22.43 334 LYS C O 1
ATOM 9813 N N . ALA C 1 335 ? -60.302 40.759 74.618 1.00 20.94 335 ALA C N 1
ATOM 9814 C CA . ALA C 1 335 ? -60.273 41.377 73.290 1.00 18.43 335 ALA C CA 1
ATOM 9815 C C . ALA C 1 335 ? -61.301 42.498 73.212 1.00 18.98 335 ALA C C 1
ATOM 9816 O O . ALA C 1 335 ? -61.008 43.572 72.691 1.00 18.85 335 ALA C O 1
ATOM 9818 N N . VAL C 1 336 ? -62.507 42.238 73.725 1.00 19.11 336 VAL C N 1
ATOM 9819 C CA . VAL C 1 336 ? -63.562 43.250 73.784 1.00 18.99 336 VAL C CA 1
ATOM 9820 C C . VAL C 1 336 ? -63.052 44.434 74.616 1.00 21.20 336 VAL C C 1
ATOM 9821 O O . VAL C 1 336 ? -63.187 45.595 74.214 1.00 19.98 336 VAL C O 1
ATOM 9825 N N . ALA C 1 337 ? -62.424 44.121 75.750 1.00 21.53 337 ALA C N 1
ATOM 9826 C CA . ALA C 1 337 ? -61.876 45.138 76.641 1.00 22.56 337 ALA C CA 1
ATOM 9827 C C . ALA C 1 337 ? -60.833 46.035 75.967 1.00 22.00 337 ALA C C 1
ATOM 9828 O O . ALA C 1 337 ? -60.792 47.231 76.246 1.00 21.85 337 ALA C O 1
ATOM 9830 N N . LYS C 1 338 ? -59.997 45.478 75.094 1.00 21.36 338 LYS C N 1
ATOM 9831 C CA . LYS C 1 338 ? -58.974 46.294 74.429 1.00 23.61 338 LYS C CA 1
ATOM 9832 C C . LYS C 1 338 ? -59.597 47.265 73.430 1.00 24.32 338 LYS C C 1
ATOM 9833 O O . LYS C 1 338 ? -59.158 48.416 73.328 1.00 25.95 338 LYS C O 1
ATOM 9839 N N . VAL C 1 339 ? -60.623 46.804 72.718 1.00 22.48 339 VAL C N 1
ATOM 9840 C CA . VAL C 1 339 ? -61.373 47.632 71.778 1.00 21.57 339 VAL C CA 1
ATOM 9841 C C . VAL C 1 339 ? -62.098 48.780 72.506 1.00 23.05 339 VAL C C 1
ATOM 9842 O O . VAL C 1 339 ? -62.169 49.904 72.002 1.00 21.64 339 VAL C O 1
ATOM 9846 N N . GLU C 1 340 ? -62.625 48.495 73.694 1.00 21.49 340 GLU C N 1
ATOM 9847 C CA . GLU C 1 340 ? -63.315 49.511 74.459 1.00 23.18 340 GLU C CA 1
ATOM 9848 C C . GLU C 1 340 ? -62.332 50.549 74.961 1.00 24.18 340 GLU C C 1
ATOM 9849 O O . GLU C 1 340 ? -62.619 51.745 74.912 1.00 23.33 340 GLU C O 1
ATOM 9855 N N . GLU C 1 341 ? -61.170 50.082 75.423 1.00 25.21 341 GLU C N 1
ATOM 9856 C CA . GLU C 1 341 ? -60.066 50.961 75.833 1.00 26.20 341 GLU C CA 1
ATOM 9857 C C . GLU C 1 341 ? -59.548 51.844 74.689 1.00 24.56 341 GLU C C 1
ATOM 9858 O O . GLU C 1 341 ? -59.234 53.007 74.901 1.00 25.76 341 GLU C O 1
ATOM 9864 N N . HIS C 1 342 ? -59.450 51.300 73.483 1.00 23.77 342 HIS C N 1
ATOM 9865 C CA . HIS C 1 342 ? -59.003 52.109 72.347 1.00 24.92 342 HIS C CA 1
ATOM 9866 C C . HIS C 1 342 ? -59.998 53.227 72.040 1.00 23.27 342 HIS C C 1
ATOM 9867 O O . HIS C 1 342 ? -59.605 54.351 71.743 1.00 24.38 342 HIS C O 1
ATOM 9874 N N . ILE C 1 343 ? -61.283 52.909 72.125 1.00 22.03 343 ILE C N 1
ATOM 9875 C CA . ILE C 1 343 ? -62.329 53.875 71.821 1.00 22.82 343 ILE C CA 1
ATOM 9876 C C . ILE C 1 343 ? -62.378 54.945 72.918 1.00 23.07 343 ILE C C 1
ATOM 9877 O O . ILE C 1 343 ? -62.325 56.136 72.619 1.00 22.89 343 ILE C O 1
ATOM 9882 N N . ALA C 1 344 ? -62.439 54.514 74.178 1.00 21.89 344 ALA C N 1
ATOM 9883 C CA . ALA C 1 344 ? -62.416 55.431 75.315 1.00 22.59 344 ALA C CA 1
ATOM 9884 C C . ALA C 1 344 ? -61.226 56.402 75.229 1.00 23.96 344 ALA C C 1
ATOM 9885 O O . ALA C 1 344 ? -61.406 57.625 75.339 1.00 23.24 344 ALA C O 1
ATOM 9887 N N . ASP C 1 345 ? -60.027 55.852 75.008 1.00 25.15 345 ASP C N 1
ATOM 9888 C CA . ASP C 1 345 ? -58.796 56.646 74.873 1.00 25.50 345 ASP C CA 1
ATOM 9889 C C . ASP C 1 345 ? -58.912 57.656 73.739 1.00 24.01 345 ASP C C 1
ATOM 9890 O O . ASP C 1 345 ? -58.508 58.806 73.898 1.00 24.25 345 ASP C O 1
ATOM 9895 N N . ALA C 1 346 ? -59.466 57.231 72.608 1.00 22.19 346 ALA C N 1
ATOM 9896 C CA . ALA C 1 346 ? -59.662 58.141 71.481 1.00 23.00 346 ALA C CA 1
ATOM 9897 C C . ALA C 1 346 ? -60.592 59.299 71.843 1.00 21.86 346 ALA C C 1
ATOM 9898 O O . ALA C 1 346 ? -60.270 60.462 71.603 1.00 21.72 346 ALA C O 1
ATOM 9900 N N . LEU C 1 347 ? -61.733 58.970 72.432 1.00 23.04 347 LEU C N 1
ATOM 9901 C CA . LEU C 1 347 ? -62.756 59.954 72.785 1.00 24.67 347 LEU C CA 1
ATOM 9902 C C . LEU C 1 347 ? -62.260 61.015 73.769 1.00 26.99 347 LEU C C 1
ATOM 9903 O O . LEU C 1 347 ? -62.507 62.218 73.562 1.00 27.87 347 LEU C O 1
ATOM 9908 N N . GLU C 1 348 ? -61.538 60.583 74.806 1.00 26.18 348 GLU C N 1
ATOM 9909 C CA . GLU C 1 348 ? -60.980 61.529 75.768 1.00 28.59 348 GLU C CA 1
ATOM 9910 C C . GLU C 1 348 ? -59.895 62.448 75.176 1.00 28.85 348 GLU C C 1
ATOM 9911 O O . GLU C 1 348 ? -59.574 63.478 75.772 1.00 29.47 348 GLU C O 1
ATOM 9915 N N . LYS C 1 349 ? -59.362 62.084 74.006 1.00 27.38 349 LYS C N 1
ATOM 9916 C CA . LYS C 1 349 ? -58.400 62.915 73.268 1.00 26.41 349 LYS C CA 1
ATOM 9917 C C . LYS C 1 349 ? -59.055 63.640 72.088 1.00 26.75 349 LYS C C 1
ATOM 9918 O O . LYS C 1 349 ? -58.361 64.117 71.182 1.00 27.69 349 LYS C O 1
ATOM 9924 N N . GLY C 1 350 ? -60.385 63.705 72.092 1.00 27.08 350 GLY C N 1
ATOM 9925 C CA . GLY C 1 350 ? -61.132 64.520 71.133 1.00 26.47 350 GLY C CA 1
ATOM 9926 C C . GLY C 1 350 ? -61.740 63.811 69.935 1.00 26.95 350 GLY C C 1
ATOM 9927 O O . GLY C 1 350 ? -62.296 64.465 69.049 1.00 27.57 350 GLY C O 1
ATOM 9928 N N . ALA C 1 351 ? -61.642 62.481 69.895 1.00 28.06 351 ALA C N 1
ATOM 9929 C CA . ALA C 1 351 ? -62.158 61.702 68.751 1.00 28.41 351 ALA C CA 1
ATOM 9930 C C . ALA C 1 351 ? -63.685 61.612 68.757 1.00 27.85 351 ALA C C 1
ATOM 9931 O O . ALA C 1 351 ? -64.327 61.847 69.771 1.00 26.68 351 ALA C O 1
ATOM 9933 N N . ARG C 1 352 ? -64.252 61.280 67.606 1.00 29.19 352 ARG C N 1
ATOM 9934 C CA . ARG C 1 352 ? -65.697 61.230 67.436 1.00 30.60 352 ARG C CA 1
ATOM 9935 C C . ARG C 1 352 ? -66.080 59.894 66.778 1.00 29.75 352 ARG C C 1
ATOM 9936 O O . ARG C 1 352 ? -65.422 59.465 65.823 1.00 30.41 352 ARG C O 1
ATOM 9944 N N . VAL C 1 353 ? -67.113 59.230 67.306 1.00 28.30 353 VAL C N 1
ATOM 9945 C CA . VAL C 1 353 ? -67.601 57.964 66.738 1.00 28.07 353 VAL C CA 1
ATOM 9946 C C . VAL C 1 353 ? -68.573 58.263 65.605 1.00 28.36 353 VAL C C 1
ATOM 9947 O O . VAL C 1 353 ? -69.593 58.917 65.818 1.00 27.96 353 VAL C O 1
ATOM 9951 N N . VAL C 1 354 ? -68.262 57.772 64.408 1.00 28.29 354 VAL C N 1
ATOM 9952 C CA . VAL C 1 354 ? -69.173 57.926 63.275 1.00 29.91 354 VAL C CA 1
ATOM 9953 C C . VAL C 1 354 ? -70.320 56.920 63.346 1.00 28.58 354 VAL C C 1
ATOM 9954 O O . VAL C 1 354 ? -71.469 57.314 63.293 1.00 28.01 354 VAL C O 1
ATOM 9958 N N . CYS C 1 355 ? -70.003 55.631 63.473 1.00 29.00 355 CYS C N 1
ATOM 9959 C CA . CYS C 1 355 ? -71.014 54.604 63.792 1.00 29.89 355 CYS C CA 1
ATOM 9960 C C . CYS C 1 355 ? -70.438 53.424 64.605 1.00 27.70 355 CYS C C 1
ATOM 9961 O O . CYS C 1 355 ? -69.216 53.253 64.687 1.00 27.33 355 CYS C O 1
ATOM 9964 N N . GLY C 1 356 ? -71.322 52.611 65.188 1.00 25.56 356 GLY C N 1
ATOM 9965 C CA . GLY C 1 356 ? -70.919 51.530 66.094 1.00 20.93 356 GLY C CA 1
ATOM 9966 C C . GLY C 1 356 ? -70.423 52.124 67.402 1.00 21.14 356 GLY C C 1
ATOM 9967 O O . GLY C 1 356 ? -70.961 53.131 67.878 1.00 19.86 356 GLY C O 1
ATOM 9968 N N . GLY C 1 357 ? -69.395 51.508 67.981 1.00 22.95 357 GLY C N 1
ATOM 9969 C CA . GLY C 1 357 ? -68.662 52.088 69.112 1.00 23.84 357 GLY C CA 1
ATOM 9970 C C . GLY C 1 357 ? -69.011 51.574 70.490 1.00 25.56 357 GLY C C 1
ATOM 9971 O O . GLY C 1 357 ? -68.468 52.046 71.485 1.00 26.06 357 GLY C O 1
ATOM 9972 N N . LYS C 1 358 ? -69.937 50.623 70.552 1.00 26.90 358 LYS C N 1
ATOM 9973 C CA . LYS C 1 358 ? -70.343 50.018 71.812 1.00 28.64 358 LYS C CA 1
ATOM 9974 C C . LYS C 1 358 ? -70.340 48.499 71.661 1.00 29.97 358 LYS C C 1
ATOM 9975 O O . LYS C 1 358 ? -70.321 47.976 70.535 1.00 29.03 358 LYS C O 1
ATOM 9978 N N . ALA C 1 359 ? -70.347 47.788 72.792 1.00 29.79 359 ALA C N 1
ATOM 9979 C CA . ALA C 1 359 ? -70.455 46.338 72.752 1.00 29.71 359 ALA C CA 1
ATOM 9980 C C . ALA C 1 359 ? -71.727 46.044 71.992 1.00 29.45 359 ALA C C 1
ATOM 9981 O O . ALA C 1 359 ? -72.672 46.820 72.057 1.00 29.19 359 ALA C O 1
ATOM 9983 N N . HIS C 1 360 ? -71.745 44.955 71.235 1.00 30.00 360 HIS C N 1
ATOM 9984 C CA . HIS C 1 360 ? -72.983 44.552 70.574 1.00 30.49 360 HIS C CA 1
ATOM 9985 C C . HIS C 1 360 ? -74.045 44.156 71.604 1.00 31.59 360 HIS C C 1
ATOM 9986 O O . HIS C 1 360 ? -73.735 43.730 72.723 1.00 30.07 360 HIS C O 1
ATOM 9993 N N . GLU C 1 361 ? -75.297 44.309 71.193 1.00 33.38 361 GLU C N 1
ATOM 9994 C CA . GLU C 1 361 ? -76.484 43.968 71.974 1.00 36.27 361 GLU C CA 1
ATOM 9995 C C . GLU C 1 361 ? -76.438 42.555 72.574 1.00 36.78 361 GLU C C 1
ATOM 9996 O O . GLU C 1 361 ? -76.905 42.334 73.696 1.00 36.01 361 GLU C O 1
ATOM 10002 N N . ARG C 1 362 ? -75.870 41.615 71.818 1.00 37.04 362 ARG C N 1
ATOM 10003 C CA . ARG C 1 362 ? -75.677 40.233 72.268 1.00 36.71 362 ARG C CA 1
ATOM 10004 C C . ARG C 1 362 ? -74.790 40.118 73.508 1.00 35.01 362 ARG C C 1
ATOM 10005 O O . ARG C 1 362 ? -74.947 39.195 74.297 1.00 35.49 362 ARG C O 1
ATOM 10013 N N . GLY C 1 363 ? -73.853 41.049 73.664 1.00 33.83 363 GLY C N 1
ATOM 10014 C CA . GLY C 1 363 ? -72.904 41.006 74.769 1.00 33.08 363 GLY C CA 1
ATOM 10015 C C . GLY C 1 363 ? -71.828 39.961 74.529 1.00 32.48 363 GLY C C 1
ATOM 10016 O O . GLY C 1 363 ? -71.486 39.662 73.379 1.00 32.53 363 GLY C O 1
ATOM 10017 N N . GLY C 1 364 ? -71.303 39.405 75.620 1.00 30.57 364 GLY C N 1
ATOM 10018 C CA . GLY C 1 364 ? -70.203 38.454 75.567 1.00 29.07 364 GLY C CA 1
ATOM 10019 C C . GLY C 1 364 ? -69.006 39.010 74.822 1.00 27.20 364 GLY C C 1
ATOM 10020 O O . GLY C 1 364 ? -68.415 40.010 75.233 1.00 26.98 364 GLY C O 1
ATOM 10021 N N . ASN C 1 365 ? -68.672 38.368 73.707 1.00 25.05 365 ASN C N 1
ATOM 10022 C CA . ASN C 1 365 ? -67.496 38.721 72.927 1.00 22.28 365 ASN C CA 1
ATOM 10023 C C . ASN C 1 365 ? -67.840 39.472 71.629 1.00 21.83 365 ASN C C 1
ATOM 10024 O O . ASN C 1 365 ? -66.953 39.728 70.795 1.00 22.25 365 ASN C O 1
ATOM 10029 N N . PHE C 1 366 ? -69.123 39.827 71.464 1.00 20.56 366 PHE C N 1
ATOM 10030 C CA . PHE C 1 366 ? -69.609 40.524 70.255 1.00 21.70 366 PHE C CA 1
ATOM 10031 C C . PHE C 1 366 ? -69.471 42.030 70.363 1.00 23.33 366 PHE C C 1
ATOM 10032 O O . PHE C 1 366 ? -69.845 42.621 71.387 1.00 26.37 366 PHE C O 1
ATOM 10040 N N . PHE C 1 367 ? -68.968 42.645 69.293 1.00 22.84 367 PHE C N 1
ATOM 10041 C CA . PHE C 1 367 ? -68.731 44.082 69.264 1.00 22.78 367 PHE C CA 1
ATOM 10042 C C . PHE C 1 367 ? -69.222 44.706 67.956 1.00 22.87 367 PHE C C 1
ATOM 10043 O O . PHE C 1 367 ? -69.103 44.096 66.886 1.00 22.51 367 PHE C O 1
ATOM 10051 N N . GLN C 1 368 ? -69.785 45.911 68.040 1.00 20.89 368 GLN C N 1
ATOM 10052 C CA . GLN C 1 368 ? -70.203 46.630 66.836 1.00 21.85 368 GLN C CA 1
ATOM 10053 C C . GLN C 1 368 ? -68.990 47.091 66.005 1.00 21.34 368 GLN C C 1
ATOM 10054 O O . GLN C 1 368 ? -68.043 47.659 66.559 1.00 20.85 368 GLN C O 1
ATOM 10060 N N . PRO C 1 369 ? -69.000 46.824 64.681 1.00 20.07 369 PRO C N 1
ATOM 10061 C CA . PRO C 1 369 ? -68.027 47.468 63.782 1.00 20.10 369 PRO C CA 1
ATOM 10062 C C . PRO C 1 369 ? -68.062 49.007 63.903 1.00 18.88 369 PRO C C 1
ATOM 10063 O O . PRO C 1 369 ? -69.142 49.605 63.903 1.00 17.75 369 PRO C O 1
ATOM 10067 N N . THR C 1 370 ? -66.889 49.625 64.027 1.00 17.93 370 THR C N 1
ATOM 10068 C CA . THR C 1 370 ? -66.804 51.022 64.459 1.00 18.34 370 THR C CA 1
ATOM 10069 C C . THR C 1 370 ? -65.904 51.904 63.595 1.00 19.04 370 THR C C 1
ATOM 10070 O O . THR C 1 370 ? -64.754 51.559 63.348 1.00 19.59 370 THR C O 1
ATOM 10074 N N . ILE C 1 371 ? -66.428 53.052 63.166 1.00 21.24 371 ILE C N 1
ATOM 10075 C CA . ILE C 1 371 ? -65.615 54.094 62.522 1.00 22.77 371 ILE C CA 1
ATOM 10076 C C . ILE C 1 371 ? -65.391 55.278 63.470 1.00 22.30 371 ILE C C 1
ATOM 10077 O O . ILE C 1 371 ? -66.352 55.824 64.014 1.00 23.29 371 ILE C O 1
ATOM 10082 N N . LEU C 1 372 ? -64.123 55.656 63.657 1.00 21.71 372 LEU C N 1
ATOM 10083 C CA . LEU C 1 372 ? -63.727 56.824 64.454 1.00 21.53 372 LEU C CA 1
ATOM 10084 C C . LEU C 1 372 ? -63.112 57.886 63.547 1.00 22.94 372 LEU C C 1
ATOM 10085 O O . LEU C 1 372 ? -62.326 57.556 62.653 1.00 24.57 372 LEU C O 1
ATOM 10090 N N . VAL C 1 373 ? -63.470 59.148 63.770 1.00 21.51 373 VAL C N 1
ATOM 10091 C CA . VAL C 1 373 ? -62.815 60.274 63.091 1.00 21.77 373 VAL C CA 1
ATOM 10092 C C . VAL C 1 373 ? -62.228 61.236 64.136 1.00 23.15 373 VAL C C 1
ATOM 10093 O O . VAL C 1 373 ? -62.419 61.027 65.345 1.00 24.28 373 VAL C O 1
ATOM 10097 N N . ASP C 1 374 ? -61.510 62.264 63.679 1.00 23.55 374 ASP C N 1
ATOM 10098 C CA . ASP C 1 374 ? -60.764 63.188 64.570 1.00 25.66 374 ASP C CA 1
ATOM 10099 C C . ASP C 1 374 ? -59.865 62.455 65.574 1.00 25.64 374 ASP C C 1
ATOM 10100 O O . ASP C 1 374 ? -59.876 62.763 66.778 1.00 24.88 374 ASP C O 1
ATOM 10105 N N . VAL C 1 375 ? -59.108 61.479 65.080 1.00 26.09 375 VAL C N 1
ATOM 10106 C CA . VAL C 1 375 ? -58.195 60.716 65.924 1.00 25.35 375 VAL C CA 1
ATOM 10107 C C . VAL C 1 375 ? -56.805 61.349 65.894 1.00 26.37 375 VAL C C 1
ATOM 10108 O O . VAL C 1 375 ? -56.178 61.439 64.831 1.00 26.75 375 VAL C O 1
ATOM 10112 N N . PRO C 1 376 ? -56.336 61.828 67.057 1.00 26.82 376 PRO C N 1
ATOM 10113 C CA . PRO C 1 376 ? -54.966 62.332 67.161 1.00 28.89 376 PRO C CA 1
ATOM 10114 C C . PRO C 1 376 ? -53.926 61.216 67.031 1.00 29.57 376 PRO C C 1
ATOM 10115 O O . PRO C 1 376 ? -54.183 60.081 67.429 1.00 30.36 376 PRO C O 1
ATOM 10119 N N . ALA C 1 377 ? -52.766 61.554 66.470 1.00 32.11 377 ALA C N 1
ATOM 10120 C CA . ALA C 1 377 ? -51.663 60.603 66.263 1.00 32.41 377 ALA C CA 1
ATOM 10121 C C . ALA C 1 377 ? -51.076 60.050 67.573 1.00 32.65 377 ALA C C 1
ATOM 10122 O O . ALA C 1 377 ? -50.303 59.083 67.556 1.00 33.71 377 ALA C O 1
ATOM 10124 N N . ASN C 1 378 ? -51.444 60.657 68.701 1.00 31.95 378 ASN C N 1
ATOM 10125 C CA . ASN C 1 378 ? -51.018 60.154 69.999 1.00 32.12 378 ASN C CA 1
ATOM 10126 C C . ASN C 1 378 ? -52.041 59.202 70.639 1.00 31.12 378 ASN C C 1
ATOM 10127 O O . ASN C 1 378 ? -51.833 58.715 71.759 1.00 30.82 378 ASN C O 1
ATOM 10132 N N . ALA C 1 379 ? -53.141 58.951 69.929 1.00 28.68 379 ALA C N 1
ATOM 10133 C CA . ALA C 1 379 ? -54.170 58.018 70.394 1.00 27.01 379 ALA C CA 1
ATOM 10134 C C . ALA C 1 379 ? -53.646 56.585 70.390 1.00 26.02 379 ALA C C 1
ATOM 10135 O O . ALA C 1 379 ? -52.874 56.199 69.503 1.00 25.59 379 ALA C O 1
ATOM 10137 N N . LYS C 1 380 ? -54.052 55.806 71.390 1.00 23.72 380 LYS C N 1
ATOM 10138 C CA . LYS C 1 380 ? -53.661 54.404 71.468 1.00 24.17 380 LYS C CA 1
ATOM 10139 C C . LYS C 1 380 ? -53.921 53.664 70.159 1.00 24.27 380 LYS C C 1
ATOM 10140 O O . LYS C 1 380 ? -53.127 52.815 69.771 1.00 25.03 380 LYS C O 1
ATOM 10146 N N . VAL C 1 381 ? -55.026 53.977 69.482 1.00 23.10 381 VAL C N 1
ATOM 10147 C CA . VAL C 1 381 ? -55.407 53.215 68.295 1.00 23.98 381 VAL C CA 1
ATOM 10148 C C . VAL C 1 381 ? -54.507 53.508 67.095 1.00 24.98 381 VAL C C 1
ATOM 10149 O O . VAL C 1 381 ? -54.384 52.684 66.177 1.00 26.15 381 VAL C O 1
ATOM 10153 N N . SER C 1 382 ? -53.855 54.665 67.111 1.00 25.12 382 SER C N 1
ATOM 10154 C CA . SER C 1 382 ? -52.917 54.986 66.043 1.00 26.47 382 SER C CA 1
ATOM 10155 C C . SER C 1 382 ? -51.505 54.441 66.297 1.00 26.06 382 SER C C 1
ATOM 10156 O O . SER C 1 382 ? -50.674 54.459 65.386 1.00 27.72 382 SER C O 1
ATOM 10159 N N . LYS C 1 383 ? -51.255 53.937 67.506 1.00 24.00 383 LYS C N 1
ATOM 10160 C CA . LYS C 1 383 ? -49.923 53.464 67.914 1.00 25.30 383 LYS C CA 1
ATOM 10161 C C . LYS C 1 383 ? -49.868 51.961 68.218 1.00 24.65 383 LYS C C 1
ATOM 10162 O O . LYS C 1 383 ? -48.807 51.326 68.127 1.00 24.17 383 LYS C O 1
ATOM 10168 N N . GLU C 1 384 ? -50.999 51.396 68.613 1.00 23.46 384 GLU C N 1
ATOM 10169 C CA . GLU C 1 384 ? -51.017 50.027 69.098 1.00 27.19 384 GLU C CA 1
ATOM 10170 C C . GLU C 1 384 ? -51.816 49.122 68.177 1.00 28.52 384 GLU C C 1
ATOM 10171 O O . GLU C 1 384 ? -52.665 49.601 67.415 1.00 28.40 384 GLU C O 1
ATOM 10177 N N . GLU C 1 385 ? -51.541 47.817 68.241 1.00 30.10 385 GLU C N 1
ATOM 10178 C CA . GLU C 1 385 ? -52.341 46.832 67.508 1.00 31.69 385 GLU C CA 1
ATOM 10179 C C . GLU C 1 385 ? -53.735 46.721 68.155 1.00 30.58 385 GLU C C 1
ATOM 10180 O O . GLU C 1 385 ? -53.853 46.432 69.347 1.00 29.42 385 GLU C O 1
ATOM 10186 N N . THR C 1 386 ? -54.791 46.971 67.382 1.00 29.85 386 THR C N 1
ATOM 10187 C CA . THR C 1 386 ? -56.150 46.913 67.945 1.00 30.03 386 THR C CA 1
ATOM 10188 C C . THR C 1 386 ? -56.734 45.498 68.007 1.00 29.13 386 THR C C 1
ATOM 10189 O O . THR C 1 386 ? -57.291 45.102 69.042 1.00 27.48 386 THR C O 1
ATOM 10193 N N . PHE C 1 387 ? -56.605 44.739 66.914 1.00 27.91 387 PHE C N 1
ATOM 10194 C CA . PHE C 1 387 ? -57.173 43.380 66.855 1.00 28.67 387 PHE C CA 1
ATOM 10195 C C . PHE C 1 387 ? -58.687 43.372 67.188 1.00 28.97 387 PHE C C 1
ATOM 10196 O O . PHE C 1 387 ? -59.156 42.576 68.021 1.00 30.22 387 PHE C O 1
ATOM 10204 N N . GLY C 1 388 ? -59.427 44.277 66.538 1.00 26.58 388 GLY C N 1
ATOM 10205 C CA . GLY C 1 388 ? -60.887 44.403 66.694 1.00 25.25 388 GLY C CA 1
ATOM 10206 C C . GLY C 1 388 ? -61.485 45.227 65.556 1.00 25.23 388 GLY C C 1
ATOM 10207 O O . GLY C 1 388 ? -60.749 45.844 64.776 1.00 25.89 388 GLY C O 1
ATOM 10208 N N . PRO C 1 389 ? -62.825 45.268 65.457 1.00 24.37 389 PRO C N 1
ATOM 10209 C CA . PRO C 1 389 ? -63.479 45.844 64.267 1.00 23.02 389 PRO C CA 1
ATOM 10210 C C . PRO C 1 389 ? -63.564 47.385 64.309 1.00 22.51 389 PRO C C 1
ATOM 10211 O O . PRO C 1 389 ? -64.649 47.962 64.206 1.00 22.26 389 PRO C O 1
ATOM 10215 N N . LEU C 1 390 ? -62.400 48.023 64.438 1.00 21.52 390 LEU C N 1
ATOM 10216 C CA . LEU C 1 390 ? -62.281 49.453 64.708 1.00 21.07 390 LEU C CA 1
ATOM 10217 C C . LEU C 1 390 ? -61.478 50.166 63.629 1.00 23.57 390 LEU C C 1
ATOM 10218 O O . LEU C 1 390 ? -60.259 49.945 63.486 1.00 25.14 390 LEU C O 1
ATOM 10223 N N . ALA C 1 391 ? -62.162 51.023 62.880 1.00 21.40 391 ALA C N 1
ATOM 10224 C CA . ALA C 1 391 ? -61.551 51.748 61.763 1.00 20.90 391 ALA C CA 1
ATOM 10225 C C . ALA C 1 391 ? -61.405 53.255 62.057 1.00 20.72 391 ALA C C 1
ATOM 10226 O O . ALA C 1 391 ? -62.352 54.033 61.863 1.00 20.00 391 ALA C O 1
ATOM 10228 N N . PRO C 1 392 ? -60.219 53.671 62.527 1.00 18.38 392 PRO C N 1
ATOM 10229 C CA . PRO C 1 392 ? -59.987 55.098 62.664 1.00 19.97 392 PRO C CA 1
ATOM 10230 C C . PRO C 1 392 ? -59.619 55.727 61.306 1.00 20.00 392 PRO C C 1
ATOM 10231 O O . PRO C 1 392 ? -58.816 55.152 60.557 1.00 19.38 392 PRO C O 1
ATOM 10235 N N . LEU C 1 393 ? -60.204 56.891 61.014 1.00 19.73 393 LEU C N 1
ATOM 10236 C CA . LEU C 1 393 ? -59.941 57.639 59.781 1.00 19.51 393 LEU C CA 1
ATOM 10237 C C . LEU C 1 393 ? -59.020 58.823 59.988 1.00 18.52 393 LEU C C 1
ATOM 10238 O O . LEU C 1 393 ? -59.245 59.640 60.867 1.00 18.37 393 LEU C O 1
ATOM 10243 N N . PHE C 1 394 ? -57.985 58.911 59.159 1.00 18.79 394 PHE C N 1
ATOM 10244 C CA . PHE C 1 394 ? -57.001 59.981 59.247 1.00 18.87 394 PHE C CA 1
ATOM 10245 C C . PHE C 1 394 ? -56.972 60.806 57.963 1.00 19.89 394 PHE C C 1
ATOM 10246 O O . PHE C 1 394 ? -56.889 60.253 56.870 1.00 21.78 394 PHE C O 1
ATOM 10254 N N . ARG C 1 395 ? -57.050 62.125 58.090 1.00 19.74 395 ARG C N 1
ATOM 10255 C CA . ARG C 1 395 ? -56.945 62.999 56.931 1.00 20.62 395 ARG C CA 1
ATOM 10256 C C . ARG C 1 395 ? -55.476 63.237 56.593 1.00 19.67 395 ARG C C 1
ATOM 10257 O O . ARG C 1 395 ? -54.632 63.227 57.479 1.00 22.04 395 ARG C O 1
ATOM 10265 N N . PHE C 1 396 ? -55.137 63.401 55.339 1.00 18.64 396 PHE C N 1
ATOM 10266 C CA . PHE C 1 396 ? -53.771 63.771 54.975 1.00 15.32 396 PHE C CA 1
ATOM 10267 C C . PHE C 1 396 ? -53.730 64.690 53.809 1.00 14.55 396 PHE C C 1
ATOM 10268 O O . PHE C 1 396 ? -54.682 64.818 53.124 1.00 15.54 396 PHE C O 1
ATOM 10276 N N . LYS C 1 397 ? -52.601 65.321 53.606 1.00 16.18 397 LYS C N 1
ATOM 10277 C CA . LYS C 1 397 ? -52.446 66.340 52.612 1.00 19.23 397 LYS C CA 1
ATOM 10278 C C . LYS C 1 397 ? -51.667 65.938 51.376 1.00 20.80 397 LYS C C 1
ATOM 10279 O O . LYS C 1 397 ? -52.154 66.005 50.290 1.00 19.84 397 LYS C O 1
ATOM 10285 N N . ASP C 1 398 ? -50.435 65.539 51.569 1.00 22.23 398 ASP C N 1
ATOM 10286 C CA . ASP C 1 398 ? -49.615 65.131 50.476 1.00 24.34 398 ASP C CA 1
ATOM 10287 C C . ASP C 1 398 ? -48.792 63.909 50.777 1.00 22.01 398 ASP C C 1
ATOM 10288 O O . ASP C 1 398 ? -48.599 63.554 51.902 1.00 20.61 398 ASP C O 1
ATOM 10293 N N . GLU C 1 399 ? -48.345 63.286 49.708 1.00 20.65 399 GLU C N 1
ATOM 10294 C CA . GLU C 1 399 ? -47.589 62.066 49.707 1.00 19.14 399 GLU C CA 1
ATOM 10295 C C . GLU C 1 399 ? -46.462 61.976 50.747 1.00 19.32 399 GLU C C 1
ATOM 10296 O O . GLU C 1 399 ? -46.433 61.082 51.557 1.00 19.45 399 GLU C O 1
ATOM 10302 N N . ALA C 1 400 ? -45.543 62.920 50.731 1.00 18.12 400 ALA C N 1
ATOM 10303 C CA . ALA C 1 400 ? -44.432 62.885 51.700 1.00 17.81 400 ALA C CA 1
ATOM 10304 C C . ALA C 1 400 ? -44.894 62.855 53.164 1.00 17.59 400 ALA C C 1
ATOM 10305 O O . ALA C 1 400 ? -44.306 62.158 53.989 1.00 20.25 400 ALA C O 1
ATOM 10307 N N . ASP C 1 401 ? -45.948 63.601 53.472 1.00 16.86 401 ASP C N 1
ATOM 10308 C CA . ASP C 1 401 ? -46.545 63.621 54.810 1.00 17.69 401 ASP C CA 1
ATOM 10309 C C . ASP C 1 401 ? -47.085 62.247 55.235 1.00 16.13 401 ASP C C 1
ATOM 10310 O O . ASP C 1 401 ? -46.754 61.756 56.316 1.00 14.63 401 ASP C O 1
ATOM 10312 N N . VAL C 1 402 ? -47.887 61.621 54.377 1.00 15.54 402 VAL C N 1
ATOM 10313 C CA . VAL C 1 402 ? -48.466 60.320 54.706 1.00 14.63 402 VAL C CA 1
ATOM 10314 C C . VAL C 1 402 ? -47.442 59.179 54.804 1.00 14.18 402 VAL C C 1
ATOM 10315 O O . VAL C 1 402 ? -47.587 58.287 55.640 1.00 14.29 402 VAL C O 1
ATOM 10319 N N . ILE C 1 403 ? -46.407 59.214 53.971 1.00 14.49 403 ILE C N 1
ATOM 10320 C CA . ILE C 1 403 ? -45.305 58.245 54.083 1.00 14.78 403 ILE C CA 1
ATOM 10321 C C . ILE C 1 403 ? -44.595 58.371 55.439 1.00 14.33 403 ILE C C 1
ATOM 10322 O O . ILE C 1 403 ? -44.348 57.374 56.117 1.00 13.83 403 ILE C O 1
ATOM 10327 N N . ALA C 1 404 ? -44.277 59.596 55.833 1.00 13.94 404 ALA C N 1
ATOM 10328 C CA . ALA C 1 404 ? -43.681 59.834 57.138 1.00 15.56 404 ALA C CA 1
ATOM 10329 C C . ALA C 1 404 ? -44.588 59.332 58.273 1.00 17.27 404 ALA C C 1
ATOM 10330 O O . ALA C 1 404 ? -44.100 58.712 59.227 1.00 19.37 404 ALA C O 1
ATOM 10332 N N . GLN C 1 405 ? -45.896 59.577 58.158 1.00 16.12 405 GLN C N 1
ATOM 10333 C CA . GLN C 1 405 ? -46.857 59.112 59.168 1.00 17.24 405 GLN C CA 1
ATOM 10334 C C . GLN C 1 405 ? -46.999 57.588 59.211 1.00 16.07 405 GLN C C 1
ATOM 10335 O O . GLN C 1 405 ? -47.051 57.005 60.295 1.00 16.64 405 GLN C O 1
ATOM 10339 N N . ALA C 1 406 ? -47.037 56.954 58.036 1.00 13.79 406 ALA C N 1
ATOM 10340 C CA . ALA C 1 406 ? -47.136 55.504 57.917 1.00 12.33 406 ALA C CA 1
ATOM 10341 C C . ALA C 1 406 ? -45.920 54.819 58.521 1.00 14.04 406 ALA C C 1
ATOM 10342 O O . ALA C 1 406 ? -46.051 53.800 59.211 1.00 13.87 406 ALA C O 1
ATOM 10344 N N . ASN C 1 407 ? -44.737 55.386 58.281 1.00 13.30 407 ASN C N 1
ATOM 10345 C CA . ASN C 1 407 ? -43.486 54.786 58.735 1.00 13.89 407 ASN C CA 1
ATOM 10346 C C . ASN C 1 407 ? -43.119 55.122 60.175 1.00 16.17 407 ASN C C 1
ATOM 10347 O O . ASN C 1 407 ? -42.146 54.570 60.708 1.00 17.01 407 ASN C O 1
ATOM 10352 N N . ASP C 1 408 ? -43.887 56.015 60.807 1.00 15.40 408 ASP C N 1
ATOM 10353 C CA . ASP C 1 408 ? -43.560 56.502 62.153 1.00 16.30 408 ASP C CA 1
ATOM 10354 C C . ASP C 1 408 ? -44.001 55.537 63.258 1.00 16.03 408 ASP C C 1
ATOM 10355 O O . ASP C 1 408 ? -44.866 55.846 64.088 1.00 16.16 408 ASP C O 1
ATOM 10360 N N . THR C 1 409 ? -43.380 54.366 63.270 1.00 15.69 409 THR C N 1
ATOM 10361 C CA . THR C 1 409 ? -43.801 53.265 64.134 1.00 16.27 409 THR C CA 1
ATOM 10362 C C . THR C 1 409 ? -42.679 52.235 64.202 1.00 17.51 409 THR C C 1
ATOM 10363 O O . THR C 1 409 ? -41.867 52.130 63.282 1.00 15.60 409 THR C O 1
ATOM 10367 N N . GLU C 1 410 ? -42.627 51.504 65.294 1.00 19.41 410 GLU C N 1
ATOM 10368 C CA . GLU C 1 410 ? -41.679 50.441 65.472 1.00 19.46 410 GLU C CA 1
ATOM 10369 C C . GLU C 1 410 ? -42.020 49.235 64.627 1.00 18.02 410 GLU C C 1
ATOM 10370 O O . GLU C 1 410 ? -41.171 48.458 64.332 1.00 19.46 410 GLU C O 1
ATOM 10372 N N . PHE C 1 411 ? -43.279 49.109 64.252 1.00 16.78 411 PHE C N 1
ATOM 10373 C CA . PHE C 1 411 ? -43.754 48.019 63.445 1.00 20.39 411 PHE C CA 1
ATOM 10374 C C . PHE C 1 411 ? -43.424 48.207 61.978 1.00 20.18 411 PHE C C 1
ATOM 10375 O O . PHE C 1 411 ? -43.184 49.283 61.522 1.00 22.43 411 PHE C O 1
ATOM 10383 N N . GLY C 1 412 ? -43.467 47.119 61.252 1.00 21.12 412 GLY C N 1
ATOM 10384 C CA . GLY C 1 412 ? -43.295 47.149 59.836 1.00 19.37 412 GLY C CA 1
ATOM 10385 C C . GLY C 1 412 ? -43.767 45.902 59.150 1.00 16.54 412 GLY C C 1
ATOM 10386 O O . GLY C 1 412 ? -43.051 45.363 58.400 1.00 16.48 412 GLY C O 1
ATOM 10387 N N . LEU C 1 413 ? -44.995 45.498 59.371 1.00 15.10 413 LEU C N 1
ATOM 10388 C CA . LEU C 1 413 ? -45.534 44.301 58.760 1.00 16.91 413 LEU C CA 1
ATOM 10389 C C . LEU C 1 413 ? -46.224 44.464 57.384 1.00 15.95 413 LEU C C 1
ATOM 10390 O O . LEU C 1 413 ? -45.597 44.321 56.373 1.00 16.92 413 LEU C O 1
ATOM 10395 N N . ALA C 1 414 ? -47.521 44.723 57.387 1.00 15.18 414 ALA C N 1
ATOM 10396 C CA . ALA C 1 414 ? -48.263 45.022 56.163 1.00 14.67 414 ALA C CA 1
ATOM 10397 C C . ALA C 1 414 ? -48.704 46.487 56.060 1.00 13.95 414 ALA C C 1
ATOM 10398 O O . ALA C 1 414 ? -49.043 47.120 57.052 1.00 14.89 414 ALA C O 1
ATOM 10400 N N . ALA C 1 415 ? -48.666 47.011 54.844 1.00 12.93 415 ALA C N 1
ATOM 10401 C CA . ALA C 1 415 ? -49.235 48.314 54.520 1.00 12.86 415 ALA C CA 1
ATOM 10402 C C . ALA C 1 415 ? -50.010 48.177 53.212 1.00 13.62 415 ALA C C 1
ATOM 10403 O O . ALA C 1 415 ? -49.769 47.246 52.439 1.00 13.07 415 ALA C O 1
ATOM 10405 N N . TYR C 1 416 ? -50.952 49.084 52.978 1.00 13.79 416 TYR C N 1
ATOM 10406 C CA . TYR C 1 416 ? -51.751 49.074 51.748 1.00 13.52 416 TYR C CA 1
ATOM 10407 C C . TYR C 1 416 ? -51.900 50.489 51.244 1.00 13.07 416 TYR C C 1
ATOM 10408 O O . TYR C 1 416 ? -51.915 51.425 52.039 1.00 14.59 416 TYR C O 1
ATOM 10417 N N . PHE C 1 417 ? -51.993 50.647 49.930 1.00 12.73 417 PHE C N 1
ATOM 10418 C CA . PHE C 1 417 ? -52.351 51.944 49.363 1.00 12.07 417 PHE C CA 1
ATOM 10419 C C . PHE C 1 417 ? -53.044 51.837 48.012 1.00 12.34 417 PHE C C 1
ATOM 10420 O O . PHE C 1 417 ? -52.877 50.852 47.281 1.00 10.18 417 PHE C O 1
ATOM 10428 N N . TYR C 1 418 ? -53.840 52.858 47.712 1.00 11.78 418 TYR C N 1
ATOM 10429 C CA . TYR C 1 418 ? -54.628 52.910 46.496 1.00 11.05 418 TYR C CA 1
ATOM 10430 C C . TYR C 1 418 ? -54.254 54.162 45.714 1.00 11.18 418 TYR C C 1
ATOM 10431 O O . TYR C 1 418 ? -54.408 55.283 46.205 1.00 11.59 418 TYR C O 1
ATOM 10440 N N . ALA C 1 419 ? -53.759 53.951 44.497 1.00 10.85 419 ALA C N 1
ATOM 10441 C CA . ALA C 1 419 ? -53.334 55.023 43.611 1.00 10.85 419 ALA C CA 1
ATOM 10442 C C . ALA C 1 419 ? -53.287 54.480 42.183 1.00 14.18 419 ALA C C 1
ATOM 10443 O O . ALA C 1 419 ? -53.122 53.268 41.988 1.00 12.92 419 ALA C O 1
ATOM 10445 N N . ARG C 1 420 ? -53.446 55.354 41.186 1.00 14.21 420 ARG C N 1
ATOM 10446 C CA . ARG C 1 420 ? -53.381 54.927 39.782 1.00 16.32 420 ARG C CA 1
ATOM 10447 C C . ARG C 1 420 ? -52.131 55.407 39.054 1.00 16.11 420 ARG C C 1
ATOM 10448 O O . ARG C 1 420 ? -51.721 54.803 38.057 1.00 17.83 420 ARG C O 1
ATOM 10456 N N . ASP C 1 421 ? -51.531 56.488 39.533 1.00 14.64 421 ASP C N 1
ATOM 10457 C CA . ASP C 1 421 ? -50.338 57.033 38.885 1.00 16.30 421 ASP C CA 1
ATOM 10458 C C . ASP C 1 421 ? -49.110 56.141 39.067 1.00 16.04 421 ASP C C 1
ATOM 10459 O O . ASP C 1 421 ? -48.699 55.860 40.206 1.00 14.93 421 ASP C O 1
ATOM 10464 N N . LEU C 1 422 ? -48.519 55.723 37.944 1.00 14.45 422 LEU C N 1
ATOM 10465 C CA . LEU C 1 422 ? -47.361 54.822 37.947 1.00 15.71 422 LEU C CA 1
ATOM 10466 C C . LEU C 1 422 ? -46.209 55.285 38.846 1.00 15.57 422 LEU C C 1
ATOM 10467 O O . LEU C 1 422 ? -45.759 54.535 39.711 1.00 15.63 422 LEU C O 1
ATOM 10472 N N . SER C 1 423 ? -45.753 56.515 38.638 1.00 16.68 423 SER C N 1
ATOM 10473 C CA . SER C 1 423 ? -44.674 57.094 39.420 1.00 18.04 423 SER C CA 1
ATOM 10474 C C . SER C 1 423 ? -44.979 57.132 40.907 1.00 17.28 423 SER C C 1
ATOM 10475 O O . SER C 1 423 ? -44.129 56.797 41.710 1.00 19.39 423 SER C O 1
ATOM 10478 N N . ARG C 1 424 ? -46.189 57.538 41.268 1.00 16.71 424 ARG C N 1
ATOM 10479 C CA . ARG C 1 424 ? -46.623 57.523 42.656 1.00 16.29 424 ARG C CA 1
ATOM 10480 C C . ARG C 1 424 ? -46.536 56.107 43.242 1.00 17.38 424 ARG C C 1
ATOM 10481 O O . ARG C 1 424 ? -46.045 55.914 44.347 1.00 19.21 424 ARG C O 1
ATOM 10489 N N . VAL C 1 425 ? -46.989 55.121 42.475 1.00 17.21 425 VAL C N 1
ATOM 10490 C CA . VAL C 1 425 ? -47.003 53.737 42.921 1.00 16.69 425 VAL C CA 1
ATOM 10491 C C . VAL C 1 425 ? -45.593 53.249 43.273 1.00 18.19 425 VAL C C 1
ATOM 10492 O O . VAL C 1 425 ? -45.395 52.639 44.340 1.00 18.45 425 VAL C O 1
ATOM 10496 N N . PHE C 1 426 ? -44.622 53.535 42.397 1.00 17.80 426 PHE C N 1
ATOM 10497 C CA . PHE C 1 426 ? -43.212 53.234 42.682 1.00 17.78 426 PHE C CA 1
ATOM 10498 C C . PHE C 1 426 ? -42.676 53.981 43.895 1.00 16.82 426 PHE C C 1
ATOM 10499 O O . PHE C 1 426 ? -42.071 53.368 44.758 1.00 17.77 426 PHE C O 1
ATOM 10507 N N . ARG C 1 427 ? -42.893 55.296 43.944 1.00 14.43 427 ARG C N 1
ATOM 10508 C CA . ARG C 1 427 ? -42.393 56.128 45.035 1.00 14.98 427 ARG C CA 1
ATOM 10509 C C . ARG C 1 427 ? -42.887 55.628 46.380 1.00 14.57 427 ARG C C 1
ATOM 10510 O O . ARG C 1 427 ? -42.086 55.391 47.283 1.00 14.41 427 ARG C O 1
ATOM 10518 N N . VAL C 1 428 ? -44.206 55.460 46.492 1.00 12.56 428 VAL C N 1
ATOM 10519 C CA . VAL C 1 428 ? -44.825 55.028 47.733 1.00 13.29 428 VAL C CA 1
ATOM 10520 C C . VAL C 1 428 ? -44.479 53.568 48.068 1.00 14.50 428 VAL C C 1
ATOM 10521 O O . VAL C 1 428 ? -44.106 53.267 49.209 1.00 15.12 428 VAL C O 1
ATOM 10525 N N . GLY C 1 429 ? -44.591 52.675 47.078 1.00 15.79 429 GLY C N 1
ATOM 10526 C CA . GLY C 1 429 ? -44.259 51.252 47.260 1.00 16.17 429 GLY C CA 1
ATOM 10527 C C . GLY C 1 429 ? -42.847 51.070 47.800 1.00 18.12 429 GLY C C 1
ATOM 10528 O O . GLY C 1 429 ? -42.611 50.278 48.733 1.00 17.76 429 GLY C O 1
ATOM 10529 N N . GLU C 1 430 ? -41.907 51.829 47.236 1.00 16.73 430 GLU C N 1
ATOM 10530 C CA . GLU C 1 430 ? -40.513 51.761 47.665 1.00 15.42 430 GLU C CA 1
ATOM 10531 C C . GLU C 1 430 ? -40.266 52.373 49.039 1.00 13.61 430 GLU C C 1
ATOM 10532 O O . GLU C 1 430 ? -39.494 51.835 49.817 1.00 11.44 430 GLU C O 1
ATOM 10538 N N . ALA C 1 431 ? -40.948 53.470 49.356 1.00 12.30 431 ALA C N 1
ATOM 10539 C CA . ALA C 1 431 ? -40.643 54.203 50.582 1.00 13.19 431 ALA C CA 1
ATOM 10540 C C . ALA C 1 431 ? -41.286 53.614 51.838 1.00 14.38 431 ALA C C 1
ATOM 10541 O O . ALA C 1 431 ? -40.824 53.860 52.926 1.00 14.93 431 ALA C O 1
ATOM 10543 N N . LEU C 1 432 ? -42.354 52.845 51.684 1.00 14.34 432 LEU C N 1
ATOM 10544 C CA . LEU C 1 432 ? -43.030 52.248 52.833 1.00 13.01 432 LEU C CA 1
ATOM 10545 C C . LEU C 1 432 ? -42.143 51.211 53.532 1.00 14.27 432 LEU C C 1
ATOM 10546 O O . LEU C 1 432 ? -41.642 50.272 52.900 1.00 15.41 432 LEU C O 1
ATOM 10551 N N . GLU C 1 433 ? -41.971 51.377 54.840 1.00 13.91 433 GLU C N 1
ATOM 10552 C CA . GLU C 1 433 ? -41.110 50.513 55.640 1.00 15.48 433 GLU C CA 1
ATOM 10553 C C . GLU C 1 433 ? -41.894 49.320 56.171 1.00 14.85 433 GLU C C 1
ATOM 10554 O O . GLU C 1 433 ? -42.128 49.189 57.380 1.00 14.27 433 GLU C O 1
ATOM 10560 N N . TYR C 1 434 ? -42.287 48.450 55.248 1.00 15.34 434 TYR C N 1
ATOM 10561 C CA . TYR C 1 434 ? -43.109 47.294 55.562 1.00 14.34 434 TYR C CA 1
ATOM 10562 C C . TYR C 1 434 ? -42.611 46.073 54.796 1.00 15.42 434 TYR C C 1
ATOM 10563 O O . TYR C 1 434 ? -42.044 46.206 53.707 1.00 14.54 434 TYR C O 1
ATOM 10572 N N . GLY C 1 435 ? -42.791 44.889 55.376 1.00 14.07 435 GLY C N 1
ATOM 10573 C CA . GLY C 1 435 ? -42.464 43.646 54.669 1.00 13.74 435 GLY C CA 1
ATOM 10574 C C . GLY C 1 435 ? -43.430 43.267 53.548 1.00 15.09 435 GLY C C 1
ATOM 10575 O O . GLY C 1 435 ? -43.032 42.617 52.580 1.00 15.49 435 GLY C O 1
ATOM 10576 N N . ILE C 1 436 ? -44.696 43.661 53.702 1.00 16.01 436 ILE C N 1
ATOM 10577 C CA . ILE C 1 436 ? -45.771 43.358 52.759 1.00 16.80 436 ILE C CA 1
ATOM 10578 C C . ILE C 1 436 ? -46.490 44.645 52.373 1.00 16.29 436 ILE C C 1
ATOM 10579 O O . ILE C 1 436 ? -46.910 45.413 53.254 1.00 13.55 436 ILE C O 1
ATOM 10584 N N . VAL C 1 437 ? -46.640 44.882 51.070 1.00 16.26 437 VAL C N 1
ATOM 10585 C CA . VAL C 1 437 ? -47.364 46.071 50.589 1.00 15.45 437 VAL C CA 1
ATOM 10586 C C . VAL C 1 437 ? -48.436 45.704 49.573 1.00 15.41 437 VAL C C 1
ATOM 10587 O O . VAL C 1 437 ? -48.120 45.253 48.485 1.00 16.20 437 VAL C O 1
ATOM 10591 N N . GLY C 1 438 ? -49.703 45.883 49.939 1.00 15.50 438 GLY C N 1
ATOM 10592 C CA . GLY C 1 438 ? -50.814 45.715 48.980 1.00 13.31 438 GLY C CA 1
ATOM 10593 C C . GLY C 1 438 ? -51.072 46.999 48.200 1.00 14.79 438 GLY C C 1
ATOM 10594 O O . GLY C 1 438 ? -51.241 48.081 48.785 1.00 13.23 438 GLY C O 1
ATOM 10595 N N . ILE C 1 439 ? -51.095 46.894 46.873 1.00 13.31 439 ILE C N 1
ATOM 10596 C CA . ILE C 1 439 ? -51.289 48.068 46.022 1.00 12.45 439 ILE C CA 1
ATOM 10597 C C . ILE C 1 439 ? -52.584 47.915 45.226 1.00 12.53 439 ILE C C 1
ATOM 10598 O O . ILE C 1 439 ? -52.699 47.023 44.418 1.00 13.86 439 ILE C O 1
ATOM 10603 N N . ASN C 1 440 ? -53.566 48.772 45.494 1.00 11.58 440 ASN C N 1
ATOM 10604 C CA . ASN C 1 440 ? -54.907 48.673 44.899 1.00 11.07 440 ASN C CA 1
ATOM 10605 C C . ASN C 1 440 ? -55.615 47.358 45.170 1.00 12.40 440 ASN C C 1
ATOM 10606 O O . ASN C 1 440 ? -56.468 46.944 44.392 1.00 13.53 440 ASN C O 1
ATOM 10611 N N . THR C 1 441 ? -55.256 46.720 46.282 1.00 13.52 441 THR C N 1
ATOM 10612 C CA . THR C 1 441 ? -55.932 45.508 46.762 1.00 16.07 441 THR C CA 1
ATOM 10613 C C . THR C 1 441 ? -55.785 45.389 48.275 1.00 17.86 441 THR C C 1
ATOM 10614 O O . THR C 1 441 ? -54.751 45.740 48.834 1.00 18.00 441 THR C O 1
ATOM 10618 N N . GLY C 1 442 ? -56.824 44.894 48.929 1.00 19.15 442 GLY C N 1
ATOM 10619 C CA . GLY C 1 442 ? -56.796 44.706 50.370 1.00 23.07 442 GLY C CA 1
ATOM 10620 C C . GLY C 1 442 ? -56.502 43.272 50.767 1.00 24.69 442 GLY C C 1
ATOM 10621 O O . GLY C 1 442 ? -56.348 42.975 51.954 1.00 28.32 442 GLY C O 1
ATOM 10622 N N . ILE C 1 443 ? -56.431 42.389 49.778 1.00 24.56 443 ILE C N 1
ATOM 10623 C CA . ILE C 1 443 ? -56.198 40.974 50.008 1.00 26.96 443 ILE C CA 1
ATOM 10624 C C . ILE C 1 443 ? -54.947 40.470 49.276 1.00 27.86 443 ILE C C 1
ATOM 10625 O O . ILE C 1 443 ? -54.930 40.269 48.053 1.00 29.40 443 ILE C O 1
ATOM 10630 N N . ILE C 1 444 ? -53.926 40.215 50.083 1.00 27.48 444 ILE C N 1
ATOM 10631 C CA . ILE C 1 444 ? -52.573 39.929 49.654 1.00 26.36 444 ILE C CA 1
ATOM 10632 C C . ILE C 1 444 ? -52.140 38.483 49.923 1.00 25.73 444 ILE C C 1
ATOM 10633 O O . ILE C 1 444 ? -51.076 38.071 49.457 1.00 25.16 444 ILE C O 1
ATOM 10638 N N . SER C 1 445 ? -52.965 37.729 50.659 1.00 24.06 445 SER C N 1
ATOM 10639 C CA . SER C 1 445 ? -52.654 36.353 51.104 1.00 22.76 445 SER C CA 1
ATOM 10640 C C . SER C 1 445 ? -52.478 35.317 50.000 1.00 20.50 445 SER C C 1
ATOM 10641 O O . SER C 1 445 ? -53.320 35.193 49.122 1.00 22.74 445 SER C O 1
ATOM 10644 N N . ASN C 1 446 ? -51.372 34.579 50.063 1.00 18.23 446 ASN C N 1
ATOM 10645 C CA . ASN C 1 446 ? -51.121 33.364 49.244 1.00 19.07 446 ASN C CA 1
ATOM 10646 C C . ASN C 1 446 ? -49.890 32.602 49.767 1.00 17.69 446 ASN C C 1
ATOM 10647 O O . ASN C 1 446 ? -49.149 33.113 50.613 1.00 20.00 446 ASN C O 1
ATOM 10652 N N . GLU C 1 447 ? -49.654 31.400 49.251 1.00 14.34 447 GLU C N 1
ATOM 10653 C CA . GLU C 1 447 ? -48.533 30.587 49.719 1.00 12.53 447 GLU C CA 1
ATOM 10654 C C . GLU C 1 447 ? -47.221 30.819 48.937 1.00 13.61 447 GLU C C 1
ATOM 10655 O O . GLU C 1 447 ? -46.151 30.370 49.353 1.00 13.64 447 GLU C O 1
ATOM 10661 N N . VAL C 1 448 ? -47.309 31.540 47.818 1.00 13.48 448 VAL C N 1
ATOM 10662 C CA . VAL C 1 448 ? -46.233 31.602 46.837 1.00 12.08 448 VAL C CA 1
ATOM 10663 C C . VAL C 1 448 ? -45.303 32.798 47.029 1.00 14.12 448 VAL C C 1
ATOM 10664 O O . VAL C 1 448 ? -44.176 32.790 46.502 1.00 16.15 448 VAL C O 1
ATOM 10668 N N . ALA C 1 449 ? -45.756 33.803 47.792 1.00 12.10 449 ALA C N 1
ATOM 10669 C CA . ALA C 1 449 ? -44.973 35.017 48.048 1.00 12.54 449 ALA C CA 1
ATOM 10670 C C . ALA C 1 449 ? -44.474 35.073 49.497 1.00 14.98 449 ALA C C 1
ATOM 10671 O O . ALA C 1 449 ? -45.150 34.572 50.384 1.00 15.74 449 ALA C O 1
ATOM 10673 N N . PRO C 1 450 ? -43.291 35.690 49.738 1.00 15.77 450 PRO C N 1
ATOM 10674 C CA . PRO C 1 450 ? -42.734 35.800 51.102 1.00 15.64 450 PRO C CA 1
ATOM 10675 C C . PRO C 1 450 ? -43.515 36.773 52.006 1.00 16.54 450 PRO C C 1
ATOM 10676 O O . PRO C 1 450 ? -43.651 37.972 51.687 1.00 15.51 450 PRO C O 1
ATOM 10680 N N . PHE C 1 451 ? -44.021 36.223 53.109 1.00 14.23 451 PHE C N 1
ATOM 10681 C CA A PHE C 1 451 ? -44.845 36.933 54.080 0.50 14.85 451 PHE C CA 1
ATOM 10682 C CA B PHE C 1 451 ? -44.805 36.981 54.070 0.50 16.11 451 PHE C CA 1
ATOM 10683 C C . PHE C 1 451 ? -44.039 37.106 55.377 1.00 16.12 451 PHE C C 1
ATOM 10684 O O . PHE C 1 451 ? -43.643 36.104 55.995 1.00 16.69 451 PHE C O 1
ATOM 10699 N N . GLY C 1 452 ? -43.815 38.355 55.797 1.00 14.72 452 GLY C N 1
ATOM 10700 C CA . GLY C 1 452 ? -43.107 38.618 57.046 1.00 13.44 452 GLY C CA 1
ATOM 10701 C C . GLY C 1 452 ? -42.872 40.094 57.275 1.00 15.81 452 GLY C C 1
ATOM 10702 O O . GLY C 1 452 ? -43.148 40.928 56.406 1.00 14.23 452 GLY C O 1
ATOM 10703 N N . GLY C 1 453 ? -42.354 40.423 58.455 1.00 15.87 453 GLY C N 1
ATOM 10704 C CA . GLY C 1 453 ? -42.184 41.820 58.844 1.00 15.76 453 GLY C CA 1
ATOM 10705 C C . GLY C 1 453 ? -40.750 42.302 58.903 1.00 15.86 453 GLY C C 1
ATOM 10706 O O . GLY C 1 453 ? -39.800 41.517 58.939 1.00 19.21 453 GLY C O 1
ATOM 10707 N N . ILE C 1 454 ? -40.594 43.598 58.853 1.00 14.67 454 ILE C N 1
ATOM 10708 C CA . ILE C 1 454 ? -39.338 44.216 59.173 1.00 13.05 454 ILE C CA 1
ATOM 10709 C C . ILE C 1 454 ? -39.448 44.948 60.510 1.00 13.09 454 ILE C C 1
ATOM 10710 O O . ILE C 1 454 ? -40.496 45.036 61.071 1.00 11.86 454 ILE C O 1
ATOM 10715 N N . LYS C 1 455 ? -38.348 45.472 60.994 1.00 11.85 455 LYS C N 1
ATOM 10716 C CA . LYS C 1 455 ? -38.305 46.139 62.269 1.00 13.25 455 LYS C CA 1
ATOM 10717 C C . LYS C 1 455 ? -38.789 45.251 63.434 1.00 13.47 455 LYS C C 1
ATOM 10718 O O . LYS C 1 455 ? -38.435 44.105 63.510 1.00 13.15 455 LYS C O 1
ATOM 10724 N N . ALA C 1 456 ? -39.617 45.784 64.305 1.00 11.20 456 ALA C N 1
ATOM 10725 C CA . ALA C 1 456 ? -40.127 45.056 65.443 1.00 10.80 456 ALA C CA 1
ATOM 10726 C C . ALA C 1 456 ? -41.195 44.042 65.069 1.00 12.40 456 ALA C C 1
ATOM 10727 O O . ALA C 1 456 ? -41.590 43.244 65.852 1.00 14.41 456 ALA C O 1
ATOM 10729 N N . SER C 1 457 ? -41.630 44.090 63.829 1.00 12.54 457 SER C N 1
ATOM 10730 C CA . SER C 1 457 ? -42.581 43.177 63.277 1.00 13.65 457 SER C CA 1
ATOM 10731 C C . SER C 1 457 ? -42.193 41.715 63.035 1.00 15.07 457 SER C C 1
ATOM 10732 O O . SER C 1 457 ? -43.051 40.910 62.871 1.00 14.34 457 SER C O 1
ATOM 10735 N N . GLY C 1 458 ? -40.919 41.374 63.039 1.00 15.30 458 GLY C N 1
ATOM 10736 C CA . GLY C 1 458 ? -40.502 39.982 62.914 1.00 15.17 458 GLY C CA 1
ATOM 10737 C C . GLY C 1 458 ? -39.156 39.664 62.307 1.00 15.74 458 GLY C C 1
ATOM 10738 O O . GLY C 1 458 ? -38.332 40.537 62.094 1.00 16.18 458 GLY C O 1
ATOM 10739 N N . LEU C 1 459 ? -38.944 38.375 62.076 1.00 15.21 459 LEU C N 1
ATOM 10740 C CA . LEU C 1 459 ? -37.734 37.850 61.450 1.00 15.75 459 LEU C CA 1
ATOM 10741 C C . LEU C 1 459 ? -38.120 36.674 60.577 1.00 14.34 459 LEU C C 1
ATOM 10742 O O . LEU C 1 459 ? -38.921 35.832 60.997 1.00 14.43 459 LEU C O 1
ATOM 10747 N N . GLY C 1 460 ? -37.530 36.601 59.389 1.00 13.74 460 GLY C N 1
ATOM 10748 C CA . GLY C 1 460 ? -37.788 35.498 58.478 1.00 13.32 460 GLY C CA 1
ATOM 10749 C C . GLY C 1 460 ? -39.039 35.735 57.639 1.00 15.34 460 GLY C C 1
ATOM 10750 O O . GLY C 1 460 ? -39.751 36.717 57.830 1.00 15.41 460 GLY C O 1
ATOM 10751 N N . ARG C 1 461 ? -39.294 34.829 56.695 1.00 14.91 461 ARG C N 1
ATOM 10752 C CA . ARG C 1 461 ? -40.454 34.897 55.823 1.00 14.12 461 ARG C CA 1
ATOM 10753 C C . ARG C 1 461 ? -41.174 33.541 55.799 1.00 14.33 461 ARG C C 1
ATOM 10754 O O . ARG C 1 461 ? -40.553 32.485 55.978 1.00 13.85 461 ARG C O 1
ATOM 10762 N N . GLU C 1 462 ? -42.488 33.589 55.582 1.00 13.24 462 GLU C N 1
ATOM 10763 C CA . GLU C 1 462 ? -43.297 32.401 55.432 1.00 15.84 462 GLU C CA 1
ATOM 10764 C C . GLU C 1 462 ? -43.884 32.366 54.023 1.00 15.92 462 GLU C C 1
ATOM 10765 O O . GLU C 1 462 ? -44.132 33.414 53.415 1.00 14.73 462 GLU C O 1
ATOM 10771 N N . GLY C 1 463 ? -44.048 31.176 53.482 1.00 16.88 463 GLY C N 1
ATOM 10772 C CA . GLY C 1 463 ? -44.415 30.993 52.097 1.00 15.43 463 GLY C CA 1
ATOM 10773 C C . GLY C 1 463 ? -43.262 31.198 51.131 1.00 16.24 463 GLY C C 1
ATOM 10774 O O . GLY C 1 463 ? -42.214 31.607 51.532 1.00 11.52 463 GLY C O 1
ATOM 10775 N N . SER C 1 464 ? -43.480 30.932 49.853 1.00 16.44 464 SER C N 1
ATOM 10776 C CA . SER C 1 464 ? -42.482 31.177 48.818 1.00 15.46 464 SER C CA 1
ATOM 10777 C C . SER C 1 464 ? -41.243 30.295 48.877 1.00 17.52 464 SER C C 1
ATOM 10778 O O . SER C 1 464 ? -41.109 29.473 49.727 1.00 21.21 464 SER C O 1
ATOM 10781 N N . LYS C 1 465 ? -40.340 30.485 47.948 1.00 19.06 465 LYS C N 1
ATOM 10782 C CA . LYS C 1 465 ? -39.058 29.842 47.986 1.00 19.60 465 LYS C CA 1
ATOM 10783 C C . LYS C 1 465 ? -38.226 30.288 49.191 1.00 19.57 465 LYS C C 1
ATOM 10784 O O . LYS C 1 465 ? -37.448 29.539 49.681 1.00 20.60 465 LYS C O 1
ATOM 10790 N N . TYR C 1 466 ? -38.448 31.499 49.674 1.00 18.11 466 TYR C N 1
ATOM 10791 C CA . TYR C 1 466 ? -37.726 32.019 50.852 1.00 19.45 466 TYR C CA 1
ATOM 10792 C C . TYR C 1 466 ? -38.178 31.352 52.165 1.00 21.78 466 TYR C C 1
ATOM 10793 O O . TYR C 1 466 ? -37.448 31.370 53.158 1.00 26.00 466 TYR C O 1
ATOM 10802 N N . GLY C 1 467 ? -39.378 30.780 52.167 1.00 17.35 467 GLY C N 1
ATOM 10803 C CA . GLY C 1 467 ? -39.954 30.223 53.376 1.00 18.03 467 GLY C CA 1
ATOM 10804 C C . GLY C 1 467 ? -39.210 29.006 53.900 1.00 18.99 467 GLY C C 1
ATOM 10805 O O . GLY C 1 467 ? -39.109 28.819 55.112 1.00 21.83 467 GLY C O 1
ATOM 10806 N N . ILE C 1 468 ? -38.683 28.179 52.995 1.00 17.89 468 ILE C N 1
ATOM 10807 C CA . ILE C 1 468 ? -37.983 26.954 53.378 1.00 17.10 468 ILE C CA 1
ATOM 10808 C C . ILE C 1 468 ? -36.547 27.228 53.874 1.00 19.60 468 ILE C C 1
ATOM 10809 O O . ILE C 1 468 ? -35.990 26.449 54.674 1.00 19.59 468 ILE C O 1
ATOM 10814 N N . GLU C 1 469 ? -35.963 28.335 53.407 1.00 22.89 469 GLU C N 1
ATOM 10815 C CA . GLU C 1 469 ? -34.626 28.794 53.827 1.00 28.90 469 GLU C CA 1
ATOM 10816 C C . GLU C 1 469 ? -34.426 28.784 55.353 1.00 24.49 469 GLU C C 1
ATOM 10817 O O . GLU C 1 469 ? -33.371 28.383 55.871 1.00 19.44 469 GLU C O 1
ATOM 10823 N N . ASP C 1 470 ? -35.453 29.228 56.070 1.00 22.00 470 ASP C N 1
ATOM 10824 C CA . ASP C 1 470 ? -35.360 29.386 57.515 1.00 22.90 470 ASP C CA 1
ATOM 10825 C C . ASP C 1 470 ? -35.228 28.042 58.241 1.00 20.80 470 ASP C C 1
ATOM 10826 O O . ASP C 1 470 ? -34.841 28.001 59.418 1.00 22.45 470 ASP C O 1
ATOM 10831 N N . TYR C 1 471 ? -35.533 26.952 57.532 1.00 17.45 471 TYR C N 1
ATOM 10832 C CA . TYR C 1 471 ? -35.486 25.592 58.083 1.00 14.03 471 TYR C CA 1
ATOM 10833 C C . TYR C 1 471 ? -34.308 24.758 57.561 1.00 14.51 471 TYR C C 1
ATOM 10834 O O . TYR C 1 471 ? -34.216 23.560 57.829 1.00 14.51 471 TYR C O 1
ATOM 10843 N N . LEU C 1 472 ? -33.411 25.407 56.817 1.00 13.40 472 LEU C N 1
ATOM 10844 C CA . LEU C 1 472 ? -32.214 24.777 56.268 1.00 14.78 472 LEU C CA 1
ATOM 10845 C C . LEU C 1 472 ? -30.946 25.424 56.802 1.00 16.09 472 LEU C C 1
ATOM 10846 O O . LEU C 1 472 ? -30.951 26.600 57.168 1.00 17.49 472 LEU C O 1
ATOM 10851 N N . GLU C 1 473 ? -29.865 24.651 56.853 1.00 15.97 473 GLU C N 1
ATOM 10852 C CA . GLU C 1 473 ? -28.526 25.196 57.099 1.00 14.27 473 GLU C CA 1
ATOM 10853 C C . GLU C 1 473 ? -27.706 25.050 55.831 1.00 14.89 473 GLU C C 1
ATOM 10854 O O . GLU C 1 473 ? -27.749 24.009 55.157 1.00 14.98 473 GLU C O 1
ATOM 10860 N N . ILE C 1 474 ? -26.978 26.102 55.493 1.00 15.33 474 ILE C N 1
ATOM 10861 C CA . ILE C 1 474 ? -26.079 26.090 54.350 1.00 15.47 474 ILE C CA 1
ATOM 10862 C C . ILE C 1 474 ? -24.779 25.413 54.769 1.00 16.10 474 ILE C C 1
ATOM 10863 O O . ILE C 1 474 ? -24.213 25.711 55.839 1.00 15.22 474 ILE C O 1
ATOM 10868 N N . LYS C 1 475 ? -24.312 24.484 53.943 1.00 14.64 475 LYS C N 1
ATOM 10869 C CA . LYS C 1 475 ? -23.020 23.856 54.182 1.00 14.27 475 LYS C CA 1
ATOM 10870 C C . LYS C 1 475 ? -22.070 24.084 53.001 1.00 14.89 475 LYS C C 1
ATOM 10871 O O . LYS C 1 475 ? -22.333 23.666 51.873 1.00 13.71 475 LYS C O 1
ATOM 10877 N N . TYR C 1 476 ? -20.951 24.741 53.282 1.00 13.56 476 TYR C N 1
ATOM 10878 C CA . TYR C 1 476 ? -19.939 24.981 52.268 1.00 13.58 476 TYR C CA 1
ATOM 10879 C C . TYR C 1 476 ? -18.865 23.902 52.317 1.00 14.57 476 TYR C C 1
ATOM 10880 O O . TYR C 1 476 ? -18.230 23.680 53.345 1.00 14.84 476 TYR C O 1
ATOM 10889 N N . MET C 1 477 ? -18.677 23.220 51.198 1.00 16.71 477 MET C N 1
ATOM 10890 C CA . MET C 1 477 ? -17.644 22.201 51.100 1.00 18.06 477 MET C CA 1
ATOM 10891 C C . MET C 1 477 ? -16.574 22.584 50.096 1.00 15.62 477 MET C C 1
ATOM 10892 O O . MET C 1 477 ? -16.867 22.983 48.962 1.00 13.91 477 MET C O 1
ATOM 10897 N N . CYS C 1 478 ? -15.330 22.481 50.536 1.00 14.80 478 CYS C N 1
ATOM 10898 C CA . CYS C 1 478 ? -14.189 22.893 49.728 1.00 14.97 478 CYS C CA 1
ATOM 10899 C C . CYS C 1 478 ? -13.316 21.679 49.503 1.00 14.24 478 CYS C C 1
ATOM 10900 O O . CYS C 1 478 ? -12.727 21.160 50.440 1.00 13.14 478 CYS C O 1
ATOM 10903 N N . ILE C 1 479 ? -13.250 21.217 48.258 1.00 14.50 479 ILE C N 1
ATOM 10904 C CA . ILE C 1 479 ? -12.525 19.988 47.941 1.00 14.50 479 ILE C CA 1
ATOM 10905 C C . ILE C 1 479 ? -11.169 20.298 47.304 1.00 14.12 479 ILE C C 1
ATOM 10906 O O . ILE C 1 479 ? -11.074 21.049 46.322 1.00 12.90 479 ILE C O 1
ATOM 10911 N N . GLY C 1 480 ? -10.128 19.697 47.861 1.00 13.25 480 GLY C N 1
ATOM 10912 C CA . GLY C 1 480 ? -8.790 19.842 47.323 1.00 15.18 480 GLY C CA 1
ATOM 10913 C C . GLY C 1 480 ? -8.489 18.724 46.360 1.00 17.45 480 GLY C C 1
ATOM 10914 O O . GLY C 1 480 ? -8.600 17.557 46.709 1.00 17.92 480 GLY C O 1
ATOM 10915 N N . LEU C 1 481 ? -8.139 19.088 45.131 1.00 20.06 481 LEU C N 1
ATOM 10916 C CA . LEU C 1 481 ? -7.632 18.133 44.147 1.00 20.83 481 LEU C CA 1
ATOM 10917 C C . LEU C 1 481 ? -6.119 18.223 44.150 1.00 21.78 481 LEU C C 1
ATOM 10918 O O . LEU C 1 481 ? -5.454 17.357 43.601 1.00 25.86 481 LEU C O 1
ATOM 10923 N N A LYS D 1 1 ? 8.029 55.028 60.181 0.50 25.13 1 LYS D N 1
ATOM 10924 N N B LYS D 1 1 ? 6.275 53.859 61.055 0.50 22.66 1 LYS D N 1
ATOM 10925 C CA A LYS D 1 1 ? 7.955 53.565 59.879 0.50 25.99 1 LYS D CA 1
ATOM 10926 C CA B LYS D 1 1 ? 7.179 52.874 60.382 0.50 23.43 1 LYS D CA 1
ATOM 10927 C C A LYS D 1 1 ? 7.318 53.260 58.510 0.50 25.36 1 LYS D C 1
ATOM 10928 C C B LYS D 1 1 ? 6.763 52.634 58.929 0.50 23.96 1 LYS D C 1
ATOM 10929 O O A LYS D 1 1 ? 7.989 52.738 57.620 0.50 25.15 1 LYS D O 1
ATOM 10930 O O B LYS D 1 1 ? 7.128 51.615 58.332 0.50 23.91 1 LYS D O 1
ATOM 10941 N N . LEU D 1 2 ? 6.035 53.595 58.358 1.00 25.59 2 LEU D N 1
ATOM 10942 C CA . LEU D 1 2 ? 5.260 53.374 57.121 1.00 22.86 2 LEU D CA 1
ATOM 10943 C C . LEU D 1 2 ? 5.625 54.242 55.914 1.00 21.50 2 LEU D C 1
ATOM 10944 O O . LEU D 1 2 ? 6.086 55.369 56.073 1.00 20.71 2 LEU D O 1
ATOM 10949 N N . ASN D 1 3 ? 5.401 53.711 54.710 1.00 20.81 3 ASN D N 1
ATOM 10950 C CA . ASN D 1 3 ? 5.533 54.494 53.476 1.00 20.50 3 ASN D CA 1
ATOM 10951 C C . ASN D 1 3 ? 4.557 55.681 53.462 1.00 18.76 3 ASN D C 1
ATOM 10952 O O . ASN D 1 3 ? 4.915 56.785 53.071 1.00 17.25 3 ASN D O 1
ATOM 10957 N N . ASP D 1 4 ? 3.321 55.435 53.887 1.00 17.94 4 ASP D N 1
ATOM 10958 C CA . ASP D 1 4 ? 2.298 56.475 53.983 1.00 18.77 4 ASP D CA 1
ATOM 10959 C C . ASP D 1 4 ? 1.930 56.642 55.447 1.00 20.06 4 ASP D C 1
ATOM 10960 O O . ASP D 1 4 ? 1.191 55.829 56.008 1.00 18.39 4 ASP D O 1
ATOM 10965 N N . SER D 1 5 ? 2.447 57.703 56.062 1.00 22.29 5 SER D N 1
ATOM 10966 C CA . SER D 1 5 ? 2.322 57.885 57.513 1.00 23.58 5 SER D CA 1
ATOM 10967 C C . SER D 1 5 ? 0.877 58.141 57.949 1.00 22.90 5 SER D C 1
ATOM 10968 O O . SER D 1 5 ? 0.496 57.816 59.076 1.00 22.77 5 SER D O 1
ATOM 10970 N N . ASN D 1 6 ? 0.069 58.698 57.050 1.00 21.88 6 ASN D N 1
ATOM 10971 C CA . ASN D 1 6 ? -1.338 59.000 57.360 1.00 20.65 6 ASN D CA 1
ATOM 10972 C C . ASN D 1 6 ? -2.251 57.782 57.534 1.00 19.15 6 ASN D C 1
ATOM 10973 O O . ASN D 1 6 ? -3.415 57.927 57.915 1.00 19.68 6 ASN D O 1
ATOM 10978 N N . LEU D 1 7 ? -1.718 56.590 57.268 1.00 18.66 7 LEU D N 1
ATOM 10979 C CA . LEU D 1 7 ? -2.446 55.345 57.491 1.00 17.66 7 LEU D CA 1
ATOM 10980 C C . LEU D 1 7 ? -2.512 54.984 58.964 1.00 17.55 7 LEU D C 1
ATOM 10981 O O . LEU D 1 7 ? -3.428 54.286 59.399 1.00 17.81 7 LEU D O 1
ATOM 10986 N N . PHE D 1 8 ? -1.522 55.444 59.722 1.00 16.76 8 PHE D N 1
ATOM 10987 C CA . PHE D 1 8 ? -1.487 55.216 61.161 1.00 17.35 8 PHE D CA 1
ATOM 10988 C C . PHE D 1 8 ? -2.325 56.277 61.873 1.00 16.95 8 PHE D C 1
ATOM 10989 O O . PHE D 1 8 ? -1.957 57.447 61.910 1.00 17.94 8 PHE D O 1
ATOM 10997 N N . ARG D 1 9 ? -3.466 55.855 62.410 1.00 17.55 9 ARG D N 1
ATOM 10998 C CA . ARG D 1 9 ? -4.435 56.758 63.029 1.00 17.30 9 ARG D CA 1
ATOM 10999 C C . ARG D 1 9 ? -4.626 56.424 64.498 1.00 18.42 9 ARG D C 1
ATOM 11000 O O . ARG D 1 9 ? -4.764 55.250 64.863 1.00 19.29 9 ARG D O 1
ATOM 11008 N N . GLN D 1 10 ? -4.650 57.463 65.331 1.00 17.19 10 GLN D N 1
ATOM 11009 C CA . GLN D 1 10 ? -4.843 57.310 66.771 1.00 17.06 10 GLN D CA 1
ATOM 11010 C C . GLN D 1 10 ? -6.112 58.016 67.252 1.00 17.96 10 GLN D C 1
ATOM 11011 O O . GLN D 1 10 ? -6.230 58.396 68.417 1.00 18.78 10 GLN D O 1
ATOM 11017 N N . GLN D 1 11 ? -7.059 58.172 66.333 1.00 18.83 11 GLN D N 1
ATOM 11018 C CA . GLN D 1 11 ? -8.334 58.807 66.600 1.00 17.84 11 GLN D CA 1
ATOM 11019 C C . GLN D 1 11 ? -9.421 57.995 65.925 1.00 17.47 11 GLN D C 1
ATOM 11020 O O . GLN D 1 11 ? -9.170 57.316 64.932 1.00 18.29 11 GLN D O 1
ATOM 11026 N N . ALA D 1 12 ? -10.633 58.076 66.463 1.00 16.37 12 ALA D N 1
ATOM 11027 C CA . ALA D 1 12 ? -11.791 57.410 65.877 1.00 15.42 12 ALA D CA 1
ATOM 11028 C C . ALA D 1 12 ? -12.361 58.214 64.692 1.00 16.04 12 ALA D C 1
ATOM 11029 O O . ALA D 1 12 ? -12.075 59.411 64.556 1.00 14.20 12 ALA D O 1
ATOM 11031 N N . LEU D 1 13 ? -13.159 57.551 63.847 1.00 15.63 13 LEU D N 1
ATOM 11032 C CA . LEU D 1 13 ? -13.786 58.215 62.723 1.00 15.73 13 LEU D CA 1
ATOM 11033 C C . LEU D 1 13 ? -15.308 58.252 62.857 1.00 16.96 13 LEU D C 1
ATOM 11034 O O . LEU D 1 13 ? -15.989 57.224 62.748 1.00 17.20 13 LEU D O 1
ATOM 11039 N N . ILE D 1 14 ? -15.845 59.445 63.092 1.00 17.00 14 ILE D N 1
ATOM 11040 C CA . ILE D 1 14 ? -17.286 59.605 63.220 1.00 17.32 14 ILE D CA 1
ATOM 11041 C C . ILE D 1 14 ? -17.748 60.730 62.305 1.00 17.51 14 ILE D C 1
ATOM 11042 O O . ILE D 1 14 ? -17.323 61.882 62.457 1.00 16.03 14 ILE D O 1
ATOM 11047 N N . ASN D 1 15 ? -18.612 60.375 61.359 1.00 16.70 15 ASN D N 1
ATOM 11048 C CA . ASN D 1 15 ? -19.223 61.331 60.457 1.00 16.25 15 ASN D CA 1
ATOM 11049 C C . ASN D 1 15 ? -18.171 62.122 59.689 1.00 15.58 15 ASN D C 1
ATOM 11050 O O . ASN D 1 15 ? -18.265 63.345 59.563 1.00 17.61 15 ASN D O 1
ATOM 11055 N N . GLY D 1 16 ? -17.158 61.414 59.198 1.00 16.25 16 GLY D N 1
ATOM 11056 C CA . GLY D 1 16 ? -16.106 62.025 58.387 1.00 16.30 16 GLY D CA 1
ATOM 11057 C C . GLY D 1 16 ? -15.055 62.789 59.172 1.00 18.54 16 GLY D C 1
ATOM 11058 O O . GLY D 1 16 ? -14.091 63.278 58.581 1.00 21.16 16 GLY D O 1
ATOM 11059 N N . GLU D 1 17 ? -15.245 62.895 60.495 1.00 18.18 17 GLU D N 1
ATOM 11060 C CA A GLU D 1 17 ? -14.341 63.636 61.391 0.50 18.94 17 GLU D CA 1
ATOM 11061 C CA B GLU D 1 17 ? -14.313 63.629 61.353 0.50 17.49 17 GLU D CA 1
ATOM 11062 C C . GLU D 1 17 ? -13.469 62.680 62.194 1.00 17.13 17 GLU D C 1
ATOM 11063 O O . GLU D 1 17 ? -13.965 61.682 62.718 1.00 17.20 17 GLU D O 1
ATOM 11074 N N . TRP D 1 18 ? -12.182 62.997 62.304 1.00 17.63 18 TRP D N 1
ATOM 11075 C CA . TRP D 1 18 ? -11.264 62.257 63.177 1.00 16.62 18 TRP D CA 1
ATOM 11076 C C . TRP D 1 18 ? -11.323 62.907 64.562 1.00 16.66 18 TRP D C 1
ATOM 11077 O O . TRP D 1 18 ? -11.058 64.102 64.700 1.00 16.01 18 TRP D O 1
ATOM 11088 N N . LEU D 1 19 ? -11.674 62.117 65.574 1.00 16.14 19 LEU D N 1
ATOM 11089 C CA . LEU D 1 19 ? -12.019 62.637 66.901 1.00 17.04 19 LEU D CA 1
ATOM 11090 C C . LEU D 1 19 ? -11.418 61.833 68.035 1.00 17.93 19 LEU D C 1
ATOM 11091 O O . LEU D 1 19 ? -11.218 60.622 67.908 1.00 16.99 19 LEU D O 1
ATOM 11096 N N . ASP D 1 20 ? -11.144 62.528 69.144 1.00 18.76 20 ASP D N 1
ATOM 11097 C CA . ASP D 1 20 ? -10.826 61.905 70.420 1.00 19.24 20 ASP D CA 1
ATOM 11098 C C . ASP D 1 20 ? -12.134 61.641 71.169 1.00 18.44 20 ASP D C 1
ATOM 11099 O O . ASP D 1 20 ? -13.200 62.094 70.741 1.00 17.33 20 ASP D O 1
ATOM 11104 N N . ALA D 1 21 ? -12.054 60.899 72.277 1.00 17.77 21 ALA D N 1
ATOM 11105 C CA . ALA D 1 21 ? -13.197 60.715 73.175 1.00 17.03 21 ALA D CA 1
ATOM 11106 C C . ALA D 1 21 ? -13.567 62.038 73.811 1.00 18.47 21 ALA D C 1
ATOM 11107 O O . ALA D 1 21 ? -12.698 62.906 74.019 1.00 18.41 21 ALA D O 1
ATOM 11109 N N . ASN D 1 22 ? -14.856 62.191 74.125 1.00 18.89 22 ASN D N 1
ATOM 11110 C CA A ASN D 1 22 ? -15.355 63.389 74.789 0.50 21.27 22 ASN D CA 1
ATOM 11111 C CA B ASN D 1 22 ? -15.334 63.406 74.760 0.50 21.87 22 ASN D CA 1
ATOM 11112 C C . ASN D 1 22 ? -14.520 63.756 76.012 1.00 22.25 22 ASN D C 1
ATOM 11113 O O . ASN D 1 22 ? -14.217 64.929 76.252 1.00 22.68 22 ASN D O 1
ATOM 11122 N N . ASN D 1 23 ? -14.144 62.737 76.783 1.00 22.11 23 ASN D N 1
ATOM 11123 C CA . ASN D 1 23 ? -13.407 62.942 78.033 1.00 23.54 23 ASN D CA 1
ATOM 11124 C C . ASN D 1 23 ? -11.886 62.856 77.906 1.00 23.76 23 ASN D C 1
ATOM 11125 O O . ASN D 1 23 ? -11.165 62.886 78.899 1.00 25.65 23 ASN D O 1
ATOM 11130 N N . GLY D 1 24 ? -11.429 62.739 76.666 1.00 22.84 24 GLY D N 1
ATOM 11131 C CA . GLY D 1 24 ? -10.033 62.562 76.325 1.00 22.28 24 GLY D CA 1
ATOM 11132 C C . GLY D 1 24 ? -9.296 61.302 76.763 1.00 21.91 24 GLY D C 1
ATOM 11133 O O . GLY D 1 24 ? -8.078 61.233 76.575 1.00 22.99 24 GLY D O 1
ATOM 11134 N N . GLU D 1 25 ? -9.994 60.316 77.336 1.00 19.16 25 GLU D N 1
ATOM 11135 C CA A GLU D 1 25 ? -9.336 59.076 77.751 0.50 19.32 25 GLU D CA 1
ATOM 11136 C CA B GLU D 1 25 ? -9.388 59.037 77.745 0.50 20.34 25 GLU D CA 1
ATOM 11137 C C . GLU D 1 25 ? -9.043 58.189 76.530 1.00 18.52 25 GLU D C 1
ATOM 11138 O O . GLU D 1 25 ? -9.776 58.204 75.538 1.00 18.84 25 GLU D O 1
ATOM 11149 N N . ALA D 1 26 ? -7.947 57.439 76.614 1.00 17.21 26 ALA D N 1
ATOM 11150 C CA . ALA D 1 26 ? -7.466 56.611 75.510 1.00 17.37 26 ALA D CA 1
ATOM 11151 C C . ALA D 1 26 ? -7.128 55.195 75.958 1.00 17.17 26 ALA D C 1
ATOM 11152 O O . ALA D 1 26 ? -6.879 54.954 77.131 1.00 17.20 26 ALA D O 1
ATOM 11154 N N . ILE D 1 27 ? -7.139 54.261 75.007 1.00 17.21 27 ILE D N 1
ATOM 11155 C CA . ILE D 1 27 ? -6.684 52.888 75.233 1.00 18.01 27 ILE D CA 1
ATOM 11156 C C . ILE D 1 27 ? -5.299 52.689 74.609 1.00 18.92 27 ILE D C 1
ATOM 11157 O O . ILE D 1 27 ? -5.141 52.876 73.398 1.00 18.77 27 ILE D O 1
ATOM 11162 N N . ASP D 1 28 ? -4.310 52.302 75.421 1.00 16.93 28 ASP D N 1
ATOM 11163 C CA . ASP D 1 28 ? -2.975 51.999 74.911 1.00 17.66 28 ASP D CA 1
ATOM 11164 C C . ASP D 1 28 ? -2.977 50.694 74.126 1.00 17.04 28 ASP D C 1
ATOM 11165 O O . ASP D 1 28 ? -3.635 49.730 74.513 1.00 15.81 28 ASP D O 1
ATOM 11170 N N . VAL D 1 29 ? -2.225 50.671 73.029 1.00 15.84 29 VAL D N 1
ATOM 11171 C CA . VAL D 1 29 ? -2.064 49.481 72.192 1.00 15.06 29 VAL D CA 1
ATOM 11172 C C . VAL D 1 29 ? -0.577 49.091 72.190 1.00 15.06 29 VAL D C 1
ATOM 11173 O O . VAL D 1 29 ? 0.298 49.927 71.924 1.00 15.56 29 VAL D O 1
ATOM 11177 N N . THR D 1 30 ? -0.296 47.832 72.515 1.00 14.93 30 THR D N 1
ATOM 11178 C CA . THR D 1 30 ? 1.083 47.359 72.629 1.00 15.20 30 THR D CA 1
ATOM 11179 C C . THR D 1 30 ? 1.410 46.275 71.587 1.00 15.61 30 THR D C 1
ATOM 11180 O O . THR D 1 30 ? 0.517 45.598 71.064 1.00 16.70 30 THR D O 1
ATOM 11184 N N . ASN D 1 31 ? 2.698 46.141 71.279 1.00 13.89 31 ASN D N 1
ATOM 11185 C CA . ASN D 1 31 ? 3.201 45.101 70.405 1.00 13.91 31 ASN D CA 1
ATOM 11186 C C . ASN D 1 31 ? 3.344 43.789 71.193 1.00 14.49 31 ASN D C 1
ATOM 11187 O O . ASN D 1 31 ? 4.140 43.726 72.140 1.00 15.66 31 ASN D O 1
ATOM 11192 N N . PRO D 1 32 ? 2.576 42.738 70.806 1.00 14.70 32 PRO D N 1
ATOM 11193 C CA . PRO D 1 32 ? 2.576 41.455 71.528 1.00 14.05 32 PRO D CA 1
ATOM 11194 C C . PRO D 1 32 ? 3.902 40.688 71.482 1.00 12.85 32 PRO D C 1
ATOM 11195 O O . PRO D 1 32 ? 4.090 39.744 72.244 1.00 12.82 32 PRO D O 1
ATOM 11199 N N . ALA D 1 33 ? 4.811 41.100 70.603 1.00 13.46 33 ALA D N 1
ATOM 11200 C CA . ALA D 1 33 ? 6.097 40.442 70.441 1.00 12.99 33 ALA D CA 1
ATOM 11201 C C . ALA D 1 33 ? 7.083 40.892 71.493 1.00 15.43 33 ALA D C 1
ATOM 11202 O O . ALA D 1 33 ? 8.019 40.165 71.800 1.00 16.13 33 ALA D O 1
ATOM 11204 N N . ASN D 1 34 ? 6.874 42.082 72.054 1.00 16.30 34 ASN D N 1
ATOM 11205 C CA . ASN D 1 34 ? 7.839 42.652 73.002 1.00 17.92 34 ASN D CA 1
ATOM 11206 C C . ASN D 1 34 ? 7.278 43.559 74.089 1.00 17.94 34 ASN D C 1
ATOM 11207 O O . ASN D 1 34 ? 8.015 43.932 74.996 1.00 18.74 34 ASN D O 1
ATOM 11212 N N . GLY D 1 35 ? 5.999 43.928 73.991 1.00 17.93 35 GLY D N 1
ATOM 11213 C CA . GLY D 1 35 ? 5.366 44.755 75.016 1.00 17.34 35 GLY D CA 1
ATOM 11214 C C . GLY D 1 35 ? 5.495 46.262 74.836 1.00 18.35 35 GLY D C 1
ATOM 11215 O O . GLY D 1 35 ? 4.972 47.027 75.651 1.00 16.79 35 GLY D O 1
ATOM 11216 N N . ASP D 1 36 ? 6.164 46.689 73.762 1.00 19.78 36 ASP D N 1
ATOM 11217 C CA . ASP D 1 36 ? 6.301 48.117 73.424 1.00 20.71 36 ASP D CA 1
ATOM 11218 C C . ASP D 1 36 ? 4.953 48.777 73.156 1.00 20.45 36 ASP D C 1
ATOM 11219 O O . ASP D 1 36 ? 4.100 48.204 72.483 1.00 19.24 36 ASP D O 1
ATOM 11224 N N . LYS D 1 37 ? 4.791 49.999 73.646 1.00 20.28 37 LYS D N 1
ATOM 11225 C CA . LYS D 1 37 ? 3.639 50.810 73.302 1.00 21.16 37 LYS D CA 1
ATOM 11226 C C . LYS D 1 37 ? 3.754 51.312 71.861 1.00 19.57 37 LYS D C 1
ATOM 11227 O O . LYS D 1 37 ? 4.755 51.930 71.476 1.00 17.86 37 LYS D O 1
ATOM 11233 N N . LEU D 1 38 ? 2.721 51.038 71.073 1.00 17.96 38 LEU D N 1
ATOM 11234 C CA . LEU D 1 38 ? 2.672 51.448 69.669 1.00 16.93 38 LEU D CA 1
ATOM 11235 C C . LEU D 1 38 ? 1.996 52.807 69.572 1.00 16.86 38 LEU D C 1
ATOM 11236 O O . LEU D 1 38 ? 2.359 53.641 68.747 1.00 16.61 38 LEU D O 1
ATOM 11241 N N . GLY D 1 39 ? 1.022 53.026 70.449 1.00 15.33 39 GLY D N 1
ATOM 11242 C CA . GLY D 1 39 ? 0.212 54.235 70.429 1.00 14.80 39 GLY D CA 1
ATOM 11243 C C . GLY D 1 39 ? -1.071 53.975 71.184 1.00 14.37 39 GLY D C 1
ATOM 11244 O O . GLY D 1 39 ? -1.125 53.080 72.019 1.00 15.03 39 GLY D O 1
ATOM 11245 N N . SER D 1 40 ? -2.103 54.753 70.889 1.00 13.76 40 SER D N 1
ATOM 11246 C CA . SER D 1 40 ? -3.381 54.613 71.569 1.00 14.00 40 SER D CA 1
ATOM 11247 C C . SER D 1 40 ? -4.558 54.990 70.664 1.00 15.81 40 SER D C 1
ATOM 11248 O O . SER D 1 40 ? -4.381 55.576 69.593 1.00 15.77 40 SER D O 1
ATOM 11251 N N . VAL D 1 41 ? -5.759 54.631 71.106 1.00 15.87 41 VAL D N 1
ATOM 11252 C CA . VAL D 1 41 ? -6.992 55.001 70.423 1.00 15.41 41 VAL D CA 1
ATOM 11253 C C . VAL D 1 41 ? -8.017 55.507 71.455 1.00 16.15 41 VAL D C 1
ATOM 11254 O O . VAL D 1 41 ? -7.935 55.154 72.640 1.00 15.47 41 VAL D O 1
ATOM 11258 N N . PRO D 1 42 ? -8.963 56.367 71.022 1.00 16.57 42 PRO D N 1
ATOM 11259 C CA . PRO D 1 42 ? -9.926 56.887 71.982 1.00 15.30 42 PRO D CA 1
ATOM 11260 C C . PRO D 1 42 ? -10.686 55.790 72.741 1.00 14.95 42 PRO D C 1
ATOM 11261 O O . PRO D 1 42 ? -11.011 54.740 72.192 1.00 13.79 42 PRO D O 1
ATOM 11265 N N . LYS D 1 43 ? -10.929 56.039 74.017 1.00 15.22 43 LYS D N 1
ATOM 11266 C CA . LYS D 1 43 ? -11.761 55.172 74.847 1.00 16.71 43 LYS D CA 1
ATOM 11267 C C . LYS D 1 43 ? -13.189 55.727 74.865 1.00 18.37 43 LYS D C 1
ATOM 11268 O O . LYS D 1 43 ? -13.605 56.394 75.823 1.00 18.91 43 LYS D O 1
ATOM 11274 N N . MET D 1 44 ? -13.931 55.470 73.792 1.00 18.03 44 MET D N 1
ATOM 11275 C CA . MET D 1 44 ? -15.247 56.073 73.640 1.00 18.99 44 MET D CA 1
ATOM 11276 C C . MET D 1 44 ? -16.337 55.264 74.315 1.00 17.32 44 MET D C 1
ATOM 11277 O O . MET D 1 44 ? -16.140 54.082 74.622 1.00 18.77 44 MET D O 1
ATOM 11282 N N . GLY D 1 45 ? -17.481 55.915 74.533 1.00 15.76 45 GLY D N 1
ATOM 11283 C CA . GLY D 1 45 ? -18.604 55.312 75.230 1.00 13.27 45 GLY D CA 1
ATOM 11284 C C . GLY D 1 45 ? -19.912 55.506 74.491 1.00 14.79 45 GLY D C 1
ATOM 11285 O O . GLY D 1 45 ? -19.937 55.651 73.253 1.00 12.52 45 GLY D O 1
ATOM 11286 N N . ALA D 1 46 ? -21.000 55.518 75.263 1.00 13.99 46 ALA D N 1
ATOM 11287 C CA . ALA D 1 46 ? -22.352 55.616 74.736 1.00 14.78 46 ALA D CA 1
ATOM 11288 C C . ALA D 1 46 ? -22.563 56.881 73.922 1.00 15.20 46 ALA D C 1
ATOM 11289 O O . ALA D 1 46 ? -23.101 56.796 72.816 1.00 16.92 46 ALA D O 1
ATOM 11291 N N . ASP D 1 47 ? -22.112 58.033 74.446 1.00 15.03 47 ASP D N 1
ATOM 11292 C CA A ASP D 1 47 ? -22.347 59.321 73.798 0.50 12.12 47 ASP D CA 1
ATOM 11293 C CA B ASP D 1 47 ? -22.331 59.343 73.792 0.50 14.86 47 ASP D CA 1
ATOM 11294 C C . ASP D 1 47 ? -21.769 59.397 72.374 1.00 13.16 47 ASP D C 1
ATOM 11295 O O . ASP D 1 47 ? -22.481 59.748 71.439 1.00 13.07 47 ASP D O 1
ATOM 11304 N N . GLU D 1 48 ? -20.495 59.049 72.211 1.00 11.50 48 GLU D N 1
ATOM 11305 C CA . GLU D 1 48 ? -19.868 59.051 70.899 1.00 12.42 48 GLU D CA 1
ATOM 11306 C C . GLU D 1 48 ? -20.520 58.014 69.951 1.00 15.04 48 GLU D C 1
ATOM 11307 O O . GLU D 1 48 ? -20.748 58.292 68.756 1.00 14.51 48 GLU D O 1
ATOM 11313 N N . THR D 1 49 ? -20.839 56.839 70.503 1.00 15.31 49 THR D N 1
ATOM 11314 C CA . THR D 1 49 ? -21.477 55.764 69.756 1.00 15.69 49 THR D CA 1
ATOM 11315 C C . THR D 1 49 ? -22.858 56.220 69.271 1.00 17.27 49 THR D C 1
ATOM 11316 O O . THR D 1 49 ? -23.265 55.912 68.149 1.00 15.60 49 THR D O 1
ATOM 11320 N N . ARG D 1 50 ? -23.558 56.965 70.124 1.00 15.88 50 ARG D N 1
ATOM 11321 C CA . ARG D 1 50 ? -24.881 57.472 69.812 1.00 15.14 50 ARG D CA 1
ATOM 11322 C C . ARG D 1 50 ? -24.731 58.464 68.669 1.00 14.95 50 ARG D C 1
ATOM 11323 O O . ARG D 1 50 ? -25.485 58.405 67.690 1.00 14.05 50 ARG D O 1
ATOM 11328 N N . ALA D 1 51 ? -23.739 59.351 68.778 1.00 14.95 51 ALA D N 1
ATOM 11329 C CA . ALA D 1 51 ? -23.458 60.327 67.717 1.00 14.99 51 ALA D CA 1
ATOM 11330 C C . ALA D 1 51 ? -23.106 59.627 66.406 1.00 15.35 51 ALA D C 1
ATOM 11331 O O . ALA D 1 51 ? -23.493 60.091 65.333 1.00 17.32 51 ALA D O 1
ATOM 11333 N N . ALA D 1 52 ? -22.395 58.505 66.503 1.00 15.30 52 ALA D N 1
ATOM 11334 C CA . ALA D 1 52 ? -22.031 57.721 65.323 1.00 16.68 52 ALA D CA 1
ATOM 11335 C C . ALA D 1 52 ? -23.245 57.069 64.662 1.00 17.32 52 ALA D C 1
ATOM 11336 O O . ALA D 1 52 ? -23.351 57.043 63.440 1.00 17.91 52 ALA D O 1
ATOM 11338 N N . ILE D 1 53 ? -24.154 56.543 65.477 1.00 16.97 53 ILE D N 1
ATOM 11339 C CA . ILE D 1 53 ? -25.401 55.964 64.981 1.00 16.92 53 ILE D CA 1
ATOM 11340 C C . ILE D 1 53 ? -26.263 57.023 64.286 1.00 17.62 53 ILE D C 1
ATOM 11341 O O . ILE D 1 53 ? -26.794 56.776 63.192 1.00 17.50 53 ILE D O 1
ATOM 11346 N N . ASP D 1 54 ? -26.380 58.201 64.911 1.00 18.50 54 ASP D N 1
ATOM 11347 C CA A ASP D 1 54 ? -27.119 59.318 64.327 0.50 17.22 54 ASP D CA 1
ATOM 11348 C CA B ASP D 1 54 ? -27.122 59.308 64.317 0.50 17.76 54 ASP D CA 1
ATOM 11349 C C . ASP D 1 54 ? -26.509 59.744 62.987 1.00 18.21 54 ASP D C 1
ATOM 11350 O O . ASP D 1 54 ? -27.242 60.034 62.029 1.00 19.06 54 ASP D O 1
ATOM 11359 N N . ALA D 1 55 ? -25.174 59.770 62.921 1.00 14.08 55 ALA D N 1
ATOM 11360 C CA . ALA D 1 55 ? -24.465 60.104 61.687 1.00 12.61 55 ALA D CA 1
ATOM 11361 C C . ALA D 1 55 ? -24.739 59.092 60.565 1.00 13.86 55 ALA D C 1
ATOM 11362 O O . ALA D 1 55 ? -24.985 59.478 59.414 1.00 12.74 55 ALA D O 1
ATOM 11364 N N . ALA D 1 56 ? -24.724 57.802 60.921 1.00 12.98 56 ALA D N 1
ATOM 11365 C CA . ALA D 1 56 ? -25.047 56.714 59.995 1.00 11.88 56 ALA D CA 1
ATOM 11366 C C . ALA D 1 56 ? -26.477 56.825 59.476 1.00 14.20 56 ALA D C 1
ATOM 11367 O O . ALA D 1 56 ? -26.737 56.659 58.275 1.00 14.58 56 ALA D O 1
ATOM 11369 N N . ASN D 1 57 ? -27.396 57.120 60.389 1.00 13.95 57 ASN D N 1
ATOM 11370 C CA . ASN D 1 57 ? -28.791 57.289 60.050 1.00 13.62 57 ASN D CA 1
ATOM 11371 C C . ASN D 1 57 ? -29.020 58.461 59.092 1.00 14.13 57 ASN D C 1
ATOM 11372 O O . ASN D 1 57 ? -29.793 58.358 58.131 1.00 14.15 57 ASN D O 1
ATOM 11377 N N . ARG D 1 58 ? -28.343 59.567 59.366 1.00 12.86 58 ARG D N 1
ATOM 11378 C CA . ARG D 1 58 ? -28.441 60.763 58.583 1.00 14.97 58 ARG D CA 1
ATOM 11379 C C . ARG D 1 58 ? -27.891 60.578 57.158 1.00 13.73 58 ARG D C 1
ATOM 11380 O O . ARG D 1 58 ? -28.440 61.114 56.201 1.00 12.41 58 ARG D O 1
ATOM 11388 N N . ALA D 1 59 ? -26.799 59.830 57.033 1.00 13.50 59 ALA D N 1
ATOM 11389 C CA . ALA D 1 59 ? -26.152 59.560 55.751 1.00 14.87 59 ALA D CA 1
ATOM 11390 C C . ALA D 1 59 ? -26.853 58.496 54.909 1.00 15.20 59 ALA D C 1
ATOM 11391 O O . ALA D 1 59 ? -26.552 58.361 53.731 1.00 17.94 59 ALA D O 1
ATOM 11393 N N . LEU D 1 60 ? -27.763 57.735 55.516 1.00 16.07 60 LEU D N 1
ATOM 11394 C CA . LEU D 1 60 ? -28.379 56.566 54.861 1.00 14.84 60 LEU D CA 1
ATOM 11395 C C . LEU D 1 60 ? -29.185 56.898 53.592 1.00 15.76 60 LEU D C 1
ATOM 11396 O O . LEU D 1 60 ? -28.961 56.269 52.556 1.00 16.44 60 LEU D O 1
ATOM 11401 N N . PRO D 1 61 ? -30.122 57.877 53.665 1.00 15.74 61 PRO D N 1
ATOM 11402 C CA . PRO D 1 61 ? -30.923 58.146 52.458 1.00 15.66 61 PRO D CA 1
ATOM 11403 C C . PRO D 1 61 ? -30.087 58.453 51.205 1.00 17.16 61 PRO D C 1
ATOM 11404 O O . PRO D 1 61 ? -30.395 57.944 50.130 1.00 15.25 61 PRO D O 1
ATOM 11408 N N . ALA D 1 62 ? -29.026 59.247 51.340 1.00 16.13 62 ALA D N 1
ATOM 11409 C CA . ALA D 1 62 ? -28.214 59.602 50.169 1.00 17.20 62 ALA D CA 1
ATOM 11410 C C . ALA D 1 62 ? -27.296 58.480 49.686 1.00 16.90 62 ALA D C 1
ATOM 11411 O O . ALA D 1 62 ? -26.966 58.425 48.515 1.00 18.86 62 ALA D O 1
ATOM 11413 N N . TRP D 1 63 ? -26.881 57.601 50.588 1.00 17.22 63 TRP D N 1
ATOM 11414 C CA . TRP D 1 63 ? -26.066 56.449 50.222 1.00 17.10 63 TRP D CA 1
ATOM 11415 C C . TRP D 1 63 ? -26.933 55.405 49.527 1.00 16.26 63 TRP D C 1
ATOM 11416 O O . TRP D 1 63 ? -26.578 54.887 48.469 1.00 16.17 63 TRP D O 1
ATOM 11427 N N . ARG D 1 64 ? -28.063 55.108 50.157 1.00 17.68 64 ARG D N 1
ATOM 11428 C CA . ARG D 1 64 ? -29.126 54.255 49.615 1.00 17.56 64 ARG D CA 1
ATOM 11429 C C . ARG D 1 64 ? -29.563 54.704 48.215 1.00 17.14 64 ARG D C 1
ATOM 11430 O O . ARG D 1 64 ? -29.816 53.875 47.339 1.00 15.85 64 ARG D O 1
ATOM 11438 N N . ALA D 1 65 ? -29.619 56.018 47.994 1.00 16.49 65 ALA D N 1
ATOM 11439 C CA . ALA D 1 65 ? -30.174 56.562 46.745 1.00 16.99 65 ALA D CA 1
ATOM 11440 C C . ALA D 1 65 ? -29.211 56.542 45.537 1.00 17.07 65 ALA D C 1
ATOM 11441 O O . ALA D 1 65 ? -29.640 56.755 44.403 1.00 17.99 65 ALA D O 1
ATOM 11443 N N . LEU D 1 66 ? -27.920 56.329 45.778 1.00 14.55 66 LEU D N 1
ATOM 11444 C CA . LEU D 1 66 ? -26.959 56.179 44.686 1.00 13.97 66 LEU D CA 1
ATOM 11445 C C . LEU D 1 66 ? -27.298 54.951 43.847 1.00 14.59 66 LEU D C 1
ATOM 11446 O O . LEU D 1 66 ? -28.018 54.068 44.297 1.00 16.49 66 LEU D O 1
ATOM 11451 N N . THR D 1 67 ? -26.815 54.897 42.617 1.00 14.11 67 THR D N 1
ATOM 11452 C CA . THR D 1 67 ? -26.981 53.678 41.830 1.00 13.96 67 THR D CA 1
ATOM 11453 C C . THR D 1 67 ? -26.013 52.622 42.347 1.00 15.38 67 THR D C 1
ATOM 11454 O O . THR D 1 67 ? -24.994 52.961 42.969 1.00 15.84 67 THR D O 1
ATOM 11458 N N . ALA D 1 68 ? -26.312 51.351 42.090 1.00 13.37 68 ALA D N 1
ATOM 11459 C CA . ALA D 1 68 ? -25.399 50.278 42.445 1.00 12.81 68 ALA D CA 1
ATOM 11460 C C . ALA D 1 68 ? -24.006 50.462 41.821 1.00 14.24 68 ALA D C 1
ATOM 11461 O O . ALA D 1 68 ? -22.997 50.139 42.446 1.00 15.40 68 ALA D O 1
ATOM 11463 N N . LYS D 1 69 ? -23.949 50.979 40.594 1.00 14.35 69 LYS D N 1
ATOM 11464 C CA . LYS D 1 69 ? -22.670 51.229 39.941 1.00 16.19 69 LYS D CA 1
ATOM 11465 C C . LYS D 1 69 ? -21.865 52.336 40.613 1.00 16.10 69 LYS D C 1
ATOM 11466 O O . LYS D 1 69 ? -20.637 52.227 40.708 1.00 17.15 69 LYS D O 1
ATOM 11472 N N . GLU D 1 70 ? -22.517 53.409 41.068 1.00 16.31 70 GLU D N 1
ATOM 11473 C CA . GLU D 1 70 ? -21.738 54.431 41.777 1.00 18.75 70 GLU D CA 1
ATOM 11474 C C . GLU D 1 70 ? -21.226 53.973 43.140 1.00 16.83 70 GLU D C 1
ATOM 11475 O O . GLU D 1 70 ? -20.113 54.344 43.517 1.00 16.58 70 GLU D O 1
ATOM 11481 N N . ARG D 1 71 ? -21.996 53.115 43.827 1.00 16.08 71 ARG D N 1
ATOM 11482 C CA . ARG D 1 71 ? -21.535 52.470 45.069 1.00 14.81 71 ARG D CA 1
ATOM 11483 C C . ARG D 1 71 ? -20.372 51.528 44.733 1.00 14.58 71 ARG D C 1
ATOM 11484 O O . ARG D 1 71 ? -19.362 51.518 45.431 1.00 14.76 71 ARG D O 1
ATOM 11492 N N . ALA D 1 72 ? -20.505 50.775 43.635 1.00 12.39 72 ALA D N 1
ATOM 11493 C CA . ALA D 1 72 ? -19.431 49.887 43.160 1.00 13.74 72 ALA D CA 1
ATOM 11494 C C . ALA D 1 72 ? -18.136 50.647 42.862 1.00 14.89 72 ALA D C 1
ATOM 11495 O O . ALA D 1 72 ? -17.054 50.154 43.141 1.00 14.03 72 ALA D O 1
ATOM 11497 N N . THR D 1 73 ? -18.256 51.842 42.280 1.00 15.86 73 THR D N 1
ATOM 11498 C CA . THR D 1 73 ? -17.100 52.666 41.942 1.00 15.78 73 THR D CA 1
ATOM 11499 C C . THR D 1 73 ? -16.340 53.077 43.203 1.00 16.46 73 THR D C 1
ATOM 11500 O O . THR D 1 73 ? -15.117 52.981 43.256 1.00 16.69 73 THR D O 1
ATOM 11504 N N . ILE D 1 74 ? -17.084 53.521 44.217 1.00 15.87 74 ILE D N 1
ATOM 11505 C CA . ILE D 1 74 ? -16.519 53.905 45.516 1.00 15.04 74 ILE D CA 1
ATOM 11506 C C . ILE D 1 74 ? -15.872 52.710 46.212 1.00 15.45 74 ILE D C 1
ATOM 11507 O O . ILE D 1 74 ? -14.729 52.796 46.667 1.00 16.19 74 ILE D O 1
ATOM 11512 N N . LEU D 1 75 ? -16.586 51.588 46.246 1.00 14.28 75 LEU D N 1
ATOM 11513 C CA . LEU D 1 75 ? -16.067 50.374 46.877 1.00 14.76 75 LEU D CA 1
ATOM 11514 C C . LEU D 1 75 ? -14.845 49.801 46.159 1.00 15.94 75 LEU D C 1
ATOM 11515 O O . LEU D 1 75 ? -13.902 49.348 46.813 1.00 17.37 75 LEU D O 1
ATOM 11520 N N . ARG D 1 76 ? -14.847 49.845 44.831 1.00 14.62 76 ARG D N 1
ATOM 11521 C CA . ARG D 1 76 ? -13.691 49.392 44.052 1.00 15.29 76 ARG D CA 1
ATOM 11522 C C . ARG D 1 76 ? -12.467 50.279 44.284 1.00 14.15 76 ARG D C 1
ATOM 11523 O O . ARG D 1 76 ? -11.361 49.779 44.353 1.00 15.54 76 ARG D O 1
ATOM 11531 N N . ASN D 1 77 ? -12.673 51.584 44.409 1.00 13.15 77 ASN D N 1
ATOM 11532 C CA . ASN D 1 77 ? -11.616 52.501 44.830 1.00 14.74 77 ASN D CA 1
ATOM 11533 C C . ASN D 1 77 ? -10.999 52.086 46.178 1.00 14.53 77 ASN D C 1
ATOM 11534 O O . ASN D 1 77 ? -9.787 52.134 46.351 1.00 16.00 77 ASN D O 1
ATOM 11539 N N . TRP D 1 78 ? -11.854 51.682 47.115 1.00 14.84 78 TRP D N 1
ATOM 11540 C CA . TRP D 1 78 ? -11.439 51.221 48.445 1.00 15.88 78 TRP D CA 1
ATOM 11541 C C . TRP D 1 78 ? -10.592 49.959 48.305 1.00 16.18 78 TRP D C 1
ATOM 11542 O O . TRP D 1 78 ? -9.501 49.870 48.878 1.00 15.52 78 TRP D O 1
ATOM 11553 N N . PHE D 1 79 ? -11.079 49.016 47.495 1.00 15.97 79 PHE D N 1
ATOM 11554 C CA . PHE D 1 79 ? -10.368 47.781 47.214 1.00 15.14 79 PHE D CA 1
ATOM 11555 C C . PHE D 1 79 ? -8.978 48.076 46.633 1.00 16.34 79 PHE D C 1
ATOM 11556 O O . PHE D 1 79 ? -7.957 47.554 47.116 1.00 14.84 79 PHE D O 1
ATOM 11564 N N . ASN D 1 80 ? -8.953 48.916 45.597 1.00 15.91 80 ASN D N 1
ATOM 11565 C CA . ASN D 1 80 ? -7.714 49.262 44.926 1.00 15.99 80 ASN D CA 1
ATOM 11566 C C . ASN D 1 80 ? -6.705 49.887 45.891 1.00 16.53 80 ASN D C 1
ATOM 11567 O O . ASN D 1 80 ? -5.508 49.564 45.853 1.00 15.85 80 ASN D O 1
ATOM 11572 N N . LEU D 1 81 ? -7.199 50.781 46.747 1.00 15.27 81 LEU D N 1
ATOM 11573 C CA . LEU D 1 81 ? -6.362 51.458 47.718 1.00 15.55 81 LEU D CA 1
ATOM 11574 C C . LEU D 1 81 ? -5.737 50.480 48.714 1.00 16.11 81 LEU D C 1
ATOM 11575 O O . LEU D 1 81 ? -4.544 50.590 49.038 1.00 13.93 81 LEU D O 1
ATOM 11580 N N . MET D 1 82 ? -6.539 49.519 49.179 1.00 15.16 82 MET D N 1
ATOM 11581 C CA . MET D 1 82 ? -6.052 48.449 50.067 1.00 16.27 82 MET D CA 1
ATOM 11582 C C . MET D 1 82 ? -4.907 47.682 49.450 1.00 16.79 82 MET D C 1
ATOM 11583 O O . MET D 1 82 ? -3.927 47.423 50.125 1.00 16.86 82 MET D O 1
ATOM 11588 N N . MET D 1 83 ? -5.034 47.331 48.168 1.00 15.13 83 MET D N 1
ATOM 11589 C CA . MET D 1 83 ? -3.986 46.605 47.467 1.00 16.28 83 MET D CA 1
ATOM 11590 C C . MET D 1 83 ? -2.762 47.479 47.215 1.00 16.59 83 MET D C 1
ATOM 11591 O O . MET D 1 83 ? -1.636 47.002 47.311 1.00 18.58 83 MET D O 1
ATOM 11596 N N . GLU D 1 84 ? -2.988 48.755 46.910 1.00 18.15 84 GLU D N 1
ATOM 11597 C CA . GLU D 1 84 ? -1.907 49.722 46.724 1.00 21.08 84 GLU D CA 1
ATOM 11598 C C . GLU D 1 84 ? -1.066 49.894 48.006 1.00 19.91 84 GLU D C 1
ATOM 11599 O O . GLU D 1 84 ? 0.163 49.960 47.959 1.00 17.71 84 GLU D O 1
ATOM 11605 N N . HIS D 1 85 ? -1.735 49.946 49.149 1.00 17.64 85 HIS D N 1
ATOM 11606 C CA . HIS D 1 85 ? -1.060 50.163 50.430 1.00 17.49 85 HIS D CA 1
ATOM 11607 C C . HIS D 1 85 ? -0.854 48.883 51.224 1.00 17.14 85 HIS D C 1
ATOM 11608 O O . HIS D 1 85 ? -0.697 48.933 52.452 1.00 18.87 85 HIS D O 1
ATOM 11615 N N . GLN D 1 86 ? -0.836 47.751 50.517 1.00 16.33 86 GLN D N 1
ATOM 11616 C CA . GLN D 1 86 ? -0.753 46.427 51.131 1.00 16.47 86 GLN D CA 1
ATOM 11617 C C . GLN D 1 86 ? 0.419 46.276 52.111 1.00 16.43 86 GLN D C 1
ATOM 11618 O O . GLN D 1 86 ? 0.238 45.762 53.213 1.00 16.48 86 GLN D O 1
ATOM 11624 N N . ASP D 1 87 ? 1.611 46.717 51.708 1.00 15.79 87 ASP D N 1
ATOM 11625 C CA . ASP D 1 87 ? 2.809 46.556 52.525 1.00 17.52 87 ASP D CA 1
ATOM 11626 C C . ASP D 1 87 ? 2.701 47.295 53.857 1.00 17.17 87 ASP D C 1
ATOM 11627 O O . ASP D 1 87 ? 3.017 46.733 54.912 1.00 17.36 87 ASP D O 1
ATOM 11632 N N . ASP D 1 88 ? 2.237 48.543 53.815 1.00 16.72 88 ASP D N 1
ATOM 11633 C CA . ASP D 1 88 ? 2.024 49.319 55.044 1.00 17.44 88 ASP D CA 1
ATOM 11634 C C . ASP D 1 88 ? 0.984 48.684 55.961 1.00 16.76 88 ASP D C 1
ATOM 11635 O O . ASP D 1 88 ? 1.201 48.598 57.168 1.00 16.00 88 ASP D O 1
ATOM 11640 N N . LEU D 1 89 ? -0.137 48.245 55.378 1.00 16.04 89 LEU D N 1
ATOM 11641 C CA . LEU D 1 89 ? -1.231 47.664 56.134 1.00 15.96 89 LEU D CA 1
ATOM 11642 C C . LEU D 1 89 ? -0.800 46.363 56.805 1.00 16.27 89 LEU D C 1
ATOM 11643 O O . LEU D 1 89 ? -1.141 46.114 57.968 1.00 15.91 89 LEU D O 1
ATOM 11648 N N . ALA D 1 90 ? -0.037 45.548 56.072 1.00 14.86 90 ALA D N 1
ATOM 11649 C CA . ALA D 1 90 ? 0.517 44.310 56.602 1.00 14.99 90 ALA D CA 1
ATOM 11650 C C . ALA D 1 90 ? 1.445 44.581 57.795 1.00 15.24 90 ALA D C 1
ATOM 11651 O O . ALA D 1 90 ? 1.359 43.908 58.830 1.00 16.03 90 ALA D O 1
ATOM 11653 N N . ARG D 1 91 ? 2.315 45.575 57.642 1.00 16.96 91 ARG D N 1
ATOM 11654 C CA . ARG D 1 91 ? 3.269 45.939 58.688 1.00 19.11 91 ARG D CA 1
ATOM 11655 C C . ARG D 1 91 ? 2.548 46.395 59.948 1.00 18.77 91 ARG D C 1
ATOM 11656 O O . ARG D 1 91 ? 2.876 45.975 61.063 1.00 19.58 91 ARG D O 1
ATOM 11660 N N . LEU D 1 92 ? 1.558 47.256 59.754 1.00 18.44 92 LEU D N 1
ATOM 11661 C CA . LEU D 1 92 ? 0.723 47.753 60.831 1.00 19.39 92 LEU D CA 1
ATOM 11662 C C . LEU D 1 92 ? 0.073 46.608 61.616 1.00 19.09 92 LEU D C 1
ATOM 11663 O O . LEU D 1 92 ? 0.040 46.617 62.849 1.00 18.53 92 LEU D O 1
ATOM 11668 N N . MET D 1 93 ? -0.431 45.624 60.883 1.00 17.67 93 MET D N 1
ATOM 11669 C CA . MET D 1 93 ? -1.120 44.493 61.470 1.00 17.71 93 MET D CA 1
ATOM 11670 C C . MET D 1 93 ? -0.170 43.575 62.237 1.00 15.24 93 MET D C 1
ATOM 11671 O O . MET D 1 93 ? -0.467 43.176 63.359 1.00 15.59 93 MET D O 1
ATOM 11676 N N . THR D 1 94 ? 0.960 43.232 61.628 1.00 13.96 94 THR D N 1
ATOM 11677 C CA . THR D 1 94 ? 1.979 42.438 62.311 1.00 13.34 94 THR D CA 1
ATOM 11678 C C . THR D 1 94 ? 2.412 43.087 63.626 1.00 14.01 94 THR D C 1
ATOM 11679 O O . THR D 1 94 ? 2.538 42.398 64.650 1.00 13.80 94 THR D O 1
ATOM 11683 N N . LEU D 1 95 ? 2.632 44.402 63.595 1.00 12.58 95 LEU D N 1
ATOM 11684 C CA . LEU D 1 95 ? 3.013 45.147 64.797 1.00 13.58 95 LEU D CA 1
ATOM 11685 C C . LEU D 1 95 ? 1.972 45.042 65.924 1.00 14.59 95 LEU D C 1
ATOM 11686 O O . LEU D 1 95 ? 2.336 44.782 67.073 1.00 13.94 95 LEU D O 1
ATOM 11691 N N . GLU D 1 96 ? 0.687 45.202 65.593 1.00 14.15 96 GLU D N 1
ATOM 11692 C CA . GLU D 1 96 ? -0.352 45.223 66.636 1.00 15.68 96 GLU D CA 1
ATOM 11693 C C . GLU D 1 96 ? -0.906 43.865 67.039 1.00 15.24 96 GLU D C 1
ATOM 11694 O O . GLU D 1 96 ? -1.285 43.678 68.196 1.00 14.36 96 GLU D O 1
ATOM 11700 N N . GLN D 1 97 ? -0.960 42.917 66.108 1.00 14.42 97 GLN D N 1
ATOM 11701 C CA . GLN D 1 97 ? -1.554 41.616 66.434 1.00 14.14 97 GLN D CA 1
ATOM 11702 C C . GLN D 1 97 ? -0.544 40.464 66.520 1.00 13.12 97 GLN D C 1
ATOM 11703 O O . GLN D 1 97 ? -0.784 39.483 67.226 1.00 13.01 97 GLN D O 1
ATOM 11709 N N . GLY D 1 98 ? 0.576 40.576 65.813 1.00 12.85 98 GLY D N 1
ATOM 11710 C CA . GLY D 1 98 ? 1.690 39.641 66.015 1.00 12.05 98 GLY D CA 1
ATOM 11711 C C . GLY D 1 98 ? 2.016 38.638 64.924 1.00 12.60 98 GLY D C 1
ATOM 11712 O O . GLY D 1 98 ? 3.136 38.146 64.864 1.00 13.66 98 GLY D O 1
ATOM 11713 N N . LYS D 1 99 ? 1.055 38.338 64.056 1.00 13.24 99 LYS D N 1
ATOM 11714 C CA . LYS D 1 99 ? 1.236 37.315 63.013 1.00 12.60 99 LYS D CA 1
ATOM 11715 C C . LYS D 1 99 ? 2.381 37.651 62.048 1.00 13.97 99 LYS D C 1
ATOM 11716 O O . LYS D 1 99 ? 2.719 38.834 61.872 1.00 13.54 99 LYS D O 1
ATOM 11722 N N . PRO D 1 100 ? 2.995 36.614 61.443 1.00 13.97 100 PRO D N 1
ATOM 11723 C CA . PRO D 1 100 ? 4.084 36.861 60.515 1.00 14.55 100 PRO D CA 1
ATOM 11724 C C . PRO D 1 100 ? 3.660 37.799 59.387 1.00 16.03 100 PRO D C 1
ATOM 11725 O O . PRO D 1 100 ? 2.498 37.791 58.966 1.00 17.42 100 PRO D O 1
ATOM 11729 N N . LEU D 1 101 ? 4.599 38.610 58.921 1.00 15.17 101 LEU D N 1
ATOM 11730 C CA . LEU D 1 101 ? 4.342 39.562 57.854 1.00 17.72 101 LEU D CA 1
ATOM 11731 C C . LEU D 1 101 ? 3.691 38.945 56.607 1.00 17.74 101 LEU D C 1
ATOM 11732 O O . LEU D 1 101 ? 2.785 39.552 56.034 1.00 17.88 101 LEU D O 1
ATOM 11737 N N . ALA D 1 102 ? 4.141 37.752 56.195 1.00 16.47 102 ALA D N 1
ATOM 11738 C CA . ALA D 1 102 ? 3.572 37.072 55.028 1.00 17.25 102 ALA D CA 1
ATOM 11739 C C . ALA D 1 102 ? 2.106 36.697 55.247 1.00 18.28 102 ALA D C 1
ATOM 11740 O O . ALA D 1 102 ? 1.295 36.763 54.316 1.00 19.16 102 ALA D O 1
ATOM 11742 N N . GLU D 1 103 ? 1.776 36.298 56.478 1.00 17.87 103 GLU D N 1
ATOM 11743 C CA . GLU D 1 103 ? 0.390 36.025 56.874 1.00 17.73 103 GLU D CA 1
ATOM 11744 C C . GLU D 1 103 ? -0.434 37.298 56.829 1.00 15.97 103 GLU D C 1
ATOM 11745 O O . GLU D 1 103 ? -1.575 37.278 56.383 1.00 15.62 103 GLU D O 1
ATOM 11751 N N . ALA D 1 104 ? 0.160 38.404 57.278 1.00 14.54 104 ALA D N 1
ATOM 11752 C CA . ALA D 1 104 ? -0.513 39.704 57.291 1.00 14.92 104 ALA D CA 1
ATOM 11753 C C . ALA D 1 104 ? -0.788 40.208 55.874 1.00 15.83 104 ALA D C 1
ATOM 11754 O O . ALA D 1 104 ? -1.893 40.669 55.593 1.00 16.57 104 ALA D O 1
ATOM 11756 N N . LYS D 1 105 ? 0.201 40.099 54.988 1.00 16.22 105 LYS D N 1
ATOM 11757 C CA . LYS D 1 105 ? 0.009 40.426 53.575 1.00 19.04 105 LYS D CA 1
ATOM 11758 C C . LYS D 1 105 ? -1.104 39.591 52.948 1.00 16.92 105 LYS D C 1
ATOM 11759 O O . LYS D 1 105 ? -1.932 40.123 52.207 1.00 16.33 105 LYS D O 1
ATOM 11765 N N . GLY D 1 106 ? -1.107 38.290 53.244 1.00 14.65 106 GLY D N 1
ATOM 11766 C CA . GLY D 1 106 ? -2.175 37.385 52.816 1.00 12.62 106 GLY D CA 1
ATOM 11767 C C . GLY D 1 106 ? -3.539 37.803 53.333 1.00 14.80 106 GLY D C 1
ATOM 11768 O O . GLY D 1 106 ? -4.518 37.759 52.591 1.00 16.49 106 GLY D O 1
ATOM 11769 N N . GLU D 1 107 ? -3.626 38.227 54.597 1.00 14.93 107 GLU D N 1
ATOM 11770 C CA . GLU D 1 107 ? -4.901 38.716 55.125 1.00 15.13 107 GLU D CA 1
ATOM 11771 C C . GLU D 1 107 ? -5.373 40.012 54.455 1.00 14.79 107 GLU D C 1
ATOM 11772 O O . GLU D 1 107 ? -6.590 40.207 54.261 1.00 15.00 107 GLU D O 1
ATOM 11778 N N . ILE D 1 108 ? -4.435 40.901 54.109 1.00 13.66 108 ILE D N 1
ATOM 11779 C CA . ILE D 1 108 ? -4.819 42.152 53.452 1.00 15.36 108 ILE D CA 1
ATOM 11780 C C . ILE D 1 108 ? -5.486 41.845 52.107 1.00 15.39 108 ILE D C 1
ATOM 11781 O O . ILE D 1 108 ? -6.536 42.389 51.791 1.00 16.76 108 ILE D O 1
ATOM 11786 N N . SER D 1 109 ? -4.872 40.939 51.357 1.00 14.72 109 SER D N 1
ATOM 11787 C CA . SER D 1 109 ? -5.356 40.509 50.065 1.00 15.55 109 SER D CA 1
ATOM 11788 C C . SER D 1 109 ? -6.746 39.840 50.157 1.00 15.17 109 SER D C 1
ATOM 11789 O O . SER D 1 109 ? -7.639 40.112 49.353 1.00 14.53 109 SER D O 1
ATOM 11792 N N . TYR D 1 110 ? -6.902 38.980 51.161 1.00 14.71 110 TYR D N 1
ATOM 11793 C CA . TYR D 1 110 ? -8.146 38.280 51.453 1.00 14.78 110 TYR D CA 1
ATOM 11794 C C . TYR D 1 110 ? -9.227 39.270 51.915 1.00 14.43 110 TYR D C 1
ATOM 11795 O O . TYR D 1 110 ? -10.352 39.235 51.434 1.00 14.88 110 TYR D O 1
ATOM 11804 N N . ALA D 1 111 ? -8.852 40.171 52.821 1.00 13.06 111 ALA D N 1
ATOM 11805 C CA . ALA D 1 111 ? -9.741 41.204 53.325 1.00 11.52 111 ALA D CA 1
ATOM 11806 C C . ALA D 1 111 ? -10.239 42.077 52.188 1.00 12.54 111 ALA D C 1
ATOM 11807 O O . ALA D 1 111 ? -11.431 42.318 52.064 1.00 12.09 111 ALA D O 1
ATOM 11809 N N . ALA D 1 112 ? -9.317 42.549 51.357 1.00 11.95 112 ALA D N 1
ATOM 11810 C CA . ALA D 1 112 ? -9.664 43.385 50.210 1.00 12.12 112 ALA D CA 1
ATOM 11811 C C . ALA D 1 112 ? -10.634 42.692 49.246 1.00 13.84 112 ALA D C 1
ATOM 11812 O O . ALA D 1 112 ? -11.527 43.350 48.693 1.00 14.89 112 ALA D O 1
ATOM 11814 N N . SER D 1 113 ? -10.498 41.368 49.078 1.00 12.84 113 SER D N 1
ATOM 11815 C CA . SER D 1 113 ? -11.343 40.631 48.138 1.00 14.25 113 SER D CA 1
ATOM 11816 C C . SER D 1 113 ? -12.835 40.715 48.478 1.00 15.58 113 SER D C 1
ATOM 11817 O O . SER D 1 113 ? -13.688 40.658 47.576 1.00 17.29 113 SER D O 1
ATOM 11820 N N . PHE D 1 114 ? -13.153 40.853 49.768 1.00 14.94 114 PHE D N 1
ATOM 11821 C CA . PHE D 1 114 ? -14.541 41.043 50.195 1.00 16.13 114 PHE D CA 1
ATOM 11822 C C . PHE D 1 114 ? -15.109 42.361 49.700 1.00 15.72 114 PHE D C 1
ATOM 11823 O O . PHE D 1 114 ? -16.273 42.434 49.293 1.00 15.91 114 PHE D O 1
ATOM 11831 N N . ILE D 1 115 ? -14.286 43.396 49.716 1.00 14.45 115 ILE D N 1
ATOM 11832 C CA . ILE D 1 115 ? -14.723 44.698 49.214 1.00 15.38 115 ILE D CA 1
ATOM 11833 C C . ILE D 1 115 ? -14.999 44.634 47.699 1.00 15.50 115 ILE D C 1
ATOM 11834 O O . ILE D 1 115 ? -16.062 45.056 47.236 1.00 17.67 115 ILE D O 1
ATOM 11839 N N . GLU D 1 116 ? -14.069 44.055 46.949 1.00 15.31 116 GLU D N 1
ATOM 11840 C CA . GLU D 1 116 ? -14.274 43.830 45.520 1.00 17.38 116 GLU D CA 1
ATOM 11841 C C . GLU D 1 116 ? -15.543 43.003 45.223 1.00 16.54 116 GLU D C 1
ATOM 11842 O O . GLU D 1 116 ? -16.391 43.420 44.437 1.00 16.15 116 GLU D O 1
ATOM 11848 N N . TRP D 1 117 ? -15.649 41.836 45.854 1.00 14.85 117 TRP D N 1
ATOM 11849 C CA . TRP D 1 117 ? -16.734 40.901 45.606 1.00 14.35 117 TRP D CA 1
ATOM 11850 C C . TRP D 1 117 ? -18.066 41.579 45.847 1.00 14.81 117 TRP D C 1
ATOM 11851 O O . TRP D 1 117 ? -18.987 41.441 45.041 1.00 15.21 117 TRP D O 1
ATOM 11862 N N . PHE D 1 118 ? -18.185 42.298 46.962 1.00 13.14 118 PHE D N 1
ATOM 11863 C CA . PHE D 1 118 ? -19.483 42.916 47.283 1.00 13.08 118 PHE D CA 1
ATOM 11864 C C . PHE D 1 118 ? -19.809 44.171 46.448 1.00 13.63 118 PHE D C 1
ATOM 11865 O O . PHE D 1 118 ? -20.976 44.415 46.139 1.00 14.26 118 PHE D O 1
ATOM 11873 N N . ALA D 1 119 ? -18.781 44.918 46.053 1.00 10.97 119 ALA D N 1
ATOM 11874 C CA . ALA D 1 119 ? -18.942 45.963 45.040 1.00 13.62 119 ALA D CA 1
ATOM 11875 C C . ALA D 1 119 ? -19.651 45.396 43.802 1.00 14.27 119 ALA D C 1
ATOM 11876 O O . ALA D 1 119 ? -20.610 45.981 43.322 1.00 14.88 119 ALA D O 1
ATOM 11878 N N . GLU D 1 120 ? -19.199 44.224 43.335 1.00 13.98 120 GLU D N 1
ATOM 11879 C CA . GLU D 1 120 ? -19.822 43.503 42.229 1.00 14.37 120 GLU D CA 1
ATOM 11880 C C . GLU D 1 120 ? -21.198 42.946 42.570 1.00 15.59 120 GLU D C 1
ATOM 11881 O O . GLU D 1 120 ? -22.123 43.014 41.749 1.00 16.05 120 GLU D O 1
ATOM 11887 N N . GLU D 1 121 ? -21.343 42.417 43.784 1.00 14.95 121 GLU D N 1
ATOM 11888 C CA . GLU D 1 121 ? -22.607 41.799 44.192 1.00 14.98 121 GLU D CA 1
ATOM 11889 C C . GLU D 1 121 ? -23.739 42.820 44.282 1.00 14.68 121 GLU D C 1
ATOM 11890 O O . GLU D 1 121 ? -24.905 42.498 43.984 1.00 14.09 121 GLU D O 1
ATOM 11896 N N . GLY D 1 122 ? -23.393 44.046 44.681 1.00 13.45 122 GLY D N 1
ATOM 11897 C CA . GLY D 1 122 ? -24.383 45.129 44.811 1.00 12.72 122 GLY D CA 1
ATOM 11898 C C . GLY D 1 122 ? -25.175 45.384 43.532 1.00 14.08 122 GLY D C 1
ATOM 11899 O O . GLY D 1 122 ? -26.317 45.847 43.580 1.00 14.11 122 GLY D O 1
ATOM 11900 N N . LYS D 1 123 ? -24.564 45.082 42.386 1.00 15.00 123 LYS D N 1
ATOM 11901 C CA . LYS D 1 123 ? -25.197 45.262 41.077 1.00 15.73 123 LYS D CA 1
ATOM 11902 C C . LYS D 1 123 ? -26.119 44.090 40.748 1.00 16.26 123 LYS D C 1
ATOM 11903 O O . LYS D 1 123 ? -26.781 44.100 39.709 1.00 15.03 123 LYS D O 1
ATOM 11909 N N . ARG D 1 124 ? -26.172 43.092 41.643 1.00 14.52 124 ARG D N 1
ATOM 11910 C CA . ARG D 1 124 ? -26.816 41.812 41.342 1.00 15.45 124 ARG D CA 1
ATOM 11911 C C . ARG D 1 124 ? -27.781 41.430 42.441 1.00 15.58 124 ARG D C 1
ATOM 11912 O O . ARG D 1 124 ? -28.009 40.246 42.682 1.00 16.93 124 ARG D O 1
ATOM 11920 N N . ILE D 1 125 ? -28.329 42.436 43.116 1.00 14.51 125 ILE D N 1
ATOM 11921 C CA . ILE D 1 125 ? -29.367 42.206 44.110 1.00 14.63 125 ILE D CA 1
ATOM 11922 C C . ILE D 1 125 ? -30.666 42.029 43.311 1.00 15.52 125 ILE D C 1
ATOM 11923 O O . ILE D 1 125 ? -31.294 42.997 42.883 1.00 18.08 125 ILE D O 1
ATOM 11928 N N . TYR D 1 126 ? -31.035 40.780 43.062 1.00 14.45 126 TYR D N 1
ATOM 11929 C CA . TYR D 1 126 ? -32.195 40.487 42.232 1.00 14.66 126 TYR D CA 1
ATOM 11930 C C . TYR D 1 126 ? -33.476 40.329 43.054 1.00 14.57 126 TYR D C 1
ATOM 11931 O O . TYR D 1 126 ? -33.532 39.566 44.013 1.00 14.38 126 TYR D O 1
ATOM 11940 N N . GLY D 1 127 ? -34.509 41.061 42.673 1.00 15.45 127 GLY D N 1
ATOM 11941 C CA . GLY D 1 127 ? -35.860 40.773 43.154 1.00 14.63 127 GLY D CA 1
ATOM 11942 C C . GLY D 1 127 ? -36.466 39.696 42.265 1.00 15.24 127 GLY D C 1
ATOM 11943 O O . GLY D 1 127 ? -35.770 39.108 41.419 1.00 14.27 127 GLY D O 1
ATOM 11944 N N . ASP D 1 128 ? -37.759 39.442 42.451 1.00 13.17 128 ASP D N 1
ATOM 11945 C CA . ASP D 1 128 ? -38.470 38.453 41.674 1.00 14.84 128 ASP D CA 1
ATOM 11946 C C . ASP D 1 128 ? -39.781 39.031 41.190 1.00 15.47 128 ASP D C 1
ATOM 11947 O O . ASP D 1 128 ? -40.295 40.004 41.760 1.00 15.21 128 ASP D O 1
ATOM 11952 N N . THR D 1 129 ? -40.321 38.407 40.146 1.00 14.72 129 THR D N 1
ATOM 11953 C CA . THR D 1 129 ? -41.747 38.444 39.875 1.00 13.75 129 THR D CA 1
ATOM 11954 C C . THR D 1 129 ? -42.194 37.000 40.054 1.00 14.18 129 THR D C 1
ATOM 11955 O O . THR D 1 129 ? -41.440 36.077 39.718 1.00 12.09 129 THR D O 1
ATOM 11959 N N . ILE D 1 130 ? -43.395 36.812 40.612 1.00 13.67 130 ILE D N 1
ATOM 11960 C CA . ILE D 1 130 ? -43.944 35.486 40.922 1.00 11.86 130 ILE D CA 1
ATOM 11961 C C . ILE D 1 130 ? -45.358 35.335 40.303 1.00 11.31 130 ILE D C 1
ATOM 11962 O O . ILE D 1 130 ? -46.209 36.221 40.503 1.00 10.50 130 ILE D O 1
ATOM 11967 N N . PRO D 1 131 ? -45.621 34.214 39.573 1.00 11.50 131 PRO D N 1
ATOM 11968 C CA . PRO D 1 131 ? -46.960 34.082 38.955 1.00 10.89 131 PRO D CA 1
ATOM 11969 C C . PRO D 1 131 ? -48.074 34.278 39.992 1.00 11.87 131 PRO D C 1
ATOM 11970 O O . PRO D 1 131 ? -48.013 33.705 41.084 1.00 10.64 131 PRO D O 1
ATOM 11974 N N . GLY D 1 132 ? -49.069 35.091 39.645 1.00 11.43 132 GLY D N 1
ATOM 11975 C CA . GLY D 1 132 ? -50.086 35.517 40.596 1.00 13.20 132 GLY D CA 1
ATOM 11976 C C . GLY D 1 132 ? -51.051 34.443 41.018 1.00 14.70 132 GLY D C 1
ATOM 11977 O O . GLY D 1 132 ? -51.280 33.474 40.295 1.00 13.77 132 GLY D O 1
ATOM 11978 N N . HIS D 1 133 ? -51.631 34.631 42.192 1.00 14.98 133 HIS D N 1
ATOM 11979 C CA . HIS D 1 133 ? -52.680 33.746 42.692 1.00 18.12 133 HIS D CA 1
ATOM 11980 C C . HIS D 1 133 ? -54.041 33.980 42.020 1.00 17.58 133 HIS D C 1
ATOM 11981 O O . HIS D 1 133 ? -54.903 33.111 42.064 1.00 19.51 133 HIS D O 1
ATOM 11988 N N . GLN D 1 134 ? -54.235 35.157 41.433 1.00 17.47 134 GLN D N 1
ATOM 11989 C CA . GLN D 1 134 ? -55.442 35.477 40.678 1.00 19.21 134 GLN D CA 1
ATOM 11990 C C . GLN D 1 134 ? -55.021 36.190 39.407 1.00 18.65 134 GLN D C 1
ATOM 11991 O O . GLN D 1 134 ? -53.949 36.805 39.382 1.00 19.33 134 GLN D O 1
ATOM 11997 N N . ALA D 1 135 ? -55.861 36.125 38.373 1.00 18.75 135 ALA D N 1
ATOM 11998 C CA . ALA D 1 135 ? -55.568 36.737 37.066 1.00 19.09 135 ALA D CA 1
ATOM 11999 C C . ALA D 1 135 ? -55.393 38.252 37.129 1.00 19.76 135 ALA D C 1
ATOM 12000 O O . ALA D 1 135 ? -54.663 38.835 36.330 1.00 20.31 135 ALA D O 1
ATOM 12002 N N . ASP D 1 136 ? -56.041 38.882 38.100 1.00 20.26 136 ASP D N 1
ATOM 12003 C CA . ASP D 1 136 ? -55.959 40.323 38.257 1.00 21.00 136 ASP D CA 1
ATOM 12004 C C . ASP D 1 136 ? -54.960 40.746 39.349 1.00 19.87 136 ASP D C 1
ATOM 12005 O O . ASP D 1 136 ? -55.030 41.866 39.873 1.00 21.38 136 ASP D O 1
ATOM 12010 N N . LYS D 1 137 ? -54.027 39.857 39.681 1.00 16.07 137 LYS D N 1
ATOM 12011 C CA . LYS D 1 137 ? -53.003 40.169 40.669 1.00 14.96 137 LYS D CA 1
ATOM 12012 C C . LYS D 1 137 ? -51.595 39.984 40.107 1.00 14.88 137 LYS D C 1
ATOM 12013 O O . LYS D 1 137 ? -51.352 39.090 39.310 1.00 13.07 137 LYS D O 1
ATOM 12019 N N . ARG D 1 138 ? -50.672 40.835 40.534 1.00 13.84 138 ARG D N 1
ATOM 12020 C CA . ARG D 1 138 ? -49.282 40.736 40.112 1.00 14.18 138 ARG D CA 1
ATOM 12021 C C . ARG D 1 138 ? -48.412 40.766 41.344 1.00 13.84 138 ARG D C 1
ATOM 12022 O O . ARG D 1 138 ? -48.639 41.579 42.250 1.00 15.43 138 ARG D O 1
ATOM 12030 N N . LEU D 1 139 ? -47.418 39.880 41.370 1.00 12.74 139 LEU D N 1
ATOM 12031 C CA . LEU D 1 139 ? -46.547 39.740 42.539 1.00 14.51 139 LEU D CA 1
ATOM 12032 C C . LEU D 1 139 ? -45.095 40.102 42.244 1.00 14.65 139 LEU D C 1
ATOM 12033 O O . LEU D 1 139 ? -44.460 39.539 41.350 1.00 13.47 139 LEU D O 1
ATOM 12038 N N . ILE D 1 140 ? -44.572 41.043 43.009 1.00 15.62 140 ILE D N 1
ATOM 12039 C CA . ILE D 1 140 ? -43.206 41.501 42.831 1.00 18.03 140 ILE D CA 1
ATOM 12040 C C . ILE D 1 140 ? -42.532 41.494 44.188 1.00 17.22 140 ILE D C 1
ATOM 12041 O O . ILE D 1 140 ? -43.117 41.912 45.191 1.00 17.86 140 ILE D O 1
ATOM 12046 N N . VAL D 1 141 ? -41.309 40.974 44.207 1.00 17.16 141 VAL D N 1
ATOM 12047 C CA . VAL D 1 141 ? -40.462 40.995 45.385 1.00 16.09 141 VAL D CA 1
ATOM 12048 C C . VAL D 1 141 ? -39.239 41.860 45.084 1.00 16.12 141 VAL D C 1
ATOM 12049 O O . VAL D 1 141 ? -38.578 41.661 44.061 1.00 15.58 141 VAL D O 1
ATOM 12053 N N . ILE D 1 142 ? -38.949 42.816 45.969 1.00 15.59 142 ILE D N 1
ATOM 12054 C CA . ILE D 1 142 ? -37.720 43.617 45.889 1.00 15.29 142 ILE D CA 1
ATOM 12055 C C . ILE D 1 142 ? -36.940 43.475 47.191 1.00 15.63 142 ILE D C 1
ATOM 12056 O O . ILE D 1 142 ? -37.509 43.108 48.224 1.00 15.55 142 ILE D O 1
ATOM 12061 N N . LYS D 1 143 ? -35.634 43.728 47.125 1.00 16.74 143 LYS D N 1
ATOM 12062 C CA . LYS D 1 143 ? -34.756 43.590 48.279 1.00 16.05 143 LYS D CA 1
ATOM 12063 C C . LYS D 1 143 ? -34.114 44.931 48.510 1.00 16.76 143 LYS D C 1
ATOM 12064 O O . LYS D 1 143 ? -33.533 45.514 47.575 1.00 17.24 143 LYS D O 1
ATOM 12070 N N . GLN D 1 144 ? -34.268 45.440 49.732 1.00 14.98 144 GLN D N 1
ATOM 12071 C CA . GLN D 1 144 ? -33.806 46.784 50.094 1.00 15.53 144 GLN D CA 1
ATOM 12072 C C . GLN D 1 144 ? -32.887 46.756 51.325 1.00 14.88 144 GLN D C 1
ATOM 12073 O O . GLN D 1 144 ? -33.034 45.874 52.184 1.00 14.41 144 GLN D O 1
ATOM 12079 N N . PRO D 1 145 ? -31.950 47.723 51.431 1.00 15.73 145 PRO D N 1
ATOM 12080 C CA . PRO D 1 145 ? -31.035 47.757 52.577 1.00 14.64 145 PRO D CA 1
ATOM 12081 C C . PRO D 1 145 ? -31.804 47.747 53.880 1.00 14.77 145 PRO D C 1
ATOM 12082 O O . PRO D 1 145 ? -32.848 48.358 53.952 1.00 15.59 145 PRO D O 1
ATOM 12086 N N . ILE D 1 146 ? -31.303 47.036 54.881 1.00 13.86 146 ILE D N 1
ATOM 12087 C CA . ILE D 1 146 ? -31.981 46.932 56.156 1.00 13.83 146 ILE D CA 1
ATOM 12088 C C . ILE D 1 146 ? -31.912 48.268 56.888 1.00 14.77 146 ILE D C 1
ATOM 12089 O O . ILE D 1 146 ? -32.803 48.606 57.684 1.00 15.64 146 ILE D O 1
ATOM 12094 N N . GLY D 1 147 ? -30.880 49.046 56.590 1.00 14.42 147 GLY D N 1
ATOM 12095 C CA . GLY D 1 147 ? -30.738 50.381 57.167 1.00 14.44 147 GLY D CA 1
ATOM 12096 C C . GLY D 1 147 ? -29.418 50.601 57.879 1.00 15.60 147 GLY D C 1
ATOM 12097 O O . GLY D 1 147 ? -28.369 50.275 57.340 1.00 17.40 147 GLY D O 1
ATOM 12098 N N . VAL D 1 148 ? -29.465 51.155 59.086 1.00 13.39 148 VAL D N 1
ATOM 12099 C CA . VAL D 1 148 ? -28.261 51.369 59.871 1.00 13.96 148 VAL D CA 1
ATOM 12100 C C . VAL D 1 148 ? -27.811 50.051 60.480 1.00 13.50 148 VAL D C 1
ATOM 12101 O O . VAL D 1 148 ? -28.609 49.347 61.092 1.00 14.63 148 VAL D O 1
ATOM 12105 N N . THR D 1 149 ? -26.533 49.718 60.299 1.00 12.68 149 THR D N 1
ATOM 12106 C CA . THR D 1 149 ? -25.990 48.458 60.801 1.00 14.69 149 THR D CA 1
ATOM 12107 C C . THR D 1 149 ? -24.809 48.672 61.754 1.00 14.67 149 THR D C 1
ATOM 12108 O O . THR D 1 149 ? -24.121 49.698 61.681 1.00 15.46 149 THR D O 1
ATOM 12112 N N . ALA D 1 150 ? -24.605 47.707 62.655 1.00 13.49 150 ALA D N 1
ATOM 12113 C CA . ALA D 1 150 ? -23.515 47.741 63.624 1.00 13.09 150 ALA D CA 1
ATOM 12114 C C . ALA D 1 150 ? -22.690 46.479 63.471 1.00 13.53 150 ALA D C 1
ATOM 12115 O O . ALA D 1 150 ? -23.216 45.405 63.191 1.00 13.16 150 ALA D O 1
ATOM 12117 N N . ALA D 1 151 ? -21.387 46.627 63.647 1.00 12.75 151 ALA D N 1
ATOM 12118 C CA . ALA D 1 151 ? -20.451 45.516 63.550 1.00 13.04 151 ALA D CA 1
ATOM 12119 C C . ALA D 1 151 ? -19.483 45.574 64.712 1.00 15.47 151 ALA D C 1
ATOM 12120 O O . ALA D 1 151 ? -19.003 46.651 65.083 1.00 16.22 151 ALA D O 1
ATOM 12122 N N . ILE D 1 152 ? -19.243 44.414 65.320 1.00 15.72 152 ILE D N 1
ATOM 12123 C CA . ILE D 1 152 ? -18.281 44.279 66.397 1.00 14.85 152 ILE D CA 1
ATOM 12124 C C . ILE D 1 152 ? -17.303 43.203 65.959 1.00 16.03 152 ILE D C 1
ATOM 12125 O O . ILE D 1 152 ? -17.700 42.062 65.696 1.00 15.83 152 ILE D O 1
ATOM 12130 N N . THR D 1 153 ? -16.026 43.577 65.871 1.00 15.30 153 THR D N 1
ATOM 12131 C CA . THR D 1 153 ? -15.017 42.673 65.311 1.00 16.37 153 THR D CA 1
ATOM 12132 C C . THR D 1 153 ? -13.895 42.333 66.302 1.00 16.67 153 THR D C 1
ATOM 12133 O O . THR D 1 153 ? -13.536 43.163 67.134 1.00 16.82 153 THR D O 1
ATOM 12137 N N . PRO D 1 154 ? -13.326 41.112 66.186 1.00 16.65 154 PRO D N 1
ATOM 12138 C CA . PRO D 1 154 ? -12.253 40.634 67.060 1.00 15.38 154 PRO D CA 1
ATOM 12139 C C . PRO D 1 154 ? -10.842 40.977 66.548 1.00 15.38 154 PRO D C 1
ATOM 12140 O O . PRO D 1 154 ? -10.692 41.621 65.501 1.00 13.23 154 PRO D O 1
ATOM 12144 N N . TRP D 1 155 ? -9.836 40.514 67.288 1.00 12.89 155 TRP D N 1
ATOM 12145 C CA . TRP D 1 155 ? -8.442 40.910 67.127 1.00 13.65 155 TRP D CA 1
ATOM 12146 C C . TRP D 1 155 ? -7.622 39.984 66.248 1.00 15.93 155 TRP D C 1
ATOM 12147 O O . TRP D 1 155 ? -6.487 40.315 65.901 1.00 18.31 155 TRP D O 1
ATOM 12158 N N . ASN D 1 156 ? -8.172 38.820 65.907 1.00 16.14 156 ASN D N 1
ATOM 12159 C CA . ASN D 1 156 ? -7.375 37.780 65.270 1.00 17.74 156 ASN D CA 1
ATOM 12160 C C . ASN D 1 156 ? -7.197 37.979 63.775 1.00 18.43 156 ASN D C 1
ATOM 12161 O O . ASN D 1 156 ? -6.155 37.629 63.220 1.00 18.82 156 ASN D O 1
ATOM 12166 N N . PHE D 1 157 ? -8.218 38.531 63.131 1.00 17.73 157 PHE D N 1
ATOM 12167 C CA . PHE D 1 157 ? -8.114 38.963 61.750 1.00 19.51 157 PHE D CA 1
ATOM 12168 C C . PHE D 1 157 ? -8.546 40.413 61.668 1.00 20.25 157 PHE D C 1
ATOM 12169 O O . PHE D 1 157 ? -9.680 40.708 61.306 1.00 20.69 157 PHE D O 1
ATOM 12177 N N . PRO D 1 158 ? -7.627 41.330 62.018 1.00 20.17 158 PRO D N 1
ATOM 12178 C CA . PRO D 1 158 ? -7.980 42.748 62.258 1.00 19.47 158 PRO D CA 1
ATOM 12179 C C . PRO D 1 158 ? -8.426 43.525 61.012 1.00 18.24 158 PRO D C 1
ATOM 12180 O O . PRO D 1 158 ? -9.046 44.575 61.138 1.00 19.59 158 PRO D O 1
ATOM 12184 N N . ALA D 1 159 ? -8.108 43.015 59.825 1.00 16.08 159 ALA D N 1
ATOM 12185 C CA . ALA D 1 159 ? -8.578 43.623 58.575 1.00 15.30 159 ALA D CA 1
ATOM 12186 C C . ALA D 1 159 ? -9.762 42.874 57.947 1.00 16.01 159 ALA D C 1
ATOM 12187 O O . ALA D 1 159 ? -10.767 43.496 57.592 1.00 16.15 159 ALA D O 1
ATOM 12189 N N . ALA D 1 160 ? -9.653 41.544 57.846 1.00 14.28 160 ALA D N 1
ATOM 12190 C CA . ALA D 1 160 ? -10.659 40.723 57.159 1.00 15.12 160 ALA D CA 1
ATOM 12191 C C . ALA D 1 160 ? -12.017 40.744 57.853 1.00 16.49 160 ALA D C 1
ATOM 12192 O O . ALA D 1 160 ? -13.047 40.791 57.189 1.00 17.30 160 ALA D O 1
ATOM 12194 N N . MET D 1 161 ? -12.013 40.738 59.183 1.00 16.48 161 MET D N 1
ATOM 12195 C CA . MET D 1 161 ? -13.252 40.874 59.957 1.00 18.96 161 MET D CA 1
ATOM 12196 C C . MET D 1 161 ? -14.039 42.157 59.653 1.00 18.04 161 MET D C 1
ATOM 12197 O O . MET D 1 161 ? -15.267 42.136 59.648 1.00 21.06 161 MET D O 1
ATOM 12202 N N . ILE D 1 162 ? -13.334 43.263 59.413 1.00 16.50 162 ILE D N 1
ATOM 12203 C CA . ILE D 1 162 ? -13.953 44.533 59.038 1.00 14.67 162 ILE D CA 1
ATOM 12204 C C . ILE D 1 162 ? -14.618 44.385 57.663 1.00 16.26 162 ILE D C 1
ATOM 12205 O O . ILE D 1 162 ? -15.824 44.618 57.508 1.00 16.92 162 ILE D O 1
ATOM 12210 N N . THR D 1 163 ? -13.832 43.977 56.669 1.00 15.44 163 THR D N 1
ATOM 12211 C CA . THR D 1 163 ? -14.310 43.962 55.284 1.00 15.09 163 THR D CA 1
ATOM 12212 C C . THR D 1 163 ? -15.417 42.932 55.022 1.00 15.83 163 THR D C 1
ATOM 12213 O O . THR D 1 163 ? -16.278 43.163 54.181 1.00 13.95 163 THR D O 1
ATOM 12217 N N . ARG D 1 164 ? -15.390 41.817 55.754 1.00 16.99 164 ARG D N 1
ATOM 12218 C CA . ARG D 1 164 ? -16.446 40.787 55.685 1.00 17.71 164 ARG D CA 1
ATOM 12219 C C . ARG D 1 164 ? -17.820 41.321 56.090 1.00 17.40 164 ARG D C 1
ATOM 12220 O O . ARG D 1 164 ? -18.839 40.736 55.737 1.00 18.36 164 ARG D O 1
ATOM 12228 N N . LYS D 1 165 ? -17.834 42.426 56.838 1.00 15.49 165 LYS D N 1
ATOM 12229 C CA . LYS D 1 165 ? -19.071 43.041 57.313 1.00 14.28 165 LYS D CA 1
ATOM 12230 C C . LYS D 1 165 ? -19.381 44.365 56.618 1.00 13.98 165 LYS D C 1
ATOM 12231 O O . LYS D 1 165 ? -20.506 44.596 56.209 1.00 13.83 165 LYS D O 1
ATOM 12237 N N . ALA D 1 166 ? -18.385 45.231 56.485 1.00 12.96 166 ALA D N 1
ATOM 12238 C CA . ALA D 1 166 ? -18.568 46.515 55.813 1.00 14.17 166 ALA D CA 1
ATOM 12239 C C . ALA D 1 166 ? -18.843 46.356 54.316 1.00 15.18 166 ALA D C 1
ATOM 12240 O O . ALA D 1 166 ? -19.614 47.124 53.730 1.00 15.79 166 ALA D O 1
ATOM 12242 N N . GLY D 1 167 ? -18.216 45.343 53.715 1.00 15.18 167 GLY D N 1
ATOM 12243 C CA . GLY D 1 167 ? -18.372 45.049 52.291 1.00 14.48 167 GLY D CA 1
ATOM 12244 C C . GLY D 1 167 ? -19.829 44.859 51.927 1.00 15.38 167 GLY D C 1
ATOM 12245 O O . GLY D 1 167 ? -20.389 45.645 51.155 1.00 12.59 167 GLY D O 1
ATOM 12246 N N . PRO D 1 168 ? -20.462 43.812 52.488 1.00 15.12 168 PRO D N 1
ATOM 12247 C CA . PRO D 1 168 ? -21.864 43.547 52.147 1.00 13.91 168 PRO D CA 1
ATOM 12248 C C . PRO D 1 168 ? -22.810 44.644 52.631 1.00 13.65 168 PRO D C 1
ATOM 12249 O O . PRO D 1 168 ? -23.802 44.929 51.946 1.00 11.71 168 PRO D O 1
ATOM 12253 N N . ALA D 1 169 ? -22.510 45.248 53.789 1.00 12.64 169 ALA D N 1
ATOM 12254 C CA . ALA D 1 169 ? -23.378 46.298 54.330 1.00 13.96 169 ALA D CA 1
ATOM 12255 C C . ALA D 1 169 ? -23.455 47.487 53.365 1.00 13.93 169 ALA D C 1
ATOM 12256 O O . ALA D 1 169 ? -24.552 47.910 52.962 1.00 14.59 169 ALA D O 1
ATOM 12258 N N . LEU D 1 170 ? -22.297 48.023 52.990 1.00 12.12 170 LEU D N 1
ATOM 12259 C CA . LEU D 1 170 ? -22.289 49.186 52.119 1.00 14.10 170 LEU D CA 1
ATOM 12260 C C . LEU D 1 170 ? -22.803 48.861 50.722 1.00 14.58 170 LEU D C 1
ATOM 12261 O O . LEU D 1 170 ? -23.505 49.668 50.127 1.00 15.72 170 LEU D O 1
ATOM 12266 N N . ALA D 1 171 ? -22.476 47.669 50.219 1.00 14.10 171 ALA D N 1
ATOM 12267 C CA . ALA D 1 171 ? -22.948 47.226 48.909 1.00 14.26 171 ALA D CA 1
ATOM 12268 C C . ALA D 1 171 ? -24.463 47.007 48.888 1.00 14.69 171 ALA D C 1
ATOM 12269 O O . ALA D 1 171 ? -25.094 47.155 47.844 1.00 13.95 171 ALA D O 1
ATOM 12271 N N . ALA D 1 172 ? -25.036 46.639 50.035 1.00 14.42 172 ALA D N 1
ATOM 12272 C CA . ALA D 1 172 ? -26.490 46.508 50.155 1.00 15.26 172 ALA D CA 1
ATOM 12273 C C . ALA D 1 172 ? -27.176 47.882 50.129 1.00 16.58 172 ALA D C 1
ATOM 12274 O O . ALA D 1 172 ? -28.395 47.982 49.886 1.00 18.38 172 ALA D O 1
ATOM 12276 N N . GLY D 1 173 ? -26.397 48.939 50.373 1.00 15.34 173 GLY D N 1
ATOM 12277 C CA . GLY D 1 173 ? -26.967 50.269 50.529 1.00 13.71 173 GLY D CA 1
ATOM 12278 C C . GLY D 1 173 ? -27.169 50.697 51.978 1.00 16.07 173 GLY D C 1
ATOM 12279 O O . GLY D 1 173 ? -27.787 51.742 52.222 1.00 16.57 173 GLY D O 1
ATOM 12280 N N . CYS D 1 174 ? -26.639 49.909 52.926 1.00 14.53 174 CYS D N 1
ATOM 12281 C CA . CYS D 1 174 ? -26.656 50.245 54.355 1.00 15.28 174 CYS D CA 1
ATOM 12282 C C . CYS D 1 174 ? -25.514 51.161 54.748 1.00 16.05 174 CYS D C 1
ATOM 12283 O O . CYS D 1 174 ? -24.518 51.288 54.020 1.00 16.29 174 CYS D O 1
ATOM 12286 N N . THR D 1 175 ? -25.659 51.776 55.921 1.00 15.03 175 THR D N 1
ATOM 12287 C CA . THR D 1 175 ? -24.578 52.495 56.575 1.00 14.15 175 THR D CA 1
ATOM 12288 C C . THR D 1 175 ? -24.167 51.719 57.827 1.00 16.18 175 THR D C 1
ATOM 12289 O O . THR D 1 175 ? -24.892 50.827 58.264 1.00 16.36 175 THR D O 1
ATOM 12293 N N . MET D 1 176 ? -22.998 52.042 58.387 1.00 15.64 176 MET D N 1
ATOM 12294 C CA . MET D 1 176 ? -22.389 51.187 59.397 1.00 15.70 176 MET D CA 1
ATOM 12295 C C . MET D 1 176 ? -21.647 51.937 60.483 1.00 14.03 176 MET D C 1
ATOM 12296 O O . MET D 1 176 ? -20.967 52.929 60.213 1.00 14.16 176 MET D O 1
ATOM 12301 N N . VAL D 1 177 ? -21.782 51.438 61.708 1.00 11.21 177 VAL D N 1
ATOM 12302 C CA . VAL D 1 177 ? -20.952 51.852 62.832 1.00 11.22 177 VAL D CA 1
ATOM 12303 C C . VAL D 1 177 ? -20.233 50.589 63.279 1.00 12.93 177 VAL D C 1
ATOM 12304 O O . VAL D 1 177 ? -20.860 49.599 63.660 1.00 13.68 177 VAL D O 1
ATOM 12308 N N . LEU D 1 178 ? -18.907 50.631 63.203 1.00 14.04 178 LEU D N 1
ATOM 12309 C CA . LEU D 1 178 ? -18.079 49.485 63.504 1.00 14.34 178 LEU D CA 1
ATOM 12310 C C . LEU D 1 178 ? -17.249 49.722 64.744 1.00 15.06 178 LEU D C 1
ATOM 12311 O O . LEU D 1 178 ? -16.621 50.782 64.864 1.00 15.16 178 LEU D O 1
ATOM 12316 N N . LYS D 1 179 ? -17.249 48.738 65.650 1.00 14.44 179 LYS D N 1
ATOM 12317 C CA . LYS D 1 179 ? -16.379 48.755 66.826 1.00 14.39 179 LYS D CA 1
ATOM 12318 C C . LYS D 1 179 ? -15.326 47.657 66.697 1.00 15.41 179 LYS D C 1
ATOM 12319 O O . LYS D 1 179 ? -15.642 46.473 66.814 1.00 15.31 179 LYS D O 1
ATOM 12325 N N . PRO D 1 180 ? -14.064 48.047 66.465 1.00 15.86 180 PRO D N 1
ATOM 12326 C CA . PRO D 1 180 ? -12.984 47.078 66.335 1.00 15.29 180 PRO D CA 1
ATOM 12327 C C . PRO D 1 180 ? -12.447 46.635 67.695 1.00 15.32 180 PRO D C 1
ATOM 12328 O O . PRO D 1 180 ? -12.751 47.254 68.716 1.00 14.52 180 PRO D O 1
ATOM 12332 N N . ALA D 1 181 ? -11.660 45.567 67.702 1.00 14.89 181 ALA D N 1
ATOM 12333 C CA . ALA D 1 181 ? -11.045 45.064 68.933 1.00 14.68 181 ALA D CA 1
ATOM 12334 C C . ALA D 1 181 ? -10.067 46.087 69.488 1.00 13.83 181 ALA D C 1
ATOM 12335 O O . ALA D 1 181 ? -9.261 46.658 68.749 1.00 14.54 181 ALA D O 1
ATOM 12337 N N . SER D 1 182 ? -10.138 46.312 70.790 1.00 11.81 182 SER D N 1
ATOM 12338 C CA . SER D 1 182 ? -9.261 47.262 71.468 1.00 14.03 182 SER D CA 1
ATOM 12339 C C . SER D 1 182 ? -7.778 46.885 71.393 1.00 14.41 182 SER D C 1
ATOM 12340 O O . SER D 1 182 ? -6.912 47.748 71.558 1.00 14.66 182 SER D O 1
ATOM 12343 N N . GLN D 1 183 ? -7.495 45.604 71.150 1.00 15.13 183 GLN D N 1
ATOM 12344 C CA . GLN D 1 183 ? -6.115 45.119 71.042 1.00 16.09 183 GLN D CA 1
ATOM 12345 C C . GLN D 1 183 ? -5.526 45.329 69.657 1.00 16.58 183 GLN D C 1
ATOM 12346 O O . GLN D 1 183 ? -4.298 45.353 69.494 1.00 16.77 183 GLN D O 1
ATOM 12352 N N . THR D 1 184 ? -6.395 45.478 68.664 1.00 14.58 184 THR D N 1
ATOM 12353 C CA . THR D 1 184 ? -5.941 45.655 67.288 1.00 14.97 184 THR D CA 1
ATOM 12354 C C . THR D 1 184 ? -6.809 46.666 66.526 1.00 14.39 184 THR D C 1
ATOM 12355 O O . THR D 1 184 ? -7.427 46.307 65.516 1.00 15.06 184 THR D O 1
ATOM 12359 N N . PRO D 1 185 ? -6.840 47.931 66.989 1.00 13.43 185 PRO D N 1
ATOM 12360 C CA . PRO D 1 185 ? -7.736 48.903 66.364 1.00 11.82 185 PRO D CA 1
ATOM 12361 C C . PRO D 1 185 ? -7.136 49.628 65.161 1.00 11.45 185 PRO D C 1
ATOM 12362 O O . PRO D 1 185 ? -7.875 50.161 64.332 1.00 14.61 185 PRO D O 1
ATOM 12366 N N . PHE D 1 186 ? -5.811 49.641 65.062 1.00 12.23 186 PHE D N 1
ATOM 12367 C CA . PHE D 1 186 ? -5.132 50.412 64.026 1.00 12.23 186 PHE D CA 1
ATOM 12368 C C . PHE D 1 186 ? -5.454 49.935 62.610 1.00 13.88 186 PHE D C 1
ATOM 12369 O O . PHE D 1 186 ? -5.575 50.745 61.688 1.00 14.58 186 PHE D O 1
ATOM 12377 N N . SER D 1 187 ? -5.581 48.621 62.448 1.00 13.18 187 SER D N 1
ATOM 12378 C CA . SER D 1 187 ? -5.914 48.047 61.151 1.00 13.02 187 SER D CA 1
ATOM 12379 C C . SER D 1 187 ? -7.272 48.574 60.686 1.00 14.36 187 SER D C 1
ATOM 12380 O O . SER D 1 187 ? -7.425 48.944 59.518 1.00 12.72 187 SER D O 1
ATOM 12383 N N . ALA D 1 188 ? -8.226 48.646 61.624 1.00 14.77 188 ALA D N 1
ATOM 12384 C CA . ALA D 1 188 ? -9.584 49.129 61.354 1.00 14.40 188 ALA D CA 1
ATOM 12385 C C . ALA D 1 188 ? -9.593 50.586 60.933 1.00 14.31 188 ALA D C 1
ATOM 12386 O O . ALA D 1 188 ? -10.273 50.955 59.965 1.00 13.59 188 ALA D O 1
ATOM 12388 N N . LEU D 1 189 ? -8.831 51.404 61.660 1.00 13.33 189 LEU D N 1
ATOM 12389 C CA . LEU D 1 189 ? -8.763 52.852 61.422 1.00 13.06 189 LEU D CA 1
ATOM 12390 C C . LEU D 1 189 ? -8.037 53.207 60.122 1.00 16.17 189 LEU D C 1
ATOM 12391 O O . LEU D 1 189 ? -8.405 54.162 59.439 1.00 18.59 189 LEU D O 1
ATOM 12396 N N . ALA D 1 190 ? -7.004 52.443 59.783 1.00 15.68 190 ALA D N 1
ATOM 12397 C CA . ALA D 1 190 ? -6.335 52.576 58.490 1.00 14.57 190 ALA D CA 1
ATOM 12398 C C . ALA D 1 190 ? -7.317 52.316 57.344 1.00 15.09 190 ALA D C 1
ATOM 12399 O O . ALA D 1 190 ? -7.342 53.058 56.356 1.00 15.77 190 ALA D O 1
ATOM 12401 N N . LEU D 1 191 ? -8.126 51.263 57.486 1.00 15.51 191 LEU D N 1
ATOM 12402 C CA . LEU D 1 191 ? -9.162 50.934 56.498 1.00 14.91 191 LEU D CA 1
ATOM 12403 C C . LEU D 1 191 ? -10.169 52.079 56.374 1.00 15.86 191 LEU D C 1
ATOM 12404 O O . LEU D 1 191 ? -10.556 52.447 55.257 1.00 16.65 191 LEU D O 1
ATOM 12409 N N . ALA D 1 192 ? -10.557 52.645 57.526 1.00 14.28 192 ALA D N 1
ATOM 12410 C CA . ALA D 1 192 ? -11.397 53.845 57.604 1.00 15.41 192 ALA D CA 1
ATOM 12411 C C . ALA D 1 192 ? -10.805 55.014 56.819 1.00 16.33 192 ALA D C 1
ATOM 12412 O O . ALA D 1 192 ? -11.514 55.694 56.072 1.00 15.88 192 ALA D O 1
ATOM 12414 N N . GLU D 1 193 ? -9.502 55.237 57.004 1.00 16.16 193 GLU D N 1
ATOM 12415 C CA . GLU D 1 193 ? -8.751 56.282 56.289 1.00 16.46 193 GLU D CA 1
ATOM 12416 C C . GLU D 1 193 ? -8.854 56.082 54.765 1.00 16.03 193 GLU D C 1
ATOM 12417 O O . GLU D 1 193 ? -9.117 57.023 54.021 1.00 16.62 193 GLU D O 1
ATOM 12423 N N . LEU D 1 194 ? -8.671 54.849 54.319 1.00 14.99 194 LEU D N 1
ATOM 12424 C CA . LEU D 1 194 ? -8.711 54.548 52.912 1.00 14.94 194 LEU D CA 1
ATOM 12425 C C . LEU D 1 194 ? -10.137 54.694 52.401 1.00 15.85 194 LEU D C 1
ATOM 12426 O O . LEU D 1 194 ? -10.341 55.055 51.249 1.00 17.56 194 LEU D O 1
ATOM 12431 N N . ALA D 1 195 ? -11.120 54.433 53.263 1.00 16.21 195 ALA D N 1
ATOM 12432 C CA . ALA D 1 195 ? -12.528 54.622 52.890 1.00 16.24 195 ALA D CA 1
ATOM 12433 C C . ALA D 1 195 ? -12.817 56.085 52.560 1.00 16.07 195 ALA D C 1
ATOM 12434 O O . ALA D 1 195 ? -13.483 56.371 51.571 1.00 16.41 195 ALA D O 1
ATOM 12436 N N . ILE D 1 196 ? -12.308 57.004 53.386 1.00 16.35 196 ILE D N 1
ATOM 12437 C CA . ILE D 1 196 ? -12.354 58.447 53.072 1.00 17.54 196 ILE D CA 1
ATOM 12438 C C . ILE D 1 196 ? -11.732 58.726 51.692 1.00 17.06 196 ILE D C 1
ATOM 12439 O O . ILE D 1 196 ? -12.353 59.374 50.842 1.00 18.25 196 ILE D O 1
ATOM 12444 N N . ARG D 1 197 ? -10.520 58.218 51.477 1.00 15.38 197 ARG D N 1
ATOM 12445 C CA . ARG D 1 197 ? -9.805 58.454 50.229 1.00 15.50 197 ARG D CA 1
ATOM 12446 C C . ARG D 1 197 ? -10.572 57.899 49.028 1.00 16.68 197 ARG D C 1
ATOM 12447 O O . ARG D 1 197 ? -10.542 58.486 47.955 1.00 16.62 197 ARG D O 1
ATOM 12455 N N . ALA D 1 198 ? -11.277 56.784 49.231 1.00 16.00 198 ALA D N 1
ATOM 12456 C CA . ALA D 1 198 ? -12.035 56.115 48.175 1.00 14.93 198 ALA D CA 1
ATOM 12457 C C . ALA D 1 198 ? -13.293 56.881 47.761 1.00 14.94 198 ALA D C 1
ATOM 12458 O O . ALA D 1 198 ? -13.845 56.622 46.698 1.00 15.02 198 ALA D O 1
ATOM 12460 N N . GLY D 1 199 ? -13.728 57.822 48.596 1.00 14.49 199 GLY D N 1
ATOM 12461 C CA . GLY D 1 199 ? -14.959 58.557 48.339 1.00 13.62 199 GLY D CA 1
ATOM 12462 C C . GLY D 1 199 ? -16.181 58.067 49.108 1.00 14.61 199 GLY D C 1
ATOM 12463 O O . GLY D 1 199 ? -17.312 58.388 48.726 1.00 14.70 199 GLY D O 1
ATOM 12464 N N . VAL D 1 200 ? -15.973 57.273 50.167 1.00 14.42 200 VAL D N 1
ATOM 12465 C CA . VAL D 1 200 ? -17.088 56.855 51.033 1.00 13.20 200 VAL D CA 1
ATOM 12466 C C . VAL D 1 200 ? -17.528 58.113 51.782 1.00 14.26 200 VAL D C 1
ATOM 12467 O O . VAL D 1 200 ? -16.727 58.712 52.480 1.00 15.13 200 VAL D O 1
ATOM 12471 N N . PRO D 1 201 ? -18.784 58.550 51.592 1.00 15.51 201 PRO D N 1
ATOM 12472 C CA . PRO D 1 201 ? -19.264 59.805 52.205 1.00 15.09 201 PRO D CA 1
ATOM 12473 C C . PRO D 1 201 ? -19.242 59.784 53.726 1.00 15.77 201 PRO D C 1
ATOM 12474 O O . PRO D 1 201 ? -19.283 58.696 54.329 1.00 14.54 201 PRO D O 1
ATOM 12478 N N . ALA D 1 202 ? -19.179 60.973 54.336 1.00 14.91 202 ALA D N 1
ATOM 12479 C CA . ALA D 1 202 ? -19.192 61.106 55.786 1.00 15.70 202 ALA D CA 1
ATOM 12480 C C . ALA D 1 202 ? -20.422 60.440 56.376 1.00 16.45 202 ALA D C 1
ATOM 12481 O O . ALA D 1 202 ? -21.539 60.687 55.909 1.00 16.49 202 ALA D O 1
ATOM 12483 N N . GLY D 1 203 ? -20.219 59.588 57.381 1.00 15.11 203 GLY D N 1
ATOM 12484 C CA . GLY D 1 203 ? -21.327 58.958 58.115 1.00 13.10 203 GLY D CA 1
ATOM 12485 C C . GLY D 1 203 ?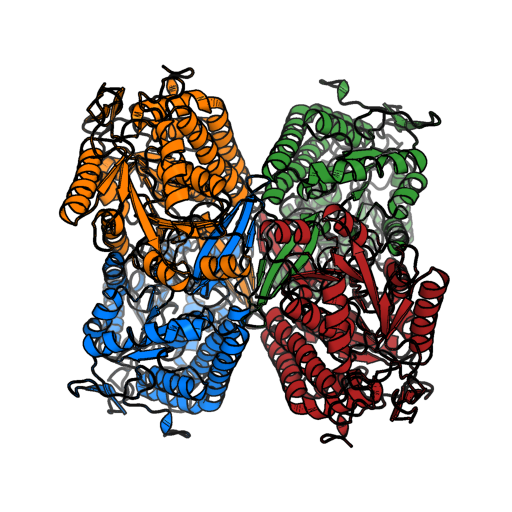 -21.714 57.587 57.613 1.00 13.61 203 GLY D C 1
ATOM 12486 O O . GLY D 1 203 ? -22.411 56.851 58.299 1.00 14.08 203 GLY D O 1
ATOM 12487 N N . VAL D 1 204 ? -21.259 57.233 56.415 1.00 12.53 204 VAL D N 1
ATOM 12488 C CA . VAL D 1 204 ? -21.590 55.929 55.814 1.00 12.88 204 VAL D CA 1
ATOM 12489 C C . VAL D 1 204 ? -20.841 54.771 56.484 1.00 13.69 204 VAL D C 1
ATOM 12490 O O . VAL D 1 204 ? -21.383 53.669 56.650 1.00 14.22 204 VAL D O 1
ATOM 12494 N N . PHE D 1 205 ? -19.588 55.028 56.849 1.00 13.77 205 PHE D N 1
ATOM 12495 C CA . PHE D 1 205 ? -18.764 54.050 57.544 1.00 13.46 205 PHE D CA 1
ATOM 12496 C C . PHE D 1 205 ? -18.044 54.738 58.706 1.00 15.17 205 PHE D C 1
ATOM 12497 O O . PHE D 1 205 ? -17.219 55.624 58.494 1.00 16.77 205 PHE D O 1
ATOM 12505 N N . ASN D 1 206 ? -18.395 54.349 59.930 1.00 15.12 206 ASN D N 1
ATOM 12506 C CA . ASN D 1 206 ? -17.855 54.977 61.128 1.00 13.71 206 ASN D CA 1
ATOM 12507 C C . ASN D 1 206 ? -17.147 53.906 61.946 1.00 14.43 206 ASN D C 1
ATOM 12508 O O . ASN D 1 206 ? -17.605 52.758 62.013 1.00 13.84 206 ASN D O 1
ATOM 12513 N N . VAL D 1 207 ? -16.023 54.288 62.541 1.00 12.99 207 VAL D N 1
ATOM 12514 C CA . VAL D 1 207 ? -15.255 53.398 63.394 1.00 11.77 207 VAL D CA 1
ATOM 12515 C C . VAL D 1 207 ? -15.088 54.027 64.764 1.00 13.57 207 VAL D C 1
ATOM 12516 O O . VAL D 1 207 ? -14.445 55.071 64.908 1.00 14.44 207 VAL D O 1
ATOM 12520 N N . VAL D 1 208 ? -15.714 53.390 65.752 1.00 13.91 208 VAL D N 1
ATOM 12521 C CA . VAL D 1 208 ? -15.743 53.869 67.119 1.00 13.18 208 VAL D CA 1
ATOM 12522 C C . VAL D 1 208 ? -14.938 52.901 67.957 1.00 13.79 208 VAL D C 1
ATOM 12523 O O . VAL D 1 208 ? -15.254 51.717 68.031 1.00 15.10 208 VAL D O 1
ATOM 12527 N N . THR D 1 209 ? -13.873 53.413 68.550 1.00 14.98 209 THR D N 1
ATOM 12528 C CA . THR D 1 209 ? -13.027 52.610 69.406 1.00 17.09 209 THR D CA 1
ATOM 12529 C C . THR D 1 209 ? -13.446 52.865 70.839 1.00 16.60 209 THR D C 1
ATOM 12530 O O . THR D 1 209 ? -13.864 53.966 71.193 1.00 19.73 209 THR D O 1
ATOM 12534 N N . GLY D 1 210 ? -13.373 51.823 71.647 1.00 14.84 210 GLY D N 1
ATOM 12535 C CA . GLY D 1 210 ? -13.827 51.876 73.015 1.00 17.17 210 GLY D CA 1
ATOM 12536 C C . GLY D 1 210 ? -13.799 50.463 73.536 1.00 19.63 210 GLY D C 1
ATOM 12537 O O . GLY D 1 210 ? -13.610 49.516 72.763 1.00 21.09 210 GLY D O 1
ATOM 12538 N N . SER D 1 211 ? -14.011 50.321 74.836 1.00 20.78 211 SER D N 1
ATOM 12539 C CA . SER D 1 211 ? -13.753 49.072 75.526 1.00 25.59 211 SER D CA 1
ATOM 12540 C C . SER D 1 211 ? -15.037 48.280 75.703 1.00 26.68 211 SER D C 1
ATOM 12541 O O . SER D 1 211 ? -15.874 48.622 76.543 1.00 27.86 211 SER D O 1
ATOM 12544 N N . ALA D 1 212 ? -15.179 47.234 74.888 1.00 27.93 212 ALA D N 1
ATOM 12545 C CA . ALA D 1 212 ? -16.278 46.266 74.978 1.00 29.18 212 ALA D CA 1
ATOM 12546 C C . ALA D 1 212 ? -17.692 46.887 75.103 1.00 28.73 212 ALA D C 1
ATOM 12547 O O . ALA D 1 212 ? -18.141 47.632 74.225 1.00 27.56 212 ALA D O 1
ATOM 12549 N N . GLY D 1 213 ? -18.357 46.588 76.221 1.00 27.14 213 GLY D N 1
ATOM 12550 C CA . GLY D 1 213 ? -19.758 46.895 76.429 1.00 25.00 213 GLY D CA 1
ATOM 12551 C C . GLY D 1 213 ? -20.186 48.348 76.405 1.00 23.03 213 GLY D C 1
ATOM 12552 O O . GLY D 1 213 ? -21.345 48.624 76.134 1.00 25.00 213 GLY D O 1
ATOM 12553 N N . ALA D 1 214 ? -19.277 49.274 76.706 1.00 20.03 214 ALA D N 1
ATOM 12554 C CA . ALA D 1 214 ? -19.583 50.710 76.659 1.00 20.56 214 ALA D CA 1
ATOM 12555 C C . ALA D 1 214 ? -20.206 51.039 75.304 1.00 21.34 214 ALA D C 1
ATOM 12556 O O . ALA D 1 214 ? -21.344 51.503 75.183 1.00 25.82 214 ALA D O 1
ATOM 12558 N N . VAL D 1 215 ? -19.434 50.754 74.281 1.00 18.84 215 VAL D N 1
ATOM 12559 C CA . VAL D 1 215 ? -19.867 50.927 72.915 1.00 16.88 215 VAL D CA 1
ATOM 12560 C C . VAL D 1 215 ? -20.962 49.915 72.549 1.00 17.43 215 VAL D C 1
ATOM 12561 O O . VAL D 1 215 ? -21.981 50.271 71.950 1.00 16.62 215 VAL D O 1
ATOM 12565 N N . GLY D 1 216 ? -20.747 48.659 72.923 1.00 16.16 216 GLY D N 1
ATOM 12566 C CA . GLY D 1 216 ? -21.694 47.593 72.617 1.00 15.07 216 GLY D CA 1
ATOM 12567 C C . GLY D 1 216 ? -23.111 47.740 73.151 1.00 15.54 216 GLY D C 1
ATOM 12568 O O . GLY D 1 216 ? -24.074 47.411 72.453 1.00 15.44 216 GLY D O 1
ATOM 12569 N N . ASN D 1 217 ? -23.244 48.217 74.387 1.00 15.39 217 ASN D N 1
ATOM 12570 C CA . ASN D 1 217 ? -24.560 48.442 74.985 1.00 17.70 217 ASN D CA 1
ATOM 12571 C C . ASN D 1 217 ? -25.400 49.431 74.184 1.00 17.35 217 ASN D C 1
ATOM 12572 O O . ASN D 1 217 ? -26.609 49.259 74.064 1.00 17.87 217 ASN D O 1
ATOM 12577 N N . GLU D 1 218 ? -24.745 50.464 73.652 1.00 15.60 218 GLU D N 1
ATOM 12578 C CA . GLU D 1 218 ? -25.415 51.479 72.870 1.00 15.23 218 GLU D CA 1
ATOM 12579 C C . GLU D 1 218 ? -25.802 50.904 71.502 1.00 15.12 218 GLU D C 1
ATOM 12580 O O . GLU D 1 218 ? -26.925 51.117 71.031 1.00 13.84 218 GLU D O 1
ATOM 12586 N N . LEU D 1 219 ? -24.892 50.151 70.884 1.00 14.75 219 LEU D N 1
ATOM 12587 C CA . LEU D 1 219 ? -25.192 49.509 69.595 1.00 15.32 219 LEU D CA 1
ATOM 12588 C C . LEU D 1 219 ? -26.414 48.594 69.689 1.00 17.16 219 LEU D C 1
ATOM 12589 O O . LEU D 1 219 ? -27.253 48.586 68.787 1.00 16.66 219 LEU D O 1
ATOM 12594 N N . THR D 1 220 ? -26.529 47.843 70.785 1.00 17.73 220 THR D N 1
ATOM 12595 C CA . THR D 1 220 ? -27.610 46.863 70.912 1.00 17.48 220 THR D CA 1
ATOM 12596 C C . THR D 1 220 ? -28.925 47.447 71.418 1.00 18.15 220 THR D C 1
ATOM 12597 O O . THR D 1 220 ? -29.987 46.853 71.214 1.00 20.32 220 THR D O 1
ATOM 12601 N N . SER D 1 221 ? -28.868 48.595 72.087 1.00 18.00 221 SER D N 1
ATOM 12602 C CA . SER D 1 221 ? -30.083 49.174 72.653 1.00 17.73 221 SER D CA 1
ATOM 12603 C C . SER D 1 221 ? -30.678 50.316 71.823 1.00 18.06 221 SER D C 1
ATOM 12604 O O . SER D 1 221 ? -31.826 50.710 72.037 1.00 18.02 221 SER D O 1
ATOM 12607 N N . ASN D 1 222 ? -29.912 50.843 70.877 1.00 16.61 222 ASN D N 1
ATOM 12608 C CA . ASN D 1 222 ? -30.401 51.936 70.048 1.00 16.28 222 ASN D CA 1
ATOM 12609 C C . ASN D 1 222 ? -31.254 51.420 68.891 1.00 17.09 222 ASN D C 1
ATOM 12610 O O . ASN D 1 222 ? -30.746 50.715 68.017 1.00 17.09 222 ASN D O 1
ATOM 12615 N N . PRO D 1 223 ? -32.564 51.767 68.879 1.00 17.98 223 PRO D N 1
ATOM 12616 C CA . PRO D 1 223 ? -33.487 51.202 67.893 1.00 18.43 223 PRO D CA 1
ATOM 12617 C C . PRO D 1 223 ? -33.226 51.626 66.445 1.00 19.51 223 PRO D C 1
ATOM 12618 O O . PRO D 1 223 ? -33.769 51.009 65.527 1.00 20.63 223 PRO D O 1
ATOM 12622 N N . LEU D 1 224 ? -32.404 52.658 66.242 1.00 18.71 224 LEU D N 1
ATOM 12623 C CA . LEU D 1 224 ? -31.980 53.043 64.885 1.00 17.97 224 LEU D CA 1
ATOM 12624 C C . LEU D 1 224 ? -31.091 51.973 64.258 1.00 18.56 224 LEU D C 1
ATOM 12625 O O . LEU D 1 224 ? -31.053 51.840 63.035 1.00 20.49 224 LEU D O 1
ATOM 12630 N N . VAL D 1 225 ? -30.379 51.209 65.093 1.00 16.14 225 VAL D N 1
ATOM 12631 C CA . VAL D 1 225 ? -29.581 50.083 64.606 1.00 15.76 225 VAL D CA 1
ATOM 12632 C C . VAL D 1 225 ? -30.529 48.916 64.360 1.00 16.88 225 VAL D C 1
ATOM 12633 O O . VAL D 1 225 ? -31.167 48.423 65.280 1.00 17.26 225 VAL D O 1
ATOM 12637 N N . ARG D 1 226 ? -30.611 48.478 63.117 1.00 16.21 226 ARG D N 1
ATOM 12638 C CA . ARG D 1 226 ? -31.558 47.444 62.731 1.00 16.37 226 ARG D CA 1
ATOM 12639 C C . ARG D 1 226 ? -30.917 46.076 62.501 1.00 15.29 226 ARG D C 1
ATOM 12640 O O . ARG D 1 226 ? -31.615 45.070 62.302 1.00 14.42 226 ARG D O 1
ATOM 12648 N N . LYS D 1 227 ? -29.591 46.036 62.568 1.00 14.18 227 LYS D N 1
ATOM 12649 C CA . LYS D 1 227 ? -28.843 44.842 62.242 1.00 15.07 227 LYS D CA 1
ATOM 12650 C C . LYS D 1 227 ? -27.506 44.882 62.960 1.00 15.18 227 LYS D C 1
ATOM 12651 O O . LYS D 1 227 ? -26.832 45.913 62.938 1.00 16.88 227 LYS D O 1
ATOM 12657 N N . LEU D 1 228 ? -27.152 43.770 63.616 1.00 14.02 228 LEU D N 1
ATOM 12658 C CA . LEU D 1 228 ? -25.871 43.616 64.288 1.00 14.24 228 LEU D CA 1
ATOM 12659 C C . LEU D 1 228 ? -25.134 42.397 63.760 1.00 14.46 228 LEU D C 1
ATOM 12660 O O . LEU D 1 228 ? -25.708 41.321 63.616 1.00 14.69 228 LEU D O 1
ATOM 12665 N N . SER D 1 229 ? -23.853 42.570 63.483 1.00 14.54 229 SER D N 1
ATOM 12666 C CA . SER D 1 229 ? -22.994 41.466 63.113 1.00 13.84 229 SER D CA 1
ATOM 12667 C C . SER D 1 229 ? -21.803 41.414 64.071 1.00 15.29 229 SER D C 1
ATOM 12668 O O . SER D 1 229 ? -21.138 42.431 64.303 1.00 13.63 229 SER D O 1
ATOM 12671 N N . PHE D 1 230 ? -21.532 40.229 64.618 1.00 14.51 230 PHE D N 1
ATOM 12672 C CA . PHE D 1 230 ? -20.506 40.058 65.621 1.00 13.56 230 PHE D CA 1
ATOM 12673 C C . PHE D 1 230 ? -19.697 38.800 65.346 1.00 15.36 230 PHE D C 1
ATOM 12674 O O . PHE D 1 230 ? -20.259 37.760 65.003 1.00 18.04 230 PHE D O 1
ATOM 12682 N N . THR D 1 231 ? -18.377 38.902 65.497 1.00 14.30 231 THR D N 1
ATOM 12683 C CA . THR D 1 231 ? -17.503 37.755 65.489 1.00 13.15 231 THR D CA 1
ATOM 12684 C C . THR D 1 231 ? -16.691 37.811 66.774 1.00 13.81 231 THR D C 1
ATOM 12685 O O . THR D 1 231 ? -16.067 38.832 67.072 1.00 14.14 231 THR D O 1
ATOM 12689 N N . GLY D 1 232 ? -16.736 36.719 67.542 1.00 13.28 232 GLY D N 1
ATOM 12690 C CA . GLY D 1 232 ? -15.980 36.582 68.775 1.00 12.48 232 GLY D CA 1
ATOM 12691 C C . GLY D 1 232 ? -16.389 35.337 69.540 1.00 13.86 232 GLY D C 1
ATOM 12692 O O . GLY D 1 232 ? -16.765 34.321 68.940 1.00 14.32 232 GLY D O 1
ATOM 12693 N N . SER D 1 233 ? -16.318 35.422 70.872 1.00 12.40 233 SER D N 1
ATOM 12694 C CA . SER D 1 233 ? -16.605 34.284 71.730 1.00 15.72 233 SER D CA 1
ATOM 12695 C C . SER D 1 233 ? -18.089 33.983 71.752 1.00 18.19 233 SER D C 1
ATOM 12696 O O . SER D 1 233 ? -18.906 34.879 71.573 1.00 19.90 233 SER D O 1
ATOM 12699 N N . THR D 1 234 ? -18.416 32.716 71.993 1.00 18.07 234 THR D N 1
ATOM 12700 C CA . THR D 1 234 ? -19.788 32.242 72.094 1.00 20.32 234 THR D CA 1
ATOM 12701 C C . THR D 1 234 ? -20.560 32.962 73.204 1.00 18.57 234 THR D C 1
ATOM 12702 O O . THR D 1 234 ? -21.715 33.337 73.012 1.00 19.52 234 THR D O 1
ATOM 12706 N N . GLU D 1 235 ? -19.912 33.181 74.342 1.00 18.17 235 GLU D N 1
ATOM 12707 C CA . GLU D 1 235 ? -20.573 33.788 75.503 1.00 18.85 235 GLU D CA 1
ATOM 12708 C C . GLU D 1 235 ? -21.009 35.223 75.231 1.00 17.99 235 GLU D C 1
ATOM 12709 O O . GLU D 1 235 ? -22.112 35.620 75.625 1.00 17.83 235 GLU D O 1
ATOM 12715 N N . ILE D 1 236 ? -20.164 35.992 74.542 1.00 16.11 236 ILE D N 1
ATOM 12716 C CA . ILE D 1 236 ? -20.500 37.382 74.195 1.00 14.96 236 ILE D CA 1
ATOM 12717 C C . ILE D 1 236 ? -21.583 37.399 73.101 1.00 16.07 236 ILE D C 1
ATOM 12718 O O . ILE D 1 236 ? -22.476 38.257 73.106 1.00 15.32 236 ILE D O 1
ATOM 12723 N N . GLY D 1 237 ? -21.501 36.433 72.183 1.00 14.46 237 GLY D N 1
ATOM 12724 C CA . GLY D 1 237 ? -22.540 36.212 71.184 1.00 13.89 237 GLY D CA 1
ATOM 12725 C C . GLY D 1 237 ? -23.915 36.019 71.807 1.00 15.51 237 GLY D C 1
ATOM 12726 O O . GLY D 1 237 ? -24.880 36.622 71.353 1.00 15.66 237 GLY D O 1
ATOM 12727 N N . ARG D 1 238 ? -23.996 35.180 72.841 1.00 15.45 238 ARG D N 1
ATOM 12728 C CA . ARG D 1 238 ? -25.240 34.951 73.581 1.00 17.58 238 ARG D CA 1
ATOM 12729 C C . ARG D 1 238 ? -25.775 36.260 74.162 1.00 16.82 238 ARG D C 1
ATOM 12730 O O . ARG D 1 238 ? -26.952 36.580 73.988 1.00 16.40 238 ARG D O 1
ATOM 12738 N N . GLN D 1 239 ? -24.910 37.005 74.847 1.00 16.05 239 GLN D N 1
ATOM 12739 C CA . GLN D 1 239 ? -25.287 38.257 75.488 1.00 17.26 239 GLN D CA 1
ATOM 12740 C C . GLN D 1 239 ? -25.754 39.275 74.456 1.00 15.81 239 GLN D C 1
ATOM 12741 O O . GLN D 1 239 ? -26.766 39.942 74.658 1.00 16.17 239 GLN D O 1
ATOM 12747 N N . LEU D 1 240 ? -25.024 39.386 73.347 1.00 14.21 240 LEU D N 1
ATOM 12748 C CA . LEU D 1 240 ? -25.385 40.335 72.301 1.00 15.13 240 LEU D CA 1
ATOM 12749 C C . LEU D 1 240 ? -26.721 39.968 71.658 1.00 16.22 240 LEU D C 1
ATOM 12750 O O . LEU D 1 240 ? -27.548 40.840 71.403 1.00 17.93 240 LEU D O 1
ATOM 12755 N N . MET D 1 241 ? -26.941 38.682 71.413 1.00 14.54 241 MET D N 1
ATOM 12756 C CA . MET D 1 241 ? -28.240 38.234 70.899 1.00 15.97 241 MET D CA 1
ATOM 12757 C C . MET D 1 241 ? -29.387 38.569 71.867 1.00 15.46 241 MET D C 1
ATOM 12758 O O . MET D 1 241 ? -30.442 39.032 71.434 1.00 15.32 241 MET D O 1
ATOM 12763 N N . GLU D 1 242 ? -29.168 38.351 73.167 1.00 16.07 242 GLU D N 1
ATOM 12764 C CA . GLU D 1 242 ? -30.163 38.710 74.191 1.00 18.13 242 GLU D CA 1
ATOM 12765 C C . GLU D 1 242 ? -30.504 40.182 74.103 1.00 17.03 242 GLU D C 1
ATOM 12766 O O . GLU D 1 242 ? -31.676 40.551 74.054 1.00 16.98 242 GLU D O 1
ATOM 12772 N N . GLN D 1 243 ? -29.472 41.018 74.058 1.00 16.37 243 GLN D N 1
ATOM 12773 C CA . GLN D 1 243 ? -29.642 42.473 74.018 1.00 16.41 243 GLN D CA 1
ATOM 12774 C C . GLN D 1 243 ? -30.392 42.930 72.769 1.00 15.92 243 GLN D C 1
ATOM 12775 O O . GLN D 1 243 ? -31.152 43.889 72.818 1.00 15.06 243 GLN D O 1
ATOM 12781 N N . CYS D 1 244 ? -30.188 42.220 71.661 1.00 13.78 244 CYS D N 1
ATOM 12782 C CA . CYS D 1 244 ? -30.824 42.552 70.400 1.00 14.72 244 CYS D CA 1
ATOM 12783 C C . CYS D 1 244 ? -32.311 42.209 70.349 1.00 16.34 244 CYS D C 1
ATOM 12784 O O . CYS D 1 244 ? -33.006 42.612 69.419 1.00 15.21 244 CYS D O 1
ATOM 12787 N N . ALA D 1 245 ? -32.786 41.461 71.346 1.00 16.78 245 ALA D N 1
ATOM 12788 C CA . ALA D 1 245 ? -34.160 40.981 71.367 1.00 17.35 245 ALA D CA 1
ATOM 12789 C C . ALA D 1 245 ? -35.154 42.109 71.554 1.00 18.99 245 ALA D C 1
ATOM 12790 O O . ALA D 1 245 ? -36.253 42.053 70.998 1.00 20.36 245 ALA D O 1
ATOM 12792 N N . LYS D 1 246 ? -34.764 43.124 72.334 1.00 18.60 246 LYS D N 1
ATOM 12793 C CA . LYS D 1 246 ? -35.608 44.295 72.594 1.00 20.81 246 LYS D CA 1
ATOM 12794 C C . LYS D 1 246 ? -36.190 44.917 71.320 1.00 20.27 246 LYS D C 1
ATOM 12795 O O . LYS D 1 246 ? -37.385 45.200 71.263 1.00 22.09 246 LYS D O 1
ATOM 12801 N N . ASP D 1 247 ? -35.342 45.112 70.312 1.00 18.08 247 ASP D N 1
ATOM 12802 C CA . ASP D 1 247 ? -35.734 45.729 69.033 1.00 19.52 247 ASP D CA 1
ATOM 12803 C C . ASP D 1 247 ? -36.005 44.689 67.942 1.00 18.58 247 ASP D C 1
ATOM 12804 O O . ASP D 1 247 ? -36.295 45.059 66.798 1.00 18.53 247 ASP D O 1
ATOM 12809 N N . ILE D 1 248 ? -35.886 43.401 68.280 1.00 15.88 248 ILE D N 1
ATOM 12810 C CA . ILE D 1 248 ? -36.003 42.326 67.296 1.00 14.16 248 ILE D CA 1
ATOM 12811 C C . ILE D 1 248 ? -35.014 42.584 66.130 1.00 14.86 248 ILE D C 1
ATOM 12812 O O . ILE D 1 248 ? -35.371 42.450 64.953 1.00 15.52 248 ILE D O 1
ATOM 12817 N N . LYS D 1 249 ? -33.785 42.985 66.454 1.00 13.82 249 LYS D N 1
ATOM 12818 C CA . LYS D 1 249 ? -32.764 43.195 65.433 1.00 14.16 249 LYS D CA 1
ATOM 12819 C C . LYS D 1 249 ? -32.468 41.890 64.672 1.00 15.92 249 LYS D C 1
ATOM 12820 O O . LYS D 1 249 ? -32.508 40.778 65.232 1.00 16.20 249 LYS D O 1
ATOM 12826 N N . LYS D 1 250 ? -32.176 42.034 63.388 1.00 15.94 250 LYS D N 1
ATOM 12827 C CA . LYS D 1 250 ? -31.529 40.964 62.644 1.00 18.01 250 LYS D CA 1
ATOM 12828 C C . LYS D 1 250 ? -30.078 40.803 63.156 1.00 16.87 250 LYS D C 1
ATOM 12829 O O . LYS D 1 250 ? -29.330 41.781 63.244 1.00 18.40 250 LYS D O 1
ATOM 12835 N N . VAL D 1 251 ? -29.686 39.576 63.500 1.00 16.59 251 VAL D N 1
ATOM 12836 C CA . VAL D 1 251 ? -28.373 39.332 64.106 1.00 16.47 251 VAL D CA 1
ATOM 12837 C C . VAL D 1 251 ? -27.559 38.288 63.328 1.00 18.04 251 VAL D C 1
ATOM 12838 O O . VAL D 1 251 ? -28.033 37.175 63.106 1.00 19.37 251 VAL D O 1
ATOM 12842 N N . SER D 1 252 ? -26.345 38.659 62.908 1.00 17.86 252 SER D N 1
ATOM 12843 C CA . SER D 1 252 ? -25.362 37.701 62.386 1.00 17.84 252 SER D CA 1
ATOM 12844 C C . SER D 1 252 ? -24.285 37.462 63.430 1.00 16.84 252 SER D C 1
ATOM 12845 O O . SER D 1 252 ? -23.833 38.399 64.081 1.00 17.61 252 SER D O 1
ATOM 12848 N N . LEU D 1 253 ? -23.872 36.207 63.571 1.00 15.54 253 LEU D N 1
ATOM 12849 C CA . LEU D 1 253 ? -22.913 35.811 64.591 1.00 14.82 253 LEU D CA 1
ATOM 12850 C C . LEU D 1 253 ? -21.980 34.749 64.038 1.00 16.35 253 LEU D C 1
ATOM 12851 O O . LEU D 1 253 ? -22.432 33.794 63.422 1.00 17.64 253 LEU D O 1
ATOM 12856 N N . GLU D 1 254 ? -20.679 34.949 64.218 1.00 16.42 254 GLU D N 1
ATOM 12857 C CA A GLU D 1 254 ? -19.702 33.902 63.956 0.50 16.11 254 GLU D CA 1
ATOM 12858 C CA B GLU D 1 254 ? -19.677 33.932 63.925 0.50 16.00 254 GLU D CA 1
ATOM 12859 C C . GLU D 1 254 ? -18.940 33.690 65.251 1.00 16.29 254 GLU D C 1
ATOM 12860 O O . GLU D 1 254 ? -18.212 34.564 65.724 1.00 14.49 254 GLU D O 1
ATOM 12871 N N . LEU D 1 255 ? -19.142 32.524 65.850 1.00 15.89 255 LEU D N 1
ATOM 12872 C CA . LEU D 1 255 ? -18.684 32.304 67.211 1.00 15.55 255 LEU D CA 1
ATOM 12873 C C . LEU D 1 255 ? -17.594 31.270 67.383 1.00 17.64 255 LEU D C 1
ATOM 12874 O O . LEU D 1 255 ? -16.770 31.051 66.496 1.00 18.40 255 LEU D O 1
ATOM 12879 N N . GLY D 1 256 ? -17.581 30.642 68.549 1.00 19.29 256 GLY D N 1
ATOM 12880 C CA . GLY D 1 256 ? -16.642 29.558 68.817 1.00 24.27 256 GLY D CA 1
ATOM 12881 C C . GLY D 1 256 ? -16.684 28.413 67.805 1.00 25.62 256 GLY D C 1
ATOM 12882 O O . GLY D 1 256 ? -17.714 28.135 67.163 1.00 22.51 256 GLY D O 1
ATOM 12883 N N . GLY D 1 257 ? -15.542 27.757 67.668 1.00 25.40 257 GLY D N 1
ATOM 12884 C CA . GLY D 1 257 ? -15.469 26.498 66.960 1.00 25.74 257 GLY D CA 1
ATOM 12885 C C . GLY D 1 257 ? -14.606 25.509 67.718 1.00 25.08 257 GLY D C 1
ATOM 12886 O O . GLY D 1 257 ? -13.844 25.875 68.609 1.00 25.02 257 GLY D O 1
ATOM 12887 N N . ASN D 1 258 ? -14.744 24.243 67.361 1.00 25.76 258 ASN D N 1
ATOM 12888 C CA . ASN D 1 258 ? -13.891 23.199 67.883 1.00 25.63 258 ASN D CA 1
ATOM 12889 C C . ASN D 1 258 ? -13.723 22.200 66.748 1.00 22.91 258 ASN D C 1
ATOM 12890 O O . ASN D 1 258 ? -14.365 21.143 66.726 1.00 21.95 258 ASN D O 1
ATOM 12895 N N . ALA D 1 259 ? -12.872 22.572 65.790 1.00 19.65 259 ALA D N 1
ATOM 12896 C CA . ALA D 1 259 ? -12.828 21.911 64.499 1.00 17.36 259 ALA D CA 1
ATOM 12897 C C . ALA D 1 259 ? -12.168 20.543 64.585 1.00 15.94 259 ALA D C 1
ATOM 12898 O O . ALA D 1 259 ? -11.018 20.428 65.020 1.00 16.55 259 ALA D O 1
ATOM 12900 N N . PRO D 1 260 ? -12.905 19.489 64.197 1.00 14.72 260 PRO D N 1
ATOM 12901 C CA . PRO D 1 260 ? -12.248 18.181 64.077 1.00 13.92 260 PRO D CA 1
ATOM 12902 C C . PRO D 1 260 ? -11.513 18.092 62.734 1.00 13.18 260 PRO D C 1
ATOM 12903 O O . PRO D 1 260 ? -11.994 18.630 61.730 1.00 14.68 260 PRO D O 1
ATOM 12907 N N . PHE D 1 261 ? -10.349 17.447 62.738 1.00 12.98 261 PHE D N 1
ATOM 12908 C CA . PHE D 1 261 ? -9.532 17.260 61.538 1.00 12.99 261 PHE D CA 1
ATOM 12909 C C . PHE D 1 261 ? -9.279 15.768 61.435 1.00 12.80 261 PHE D C 1
ATOM 12910 O O . PHE D 1 261 ? -8.523 15.204 62.242 1.00 14.09 261 PHE D O 1
ATOM 12918 N N . ILE D 1 262 ? -9.916 15.130 60.453 1.00 10.92 262 ILE D N 1
ATOM 12919 C CA . ILE D 1 262 ? -9.993 13.660 60.394 1.00 11.03 262 ILE D CA 1
ATOM 12920 C C . ILE D 1 262 ? -9.191 13.040 59.254 1.00 12.18 262 ILE D C 1
ATOM 12921 O O . ILE D 1 262 ? -9.394 13.375 58.084 1.00 12.97 262 ILE D O 1
ATOM 12926 N N . VAL D 1 263 ? -8.292 12.125 59.608 1.00 13.26 263 VAL D N 1
ATOM 12927 C CA . VAL D 1 263 ? -7.434 11.441 58.638 1.00 11.46 263 VAL D CA 1
ATOM 12928 C C . VAL D 1 263 ? -7.810 9.962 58.586 1.00 11.92 263 VAL D C 1
ATOM 12929 O O . VAL D 1 263 ? -7.647 9.230 59.570 1.00 11.84 263 VAL D O 1
ATOM 12933 N N . PHE D 1 264 ? -8.314 9.530 57.438 1.00 13.20 264 PHE D N 1
ATOM 12934 C CA . PHE D 1 264 ? -8.689 8.130 57.216 1.00 13.94 264 PHE D CA 1
ATOM 12935 C C . PHE D 1 264 ? -7.523 7.304 56.685 1.00 16.03 264 PHE D C 1
ATOM 12936 O O . PHE D 1 264 ? -6.536 7.849 56.183 1.00 14.40 264 PHE D O 1
ATOM 12944 N N . ASP D 1 265 ? -7.674 5.984 56.801 1.00 19.62 265 ASP D N 1
ATOM 12945 C CA A ASP D 1 265 ? -6.691 5.001 56.316 0.50 21.70 265 ASP D CA 1
ATOM 12946 C CA B ASP D 1 265 ? -6.675 5.021 56.337 0.50 20.64 265 ASP D CA 1
ATOM 12947 C C . ASP D 1 265 ? -6.257 5.246 54.874 1.00 22.46 265 ASP D C 1
ATOM 12948 O O . ASP D 1 265 ? -5.097 5.005 54.516 1.00 22.15 265 ASP D O 1
ATOM 12957 N N . ASP D 1 266 ? -7.194 5.714 54.048 1.00 21.07 266 ASP D N 1
ATOM 12958 C CA . ASP D 1 266 ? -6.952 5.848 52.609 1.00 23.50 266 ASP D CA 1
ATOM 12959 C C . ASP D 1 266 ? -6.521 7.241 52.188 1.00 23.66 266 ASP D C 1
ATOM 12960 O O . ASP D 1 266 ? -6.464 7.542 50.997 1.00 27.19 266 ASP D O 1
ATOM 12965 N N . ALA D 1 267 ? -6.215 8.087 53.164 1.00 22.47 267 ALA D N 1
ATOM 12966 C CA . ALA D 1 267 ? -5.759 9.450 52.886 1.00 22.28 267 ALA D CA 1
ATOM 12967 C C . ALA D 1 267 ? -4.353 9.475 52.266 1.00 22.77 267 ALA D C 1
ATOM 12968 O O . ALA D 1 267 ? -3.561 8.553 52.455 1.00 22.89 267 ALA D O 1
ATOM 12970 N N . ASP D 1 268 ? -4.064 10.523 51.503 1.00 21.70 268 ASP D N 1
ATOM 12971 C CA . ASP D 1 268 ? -2.693 10.850 51.148 1.00 21.80 268 ASP D CA 1
ATOM 12972 C C . ASP D 1 268 ? -2.060 11.471 52.405 1.00 20.63 268 ASP D C 1
ATOM 12973 O O . ASP D 1 268 ? -2.358 12.619 52.747 1.00 20.17 268 ASP D O 1
ATOM 12978 N N . LEU D 1 269 ? -1.198 10.713 53.088 1.00 19.42 269 LEU D N 1
ATOM 12979 C CA . LEU D 1 269 ? -0.661 11.152 54.380 1.00 20.09 269 LEU D CA 1
ATOM 12980 C C . LEU D 1 269 ? 0.184 12.423 54.351 1.00 19.68 269 LEU D C 1
ATOM 12981 O O . LEU D 1 269 ? 0.066 13.264 55.243 1.00 19.83 269 LEU D O 1
ATOM 12986 N N . ASP D 1 270 ? 1.034 12.565 53.337 1.00 20.31 270 ASP D N 1
ATOM 12987 C CA . ASP D 1 270 ? 1.869 13.757 53.221 1.00 21.17 270 ASP D CA 1
ATOM 12988 C C . ASP D 1 270 ? 1.009 14.987 53.044 1.00 20.66 270 ASP D C 1
ATOM 12989 O O . ASP D 1 270 ? 1.338 16.042 53.603 1.00 20.03 270 ASP D O 1
ATOM 12994 N N . LYS D 1 271 ? -0.088 14.838 52.286 1.00 19.81 271 LYS D N 1
ATOM 12995 C CA . LYS D 1 271 ? -1.053 15.928 52.074 1.00 19.59 271 LYS D CA 1
ATOM 12996 C C . LYS D 1 271 ? -1.864 16.226 53.332 1.00 18.30 271 LYS D C 1
ATOM 12997 O O . LYS D 1 271 ? -2.108 17.383 53.654 1.00 18.53 271 LYS D O 1
ATOM 13003 N N . ALA D 1 272 ? -2.262 15.176 54.049 1.00 18.19 272 ALA D N 1
ATOM 13004 C CA . ALA D 1 272 ? -2.915 15.336 55.350 1.00 18.35 272 ALA D CA 1
ATOM 13005 C C . ALA D 1 272 ? -2.033 16.115 56.324 1.00 19.77 272 ALA D C 1
ATOM 13006 O O . ALA D 1 272 ? -2.513 17.030 57.000 1.00 19.57 272 ALA D O 1
ATOM 13008 N N . VAL D 1 273 ? -0.744 15.774 56.373 1.00 19.57 273 VAL D N 1
ATOM 13009 C CA . VAL D 1 273 ? 0.199 16.461 57.268 1.00 21.75 273 VAL D CA 1
ATOM 13010 C C . VAL D 1 273 ? 0.353 17.942 56.904 1.00 22.80 273 VAL D C 1
ATOM 13011 O O . VAL D 1 273 ? 0.272 18.811 57.785 1.00 22.84 273 VAL D O 1
ATOM 13015 N N . GLU D 1 274 ? 0.536 18.218 55.608 1.00 22.86 274 GLU D N 1
ATOM 13016 C CA . GLU D 1 274 ? 0.587 19.589 55.097 1.00 24.19 274 GLU D CA 1
ATOM 13017 C C . GLU D 1 274 ? -0.681 20.364 55.450 1.00 23.92 274 GLU D C 1
ATOM 13018 O O . GLU D 1 274 ? -0.601 21.491 55.963 1.00 24.43 274 GLU D O 1
ATOM 13021 N N . GLY D 1 275 ? -1.836 19.750 55.202 1.00 21.02 275 GLY D N 1
ATOM 13022 C CA . GLY D 1 275 ? -3.127 20.361 55.540 1.00 20.58 275 GLY D CA 1
ATOM 13023 C C . GLY D 1 275 ? -3.271 20.650 57.027 1.00 21.78 275 GLY D C 1
ATOM 13024 O O . GLY D 1 275 ? -3.744 21.727 57.412 1.00 23.46 275 GLY D O 1
ATOM 13025 N N . ALA D 1 276 ? -2.850 19.696 57.856 1.00 19.87 276 ALA D N 1
ATOM 13026 C CA . ALA D 1 276 ? -2.903 19.822 59.308 1.00 20.45 276 ALA D CA 1
ATOM 13027 C C . ALA D 1 276 ? -2.012 20.957 59.816 1.00 20.50 276 ALA D C 1
ATOM 13028 O O . ALA D 1 276 ? -2.423 21.754 60.654 1.00 22.00 276 ALA D O 1
ATOM 13030 N N . LEU D 1 277 ? -0.786 21.020 59.303 1.00 21.75 277 LEU D N 1
ATOM 13031 C CA . LEU D 1 277 ? 0.141 22.088 59.646 1.00 23.09 277 LEU D CA 1
ATOM 13032 C C . LEU D 1 277 ? -0.444 23.468 59.298 1.00 24.15 277 LEU D C 1
ATOM 13033 O O . LEU D 1 277 ? -0.407 24.389 60.113 1.00 23.87 277 LEU D O 1
ATOM 13038 N N . ALA D 1 278 ? -0.996 23.591 58.090 1.00 23.48 278 ALA D N 1
ATOM 13039 C CA . ALA D 1 278 ? -1.583 24.840 57.628 1.00 23.81 278 ALA D CA 1
ATOM 13040 C C . ALA D 1 278 ? -2.839 25.210 58.421 1.00 25.52 278 ALA D C 1
ATOM 13041 O O . ALA D 1 278 ? -3.066 26.389 58.727 1.00 27.06 278 ALA D O 1
ATOM 13043 N N . SER D 1 279 ? -3.649 24.209 58.756 1.00 24.44 279 SER D N 1
ATOM 13044 C CA . SER D 1 279 ? -4.916 24.462 59.425 1.00 25.04 279 SER D CA 1
ATOM 13045 C C . SER D 1 279 ? -4.734 24.775 60.907 1.00 25.42 279 SER D C 1
ATOM 13046 O O . SER D 1 279 ? -5.405 25.670 61.455 1.00 27.14 279 SER D O 1
ATOM 13049 N N . LYS D 1 280 ? -3.837 24.038 61.554 1.00 22.71 280 LYS D N 1
ATOM 13050 C CA . LYS D 1 280 ? -3.649 24.179 62.984 1.00 22.33 280 LYS D CA 1
ATOM 13051 C C . LYS D 1 280 ? -2.829 25.414 63.353 1.00 21.47 280 LYS D C 1
ATOM 13052 O O . LYS D 1 280 ? -3.210 26.167 64.271 1.00 20.22 280 LYS D O 1
ATOM 13058 N N . PHE D 1 281 ? -1.731 25.641 62.627 1.00 21.14 281 PHE D N 1
ATOM 13059 C CA . PHE D 1 281 ? -0.719 26.618 63.059 1.00 21.53 281 PHE D CA 1
ATOM 13060 C C . PHE D 1 281 ? -0.759 27.994 62.376 1.00 23.69 281 PHE D C 1
ATOM 13061 O O . PHE D 1 281 ? 0.064 28.868 62.680 1.00 25.06 281 PHE D O 1
ATOM 13069 N N . ARG D 1 282 ? -1.732 28.188 61.481 1.00 23.81 282 ARG D N 1
ATOM 13070 C CA . ARG D 1 282 ? -2.022 29.510 60.918 1.00 24.83 282 ARG D CA 1
ATOM 13071 C C . ARG D 1 282 ? -2.435 30.469 62.053 1.00 23.71 282 ARG D C 1
ATOM 13072 O O . ARG D 1 282 ? -3.208 30.102 62.936 1.00 23.52 282 ARG D O 1
ATOM 13080 N N . ASN D 1 283 ? -1.886 31.680 62.050 1.00 21.48 283 ASN D N 1
ATOM 13081 C CA . ASN D 1 283 ? -2.150 32.653 63.113 1.00 21.28 283 ASN D CA 1
ATOM 13082 C C . ASN D 1 283 ? -1.886 32.050 64.500 1.00 21.19 283 ASN D C 1
ATOM 13083 O O . ASN D 1 283 ? -2.584 32.355 65.461 1.00 21.65 283 ASN D O 1
ATOM 13088 N N . ALA D 1 284 ? -0.864 31.195 64.591 1.00 21.41 284 ALA D N 1
ATOM 13089 C CA . ALA D 1 284 ? -0.494 30.489 65.830 1.00 21.51 284 ALA D CA 1
ATOM 13090 C C . ALA D 1 284 ? -1.674 29.727 66.471 1.00 22.53 284 ALA D C 1
ATOM 13091 O O . ALA D 1 284 ? -1.747 29.581 67.698 1.00 23.17 284 ALA D O 1
ATOM 13093 N N . GLY D 1 285 ? -2.569 29.244 65.629 1.00 21.44 285 GLY D N 1
ATOM 13094 C CA . GLY D 1 285 ? -3.748 28.547 66.067 1.00 20.79 285 GLY D CA 1
ATOM 13095 C C . GLY D 1 285 ? -4.829 29.440 66.609 1.00 20.32 285 GLY D C 1
ATOM 13096 O O . GLY D 1 285 ? -5.722 28.983 67.222 1.00 20.91 285 GLY D O 1
ATOM 13097 N N . GLN D 1 286 ? -4.716 30.723 66.376 1.00 21.07 286 GLN D N 1
ATOM 13098 C CA . GLN D 1 286 ? -5.689 31.684 66.847 1.00 22.27 286 GLN D CA 1
ATOM 13099 C C . GLN D 1 286 ? -6.717 32.062 65.781 1.00 25.58 286 GLN D C 1
ATOM 13100 O O . GLN D 1 286 ? -6.832 33.197 65.404 1.00 25.15 286 GLN D O 1
ATOM 13106 N N . THR D 1 287 ? -7.451 31.069 65.308 1.00 28.71 287 THR D N 1
ATOM 13107 C CA . THR D 1 287 ? -8.411 31.203 64.233 1.00 30.49 287 THR D CA 1
ATOM 13108 C C . THR D 1 287 ? -9.632 30.389 64.623 1.00 30.55 287 THR D C 1
ATOM 13109 O O . THR D 1 287 ? -9.500 29.382 65.276 1.00 28.78 287 THR D O 1
ATOM 13113 N N . CYS D 1 288 ? -10.813 30.840 64.222 1.00 30.68 288 CYS D N 1
ATOM 13114 C CA . CYS D 1 288 ? -12.082 30.179 64.550 1.00 34.15 288 CYS D CA 1
ATOM 13115 C C . CYS D 1 288 ? -12.290 28.865 63.782 1.00 32.28 288 CYS D C 1
ATOM 13116 O O . CYS D 1 288 ? -13.146 28.056 64.145 1.00 31.98 288 CYS D O 1
ATOM 13119 N N . VAL D 1 289 ? -11.494 28.651 62.734 1.00 29.39 289 VAL D N 1
ATOM 13120 C CA . VAL D 1 289 ? -11.619 27.458 61.909 1.00 27.97 289 VAL D CA 1
ATOM 13121 C C . VAL D 1 289 ? -10.394 26.558 62.002 1.00 28.77 289 VAL D C 1
ATOM 13122 O O . VAL D 1 289 ? -10.303 25.575 61.285 1.00 29.40 289 VAL D O 1
ATOM 13126 N N . CYS D 1 290 ? -9.455 26.902 62.880 1.00 28.63 290 CYS D N 1
ATOM 13127 C CA . CYS D 1 290 ? -8.265 26.070 63.115 1.00 29.85 290 CYS D CA 1
ATOM 13128 C C . CYS D 1 290 ? -8.637 24.671 63.571 1.00 28.80 290 CYS D C 1
ATOM 13129 O O . CYS D 1 290 ? -9.550 24.502 64.384 1.00 27.84 290 CYS D O 1
ATOM 13132 N N . ALA D 1 291 ? -7.919 23.675 63.055 1.00 27.94 291 ALA D N 1
ATOM 13133 C CA . ALA D 1 291 ? -8.046 22.317 63.554 1.00 27.23 291 ALA D CA 1
ATOM 13134 C C . ALA D 1 291 ? -7.818 22.360 65.072 1.00 28.71 291 ALA D C 1
ATOM 13135 O O . ALA D 1 291 ? -6.820 22.906 65.545 1.00 30.43 291 ALA D O 1
ATOM 13137 N N . ASN D 1 292 ? -8.767 21.824 65.834 1.00 29.94 292 ASN D N 1
ATOM 13138 C CA . ASN D 1 292 ? -8.663 21.805 67.288 1.00 30.45 292 ASN D CA 1
ATOM 13139 C C . ASN D 1 292 ? -8.522 20.378 67.819 1.00 30.83 292 ASN D C 1
ATOM 13140 O O . ASN D 1 292 ? -8.010 20.170 68.914 1.00 31.85 292 ASN D O 1
ATOM 13145 N N . ARG D 1 293 ? -8.989 19.408 67.031 1.00 26.80 293 ARG D N 1
ATOM 13146 C CA . ARG D 1 293 ? -8.935 17.991 67.387 1.00 23.97 293 ARG D CA 1
ATOM 13147 C C . ARG D 1 293 ? -8.483 17.192 66.174 1.00 23.31 293 ARG D C 1
ATOM 13148 O O . ARG D 1 293 ? -9.125 17.247 65.125 1.00 22.33 293 ARG D O 1
ATOM 13156 N N . LEU D 1 294 ? -7.397 16.437 66.312 1.00 22.09 294 LEU D N 1
ATOM 13157 C CA . LEU D 1 294 ? -6.890 15.654 65.191 1.00 22.55 294 LEU D CA 1
ATOM 13158 C C . LEU D 1 294 ? -7.187 14.163 65.326 1.00 21.46 294 LEU D C 1
ATOM 13159 O O . LEU D 1 294 ? -6.565 13.465 66.110 1.00 21.72 294 LEU D O 1
ATOM 13164 N N . TYR D 1 295 ? -8.168 13.694 64.558 1.00 20.89 295 TYR D N 1
ATOM 13165 C CA . TYR D 1 295 ? -8.578 12.288 64.562 1.00 19.34 295 TYR D CA 1
ATOM 13166 C C . TYR D 1 295 ? -7.914 11.546 63.422 1.00 19.18 295 TYR D C 1
ATOM 13167 O O . TYR D 1 295 ? -8.130 11.871 62.259 1.00 20.02 295 TYR D O 1
ATOM 13176 N N . VAL D 1 296 ? -7.103 10.553 63.765 1.00 18.88 296 VAL D N 1
ATOM 13177 C CA . VAL D 1 296 ? -6.361 9.776 62.778 1.00 18.83 296 VAL D CA 1
ATOM 13178 C C . VAL D 1 296 ? -6.724 8.306 62.959 1.00 18.51 296 VAL D C 1
ATOM 13179 O O . VAL D 1 296 ? -6.732 7.807 64.083 1.00 18.71 296 VAL D O 1
ATOM 13183 N N . GLN D 1 297 ? -7.034 7.627 61.857 1.00 18.60 297 GLN D N 1
ATOM 13184 C CA . GLN D 1 297 ? -7.463 6.231 61.904 1.00 19.71 297 GLN D CA 1
ATOM 13185 C C . GLN D 1 297 ? -6.335 5.304 62.321 1.00 21.34 297 GLN D C 1
ATOM 13186 O O . GLN D 1 297 ? -5.168 5.567 62.018 1.00 22.20 297 GLN D O 1
ATOM 13192 N N . ASP D 1 298 ? -6.707 4.228 63.018 1.00 22.99 298 ASP D N 1
ATOM 13193 C CA . ASP D 1 298 ? -5.777 3.234 63.578 1.00 23.10 298 ASP D CA 1
ATOM 13194 C C . ASP D 1 298 ? -4.623 2.822 62.660 1.00 24.24 298 ASP D C 1
ATOM 13195 O O . ASP D 1 298 ? -3.462 2.796 63.078 1.00 25.03 298 ASP D O 1
ATOM 13199 N N . GLY D 1 299 ? -4.957 2.490 61.418 1.00 24.24 299 GLY D N 1
ATOM 13200 C CA . GLY D 1 299 ? -3.986 2.005 60.449 1.00 23.87 299 GLY D CA 1
ATOM 13201 C C . GLY D 1 299 ? -2.861 2.966 60.117 1.00 24.51 299 GLY D C 1
ATOM 13202 O O . GLY D 1 299 ? -1.774 2.523 59.724 1.00 25.02 299 GLY D O 1
ATOM 13203 N N . VAL D 1 300 ? -3.109 4.270 60.276 1.00 22.89 300 VAL D N 1
ATOM 13204 C CA . VAL D 1 300 ? -2.147 5.299 59.858 1.00 20.53 300 VAL D CA 1
ATOM 13205 C C . VAL D 1 300 ? -1.728 6.244 60.990 1.00 20.47 300 VAL D C 1
ATOM 13206 O O . VAL D 1 300 ? -0.948 7.177 60.777 1.00 21.08 300 VAL D O 1
ATOM 13210 N N . TYR D 1 301 ? -2.244 6.001 62.187 1.00 19.42 301 TYR D N 1
ATOM 13211 C CA . TYR D 1 301 ? -1.933 6.837 63.342 1.00 20.73 301 TYR D CA 1
ATOM 13212 C C . TYR D 1 301 ? -0.428 7.060 63.582 1.00 22.02 301 TYR D C 1
ATOM 13213 O O . TYR D 1 301 ? 0.028 8.202 63.691 1.00 21.35 301 TYR D O 1
ATOM 13222 N N . ASP D 1 302 ? 0.331 5.973 63.675 1.00 22.96 302 ASP D N 1
ATOM 13223 C CA . ASP D 1 302 ? 1.753 6.063 63.979 1.00 24.63 302 ASP D CA 1
ATOM 13224 C C . ASP D 1 302 ? 2.527 6.820 62.909 1.00 23.98 302 ASP D C 1
ATOM 13225 O O . ASP D 1 302 ? 3.332 7.696 63.235 1.00 24.52 302 ASP D O 1
ATOM 13230 N N . ARG D 1 303 ? 2.272 6.496 61.646 1.00 22.33 303 ARG D N 1
ATOM 13231 C CA . ARG D 1 303 ? 2.938 7.166 60.530 1.00 22.84 303 ARG D CA 1
ATOM 13232 C C . ARG D 1 303 ? 2.606 8.650 60.447 1.00 19.96 303 ARG D C 1
ATOM 13233 O O . ARG D 1 303 ? 3.481 9.471 60.205 1.00 17.90 303 ARG D O 1
ATOM 13241 N N . PHE D 1 304 ? 1.343 8.992 60.650 1.00 20.36 304 PHE D N 1
ATOM 13242 C CA . PHE D 1 304 ? 0.925 10.387 60.635 1.00 21.14 304 PHE D CA 1
ATOM 13243 C C . PHE D 1 304 ? 1.594 11.181 61.761 1.00 21.84 304 PHE D C 1
ATOM 13244 O O . PHE D 1 304 ? 2.097 12.300 61.543 1.00 22.27 304 PHE D O 1
ATOM 13252 N N . ALA D 1 305 ? 1.591 10.603 62.963 1.00 20.97 305 ALA D N 1
ATOM 13253 C CA . ALA D 1 305 ? 2.191 11.250 64.122 1.00 21.50 305 ALA D CA 1
ATOM 13254 C C . ALA D 1 305 ? 3.672 11.540 63.885 1.00 21.96 305 ALA D C 1
ATOM 13255 O O . ALA D 1 305 ? 4.141 12.632 64.205 1.00 23.82 305 ALA D O 1
ATOM 13257 N N . GLU D 1 306 ? 4.382 10.581 63.292 1.00 20.69 306 GLU D N 1
ATOM 13258 C CA . GLU D 1 306 ? 5.794 10.741 62.950 1.00 22.36 306 GLU D CA 1
ATOM 13259 C C . GLU D 1 306 ? 6.035 11.858 61.911 1.00 22.40 306 GLU D C 1
ATOM 13260 O O . GLU D 1 306 ? 6.936 12.697 62.062 1.00 20.90 306 GLU D O 1
ATOM 13263 N N . LYS D 1 307 ? 5.207 11.865 60.870 1.00 21.68 307 LYS D N 1
ATOM 13264 C CA . LYS D 1 307 ? 5.299 12.855 59.804 1.00 20.41 307 LYS D CA 1
ATOM 13265 C C . LYS D 1 307 ? 4.930 14.247 60.298 1.00 21.87 307 LYS D C 1
ATOM 13266 O O . LYS D 1 307 ? 5.598 15.226 59.938 1.00 22.24 307 LYS D O 1
ATOM 13272 N N . LEU D 1 308 ? 3.884 14.336 61.127 1.00 21.22 308 LEU D N 1
ATOM 13273 C CA . LEU D 1 308 ? 3.493 15.607 61.708 1.00 22.11 308 LEU D CA 1
ATOM 13274 C C . LEU D 1 308 ? 4.634 16.163 62.550 1.00 22.37 308 LEU D C 1
ATOM 13275 O O . LEU D 1 308 ? 4.936 17.351 62.507 1.00 21.65 308 LEU D O 1
ATOM 13280 N N . GLN D 1 309 ? 5.288 15.293 63.294 1.00 22.31 309 GLN D N 1
ATOM 13281 C CA . GLN D 1 309 ? 6.372 15.727 64.150 1.00 24.27 309 GLN D CA 1
ATOM 13282 C C . GLN D 1 309 ? 7.585 16.207 63.358 1.00 23.32 309 GLN D C 1
ATOM 13283 O O . GLN D 1 309 ? 8.228 17.185 63.744 1.00 22.64 309 GLN D O 1
ATOM 13289 N N . GLN D 1 310 ? 7.888 15.527 62.256 1.00 22.77 310 GLN D N 1
ATOM 13290 C CA . GLN D 1 310 ? 8.915 15.995 61.316 1.00 24.07 310 GLN D CA 1
ATOM 13291 C C . GLN D 1 310 ? 8.601 17.393 60.763 1.00 25.01 310 GLN D C 1
ATOM 13292 O O . GLN D 1 310 ? 9.468 18.270 60.747 1.00 24.01 310 GLN D O 1
ATOM 13298 N N . ALA D 1 311 ? 7.353 17.586 60.333 1.00 25.01 311 ALA D N 1
ATOM 13299 C CA . ALA D 1 311 ? 6.903 18.832 59.725 1.00 27.04 311 ALA D CA 1
ATOM 13300 C C . ALA D 1 311 ? 6.897 19.999 60.706 1.00 29.41 311 ALA D C 1
ATOM 13301 O O . ALA D 1 311 ? 7.098 21.148 60.311 1.00 30.43 311 ALA D O 1
ATOM 13303 N N . MET D 1 312 ? 6.670 19.706 61.985 1.00 30.47 312 MET D N 1
ATOM 13304 C CA . MET D 1 312 ? 6.587 20.756 62.990 1.00 32.02 312 MET D CA 1
ATOM 13305 C C . MET D 1 312 ? 7.946 21.381 63.254 1.00 32.28 312 MET D C 1
ATOM 13306 O O . MET D 1 312 ? 8.035 22.458 63.834 1.00 33.36 312 MET D O 1
ATOM 13311 N N . SER D 1 313 ? 8.995 20.741 62.733 1.00 36.06 313 SER D N 1
ATOM 13312 C CA . SER D 1 313 ? 10.345 21.339 62.674 1.00 37.82 313 SER D CA 1
ATOM 13313 C C . SER D 1 313 ? 10.433 22.498 61.673 1.00 36.66 313 SER D C 1
ATOM 13314 O O . SER D 1 313 ? 11.300 23.349 61.802 1.00 38.18 313 SER D O 1
ATOM 13317 N N . LYS D 1 314 ? 9.547 22.536 60.683 1.00 34.89 314 LYS D N 1
ATOM 13318 C CA . LYS D 1 314 ? 9.551 23.625 59.697 1.00 34.54 314 LYS D CA 1
ATOM 13319 C C . LYS D 1 314 ? 8.967 24.946 60.230 1.00 34.70 314 LYS D C 1
ATOM 13320 O O . LYS D 1 314 ? 8.967 25.963 59.524 1.00 35.78 314 LYS D O 1
ATOM 13326 N N . LEU D 1 315 ? 8.446 24.916 61.458 1.00 31.75 315 LEU D N 1
ATOM 13327 C CA . LEU D 1 315 ? 7.888 26.095 62.131 1.00 29.04 315 LEU D CA 1
ATOM 13328 C C . LEU D 1 315 ? 8.982 26.912 62.835 1.00 28.39 315 LEU D C 1
ATOM 13329 O O . LEU D 1 315 ? 9.749 26.378 63.646 1.00 28.28 315 LEU D O 1
ATOM 13334 N N . HIS D 1 316 ? 9.020 28.211 62.556 1.00 26.74 316 HIS D N 1
ATOM 13335 C CA . HIS D 1 316 ? 10.045 29.099 63.108 1.00 27.12 316 HIS D CA 1
ATOM 13336 C C . HIS D 1 316 ? 9.401 30.189 64.001 1.00 23.48 316 HIS D C 1
ATOM 13337 O O . HIS D 1 316 ? 8.644 31.022 63.492 1.00 20.56 316 HIS D O 1
ATOM 13344 N N . ILE D 1 317 ? 9.670 30.160 65.318 1.00 23.72 317 ILE D N 1
ATOM 13345 C CA . ILE D 1 317 ? 9.043 31.088 66.296 1.00 23.36 317 ILE D CA 1
ATOM 13346 C C . ILE D 1 317 ? 9.829 32.392 66.369 1.00 22.39 317 ILE D C 1
ATOM 13347 O O . ILE D 1 317 ? 11.061 32.373 66.333 1.00 21.88 317 ILE D O 1
ATOM 13352 N N . GLY D 1 318 ? 9.125 33.523 66.441 1.00 21.99 318 GLY D N 1
ATOM 13353 C CA . GLY D 1 318 ? 9.780 34.820 66.649 1.00 22.31 318 GLY D CA 1
ATOM 13354 C C . GLY D 1 318 ? 8.932 36.046 66.373 1.00 22.52 318 GLY D C 1
ATOM 13355 O O . GLY D 1 318 ? 7.715 35.955 66.232 1.00 23.48 318 GLY D O 1
ATOM 13356 N N . ASP D 1 319 ? 9.594 37.198 66.326 1.00 21.91 319 ASP D N 1
ATOM 13357 C CA . ASP D 1 319 ? 8.982 38.460 65.919 1.00 20.64 319 ASP D CA 1
ATOM 13358 C C . ASP D 1 319 ? 8.491 38.354 64.475 1.00 19.71 319 ASP D C 1
ATOM 13359 O O . ASP D 1 319 ? 9.257 38.014 63.574 1.00 19.16 319 ASP D O 1
ATOM 13364 N N . GLY D 1 320 ? 7.211 38.644 64.268 1.00 18.17 320 GLY D N 1
ATOM 13365 C CA . GLY D 1 320 ? 6.570 38.516 62.961 1.00 17.79 320 GLY D CA 1
ATOM 13366 C C . GLY D 1 320 ? 7.171 39.369 61.862 1.00 18.22 320 GLY D C 1
ATOM 13367 O O . GLY D 1 320 ? 6.868 39.166 60.700 1.00 17.83 320 GLY D O 1
ATOM 13368 N N . LEU D 1 321 ? 8.027 40.322 62.225 1.00 16.91 321 LEU D N 1
ATOM 13369 C CA . LEU D 1 321 ? 8.726 41.146 61.239 1.00 17.94 321 LEU D CA 1
ATOM 13370 C C . LEU D 1 321 ? 10.031 40.532 60.730 1.00 17.99 321 LEU D C 1
ATOM 13371 O O . LEU D 1 321 ? 10.611 41.024 59.755 1.00 16.65 321 LEU D O 1
ATOM 13376 N N . ASP D 1 322 ? 10.494 39.470 61.387 1.00 17.27 322 ASP D N 1
ATOM 13377 C CA . ASP D 1 322 ? 11.788 38.862 61.049 1.00 19.35 322 ASP D CA 1
ATOM 13378 C C . ASP D 1 322 ? 11.689 37.819 59.936 1.00 19.18 322 ASP D C 1
ATOM 13379 O O . ASP D 1 322 ? 10.668 37.154 59.785 1.00 17.74 322 ASP D O 1
ATOM 13384 N N . ASN D 1 323 ? 12.763 37.681 59.162 1.00 19.90 323 ASN D N 1
ATOM 13385 C CA . ASN D 1 323 ? 12.812 36.730 58.049 1.00 20.80 323 ASN D CA 1
ATOM 13386 C C . ASN D 1 323 ? 12.555 35.281 58.494 1.00 20.96 323 ASN D C 1
ATOM 13387 O O . ASN D 1 323 ? 13.171 34.780 59.446 1.00 20.29 323 ASN D O 1
ATOM 13390 N N . GLY D 1 324 ? 11.620 34.631 57.804 1.00 20.02 324 GLY D N 1
ATOM 13391 C CA . GLY D 1 324 ? 11.375 33.199 57.963 1.00 20.70 324 GLY D CA 1
ATOM 13392 C C . GLY D 1 324 ? 10.560 32.765 59.164 1.00 21.22 324 GLY D C 1
ATOM 13393 O O . GLY D 1 324 ? 10.355 31.564 59.363 1.00 23.84 324 GLY D O 1
ATOM 13394 N N . VAL D 1 325 ? 10.110 33.724 59.966 1.00 19.58 325 VAL D N 1
ATOM 13395 C CA . VAL D 1 325 ? 9.278 33.436 61.128 1.00 19.47 325 VAL D CA 1
ATOM 13396 C C . VAL D 1 325 ? 7.915 32.983 60.634 1.00 19.70 325 VAL D C 1
ATOM 13397 O O . VAL D 1 325 ? 7.303 33.639 59.786 1.00 21.18 325 VAL D O 1
ATOM 13401 N N . THR D 1 326 ? 7.450 31.851 61.153 1.00 19.31 326 THR D N 1
ATOM 13402 C CA . THR D 1 326 ? 6.147 31.313 60.755 1.00 19.73 326 THR D CA 1
ATOM 13403 C C . THR D 1 326 ? 5.178 31.141 61.929 1.00 19.54 326 THR D C 1
ATOM 13404 O O . THR D 1 326 ? 4.018 30.824 61.721 1.00 20.96 326 THR D O 1
ATOM 13408 N N . ILE D 1 327 ? 5.666 31.320 63.153 1.00 18.97 327 ILE D N 1
ATOM 13409 C CA . ILE D 1 327 ? 4.816 31.388 64.339 1.00 20.54 327 ILE D CA 1
ATOM 13410 C C . ILE D 1 327 ? 5.190 32.651 65.112 1.00 19.37 327 ILE D C 1
ATOM 13411 O O . ILE D 1 327 ? 6.332 32.798 65.564 1.00 19.70 327 ILE D O 1
ATOM 13416 N N . GLY D 1 328 ? 4.229 33.555 65.264 1.00 18.41 328 GLY D N 1
ATOM 13417 C CA . GLY D 1 328 ? 4.411 34.749 66.102 1.00 17.76 328 GLY D CA 1
ATOM 13418 C C . GLY D 1 328 ? 3.987 34.513 67.542 1.00 19.11 328 GLY D C 1
ATOM 13419 O O . GLY D 1 328 ? 3.749 33.374 67.946 1.00 18.84 328 GLY D O 1
ATOM 13420 N N . PRO D 1 329 ? 3.892 35.592 68.336 1.00 17.73 329 PRO D N 1
ATOM 13421 C CA . PRO D 1 329 ? 3.377 35.459 69.701 1.00 17.16 329 PRO D CA 1
ATOM 13422 C C . PRO D 1 329 ? 1.852 35.335 69.708 1.00 17.96 329 PRO D C 1
ATOM 13423 O O . PRO D 1 329 ? 1.194 35.735 68.749 1.00 15.96 329 PRO D O 1
ATOM 13427 N N . LEU D 1 330 ? 1.306 34.783 70.788 1.00 18.57 330 LEU D N 1
ATOM 13428 C CA . LEU D 1 330 ? -0.134 34.814 71.015 1.00 17.27 330 LEU D CA 1
ATOM 13429 C C . LEU D 1 330 ? -0.542 36.253 71.351 1.00 17.53 330 LEU D C 1
ATOM 13430 O O . LEU D 1 330 ? 0.321 37.130 71.450 1.00 16.90 330 LEU D O 1
ATOM 13435 N N . ILE D 1 331 ? -1.838 36.513 71.505 1.00 15.86 331 ILE D N 1
ATOM 13436 C CA . ILE D 1 331 ? -2.280 37.894 71.607 1.00 16.17 331 ILE D CA 1
ATOM 13437 C C . ILE D 1 331 ? -1.952 38.548 72.958 1.00 18.76 331 ILE D C 1
ATOM 13438 O O . ILE D 1 331 ? -1.640 39.744 73.018 1.00 18.69 331 ILE D O 1
ATOM 13443 N N . ASP D 1 332 ? -2.003 37.753 74.024 1.00 20.68 332 ASP D N 1
ATOM 13444 C CA . ASP D 1 332 ? -1.731 38.224 75.384 1.00 20.00 332 ASP D CA 1
ATOM 13445 C C . ASP D 1 332 ? -1.447 37.049 76.315 1.00 20.20 332 ASP D C 1
ATOM 13446 O O . ASP D 1 332 ? -1.452 35.892 75.876 1.00 17.86 332 ASP D O 1
ATOM 13451 N N . GLU D 1 333 ? -1.191 37.353 77.589 1.00 19.78 333 GLU D N 1
ATOM 13452 C CA . GLU D 1 333 ? -0.845 36.338 78.598 1.00 20.90 333 GLU D CA 1
ATOM 13453 C C . GLU D 1 333 ? -2.014 35.397 78.870 1.00 20.73 333 GLU D C 1
ATOM 13454 O O . GLU D 1 333 ? -1.811 34.246 79.268 1.00 21.93 333 GLU D O 1
ATOM 13456 N N . LYS D 1 334 ? -3.233 35.892 78.647 1.00 21.10 334 LYS D N 1
ATOM 13457 C CA . LYS D 1 334 ? -4.448 35.123 78.913 1.00 22.20 334 LYS D CA 1
ATOM 13458 C C . LYS D 1 334 ? -4.562 33.994 77.903 1.00 21.45 334 LYS D C 1
ATOM 13459 O O . LYS D 1 334 ? -5.016 32.900 78.236 1.00 22.52 334 LYS D O 1
ATOM 13463 N N . ALA D 1 335 ? -4.121 34.267 76.678 1.00 20.15 335 ALA D N 1
ATOM 13464 C CA . ALA D 1 335 ? -4.060 33.261 75.626 1.00 18.83 335 ALA D CA 1
ATOM 13465 C C . ALA D 1 335 ? -3.038 32.176 75.966 1.00 19.37 335 ALA D C 1
ATOM 13466 O O . ALA D 1 335 ? -3.316 30.984 75.784 1.00 21.07 335 ALA D O 1
ATOM 13468 N N . VAL D 1 336 ? -1.868 32.595 76.460 1.00 18.90 336 VAL D N 1
ATOM 13469 C CA . VAL D 1 336 ? -0.780 31.678 76.860 1.00 18.42 336 VAL D CA 1
ATOM 13470 C C . VAL D 1 336 ? -1.256 30.747 77.968 1.00 20.15 336 VAL D C 1
ATOM 13471 O O . VAL D 1 336 ? -1.053 29.528 77.900 1.00 18.06 336 VAL D O 1
ATOM 13475 N N . ALA D 1 337 ? -1.897 31.344 78.977 1.00 20.99 337 ALA D N 1
ATOM 13476 C CA . ALA D 1 337 ? -2.463 30.618 80.105 1.00 21.23 337 ALA D CA 1
ATOM 13477 C C . ALA D 1 337 ? -3.473 29.557 79.676 1.00 21.75 337 ALA D C 1
ATOM 13478 O O . ALA D 1 337 ? -3.447 28.451 80.208 1.00 22.34 337 ALA D O 1
ATOM 13480 N N . LYS D 1 338 ? -4.345 29.870 78.715 1.00 22.69 338 LYS D N 1
ATOM 13481 C CA . LYS D 1 338 ? -5.347 28.894 78.271 1.00 23.96 338 LYS D CA 1
ATOM 13482 C C . LYS D 1 338 ? -4.701 27.672 77.631 1.00 24.33 338 LYS D C 1
ATOM 13483 O O . LYS D 1 338 ? -5.174 26.552 77.825 1.00 25.40 338 LYS D O 1
ATOM 13489 N N . VAL D 1 339 ? -3.626 27.893 76.871 1.00 23.82 339 VAL D N 1
ATOM 13490 C CA . VAL D 1 339 ? -2.893 26.801 76.225 1.00 23.09 339 VAL D CA 1
ATOM 13491 C C . VAL D 1 339 ? -2.209 25.950 77.288 1.00 22.75 339 VAL D C 1
ATOM 13492 O O . VAL D 1 339 ? -2.237 24.715 77.213 1.00 22.53 339 VAL D O 1
ATOM 13496 N N . GLU D 1 340 ? -1.603 26.616 78.271 1.00 22.25 340 GLU D N 1
ATOM 13497 C CA . GLU D 1 340 ? -0.982 25.931 79.416 1.00 24.08 340 GLU D CA 1
ATOM 13498 C C . GLU D 1 340 ? -1.999 25.143 80.245 1.00 23.01 340 GLU D C 1
ATOM 13499 O O . GLU D 1 340 ? -1.704 24.038 80.680 1.00 22.79 340 GLU D O 1
ATOM 13505 N N . GLU D 1 341 ? -3.197 25.704 80.426 1.00 23.89 341 GLU D N 1
ATOM 13506 C CA . GLU D 1 341 ? -4.312 25.028 81.108 1.00 25.13 341 GLU D CA 1
ATOM 13507 C C . GLU D 1 341 ? -4.814 23.772 80.370 1.00 24.28 341 GLU D C 1
ATOM 13508 O O . GLU D 1 341 ? -5.095 22.745 80.992 1.00 25.08 341 GLU D O 1
ATOM 13514 N N . HIS D 1 342 ? -4.920 23.858 79.051 1.00 23.60 342 HIS D N 1
ATOM 13515 C CA . HIS D 1 342 ? -5.341 22.722 78.226 1.00 24.70 342 HIS D CA 1
ATOM 13516 C C . HIS D 1 342 ? -4.338 21.554 78.216 1.00 24.63 342 HIS D C 1
ATOM 13517 O O . HIS D 1 342 ? -4.733 20.380 78.185 1.00 23.61 342 HIS D O 1
ATOM 13524 N N . ILE D 1 343 ? -3.049 21.891 78.228 1.00 23.37 343 ILE D N 1
ATOM 13525 C CA . ILE D 1 343 ? -1.978 20.900 78.256 1.00 23.21 343 ILE D CA 1
ATOM 13526 C C . ILE D 1 343 ? -1.969 20.192 79.608 1.00 22.55 343 ILE D C 1
ATOM 13527 O O . ILE D 1 343 ? -1.831 18.967 79.672 1.00 22.12 343 ILE D O 1
ATOM 13532 N N . ALA D 1 344 ? -2.151 20.978 80.671 1.00 23.15 344 ALA D N 1
ATOM 13533 C CA . ALA D 1 344 ? -2.177 20.482 82.042 1.00 23.04 344 ALA D CA 1
ATOM 13534 C C . ALA D 1 344 ? -3.355 19.540 82.304 1.00 24.11 344 ALA D C 1
ATOM 13535 O O . ALA D 1 344 ? -3.164 18.468 82.883 1.00 23.68 344 ALA D O 1
ATOM 13537 N N . ASP D 1 345 ? -4.556 19.928 81.867 1.00 25.22 345 ASP D N 1
ATOM 13538 C CA . ASP D 1 345 ? -5.743 19.065 81.983 1.00 25.89 345 ASP D CA 1
ATOM 13539 C C . ASP D 1 345 ? -5.586 17.784 81.153 1.00 24.53 345 ASP D C 1
ATOM 13540 O O . ASP D 1 345 ? -6.041 16.713 81.560 1.00 24.59 345 ASP D O 1
ATOM 13543 N N . ALA D 1 346 ? -4.935 17.899 80.001 1.00 22.30 346 ALA D N 1
ATOM 13544 C CA . ALA D 1 346 ? -4.687 16.746 79.133 1.00 23.04 346 ALA D CA 1
ATOM 13545 C C . ALA D 1 346 ? -3.756 15.731 79.788 1.00 23.06 346 ALA D C 1
ATOM 13546 O O . ALA D 1 346 ? -3.975 14.525 79.675 1.00 22.50 346 ALA D O 1
ATOM 13548 N N . LEU D 1 347 ? -2.723 16.235 80.465 1.00 24.02 347 LEU D N 1
ATOM 13549 C CA . LEU D 1 347 ? -1.752 15.410 81.177 1.00 24.25 347 LEU D CA 1
ATOM 13550 C C . LEU D 1 347 ? -2.354 14.827 82.450 1.00 26.18 347 LEU D C 1
ATOM 13551 O O . LEU D 1 347 ? -2.153 13.648 82.755 1.00 27.77 347 LEU D O 1
ATOM 13556 N N . GLU D 1 348 ? -3.094 15.653 83.189 1.00 27.14 348 GLU D N 1
ATOM 13557 C CA . GLU D 1 348 ? -3.820 15.191 84.374 1.00 28.95 348 GLU D CA 1
ATOM 13558 C C . GLU D 1 348 ? -4.724 14.002 84.006 1.00 28.95 348 GLU D C 1
ATOM 13559 O O . GLU D 1 348 ? -4.917 13.091 84.809 1.00 30.08 348 GLU D O 1
ATOM 13562 N N . LYS D 1 349 ? -5.239 14.006 82.777 1.00 28.60 349 LYS D N 1
ATOM 13563 C CA . LYS D 1 349 ? -6.127 12.946 82.283 1.00 27.52 349 LYS D CA 1
ATOM 13564 C C . LYS D 1 349 ? -5.402 11.861 81.454 1.00 27.23 349 LYS D C 1
ATOM 13565 O O . LYS D 1 349 ? -6.037 11.079 80.739 1.00 26.95 349 LYS D O 1
ATOM 13569 N N . GLY D 1 350 ? -4.074 11.820 81.555 1.00 27.48 350 GLY D N 1
ATOM 13570 C CA . GLY D 1 350 ? -3.287 10.715 81.001 1.00 27.51 350 GLY D CA 1
ATOM 13571 C C . GLY D 1 350 ? -2.600 10.911 79.658 1.00 28.04 350 GLY D C 1
ATOM 13572 O O . GLY D 1 350 ? -1.976 9.981 79.145 1.00 28.04 350 GLY D O 1
ATOM 13573 N N . ALA D 1 351 ? -2.706 12.106 79.078 1.00 29.03 351 ALA D N 1
ATOM 13574 C CA . ALA D 1 351 ? -2.056 12.397 77.787 1.00 28.21 351 ALA D CA 1
ATOM 13575 C C . ALA D 1 351 ? -0.545 12.636 77.920 1.00 29.09 351 ALA D C 1
ATOM 13576 O O . ALA D 1 351 ? -0.024 12.830 79.027 1.00 28.10 351 ALA D O 1
ATOM 13578 N N . ARG D 1 352 ? 0.145 12.628 76.779 1.00 29.85 352 ARG D N 1
ATOM 13579 C CA . ARG D 1 352 ? 1.608 12.667 76.748 1.00 30.51 352 ARG D CA 1
ATOM 13580 C C . ARG D 1 352 ? 2.109 13.677 75.717 1.00 29.03 352 ARG D C 1
ATOM 13581 O O . ARG D 1 352 ? 1.669 13.663 74.562 1.00 29.72 352 ARG D O 1
ATOM 13589 N N . VAL D 1 353 ? 3.015 14.555 76.149 1.00 27.64 353 VAL D N 1
ATOM 13590 C CA . VAL D 1 353 ? 3.658 15.533 75.260 1.00 27.81 353 VAL D CA 1
ATOM 13591 C C . VAL D 1 353 ? 4.763 14.885 74.422 1.00 28.04 353 VAL D C 1
ATOM 13592 O O . VAL D 1 353 ? 5.759 14.398 74.947 1.00 28.12 353 VAL D O 1
ATOM 13596 N N . VAL D 1 354 ? 4.565 14.919 73.113 1.00 28.57 354 VAL D N 1
ATOM 13597 C CA . VAL D 1 354 ? 5.500 14.399 72.134 1.00 29.88 354 VAL D CA 1
ATOM 13598 C C . VAL D 1 354 ? 6.581 15.446 71.785 1.00 29.14 354 VAL D C 1
ATOM 13599 O O . VAL D 1 354 ? 7.767 15.108 71.672 1.00 28.14 354 VAL D O 1
ATOM 13603 N N . CYS D 1 355 ? 6.172 16.706 71.624 1.00 28.53 355 CYS D N 1
ATOM 13604 C CA . CYS D 1 355 ? 7.123 17.816 71.441 1.00 29.09 355 CYS D CA 1
ATOM 13605 C C . CYS D 1 355 ? 6.546 19.175 71.852 1.00 26.64 355 CYS D C 1
ATOM 13606 O O . CYS D 1 355 ? 5.332 19.332 71.957 1.00 27.46 355 CYS D O 1
ATOM 13609 N N . GLY D 1 356 ? 7.412 20.155 72.015 1.00 24.42 356 GLY D N 1
ATOM 13610 C CA . GLY D 1 356 ? 7.054 21.419 72.623 1.00 22.13 356 GLY D CA 1
ATOM 13611 C C . GLY D 1 356 ? 6.622 21.180 74.057 1.00 21.63 356 GLY D C 1
ATOM 13612 O O . GLY D 1 356 ? 7.190 20.383 74.744 1.00 17.78 356 GLY D O 1
ATOM 13613 N N . GLY D 1 357 ? 5.566 21.850 74.471 1.00 23.21 357 GLY D N 1
ATOM 13614 C CA . GLY D 1 357 ? 4.876 21.503 75.681 1.00 24.75 357 GLY D CA 1
ATOM 13615 C C . GLY D 1 357 ? 4.837 22.583 76.716 1.00 26.57 357 GLY D C 1
ATOM 13616 O O . GLY D 1 357 ? 4.203 22.442 77.723 1.00 28.93 357 GLY D O 1
ATOM 13617 N N . LYS D 1 358 ? 5.519 23.674 76.457 1.00 27.84 358 LYS D N 1
ATOM 13618 C CA . LYS D 1 358 ? 5.524 24.768 77.385 1.00 29.17 358 LYS D CA 1
ATOM 13619 C C . LYS D 1 358 ? 5.874 26.044 76.687 1.00 29.39 358 LYS D C 1
ATOM 13620 O O . LYS D 1 358 ? 6.111 26.058 75.498 1.00 28.51 358 LYS D O 1
ATOM 13624 N N . ALA D 1 359 ? 5.920 27.118 77.450 1.00 29.50 359 ALA D N 1
ATOM 13625 C CA . ALA D 1 359 ? 6.156 28.408 76.886 1.00 29.79 359 ALA D CA 1
ATOM 13626 C C . ALA D 1 359 ? 7.485 28.434 76.238 1.00 30.09 359 ALA D C 1
ATOM 13627 O O . ALA D 1 359 ? 8.321 27.596 76.481 1.00 29.01 359 ALA D O 1
ATOM 13629 N N . HIS D 1 360 ? 7.658 29.407 75.376 1.00 29.97 360 HIS D N 1
ATOM 13630 C CA . HIS D 1 360 ? 8.866 29.527 74.625 1.00 30.38 360 HIS D CA 1
ATOM 13631 C C . HIS D 1 360 ? 9.832 30.349 75.443 1.00 31.60 360 HIS D C 1
ATOM 13632 O O . HIS D 1 360 ? 9.483 31.199 76.223 1.00 30.15 360 HIS D O 1
ATOM 13639 N N . GLU D 1 361 ? 11.075 30.027 75.261 1.00 33.48 361 GLU D N 1
ATOM 13640 C CA . GLU D 1 361 ? 12.191 30.612 76.018 1.00 36.04 361 GLU D CA 1
ATOM 13641 C C . GLU D 1 361 ? 12.158 32.141 76.052 1.00 36.83 361 GLU D C 1
ATOM 13642 O O . GLU D 1 361 ? 12.604 32.743 77.033 1.00 36.06 361 GLU D O 1
ATOM 13644 N N . ARG D 1 362 ? 11.623 32.758 74.993 1.00 37.04 362 ARG D N 1
ATOM 13645 C CA . ARG D 1 362 ? 11.451 34.214 74.936 1.00 36.66 362 ARG D CA 1
ATOM 13646 C C . ARG D 1 362 ? 10.497 34.730 76.008 1.00 35.03 362 ARG D C 1
ATOM 13647 O O . ARG D 1 362 ? 10.621 35.869 76.438 1.00 35.57 362 ARG D O 1
ATOM 13655 N N . GLY D 1 363 ? 9.554 33.893 76.436 1.00 33.74 363 GLY D N 1
ATOM 13656 C CA . GLY D 1 363 ? 8.567 34.283 77.437 1.00 33.01 363 GLY D CA 1
ATOM 13657 C C . GLY D 1 363 ? 7.517 35.185 76.828 1.00 32.35 363 GLY D C 1
ATOM 13658 O O . GLY D 1 363 ? 7.243 35.090 75.636 1.00 32.62 363 GLY D O 1
ATOM 13659 N N . GLY D 1 364 ? 6.937 36.062 77.643 1.00 30.50 364 GLY D N 1
ATOM 13660 C CA . GLY D 1 364 ? 5.875 36.956 77.195 1.00 29.16 364 GLY D CA 1
ATOM 13661 C C . GLY D 1 364 ? 4.699 36.196 76.614 1.00 27.16 364 GLY D C 1
ATOM 13662 O O . GLY D 1 364 ? 4.105 35.356 77.285 1.00 27.08 364 GLY D O 1
ATOM 13663 N N . ASN D 1 365 ? 4.375 36.479 75.358 1.00 24.91 365 ASN D N 1
ATOM 13664 C CA . ASN D 1 365 ? 3.252 35.809 74.677 1.00 22.54 365 ASN D CA 1
ATOM 13665 C C . ASN D 1 365 ? 3.652 34.636 73.763 1.00 21.80 365 ASN D C 1
ATOM 13666 O O . ASN D 1 365 ? 2.825 34.127 72.991 1.00 22.25 365 ASN D O 1
ATOM 13671 N N . PHE D 1 366 ? 4.911 34.207 73.855 1.00 20.74 366 PHE D N 1
ATOM 13672 C CA . PHE D 1 366 ? 5.475 33.200 72.938 1.00 21.76 366 PHE D CA 1
ATOM 13673 C C . PHE D 1 366 ? 5.312 31.768 73.458 1.00 22.11 366 PHE D C 1
ATOM 13674 O O . PHE D 1 366 ? 5.586 31.486 74.615 1.00 24.54 366 PHE D O 1
ATOM 13682 N N . PHE D 1 367 ? 4.870 30.858 72.600 1.00 23.46 367 PHE D N 1
ATOM 13683 C CA . PHE D 1 367 ? 4.600 29.488 73.046 1.00 23.62 367 PHE D CA 1
ATOM 13684 C C . PHE D 1 367 ? 5.066 28.469 72.013 1.00 22.88 367 PHE D C 1
ATOM 13685 O O . PHE D 1 367 ? 5.028 28.731 70.817 1.00 23.60 367 PHE D O 1
ATOM 13693 N N . GLN D 1 368 ? 5.515 27.313 72.487 1.00 22.36 368 GLN D N 1
ATOM 13694 C CA . GLN D 1 368 ? 6.010 26.261 71.613 1.00 22.71 368 GLN D CA 1
ATOM 13695 C C . GLN D 1 368 ? 4.853 25.490 70.977 1.00 23.40 368 GLN D C 1
ATOM 13696 O O . GLN D 1 368 ? 3.955 25.008 71.686 1.00 25.05 368 GLN D O 1
ATOM 13702 N N . PRO D 1 369 ? 4.865 25.366 69.638 1.00 20.23 369 PRO D N 1
ATOM 13703 C CA . PRO D 1 369 ? 3.961 24.422 69.010 1.00 20.69 369 PRO D CA 1
ATOM 13704 C C . PRO D 1 369 ? 4.122 23.064 69.682 1.00 20.35 369 PRO D C 1
ATOM 13705 O O . PRO D 1 369 ? 5.246 22.597 69.897 1.00 19.50 369 PRO D O 1
ATOM 13709 N N . THR D 1 370 ? 2.991 22.467 70.035 1.00 20.66 370 THR D N 1
ATOM 13710 C CA . THR D 1 370 ? 2.956 21.282 70.870 1.00 18.65 370 THR D CA 1
ATOM 13711 C C . THR D 1 370 ? 2.132 20.219 70.174 1.00 20.57 370 THR D C 1
ATOM 13712 O O . THR D 1 370 ? 1.111 20.534 69.540 1.00 20.89 370 THR D O 1
ATOM 13716 N N . ILE D 1 371 ? 2.583 18.972 70.282 1.00 21.01 371 ILE D N 1
ATOM 13717 C CA . ILE D 1 371 ? 1.758 17.825 69.920 1.00 22.77 371 ILE D CA 1
ATOM 13718 C C . ILE D 1 371 ? 1.467 17.004 71.157 1.00 22.21 371 ILE D C 1
ATOM 13719 O O . ILE D 1 371 ? 2.394 16.605 71.879 1.00 21.90 371 ILE D O 1
ATOM 13724 N N . LEU D 1 372 ? 0.179 16.749 71.384 1.00 21.53 372 LEU D N 1
ATOM 13725 C CA . LEU D 1 372 ? -0.257 15.819 72.417 1.00 22.21 372 LEU D CA 1
ATOM 13726 C C . LEU D 1 372 ? -0.756 14.532 71.778 1.00 23.58 372 LEU D C 1
ATOM 13727 O O . LEU D 1 372 ? -1.376 14.565 70.711 1.00 25.77 372 LEU D O 1
ATOM 13732 N N . VAL D 1 373 ? -0.473 13.403 72.423 1.00 23.72 373 VAL D N 1
ATOM 13733 C CA . VAL D 1 373 ? -1.018 12.103 72.007 1.00 23.05 373 VAL D CA 1
ATOM 13734 C C . VAL D 1 373 ? -1.707 11.477 73.209 1.00 23.25 373 VAL D C 1
ATOM 13735 O O . VAL D 1 373 ? -1.675 12.053 74.294 1.00 23.11 373 VAL D O 1
ATOM 13739 N N . ASP D 1 374 ? -2.325 10.310 73.018 1.00 25.30 374 ASP D N 1
ATOM 13740 C CA . ASP D 1 374 ? -3.068 9.625 74.093 1.00 25.87 374 ASP D CA 1
ATOM 13741 C C . ASP D 1 374 ? -4.048 10.572 74.781 1.00 25.29 374 ASP D C 1
ATOM 13742 O O . ASP D 1 374 ? -4.039 10.702 76.006 1.00 25.81 374 ASP D O 1
ATOM 13747 N N . VAL D 1 375 ? -4.880 11.248 73.995 1.00 26.60 375 VAL D N 1
ATOM 13748 C CA . VAL D 1 375 ? -5.829 12.205 74.565 1.00 26.11 375 VAL D CA 1
ATOM 13749 C C . VAL D 1 375 ? -7.223 11.580 74.667 1.00 26.69 375 VAL D C 1
ATOM 13750 O O . VAL D 1 375 ? -7.759 11.077 73.667 1.00 27.08 375 VAL D O 1
ATOM 13754 N N . PRO D 1 376 ? -7.803 11.594 75.878 1.00 26.83 376 PRO D N 1
ATOM 13755 C CA . PRO D 1 376 ? -9.147 11.075 76.112 1.00 28.56 376 PRO D CA 1
ATOM 13756 C C . PRO D 1 376 ? -10.233 12.061 75.691 1.00 29.07 376 PRO D C 1
ATOM 13757 O O . PRO D 1 376 ? -9.982 13.268 75.626 1.00 30.06 376 PRO D O 1
ATOM 13761 N N . ALA D 1 377 ? -11.432 11.550 75.426 1.00 30.28 377 ALA D N 1
ATOM 13762 C CA . ALA D 1 377 ? -12.531 12.387 74.945 1.00 31.53 377 ALA D CA 1
ATOM 13763 C C . ALA D 1 377 ? -13.062 13.352 76.010 1.00 32.55 377 ALA D C 1
ATOM 13764 O O . ALA D 1 377 ? -13.731 14.339 75.681 1.00 33.36 377 ALA D O 1
ATOM 13766 N N . ASN D 1 378 ? -12.755 13.071 77.277 1.00 32.66 378 ASN D N 1
ATOM 13767 C CA . ASN D 1 378 ? -13.208 13.912 78.391 1.00 32.25 378 ASN D CA 1
ATOM 13768 C C . ASN D 1 378 ? -12.287 15.098 78.704 1.00 30.84 378 ASN D C 1
ATOM 13769 O O . ASN D 1 378 ? -12.619 15.941 79.543 1.00 30.38 378 ASN D O 1
ATOM 13774 N N . ALA D 1 379 ? -11.140 15.159 78.025 1.00 28.93 379 ALA D N 1
ATOM 13775 C CA . ALA D 1 379 ? -10.207 16.287 78.144 1.00 27.38 379 ALA D CA 1
ATOM 13776 C C . ALA D 1 379 ? -10.863 17.601 77.720 1.00 26.32 379 ALA D C 1
ATOM 13777 O O . ALA D 1 379 ? -11.674 17.623 76.787 1.00 26.74 379 ALA D O 1
ATOM 13779 N N . LYS D 1 380 ? -10.515 18.692 78.398 1.00 24.65 380 LYS D N 1
ATOM 13780 C CA . LYS D 1 380 ? -11.018 20.010 78.014 1.00 24.59 380 LYS D CA 1
ATOM 13781 C C . LYS D 1 380 ? -10.791 20.312 76.527 1.00 24.62 380 LYS D C 1
ATOM 13782 O O . LYS D 1 380 ? -11.694 20.812 75.853 1.00 25.17 380 LYS D O 1
ATOM 13788 N N . VAL D 1 381 ? -9.599 19.980 76.028 1.00 23.41 381 VAL D N 1
ATOM 13789 C CA . VAL D 1 381 ? -9.197 20.258 74.643 1.00 24.68 381 VAL D CA 1
ATOM 13790 C C . VAL D 1 381 ? -10.132 19.640 73.579 1.00 25.08 381 VAL D C 1
ATOM 13791 O O . VAL D 1 381 ? -10.186 20.119 72.443 1.00 26.44 381 VAL D O 1
ATOM 13795 N N . SER D 1 382 ? -10.859 18.589 73.963 1.00 24.43 382 SER D N 1
ATOM 13796 C CA . SER D 1 382 ? -11.826 17.932 73.082 1.00 25.90 382 SER D CA 1
ATOM 13797 C C . SER D 1 382 ? -13.196 18.619 73.076 1.00 25.97 382 SER D C 1
ATOM 13798 O O . SER D 1 382 ? -14.056 18.305 72.243 1.00 25.36 382 SER D O 1
ATOM 13801 N N . LYS D 1 383 ? -13.392 19.547 74.014 1.00 25.38 383 LYS D N 1
ATOM 13802 C CA . LYS D 1 383 ? -14.677 20.207 74.210 1.00 24.74 383 LYS D CA 1
ATOM 13803 C C . LYS D 1 383 ? -14.577 21.730 74.075 1.00 24.75 383 LYS D C 1
ATOM 13804 O O . LYS D 1 383 ? -15.595 22.403 73.864 1.00 24.55 383 LYS D O 1
ATOM 13806 N N . GLU D 1 384 ? -13.360 22.263 74.182 1.00 23.18 384 GLU D N 1
ATOM 13807 C CA . GLU D 1 384 ? -13.153 23.708 74.259 1.00 26.81 384 GLU D CA 1
ATOM 13808 C C . GLU D 1 384 ? -12.197 24.231 73.193 1.00 28.68 384 GLU D C 1
ATOM 13809 O O . GLU D 1 384 ? -11.240 23.553 72.813 1.00 28.59 384 GLU D O 1
ATOM 13815 N N . GLU D 1 385 ? -12.454 25.457 72.742 1.00 30.72 385 GLU D N 1
ATOM 13816 C CA . GLU D 1 385 ? -11.613 26.130 71.755 1.00 32.00 385 GLU D CA 1
ATOM 13817 C C . GLU D 1 385 ? -10.289 26.512 72.412 1.00 29.99 385 GLU D C 1
ATOM 13818 O O . GLU D 1 385 ? -10.278 27.293 73.362 1.00 30.73 385 GLU D O 1
ATOM 13824 N N . THR D 1 386 ? -9.187 25.950 71.921 1.00 28.39 386 THR D N 1
ATOM 13825 C CA . THR D 1 386 ? -7.849 26.201 72.484 1.00 29.10 386 THR D CA 1
ATOM 13826 C C . THR D 1 386 ? -7.284 27.573 72.109 1.00 28.65 386 THR D C 1
ATOM 13827 O O . THR D 1 386 ? -6.689 28.258 72.957 1.00 28.22 386 THR D O 1
ATOM 13831 N N . PHE D 1 387 ? -7.476 27.967 70.850 1.00 27.00 387 PHE D N 1
ATOM 13832 C CA . PHE D 1 387 ? -6.952 29.240 70.339 1.00 27.94 387 PHE D CA 1
ATOM 13833 C C . PHE D 1 387 ? -5.427 29.388 70.591 1.00 28.71 387 PHE D C 1
ATOM 13834 O O . PHE D 1 387 ? -4.948 30.426 71.069 1.00 29.49 387 PHE D O 1
ATOM 13842 N N . GLY D 1 388 ? -4.683 28.330 70.264 1.00 26.72 388 GLY D N 1
ATOM 13843 C CA . GLY D 1 388 ? -3.238 28.274 70.478 1.00 25.02 388 GLY D CA 1
ATOM 13844 C C . GLY D 1 388 ? -2.622 27.122 69.702 1.00 24.92 388 GLY D C 1
ATOM 13845 O O . GLY D 1 388 ? -3.346 26.252 69.215 1.00 25.40 388 GLY D O 1
ATOM 13846 N N . PRO D 1 389 ? -1.276 27.091 69.594 1.00 24.32 389 PRO D N 1
ATOM 13847 C CA . PRO D 1 389 ? -0.571 26.118 68.733 1.00 23.07 389 PRO D CA 1
ATOM 13848 C C . PRO D 1 389 ? -0.407 24.731 69.386 1.00 23.72 389 PRO D C 1
ATOM 13849 O O . PRO D 1 389 ? 0.714 24.244 69.589 1.00 23.79 389 PRO D O 1
ATOM 13853 N N . LEU D 1 390 ? -1.543 24.109 69.690 1.00 22.30 390 LEU D N 1
ATOM 13854 C CA . LEU D 1 390 ? -1.601 22.831 70.357 1.00 21.07 390 LEU D CA 1
ATOM 13855 C C . LEU D 1 390 ? -2.321 21.849 69.441 1.00 22.39 390 LEU D C 1
ATOM 13856 O O . LEU D 1 390 ? -3.445 22.103 69.034 1.00 24.87 390 LEU D O 1
ATOM 13861 N N . ALA D 1 391 ? -1.665 20.745 69.095 1.00 21.40 391 ALA D N 1
ATOM 13862 C CA . ALA D 1 391 ? -2.267 19.717 68.252 1.00 19.66 391 ALA D CA 1
ATOM 13863 C C . ALA D 1 391 ? -2.514 18.432 69.061 1.00 20.65 391 ALA D C 1
ATOM 13864 O O . ALA D 1 391 ? -1.574 17.650 69.289 1.00 20.20 391 ALA D O 1
ATOM 13866 N N . PRO D 1 392 ? -3.769 18.215 69.531 1.00 20.73 392 PRO D N 1
ATOM 13867 C CA . PRO D 1 392 ? -4.021 16.938 70.194 1.00 20.65 392 PRO D CA 1
ATOM 13868 C C . PRO D 1 392 ? -4.442 15.868 69.187 1.00 20.05 392 PRO D C 1
ATOM 13869 O O . PRO D 1 392 ? -5.223 16.138 68.285 1.00 19.43 392 PRO D O 1
ATOM 13873 N N . LEU D 1 393 ? -3.911 14.662 69.370 1.00 21.38 393 LEU D N 1
ATOM 13874 C CA . LEU D 1 393 ? -4.143 13.539 68.479 1.00 21.10 393 LEU D CA 1
ATOM 13875 C C . LEU D 1 393 ? -5.035 12.478 69.119 1.00 18.68 393 LEU D C 1
ATOM 13876 O O . LEU D 1 393 ? -4.678 11.896 70.134 1.00 19.17 393 LEU D O 1
ATOM 13881 N N . PHE D 1 394 ? -6.200 12.243 68.513 1.00 19.33 394 PHE D N 1
ATOM 13882 C CA . PHE D 1 394 ? -7.129 11.183 68.937 1.00 18.46 394 PHE D CA 1
ATOM 13883 C C . PHE D 1 394 ? -7.075 10.004 67.970 1.00 19.89 394 PHE D C 1
ATOM 13884 O O . PHE D 1 394 ? -6.942 10.194 66.760 1.00 21.25 394 PHE D O 1
ATOM 13892 N N . ARG D 1 395 ? -7.161 8.790 68.514 1.00 21.10 395 ARG D N 1
ATOM 13893 C CA . ARG D 1 395 ? -7.182 7.569 67.712 1.00 21.48 395 ARG D CA 1
ATOM 13894 C C . ARG D 1 395 ? -8.621 7.104 67.508 1.00 20.47 395 ARG D C 1
ATOM 13895 O O . ARG D 1 395 ? -9.440 7.207 68.421 1.00 21.05 395 ARG D O 1
ATOM 13903 N N . PHE D 1 396 ? -8.945 6.618 66.309 1.00 18.72 396 PHE D N 1
ATOM 13904 C CA . PHE D 1 396 ? -10.299 6.094 66.054 1.00 15.77 396 PHE D CA 1
ATOM 13905 C C . PHE D 1 396 ? -10.313 4.823 65.205 1.00 16.34 396 PHE D C 1
ATOM 13906 O O . PHE D 1 396 ? -9.396 4.586 64.407 1.00 16.78 396 PHE D O 1
ATOM 13914 N N . LYS D 1 397 ? -11.343 4.001 65.406 1.00 17.79 397 LYS D N 1
ATOM 13915 C CA . LYS D 1 397 ? -11.427 2.707 64.749 1.00 19.72 397 LYS D CA 1
ATOM 13916 C C . LYS D 1 397 ? -12.093 2.844 63.390 1.00 21.01 397 LYS D C 1
ATOM 13917 O O . LYS D 1 397 ? -11.479 2.553 62.367 1.00 20.75 397 LYS D O 1
ATOM 13921 N N . ASP D 1 398 ? -13.339 3.296 63.369 1.00 22.17 398 ASP D N 1
ATOM 13922 C CA . ASP D 1 398 ? -14.057 3.368 62.105 1.00 24.32 398 ASP D CA 1
ATOM 13923 C C . ASP D 1 398 ? -14.859 4.637 61.906 1.00 22.13 398 ASP D C 1
ATOM 13924 O O . ASP D 1 398 ? -14.878 5.524 62.758 1.00 21.01 398 ASP D O 1
ATOM 13929 N N . GLU D 1 399 ? -15.521 4.686 60.756 1.00 21.29 399 GLU D N 1
ATOM 13930 C CA . GLU D 1 399 ? -16.229 5.859 60.246 1.00 20.15 399 GLU D CA 1
ATOM 13931 C C . GLU D 1 399 ? -17.332 6.326 61.181 1.00 19.59 399 GLU D C 1
ATOM 13932 O O . GLU D 1 399 ? -17.395 7.504 61.536 1.00 20.10 399 GLU D O 1
ATOM 13938 N N . ALA D 1 400 ? -18.200 5.397 61.570 1.00 19.18 400 ALA D N 1
ATOM 13939 C CA . ALA D 1 400 ? -19.359 5.721 62.399 1.00 18.75 400 ALA D CA 1
ATOM 13940 C C . ALA D 1 400 ? -18.884 6.324 63.714 1.00 18.03 400 ALA D C 1
ATOM 13941 O O . ALA D 1 400 ? -19.435 7.310 64.203 1.00 19.40 400 ALA D O 1
ATOM 13943 N N . ASP D 1 401 ? -17.836 5.728 64.260 1.00 16.86 401 ASP D N 1
ATOM 13944 C CA . ASP D 1 401 ? -17.241 6.200 65.496 1.00 17.70 401 ASP D CA 1
ATOM 13945 C C . ASP D 1 401 ? -16.721 7.643 65.413 1.00 16.22 401 ASP D C 1
ATOM 13946 O O . ASP D 1 401 ? -17.071 8.482 66.253 1.00 14.79 401 ASP D O 1
ATOM 13949 N N . VAL D 1 402 ? -15.911 7.942 64.400 1.00 15.57 402 VAL D N 1
ATOM 13950 C CA . VAL D 1 402 ? -15.335 9.282 64.284 1.00 14.61 402 VAL D CA 1
ATOM 13951 C C . VAL D 1 402 ? -16.378 10.371 63.992 1.00 14.36 402 VAL D C 1
ATOM 13952 O O . VAL D 1 402 ? -16.250 11.486 64.502 1.00 14.39 402 VAL D O 1
ATOM 13956 N N . ILE D 1 403 ? -17.399 10.039 63.196 1.00 14.48 403 ILE D N 1
ATOM 13957 C CA . ILE D 1 403 ? -18.500 10.951 62.909 1.00 14.62 403 ILE D CA 1
ATOM 13958 C C . ILE D 1 403 ? -19.225 11.322 64.205 1.00 14.42 403 ILE D C 1
ATOM 13959 O O . ILE D 1 403 ? -19.477 12.502 64.489 1.00 13.76 403 ILE D O 1
ATOM 13964 N N . ALA D 1 404 ? -19.533 10.311 65.005 1.00 13.97 404 ALA D N 1
ATOM 13965 C CA . ALA D 1 404 ? -20.190 10.522 66.280 1.00 15.58 404 ALA D CA 1
ATOM 13966 C C . ALA D 1 404 ? -19.336 11.391 67.218 1.00 17.33 404 ALA D C 1
ATOM 13967 O O . ALA D 1 404 ? -19.865 12.271 67.906 1.00 19.44 404 ALA D O 1
ATOM 13969 N N . GLN D 1 405 ? -18.023 11.151 67.230 1.00 16.28 405 GLN D N 1
ATOM 13970 C CA . GLN D 1 405 ? -17.099 11.942 68.032 1.00 16.95 405 GLN D CA 1
ATOM 13971 C C . GLN D 1 405 ? -16.960 13.366 67.528 1.00 16.00 405 GLN D C 1
ATOM 13972 O O . GLN D 1 405 ? -16.980 14.309 68.321 1.00 16.67 405 GLN D O 1
ATOM 13978 N N . ALA D 1 406 ? -16.832 13.524 66.213 1.00 13.74 406 ALA D N 1
ATOM 13979 C CA . ALA D 1 406 ? -16.721 14.834 65.604 1.00 12.58 406 ALA D CA 1
ATOM 13980 C C . ALA D 1 406 ? -17.936 15.697 65.941 1.00 13.96 406 ALA D C 1
ATOM 13981 O O . ALA D 1 406 ? -17.794 16.873 66.305 1.00 13.99 406 ALA D O 1
ATOM 13983 N N . ASN D 1 407 ? -19.124 15.103 65.827 1.00 13.25 407 ASN D N 1
ATOM 13984 C CA . ASN D 1 407 ? -20.385 15.829 66.009 1.00 14.18 407 ASN D CA 1
ATOM 13985 C C . ASN D 1 407 ? -20.802 16.016 67.472 1.00 16.15 407 ASN D C 1
ATOM 13986 O O . ASN D 1 407 ? -21.766 16.723 67.756 1.00 17.07 407 ASN D O 1
ATOM 13991 N N . ASP D 1 408 ? -20.082 15.382 68.393 1.00 15.42 408 ASP D N 1
ATOM 13992 C CA . ASP D 1 408 ? -20.449 15.398 69.807 1.00 16.28 408 ASP D CA 1
ATOM 13993 C C . ASP D 1 408 ? -19.994 16.680 70.513 1.00 16.10 408 ASP D C 1
ATOM 13994 O O . ASP D 1 408 ? -19.138 16.660 71.411 1.00 16.16 408 ASP D O 1
ATOM 13999 N N . THR D 1 409 ? -20.571 17.796 70.140 1.00 15.54 409 THR D N 1
ATOM 14000 C CA . THR D 1 409 ? -20.143 19.097 70.588 1.00 16.21 409 THR D CA 1
ATOM 14001 C C . THR D 1 409 ? -21.275 20.061 70.303 1.00 17.47 409 THR D C 1
ATOM 14002 O O . THR D 1 409 ? -22.110 19.802 69.482 1.00 15.69 409 THR D O 1
ATOM 14006 N N . GLU D 1 410 ? -21.301 21.172 71.007 1.00 19.35 410 GLU D N 1
ATOM 14007 C CA . GLU D 1 410 ? -22.286 22.180 70.745 1.00 19.65 410 GLU D CA 1
ATOM 14008 C C . GLU D 1 410 ? -21.907 23.075 69.593 1.00 17.84 410 GLU D C 1
ATOM 14009 O O . GLU D 1 410 ? -22.755 23.678 69.013 1.00 19.48 410 GLU D O 1
ATOM 14015 N N . PHE D 1 411 ? -20.631 23.114 69.253 1.00 16.80 411 PHE D N 1
ATOM 14016 C CA . PHE D 1 411 ? -20.157 23.828 68.089 1.00 20.50 411 PHE D CA 1
ATOM 14017 C C . PHE D 1 411 ? -20.420 23.114 66.755 1.00 20.29 411 PHE D C 1
ATOM 14018 O O . PHE D 1 411 ? -20.671 21.936 66.702 1.00 22.26 411 PHE D O 1
ATOM 14026 N N . GLY D 1 412 ? -20.334 23.896 65.694 1.00 20.99 412 GLY D N 1
ATOM 14027 C CA . GLY D 1 412 ? -20.550 23.474 64.342 1.00 19.25 412 GLY D CA 1
ATOM 14028 C C . GLY D 1 412 ? -20.072 24.464 63.307 1.00 16.59 412 GLY D C 1
ATOM 14029 O O . GLY D 1 412 ? -20.781 24.800 62.424 1.00 16.21 412 GLY D O 1
ATOM 14030 N N . LEU D 1 413 ? -18.836 24.910 63.426 1.00 15.31 413 LEU D N 1
ATOM 14031 C CA . LEU D 1 413 ? -18.258 25.818 62.474 1.00 16.73 413 LEU D CA 1
ATOM 14032 C C . LEU D 1 413 ? -17.524 25.135 61.305 1.00 16.04 413 LEU D C 1
ATOM 14033 O O . LEU D 1 413 ? -18.138 24.888 60.300 1.00 17.02 413 LEU D O 1
ATOM 14038 N N . ALA D 1 414 ? -16.233 24.849 61.450 1.00 15.25 414 ALA D N 1
ATOM 14039 C CA . ALA D 1 414 ? -15.458 24.145 60.427 1.00 14.56 414 ALA D CA 1
ATOM 14040 C C . ALA D 1 414 ? -15.045 22.734 60.851 1.00 14.02 414 ALA D C 1
ATOM 14041 O O . ALA D 1 414 ? -14.771 22.483 62.018 1.00 14.78 414 ALA D O 1
ATOM 14043 N N . ALA D 1 415 ? -15.023 21.820 59.882 1.00 12.95 415 ALA D N 1
ATOM 14044 C CA . ALA D 1 415 ? -14.435 20.496 60.047 1.00 12.78 415 ALA D CA 1
ATOM 14045 C C . ALA D 1 415 ? -13.582 20.182 58.822 1.00 13.73 415 ALA D C 1
ATOM 14046 O O . ALA D 1 415 ? -13.769 20.768 57.752 1.00 12.93 415 ALA D O 1
ATOM 14048 N N . TYR D 1 416 ? -12.634 19.263 58.981 1.00 13.92 416 TYR D N 1
ATOM 14049 C CA . TYR D 1 416 ? -11.798 18.821 57.860 1.00 13.61 416 TYR D CA 1
ATOM 14050 C C . TYR D 1 416 ? -11.637 17.317 57.867 1.00 12.99 416 TYR D C 1
ATOM 14051 O O . TYR D 1 416 ? -11.590 16.711 58.924 1.00 14.44 416 TYR D O 1
ATOM 14060 N N . PHE D 1 417 ? -11.548 16.713 56.688 1.00 12.93 417 PHE D N 1
ATOM 14061 C CA . PHE D 1 417 ? -11.178 15.310 56.606 1.00 12.02 417 PHE D CA 1
ATOM 14062 C C . PHE D 1 417 ? -10.419 14.987 55.337 1.00 12.19 417 PHE D C 1
ATOM 14063 O O . PHE D 1 417 ? -10.535 15.687 54.333 1.00 10.07 417 PHE D O 1
ATOM 14071 N N . TYR D 1 418 ? -9.605 13.942 55.428 1.00 11.76 418 TYR D N 1
ATOM 14072 C CA . TYR D 1 418 ? -8.813 13.464 54.315 1.00 11.07 418 TYR D CA 1
ATOM 14073 C C . TYR D 1 418 ? -9.206 12.025 54.008 1.00 11.27 418 TYR D C 1
ATOM 14074 O O . TYR D 1 418 ? -9.129 11.149 54.882 1.00 11.58 418 TYR D O 1
ATOM 14083 N N . ALA D 1 419 ? -9.644 11.798 52.773 1.00 10.91 419 ALA D N 1
ATOM 14084 C CA . ALA D 1 419 ? -10.021 10.467 52.279 1.00 11.07 419 ALA D CA 1
ATOM 14085 C C . ALA D 1 419 ? -10.040 10.509 50.753 1.00 13.95 419 ALA D C 1
ATOM 14086 O O . ALA D 1 419 ? -10.220 11.586 50.174 1.00 12.52 419 ALA D O 1
ATOM 14088 N N . ARG D 1 420 ? -9.864 9.360 50.103 1.00 14.11 420 ARG D N 1
ATOM 14089 C CA . ARG D 1 420 ? -9.860 9.320 48.630 1.00 16.52 420 ARG D CA 1
ATOM 14090 C C . ARG D 1 420 ? -11.098 8.631 48.051 1.00 16.26 420 ARG D C 1
ATOM 14091 O O . ARG D 1 420 ? -11.444 8.846 46.886 1.00 17.89 420 ARG D O 1
ATOM 14099 N N . ASP D 1 421 ? -11.742 7.785 48.851 1.00 15.01 421 ASP D N 1
ATOM 14100 C CA . ASP D 1 421 ? -12.881 7.015 48.377 1.00 16.42 421 ASP D CA 1
ATOM 14101 C C . ASP D 1 421 ? -14.108 7.910 48.202 1.00 16.04 421 ASP D C 1
ATOM 14102 O O . ASP D 1 421 ? -14.561 8.541 49.156 1.00 14.99 421 ASP D O 1
ATOM 14107 N N . LEU D 1 422 ? -14.643 7.945 46.984 1.00 14.44 422 LEU D N 1
ATOM 14108 C CA . LEU D 1 422 ? -15.809 8.773 46.653 1.00 15.83 422 LEU D CA 1
ATOM 14109 C C . LEU D 1 422 ? -16.984 8.609 47.622 1.00 15.70 422 LEU D C 1
ATOM 14110 O O . LEU D 1 422 ? -17.472 9.581 48.198 1.00 15.37 422 LEU D O 1
ATOM 14115 N N . SER D 1 423 ? -17.440 7.373 47.795 1.00 16.99 423 SER D N 1
ATOM 14116 C CA . SER D 1 423 ? -18.575 7.084 48.679 1.00 18.13 423 SER D CA 1
ATOM 14117 C C . SER D 1 423 ? -18.353 7.550 50.128 1.00 17.44 423 SER D C 1
ATOM 14118 O O . SER D 1 423 ? -19.243 8.150 50.730 1.00 19.09 423 SER D O 1
ATOM 14121 N N . ARG D 1 424 ? -17.164 7.272 50.666 1.00 16.72 424 ARG D N 1
ATOM 14122 C CA . ARG D 1 424 ? -16.748 7.791 51.955 1.00 16.28 424 ARG D CA 1
ATOM 14123 C C . ARG D 1 424 ? -16.820 9.316 52.003 1.00 17.42 424 ARG D C 1
ATOM 14124 O O . ARG D 1 424 ? -17.370 9.895 52.941 1.00 19.50 424 ARG D O 1
ATOM 14132 N N . VAL D 1 425 ? -16.272 9.972 50.992 1.00 17.15 425 VAL D N 1
ATOM 14133 C CA . VAL D 1 425 ? -16.292 11.432 50.939 1.00 16.60 425 VAL D CA 1
ATOM 14134 C C . VAL D 1 425 ? -17.716 11.995 51.058 1.00 18.21 425 VAL D C 1
ATOM 14135 O O . VAL D 1 425 ? -17.942 12.936 51.839 1.00 18.58 425 VAL D O 1
ATOM 14139 N N . PHE D 1 426 ? -18.662 11.422 50.307 1.00 17.71 426 PHE D N 1
ATOM 14140 C CA . PHE D 1 426 ? -20.064 11.839 50.385 1.00 17.78 426 PHE D CA 1
ATOM 14141 C C . PHE D 1 426 ? -20.649 11.551 51.752 1.00 17.02 426 PHE D C 1
ATOM 14142 O O . PHE D 1 426 ? -21.256 12.441 52.343 1.00 17.84 426 PHE D O 1
ATOM 14150 N N . ARG D 1 427 ? -20.477 10.317 52.239 1.00 14.55 427 ARG D N 1
ATOM 14151 C CA . ARG D 1 427 ? -21.013 9.924 53.547 1.00 14.95 427 ARG D CA 1
ATOM 14152 C C . ARG D 1 427 ? -20.554 10.877 54.646 1.00 14.54 427 ARG D C 1
ATOM 14153 O O . ARG D 1 427 ? -21.376 11.410 55.385 1.00 14.42 427 ARG D O 1
ATOM 14161 N N . VAL D 1 428 ? -19.243 11.096 54.730 1.00 12.57 428 VAL D N 1
ATOM 14162 C CA . VAL D 1 428 ? -18.668 11.897 55.813 1.00 13.45 428 VAL D CA 1
ATOM 14163 C C . VAL D 1 428 ? -18.988 13.384 55.626 1.00 14.50 428 VAL D C 1
ATOM 14164 O O . VAL D 1 428 ? -19.378 14.067 56.579 1.00 15.08 428 VAL D O 1
ATOM 14168 N N . GLY D 1 429 ? -18.845 13.876 54.394 1.00 15.85 429 GLY D N 1
ATOM 14169 C CA . GLY D 1 429 ? -19.179 15.262 54.070 1.00 16.42 429 GLY D CA 1
ATOM 14170 C C . GLY D 1 429 ? -20.616 15.602 54.458 1.00 18.17 429 GLY D C 1
ATOM 14171 O O . GLY D 1 429 ? -20.879 16.650 55.064 1.00 17.82 429 GLY D O 1
ATOM 14172 N N . GLU D 1 430 ? -21.547 14.708 54.127 1.00 16.66 430 GLU D N 1
ATOM 14173 C CA . GLU D 1 430 ? -22.949 14.921 54.461 1.00 15.31 430 GLU D CA 1
ATOM 14174 C C . GLU D 1 430 ? -23.268 14.790 55.955 1.00 13.79 430 GLU D C 1
ATOM 14175 O O . GLU D 1 430 ? -24.115 15.519 56.469 1.00 11.38 430 GLU D O 1
ATOM 14181 N N . ALA D 1 431 ? -22.574 13.892 56.652 1.00 12.46 431 ALA D N 1
ATOM 14182 C CA . ALA D 1 431 ? -22.918 13.573 58.039 1.00 13.20 431 ALA D CA 1
ATOM 14183 C C . ALA D 1 431 ? -22.333 14.540 59.044 1.00 14.61 431 ALA D C 1
ATOM 14184 O O . ALA D 1 431 ? -22.827 14.618 60.179 1.00 15.06 431 ALA D O 1
ATOM 14186 N N . LEU D 1 432 ? -21.283 15.266 58.642 1.00 14.38 432 LEU D N 1
ATOM 14187 C CA . LEU D 1 432 ? -20.620 16.231 59.537 1.00 13.14 432 LEU D CA 1
ATOM 14188 C C . LEU D 1 432 ? -21.532 17.418 59.853 1.00 14.12 432 LEU D C 1
ATOM 14189 O O . LEU D 1 432 ? -22.036 18.083 58.946 1.00 15.43 432 LEU D O 1
ATOM 14194 N N . GLU D 1 433 ? -21.756 17.672 61.138 1.00 14.04 433 GLU D N 1
ATOM 14195 C CA . GLU D 1 433 ? -22.616 18.780 61.560 1.00 15.50 433 GLU D CA 1
ATOM 14196 C C . GLU D 1 433 ? -21.837 20.092 61.668 1.00 14.83 433 GLU D C 1
ATOM 14197 O O . GLU D 1 433 ? -21.621 20.619 62.773 1.00 14.52 433 GLU D O 1
ATOM 14203 N N . TYR D 1 434 ? -21.413 20.606 60.513 1.00 15.33 434 TYR D N 1
ATOM 14204 C CA . TYR D 1 434 ? -20.579 21.807 60.440 1.00 14.39 434 TYR D CA 1
ATOM 14205 C C . TYR D 1 434 ? -21.021 22.680 59.296 1.00 15.27 434 TYR D C 1
ATOM 14206 O O . TYR D 1 434 ? -21.576 22.175 58.334 1.00 14.64 434 TYR D O 1
ATOM 14215 N N . GLY D 1 435 ? -20.793 23.986 59.410 1.00 14.17 435 GLY D N 1
ATOM 14216 C CA . GLY D 1 435 ? -21.132 24.922 58.336 1.00 13.62 435 GLY D CA 1
ATOM 14217 C C . GLY D 1 435 ? -20.119 24.922 57.203 1.00 14.91 435 GLY D C 1
ATOM 1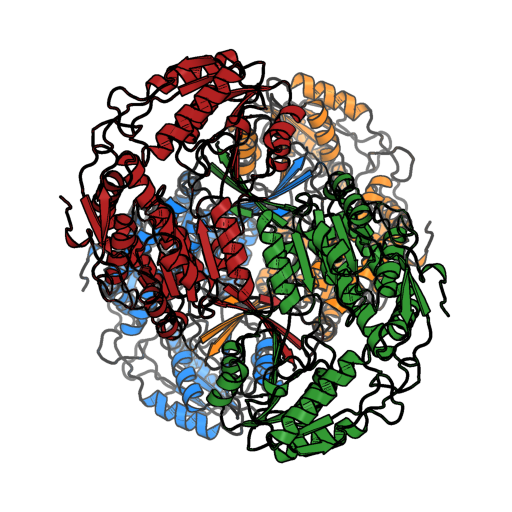4218 O O . GLY D 1 435 ? -20.450 25.254 56.075 1.00 15.58 435 GLY D O 1
ATOM 14219 N N . ILE D 1 436 ? -18.880 24.557 57.515 1.00 15.90 436 ILE D N 1
ATOM 14220 C CA . ILE D 1 436 ? -17.778 24.546 56.553 1.00 16.77 436 ILE D CA 1
ATOM 14221 C C . ILE D 1 436 ? -17.058 23.205 56.647 1.00 16.28 436 ILE D C 1
ATOM 14222 O O . ILE D 1 436 ? -16.696 22.775 57.743 1.00 13.79 436 ILE D O 1
ATOM 14227 N N . VAL D 1 437 ? -16.852 22.546 55.509 1.00 16.16 437 VAL D N 1
ATOM 14228 C CA . VAL D 1 437 ? -16.140 21.266 55.490 1.00 15.44 437 VAL D CA 1
ATOM 14229 C C . VAL D 1 437 ? -15.010 21.289 54.453 1.00 15.54 437 VAL D C 1
ATOM 14230 O O . VAL D 1 437 ? -15.264 21.412 53.261 1.00 16.32 437 VAL D O 1
ATOM 14234 N N . GLY D 1 438 ? -13.765 21.199 54.918 1.00 15.31 438 GLY D N 1
ATOM 14235 C CA . GLY D 1 438 ? -12.635 21.052 54.016 1.00 13.43 438 GLY D CA 1
ATOM 14236 C C . GLY D 1 438 ? -12.384 19.580 53.722 1.00 14.77 438 GLY D C 1
ATOM 14237 O O . GLY D 1 438 ? -12.292 18.765 54.649 1.00 13.26 438 GLY D O 1
ATOM 14238 N N . ILE D 1 439 ? -12.265 19.238 52.440 1.00 13.03 439 ILE D N 1
ATOM 14239 C CA . ILE D 1 439 ? -12.063 17.845 52.040 1.00 12.48 439 ILE D CA 1
ATOM 14240 C C . ILE D 1 439 ? -10.739 17.734 51.281 1.00 12.61 439 ILE D C 1
ATOM 14241 O O . ILE D 1 439 ? -10.592 18.285 50.188 1.00 13.88 439 ILE D O 1
ATOM 14246 N N . ASN D 1 440 ? -9.776 17.035 51.875 1.00 11.31 440 ASN D N 1
ATOM 14247 C CA . ASN D 1 440 ? -8.415 16.911 51.320 1.00 10.98 440 ASN D CA 1
ATOM 14248 C C . ASN D 1 440 ? -7.697 18.250 51.164 1.00 12.44 440 ASN D C 1
ATOM 14249 O O . ASN D 1 440 ? -6.801 18.402 50.319 1.00 13.59 440 ASN D O 1
ATOM 14254 N N . THR D 1 441 ? -8.098 19.220 51.985 1.00 13.60 441 THR D N 1
ATOM 14255 C CA . THR D 1 441 ? -7.435 20.513 52.047 1.00 15.78 441 THR D CA 1
ATOM 14256 C C . THR D 1 441 ? -7.625 21.127 53.415 1.00 18.08 441 THR D C 1
ATOM 14257 O O . THR D 1 441 ? -8.693 20.979 54.030 1.00 18.03 441 THR D O 1
ATOM 14261 N N . GLY D 1 442 ? -6.578 21.802 53.893 1.00 19.26 442 GLY D N 1
ATOM 14262 C CA . GLY D 1 442 ? -6.621 22.490 55.177 1.00 23.19 442 GLY D CA 1
ATOM 14263 C C . GLY D 1 442 ? -6.972 23.969 55.075 1.00 24.77 442 GLY D C 1
ATOM 14264 O O . GLY D 1 442 ? -7.185 24.627 56.103 1.00 28.21 442 GLY D O 1
ATOM 14265 N N . ILE D 1 443 ? -7.033 24.480 53.844 1.00 24.58 443 ILE D N 1
ATOM 14266 C CA . ILE D 1 443 ? -7.252 25.896 53.574 1.00 26.92 443 ILE D CA 1
ATOM 14267 C C . ILE D 1 443 ? -8.464 26.121 52.655 1.00 27.97 443 ILE D C 1
ATOM 14268 O O . ILE D 1 443 ? -8.445 25.862 51.440 1.00 29.34 443 ILE D O 1
ATOM 14272 N N . ILE D 1 444 ? -9.507 26.647 53.279 1.00 27.42 444 ILE D N 1
ATOM 14273 C CA . ILE D 1 444 ? -10.839 26.746 52.719 1.00 26.46 444 ILE D CA 1
ATOM 14274 C C . ILE D 1 444 ? -11.264 28.204 52.437 1.00 25.70 444 ILE D C 1
ATOM 14275 O O . ILE D 1 444 ? -12.269 28.435 51.775 1.00 24.95 444 ILE D O 1
ATOM 14280 N N . SER D 1 445 ? -10.482 29.159 52.945 1.00 24.01 445 SER D N 1
ATOM 14281 C CA . SER D 1 445 ? -10.773 30.592 52.878 1.00 22.86 445 SER D CA 1
ATOM 14282 C C . SER D 1 445 ? -10.899 31.210 51.476 1.00 20.77 445 SER D C 1
ATOM 14283 O O . SER D 1 445 ? -10.006 31.055 50.627 1.00 22.80 445 SER D O 1
ATOM 14286 N N . ASN D 1 446 ? -12.008 31.917 51.254 1.00 18.10 446 ASN D N 1
ATOM 14287 C CA . ASN D 1 446 ? -12.213 32.760 50.065 1.00 18.94 446 ASN D CA 1
ATOM 14288 C C . ASN D 1 446 ? -13.450 33.633 50.246 1.00 17.72 446 ASN D C 1
ATOM 14289 O O . ASN D 1 446 ? -14.201 33.447 51.194 1.00 20.16 446 ASN D O 1
ATOM 14294 N N . GLU D 1 447 ? -13.665 34.582 49.337 1.00 14.57 447 GLU D N 1
ATOM 14295 C CA . GLU D 1 447 ? -14.762 35.536 49.461 1.00 12.62 447 GLU D CA 1
ATOM 14296 C C . GLU D 1 447 ? -16.047 35.073 48.741 1.00 13.50 447 GLU D C 1
ATOM 14297 O O . GLU D 1 447 ? -17.115 35.635 48.955 1.00 13.54 447 GLU D O 1
ATOM 14303 N N . VAL D 1 448 ? -15.928 34.036 47.911 1.00 13.38 448 VAL D N 1
ATOM 14304 C CA . VAL D 1 448 ? -16.995 33.598 46.999 1.00 12.13 448 VAL D CA 1
ATOM 14305 C C . VAL D 1 448 ? -17.931 32.534 47.569 1.00 13.73 448 VAL D C 1
ATOM 14306 O O . VAL D 1 448 ? -19.026 32.332 47.047 1.00 15.95 448 VAL D O 1
ATOM 14310 N N . ALA D 1 449 ? -17.505 31.866 48.638 1.00 12.01 449 ALA D N 1
ATOM 14311 C CA . ALA D 1 449 ? -18.296 30.815 49.272 1.00 12.59 449 ALA D CA 1
ATOM 14312 C C . ALA D 1 449 ? -18.862 31.254 50.637 1.00 15.06 449 ALA D C 1
ATOM 14313 O O . ALA D 1 449 ? -18.229 32.050 51.325 1.00 15.71 449 ALA D O 1
ATOM 14315 N N . PRO D 1 450 ? -20.058 30.738 51.026 1.00 15.58 450 PRO D N 1
ATOM 14316 C CA . PRO D 1 450 ? -20.655 31.108 52.317 1.00 15.40 450 PRO D CA 1
ATOM 14317 C C . PRO D 1 450 ? -19.915 30.498 53.506 1.00 16.42 450 PRO D C 1
ATOM 14318 O O . PRO D 1 450 ? -19.786 29.276 53.594 1.00 15.75 450 PRO D O 1
ATOM 14322 N N . PHE D 1 451 ? -19.459 31.375 54.403 1.00 14.27 451 PHE D N 1
ATOM 14323 C CA A PHE D 1 451 ? -18.676 31.022 55.586 0.50 14.85 451 PHE D CA 1
ATOM 14324 C CA B PHE D 1 451 ? -18.717 30.975 55.593 0.50 16.11 451 PHE D CA 1
ATOM 14325 C C . PHE D 1 451 ? -19.531 31.301 56.831 1.00 16.02 451 PHE D C 1
ATOM 14326 O O . PHE D 1 451 ? -19.952 32.446 57.047 1.00 16.61 451 PHE D O 1
ATOM 14341 N N . GLY D 1 452 ? -19.774 30.284 57.652 1.00 14.60 452 GLY D N 1
ATOM 14342 C CA . GLY D 1 452 ? -20.555 30.487 58.864 1.00 13.30 452 GLY D CA 1
ATOM 14343 C C . GLY D 1 452 ? -20.820 29.197 59.587 1.00 15.66 452 GLY D C 1
ATOM 14344 O O . GLY D 1 452 ? -20.491 28.124 59.090 1.00 14.08 452 GLY D O 1
ATOM 14345 N N . GLY D 1 453 ? -21.421 29.298 60.768 1.00 15.60 453 GLY D N 1
ATOM 14346 C CA . GLY D 1 453 ? -21.576 28.136 61.628 1.00 15.67 453 GLY D CA 1
ATOM 14347 C C . GLY D 1 453 ? -22.996 27.675 61.814 1.00 15.88 453 GLY D C 1
ATOM 14348 O O . GLY D 1 453 ? -23.945 28.420 61.563 1.00 19.49 453 GLY D O 1
ATOM 14349 N N . ILE D 1 454 ? -23.139 26.445 62.225 1.00 14.63 454 ILE D N 1
ATOM 14350 C CA . ILE D 1 454 ? -24.415 25.929 62.657 1.00 12.99 454 ILE D CA 1
ATOM 14351 C C . ILE D 1 454 ? -24.387 25.704 64.165 1.00 13.31 454 ILE D C 1
ATOM 14352 O O . ILE D 1 454 ? -23.371 25.853 64.784 1.00 11.89 454 ILE D O 1
ATOM 14357 N N . LYS D 1 455 ? -25.523 25.359 64.737 1.00 12.05 455 LYS D N 1
ATOM 14358 C CA . LYS D 1 455 ? -25.627 25.141 66.155 1.00 13.17 455 LYS D CA 1
ATOM 14359 C C . LYS D 1 455 ? -25.197 26.370 66.969 1.00 13.43 455 LYS D C 1
ATOM 14360 O O . LYS D 1 455 ? -25.614 27.464 66.675 1.00 13.29 455 LYS D O 1
ATOM 14366 N N . ALA D 1 456 ? -24.356 26.187 67.968 1.00 11.20 456 ALA D N 1
ATOM 14367 C CA . ALA D 1 456 ? -23.904 27.293 68.763 1.00 10.75 456 ALA D CA 1
ATOM 14368 C C . ALA D 1 456 ? -22.775 28.085 68.145 1.00 12.39 456 ALA D C 1
ATOM 14369 O O . ALA D 1 456 ? -22.319 29.017 68.730 1.00 14.73 456 ALA D O 1
ATOM 14371 N N . SER D 1 457 ? -22.349 27.720 66.951 1.00 12.13 457 SER D N 1
ATOM 14372 C CA . SER D 1 457 ? -21.268 28.430 66.279 1.00 13.61 457 SER D CA 1
ATOM 14373 C C . SER D 1 457 ? -21.674 29.693 65.505 1.00 15.28 457 SER D C 1
ATOM 14374 O O . SER D 1 457 ? -20.802 30.390 64.967 1.00 14.32 457 SER D O 1
ATOM 14377 N N . GLY D 1 458 ? -22.971 29.975 65.398 1.00 15.42 458 GLY D N 1
ATOM 14378 C CA . GLY D 1 458 ? -23.357 31.192 64.715 1.00 14.92 458 GLY D CA 1
ATOM 14379 C C . GLY D 1 458 ? -24.684 31.264 64.005 1.00 15.78 458 GLY D C 1
ATOM 14380 O O . GLY D 1 458 ? -25.505 30.342 64.074 1.00 16.45 458 GLY D O 1
ATOM 14381 N N . LEU D 1 459 ? -24.899 32.405 63.353 1.00 14.97 459 LEU D N 1
ATOM 14382 C CA . LEU D 1 459 ? -26.084 32.662 62.552 1.00 15.40 459 LEU D CA 1
ATOM 14383 C C . LEU D 1 459 ? -25.657 33.476 61.354 1.00 14.22 459 LEU D C 1
ATOM 14384 O O . LEU D 1 459 ? -24.878 34.419 61.498 1.00 14.39 459 LEU D O 1
ATOM 14389 N N . GLY D 1 460 ? -26.173 33.115 60.183 1.00 13.65 460 GLY D N 1
ATOM 14390 C CA . GLY D 1 460 ? -25.873 33.846 58.947 1.00 13.54 460 GLY D CA 1
ATOM 14391 C C . GLY D 1 460 ? -24.603 33.366 58.282 1.00 15.16 460 GLY D C 1
ATOM 14392 O O . GLY D 1 460 ? -23.902 32.531 58.831 1.00 15.41 460 GLY D O 1
ATOM 14393 N N . ARG D 1 461 ? -24.314 33.897 57.092 1.00 14.59 461 ARG D N 1
ATOM 14394 C CA . ARG D 1 461 ? -23.119 33.539 56.347 1.00 14.25 461 ARG D CA 1
ATOM 14395 C C . ARG D 1 461 ? -22.394 34.781 55.875 1.00 14.33 461 ARG D C 1
ATOM 14396 O O . ARG D 1 461 ? -23.021 35.806 55.647 1.00 14.48 461 ARG D O 1
ATOM 14404 N N . GLU D 1 462 ? -21.075 34.685 55.746 1.00 12.99 462 GLU D N 1
ATOM 14405 C CA . GLU D 1 462 ? -20.261 35.766 55.223 1.00 15.80 462 GLU D CA 1
ATOM 14406 C C . GLU D 1 462 ? -19.599 35.349 53.904 1.00 15.75 462 GLU D C 1
ATOM 14407 O O . GLU D 1 462 ? -19.382 34.161 53.651 1.00 14.70 462 GLU D O 1
ATOM 14413 N N . GLY D 1 463 ? -19.303 36.322 53.049 1.00 14.28 463 GLY D N 1
ATOM 14414 C CA . GLY D 1 463 ? -18.832 36.024 51.683 1.00 15.06 463 GLY D CA 1
ATOM 14415 C C . GLY D 1 463 ? -19.978 35.499 50.835 1.00 14.83 463 GLY D C 1
ATOM 14416 O O . GLY D 1 463 ? -21.072 35.253 51.355 1.00 12.10 463 GLY D O 1
ATOM 14417 N N . SER D 1 464 ? -19.740 35.350 49.533 1.00 13.38 464 SER D N 1
ATOM 14418 C CA . SER D 1 464 ? -20.705 34.739 48.596 1.00 16.71 464 SER D CA 1
ATOM 14419 C C . SER D 1 464 ? -21.960 35.578 48.310 1.00 18.68 464 SER D C 1
ATOM 14420 O O . SER D 1 464 ? -22.173 36.637 48.913 1.00 22.46 464 SER D O 1
ATOM 14423 N N . LYS D 1 465 ? -22.794 35.085 47.395 1.00 18.71 465 LYS D N 1
ATOM 14424 C CA . LYS D 1 465 ? -24.086 35.715 47.100 1.00 19.53 465 LYS D CA 1
ATOM 14425 C C . LYS D 1 465 ? -24.999 35.712 48.328 1.00 20.68 465 LYS D C 1
ATOM 14426 O O . LYS D 1 465 ? -25.847 36.603 48.463 1.00 19.59 465 LYS D O 1
ATOM 14432 N N . TYR D 1 466 ? -24.802 34.738 49.226 1.00 19.43 466 TYR D N 1
ATOM 14433 C CA . TYR D 1 466 ? -25.594 34.648 50.468 1.00 19.19 466 TYR D CA 1
ATOM 14434 C C . TYR D 1 466 ? -25.216 35.725 51.478 1.00 19.07 466 TYR D C 1
ATOM 14435 O O . TYR D 1 466 ? -26.040 36.151 52.284 1.00 19.92 466 TYR D O 1
ATOM 14444 N N . GLY D 1 467 ? -23.965 36.169 51.425 1.00 17.41 467 GLY D N 1
ATOM 14445 C CA . GLY D 1 467 ? -23.434 37.106 52.412 1.00 17.89 467 GLY D CA 1
ATOM 14446 C C . GLY D 1 467 ? -24.187 38.412 52.464 1.00 18.84 467 GLY D C 1
ATOM 14447 O O . GLY D 1 467 ? -24.336 39.001 53.540 1.00 21.84 467 GLY D O 1
ATOM 14448 N N . ILE D 1 468 ? -24.688 38.862 51.310 1.00 17.62 468 ILE D N 1
ATOM 14449 C CA . ILE D 1 468 ? -25.395 40.150 51.245 1.00 17.13 468 ILE D CA 1
ATOM 14450 C C . ILE D 1 468 ? -26.841 40.092 51.781 1.00 19.54 468 ILE D C 1
ATOM 14451 O O . ILE D 1 468 ? -27.393 41.115 52.196 1.00 19.42 468 ILE D O 1
ATOM 14456 N N . GLU D 1 469 ? -27.420 38.892 51.811 1.00 18.88 469 GLU D N 1
ATOM 14457 C CA . GLU D 1 469 ? -28.815 38.698 52.187 1.00 20.87 469 GLU D CA 1
ATOM 14458 C C . GLU D 1 469 ? -29.084 39.182 53.600 1.00 21.20 469 GLU D C 1
ATOM 14459 O O . GLU D 1 469 ? -30.151 39.748 53.898 1.00 17.72 469 GLU D O 1
ATOM 14462 N N . ASP D 1 470 ? -28.108 38.946 54.474 1.00 21.84 470 ASP D N 1
ATOM 14463 C CA . ASP D 1 470 ? -28.236 39.289 55.889 1.00 22.80 470 ASP D CA 1
ATOM 14464 C C . ASP D 1 470 ? -28.372 40.802 56.103 1.00 20.75 470 ASP D C 1
ATOM 14465 O O . ASP D 1 470 ? -28.790 41.249 57.174 1.00 22.23 470 ASP D O 1
ATOM 14470 N N . TYR D 1 471 ? -28.043 41.576 55.063 1.00 17.71 471 TYR D N 1
ATOM 14471 C CA . TYR D 1 471 ? -28.038 43.048 55.108 1.00 14.22 471 TYR D CA 1
ATOM 14472 C C . TYR D 1 471 ? -29.202 43.663 54.329 1.00 14.69 471 TYR D C 1
ATOM 14473 O O . TYR D 1 471 ? -29.303 44.882 54.214 1.00 14.83 471 TYR D O 1
ATOM 14482 N N . LEU D 1 472 ? -30.082 42.806 53.815 1.00 13.48 472 LEU D N 1
ATOM 14483 C CA . LEU D 1 472 ? -31.256 43.211 53.049 1.00 14.60 472 LEU D CA 1
ATOM 14484 C C . LEU D 1 472 ? -32.561 42.799 53.734 1.00 16.16 472 LEU D C 1
ATOM 14485 O O . LEU D 1 472 ? -32.613 41.826 54.514 1.00 17.51 472 LEU D O 1
ATOM 14490 N N . GLU D 1 473 ? -33.625 43.535 53.438 1.00 16.23 473 GLU D N 1
ATOM 14491 C CA . GLU D 1 473 ? -34.984 43.092 53.780 1.00 14.47 473 GLU D CA 1
ATOM 14492 C C . GLU D 1 473 ? -35.753 42.774 52.504 1.00 14.97 473 GLU D C 1
ATOM 14493 O O . GLU D 1 473 ? -35.685 43.508 51.505 1.00 14.82 473 GLU D O 1
ATOM 14499 N N . ILE D 1 474 ? -36.462 41.659 52.533 1.00 15.41 474 ILE D N 1
ATOM 14500 C CA . ILE D 1 474 ? -37.326 41.267 51.446 1.00 15.58 474 ILE D CA 1
ATOM 14501 C C . ILE D 1 474 ? -38.636 42.044 51.574 1.00 16.39 474 ILE D C 1
ATOM 14502 O O . ILE D 1 474 ? -39.215 42.125 52.667 1.00 15.64 474 ILE D O 1
ATOM 14507 N N . LYS D 1 475 ? -39.089 42.630 50.467 1.00 14.89 475 LYS D N 1
ATOM 14508 C CA . LYS D 1 475 ? -40.366 43.309 50.434 1.00 14.29 475 LYS D CA 1
ATOM 14509 C C . LYS D 1 475 ? -41.250 42.665 49.362 1.00 15.21 475 LYS D C 1
ATOM 14510 O O . LYS D 1 475 ? -40.883 42.615 48.188 1.00 13.87 475 LYS D O 1
ATOM 14516 N N . TYR D 1 476 ? -42.416 42.177 49.793 1.00 13.70 476 TYR D N 1
ATOM 14517 C CA . TYR D 1 476 ? -43.381 41.592 48.899 1.00 13.51 476 TYR D CA 1
ATOM 14518 C C . TYR D 1 476 ? -44.424 42.634 48.559 1.00 14.62 476 TYR D C 1
ATOM 14519 O O . TYR D 1 476 ? -45.067 43.174 49.443 1.00 14.84 476 TYR D O 1
ATOM 14528 N N . MET D 1 477 ? -44.574 42.913 47.266 1.00 16.87 477 MET D N 1
ATOM 14529 C CA . MET D 1 477 ? -45.623 43.805 46.779 1.00 18.11 477 MET D CA 1
ATOM 14530 C C . MET D 1 477 ? -46.650 43.064 45.943 1.00 15.48 477 MET D C 1
ATOM 14531 O O . MET D 1 477 ? -46.316 42.301 45.037 1.00 13.80 477 MET D O 1
ATOM 14536 N N . CYS D 1 478 ? -47.912 43.291 46.271 1.00 14.87 478 CYS D N 1
ATOM 14537 C CA . CYS D 1 478 ? -49.020 42.661 45.578 1.00 14.88 478 CYS D CA 1
ATOM 14538 C C . CYS D 1 478 ? -49.894 43.719 44.920 1.00 14.21 478 CYS D C 1
ATOM 14539 O O . CYS D 1 478 ? -50.563 44.480 45.611 1.00 13.13 478 CYS D O 1
ATOM 14542 N N . ILE D 1 479 ? -49.882 43.759 43.588 1.00 14.44 479 ILE D N 1
ATOM 14543 C CA . ILE D 1 479 ? -50.594 44.789 42.836 1.00 14.44 479 ILE D CA 1
ATOM 14544 C C . ILE D 1 479 ? -51.926 44.261 42.295 1.00 14.09 479 ILE D C 1
ATOM 14545 O O . ILE D 1 479 ? -51.972 43.245 41.595 1.00 12.91 479 ILE D O 1
ATOM 14550 N N . GLY D 1 480 ? -53.010 44.948 42.630 1.00 13.34 480 GLY D N 1
ATOM 14551 C CA . GLY D 1 480 ? -54.324 44.627 42.098 1.00 15.02 480 GLY D CA 1
ATOM 14552 C C . GLY D 1 480 ? -54.595 45.369 40.798 1.00 17.67 480 GLY D C 1
ATOM 14553 O O . GLY D 1 480 ? -54.513 46.606 40.733 1.00 18.36 480 GLY D O 1
ATOM 14554 N N . LEU D 1 481 ? -54.900 44.610 39.751 1.00 20.06 481 LEU D N 1
ATOM 14555 C CA . LEU D 1 481 ? -55.361 45.193 38.499 1.00 20.85 481 LEU D CA 1
ATOM 14556 C C . LEU D 1 481 ? -56.875 45.123 38.492 1.00 21.68 481 LEU D C 1
ATOM 14557 O O . LEU D 1 481 ? -57.525 45.814 37.719 1.00 25.72 481 LEU D O 1
#